Protein 6U7J (pdb70)

Secondary structure (DSSP, 8-state):
--PPP--SSS-EEEE--SEEEEEE-SSTTHHHHTTGGGS---S-EEEESSEESTTTSS-HHHHT--SEEEEEEEEEE-GGGTTSEEEEEES--BSEEEEEETTEEEEEEE-SSS-EEEE-TTTSPSEEEEEEEEEE----TTSSS--EEE--EEE---SB----EE-S-EEEEEE-SS-EEEEEEEEEEETTEEEEEEEEEES-TTS-EEEEEE-TT--EEEEE--SEEEEEETT----BTTB---EEEEEEETTEEEEEEE----EEE-SS-EEETTEE--EEEEE--S-BTTTBT---HHHHHHHHHHHHHTT--EEE-TTSPPPHHHHHHHHHHT-EEEEE-S-B------SSTTSS-HHHHHHHHHHHHHHHHHHTT-TTEEEEEEEES--TTSTHHHHHHHHHHHHHHHH-SSS-EEEEE-S-TTT--SGGG-SSEEEE--BTTTBSTT-GGGHHHHHHHHHHHHHHHH-S-EEEEE----B-TT---SS--TBSHHHHHHHHHHHHHHHHT-TTEEEEEES-SB-B-BS--TT-SSSB---SB-TTS-B-HHHHHHHHHHHH-/---PPP--SSS-EEEE--EEEEEEE-SSTTHHHHTTGGGS---S-EEEEESEESTTTSS-HHHHT--SEEEEEEEEEE-GGGTTSEEEEEES--BSEEEEEETTEEEEEEE-SSS-EEEE-TTTPPSEEEEEEEEEE----TTSSS--EEE--EEE---SB----EE-S-EEEEEE-SS-EEEEEEEEEEETTEEEEEEEEEESSTTS-EEEEEE-TT--EEEEE--SEEEEEETT----BTTB---EEEEEEETTEEEEEEE----EEE-SS-EEETTEE--EEEEE--S-BTTTBT---HHHHHHHHHHHHHHT--EEE-TTSPPPHHHHHHHHHHT-EEEEE-S-B------SSTTSS-HHHHHHHHHHHHHHHHHHTT-TTEEEEEEEES--TTSTHHHHHHHHHHHHHHHH-SSS-EEEEE-S-TTT--SGGG-SSEEEE--BTTTBSTT-HHHHHHHHHHHHHHHHHHH-S-EEEEE----B-TT---SS--TBSHHHHHHHHHHHHHHHHT-TTEEEEEEE-SB-B-B---TT-TTSB---SB-TTS-B-HHHHHHHHHHHH-/--PPP--SSS-EEEE--SEEEEEE-SSTTHHHHTTGGGS---S-EEEESSEESTTTSS-HHHHT--SEEEEEEEEEE-GGGTTSEEEEEES--BSEEEEEETTEEEEEEE-SSS-EEEE-TTTPPSEEEEEEEEEE----TTSSS--EEE--EEE--SSS----EE-S-EEEEEE-SS-EEEEEEEEEEETTEEEEEEEEEESSTTS-EEEEEE-TTS-EEEEES-SEEEEEETT----BTTB---EEEEEEETTEEEEEEE----EEE-SS-EEETTEE--EEEEE--S-BTTTBT---HHHHHHHHHHHHHHT--EEE-TTSPPPHHHHHHHHHHT-EEEEE-S-B------SSTTSS-HHHHHHHHHHHHHHHHHHTT-TTEEEEEEEES--TTSTHHHHHHHHHHHHHHHH-SSS-EEEEE-S-TTT--SGGG-SSEEEE--BTTTBSTT-GGGHHHHHHHHHHHHHHHH-S-EEEEE----B-TT---SS--TBSHHHHHHHHHHHHHHHHT-TTEEEEEES-SB-B--S--TT-TTSB---SB-TTS-B-THHHHHHHHHHT-/--PPP--SSS-EEEE--EEEEEEE-SSTTHHHHTTGGGS---S-EEEEESEESTTTSS-HHHHT--SEEEEEEEEEE-GGGTTSEEEEEES--BSEEEEEETTEEEEEEE-TTS-EEEE-TTTPPSEEEEEEEEEE----TTSSS--EEE--EEE---SS----EE-S-EEEEEE-SS-EEEEEEEEEEETTEEEEEEEEEES-TTS--EEEEE-TT--EEEEE--SEEEEEETT----BTTB---EEEEEEETTEEEEEEE----EEE-SS-EEETTEE--EEEEE--S-BTTTBT---HHHHHHHHHHHHHTT--EEE-TTS---HHHHHHHHHHT-EEEEE-S-B------SSTTSS-HHHHHHHHHHHHHHHHHHTT-TTEEEEEEEES--TTSTHHHHHHHHHHHHHHHH-SSS-EEEEE-S-TTT--SGGG-SSEEEE--BTTTBSTT-HHHHHHHHHHHHHHHHHHH-S-EEEEE----B-TT---SS--TBSHHHHHHHHHHHHHHHHT-SSEEEEEES-SB-B--S--TT-TTSB---SB-TTS-B-HHHHHHHHHHHH-

Foldseek 3Di:
DDDPADDDPFKDKDWDWAKWWKFADPDACNCVVVLCLQDPHPPTDIDGPPFFRQQQDPDNCSNQPAHKMKTKDKDADAPVLVQWWKKKKAQFFAAKKFKDKNSHTFDIDGGGHHMDMGTCNPPDDHTMIMIMMMGHQAADLQHFVHWHADPNDTGFPDWADSTGGRAEIIMMMTGHPKEWDAKFWDWDDDPQKIKIWMATDIPPQVFWKKKFKAWPVRDGQWIDRHNTDITMRGRDDAQAQQRATWIWTWMDTPSGTDIDIFGHWAWDFDQQAIDINHHGAFFFAAAEEQFFPNRGNHDDVVVLVLLVVLCVLLQGREYEPPQDAHRVSSLVVCNRRRHAYAYEHNHERQDVVRDDCNGNYVSSLVVLLVSLVSSCRHCVRRPNYQEYASHEAHPQLDPSVAVSQLVSLVSNCVSPVRHWYEYEHDDQLVRGRHGLSGQEYEYADEPCAPHPPFPLVVLQVVLLVSLVSNCVVRSHAYEHREYFAAADAPADDVVDHGNHLVSRLSNVVSNVNSVVVDSNYRYYHYPHQEFGATDDDPVADRGGRRHCAYSVSHGGPNSVVSSVVSVVD/DFDDDADDDPFKDKDWDWAKWWKFADPDACNCVVVLCLQDDHPPTDIDTPPFFRQQQDPDNCSNQPAHKMKIKDKDADAPVLVQWWKKKKAQFFAAKKFKAKNSHTFDIDGGGHHMDMGTCNPPDDHTMIMIMMMGHQAADLQHFVHWHADPNDIGFDDWAASTGGRAEIIMMMTGHPWEWGAKFWDWDDDPQKIKIWMATDIPDVPAWKKKFKAWPVRDTQDIDRDNTDIDMRGRDDAQAQQRGTWIWTWMDTPSGTDIHTFGHWAWDFDLFATAINHHGAFFEAAAEEQFFPNRGNHDDVVVLVLLVVLCVQLQGREYEPPQDAHRVVSLVVCNVRRHAYAYEHNHERQDVPQDDPRGNYVSSLVVLLVSLVSVCRNCVRRPSYAEYASHEAHPQLDPSVQVSVVSNLVSNCVSDVRHWYEYEHEDQLVRGRHRLSGQEYEYADEPCAPNVPFPLVVLLVVLLVRVVSNCVVRSHAYEDREYFAAADAPADDVVDHGNHLVSRLSNVVSNVNSVVVDSRHRYYHYYACEFGATDDDPVAPRGGRRHCAYSVGHGGPNSVVSSVVSVVD/DCDPADDDPFKDKDWDWAKWWKFADPDACVCVVVLCLQDPHPPTDIDGPPFFRQQQDPDNCSVQPAHKMKIKDKDADAPVLVQWWKKKKAQFFAAKKFKDKNSHTFDIDGGGHHMDMGTCNPPDDHTMIMIMMMGHQAADQQHFVHWHADPNDIGFDDWAASTGGRQEIIMMMTGHPKEWDAKFWDWDDDPQKIKIWMATDIDDQVFWKKKFKAWPVRHGQWIDGDNTDITMRGNDDAQAQQAGTWIWTWMDTPSYTDIDIFGHWAWDFDLFATAINHHGAFFFAAAEEQFFPNRGNHDDVVVLVLLVVLCVLLLGREYEPPADAHRVSSLVVCNRRRHAYAYHHSHERLDVVSDDPRGNYVSSLVVLLVSLVSSCRHCVRRPNYQEYASHEAHPQLDPSVAVSVVSNLVSNCVSPVGHWYEYEHDDQLVRGRHRLSGQEYEYADEVCAPNVPFPLVVLQVVLLVSLVSNCVVRSHAYEHREYFAAADAPADDVVDHGNHLVSRQSNVVSNVNSVVVPSRHRYYHYPHQEFGATDDDPVADRGGRRHCAYSVGHGGPNSVVSSVVSVVD/DDDPADDDPFKDKDWDWAKWWKDADPDACNCVVVLCLLDPHPPTDIDGPPFFRQQQDPDNCSNQDAHKMKIKDKDADAPVCLQWWKKKKAQFFAAKKWKDKNSHTFDIDGGGHHMDMGTCNPPDDHTMIMIMMMGHQAADLQHFVHWHADPNDTGFDDWAASTGGRQEIIIMMTGHPWEWDAKFWDWDDDPQKIKIWMATDIPPQVFWKKKFKAWPVRHGQWIDTHNTDITMRGRDDAQAQQRGTWIWTWMDTDSGTDIDIFGHWAWDFDLFFTDINHHGAFFEAAAAAQFFPNRGNHDDVVVLVLLVVLCVLLQGREYEPPADAHRVSSLVVCNVRRHAYAYHHSHERQDVVRDDDRGNYVSSLVVLLVSLVSVCRHCVRRPNYQEYA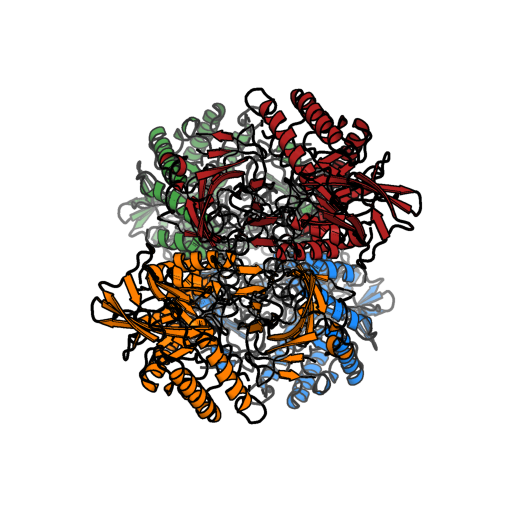SHEAHPQLDPNVQVSVLSVLVSNCVVPVGHWYAYEHDDQLVRGRHRLSGQEYEYADEPCAPHPPFPLVVLQVVLLVRVVSNCVVRSHAYEHREYFAAADAPADDVVDHGNHLVSRLSNVVSNVNSVVVDSRYRYYHYPHQEFGATDDDPVADRGGRRHCAYSVGHGGPNSVVSSVVSVVD

Nearest PDB structures (foldseek):
  6u7j-assembly1_B  TM=1.002E+00  e=0.000E+00  uncultured Clostridium sp.
  6xxw-assembly1_A  TM=9.562E-01  e=1.482E-83  Dictyoglomus thermophilum H-6-12
  3hn3-assembly1_B  TM=9.747E-01  e=2.186E-80  Homo sapiens
  3hn3-assembly1_E  TM=9.749E-01  e=1.413E-79  Homo sapiens
  6jz3-assembly1_B  TM=9.517E-01  e=4.110E-76  Mediterraneibacter gnavus

Radius of gyration: 40.65 Å; Cα contacts (8 Å, |Δi|>4): 5844; chains: 4; bounding box: 100×94×128 Å

B-factor: mean 37.5, std 9.17, range [19.67, 85.95]

Organism: NCBI:txid59620

Sequence (2277 aa):
DMLFPVDNEARQIKELNGIWKFKRDNYYKQGFEEKWFEKPLEDVIDMPVPSSYNDITTDQELRDHVGWVWYERKFAVPRLWKDQRLVLRFGSVTHHAVIYLNGKEITRHKGGFLPFEADVTEMANEGENRLTVAVGNILEWDCLPVGHIEYMEQKFDFDFFNYSGIHRPVRLYCTPKEYIEDISVRTTVDDKDGMVHYEIKTNAEEKFIKVYIRDEKNQVVAESNEMKDMVLVKDAQLWQPGSAYLYKLDIYFGQDHYTLPFGIRTIQLTEKQFLINGKPFYFKGFGKHEDSDIRGKGLDEALNVRDCELLKWIGANSFRTSHYPYAEEMMQMADQKGIVVIDEVPAVGMNFGIFTEDKVNEKTLAYHKQVLKELYQRDKNHPCVVMWSITNEPHSSEEASRNYFEEVTKYIRKLDSERPITGTMNVDVEEDKISQFFDVVCINRYFGWYVGAGKIERIYPSLKTDLIKWHEKYGKPVIVTEYGADTIAGLHKLPEVIFSEEYQKRCIEENNKAMDECDFVIGEHIWAFADFMTAFGLKRVDGNKKGIFTRERQPKTAAFAIRERWRKMFDMLFPVDNEARQIKELNGIWKFKRDNYYKQGFEEKWFEKPLEDVIDMPVPSSYNDITTDQELRDHVGWVWYERKFAVPRLWKDQRLVLRFGSVTHHAVIYLNGKEITRHKGGFLPFEADVTEMANEGENRLTVAVGNILEWDCLPVGHIEYMEQKFDFDFFNYSGIHRPVRLYCTPKEYIEDISVRTTVDDKDGMVHYEIKTNAEEKFIKVYIRDEKNQVVAESNEMKDMVLVKDAQLWQPGSAYLYKLDIYFGQDHYTLPFGIRTIQLTEKQFLINGKPFYFKGFGKHEDSDIRGKGLDEALNVRDCELLKWIGANSFRTSHYPYAEEMMQMADQKGIVVIDEVPAVGMNFGIFTEDKVNEKTLAYHKQVLKELYQRDKNHPCVVMWSITNEPHSSEEASRNYFEEVTKYIRKLDSERPITGTMNVDVEEDKISQFFDVVCINRYFGWYVGAGKIERIYPSLKTDLIKWHEKYGKPVIVTEYGADTIAGLHKLPEVIFSEEYQKRCIEENNKAMDECDFVIGEHIWAFADFMTAFGLKRVDGNKKGIFTRERQPKTAAFAIRERWRKMDMLFPVDNEARQIKELNGIWKFKRDNYYKQGFEEKWFEKPLEDVIDMPVPSSYNDITTDQELRDHVGWVWYERKFAVPRLWKDQRLVLRFGSVTHHAVIYLNGKEITRHKGGFLPFEADVTEMANEGENRLTVAVGNILEWDCLPVGHIEYMEQKFDFDFFNYSGIHRPVRLYCTPKEYIEDISVRTTVDDKDGMVHYEIKTNAEEKFIKVYIRDEKNQVVAESNEMKDMVLVKDAQLWQPGSAYLYKLDIYFGQDHYTLPFGIRTIQLTEKQFLINGKPFYFKGFGKHEDSDIRGKGLDEALNVRDCELLKWIGANSFRTSHYPYAEEMMQMADQKGIVVIDEVPAVGMNFGIFTEDKVNEKTLAYHKQVLKELYQRDKNHPCVVMWSITNEPHSSEEASRNYFEEVTKYIRKLDSERPITGTMNVDVEEDKISQFFDVVCINRYFGWYVGAGKIERIYPSLKTDLIKWHEKYGKPVIVTEYGADTIAGLHKLPEVIFSEEYQKRCIEENNKAMDECDFVIGEHIWAFADFMTAFGLKRVDGNKKGIFTRERQPKTAAFAIRERWRKMDMLFPVDNEARQIKELNGIWKFKRDNYYKQGFEEKWFEKPLEDVIDMPVPSSYNDITTDQELRDHVGWVWYERKFAVPRLWKDQRLVLRFGSVTHHAVIYLNGKEITRHKGGFLPFEADVTEMANEGENRLTVAVGNILEWDCLPVGHIEYMEQKFDFDFFNYSGIHRPVRLYCTPKEYIEDISVRTTVDDKDGMVHYEIKTNAEEKFIKVYIRDEKNQVVAESNEMKDMVLVKDAQLWQPGSAYLYKLDIYFGQDHYTLPFGIRTIQLTEKQFLINGKPFYFKGFGKHEDSDIRGKGLDEALNVRDCELLKWIGANSFRTSHYPYAEEMMQMADQKGIVVIDEVPAVGMNFGIFTEDKVNEKTLAYHKQVLKELYQRDKNHPCVVMWSITNEPHSSEEASRNYFEEVTKYIRKLDSERPITGTMNVDVEEDKISQFFDVVCINRYFGWYVGAGKIERIYPSLKTDLIKWHEKYGKPVIVTEYGADTIAGLHKLPEVIFSEEYQKRCIEENNKAMDECDFVIGEHIWAFADFMTAFGLKRVDGNKKGIFTRERQPKTAAFAIRERWRKM

InterPro domains:
  IPR006101 Glycoside hydrolase, family 2 [PR00132] (285-299)
  IPR006101 Glycoside hydrolase, family 2 [PR00132] (316-334)
  IPR006101 Glycoside hydrolase, family 2 [PR00132] (394-409)
  IPR006101 Glycoside hydrolase, family 2 [PR00132] (491-506)
  IPR006102 Glycoside hydrolase family 2, immunoglobulin-like beta-sandwich [PF00703] (188-274)
  IPR006103 Glycoside hydrolase family 2, catalytic domain [PF02836] (276-584)
  IPR006104 Glycosyl hydrolases family 2, sugar binding domain [PF02837] (12-185)
  IPR008979 Galactose-binding-like domain superfamily [SSF49785] (1-186)
  IPR013783 Immunoglobulin-like fold [G3DSA:2.60.40.10] (186-275)
  IPR017853 Glycoside hydrolase superfamily [SSF51445] (277-583)
  IPR023230 Glycoside hydrolase, family 2, conserved site [PS00719] (326-351)
  IPR023232 Glycoside hydrolase, family 2, active site [PS00608] (394-408)
  IPR036156 Beta-Galactosidase/glucuronidase domain superfamily [SSF49303] (188-275)

Structure (mmCIF, N/CA/C/O backbone):
data_6U7J
#
_entry.id   6U7J
#
_cell.length_a   74.941
_cell.length_b   105.655
_cell.length_c   189.566
_cell.angle_alpha   90.000
_cell.angle_beta   94.599
_cell.angle_gamma   90.000
#
_symmetry.space_group_name_H-M   'P 1 21 1'
#
loop_
_entity.id
_entity.type
_entity.pdbx_description
1 polymer Beta-glucuronidase
2 non-polymer 'CALCIUM ION'
3 water water
#
loop_
_atom_site.group_PDB
_atom_site.id
_atom_site.type_symbol
_atom_site.label_atom_id
_atom_site.label_alt_id
_atom_site.label_comp_id
_atom_site.label_asym_id
_atom_site.label_entity_id
_atom_site.label_seq_id
_atom_site.pdbx_PDB_ins_code
_atom_site.Cartn_x
_atom_site.Cartn_y
_atom_site.Cartn_z
_atom_site.occupancy
_atom_site.B_iso_or_equiv
_atom_site.auth_seq_id
_atom_site.auth_comp_id
_atom_site.auth_asym_id
_atom_site.auth_atom_id
_atom_site.pdbx_PDB_model_num
ATOM 1 N N . ASP A 1 9 ? 1.94274 23.82105 10.54034 1.000 45.86668 9 ASP A N 1
ATOM 2 C CA . ASP A 1 9 ? 2.05796 25.07821 9.79535 1.000 45.46330 9 ASP A CA 1
ATOM 3 C C . ASP A 1 9 ? 1.63768 26.27182 10.64291 1.000 44.34326 9 ASP A C 1
ATOM 4 O O . ASP A 1 9 ? 0.50726 26.33028 11.12909 1.000 46.01113 9 ASP A O 1
ATOM 9 N N . MET A 1 10 ? 2.53817 27.23927 10.80168 1.000 43.12102 10 MET A N 1
ATOM 10 C CA . MET A 1 10 ? 2.22288 28.39964 11.61928 1.000 41.05036 10 MET A CA 1
ATOM 11 C C . MET A 1 10 ? 3.06120 29.59994 11.21645 1.000 43.46959 10 MET A C 1
ATOM 12 O O . MET A 1 10 ? 3.81304 30.13843 12.03778 1.000 45.12430 10 MET A O 1
ATOM 17 N N . LEU A 1 11 ? 2.94523 30.03197 9.96387 1.000 39.42379 11 LEU A N 1
ATOM 18 C CA . LEU A 1 11 ? 3.60806 31.25972 9.55035 1.000 34.71737 11 LEU A CA 1
ATOM 19 C C . LEU A 1 11 ? 2.89069 32.45292 10.16530 1.000 35.87460 11 LEU A C 1
ATOM 20 O O . LEU A 1 11 ? 1.65564 32.50927 10.18747 1.000 35.64713 11 LEU A O 1
ATOM 25 N N . PHE A 1 12 ? 3.66307 33.40614 10.67646 1.000 34.94931 12 PHE A N 1
ATOM 26 C CA . PHE A 1 12 ? 3.05303 34.59071 11.26005 1.000 34.26352 12 PHE A CA 1
ATOM 27 C C . PHE A 1 12 ? 2.25492 35.32092 10.18479 1.000 33.30384 12 PHE A C 1
ATOM 28 O O . PHE A 1 12 ? 2.78306 35.55470 9.09484 1.000 32.41566 12 PHE A O 1
ATOM 36 N N . PRO A 1 13 ? 0.99753 35.69742 10.44884 1.000 32.06965 13 PRO A N 1
ATOM 37 C CA . PRO A 1 13 ? 0.19057 36.37391 9.41909 1.000 34.11337 13 PRO A CA 1
ATOM 38 C C . PRO A 1 13 ? 0.82581 37.68266 8.96654 1.000 34.42829 13 PRO A C 1
ATOM 39 O O . PRO A 1 13 ? 1.43271 38.40516 9.75729 1.000 33.11481 13 PRO A O 1
ATOM 43 N N . VAL A 1 14 ? 0.66416 37.99241 7.67724 1.000 31.60995 14 VAL A N 1
ATOM 44 C CA . VAL A 1 14 ? 1.22413 39.20001 7.08595 1.000 33.90058 14 VAL A CA 1
ATOM 45 C C . VAL A 1 14 ? 0.17110 39.91501 6.24571 1.000 37.17777 14 VAL A C 1
ATOM 46 O O . VAL A 1 14 ? -0.84778 39.34167 5.84825 1.000 33.43505 14 VAL A O 1
ATOM 50 N N . ASP A 1 15 ? 0.44046 41.19477 5.98476 1.000 35.12122 15 ASP A N 1
ATOM 51 C CA . ASP A 1 15 ? -0.33891 42.02528 5.07803 1.000 35.13925 15 ASP A CA 1
ATOM 52 C C . ASP A 1 15 ? 0.52501 42.37466 3.87461 1.000 38.78469 15 ASP A C 1
ATOM 53 O O . ASP A 1 15 ? 1.64305 42.87146 4.03868 1.000 34.72599 15 ASP A O 1
ATOM 58 N N . ASN A 1 16 ? 0.01197 42.12485 2.67520 1.000 34.50144 16 ASN A N 1
ATOM 59 C CA . ASN A 1 16 ? 0.67112 42.61666 1.47321 1.000 33.25763 16 ASN A CA 1
ATOM 60 C C . ASN A 1 16 ? -0.38877 42.72442 0.38165 1.000 34.55167 16 ASN A C 1
ATOM 61 O O . ASN A 1 16 ? -1.58515 42.80639 0.67736 1.000 34.42505 16 ASN A O 1
ATOM 66 N N . GLU A 1 17 ? 0.04430 42.73347 -0.87719 1.000 34.56686 17 GLU A N 1
ATOM 67 C CA . GLU A 1 17 ? -0.91085 42.85206 -1.97030 1.000 37.52721 17 GLU A CA 1
ATOM 68 C C . GLU A 1 17 ? -1.81946 41.63117 -2.08089 1.000 33.07375 17 GLU A C 1
ATOM 69 O O . GLU A 1 17 ? -2.92020 41.75174 -2.62143 1.000 34.05055 17 GLU A O 1
ATOM 75 N N . ALA A 1 18 ? -1.38939 40.47192 -1.57336 1.000 34.62701 18 ALA A N 1
ATOM 76 C CA . ALA A 1 18 ? -2.09988 39.20581 -1.72706 1.000 34.57614 18 ALA A CA 1
ATOM 77 C C . ALA A 1 18 ? -2.76543 38.70109 -0.46218 1.000 36.97877 18 ALA A C 1
ATOM 78 O O . ALA A 1 18 ? -3.75259 37.97438 -0.55411 1.000 41.46102 18 ALA A O 1
ATOM 80 N N . ARG A 1 19 ? -2.21909 39.01479 0.70898 1.000 37.62800 19 ARG A N 1
ATOM 81 C CA . ARG A 1 19 ? -2.73454 38.52004 1.97698 1.000 36.06431 19 ARG A CA 1
ATOM 82 C C . ARG A 1 19 ? -3.24725 39.68982 2.80503 1.000 35.14177 19 ARG A C 1
ATOM 83 O O . ARG A 1 19 ? -2.69382 40.78968 2.75022 1.000 33.64410 19 ARG A O 1
ATOM 91 N N . GLN A 1 20 ? -4.31008 39.46177 3.57154 1.000 32.05883 20 GLN A N 1
ATOM 92 C CA . GLN A 1 20 ? -4.87535 40.54788 4.36071 1.000 38.12110 20 GLN A CA 1
ATOM 93 C C . GLN A 1 20 ? -5.27489 40.04354 5.73791 1.000 37.41846 20 GLN A C 1
ATOM 94 O O . GLN A 1 20 ? -5.77346 38.92470 5.86969 1.000 35.98264 20 GLN A O 1
ATOM 100 N N . ILE A 1 21 ? -5.07501 40.88554 6.75198 1.000 35.69562 21 ILE A N 1
ATOM 101 C CA . ILE A 1 21 ? -5.37961 40.55868 8.14233 1.000 37.25670 21 ILE A CA 1
ATOM 102 C C . ILE A 1 21 ? -6.52572 41.43873 8.62983 1.000 34.46202 21 ILE A C 1
ATOM 103 O O . ILE A 1 21 ? -6.50707 42.65996 8.44246 1.000 33.41827 21 ILE A O 1
ATOM 108 N N . LYS A 1 22 ? -7.49805 40.82654 9.29193 1.000 32.17366 22 LYS A N 1
ATOM 109 C CA . LYS A 1 22 ? -8.54227 41.55057 10.00569 1.000 32.70500 22 LYS A CA 1
ATOM 110 C C . LYS A 1 22 ? -8.40717 41.25957 11.50178 1.000 34.86858 22 LYS A C 1
ATOM 111 O O . LYS A 1 22 ? -8.55234 40.10870 11.93230 1.000 33.05395 22 LYS A O 1
ATOM 117 N N . GLU A 1 23 ? -8.10773 42.29501 12.28582 1.000 33.59441 23 GLU A N 1
ATOM 118 C CA . GLU A 1 23 ? -7.97501 42.16079 13.73747 1.000 38.36656 23 GLU A CA 1
ATOM 119 C C . GLU A 1 23 ? -9.34627 42.03982 14.39097 1.000 32.47885 23 GLU A C 1
ATOM 120 O O . GLU A 1 23 ? -10.24612 42.83199 14.10230 1.000 34.66527 23 GLU A O 1
ATOM 126 N N . LEU A 1 24 ? -9.50266 41.05862 15.28160 1.000 33.51890 24 LEU A N 1
ATOM 127 C CA . LEU A 1 24 ? -10.76286 40.88046 16.00420 1.000 35.35241 24 LEU A CA 1
ATOM 128 C C . LEU A 1 24 ? -10.56742 41.09052 17.50763 1.000 36.44821 24 LEU A C 1
ATOM 129 O O . LEU A 1 24 ? -10.96231 40.24258 18.31187 1.000 36.87770 24 LEU A O 1
ATOM 134 N N . ASN A 1 25 ? -9.98069 42.21330 17.89339 1.000 32.42098 25 ASN A N 1
ATOM 135 C CA . ASN A 1 25 ? -9.63537 42.48178 19.28573 1.000 36.70041 25 ASN A CA 1
ATOM 136 C C . ASN A 1 25 ? -10.75115 43.30389 19.92079 1.000 36.24254 25 ASN A C 1
ATOM 137 O O . ASN A 1 25 ? -11.90050 42.86865 19.85890 1.000 39.35127 25 ASN A O 1
ATOM 142 N N . GLY A 1 26 ? -10.47016 44.43647 20.56599 1.000 38.42621 26 GLY A N 1
ATOM 143 C CA . GLY A 1 26 ? -11.52982 45.28618 21.09095 1.000 33.03553 26 GLY A CA 1
ATOM 144 C C . GLY A 1 26 ? -12.25809 44.68798 22.28357 1.000 34.11512 26 GLY A C 1
ATOM 145 O O . GLY A 1 26 ? -11.68989 43.97138 23.11838 1.000 34.18273 26 GLY A O 1
ATOM 146 N N . ILE A 1 27 ? -13.54525 44.99435 22.36255 1.000 29.24789 27 ILE A N 1
ATOM 147 C CA . ILE A 1 27 ? -14.37761 44.62923 23.50384 1.000 29.48291 27 ILE A CA 1
ATOM 148 C C . ILE A 1 27 ? -15.29242 43.48339 23.09115 1.000 33.82932 27 ILE A C 1
ATOM 149 O O . ILE A 1 27 ? -16.11210 43.63479 22.17543 1.000 30.61823 27 ILE A O 1
ATOM 154 N N . TRP A 1 28 ? -15.16496 42.34738 23.76765 1.000 30.83619 28 TRP A N 1
ATOM 155 C CA . TRP A 1 28 ? -16.08459 41.23205 23.58648 1.000 30.99636 28 TRP A CA 1
ATOM 156 C C . TRP A 1 28 ? -17.12921 41.21400 24.69665 1.000 34.05945 28 TRP A C 1
ATOM 157 O O . TRP A 1 28 ? -17.03083 41.92785 25.69776 1.000 33.78350 28 TRP A O 1
ATOM 168 N N . LYS A 1 29 ? -18.14458 40.38033 24.50061 1.000 34.31781 29 LYS A N 1
ATOM 169 C CA . LYS A 1 29 ? -19.11009 40.05534 25.53756 1.000 33.87237 29 LYS A CA 1
ATOM 170 C C . LYS A 1 29 ? -18.62647 38.81897 26.27901 1.000 34.44327 29 LYS A C 1
ATOM 171 O O . LYS A 1 29 ? -17.98649 37.94257 25.68970 1.000 34.46994 29 LYS A O 1
ATOM 177 N N . PHE A 1 30 ? -18.93327 38.74968 27.58153 1.000 33.75327 30 PHE A N 1
ATOM 178 C CA . PHE A 1 30 ? -18.25643 37.80828 28.46465 1.000 33.54460 30 PHE A CA 1
ATOM 179 C C . PHE A 1 30 ? -19.19375 37.25648 29.53333 1.000 33.88698 30 PHE A C 1
ATOM 180 O O . PHE A 1 30 ? -19.99361 37.99526 30.11583 1.000 32.23055 30 PHE A O 1
ATOM 188 N N . LYS A 1 31 ? -19.02414 35.97409 29.85351 1.000 31.22583 31 LYS A N 1
ATOM 189 C CA . LYS A 1 31 ? -19.78568 35.37180 30.94214 1.000 37.50981 31 LYS A CA 1
ATOM 190 C C . LYS A 1 31 ? -19.03527 34.16319 31.49786 1.000 31.40473 31 LYS A C 1
ATOM 191 O O . LYS A 1 31 ? -18.44886 33.38940 30.73656 1.000 35.82890 31 LYS A O 1
ATOM 197 N N . ARG A 1 32 ? -19.05174 33.99715 32.81675 1.000 33.35278 32 ARG A N 1
ATOM 198 C CA . ARG A 1 32 ? -18.42478 32.83288 33.43564 1.000 33.87070 32 ARG A CA 1
ATOM 199 C C . ARG A 1 32 ? -19.45601 31.76210 33.78558 1.000 31.42030 32 ARG A C 1
ATOM 200 O O . ARG A 1 32 ? -20.62847 32.05983 34.02545 1.000 34.34553 32 ARG A O 1
ATOM 208 N N . ASP A 1 33 ? -18.99942 30.50646 33.81070 1.000 36.65328 33 ASP A N 1
ATOM 209 C CA . ASP A 1 33 ? -19.81740 29.41160 34.32399 1.000 36.35471 33 ASP A CA 1
ATOM 210 C C . ASP A 1 33 ? -20.11106 29.63090 35.79816 1.000 40.59514 33 ASP A C 1
ATOM 211 O O . ASP A 1 33 ? -19.21667 29.98662 36.57583 1.000 38.57628 33 ASP A O 1
ATOM 216 N N . ASN A 1 34 ? -21.36444 29.37560 36.19537 1.000 42.05923 34 ASN A N 1
ATOM 217 C CA . ASN A 1 34 ? -21.72969 29.40898 37.60839 1.000 40.93949 34 ASN A CA 1
ATOM 218 C C . ASN A 1 34 ? -21.62489 28.05031 38.28489 1.000 42.58144 34 ASN A C 1
ATOM 219 O O . ASN A 1 34 ? -21.58561 27.98952 39.51566 1.000 42.81593 34 ASN A O 1
ATOM 224 N N . TYR A 1 35 ? -21.60150 26.96443 37.52097 1.000 42.09145 35 TYR A N 1
ATOM 225 C CA . TYR A 1 35 ? -21.15060 25.67446 38.02386 1.000 40.78963 35 TYR A CA 1
ATOM 226 C C . TYR A 1 35 ? -20.27326 25.06080 36.94832 1.000 39.64534 35 TYR A C 1
ATOM 227 O O . TYR A 1 35 ? -20.23900 25.53372 35.80672 1.000 39.92490 35 TYR A O 1
ATOM 236 N N . TYR A 1 36 ? -19.56292 24.00088 37.32826 1.000 37.05272 36 TYR A N 1
ATOM 237 C CA . TYR A 1 36 ? -18.59975 23.36162 36.44226 1.000 40.19354 36 TYR A CA 1
ATOM 238 C C . TYR A 1 36 ? -19.25462 22.96063 35.12046 1.000 41.51859 36 TYR A C 1
ATOM 239 O O . TYR A 1 36 ? -20.22339 22.19567 35.09699 1.000 44.33765 36 TYR A O 1
ATOM 248 N N . LYS A 1 37 ? -18.73998 23.52323 34.02821 1.000 38.09973 37 LYS A N 1
ATOM 249 C CA . LYS A 1 37 ? -19.14991 23.20504 32.66297 1.000 39.74607 37 LYS A CA 1
ATOM 250 C C . LYS A 1 37 ? -20.60206 23.58522 32.39376 1.000 41.61112 37 LYS A C 1
ATOM 251 O O . LYS A 1 37 ? -21.23473 23.04849 31.48121 1.000 44.85657 37 LYS A O 1
ATOM 257 N N . GLN A 1 38 ? -21.13582 24.53946 33.15644 1.000 37.57287 38 GLN A N 1
ATOM 258 C CA . GLN A 1 38 ? -22.50636 24.97663 32.91411 1.000 40.47887 38 GLN A CA 1
ATOM 259 C C . GLN A 1 38 ? -22.74335 25.31612 31.44497 1.000 43.88289 38 GLN A C 1
ATOM 260 O O . GLN A 1 38 ? -23.77406 24.93918 30.87460 1.000 41.49598 38 GLN A O 1
ATOM 266 N N . GLY A 1 39 ? -21.79213 26.00971 30.80785 1.000 41.52393 39 GLY A N 1
ATOM 267 C CA . GLY A 1 39 ? -22.01627 26.47584 29.44829 1.000 36.74038 39 GLY A CA 1
ATOM 268 C C . GLY A 1 39 ? -22.08547 25.35811 28.42724 1.000 40.83490 39 GLY A C 1
ATOM 269 O O . GLY A 1 39 ? -22.84809 25.44346 27.46458 1.000 41.09465 39 GLY A O 1
ATOM 270 N N . PHE A 1 40 ? -21.29219 24.30259 28.61391 1.000 40.65816 40 PHE A N 1
ATOM 271 C CA . PHE A 1 40 ? -21.38188 23.13649 27.74013 1.000 41.45706 40 PHE A CA 1
ATOM 272 C C . PHE A 1 40 ? -22.69865 22.38773 27.94396 1.000 46.07736 40 PHE A C 1
ATOM 273 O O . PHE A 1 40 ? -23.39293 22.05379 26.97282 1.000 48.01908 40 PHE A O 1
ATOM 281 N N . GLU A 1 41 ? -23.05581 22.10984 29.20379 1.000 44.16050 41 GLU A N 1
ATOM 282 C CA . GLU A 1 41 ? -24.27827 21.36042 29.47957 1.000 45.62623 41 GLU A CA 1
ATOM 283 C C . GLU A 1 41 ? -25.50345 22.09081 28.95535 1.000 43.89321 41 GLU A C 1
ATOM 284 O O . GLU A 1 41 ? -26.37490 21.47899 28.33243 1.000 43.56857 41 GLU A O 1
ATOM 290 N N . GLU A 1 42 ? -25.57950 23.40159 29.17926 1.000 41.56440 42 GLU A N 1
ATOM 291 C CA . GLU A 1 42 ? -26.70461 24.19277 28.70410 1.000 38.80299 42 GLU A CA 1
ATOM 292 C C . GLU A 1 42 ? -26.53542 24.66869 27.26288 1.000 42.02648 42 GLU A C 1
ATOM 293 O O . GLU A 1 42 ? -27.37283 25.44379 26.79196 1.000 43.17402 42 GLU A O 1
ATOM 299 N N . LYS A 1 43 ? -25.47297 24.24496 26.57252 1.000 36.92640 43 LYS A N 1
ATOM 300 C CA . LYS A 1 43 ? -25.22852 24.55910 25.16181 1.000 45.64492 43 LYS A CA 1
ATOM 301 C C . LYS A 1 43 ? -25.39587 26.05601 24.87847 1.000 43.39271 43 LYS A C 1
ATOM 302 O O . LYS A 1 43 ? -26.16910 26.48011 24.01426 1.000 41.17520 43 LYS A O 1
ATOM 308 N N . TRP A 1 44 ? -24.63894 26.85967 25.63257 1.000 43.22840 44 TRP A N 1
ATOM 309 C CA . TRP A 1 44 ? -24.72433 28.31197 25.49543 1.000 42.05377 44 TRP A CA 1
ATOM 310 C C . TRP A 1 44 ? -24.31553 28.77392 24.10198 1.000 38.94151 44 TRP A C 1
ATOM 311 O O . TRP A 1 44 ? -24.83022 29.78405 23.60901 1.000 41.82764 44 TRP A O 1
ATOM 322 N N . PHE A 1 45 ? -23.39721 28.04681 23.45721 1.000 38.90473 45 PHE A N 1
ATOM 323 C CA . PHE A 1 45 ? -22.90540 28.41008 22.13256 1.000 39.09492 45 PHE A CA 1
ATOM 324 C C . PHE A 1 45 ? -23.99452 28.38292 21.06211 1.000 44.31658 45 PHE A C 1
ATOM 325 O O . PHE A 1 45 ? -23.80586 28.97397 19.99292 1.000 40.98800 45 PHE A O 1
ATOM 333 N N . GLU A 1 46 ? -25.12520 27.71501 21.32053 1.000 42.94107 46 GLU A N 1
ATOM 334 C CA . GLU A 1 46 ? -26.15277 27.54656 20.29472 1.000 44.70693 46 GLU A CA 1
ATOM 335 C C . GLU A 1 46 ? -26.88594 28.84340 19.97780 1.000 44.52698 46 GLU A C 1
ATOM 336 O O . GLU A 1 46 ? -27.42821 28.97979 18.87811 1.000 51.00908 46 GLU A O 1
ATOM 342 N N . LYS A 1 47 ? -26.91202 29.79124 20.90120 1.000 43.51105 47 LYS A N 1
ATOM 343 C CA . LYS A 1 47 ? -27.56247 31.07811 20.72053 1.000 42.32851 47 LYS A CA 1
ATOM 344 C C . LYS A 1 47 ? -26.62497 32.14961 21.25060 1.000 44.64848 47 LYS A C 1
ATOM 345 O O . LYS A 1 47 ? -25.67857 31.84132 21.98208 1.000 42.61186 47 LYS A O 1
ATOM 351 N N . PRO A 1 48 ? -26.84560 33.41174 20.88416 1.000 41.62003 48 PRO A N 1
ATOM 352 C CA . PRO A 1 48 ? -26.03753 34.49356 21.45595 1.000 40.19529 48 PRO A CA 1
ATOM 353 C C . PRO A 1 48 ? -26.00674 34.42949 22.97921 1.000 45.75433 48 PRO A C 1
ATOM 354 O O . PRO A 1 48 ? -26.98277 34.02999 23.62225 1.000 42.58447 48 PRO A O 1
ATOM 358 N N . LEU A 1 49 ? -24.85393 34.78631 23.55877 1.000 41.14095 49 LEU A N 1
ATOM 359 C CA . LEU A 1 49 ? -24.72234 34.77288 25.01253 1.000 38.87269 49 LEU A CA 1
ATOM 360 C C . LEU A 1 49 ? -25.63094 35.82342 25.63721 1.000 39.22747 49 LEU A C 1
ATOM 361 O O . LEU A 1 49 ? -25.80086 36.92122 25.10509 1.000 41.94707 49 LEU A O 1
ATOM 366 N N . GLU A 1 50 ? -26.21871 35.48262 26.77569 1.000 38.78806 50 GLU A N 1
ATOM 367 C CA . GLU A 1 50 ? -27.10813 36.37950 27.49461 1.000 44.48182 50 GLU A CA 1
ATOM 368 C C . GLU A 1 50 ? -26.59806 36.56871 28.91968 1.000 41.58100 50 GLU A C 1
ATOM 369 O O . GLU A 1 50 ? -25.90701 35.71120 29.46649 1.000 44.51395 50 GLU A O 1
ATOM 375 N N . ASP A 1 51 ? -26.94258 37.71436 29.50188 1.000 43.32823 51 ASP A N 1
ATOM 376 C CA . ASP A 1 51 ? -26.43186 38.19862 30.79266 1.000 46.47357 51 ASP A CA 1
ATOM 377 C C . ASP A 1 51 ? -24.89971 38.18047 30.82714 1.000 43.07097 51 ASP A C 1
ATOM 378 O O . ASP A 1 51 ? -24.25699 37.36824 31.48218 1.000 37.72544 51 ASP A O 1
ATOM 383 N N . VAL A 1 52 ? -24.33988 39.14833 30.10294 1.000 40.16388 52 VAL A N 1
ATOM 384 C CA . VAL A 1 52 ? -22.91240 39.21287 29.84944 1.000 35.22992 52 VAL A CA 1
ATOM 385 C C . VAL A 1 52 ? -22.37920 40.52692 30.40472 1.000 36.75456 52 VAL A C 1
ATOM 386 O O . VAL A 1 52 ? -23.12735 41.46955 30.66977 1.000 36.82018 52 VAL A O 1
ATOM 390 N N . ILE A 1 53 ? -21.06263 40.59126 30.55414 1.000 35.72037 53 ILE A N 1
ATOM 391 C CA . ILE A 1 53 ? -20.36745 41.84582 30.78574 1.000 36.46889 53 ILE A CA 1
ATOM 392 C C . ILE A 1 53 ? -19.38540 42.06961 29.63071 1.000 35.83616 53 ILE A C 1
ATOM 393 O O . ILE A 1 53 ? -19.09363 41.16794 28.84541 1.000 33.75269 53 ILE A O 1
ATOM 398 N N . ASP A 1 54 ? -18.86114 43.28710 29.55412 1.000 32.83124 54 ASP A N 1
ATOM 399 C CA . ASP A 1 54 ? -17.78351 43.58648 28.62473 1.000 34.57237 54 ASP A CA 1
ATOM 400 C C . ASP A 1 54 ? -16.45191 43.06398 29.15417 1.000 35.84589 54 ASP A C 1
ATOM 401 O O . ASP A 1 54 ? -16.16806 43.14672 30.35302 1.000 33.34352 54 ASP A O 1
ATOM 406 N N . MET A 1 55 ? -15.63812 42.51185 28.25055 1.000 33.65915 55 MET A N 1
ATOM 407 C CA . MET A 1 55 ? -14.28753 42.05301 28.56527 1.000 32.06828 55 MET A CA 1
ATOM 408 C C . MET A 1 55 ? -13.37268 42.44304 27.40704 1.000 30.52872 55 MET A C 1
ATOM 409 O O . MET A 1 55 ? -13.70268 42.16409 26.23847 1.000 30.55197 55 MET A O 1
ATOM 414 N N . PRO A 1 56 ? -12.22925 43.06707 27.67729 1.000 31.72759 56 PRO A N 1
ATOM 415 C CA . PRO A 1 56 ? -11.30557 43.41576 26.59204 1.000 29.35723 56 PRO A CA 1
ATOM 416 C C . PRO A 1 56 ? -10.50295 42.21377 26.12263 1.000 32.99414 56 PRO A C 1
ATOM 417 O O . PRO A 1 56 ? -10.20651 41.28959 26.88732 1.000 31.27845 56 PRO A O 1
ATOM 421 N N . VAL A 1 57 ? -10.14235 42.25229 24.84247 1.000 29.16850 57 VAL A N 1
ATOM 422 C CA . VAL A 1 57 ? -9.31205 41.24209 24.19528 1.000 32.00845 57 VAL A CA 1
ATOM 423 C C . VAL A 1 57 ? -8.25921 41.96817 23.36536 1.000 33.61907 57 VAL A C 1
ATOM 424 O O . VAL A 1 57 ? -8.62732 42.77279 22.48989 1.000 33.88763 57 VAL A O 1
ATOM 428 N N . PRO A 1 58 ? -6.95184 41.70140 23.55821 1.000 27.87518 58 PRO A N 1
ATOM 429 C CA . PRO A 1 58 ? -6.32979 40.70814 24.45040 1.000 29.06061 58 PRO A CA 1
ATOM 430 C C . PRO A 1 58 ? -6.14079 41.19250 25.89884 1.000 33.85254 58 PRO A C 1
ATOM 431 O O . PRO A 1 58 ? -5.83985 42.37283 26.09173 1.000 31.53466 58 PRO A O 1
ATOM 435 N N . SER A 1 59 ? -6.30320 40.28926 26.87339 1.000 31.19963 59 SER A N 1
ATOM 436 C CA . SER A 1 59 ? -6.17865 40.60327 28.29979 1.000 30.39256 59 SER A CA 1
ATOM 437 C C . SER A 1 59 ? -6.55766 39.37365 29.12278 1.000 31.75875 59 SER A C 1
ATOM 438 O O . SER A 1 59 ? -7.32843 38.53064 28.65511 1.000 32.44265 59 SER A O 1
ATOM 441 N N . SER A 1 60 ? -6.00452 39.23233 30.32191 1.000 28.20284 60 SER A N 1
ATOM 442 C CA . SER A 1 60 ? -6.61660 38.31005 31.26663 1.000 30.35909 60 SER A CA 1
ATOM 443 C C . SER A 1 60 ? -7.94094 38.88971 31.74411 1.000 28.33037 60 SER A C 1
ATOM 444 O O . SER A 1 60 ? -8.16079 40.10517 31.71130 1.000 24.11676 60 SER A O 1
ATOM 447 N N . TYR A 1 61 ? -8.83065 38.01580 32.20515 1.000 29.99774 61 TYR A N 1
ATOM 448 C CA . TYR A 1 61 ? -10.07268 38.53720 32.76238 1.000 30.04566 61 TYR A CA 1
ATOM 449 C C . TYR A 1 61 ? -9.99800 38.75112 34.26808 1.000 27.71249 61 TYR A C 1
ATOM 450 O O . TYR A 1 61 ? -10.87622 39.41809 34.82130 1.000 29.61812 61 TYR A O 1
ATOM 459 N N . ASN A 1 62 ? -8.95038 38.25905 34.92604 1.000 26.90432 62 ASN A N 1
ATOM 460 C CA . ASN A 1 62 ? -8.98500 38.14275 36.38410 1.000 35.13681 62 ASN A CA 1
ATOM 461 C C . ASN A 1 62 ? -8.97193 39.50308 37.07530 1.000 33.00477 62 ASN A C 1
ATOM 462 O O . ASN A 1 62 ? -9.64356 39.67787 38.09579 1.000 33.18060 62 ASN A O 1
ATOM 467 N N . ASP A 1 63 ? -8.23574 40.47961 36.53753 1.000 29.11661 63 ASP A N 1
ATOM 468 C CA . ASP A 1 63 ? -8.00330 41.74492 37.22782 1.000 30.39518 63 ASP A CA 1
ATOM 469 C C . ASP A 1 63 ? -8.85738 42.88735 36.69157 1.000 28.58359 63 ASP A C 1
ATOM 470 O O . ASP A 1 63 ? -8.70720 44.02532 37.14133 1.000 28.88740 63 ASP A O 1
ATOM 475 N N . ILE A 1 64 ? -9.77302 42.60821 35.77035 1.000 29.49216 64 ILE A N 1
ATOM 476 C CA . ILE A 1 64 ? -10.57114 43.66831 35.16017 1.000 27.73449 64 ILE A CA 1
ATOM 477 C C . ILE A 1 64 ? -11.68505 44.13229 36.09856 1.000 31.31371 64 ILE A C 1
ATOM 478 O O . ILE A 1 64 ? -11.96195 45.33045 36.20212 1.000 32.60162 64 ILE A O 1
ATOM 483 N N . THR A 1 65 ? -12.37746 43.20938 36.76076 1.000 28.01011 65 THR A N 1
ATOM 484 C CA . THR A 1 65 ? -13.56588 43.57484 37.52082 1.000 30.22607 65 THR A CA 1
ATOM 485 C C . THR A 1 65 ? -13.25233 43.74875 39.00372 1.000 31.87235 65 THR A C 1
ATOM 486 O O . THR A 1 65 ? -12.14983 43.45988 39.47680 1.000 30.84715 65 THR A O 1
ATOM 490 N N . THR A 1 66 ? -14.27117 44.19725 39.74659 1.000 31.58574 66 THR A N 1
ATOM 491 C CA . THR A 1 66 ? -14.20253 44.35731 41.19214 1.000 34.07901 66 THR A CA 1
ATOM 492 C C . THR A 1 66 ? -14.72726 43.13518 41.93412 1.000 31.67699 66 THR A C 1
ATOM 493 O O . THR A 1 66 ? -14.94963 43.20232 43.14275 1.000 35.48677 66 THR A O 1
ATOM 497 N N . ASP A 1 67 ? -14.84886 42.01489 41.24560 1.000 32.76405 67 ASP A N 1
ATOM 498 C CA . ASP A 1 67 ? -15.57836 40.82996 41.68437 1.000 36.64050 67 ASP A CA 1
ATOM 499 C C . ASP A 1 67 ? -14.56848 39.74203 42.03499 1.000 33.19764 67 ASP A C 1
ATOM 500 O O . ASP A 1 67 ? -13.85982 39.24240 41.15860 1.000 35.06677 67 ASP A O 1
ATOM 505 N N . GLN A 1 68 ? -14.49381 39.36604 43.30945 1.000 37.24127 68 GLN A N 1
ATOM 506 C CA . GLN A 1 68 ? -13.50842 38.35547 43.68595 1.000 38.62501 68 GLN A CA 1
ATOM 507 C C . GLN A 1 68 ? -13.86076 36.97932 43.12133 1.000 35.30623 68 GLN A C 1
ATOM 508 O O . GLN A 1 68 ? -12.96789 36.16483 42.87306 1.000 33.35241 68 GLN A O 1
ATOM 514 N N . GLU A 1 69 ? -15.14141 36.70792 42.88536 1.000 35.64820 69 GLU A N 1
ATOM 515 C CA . GLU A 1 69 ? -15.52654 35.40280 42.35686 1.000 35.53863 69 GLU A CA 1
ATOM 516 C C . GLU A 1 69 ? -14.96363 35.17918 40.95933 1.000 39.35789 69 GLU A C 1
ATOM 517 O O . GLU A 1 69 ? -14.49318 34.07706 40.64189 1.000 36.50522 69 GLU A O 1
ATOM 523 N N . LEU A 1 70 ? -15.01053 36.21000 40.10606 1.000 33.87347 70 LEU A N 1
ATOM 524 C CA . LEU A 1 70 ? -14.39864 36.09871 38.78466 1.000 33.49995 70 LEU A CA 1
ATOM 525 C C . LEU A 1 70 ? -12.87681 36.00470 38.88771 1.000 33.04808 70 LEU A C 1
ATOM 526 O O . LEU A 1 70 ? -12.24690 35.23388 38.15714 1.000 34.26760 70 LEU A O 1
ATOM 531 N N . ARG A 1 71 ? -12.26613 36.78413 39.78230 1.000 31.46488 71 ARG A N 1
ATOM 532 C CA . ARG A 1 71 ? -10.81040 36.74334 39.91761 1.000 30.38750 71 ARG A CA 1
ATOM 533 C C . ARG A 1 71 ? -10.33092 35.33535 40.25940 1.000 32.52899 71 ARG A C 1
ATOM 534 O O . ARG A 1 71 ? -9.37098 34.83285 39.66214 1.000 32.15309 71 ARG A O 1
ATOM 542 N N . ASP A 1 72 ? -11.01730 34.66344 41.18029 1.000 32.97758 72 ASP A N 1
ATOM 543 C CA . ASP A 1 72 ? -10.60885 33.35137 41.65925 1.000 34.98977 72 ASP A CA 1
ATOM 544 C C . ASP A 1 72 ? -11.32465 32.20668 40.93526 1.000 32.86329 72 ASP A C 1
ATOM 545 O O . ASP A 1 72 ? -11.27826 31.06065 41.40045 1.000 31.21495 72 ASP A O 1
ATOM 550 N N . HIS A 1 73 ? -11.96911 32.49294 39.80561 1.000 34.96341 73 HIS A N 1
ATOM 551 C CA . HIS A 1 73 ? -12.76054 31.48763 39.10016 1.000 32.85949 73 HIS A CA 1
ATOM 552 C C . HIS A 1 73 ? -11.92271 30.26764 38.73639 1.000 36.06666 73 HIS A C 1
ATOM 553 O O . HIS A 1 73 ? -10.76229 30.38302 38.32501 1.000 33.76456 73 HIS A O 1
ATOM 560 N N . VAL A 1 74 ? -12.52218 29.08951 38.90757 1.000 34.80488 74 VAL A N 1
ATOM 561 C CA . VAL A 1 74 ? -11.94066 27.81486 38.50028 1.000 33.59980 74 VAL A CA 1
ATOM 562 C C . VAL A 1 74 ? -12.90017 27.18527 37.50302 1.000 34.17341 74 VAL A C 1
ATOM 563 O O . VAL A 1 74 ? -14.07796 26.99291 37.81833 1.000 38.01705 74 VAL A O 1
ATOM 567 N N . GLY A 1 75 ? -12.41889 26.89958 36.29152 1.000 35.75338 75 GLY A N 1
ATOM 568 C CA . GLY A 1 75 ? -13.23438 26.27747 35.26049 1.000 35.63774 75 GLY A CA 1
ATOM 569 C C . GLY A 1 75 ? -13.25321 27.07492 33.96030 1.000 35.75880 75 GLY A C 1
ATOM 570 O O . GLY A 1 75 ? -12.19184 27.51640 33.46431 1.000 34.16602 75 GLY A O 1
ATOM 571 N N . TRP A 1 76 ? -14.44184 27.23507 33.38443 1.000 35.90945 76 TRP A N 1
ATOM 572 C CA . TRP A 1 76 ? -14.63333 27.79761 32.05474 1.000 35.15435 76 TRP A CA 1
ATOM 573 C C . TRP A 1 76 ? -15.34291 29.14773 32.10797 1.000 33.60865 76 TRP A C 1
ATOM 574 O O . TRP A 1 76 ? -16.21042 29.38859 32.95606 1.000 33.84856 76 TRP A O 1
ATOM 585 N N . VAL A 1 77 ? -14.96016 30.02587 31.17612 1.000 33.67651 77 VAL A N 1
ATOM 586 C CA . VAL A 1 77 ? -15.65508 31.28099 30.90085 1.000 30.93925 77 VAL A CA 1
ATOM 587 C C . VAL A 1 77 ? -15.94724 31.31763 29.40804 1.000 30.57928 77 VAL A C 1
ATOM 588 O O . VAL A 1 77 ? -15.37890 30.54937 28.62807 1.000 32.39396 77 VAL A O 1
ATOM 592 N N . TRP A 1 78 ? -16.82546 32.24255 29.00707 1.000 31.91791 78 TRP A N 1
ATOM 593 C CA . TRP A 1 78 ? -17.34572 32.28195 27.63916 1.000 31.84081 78 TRP A CA 1
ATOM 594 C C . TRP A 1 78 ? -17.18237 33.67527 27.05437 1.000 31.04289 78 TRP A C 1
ATOM 595 O O . TRP A 1 78 ? -17.67940 34.65111 27.62280 1.000 29.04971 78 TRP A O 1
ATOM 606 N N . TYR A 1 79 ? -16.48853 33.76191 25.92416 1.000 28.04017 79 TYR A N 1
ATOM 607 C CA . TYR A 1 79 ? -16.33720 34.99524 25.16988 1.000 31.63426 79 TYR A CA 1
ATOM 608 C C . TYR A 1 79 ? -17.15272 34.91649 23.88437 1.000 33.11069 79 TYR A C 1
ATOM 609 O O . TYR A 1 79 ? -17.28459 33.84588 23.28439 1.000 32.76394 79 TYR A O 1
ATOM 618 N N . GLU A 1 80 ? -17.63700 36.06683 23.42149 1.000 31.86654 80 GLU A N 1
ATOM 619 C CA . GLU A 1 80 ? -18.34930 36.10746 22.15079 1.000 34.22483 80 GLU A CA 1
ATOM 620 C C . GLU A 1 80 ? -18.22389 37.48143 21.50880 1.000 33.98537 80 GLU A C 1
ATOM 621 O O . GLU A 1 80 ? -18.23463 38.50281 22.20397 1.000 36.18241 80 GLU A O 1
ATOM 627 N N . ARG A 1 81 ? -18.09969 37.49631 20.18364 1.000 29.85034 81 ARG A N 1
ATOM 628 C CA . ARG A 1 81 ? -18.27028 38.71978 19.41166 1.000 34.70662 81 ARG A CA 1
ATOM 629 C C . ARG A 1 81 ? -18.71274 38.36700 17.99763 1.000 33.36033 81 ARG A C 1
ATOM 630 O O . ARG A 1 81 ? -18.75974 37.19755 17.60941 1.000 31.99378 81 ARG A O 1
ATOM 638 N N . LYS A 1 82 ? -19.00596 39.40605 17.22443 1.000 35.59417 82 LYS A N 1
ATOM 639 C CA . LYS A 1 82 ? -19.37082 39.28775 15.82350 1.000 36.43678 82 LYS A CA 1
ATOM 640 C C . LYS A 1 82 ? -18.24637 39.81009 14.93635 1.000 36.20341 82 LYS A C 1
ATOM 641 O O . LYS A 1 82 ? -17.50757 40.72578 15.31284 1.000 39.58315 82 LYS A O 1
ATOM 647 N N . PHE A 1 83 ? -18.09171 39.18498 13.77159 1.000 34.00467 83 PHE A N 1
ATOM 648 C CA . PHE A 1 83 ? -17.17294 39.65995 12.75125 1.000 36.07933 83 PHE A CA 1
ATOM 649 C C . PHE A 1 83 ? -17.83356 39.53812 11.38239 1.000 38.57393 83 PHE A C 1
ATOM 650 O O . PHE A 1 83 ? -18.79651 38.78611 11.19557 1.000 32.64714 83 PHE A O 1
ATOM 658 N N . ALA A 1 84 ? -17.30143 40.29708 10.42080 1.000 42.03553 84 ALA A N 1
ATOM 659 C CA . ALA A 1 84 ? -17.84717 40.35746 9.06915 1.000 39.58463 84 ALA A CA 1
ATOM 660 C C . ALA A 1 84 ? -16.84327 39.79545 8.07231 1.000 38.01804 84 ALA A C 1
ATOM 661 O O . ALA A 1 84 ? -15.63857 40.01455 8.20751 1.000 39.31608 84 ALA A O 1
ATOM 663 N N . VAL A 1 85 ? -17.33484 39.05119 7.08803 1.000 41.68489 85 VAL A N 1
ATOM 664 C CA . VAL A 1 85 ? -16.55407 38.68217 5.91062 1.000 34.93578 85 VAL A CA 1
ATOM 665 C C . VAL A 1 85 ? -16.92918 39.65119 4.79329 1.000 40.12254 85 VAL A C 1
ATOM 666 O O . VAL A 1 85 ? -18.11143 39.72778 4.42972 1.000 40.35779 85 VAL A O 1
ATOM 670 N N . PRO A 1 86 ? -15.98612 40.40732 4.24564 1.000 37.88391 86 PRO A N 1
ATOM 671 C CA . PRO A 1 86 ? -16.31895 41.34764 3.16785 1.000 40.08451 86 PRO A CA 1
ATOM 672 C C . PRO A 1 86 ? -16.67181 40.63736 1.86682 1.000 39.11838 86 PRO A C 1
ATOM 673 O O . PRO A 1 86 ? -16.15659 39.56072 1.56617 1.000 39.97049 86 PRO A O 1
ATOM 677 N N . ARG A 1 87 ? -17.54747 41.27511 1.07819 1.000 40.53414 87 ARG A N 1
ATOM 678 C CA . ARG A 1 87 ? -17.78865 40.82868 -0.29700 1.000 43.79746 87 ARG A CA 1
ATOM 679 C C . ARG A 1 87 ? -16.48013 40.63020 -1.05356 1.000 43.71605 87 ARG A C 1
ATOM 680 O O . ARG A 1 87 ? -16.32329 39.65322 -1.79447 1.000 43.97589 87 ARG A O 1
ATOM 688 N N . LEU A 1 88 ? -15.52062 41.54201 -0.85485 1.000 43.62412 88 LEU A N 1
ATOM 689 C CA . LEU A 1 88 ? -14.25049 41.51944 -1.57780 1.000 44.85892 88 LEU A CA 1
ATOM 690 C C . LEU A 1 88 ? -13.40403 40.29395 -1.26602 1.000 44.04484 88 LEU A C 1
ATOM 691 O O . LEU A 1 88 ? -12.46592 40.00932 -2.01506 1.000 45.76344 88 LEU A O 1
ATOM 696 N N . TRP A 1 89 ? -13.70202 39.56608 -0.18733 1.000 41.25673 89 TRP A N 1
ATOM 697 C CA . TRP A 1 89 ? -12.97027 38.35615 0.16407 1.000 41.79218 89 TRP A CA 1
ATOM 698 C C . TRP A 1 89 ? -13.53619 37.10850 -0.51072 1.000 43.43561 89 TRP A C 1
ATOM 699 O O . TRP A 1 89 ? -13.21079 35.99199 -0.08558 1.000 40.72224 89 TRP A O 1
ATOM 710 N N . LYS A 1 90 ? -14.30161 37.28164 -1.59931 1.000 46.30262 90 LYS A N 1
ATOM 711 C CA . LYS A 1 90 ? -15.23307 36.25794 -2.08323 1.000 47.77773 90 LYS A CA 1
ATOM 712 C C . LYS A 1 90 ? -14.59251 34.88437 -2.24243 1.000 48.35211 90 LYS A C 1
ATOM 713 O O . LYS A 1 90 ? -15.11537 33.88100 -1.73875 1.000 55.39258 90 LYS A O 1
ATOM 719 N N . ASP A 1 91 ? -13.48706 34.79991 -2.96628 1.000 41.12826 91 ASP A N 1
ATOM 720 C CA . ASP A 1 91 ? -12.94662 33.49077 -3.31486 1.000 45.19843 91 ASP A CA 1
ATOM 721 C C . ASP A 1 91 ? -11.59785 33.23286 -2.66046 1.000 42.88004 91 ASP A C 1
ATOM 722 O O . ASP A 1 91 ? -10.76600 32.50894 -3.20741 1.000 43.69794 91 ASP A O 1
ATOM 727 N N . GLN A 1 92 ? -11.37023 33.81575 -1.49364 1.000 41.16041 92 GLN A N 1
ATOM 728 C CA . GLN A 1 92 ? -10.10256 33.66681 -0.79871 1.000 35.07837 92 GLN A CA 1
ATOM 729 C C . GLN A 1 92 ? -10.20097 32.55971 0.23467 1.000 36.86383 92 GLN A C 1
ATOM 730 O O . GLN A 1 92 ? -11.28319 32.20327 0.71186 1.000 37.93046 92 GLN A O 1
ATOM 736 N N . ARG A 1 93 ? -9.04584 32.00219 0.56243 1.000 37.28794 93 ARG A N 1
ATOM 737 C CA . ARG A 1 93 ? -8.94457 31.13097 1.71660 1.000 38.93728 93 ARG A CA 1
ATOM 738 C C . ARG A 1 93 ? -9.01447 31.98869 2.97854 1.000 40.16315 93 ARG A C 1
ATOM 739 O O . ARG A 1 93 ? -8.40586 33.05813 3.04311 1.000 40.11696 93 ARG A O 1
ATOM 747 N N . LEU A 1 94 ? -9.80192 31.54813 3.96311 1.000 37.52661 94 LEU A N 1
ATOM 748 C CA . LEU A 1 94 ? -10.04616 32.31024 5.18688 1.000 37.03335 94 LEU A CA 1
ATOM 749 C C . LEU A 1 94 ? -9.54800 31.52137 6.38693 1.000 35.72534 94 LEU A C 1
ATOM 750 O O . LEU A 1 94 ? -9.87070 30.33993 6.52725 1.000 37.56415 94 LEU A O 1
ATOM 755 N N . VAL A 1 95 ? -8.78446 32.16985 7.26468 1.000 36.07620 95 VAL A N 1
ATOM 756 C CA . VAL A 1 95 ? -8.21756 31.49558 8.43027 1.000 35.15038 95 VAL A CA 1
ATOM 757 C C . VAL A 1 95 ? -8.49631 32.31678 9.68241 1.000 33.02156 95 VAL A C 1
ATOM 758 O O . VAL A 1 95 ? -8.26427 33.52958 9.70530 1.000 34.81468 95 VAL A O 1
ATOM 762 N N . LEU A 1 96 ? -8.98094 31.65781 10.72347 1.000 33.21135 96 LEU A N 1
ATOM 763 C CA . LEU A 1 96 ? -9.17261 32.28887 12.01821 1.000 34.12139 96 LEU A CA 1
ATOM 764 C C . LEU A 1 96 ? -7.99381 31.90542 12.90501 1.000 34.95212 96 LEU A C 1
ATOM 765 O O . LEU A 1 96 ? -7.79026 30.71977 13.17584 1.000 37.94405 96 LEU A O 1
ATOM 770 N N . ARG A 1 97 ? -7.21130 32.88890 13.34356 1.000 36.45569 97 ARG A N 1
ATOM 771 C CA . ARG A 1 97 ? -6.01354 32.61718 14.13237 1.000 35.16508 97 ARG A CA 1
ATOM 772 C C . ARG A 1 97 ? -6.12960 33.15780 15.55410 1.000 32.88676 97 ARG A C 1
ATOM 773 O O . ARG A 1 97 ? -6.46158 34.32904 15.76074 1.000 32.46484 97 ARG A O 1
ATOM 781 N N . PHE A 1 98 ? -5.79897 32.31604 16.52771 1.000 36.15954 98 PHE A N 1
ATOM 782 C CA . PHE A 1 98 ? -5.68253 32.72610 17.92027 1.000 30.92739 98 PHE A CA 1
ATOM 783 C C . PHE A 1 98 ? -4.21308 32.69792 18.31494 1.000 33.42471 98 PHE A C 1
ATOM 784 O O . PHE A 1 98 ? -3.58064 31.63531 18.28670 1.000 32.83701 98 PHE A O 1
ATOM 792 N N . GLY A 1 99 ? -3.66346 33.86680 18.66218 1.000 29.88040 99 GLY A N 1
ATOM 793 C CA . GLY A 1 99 ? -2.29081 33.89724 19.14422 1.000 30.75525 99 GLY A CA 1
ATOM 794 C C . GLY A 1 99 ? -2.10058 33.03465 20.37862 1.000 30.83600 99 GLY A C 1
ATOM 795 O O . GLY A 1 99 ? -1.07585 32.36178 20.52411 1.000 27.66281 99 GLY A O 1
ATOM 796 N N . SER A 1 100 ? -3.07989 33.05208 21.28550 1.000 27.57351 100 SER A N 1
ATOM 797 C CA . SER A 1 100 ? -3.17330 32.08437 22.37791 1.000 31.36510 100 SER A CA 1
ATOM 798 C C . SER A 1 100 ? -4.53584 32.21824 23.04914 1.000 28.83271 100 SER A C 1
ATOM 799 O O . SER A 1 100 ? -5.22705 33.22931 22.90515 1.000 30.63614 100 SER A O 1
ATOM 802 N N . VAL A 1 101 ? -4.92104 31.16308 23.75861 1.000 29.09340 101 VAL A N 1
ATOM 803 C CA . VAL A 1 101 ? -6.05486 31.16534 24.67507 1.000 26.88687 101 VAL A CA 1
ATOM 804 C C . VAL A 1 101 ? -5.60414 30.34765 25.87191 1.000 29.24505 101 VAL A C 1
ATOM 805 O O . VAL A 1 101 ? -5.15405 29.21045 25.70272 1.000 32.77296 101 VAL A O 1
ATOM 809 N N . THR A 1 102 ? -5.66413 30.92724 27.06661 1.000 27.00773 102 THR A N 1
ATOM 810 C CA . THR A 1 102 ? -5.06196 30.32021 28.25647 1.000 29.22419 102 THR A CA 1
ATOM 811 C C . THR A 1 102 ? -6.17462 29.80707 29.16253 1.000 29.56069 102 THR A C 1
ATOM 812 O O . THR A 1 102 ? -6.99506 30.60588 29.63332 1.000 29.44661 102 THR A O 1
ATOM 816 N N . HIS A 1 103 ? -6.22249 28.49072 29.41228 1.000 29.14829 103 HIS A N 1
ATOM 817 C CA . HIS A 1 103 ? -5.28101 27.46446 28.95498 1.000 33.00668 103 HIS A CA 1
ATOM 818 C C . HIS A 1 103 ? -5.86852 26.56475 27.86663 1.000 35.47857 103 HIS A C 1
ATOM 819 O O . HIS A 1 103 ? -5.12582 25.96181 27.10408 1.000 36.70665 103 HIS A O 1
ATOM 826 N N . HIS A 1 104 ? -7.19864 26.44415 27.84148 1.000 32.30137 104 HIS A N 1
ATOM 827 C CA . HIS A 1 104 ? -7.90531 25.51114 26.97079 1.000 36.58774 104 HIS A CA 1
ATOM 828 C C . HIS A 1 104 ? -9.02050 26.24391 26.24282 1.000 32.59667 104 HIS A C 1
ATOM 829 O O . HIS A 1 104 ? -9.68621 27.11569 26.81352 1.000 30.59643 104 HIS A O 1
ATOM 836 N N . ALA A 1 105 ? -9.23088 25.87380 24.99217 1.000 31.58743 105 ALA A N 1
ATOM 837 C CA . ALA A 1 105 ? -10.15231 26.58379 24.12149 1.000 32.67879 105 ALA A CA 1
ATOM 838 C C . ALA A 1 105 ? -11.06596 25.61097 23.39223 1.000 35.91683 105 ALA A C 1
ATOM 839 O O . ALA A 1 105 ? -10.61868 24.56038 22.92976 1.000 37.11956 105 ALA A O 1
ATOM 841 N N . VAL A 1 106 ? -12.33858 25.98601 23.27464 1.000 36.12773 106 VAL A N 1
ATOM 842 C CA . VAL A 1 106 ? -13.27009 25.42284 22.30538 1.000 37.10706 106 VAL A CA 1
ATOM 843 C C . VAL A 1 106 ? -13.80983 26.58871 21.48796 1.000 35.71096 106 VAL A C 1
ATOM 844 O O . VAL A 1 106 ? -14.37950 27.53225 22.05170 1.000 34.90910 106 VAL A O 1
ATOM 848 N N . ILE A 1 107 ? -13.64200 26.52535 20.16914 1.000 34.84007 107 ILE A N 1
ATOM 849 C CA . ILE A 1 107 ? -14.01811 27.61125 19.26991 1.000 32.55984 107 ILE A CA 1
ATOM 850 C C . ILE A 1 107 ? -15.30193 27.23034 18.54341 1.000 38.23880 107 ILE A C 1
ATOM 851 O O . ILE A 1 107 ? -15.39694 26.13140 17.98483 1.000 33.67256 107 ILE A O 1
ATOM 856 N N . TYR A 1 108 ? -16.27870 28.14465 18.53507 1.000 36.89321 108 TYR A N 1
ATOM 857 C CA . TYR A 1 108 ? -17.52819 27.97618 17.80589 1.000 35.37968 108 TYR A CA 1
ATOM 858 C C . TYR A 1 108 ? -17.70033 29.08359 16.77723 1.000 36.58608 108 TYR A C 1
ATOM 859 O O . TYR A 1 108 ? -17.40687 30.24899 17.04636 1.000 37.50435 108 TYR A O 1
ATOM 868 N N . LEU A 1 109 ? -18.21266 28.71989 15.60797 1.000 34.53345 109 LEU A N 1
ATOM 869 C CA . LEU A 1 109 ? -18.55175 29.67412 14.55957 1.000 36.75490 109 LEU A CA 1
ATOM 870 C C . LEU A 1 109 ? -20.02411 29.49731 14.22013 1.000 37.12212 109 LEU A C 1
ATOM 871 O O . LEU A 1 109 ? -20.45090 28.39748 13.85945 1.000 37.86784 109 LEU A O 1
ATOM 876 N N . ASN A 1 110 ? -20.79432 30.57262 14.35800 1.000 37.43332 110 ASN A N 1
ATOM 877 C CA . ASN A 1 110 ? -22.24228 30.54615 14.16345 1.000 41.98195 110 ASN A CA 1
ATOM 878 C C . ASN A 1 110 ? -22.88349 29.34203 14.85611 1.000 42.60226 110 ASN A C 1
ATOM 879 O O . ASN A 1 110 ? -23.72845 28.65060 14.29303 1.000 41.89023 110 ASN A O 1
ATOM 884 N N . GLY A 1 111 ? -22.46861 29.08306 16.09598 1.000 41.56576 111 GLY A N 1
ATOM 885 C CA . GLY A 1 111 ? -23.09117 28.05791 16.91130 1.000 38.12038 111 GLY A CA 1
ATOM 886 C C . GLY A 1 111 ? -22.56442 26.65337 16.72630 1.000 41.81704 111 GLY A C 1
ATOM 887 O O . GLY A 1 111 ? -23.03632 25.74148 17.41410 1.000 46.99859 111 GLY A O 1
ATOM 888 N N . LYS A 1 112 ? -21.59976 26.44041 15.83937 1.000 41.81273 112 LYS A N 1
ATOM 889 C CA . LYS A 1 112 ? -21.07447 25.11541 15.55382 1.000 44.73877 112 LYS A CA 1
ATOM 890 C C . LYS A 1 112 ? -19.60467 25.05796 15.95655 1.000 43.48427 112 LYS A C 1
ATOM 891 O O . LYS A 1 112 ? -18.84994 25.99093 15.67662 1.000 44.32293 112 LYS A O 1
ATOM 897 N N . GLU A 1 113 ? -19.19414 23.98098 16.63387 1.000 46.70205 113 GLU A N 1
ATOM 898 C CA . GLU A 1 113 ? -17.79128 23.84074 17.01698 1.000 40.41760 113 GLU A CA 1
ATOM 899 C C . GLU A 1 113 ? -16.93772 23.64780 15.77781 1.000 42.97670 113 GLU A C 1
ATOM 900 O O . GLU A 1 113 ? -17.29713 22.88105 14.88110 1.000 46.07310 113 GLU A O 1
ATOM 906 N N . ILE A 1 114 ? -15.79685 24.33629 15.72652 1.000 35.87091 114 ILE A N 1
ATOM 907 C CA . ILE A 1 114 ? -14.89989 24.22537 14.58285 1.000 37.55545 114 ILE A CA 1
ATOM 908 C C . ILE A 1 114 ? -13.48197 23.81347 14.95817 1.000 39.96427 114 ILE A C 1
ATOM 909 O O . ILE A 1 114 ? -12.77619 23.26824 14.09693 1.000 39.61621 114 ILE A O 1
ATOM 914 N N . THR A 1 115 ? -13.02562 24.02593 16.19641 1.000 37.33032 115 THR A N 1
ATOM 915 C CA . THR A 1 115 ? -11.72146 23.51600 16.62195 1.000 37.99588 115 THR A CA 1
ATOM 916 C C . THR A 1 115 ? -11.62607 23.57930 18.14184 1.000 36.24802 115 THR A C 1
ATOM 917 O O . THR A 1 115 ? -12.49147 24.13822 18.81787 1.000 34.50739 115 THR A O 1
ATOM 921 N N . ARG A 1 116 ? -10.58018 22.93839 18.66548 1.000 41.54897 116 ARG A N 1
ATOM 922 C CA . ARG A 1 116 ? -10.22488 22.93666 20.08162 1.000 39.50058 116 ARG A CA 1
ATOM 923 C C . ARG A 1 116 ? -8.72181 23.10908 20.19978 1.000 39.85068 116 ARG A C 1
ATOM 924 O O . ARG A 1 116 ? -7.98027 22.86908 19.24573 1.000 37.97940 116 ARG A O 1
ATOM 932 N N . HIS A 1 117 ? -8.26773 23.51666 21.38374 1.000 33.54740 117 HIS A N 1
ATOM 933 C CA . HIS A 1 117 ? -6.83468 23.62190 21.59669 1.000 33.30925 117 HIS A CA 1
ATOM 934 C C . HIS A 1 117 ? -6.52103 23.44117 23.07419 1.000 36.12557 117 HIS A C 1
ATOM 935 O O . HIS A 1 117 ? -7.28862 23.86635 23.94148 1.000 35.47716 117 HIS A O 1
ATOM 942 N N . LYS A 1 118 ? -5.38955 22.80552 23.34428 1.000 32.48577 118 LYS A N 1
ATOM 943 C CA . LYS A 1 118 ? -4.92021 22.56320 24.69573 1.000 33.94909 118 LYS A CA 1
ATOM 944 C C . LYS A 1 118 ? -3.55380 23.22203 24.86160 1.000 40.72081 118 LYS A C 1
ATOM 945 O O . LYS A 1 118 ? -2.61271 22.89770 24.12625 1.000 35.97467 118 LYS A O 1
ATOM 951 N N . GLY A 1 119 ? -3.44386 24.13543 25.82541 1.000 35.31601 119 GLY A N 1
ATOM 952 C CA . GLY A 1 119 ? -2.15991 24.80731 26.10337 1.000 35.59883 119 GLY A CA 1
ATOM 953 C C . GLY A 1 119 ? -2.31538 26.29563 25.86283 1.000 35.97350 119 GLY A C 1
ATOM 954 O O . GLY A 1 119 ? -2.82429 26.73567 24.83132 1.000 35.24840 119 GLY A O 1
ATOM 955 N N . GLY A 1 120 ? -1.85783 27.08684 26.83349 1.000 34.75405 120 GLY A N 1
ATOM 956 C CA . GLY A 1 120 ? -2.21331 28.48876 26.90974 1.000 31.14067 120 GLY A CA 1
ATOM 957 C C . GLY A 1 120 ? -1.24391 29.49949 26.33904 1.000 30.12205 120 GLY A C 1
ATOM 958 O O . GLY A 1 120 ? -1.44768 30.70238 26.54302 1.000 29.03477 120 GLY A O 1
ATOM 959 N N . PHE A 1 121 ? -0.19759 29.07134 25.62575 1.000 33.12415 121 PHE A N 1
ATOM 960 C CA . PHE A 1 121 ? 0.85481 30.02042 25.28408 1.000 29.76881 121 PHE A CA 1
ATOM 961 C C . PHE A 1 121 ? 1.36395 29.85638 23.85919 1.000 34.29809 121 PHE A C 1
ATOM 962 O O . PHE A 1 121 ? 2.42105 30.40420 23.52752 1.000 30.28849 121 PHE A O 1
ATOM 970 N N . LEU A 1 122 ? 0.63192 29.14822 23.00547 1.000 30.26037 122 LEU A N 1
ATOM 971 C CA . LEU A 1 122 ? 1.04762 28.90236 21.63915 1.000 30.27156 122 LEU A CA 1
ATOM 972 C C . LEU A 1 122 ? -0.15350 29.08944 20.72746 1.000 30.82400 122 LEU A C 1
ATOM 973 O O . LEU A 1 122 ? -1.29116 28.82843 21.13220 1.000 33.65927 122 LEU A O 1
ATOM 978 N N . PRO A 1 123 ? 0.06120 29.57301 19.51567 1.000 30.12844 123 PRO A N 1
ATOM 979 C CA . PRO A 1 123 ? -1.06727 29.91096 18.64605 1.000 29.55685 123 PRO A CA 1
ATOM 980 C C . PRO A 1 123 ? -1.69117 28.68051 17.99856 1.000 31.79756 123 PRO A C 1
ATOM 981 O O . PRO A 1 123 ? -1.08876 27.61111 17.90934 1.000 32.77628 123 PRO A O 1
ATOM 985 N N . PHE A 1 124 ? -2.93190 28.85886 17.54510 1.000 32.52813 124 PHE A N 1
ATOM 986 C CA . PHE A 1 124 ? -3.64236 27.84075 16.78328 1.000 30.99402 124 PHE A CA 1
ATOM 987 C C . PHE A 1 124 ? -4.61964 28.53266 15.84047 1.000 35.03735 124 PHE A C 1
ATOM 988 O O . PHE A 1 124 ? -4.97225 29.70218 16.03155 1.000 34.28071 124 PHE A O 1
ATOM 996 N N . GLU A 1 125 ? -5.06013 27.80389 14.81280 1.000 31.28924 125 GLU A N 1
ATOM 997 C CA . GLU A 1 125 ? -5.91637 28.41130 13.80863 1.000 33.83106 125 GLU A CA 1
ATOM 998 C C . GLU A 1 125 ? -6.90047 27.38716 13.26321 1.000 37.08343 125 GLU A C 1
ATOM 999 O O . GLU A 1 125 ? -6.82665 26.19535 13.56139 1.000 35.74842 125 GLU A O 1
ATOM 1005 N N . ALA A 1 126 ? -7.84911 27.88185 12.47214 1.000 33.52761 126 ALA A N 1
ATOM 1006 C CA . ALA A 1 126 ? -8.87214 27.03911 11.87690 1.000 34.70410 126 ALA A CA 1
ATOM 1007 C C . ALA A 1 126 ? -9.21801 27.61486 10.51646 1.000 35.46591 126 ALA A C 1
ATOM 1008 O O . ALA A 1 126 ? -9.48524 28.81489 10.40422 1.000 38.11098 126 ALA A O 1
ATOM 1010 N N . ASP A 1 127 ? -9.20039 26.76596 9.49328 1.000 35.08853 127 ASP A N 1
ATOM 1011 C CA . ASP A 1 127 ? -9.65315 27.16716 8.16533 1.000 40.78990 127 ASP A CA 1
ATOM 1012 C C . ASP A 1 127 ? -11.18081 27.25733 8.15900 1.000 40.32556 127 ASP A C 1
ATOM 1013 O O . ASP A 1 127 ? -11.86780 26.25277 8.36683 1.000 41.30753 127 ASP A O 1
ATOM 1018 N N . VAL A 1 128 ? -11.71158 28.45960 7.95020 1.000 35.69212 128 VAL A N 1
ATOM 1019 C CA . VAL A 1 128 ? -13.15635 28.66850 7.92802 1.000 42.25610 128 VAL A CA 1
ATOM 1020 C C . VAL A 1 128 ? -13.64313 29.08527 6.53551 1.000 40.83813 128 VAL A C 1
ATOM 1021 O O . VAL A 1 128 ? -14.72037 29.66766 6.40925 1.000 37.59297 128 VAL A O 1
ATOM 1025 N N . THR A 1 129 ? -12.85378 28.79355 5.49161 1.000 38.89829 129 THR A N 1
ATOM 1026 C CA . THR A 1 129 ? -13.19022 29.19733 4.12662 1.000 39.44523 129 THR A CA 1
ATOM 1027 C C . THR A 1 129 ? -14.60521 28.78903 3.73156 1.000 44.23814 129 THR A C 1
ATOM 1028 O O . THR A 1 129 ? -15.32909 29.56608 3.10091 1.000 45.26504 129 THR A O 1
ATOM 1032 N N . GLU A 1 130 ? -15.01954 27.57677 4.09022 1.000 43.40749 130 GLU A N 1
ATOM 1033 C CA . GLU A 1 130 ? -16.31719 27.06724 3.67195 1.000 49.40445 130 GLU A CA 1
ATOM 1034 C C . GLU A 1 130 ? -17.38436 27.16673 4.75921 1.000 48.57909 130 GLU A C 1
ATOM 1035 O O . GLU A 1 130 ? -18.50013 26.68967 4.55040 1.000 50.98628 130 GLU A O 1
ATOM 1041 N N . MET A 1 131 ? -17.08609 27.79802 5.89487 1.000 42.41729 131 MET A N 1
ATOM 1042 C CA . MET A 1 131 ? -18.03339 27.88486 7.00125 1.000 45.11040 131 MET A CA 1
ATOM 1043 C C . MET A 1 131 ? -18.44561 29.30155 7.37390 1.000 45.04108 131 MET A C 1
ATOM 1044 O O . MET A 1 131 ? -19.54342 29.48373 7.89493 1.000 44.42343 131 MET A O 1
ATOM 1049 N N . ALA A 1 132 ? -17.60106 30.30351 7.14858 1.000 44.70239 132 ALA A N 1
ATOM 1050 C CA . ALA A 1 132 ? -18.00507 31.68259 7.38420 1.000 41.93569 132 ALA A CA 1
ATOM 1051 C C . ALA A 1 132 ? -18.90989 32.15690 6.25616 1.000 43.75448 132 ALA A C 1
ATOM 1052 O O . ALA A 1 132 ? -18.73836 31.76993 5.09651 1.000 46.64788 132 ALA A O 1
ATOM 1054 N N . ASN A 1 133 ? -19.88830 32.97803 6.60604 1.000 41.57431 133 ASN A N 1
ATOM 1055 C CA . ASN A 1 133 ? -20.78723 33.57113 5.63636 1.000 44.82021 133 ASN A CA 1
ATOM 1056 C C . ASN A 1 133 ? -20.28244 34.95129 5.27224 1.000 42.82273 133 ASN A C 1
ATOM 1057 O O . ASN A 1 133 ? -19.58103 35.60118 6.05325 1.000 38.16520 133 ASN A O 1
ATOM 1062 N N . GLU A 1 134 ? -20.63750 35.38443 4.06935 1.000 38.50330 134 GLU A N 1
ATOM 1063 C CA . GLU A 1 134 ? -20.51003 36.78832 3.73134 1.000 40.23940 134 GLU A CA 1
ATOM 1064 C C . GLU A 1 134 ? -21.32192 37.60860 4.72590 1.000 40.09303 134 GLU A C 1
ATOM 1065 O O . GLU A 1 134 ? -22.38540 37.18426 5.17825 1.000 40.96932 134 GLU A O 1
ATOM 1071 N N . GLY A 1 135 ? -20.80554 38.77747 5.09260 1.000 44.24488 135 GLY A N 1
ATOM 1072 C CA . GLY A 1 135 ? -21.44236 39.56018 6.13166 1.000 40.82887 135 GLY A CA 1
ATOM 1073 C C . GLY A 1 135 ? -21.16291 39.04586 7.53237 1.000 40.79669 135 GLY A C 1
ATOM 1074 O O . GLY A 1 135 ? -20.07182 38.54718 7.81271 1.000 37.03372 135 GLY A O 1
ATOM 1075 N N . GLU A 1 136 ? -22.17883 39.13439 8.39816 1.000 40.68429 136 GLU A N 1
ATOM 1076 C CA . GLU A 1 136 ? -22.02707 38.94222 9.83335 1.000 39.97258 136 GLU A CA 1
ATOM 1077 C C . GLU A 1 136 ? -21.90821 37.47312 10.21492 1.000 39.66108 136 GLU A C 1
ATOM 1078 O O . GLU A 1 136 ? -22.60620 36.61187 9.67497 1.000 36.69487 136 GLU A O 1
ATOM 1084 N N . ASN A 1 137 ? -21.01679 37.20203 11.16749 1.000 33.71563 137 ASN A N 1
ATOM 1085 C CA . ASN A 1 137 ? -20.83005 35.88620 11.75346 1.000 30.12942 137 ASN A CA 1
ATOM 1086 C C . ASN A 1 137 ? -20.73038 36.06645 13.26017 1.000 35.91866 137 ASN A C 1
ATOM 1087 O O . ASN A 1 137 ? -20.45368 37.16159 13.75290 1.000 36.48295 137 ASN A O 1
ATOM 1092 N N . ARG A 1 138 ? -20.94500 34.98222 13.99568 1.000 35.55008 138 ARG A N 1
ATOM 1093 C CA . ARG A 1 138 ? -20.85770 34.99978 15.45016 1.000 34.39552 138 ARG A CA 1
ATOM 1094 C C . ARG A 1 138 ? -19.72154 34.07978 15.87111 1.000 35.68272 138 ARG A C 1
ATOM 1095 O O . ARG A 1 138 ? -19.70697 32.90081 15.50774 1.000 35.27463 138 ARG A O 1
ATOM 1103 N N . LEU A 1 139 ? -18.76666 34.61986 16.61947 1.000 35.22980 139 LEU A N 1
ATOM 1104 C CA . LEU A 1 139 ? -17.60916 33.87211 17.08629 1.000 32.79520 139 LEU A CA 1
ATOM 1105 C C . LEU A 1 139 ? -17.71285 33.70579 18.59793 1.000 35.74474 139 LEU A C 1
ATOM 1106 O O . LEU A 1 139 ? -17.79396 34.70076 19.32763 1.000 32.08454 139 LEU A O 1
ATOM 1111 N N . THR A 1 140 ? -17.73886 32.45600 19.06101 1.000 36.59061 140 THR A N 1
ATOM 1112 C CA . THR A 1 140 ? -17.89170 32.13757 20.47478 1.000 32.57223 140 THR A CA 1
ATOM 1113 C C . THR A 1 140 ? -16.69975 31.29829 20.90133 1.000 37.96403 140 THR A C 1
ATOM 1114 O O . THR A 1 140 ? -16.30381 30.37129 20.18835 1.000 32.65805 140 THR A O 1
ATOM 1118 N N . VAL A 1 141 ? -16.12123 31.63152 22.05423 1.000 34.28955 141 VAL A N 1
ATOM 1119 C CA . VAL A 1 141 ? -14.89869 30.99781 22.52808 1.000 29.23499 141 VAL A CA 1
ATOM 1120 C C . VAL A 1 141 ? -15.09104 30.62305 23.98660 1.000 33.67786 141 VAL A C 1
ATOM 1121 O O . VAL A 1 141 ? -15.34484 31.49707 24.82236 1.000 32.51650 141 VAL A O 1
ATOM 1125 N N . ALA A 1 142 ? -14.94985 29.33733 24.29584 1.000 33.64069 142 ALA A N 1
ATOM 1126 C CA . ALA A 1 142 ? -14.93465 28.87868 25.67903 1.000 36.28148 142 ALA A CA 1
ATOM 1127 C C . ALA A 1 142 ? -13.49308 28.80843 26.16054 1.000 32.65948 142 ALA A C 1
ATOM 1128 O O . ALA A 1 142 ? -12.62697 28.28629 25.44852 1.000 31.53108 142 ALA A O 1
ATOM 1130 N N . VAL A 1 143 ? -13.23928 29.31738 27.37065 1.000 35.11806 143 VAL A N 1
ATOM 1131 C CA . VAL A 1 143 ? -11.88207 29.45014 27.90421 1.000 27.80074 143 VAL A CA 1
ATOM 1132 C C . VAL A 1 143 ? -11.80677 28.75701 29.26213 1.000 30.70277 143 VAL A C 1
ATOM 1133 O O . VAL A 1 143 ? -12.47404 29.16726 30.22361 1.000 30.95516 143 VAL A O 1
ATOM 1137 N N . GLY A 1 144 ? -10.97704 27.72919 29.34969 1.000 29.04002 144 GLY A N 1
ATOM 1138 C CA . GLY A 1 144 ? -10.84562 26.93254 30.55937 1.000 35.70604 144 GLY A CA 1
ATOM 1139 C C . GLY A 1 144 ? -9.47169 27.12869 31.17453 1.000 32.98985 144 GLY A C 1
ATOM 1140 O O . GLY A 1 144 ? -8.46894 27.20522 30.46076 1.000 31.32379 144 GLY A O 1
ATOM 1141 N N . ASN A 1 145 ? -9.42544 27.18523 32.50305 1.000 34.80197 145 ASN A N 1
ATOM 1142 C CA . ASN A 1 145 ? -8.17068 27.46376 33.18597 1.000 29.60841 145 ASN A CA 1
ATOM 1143 C C . ASN A 1 145 ? -7.65760 26.28697 34.00278 1.000 37.40903 145 ASN A C 1
ATOM 1144 O O . ASN A 1 145 ? -6.68493 26.44055 34.75685 1.000 34.72234 145 ASN A O 1
ATOM 1149 N N . ILE A 1 146 ? -8.26839 25.11420 33.86699 1.000 36.66855 146 ILE A N 1
ATOM 1150 C CA . ILE A 1 146 ? -7.93898 24.00017 34.74920 1.000 37.54824 146 ILE A CA 1
ATOM 1151 C C . ILE A 1 146 ? -6.67325 23.32673 34.24713 1.000 36.46523 146 ILE A C 1
ATOM 1152 O O . ILE A 1 146 ? -6.54570 23.01818 33.05557 1.000 36.19632 146 ILE A O 1
ATOM 1157 N N . LEU A 1 147 ? -5.72538 23.11847 35.15124 1.000 36.38528 147 LEU A N 1
ATOM 1158 C CA . LEU A 1 147 ? -4.47907 22.43649 34.84726 1.000 38.94002 147 LEU A CA 1
ATOM 1159 C C . LEU A 1 147 ? -4.46786 21.08823 35.55602 1.000 42.36300 147 LEU A C 1
ATOM 1160 O O . LEU A 1 147 ? -4.74418 21.00764 36.76333 1.000 37.14166 147 LEU A O 1
ATOM 1165 N N . GLU A 1 148 ? -4.16417 20.03632 34.80631 1.000 43.67894 148 GLU A N 1
ATOM 1166 C CA . GLU A 1 148 ? -4.03901 18.69527 35.35487 1.000 42.31391 148 GLU A CA 1
ATOM 1167 C C . GLU A 1 148 ? -2.60646 18.21127 35.15627 1.000 43.77666 148 GLU A C 1
ATOM 1168 O O . GLU A 1 148 ? -1.75506 18.92978 34.62483 1.000 42.48052 148 GLU A O 1
ATOM 1174 N N . TRP A 1 149 ? -2.34362 16.97658 35.59414 1.000 44.03624 149 TRP A N 1
ATOM 1175 C CA . TRP A 1 149 ? -0.98705 16.44558 35.58629 1.000 41.43488 149 TRP A CA 1
ATOM 1176 C C . TRP A 1 149 ? -0.45946 16.22223 34.18418 1.000 43.83562 149 TRP A C 1
ATOM 1177 O O . TRP A 1 149 ? 0.73507 15.96111 34.01922 1.000 42.54445 149 TRP A O 1
ATOM 1188 N N . ASP A 1 150 ? -1.31991 16.29850 33.17555 1.000 47.99456 150 ASP A N 1
ATOM 1189 C CA . ASP A 1 150 ? -0.90243 16.15100 31.79046 1.000 45.43979 150 ASP A CA 1
ATOM 1190 C C . ASP A 1 150 ? -0.91384 17.47963 31.04327 1.000 44.61750 150 ASP A C 1
ATOM 1191 O O . ASP A 1 150 ? -0.73826 17.49728 29.82371 1.000 45.09785 150 ASP A O 1
ATOM 1196 N N . CYS A 1 151 ? -1.12756 18.59333 31.74026 1.000 43.59194 151 CYS A N 1
ATOM 1197 C CA . CYS A 1 151 ? -0.97321 19.90954 31.13283 1.000 41.35994 151 CYS A CA 1
ATOM 1198 C C . CYS A 1 151 ? 0.39426 20.51128 31.44567 1.000 41.41229 151 CYS A C 1
ATOM 1199 O O . CYS A 1 151 ? 1.11500 20.07163 32.34793 1.000 40.48551 151 CYS A O 1
ATOM 1202 N N . LEU A 1 152 ? 0.74425 21.53301 30.66964 1.000 37.92964 152 LEU A N 1
ATOM 1203 C CA . LEU A 1 152 ? 1.94332 22.32831 30.90677 1.000 36.68712 152 LEU A CA 1
ATOM 1204 C C . LEU A 1 152 ? 1.50112 23.78375 30.92337 1.000 37.53458 152 LEU A C 1
ATOM 1205 O O . LEU A 1 152 ? 1.04671 24.29972 29.88428 1.000 37.12500 152 LEU A O 1
ATOM 1210 N N . PRO A 1 153 ? 1.60328 24.48915 32.06302 1.000 40.09059 153 PRO A N 1
ATOM 1211 C CA . PRO A 1 153 ? 2.14798 24.02968 33.34578 1.000 37.58454 153 PRO A CA 1
ATOM 1212 C C . PRO A 1 153 ? 1.34739 22.91228 34.00934 1.000 37.39188 153 PRO A C 1
ATOM 1213 O O . PRO A 1 153 ? 0.14816 22.76046 33.78210 1.000 36.71788 153 PRO A O 1
ATOM 1217 N N . VAL A 1 154 ? 2.04885 22.13803 34.83347 1.000 37.64584 154 VAL A N 1
ATOM 1218 C CA . VAL A 1 154 ? 1.43193 21.06405 35.59792 1.000 40.95967 154 VAL A CA 1
ATOM 1219 C C . VAL A 1 154 ? 0.61627 21.64233 36.75244 1.000 36.67739 154 VAL A C 1
ATOM 1220 O O . VAL A 1 154 ? 0.94042 22.69891 37.30337 1.000 40.57971 154 VAL A O 1
ATOM 1224 N N . GLY A 1 155 ? -0.47855 20.96814 37.08893 1.000 40.27328 155 GLY A N 1
ATOM 1225 C CA . GLY A 1 155 ? -1.25313 21.24027 38.28355 1.000 39.48979 155 GLY A CA 1
ATOM 1226 C C . GLY A 1 155 ? -2.15422 20.05625 38.58192 1.000 40.99388 155 GLY A C 1
ATOM 1227 O O . GLY A 1 155 ? -2.01176 18.98518 37.98621 1.000 40.59455 155 GLY A O 1
ATOM 1228 N N . HIS A 1 156 ? -3.09010 20.25087 39.51480 1.000 39.18421 156 HIS A N 1
ATOM 1229 C CA . HIS A 1 156 ? -4.12776 19.24205 39.72931 1.000 42.72437 156 HIS A CA 1
ATOM 1230 C C . HIS A 1 156 ? -5.27491 19.83514 40.53139 1.000 42.67495 156 HIS A C 1
ATOM 1231 O O . HIS A 1 156 ? -5.10851 20.80926 41.27013 1.000 43.57372 156 HIS A O 1
ATOM 1238 N N . ILE A 1 157 ? -6.44577 19.22370 40.38018 1.000 43.95460 157 ILE A N 1
ATOM 1239 C CA . ILE A 1 157 ? -7.65605 19.66340 41.06538 1.000 46.10928 157 ILE A CA 1
ATOM 1240 C C . ILE A 1 157 ? -7.85511 18.83679 42.32563 1.000 46.97533 157 ILE A C 1
ATOM 1241 O O . ILE A 1 157 ? -7.65314 17.61714 42.32087 1.000 45.73502 157 ILE A O 1
ATOM 1246 N N . GLU A 1 158 ? -8.23605 19.50534 43.41231 1.000 48.40399 158 GLU A N 1
ATOM 1247 C CA . GLU A 1 158 ? -8.69453 18.85239 44.62936 1.000 53.95011 158 GLU A CA 1
ATOM 1248 C C . GLU A 1 158 ? -10.10483 19.32813 44.95537 1.000 52.28413 158 GLU A C 1
ATOM 1249 O O . GLU A 1 158 ? -10.49919 20.44272 44.59995 1.000 51.52163 158 GLU A O 1
ATOM 1255 N N . TYR A 1 159 ? -10.87229 18.46120 45.60941 1.000 57.88221 159 TYR A N 1
ATOM 1256 C CA . TYR A 1 159 ? -12.22984 18.80286 46.03967 1.000 57.56219 159 TYR A CA 1
ATOM 1257 C C . TYR A 1 159 ? -12.31692 18.80749 47.56471 1.000 53.99642 159 TYR A C 1
ATOM 1258 O O . TYR A 1 159 ? -12.35830 19.86687 48.19423 1.000 59.08008 159 TYR A O 1
ATOM 1267 N N . MET A 1 170 ? -14.27393 22.50480 44.14373 1.000 45.10300 170 MET A N 1
ATOM 1268 C CA . MET A 1 170 ? -13.09869 22.47689 43.26607 1.000 54.34778 170 MET A CA 1
ATOM 1269 C C . MET A 1 170 ? -12.06068 23.53867 43.61413 1.000 52.04752 170 MET A C 1
ATOM 1270 O O . MET A 1 170 ? -12.35187 24.73008 43.60116 1.000 52.55516 170 MET A O 1
ATOM 1275 N N . GLU A 1 171 ? -10.84227 23.10538 43.91424 1.000 45.73143 171 GLU A N 1
ATOM 1276 C CA . GLU A 1 171 ? -9.74548 24.02469 44.17558 1.000 50.20675 171 GLU A CA 1
ATOM 1277 C C . GLU A 1 171 ? -8.58874 23.66710 43.26070 1.000 45.67029 171 GLU A C 1
ATOM 1278 O O . GLU A 1 171 ? -8.24432 22.48792 43.12433 1.000 44.68536 171 GLU A O 1
ATOM 1284 N N . GLN A 1 172 ? -8.00229 24.67881 42.62524 1.000 42.48154 172 GLN A N 1
ATOM 1285 C CA . GLN A 1 172 ? -6.87244 24.43904 41.74050 1.000 40.11135 172 GLN A CA 1
ATOM 1286 C C . GLN A 1 172 ? -5.58492 24.42393 42.55208 1.000 38.71862 172 GLN A C 1
ATOM 1287 O O . GLN A 1 172 ? -5.31321 25.34601 43.32525 1.000 38.49728 172 GLN A O 1
ATOM 1293 N N . LYS A 1 173 ? -4.79332 23.37795 42.37670 1.000 37.25863 173 LYS A N 1
ATOM 1294 C CA . LYS A 1 173 ? -3.49591 23.28582 43.01807 1.000 40.95944 173 LYS A CA 1
ATOM 1295 C C . LYS A 1 173 ? -2.40552 23.32652 41.95673 1.000 41.16152 173 LYS A C 1
ATOM 1296 O O . LYS A 1 173 ? -2.59195 22.85451 40.82629 1.000 37.19729 173 LYS A O 1
ATOM 1302 N N . PHE A 1 174 ? -1.27733 23.92612 42.32449 1.000 32.71977 174 PHE A N 1
ATOM 1303 C CA . PHE A 1 174 ? -0.09188 23.90974 41.47919 1.000 38.67922 174 PHE A CA 1
ATOM 1304 C C . PHE A 1 174 ? 1.07313 24.41734 42.30402 1.000 38.46865 174 PHE A C 1
ATOM 1305 O O . PHE A 1 174 ? 0.89044 25.04769 43.34818 1.000 41.05568 174 PHE A O 1
ATOM 1313 N N . ASP A 1 175 ? 2.27459 24.13083 41.82745 1.000 38.02760 175 ASP A N 1
ATOM 1314 C CA . ASP A 1 175 ? 3.47715 24.48662 42.56361 1.000 41.06712 175 ASP A CA 1
ATOM 1315 C C . ASP A 1 175 ? 4.39519 25.39851 41.76387 1.000 47.01606 175 ASP A C 1
ATOM 1316 O O . ASP A 1 175 ? 5.59292 25.45866 42.03889 1.000 52.74137 175 ASP A O 1
ATOM 1321 N N . PHE A 1 176 ? 3.86166 26.12278 40.79007 1.000 41.18129 176 PHE A N 1
ATOM 1322 C CA . PHE A 1 176 ? 4.60099 27.23905 40.23030 1.000 36.37582 176 PHE A CA 1
ATOM 1323 C C . PHE A 1 176 ? 4.17066 28.53172 40.91812 1.000 37.88761 176 PHE A C 1
ATOM 1324 O O . PHE A 1 176 ? 3.11725 28.62332 41.55691 1.000 36.27654 176 PHE A O 1
ATOM 1332 N N . ASP A 1 177 ? 5.02251 29.53538 40.77065 1.000 40.00639 177 ASP A N 1
ATOM 1333 C CA . ASP A 1 177 ? 4.86466 30.80693 41.46493 1.000 40.68390 177 ASP A CA 1
ATOM 1334 C C . ASP A 1 177 ? 3.67642 31.60619 40.92918 1.000 42.73001 177 ASP A C 1
ATOM 1335 O O . ASP A 1 177 ? 2.70260 31.88343 41.64888 1.000 41.92254 177 ASP A O 1
ATOM 1340 N N . PHE A 1 178 ? 3.73856 31.95874 39.65003 1.000 30.20802 178 PHE A N 1
ATOM 1341 C CA . PHE A 1 178 ? 2.96439 33.04512 39.08056 1.000 30.44459 178 PHE A CA 1
ATOM 1342 C C . PHE A 1 178 ? 1.46297 32.75639 39.10285 1.000 31.55358 178 PHE A C 1
ATOM 1343 O O . PHE A 1 178 ? 1.01094 31.60553 39.12807 1.000 31.73212 178 PHE A O 1
ATOM 1351 N N . PHE A 1 179 ? 0.69029 33.83672 39.09335 1.000 26.30088 179 PHE A N 1
ATOM 1352 C CA . PHE A 1 179 ? -0.76005 33.73655 39.17018 1.000 32.37155 179 PHE A CA 1
ATOM 1353 C C . PHE A 1 179 ? -1.29849 33.07261 37.90993 1.000 32.33192 179 PHE A C 1
ATOM 1354 O O . PHE A 1 179 ? -0.81926 33.33096 36.79976 1.000 28.89627 179 PHE A O 1
ATOM 1362 N N . ASN A 1 180 ? -2.28793 32.19552 38.08705 1.000 33.37481 180 ASN A N 1
ATOM 1363 C CA . ASN A 1 180 ? -2.83649 31.41295 36.97509 1.000 35.66919 180 ASN A CA 1
ATOM 1364 C C . ASN A 1 180 ? -3.90883 32.21388 36.22693 1.000 31.32569 180 ASN A C 1
ATOM 1365 O O . ASN A 1 180 ? -5.09028 31.86328 36.18733 1.000 30.70352 180 ASN A O 1
ATOM 1370 N N . TYR A 1 181 ? -3.45966 33.32468 35.64878 1.000 28.23183 181 TYR A N 1
ATOM 1371 C CA . TYR A 1 181 ? -4.30224 34.16405 34.81061 1.000 26.80177 181 TYR A CA 1
ATOM 1372 C C . TYR A 1 181 ? -4.86711 33.37868 33.63851 1.000 27.85099 181 TYR A C 1
ATOM 1373 O O . TYR A 1 181 ? -4.21178 32.50079 33.06332 1.000 26.95276 181 TYR A O 1
ATOM 1382 N N . SER A 1 182 ? -6.07506 33.74521 33.24243 1.000 29.94432 182 SER A N 1
ATOM 1383 C CA . SER A 1 182 ? -6.71153 33.07131 32.12671 1.000 30.36359 182 SER A CA 1
ATOM 1384 C C . SER A 1 182 ? -7.44283 34.12257 31.30530 1.000 29.40982 182 SER A C 1
ATOM 1385 O O . SER A 1 182 ? -7.77516 35.20039 31.81386 1.000 30.38137 182 SER A O 1
ATOM 1388 N N . GLY A 1 183 ? -7.66688 33.81276 30.03335 1.000 29.47939 183 GLY A N 1
ATOM 1389 C CA . GLY A 1 183 ? -8.33842 34.71813 29.12751 1.000 28.31435 183 GLY A CA 1
ATOM 1390 C C . GLY A 1 183 ? -7.80126 34.55461 27.71801 1.000 29.50909 183 GLY A C 1
ATOM 1391 O O . GLY A 1 183 ? -7.13614 33.57205 27.40432 1.000 30.39166 183 GLY A O 1
ATOM 1392 N N . ILE A 1 184 ? -8.10979 35.52656 26.86406 1.000 28.84670 184 ILE A N 1
ATOM 1393 C CA . ILE A 1 184 ? -7.56510 35.56369 25.51117 1.000 26.98895 184 ILE A CA 1
ATOM 1394 C C . ILE A 1 184 ? -6.44584 36.59540 25.53054 1.000 31.45868 184 ILE A C 1
ATOM 1395 O O . ILE A 1 184 ? -6.68703 37.80200 25.43512 1.000 33.71230 184 ILE A O 1
ATOM 1400 N N . HIS A 1 185 ? -5.21164 36.11790 25.65431 1.000 29.34591 185 HIS A N 1
ATOM 1401 C CA . HIS A 1 185 ? -4.09420 36.98422 25.98791 1.000 30.69375 185 HIS A CA 1
ATOM 1402 C C . HIS A 1 185 ? -3.38739 37.58223 24.78169 1.000 32.84590 185 HIS A C 1
ATOM 1403 O O . HIS A 1 185 ? -2.51751 38.43722 24.97363 1.000 32.28602 185 HIS A O 1
ATOM 1410 N N . ARG A 1 186 ? -3.69541 37.14701 23.56577 1.000 30.31120 186 ARG A N 1
ATOM 1411 C CA . ARG A 1 186 ? -2.97415 37.59367 22.38384 1.000 29.84625 186 ARG A CA 1
ATOM 1412 C C . ARG A 1 186 ? -3.97499 37.90458 21.28139 1.000 31.87825 186 ARG A C 1
ATOM 1413 O O . ARG A 1 186 ? -5.13625 37.49313 21.36147 1.000 31.30887 186 ARG A O 1
ATOM 1421 N N . PRO A 1 187 ? -3.57182 38.66986 20.26301 1.000 32.51675 187 PRO A N 1
ATOM 1422 C CA . PRO A 1 187 ? -4.55272 39.12960 19.26592 1.000 33.99574 187 PRO A CA 1
ATOM 1423 C C . PRO A 1 187 ? -5.28867 37.97148 18.60026 1.000 32.81483 187 PRO A C 1
ATOM 1424 O O . PRO A 1 187 ? -4.73081 36.89256 18.38969 1.000 30.44291 187 PRO A O 1
ATOM 1428 N N . VAL A 1 188 ? -6.57282 38.18977 18.32137 1.000 34.97209 188 VAL A N 1
ATOM 1429 C CA . VAL A 1 188 ? -7.35646 37.30175 17.47235 1.000 34.98879 188 VAL A CA 1
ATOM 1430 C C . VAL A 1 188 ? -7.41894 37.92848 16.09113 1.000 35.14280 188 VAL A C 1
ATOM 1431 O O . VAL A 1 188 ? -7.69551 39.12843 15.96121 1.000 32.94197 188 VAL A O 1
ATOM 1435 N N . ARG A 1 189 ? -7.16706 37.12588 15.06065 1.000 31.91172 189 ARG A N 1
ATOM 1436 C CA . ARG A 1 189 ? -7.04762 37.65437 13.70640 1.000 34.65595 189 ARG A CA 1
ATOM 1437 C C . ARG A 1 189 ? -7.77747 36.74670 12.72963 1.000 35.34034 189 ARG A C 1
ATOM 1438 O O . ARG A 1 189 ? -7.53990 35.53548 12.70922 1.000 37.79442 189 ARG A O 1
ATOM 1446 N N . LEU A 1 190 ? -8.65925 37.32861 11.92768 1.000 31.13067 190 LEU A N 1
ATOM 1447 C CA . LEU A 1 190 ? -9.16310 36.66499 10.74031 1.000 33.91318 190 LEU A CA 1
ATOM 1448 C C . LEU A 1 190 ? -8.31135 37.13056 9.56728 1.000 32.38284 190 LEU A C 1
ATOM 1449 O O . LEU A 1 190 ? -8.11733 38.33587 9.37883 1.000 32.67155 190 LEU A O 1
ATOM 1454 N N . TYR A 1 191 ? -7.76971 36.18967 8.80230 1.000 33.84446 191 TYR A N 1
ATOM 1455 C CA . TYR A 1 191 ? -6.94726 36.59423 7.67745 1.000 33.60116 191 TYR A CA 1
ATOM 1456 C C . TYR A 1 191 ? -7.25762 35.75796 6.44049 1.000 34.07280 191 TYR A C 1
ATOM 1457 O O . TYR A 1 191 ? -7.86794 34.68987 6.52085 1.000 32.36126 191 TYR A O 1
ATOM 1466 N N . CYS A 1 192 ? -6.81944 36.27264 5.28716 1.000 32.44116 192 CYS A N 1
ATOM 1467 C CA . CYS A 1 192 ? -7.11012 35.67793 4.00255 1.000 35.53771 192 CYS A CA 1
ATOM 1468 C C . CYS A 1 192 ? -5.83573 35.51945 3.18651 1.000 39.28300 192 CYS A C 1
ATOM 1469 O O . CYS A 1 192 ? -4.88908 36.30997 3.29389 1.000 39.82858 192 CYS A O 1
ATOM 1472 N N . THR A 1 193 ? -5.79594 34.43873 2.41911 1.000 34.35165 193 THR A N 1
ATOM 1473 C CA . THR A 1 193 ? -4.75556 34.15884 1.44424 1.000 31.42237 193 THR A CA 1
ATOM 1474 C C . THR A 1 193 ? -5.41647 33.60419 0.19171 1.000 36.06131 193 THR A C 1
ATOM 1475 O O . THR A 1 193 ? -6.57684 33.17401 0.22885 1.000 32.08859 193 THR A O 1
ATOM 1479 N N . PRO A 1 194 ? -4.69801 33.59007 -0.93094 1.000 36.42698 194 PRO A N 1
ATOM 1480 C CA . PRO A 1 194 ? -5.14913 32.81465 -2.09301 1.000 33.84418 194 PRO A CA 1
ATOM 1481 C C . PRO A 1 194 ? -5.27218 31.33295 -1.76037 1.000 39.59150 194 PRO A C 1
ATOM 1482 O O . PRO A 1 194 ? -4.68576 30.83219 -0.79091 1.000 33.85276 194 PRO A O 1
ATOM 1486 N N . LYS A 1 195 ? -6.03086 30.61766 -2.60506 1.000 36.61583 195 LYS A N 1
ATOM 1487 C CA . LYS A 1 195 ? -6.31788 29.20762 -2.33772 1.000 38.28746 195 LYS A CA 1
ATOM 1488 C C . LYS A 1 195 ? -5.11253 28.30396 -2.58881 1.000 35.79879 195 LYS A C 1
ATOM 1489 O O . LYS A 1 195 ? -5.03886 27.20898 -2.01767 1.000 41.09804 195 LYS A O 1
ATOM 1495 N N . GLU A 1 196 ? -4.16663 28.73115 -3.40914 1.000 35.97931 196 GLU A N 1
ATOM 1496 C CA . GLU A 1 196 ? -2.88427 28.05235 -3.54216 1.000 38.13856 196 GLU A CA 1
ATOM 1497 C C . GLU A 1 196 ? -1.84428 28.97544 -2.92935 1.000 33.58438 196 GLU A C 1
ATOM 1498 O O . GLU A 1 196 ? -1.74962 30.14684 -3.31710 1.000 35.00446 196 GLU A O 1
ATOM 1504 N N . TYR A 1 197 ? -1.08168 28.46931 -1.96405 1.000 30.78030 197 TYR A N 1
ATOM 1505 C CA . TYR A 1 197 ? -0.41591 29.39924 -1.06710 1.000 34.95511 197 TYR A CA 1
ATOM 1506 C C . TYR A 1 197 ? 0.77013 28.73135 -0.38403 1.000 32.73737 197 TYR A C 1
ATOM 1507 O O . TYR A 1 197 ? 0.90489 27.50637 -0.36625 1.000 34.68699 197 TYR A O 1
ATOM 1516 N N . ILE A 1 198 ? 1.61544 29.57334 0.20244 1.000 33.41409 198 ILE A N 1
ATOM 1517 C CA . ILE A 1 198 ? 2.79629 29.14845 0.95014 1.000 33.66657 198 ILE A CA 1
ATOM 1518 C C . ILE A 1 198 ? 2.37100 28.72488 2.35863 1.000 35.64841 198 ILE A C 1
ATOM 1519 O O . ILE A 1 198 ? 1.82542 29.53207 3.11822 1.000 34.61630 198 ILE A O 1
ATOM 1524 N N . GLU A 1 199 ? 2.62910 27.45683 2.71185 1.000 34.57094 199 GLU A N 1
ATOM 1525 C CA . GLU A 1 199 ? 2.19985 26.86304 3.97938 1.000 37.53857 199 GLU A CA 1
ATOM 1526 C C . GLU A 1 199 ? 3.23923 26.97925 5.10013 1.000 39.83840 199 GLU A C 1
ATOM 1527 O O . GLU A 1 199 ? 2.86649 27.14452 6.26741 1.000 35.84542 199 GLU A O 1
ATOM 1533 N N . ASP A 1 200 ? 4.52932 26.87036 4.77991 1.000 35.50346 200 ASP A N 1
ATOM 1534 C CA . ASP A 1 200 ? 5.56395 26.79102 5.80121 1.000 39.64736 200 ASP A CA 1
ATOM 1535 C C . ASP A 1 200 ? 6.89434 27.16025 5.16724 1.000 38.87510 200 ASP A C 1
ATOM 1536 O O . ASP A 1 200 ? 7.07483 27.03838 3.95528 1.000 38.94038 200 ASP A O 1
ATOM 1541 N N . ILE A 1 201 ? 7.81972 27.63847 6.00021 1.000 39.26582 201 ILE A N 1
ATOM 1542 C CA . ILE A 1 201 ? 9.16475 28.02333 5.57127 1.000 37.29318 201 ILE A CA 1
ATOM 1543 C C . ILE A 1 201 ? 10.12054 27.65161 6.69015 1.000 36.60342 201 ILE A C 1
ATOM 1544 O O . ILE A 1 201 ? 9.81916 27.88448 7.86399 1.000 34.00089 201 ILE A O 1
ATOM 1549 N N . SER A 1 202 ? 11.26517 27.05248 6.34129 1.000 34.11769 202 SER A N 1
ATOM 1550 C CA . SER A 1 202 ? 12.35448 26.83969 7.30041 1.000 36.40036 202 SER A CA 1
ATOM 1551 C C . SER A 1 202 ? 13.63533 27.39380 6.71196 1.000 38.58313 202 SER A C 1
ATOM 1552 O O . SER A 1 202 ? 13.94690 27.11613 5.54858 1.000 36.38877 202 SER A O 1
ATOM 1555 N N . VAL A 1 203 ? 14.36319 28.18851 7.49970 1.000 35.24249 203 VAL A N 1
ATOM 1556 C CA . VAL A 1 203 ? 15.61461 28.80791 7.06487 1.000 37.79508 203 VAL A CA 1
ATOM 1557 C C . VAL A 1 203 ? 16.71888 28.42296 8.03952 1.000 41.32754 203 VAL A C 1
ATOM 1558 O O . VAL A 1 203 ? 16.53108 28.53330 9.25534 1.000 35.21742 203 VAL A O 1
ATOM 1562 N N . ARG A 1 204 ? 17.86377 27.97308 7.50649 1.000 42.51584 204 ARG A N 1
ATOM 1563 C CA . ARG A 1 204 ? 19.06377 27.73630 8.29453 1.000 40.04529 204 ARG A CA 1
ATOM 1564 C C . ARG A 1 204 ? 20.24141 28.42039 7.61030 1.000 44.41657 204 ARG A C 1
ATOM 1565 O O . ARG A 1 204 ? 20.25555 28.57561 6.38637 1.000 40.12120 204 ARG A O 1
ATOM 1573 N N . THR A 1 205 ? 21.21914 28.86374 8.41206 1.000 37.66600 205 THR A N 1
ATOM 1574 C CA . THR A 1 205 ? 22.32147 29.66516 7.90369 1.000 43.15771 205 THR A CA 1
ATOM 1575 C C . THR A 1 205 ? 23.65627 29.10062 8.37074 1.000 44.92091 205 THR A C 1
ATOM 1576 O O . THR A 1 205 ? 23.77401 28.56183 9.47207 1.000 43.04116 205 THR A O 1
ATOM 1580 N N . THR A 1 206 ? 24.65887 29.21720 7.50318 1.000 46.89053 206 THR A N 1
ATOM 1581 C CA . THR A 1 206 ? 26.04685 28.92996 7.83700 1.000 49.01257 206 THR A CA 1
ATOM 1582 C C . THR A 1 206 ? 26.92343 30.02562 7.25551 1.000 47.81671 206 THR A C 1
ATOM 1583 O O . THR A 1 206 ? 26.51249 30.77255 6.36602 1.000 48.11281 206 THR A O 1
ATOM 1587 N N . VAL A 1 207 ? 28.14549 30.12697 7.77332 1.000 47.59012 207 VAL A N 1
ATOM 1588 C CA . VAL A 1 207 ? 29.06729 31.17910 7.35737 1.000 48.70407 207 VAL A CA 1
ATOM 1589 C C . VAL A 1 207 ? 30.42177 30.54926 7.04477 1.000 50.34378 207 VAL A C 1
ATOM 1590 O O . VAL A 1 207 ? 30.99344 29.84612 7.88743 1.000 47.55952 207 VAL A O 1
ATOM 1594 N N . ASP A 1 208 ? 30.92738 30.78971 5.83327 1.000 55.31156 208 ASP A N 1
ATOM 1595 C CA . ASP A 1 208 ? 32.28348 30.39354 5.45604 1.000 59.67859 208 ASP A CA 1
ATOM 1596 C C . ASP A 1 208 ? 33.11015 31.65889 5.27127 1.000 60.36897 208 ASP A C 1
ATOM 1597 O O . ASP A 1 208 ? 32.97582 32.35969 4.26381 1.000 58.78032 208 ASP A O 1
ATOM 1602 N N . ASP A 1 209 ? 33.96475 31.93317 6.26348 1.000 61.68134 209 ASP A N 1
ATOM 1603 C CA . ASP A 1 209 ? 34.74336 33.15409 6.37273 1.000 61.57232 209 ASP A CA 1
ATOM 1604 C C . ASP A 1 209 ? 33.85858 34.38511 6.28861 1.000 59.80255 209 ASP A C 1
ATOM 1605 O O . ASP A 1 209 ? 33.19188 34.75266 7.25166 1.000 62.27961 209 ASP A O 1
ATOM 1610 N N . LYS A 1 210 ? 33.84229 35.03591 5.11681 1.000 56.87400 210 LYS A N 1
ATOM 1611 C CA . LYS A 1 210 ? 33.13334 36.28640 4.92777 1.000 57.21876 210 LYS A CA 1
ATOM 1612 C C . LYS A 1 210 ? 31.79505 36.12551 4.20321 1.000 59.14745 210 LYS A C 1
ATOM 1613 O O . LYS A 1 210 ? 31.06662 37.11253 4.04656 1.000 55.99180 210 LYS A O 1
ATOM 1619 N N . ASP A 1 211 ? 31.44535 34.91569 3.77222 1.000 57.15189 211 ASP A N 1
ATOM 1620 C CA . ASP A 1 211 ? 30.22977 34.70010 3.00845 1.000 55.57221 211 ASP A CA 1
ATOM 1621 C C . ASP A 1 211 ? 29.25376 33.79521 3.75007 1.000 51.27134 211 ASP A C 1
ATOM 1622 O O . ASP A 1 211 ? 29.64759 32.85777 4.44101 1.000 46.52746 211 ASP A O 1
ATOM 1627 N N . GLY A 1 212 ? 27.96592 34.10022 3.60340 1.000 50.90558 212 GLY A N 1
ATOM 1628 C CA . GLY A 1 212 ? 26.91341 33.38029 4.27875 1.000 48.98609 212 GLY A CA 1
ATOM 1629 C C . GLY A 1 212 ? 26.13936 32.51392 3.30779 1.000 50.20441 212 GLY A C 1
ATOM 1630 O O . GLY A 1 212 ? 25.93588 32.87550 2.15461 1.000 49.66138 212 GLY A O 1
ATOM 1631 N N . MET A 1 213 ? 25.70837 31.35819 3.79407 1.000 51.40262 213 MET A N 1
ATOM 1632 C CA . MET A 1 213 ? 24.96421 30.38283 3.01029 1.000 48.72962 213 MET A CA 1
ATOM 1633 C C . MET A 1 213 ? 23.57517 30.21825 3.61524 1.000 46.40826 213 MET A C 1
ATOM 1634 O O . MET A 1 213 ? 23.44314 29.80528 4.77370 1.000 47.49233 213 MET A O 1
ATOM 1639 N N . VAL A 1 214 ? 22.54536 30.52727 2.83477 1.000 45.70237 214 VAL A N 1
ATOM 1640 C CA . VAL A 1 214 ? 21.15879 30.47546 3.29890 1.000 41.93838 214 VAL A CA 1
ATOM 1641 C C . VAL A 1 214 ? 20.51251 29.22542 2.71560 1.000 40.55631 214 VAL A C 1
ATOM 1642 O O . VAL A 1 214 ? 20.27481 29.14829 1.50469 1.000 41.99082 214 VAL A O 1
ATOM 1646 N N . HIS A 1 215 ? 20.26977 28.23854 3.57286 1.000 36.75261 215 HIS A N 1
ATOM 1647 C CA . HIS A 1 215 ? 19.51841 27.03461 3.22633 1.000 40.42988 215 HIS A CA 1
ATOM 1648 C C . HIS A 1 215 ? 18.05726 27.27705 3.57134 1.000 43.18177 215 HIS A C 1
ATOM 1649 O O . HIS A 1 215 ? 17.73474 27.57719 4.73169 1.000 39.92589 215 HIS A O 1
ATOM 1656 N N . TYR A 1 216 ? 17.17277 27.13500 2.58679 1.000 37.74924 216 TYR A N 1
ATOM 1657 C CA . TYR A 1 216 ? 15.75024 27.29343 2.84990 1.000 36.66597 216 TYR A CA 1
ATOM 1658 C C . TYR A 1 216 ? 14.96260 26.12613 2.27178 1.000 38.45869 216 TYR A C 1
ATOM 1659 O O . TYR A 1 216 ? 15.39251 25.47120 1.32061 1.000 39.02374 216 TYR A O 1
ATOM 1668 N N . GLU A 1 217 ? 13.80784 25.86716 2.87427 1.000 36.65877 217 GLU A N 1
ATOM 1669 C CA . GLU A 1 217 ? 12.81255 24.93940 2.35162 1.000 39.42587 217 GLU A CA 1
ATOM 1670 C C . GLU A 1 217 ? 11.45816 25.61256 2.44673 1.000 41.16490 217 GLU A C 1
ATOM 1671 O O . GLU A 1 217 ? 11.07532 26.05805 3.53233 1.000 32.52002 217 GLU A O 1
ATOM 1677 N N . ILE A 1 218 ? 10.71848 25.65103 1.33781 1.000 37.80841 218 ILE A N 1
ATOM 1678 C CA . ILE A 1 218 ? 9.38392 26.23939 1.30154 1.000 35.77126 218 ILE A CA 1
ATOM 1679 C C . ILE A 1 218 ? 8.37656 25.15176 0.97022 1.000 42.48531 218 ILE A C 1
ATOM 1680 O O . ILE A 1 218 ? 8.57598 24.38456 0.02081 1.000 43.77732 218 ILE A O 1
ATOM 1685 N N . LYS A 1 219 ? 7.28342 25.10190 1.72694 1.000 36.54546 219 LYS A N 1
ATOM 1686 C CA . LYS A 1 219 ? 6.18137 24.19789 1.42909 1.000 38.55341 219 LYS A CA 1
ATOM 1687 C C . LYS A 1 219 ? 4.96843 25.00109 0.97356 1.000 39.37653 219 LYS A C 1
ATOM 1688 O O . LYS A 1 219 ? 4.65570 26.05160 1.54610 1.000 37.61731 219 LYS A O 1
ATOM 1694 N N . THR A 1 220 ? 4.31691 24.52400 -0.08393 1.000 34.95398 220 THR A N 1
ATOM 1695 C CA . THR A 1 220 ? 3.09066 25.09711 -0.62131 1.000 31.89207 220 THR A CA 1
ATOM 1696 C C . THR A 1 220 ? 2.08566 23.96622 -0.79974 1.000 38.07966 220 THR A C 1
ATOM 1697 O O . THR A 1 220 ? 2.42069 22.79317 -0.63535 1.000 37.54325 220 THR A O 1
ATOM 1701 N N . ASN A 1 221 ? 0.84123 24.30576 -1.14275 1.000 37.08416 221 ASN A N 1
ATOM 1702 C CA . ASN A 1 221 ? -0.14758 23.28532 -1.47287 1.000 36.37789 221 ASN A CA 1
ATOM 1703 C C . ASN A 1 221 ? -0.26993 23.04603 -2.97884 1.000 35.71865 221 ASN A C 1
ATOM 1704 O O . ASN A 1 221 ? -1.29599 22.53181 -3.42720 1.000 42.11399 221 ASN A O 1
ATOM 1709 N N . ALA A 1 222 ? 0.76277 23.39763 -3.76923 1.000 37.53365 222 ALA A N 1
ATOM 1710 C CA . ALA A 1 222 ? 0.83160 23.02004 -5.19552 1.000 41.73901 222 ALA A CA 1
ATOM 1711 C C . ALA A 1 222 ? 2.30308 23.04598 -5.59668 1.000 38.68731 222 ALA A C 1
ATOM 1712 O O . ALA A 1 222 ? 2.77093 23.95699 -6.28744 1.000 38.59995 222 ALA A O 1
ATOM 1714 N N . GLU A 1 223 ? 3.02491 22.00280 -5.17960 1.000 38.12363 223 GLU A N 1
ATOM 1715 C CA . GLU A 1 223 ? 4.48036 21.96406 -5.28814 1.000 40.78810 223 GLU A CA 1
ATOM 1716 C C . GLU A 1 223 ? 4.98700 21.93874 -6.72335 1.000 39.64621 223 GLU A C 1
ATOM 1717 O O . GLU A 1 223 ? 6.18791 22.12784 -6.92976 1.000 42.02785 223 GLU A O 1
ATOM 1723 N N . GLU A 1 224 ? 4.12385 21.72172 -7.71543 1.000 41.48078 224 GLU A N 1
ATOM 1724 C CA . GLU A 1 224 ? 4.58146 21.68537 -9.09879 1.000 40.42590 224 GLU A CA 1
ATOM 1725 C C . GLU A 1 224 ? 4.60466 23.06073 -9.75234 1.000 42.55478 224 GLU A C 1
ATOM 1726 O O . GLU A 1 224 ? 5.24761 23.22156 -10.79702 1.000 39.44618 224 GLU A O 1
ATOM 1732 N N . LYS A 1 225 ? 3.93285 24.04906 -9.15955 1.000 39.38002 225 LYS A N 1
ATOM 1733 C CA . LYS A 1 225 ? 3.78688 25.36787 -9.75977 1.000 36.93203 225 LYS A CA 1
ATOM 1734 C C . LYS A 1 225 ? 5.05417 26.20116 -9.59642 1.000 38.48920 225 LYS A C 1
ATOM 1735 O O . LYS A 1 225 ? 5.88730 25.95921 -8.72118 1.000 36.58792 225 LYS A O 1
ATOM 1741 N N . PHE A 1 226 ? 5.18066 27.20087 -10.46727 1.000 37.13940 226 PHE A N 1
ATOM 1742 C CA . PHE A 1 226 ? 6.33793 28.08127 -10.48112 1.000 34.01697 226 PHE A CA 1
ATOM 1743 C C . PHE A 1 226 ? 6.43732 28.87548 -9.18158 1.000 37.23535 226 PHE A C 1
ATOM 1744 O O . PHE A 1 226 ? 5.43855 29.36143 -8.65140 1.000 33.16094 226 PHE A O 1
ATOM 1752 N N . ILE A 1 227 ? 7.65442 29.04395 -8.69118 1.000 35.97078 227 ILE A N 1
ATOM 1753 C CA . ILE A 1 227 ? 7.89829 29.89500 -7.53830 1.000 35.37698 227 ILE A CA 1
ATOM 1754 C C . ILE A 1 227 ? 9.10094 30.78634 -7.82640 1.000 36.27652 227 ILE A C 1
ATOM 1755 O O . ILE A 1 227 ? 9.98796 30.43553 -8.61071 1.000 37.19748 227 ILE A O 1
ATOM 1760 N N . LYS A 1 228 ? 9.10704 31.96915 -7.21183 1.000 37.46632 228 LYS A N 1
ATOM 1761 C CA . LYS A 1 228 ? 10.20794 32.92245 -7.32285 1.000 35.37910 228 LYS A CA 1
ATOM 1762 C C . LYS A 1 228 ? 10.62884 33.35145 -5.91905 1.000 37.28000 228 LYS A C 1
ATOM 1763 O O . LYS A 1 228 ? 9.80677 33.86888 -5.15767 1.000 34.18885 228 LYS A O 1
ATOM 1769 N N . VAL A 1 229 ? 11.89899 33.14507 -5.57934 1.000 32.98393 229 VAL A N 1
ATOM 1770 C CA . VAL A 1 229 ? 12.41143 33.39795 -4.23632 1.000 37.82874 229 VAL A CA 1
ATOM 1771 C C . VAL A 1 229 ? 13.55508 34.39897 -4.33035 1.000 39.83074 229 VAL A C 1
ATOM 1772 O O . VAL A 1 229 ? 14.57005 34.13182 -4.98945 1.000 36.98852 229 VAL A O 1
ATOM 1776 N N . TYR A 1 230 ? 13.37769 35.55294 -3.68935 1.000 35.38353 230 TYR A N 1
ATOM 1777 C CA . TYR A 1 230 ? 14.41991 36.54874 -3.50792 1.000 34.06953 230 TYR A CA 1
ATOM 1778 C C . TYR A 1 230 ? 14.95566 36.50178 -2.08304 1.000 39.78382 230 TYR A C 1
ATOM 1779 O O . TYR A 1 230 ? 14.22095 36.24429 -1.12206 1.000 36.58727 230 TYR A O 1
ATOM 1788 N N . ILE A 1 231 ? 16.24118 36.78651 -1.94882 1.000 40.10984 231 ILE A N 1
ATOM 1789 C CA . ILE A 1 231 ? 16.80762 37.21175 -0.68093 1.000 34.40090 231 ILE A CA 1
ATOM 1790 C C . ILE A 1 231 ? 17.11081 38.68991 -0.82394 1.000 36.26317 231 ILE A C 1
ATOM 1791 O O . ILE A 1 231 ? 17.86052 39.09025 -1.72198 1.000 39.84268 231 ILE A O 1
ATOM 1796 N N . ARG A 1 232 ? 16.48816 39.50467 0.01561 1.000 33.54833 232 ARG A N 1
ATOM 1797 C CA . ARG A 1 232 ? 16.70928 40.94075 0.01189 1.000 37.04489 232 ARG A CA 1
ATOM 1798 C C . ARG A 1 232 ? 17.46096 41.36823 1.26676 1.000 38.25996 232 ARG A C 1
ATOM 1799 O O . ARG A 1 232 ? 17.32286 40.75797 2.33179 1.000 37.16872 232 ARG A O 1
ATOM 1807 N N . ASP A 1 233 ? 18.28001 42.40998 1.12368 1.000 37.90894 233 ASP A N 1
ATOM 1808 C CA . ASP A 1 233 ? 19.00311 42.97298 2.25226 1.000 45.14937 233 ASP A CA 1
ATOM 1809 C C . ASP A 1 233 ? 18.11614 44.00621 2.94106 1.000 44.16219 233 ASP A C 1
ATOM 1810 O O . ASP A 1 233 ? 16.94587 44.18290 2.58806 1.000 41.09593 233 ASP A O 1
ATOM 1815 N N . GLU A 1 234 ? 18.67880 44.71906 3.92308 1.000 43.19067 234 GLU A N 1
ATOM 1816 C CA . GLU A 1 234 ? 17.86945 45.63061 4.72052 1.000 43.71978 234 GLU A CA 1
ATOM 1817 C C . GLU A 1 234 ? 17.44868 46.86297 3.94731 1.000 48.11116 234 GLU A C 1
ATOM 1818 O O . GLU A 1 234 ? 16.44951 47.48729 4.31258 1.000 51.96007 234 GLU A O 1
ATOM 1824 N N . LYS A 1 235 ? 18.16853 47.22751 2.88817 1.000 46.76550 235 LYS A N 1
ATOM 1825 C CA . LYS A 1 235 ? 17.69156 48.27249 1.99273 1.000 48.12932 235 LYS A CA 1
ATOM 1826 C C . LYS A 1 235 ? 16.78593 47.72177 0.89546 1.000 50.06368 235 LYS A C 1
ATOM 1827 O O . LYS A 1 235 ? 16.46042 48.44672 -0.04891 1.000 48.62007 235 LYS A O 1
ATOM 1833 N N . ASN A 1 236 ? 16.38715 46.45391 1.00731 1.000 48.48668 236 ASN A N 1
ATOM 1834 C CA . ASN A 1 236 ? 15.43428 45.78006 0.13029 1.000 49.39932 236 ASN A CA 1
ATOM 1835 C C . ASN A 1 236 ? 15.96049 45.55396 -1.27770 1.000 48.78685 236 ASN A C 1
ATOM 1836 O O . ASN A 1 236 ? 15.16973 45.40757 -2.21694 1.000 50.74476 236 ASN A O 1
ATOM 1841 N N . GLN A 1 237 ? 17.27265 45.49291 -1.45500 1.000 47.76250 237 GLN A N 1
ATOM 1842 C CA . GLN A 1 237 ? 17.84642 45.18597 -2.75611 1.000 47.83781 237 GLN A CA 1
ATOM 1843 C C . GLN A 1 237 ? 18.18111 43.69966 -2.82343 1.000 45.09982 237 GLN A C 1
ATOM 1844 O O . GLN A 1 237 ? 18.59897 43.10019 -1.82685 1.000 45.69322 237 GLN A O 1
ATOM 1850 N N . VAL A 1 238 ? 17.94825 43.10824 -3.99596 1.000 41.54650 238 VAL A N 1
ATOM 1851 C CA . VAL A 1 238 ? 18.11429 41.67176 -4.20834 1.000 40.96718 238 VAL A CA 1
ATOM 1852 C C . VAL A 1 238 ? 19.59209 41.30323 -4.13386 1.000 39.77623 238 VAL A C 1
ATOM 1853 O O . VAL A 1 238 ? 20.43365 41.90382 -4.81162 1.000 46.35038 238 VAL A O 1
ATOM 1857 N N . VAL A 1 239 ? 19.91842 40.30921 -3.31130 1.000 39.22700 239 VAL A N 1
ATOM 1858 C CA . VAL A 1 239 ? 21.27832 39.80314 -3.19434 1.000 38.54857 239 VAL A CA 1
ATOM 1859 C C . VAL A 1 239 ? 21.38429 38.34231 -3.58917 1.000 43.11065 239 VAL A C 1
ATOM 1860 O O . VAL A 1 239 ? 22.49589 37.80123 -3.62725 1.000 44.47760 239 VAL A O 1
ATOM 1864 N N . ALA A 1 240 ? 20.26339 37.68821 -3.88127 1.000 42.16594 240 ALA A N 1
ATOM 1865 C CA . ALA A 1 240 ? 20.20026 36.29088 -4.28698 1.000 38.56617 240 ALA A CA 1
ATOM 1866 C C . ALA A 1 240 ? 18.80057 36.01823 -4.81766 1.000 39.06610 240 ALA A C 1
ATOM 1867 O O . ALA A 1 240 ? 17.83266 36.65187 -4.38808 1.000 38.20541 240 ALA A O 1
ATOM 1869 N N . GLU A 1 241 ? 18.70723 35.05600 -5.73772 1.000 40.57698 241 GLU A N 1
ATOM 1870 C CA . GLU A 1 241 ? 17.50284 34.79762 -6.51733 1.000 40.34106 241 GLU A CA 1
ATOM 1871 C C . GLU A 1 241 ? 17.40824 33.30844 -6.83102 1.000 38.49319 241 GLU A C 1
ATOM 1872 O O . GLU A 1 241 ? 18.42429 32.67914 -7.13565 1.000 38.94794 241 GLU A O 1
ATOM 1878 N N . SER A 1 242 ? 16.19891 32.74260 -6.77135 1.000 37.30341 242 SER A N 1
ATOM 1879 C CA . SER A 1 242 ? 16.05213 31.32690 -7.11115 1.000 33.04363 242 SER A CA 1
ATOM 1880 C C . SER A 1 242 ? 14.59710 30.99427 -7.42984 1.000 39.08452 242 SER A C 1
ATOM 1881 O O . SER A 1 242 ? 13.67159 31.64085 -6.92923 1.000 38.08796 242 SER A O 1
ATOM 1884 N N . ASN A 1 243 ? 14.41138 29.96369 -8.26477 1.000 35.14222 243 ASN A N 1
ATOM 1885 C CA . ASN A 1 243 ? 13.09368 29.41482 -8.56906 1.000 36.38000 243 ASN A CA 1
ATOM 1886 C C . ASN A 1 243 ? 12.89423 28.02897 -7.96871 1.000 38.57011 243 ASN A C 1
ATOM 1887 O O . ASN A 1 243 ? 12.00388 27.29517 -8.40542 1.000 35.81203 243 ASN A O 1
ATOM 1892 N N . GLU A 1 244 ? 13.69440 27.66177 -6.96769 1.000 35.79131 244 GLU A N 1
ATOM 1893 C CA . GLU A 1 244 ? 13.55538 26.38118 -6.28701 1.000 37.75715 244 GLU A CA 1
ATOM 1894 C C . GLU A 1 244 ? 12.80970 26.52947 -4.96309 1.000 39.93369 244 GLU A C 1
ATOM 1895 O O . GLU A 1 244 ? 12.99541 27.50907 -4.23146 1.000 36.19286 244 GLU A O 1
ATOM 1901 N N . MET A 1 245 ? 11.97552 25.53161 -4.65749 1.000 38.43509 245 MET A N 1
ATOM 1902 C CA . MET A 1 245 ? 11.30471 25.47009 -3.36267 1.000 41.86666 245 MET A CA 1
ATOM 1903 C C . MET A 1 245 ? 12.27986 25.20755 -2.22694 1.000 37.65599 245 MET A C 1
ATOM 1904 O O . MET A 1 245 ? 12.04275 25.64338 -1.09798 1.000 38.13337 245 MET A O 1
ATOM 1909 N N . LYS A 1 246 ? 13.34006 24.45220 -2.48781 1.000 36.89961 246 LYS A N 1
ATOM 1910 C CA . LYS A 1 246 ? 14.38118 24.17280 -1.50905 1.000 37.11538 246 LYS A CA 1
ATOM 1911 C C . LYS A 1 246 ? 15.71768 24.50071 -2.15235 1.000 41.88494 246 LYS A C 1
ATOM 1912 O O . LYS A 1 246 ? 15.99357 24.04108 -3.26569 1.000 42.38032 246 LYS A O 1
ATOM 1918 N N . ASP A 1 247 ? 16.54910 25.29368 -1.48378 1.000 37.49784 247 ASP A N 1
ATOM 1919 C CA . ASP A 1 247 ? 17.80281 25.66251 -2.13210 1.000 40.75713 247 ASP A CA 1
ATOM 1920 C C . ASP A 1 247 ? 18.81783 26.11395 -1.08684 1.000 42.56273 247 ASP A C 1
ATOM 1921 O O . ASP A 1 247 ? 18.54499 26.16006 0.11759 1.000 43.72272 247 ASP A O 1
ATOM 1926 N N . MET A 1 248 ? 20.00024 26.45523 -1.58581 1.000 41.23504 248 MET A N 1
ATOM 1927 C CA . MET A 1 248 ? 21.15056 26.85053 -0.78338 1.000 42.63020 248 MET A CA 1
ATOM 1928 C C . MET A 1 248 ? 21.84951 27.94116 -1.59089 1.000 45.14848 248 MET A C 1
ATOM 1929 O O . MET A 1 248 ? 22.52698 27.64149 -2.57683 1.000 50.81443 248 MET A O 1
ATOM 1934 N N . VAL A 1 249 ? 21.64321 29.19779 -1.20716 1.000 42.91527 249 VAL A N 1
ATOM 1935 C CA . VAL A 1 249 ? 22.13097 30.33968 -1.96939 1.000 40.56241 249 VAL A CA 1
ATOM 1936 C C . VAL A 1 249 ? 23.19600 31.07068 -1.16341 1.000 49.89908 249 VAL A C 1
ATOM 1937 O O . VAL A 1 249 ? 23.09810 31.19012 0.06721 1.000 48.57250 249 VAL A O 1
ATOM 1941 N N . LEU A 1 250 ? 24.21498 31.55983 -1.86707 1.000 44.42644 250 LEU A N 1
ATOM 1942 C CA . LEU A 1 250 ? 25.31335 32.28106 -1.25421 1.000 49.99286 250 LEU A CA 1
ATOM 1943 C C . LEU A 1 250 ? 24.95207 33.75100 -1.11573 1.000 48.61042 250 LEU A C 1
ATOM 1944 O O . LEU A 1 250 ? 24.33428 34.33907 -2.00668 1.000 47.44323 250 LEU A O 1
ATOM 1949 N N . VAL A 1 251 ? 25.29684 34.32488 0.03255 1.000 47.00866 251 VAL A N 1
ATOM 1950 C CA . VAL A 1 251 ? 25.16457 35.75612 0.27887 1.000 47.76798 251 VAL A CA 1
ATOM 1951 C C . VAL A 1 251 ? 26.57332 36.25594 0.55469 1.000 51.02497 251 VAL A C 1
ATOM 1952 O O . VAL A 1 251 ? 27.07353 36.14215 1.68139 1.000 49.07645 251 VAL A O 1
ATOM 1956 N N . LYS A 1 252 ? 27.22295 36.79041 -0.47699 1.000 50.60028 252 LYS A N 1
ATOM 1957 C CA . LYS A 1 252 ? 28.61094 37.21743 -0.35056 1.000 58.33704 252 LYS A CA 1
ATOM 1958 C C . LYS A 1 252 ? 28.71968 38.42600 0.57412 1.000 54.41188 252 LYS A C 1
ATOM 1959 O O . LYS A 1 252 ? 27.87635 39.32806 0.54099 1.000 53.87166 252 LYS A O 1
ATOM 1965 N N . ASP A 1 253 ? 29.76386 38.43265 1.40895 1.000 56.22369 253 ASP A N 1
ATOM 1966 C CA . ASP A 1 253 ? 30.01687 39.53069 2.34947 1.000 51.16232 253 ASP A CA 1
ATOM 1967 C C . ASP A 1 253 ? 28.79599 39.76826 3.23731 1.000 46.86454 253 ASP A C 1
ATOM 1968 O O . ASP A 1 253 ? 28.27904 40.88149 3.34236 1.000 42.91044 253 ASP A O 1
ATOM 1973 N N . ALA A 1 254 ? 28.33849 38.69896 3.88031 1.000 46.33307 254 ALA A N 1
ATOM 1974 C CA . ALA A 1 254 ? 27.05202 38.72098 4.56446 1.000 42.37618 254 ALA A CA 1
ATOM 1975 C C . ALA A 1 254 ? 27.07036 39.64057 5.78680 1.000 40.01615 254 ALA A C 1
ATOM 1976 O O . ALA A 1 254 ? 27.97748 39.57998 6.62219 1.000 38.30069 254 ALA A O 1
ATOM 1978 N N . GLN A 1 255 ? 26.05578 40.48861 5.89490 1.000 39.68001 255 GLN A N 1
ATOM 1979 C CA . GLN A 1 255 ? 25.83931 41.25645 7.11509 1.000 39.89405 255 GLN A CA 1
ATOM 1980 C C . GLN A 1 255 ? 25.29559 40.32575 8.19288 1.000 39.00280 255 GLN A C 1
ATOM 1981 O O . GLN A 1 255 ? 24.13317 39.90696 8.13037 1.000 37.13877 255 GLN A O 1
ATOM 1987 N N . LEU A 1 256 ? 26.13241 39.98767 9.17292 1.000 33.45629 256 LEU A N 1
ATOM 1988 C CA . LEU A 1 256 ? 25.74285 39.03601 10.19940 1.000 36.06301 256 LEU A CA 1
ATOM 1989 C C . LEU A 1 256 ? 24.82251 39.69009 11.22085 1.000 37.07369 256 LEU A C 1
ATOM 1990 O O . LEU A 1 256 ? 24.91811 40.88508 11.50391 1.000 39.31874 256 LEU A O 1
ATOM 1995 N N . TRP A 1 257 ? 23.91405 38.89011 11.76391 1.000 34.03688 257 TRP A N 1
ATOM 1996 C CA . TRP A 1 257 ? 23.08590 39.31480 12.88715 1.000 37.92597 257 TRP A CA 1
ATOM 1997 C C . TRP A 1 257 ? 23.91596 39.19461 14.16691 1.000 34.73184 257 TRP A C 1
ATOM 1998 O O . TRP A 1 257 ? 24.38637 38.10117 14.49401 1.000 32.26146 257 TRP A O 1
ATOM 2009 N N . GLN A 1 258 ? 24.11012 40.31122 14.89051 1.000 35.44850 258 GLN A N 1
ATOM 2010 C CA . GLN A 1 258 ? 24.96142 40.28428 16.08850 1.000 35.80545 258 GLN A CA 1
ATOM 2011 C C . GLN A 1 258 ? 24.20978 40.74330 17.34222 1.000 34.83262 258 GLN A C 1
ATOM 2012 O O . GLN A 1 258 ? 23.34024 41.62194 17.27505 1.000 33.55602 258 GLN A O 1
ATOM 2018 N N . PRO A 1 259 ? 24.52741 40.17772 18.50114 1.000 35.33657 259 PRO A N 1
ATOM 2019 C CA . PRO A 1 259 ? 23.98897 40.72913 19.74887 1.000 36.61777 259 PRO A CA 1
ATOM 2020 C C . PRO A 1 259 ? 24.27522 42.22070 19.81356 1.000 34.92445 259 PRO A C 1
ATOM 2021 O O . PRO A 1 259 ? 25.40023 42.65727 19.56885 1.000 34.91839 259 PRO A O 1
ATOM 2025 N N . GLY A 1 260 ? 23.22993 43.01431 20.07030 1.000 28.91553 260 GLY A N 1
ATOM 2026 C CA . GLY A 1 260 ? 23.35643 44.45827 20.10872 1.000 30.90608 260 GLY A CA 1
ATOM 2027 C C . GLY A 1 260 ? 23.38317 45.16470 18.76253 1.000 39.62429 260 GLY A C 1
ATOM 2028 O O . GLY A 1 260 ? 23.20528 46.38887 18.72444 1.000 35.44141 260 GLY A O 1
ATOM 2029 N N . SER A 1 261 ? 23.60209 44.44367 17.64551 1.000 35.69013 261 SER A N 1
ATOM 2030 C CA . SER A 1 261 ? 23.51908 45.03466 16.29640 1.000 36.11558 261 SER A CA 1
ATOM 2031 C C . SER A 1 261 ? 22.86025 44.02199 15.36408 1.000 37.44865 261 SER A C 1
ATOM 2032 O O . SER A 1 261 ? 23.54014 43.24901 14.68490 1.000 35.91818 261 SER A O 1
ATOM 2035 N N . ALA A 1 262 ? 21.53610 44.04741 15.32868 1.000 33.50826 262 ALA A N 1
ATOM 2036 C CA . ALA A 1 262 ? 20.78551 43.14601 14.47226 1.000 37.70751 262 ALA A CA 1
ATOM 2037 C C . ALA A 1 262 ? 20.95502 43.50693 13.00125 1.000 36.87598 262 ALA A C 1
ATOM 2038 O O . ALA A 1 262 ? 21.00561 44.68103 12.63026 1.000 34.33725 262 ALA A O 1
ATOM 2040 N N . TYR A 1 263 ? 21.01383 42.48532 12.15341 1.000 36.58307 263 TYR A N 1
ATOM 2041 C CA . TYR A 1 263 ? 20.81220 42.67021 10.72293 1.000 34.67532 263 TYR A CA 1
ATOM 2042 C C . TYR A 1 263 ? 19.87184 41.57641 10.24419 1.000 32.17613 263 TYR A C 1
ATOM 2043 O O . TYR A 1 263 ? 20.09249 40.39581 10.52827 1.000 34.13623 263 TYR A O 1
ATOM 2052 N N . LEU A 1 264 ? 18.81944 41.96027 9.53281 1.000 32.66370 264 LEU A N 1
ATOM 2053 C CA . LEU A 1 264 ? 17.78841 41.01706 9.12727 1.000 30.92353 264 LEU A CA 1
ATOM 2054 C C . LEU A 1 264 ? 17.65280 41.05220 7.61259 1.000 36.82030 264 LEU A C 1
ATOM 2055 O O . LEU A 1 264 ? 17.33175 42.09860 7.03446 1.000 36.64937 264 LEU A O 1
ATOM 2060 N N . TYR A 1 265 ? 17.91788 39.91650 6.97370 1.000 35.03755 265 TYR A N 1
ATOM 2061 C CA . TYR A 1 265 ? 17.55279 39.75509 5.57654 1.000 39.01454 265 TYR A CA 1
ATOM 2062 C C . TYR A 1 265 ? 16.08795 39.34689 5.47189 1.000 34.27687 265 TYR A C 1
ATOM 2063 O O . TYR A 1 265 ? 15.41671 39.07218 6.47042 1.000 33.79262 265 TYR A O 1
ATOM 2072 N N . LYS A 1 266 ? 15.58793 39.31194 4.23778 1.000 37.79705 266 LYS A N 1
ATOM 2073 C CA . LYS A 1 266 ? 14.20804 38.92996 3.97298 1.000 33.83908 266 LYS A CA 1
ATOM 2074 C C . LYS A 1 266 ? 14.16075 37.87044 2.88395 1.000 36.91128 266 LYS A C 1
ATOM 2075 O O . LYS A 1 266 ? 14.75746 38.03678 1.81534 1.000 36.68106 266 LYS A O 1
ATOM 2081 N N . LEU A 1 267 ? 13.47526 36.77470 3.17265 1.000 36.45660 267 LEU A N 1
ATOM 2082 C CA . LEU A 1 267 ? 13.13911 35.77330 2.17077 1.000 34.46439 267 LEU A CA 1
ATOM 2083 C C . LEU A 1 267 ? 11.79651 36.19208 1.58469 1.000 33.12466 267 LEU A C 1
ATOM 2084 O O . LEU A 1 267 ? 10.75776 36.09707 2.24653 1.000 35.71940 267 LEU A O 1
ATOM 2089 N N . ASP A 1 268 ? 11.82900 36.70363 0.37003 1.000 34.39645 268 ASP A N 1
ATOM 2090 C CA . ASP A 1 268 ? 10.68145 37.33032 -0.27094 1.000 36.26703 268 ASP A CA 1
ATOM 2091 C C . ASP A 1 268 ? 10.21169 36.38699 -1.37776 1.000 37.83997 268 ASP A C 1
ATOM 2092 O O . ASP A 1 268 ? 10.91531 36.19767 -2.37902 1.000 37.84077 268 ASP A O 1
ATOM 2097 N N . ILE A 1 269 ? 9.03347 35.78464 -1.19007 1.000 33.13581 269 ILE A N 1
ATOM 2098 C CA . ILE A 1 269 ? 8.59143 34.62808 -1.96486 1.000 32.53130 269 ILE A CA 1
ATOM 2099 C C . ILE A 1 269 ? 7.31793 34.97477 -2.72122 1.000 36.31675 269 ILE A C 1
ATOM 2100 O O . ILE A 1 269 ? 6.33200 35.40777 -2.11597 1.000 35.37368 269 ILE A O 1
ATOM 2105 N N . TYR A 1 270 ? 7.32995 34.74646 -4.03603 1.000 31.32948 270 TYR A N 1
ATOM 2106 C CA . TYR A 1 270 ? 6.16351 34.94777 -4.89224 1.000 37.63333 270 TYR A CA 1
ATOM 2107 C C . TYR A 1 270 ? 5.73795 33.59236 -5.43913 1.000 35.14313 270 TYR A C 1
ATOM 2108 O O . TYR A 1 270 ? 6.53461 32.90887 -6.09114 1.000 32.90376 270 TYR A O 1
ATOM 2117 N N . PHE A 1 271 ? 4.50405 33.18572 -5.14220 1.000 28.86528 271 PHE A N 1
ATOM 2118 C CA . PHE A 1 271 ? 4.03309 31.85257 -5.52311 1.000 33.10619 271 PHE A CA 1
ATOM 2119 C C . PHE A 1 271 ? 2.61231 31.97468 -6.06927 1.000 36.25793 271 PHE A C 1
ATOM 2120 O O . PHE A 1 271 ? 1.65429 32.14689 -5.30516 1.000 32.77545 271 PHE A O 1
ATOM 2128 N N . GLY A 1 272 ? 2.48332 31.90687 -7.39138 1.000 36.69411 272 GLY A N 1
ATOM 2129 C CA . GLY A 1 272 ? 1.18353 32.09623 -8.02201 1.000 35.04712 272 GLY A CA 1
ATOM 2130 C C . GLY A 1 272 ? 0.64906 33.47928 -7.72402 1.000 35.89695 272 GLY A C 1
ATOM 2131 O O . GLY A 1 272 ? 1.27343 34.49592 -8.04148 1.000 38.46721 272 GLY A O 1
ATOM 2132 N N . GLN A 1 273 ? -0.51472 33.54087 -7.08913 1.000 39.97159 273 GLN A N 1
ATOM 2133 C CA . GLN A 1 273 ? -1.04141 34.80622 -6.59293 1.000 45.52571 273 GLN A CA 1
ATOM 2134 C C . GLN A 1 273 ? -0.58507 35.13727 -5.17059 1.000 40.45991 273 GLN A C 1
ATOM 2135 O O . GLN A 1 273 ? -0.90494 36.21975 -4.66866 1.000 36.38704 273 GLN A O 1
ATOM 2141 N N . ASP A 1 274 ? 0.14900 34.25117 -4.51944 1.000 35.57238 274 ASP A N 1
ATOM 2142 C CA . ASP A 1 274 ? 0.49194 34.42807 -3.11691 1.000 35.92282 274 ASP A CA 1
ATOM 2143 C C . ASP A 1 274 ? 1.79979 35.19780 -2.98126 1.000 36.17293 274 ASP A C 1
ATOM 2144 O O . ASP A 1 274 ? 2.60330 35.27675 -3.91052 1.000 35.51653 274 ASP A O 1
ATOM 2149 N N . HIS A 1 275 ? 2.00404 35.77071 -1.79586 1.000 38.63140 275 HIS A N 1
ATOM 2150 C CA . HIS A 1 275 ? 3.20764 36.53284 -1.48830 1.000 35.97767 275 HIS A CA 1
ATOM 2151 C C . HIS A 1 275 ? 3.45467 36.39900 0.00506 1.000 33.16954 275 HIS A C 1
ATOM 2152 O O . HIS A 1 275 ? 2.52282 36.54643 0.79926 1.000 32.28805 275 HIS A O 1
ATOM 2159 N N . TYR A 1 276 ? 4.67889 36.05918 0.38336 1.000 32.09725 276 TYR A N 1
ATOM 2160 C CA . TYR A 1 276 ? 5.04600 36.01642 1.79298 1.000 34.10411 276 TYR A CA 1
ATOM 2161 C C . TYR A 1 276 ? 6.47710 36.50411 1.93212 1.000 34.64043 276 TYR A C 1
ATOM 2162 O O . TYR A 1 276 ? 7.33864 36.15336 1.12168 1.000 35.46943 276 TYR A O 1
ATOM 2171 N N . THR A 1 277 ? 6.72604 37.32507 2.95039 1.000 31.26363 277 THR A N 1
ATOM 2172 C CA . THR A 1 277 ? 8.05602 37.86044 3.20544 1.000 33.62711 277 THR A CA 1
ATOM 2173 C C . THR A 1 277 ? 8.45417 37.49605 4.62853 1.000 33.67420 277 THR A C 1
ATOM 2174 O O . THR A 1 277 ? 7.73026 37.80565 5.57877 1.000 35.48199 277 THR A O 1
ATOM 2178 N N . LEU A 1 278 ? 9.58412 36.81817 4.76592 1.000 31.28143 278 LEU A N 1
ATOM 2179 C CA . LEU A 1 278 ? 10.02393 36.28742 6.05158 1.000 31.87134 278 LEU A CA 1
ATOM 2180 C C . LEU A 1 278 ? 11.36042 36.89763 6.44749 1.000 34.86270 278 LEU A C 1
ATOM 2181 O O . LEU A 1 278 ? 12.38714 36.59944 5.80538 1.000 32.60986 278 LEU A O 1
ATOM 2186 N N . PRO A 1 279 ? 11.41545 37.72655 7.48949 1.000 32.28196 279 PRO A N 1
ATOM 2187 C CA . PRO A 1 279 ? 12.71889 38.18057 7.99845 1.000 32.89551 279 PRO A CA 1
ATOM 2188 C C . PRO A 1 279 ? 13.49292 37.03417 8.62652 1.000 31.95414 279 PRO A C 1
ATOM 2189 O O . PRO A 1 279 ? 12.91831 36.10293 9.19145 1.000 34.62203 279 PRO A O 1
ATOM 2193 N N . PHE A 1 280 ? 14.81663 37.10663 8.52314 1.000 32.09466 280 PHE A N 1
ATOM 2194 C CA . PHE A 1 280 ? 15.68083 36.10050 9.12919 1.000 31.47796 280 PHE A CA 1
ATOM 2195 C C . PHE A 1 280 ? 17.06846 36.69955 9.29362 1.000 29.71624 280 PHE A C 1
ATOM 2196 O O . PHE A 1 280 ? 17.39285 37.73324 8.70739 1.000 32.84037 280 PHE A O 1
ATOM 2204 N N . GLY A 1 281 ? 17.88619 36.04441 10.10380 1.000 34.56422 281 GLY A N 1
ATOM 2205 C CA . GLY A 1 281 ? 19.22992 36.52045 10.36075 1.000 33.10253 281 GLY A CA 1
ATOM 2206 C C . GLY A 1 281 ? 20.26592 35.44917 10.10271 1.000 35.07000 281 GLY A C 1
ATOM 2207 O O . GLY A 1 281 ? 20.02325 34.25727 10.28576 1.000 37.61521 281 GLY A O 1
ATOM 2208 N N . ILE A 1 282 ? 21.43972 35.89970 9.68051 1.000 35.44114 282 ILE A N 1
ATOM 2209 C CA . ILE A 1 282 ? 22.58714 35.03477 9.45187 1.000 34.37016 282 ILE A CA 1
ATOM 2210 C C . ILE A 1 282 ? 23.47489 35.12435 10.68681 1.000 33.88337 282 ILE A C 1
ATOM 2211 O O . ILE A 1 282 ? 24.06914 36.17324 10.95780 1.000 35.17301 282 ILE A O 1
ATOM 2216 N N . ARG A 1 283 ? 23.56919 34.03853 11.45084 1.000 34.17261 283 ARG A N 1
ATOM 2217 C CA . ARG A 1 283 ? 24.42106 34.04510 12.63420 1.000 36.81557 283 ARG A CA 1
ATOM 2218 C C . ARG A 1 283 ? 24.67467 32.61194 13.06328 1.000 39.02323 283 ARG A C 1
ATOM 2219 O O . ARG A 1 283 ? 23.78462 31.76529 12.95466 1.000 41.03515 283 ARG A O 1
ATOM 2227 N N . THR A 1 284 ? 25.88737 32.34429 13.54462 1.000 40.18264 284 THR A N 1
ATOM 2228 C CA . THR A 1 284 ? 26.26068 31.00373 13.97295 1.000 37.68981 284 THR A CA 1
ATOM 2229 C C . THR A 1 284 ? 26.27932 30.91659 15.49186 1.000 39.84170 284 THR A C 1
ATOM 2230 O O . THR A 1 284 ? 26.50169 31.91255 16.18615 1.000 39.14648 284 THR A O 1
ATOM 2234 N N . ILE A 1 285 ? 26.04044 29.70295 15.99396 1.000 40.70993 285 ILE A N 1
ATOM 2235 C CA . ILE A 1 285 ? 26.13066 29.36171 17.41122 1.000 42.07529 285 ILE A CA 1
ATOM 2236 C C . ILE A 1 285 ? 27.06723 28.17287 17.54571 1.000 42.51061 285 ILE A C 1
ATOM 2237 O O . ILE A 1 285 ? 26.88674 27.15841 16.86399 1.000 43.21973 285 ILE A O 1
ATOM 2242 N N . GLN A 1 286 ? 28.03677 28.27681 18.44506 1.000 43.61063 286 GLN A N 1
ATOM 2243 C CA . GLN A 1 286 ? 28.91940 27.15729 18.73110 1.000 46.26681 286 GLN A CA 1
ATOM 2244 C C . GLN A 1 286 ? 29.25255 27.15769 20.20965 1.000 47.97826 286 GLN A C 1
ATOM 2245 O O . GLN A 1 286 ? 29.65113 28.18625 20.76225 1.000 45.64121 286 GLN A O 1
ATOM 2251 N N . LEU A 1 287 ? 29.07035 26.00897 20.84351 1.000 49.70307 287 LEU A N 1
ATOM 2252 C CA . LEU A 1 287 ? 29.43050 25.81532 22.23646 1.000 49.48500 287 LEU A CA 1
ATOM 2253 C C . LEU A 1 287 ? 30.81100 25.18032 22.29609 1.000 55.24406 287 LEU A C 1
ATOM 2254 O O . LEU A 1 287 ? 31.07148 24.18656 21.61011 1.000 53.34547 287 LEU A O 1
ATOM 2259 N N . THR A 1 288 ? 31.69856 25.76674 23.08254 1.000 50.72018 288 THR A N 1
ATOM 2260 C CA . THR A 1 288 ? 33.00380 25.17315 23.31948 1.000 54.28767 288 THR A CA 1
ATOM 2261 C C . THR A 1 288 ? 33.05216 24.65513 24.73790 1.000 55.64962 288 THR A C 1
ATOM 2262 O O . THR A 1 288 ? 32.09947 24.77945 25.51307 1.000 55.83488 288 THR A O 1
ATOM 2266 N N . GLU A 1 289 ? 34.17406 24.05238 25.07433 1.000 56.66745 289 GLU A N 1
ATOM 2267 C CA . GLU A 1 289 ? 34.48150 23.91534 26.48964 1.000 59.48269 289 GLU A CA 1
ATOM 2268 C C . GLU A 1 289 ? 34.62261 25.32276 27.03310 1.000 61.28222 289 GLU A C 1
ATOM 2269 O O . GLU A 1 289 ? 35.52114 26.06853 26.61822 1.000 66.53691 289 GLU A O 1
ATOM 2275 N N . LYS A 1 290 ? 33.70058 25.72768 27.90577 1.000 49.75313 290 LYS A N 1
ATOM 2276 C CA . LYS A 1 290 ? 33.74126 26.93918 28.73793 1.000 52.63036 290 LYS A CA 1
ATOM 2277 C C . LYS A 1 290 ? 33.12226 28.17089 28.08733 1.000 49.99409 290 LYS A C 1
ATOM 2278 O O . LYS A 1 290 ? 33.00526 29.19324 28.75536 1.000 48.76764 290 LYS A O 1
ATOM 2284 N N . GLN A 1 291 ? 32.74426 28.12796 26.80499 1.000 44.72555 291 GLN A N 1
ATOM 2285 C CA . GLN A 1 291 ? 32.25472 29.34842 26.17230 1.000 47.04642 291 GLN A CA 1
ATOM 2286 C C . GLN A 1 291 ? 31.04193 29.07486 25.28630 1.000 44.69642 291 GLN A C 1
ATOM 2287 O O . GLN A 1 291 ? 30.79823 27.95140 24.84451 1.000 46.27997 291 GLN A O 1
ATOM 2293 N N . PHE A 1 292 ? 30.28420 30.13947 25.04006 1.000 43.23856 292 PHE A N 1
ATOM 2294 C CA . PHE A 1 292 ? 29.10075 30.15783 24.18053 1.000 40.18488 292 PHE A CA 1
ATOM 2295 C C . PHE A 1 292 ? 29.43658 31.16313 23.08524 1.000 39.76047 292 PHE A C 1
ATOM 2296 O O . PHE A 1 292 ? 29.46075 32.37370 23.32991 1.000 41.79129 292 PHE A O 1
ATOM 2304 N N . LEU A 1 293 ? 29.74653 30.66708 21.89227 1.000 40.23953 293 LEU A N 1
ATOM 2305 C CA . LEU A 1 293 ? 30.20048 31.50801 20.79133 1.000 42.05580 293 LEU A CA 1
ATOM 2306 C C . LEU A 1 293 ? 29.02668 31.83942 19.88518 1.000 38.64722 293 LEU A C 1
ATOM 2307 O O . LEU A 1 293 ? 28.26700 30.94898 19.49251 1.000 37.50515 293 LEU A O 1
ATOM 2312 N N . ILE A 1 294 ? 28.88326 33.11528 19.55879 1.000 35.23602 294 ILE A N 1
ATOM 2313 C CA . ILE A 1 294 ? 27.91903 33.56691 18.56952 1.000 37.31428 294 ILE A CA 1
ATOM 2314 C C . ILE A 1 294 ? 28.71459 34.28249 17.49687 1.000 37.37513 294 ILE A C 1
ATOM 2315 O O . ILE A 1 294 ? 29.43491 35.24407 17.79138 1.000 38.68605 294 ILE A O 1
ATOM 2320 N N . ASN A 1 295 ? 28.61357 33.79145 16.26532 1.000 39.30054 295 ASN A N 1
ATOM 2321 C CA . ASN A 1 295 ? 29.46032 34.25619 15.17565 1.000 39.99106 295 ASN A CA 1
ATOM 2322 C C . ASN A 1 295 ? 30.93712 34.11186 15.54088 1.000 37.13671 295 ASN A C 1
ATOM 2323 O O . ASN A 1 295 ? 31.77622 34.93640 15.18430 1.000 40.31601 295 ASN A O 1
ATOM 2328 N N . GLY A 1 296 ? 31.26225 33.04472 16.26212 1.000 41.33253 296 GLY A N 1
ATOM 2329 C CA . GLY A 1 296 ? 32.65001 32.80793 16.61450 1.000 38.28969 296 GLY A CA 1
ATOM 2330 C C . GLY A 1 296 ? 33.19515 33.68286 17.72390 1.000 45.02779 296 GLY A C 1
ATOM 2331 O O . GLY A 1 296 ? 34.39599 33.62228 18.00828 1.000 46.98509 296 GLY A O 1
ATOM 2332 N N . LYS A 1 297 ? 32.35859 34.50634 18.35904 1.000 44.33824 297 LYS A N 1
ATOM 2333 C CA . LYS A 1 297 ? 32.86490 35.35322 19.42300 1.000 43.05746 297 LYS A CA 1
ATOM 2334 C C . LYS A 1 297 ? 32.16189 35.03028 20.73068 1.000 39.16651 297 LYS A C 1
ATOM 2335 O O . LYS A 1 297 ? 30.94287 34.83378 20.73732 1.000 38.68577 297 LYS A O 1
ATOM 2341 N N . PRO A 1 298 ? 32.89703 34.96948 21.84657 1.000 43.73896 298 PRO A N 1
ATOM 2342 C CA . PRO A 1 298 ? 32.28358 34.56903 23.12362 1.000 37.23430 298 PRO A CA 1
ATOM 2343 C C . PRO A 1 298 ? 31.17696 35.52925 23.52966 1.000 37.87797 298 PRO A C 1
ATOM 2344 O O . PRO A 1 298 ? 31.30954 36.74614 23.39325 1.000 35.88073 298 PRO A O 1
ATOM 2348 N N . PHE A 1 299 ? 30.06928 34.96363 24.01368 1.000 38.16339 299 PHE A N 1
ATOM 2349 C CA . PHE A 1 299 ? 28.91060 35.72483 24.45605 1.000 35.08860 299 PHE A CA 1
ATOM 2350 C C . PHE A 1 299 ? 28.65094 35.40997 25.92452 1.000 34.23423 299 PHE A C 1
ATOM 2351 O O . PHE A 1 299 ? 28.58984 34.23845 26.30716 1.000 33.88530 299 PHE A O 1
ATOM 2359 N N . TYR A 1 300 ? 28.49880 36.44772 26.74366 1.000 30.78175 300 TYR A N 1
ATOM 2360 C CA . TYR A 1 300 ? 28.19231 36.28923 28.16444 1.000 33.41767 300 TYR A CA 1
ATOM 2361 C C . TYR A 1 300 ? 26.79556 36.85884 28.40550 1.000 29.66760 300 TYR A C 1
ATOM 2362 O O . TYR A 1 300 ? 26.57294 38.05611 28.20815 1.000 29.79980 300 TYR A O 1
ATOM 2371 N N . PHE A 1 301 ? 25.84832 35.99248 28.78477 1.000 29.15611 301 PHE A N 1
ATOM 2372 C CA . PHE A 1 301 ? 24.46184 36.40788 29.01119 1.000 30.71001 301 PHE A CA 1
ATOM 2373 C C . PHE A 1 301 ? 24.37818 37.40541 30.17240 1.000 34.24065 301 PHE A C 1
ATOM 2374 O O . PHE A 1 301 ? 24.84396 37.11875 31.28076 1.000 33.69633 301 PHE A O 1
ATOM 2382 N N . LYS A 1 302 ? 23.80148 38.58395 29.91693 1.000 32.56390 302 LYS A N 1
ATOM 2383 C CA . LYS A 1 302 ? 23.50453 39.57567 30.95837 1.000 32.02709 302 LYS A CA 1
ATOM 2384 C C . LYS A 1 302 ? 22.03771 39.94859 30.82017 1.000 30.68870 302 LYS A C 1
ATOM 2385 O O . LYS A 1 302 ? 21.63632 40.56744 29.82232 1.000 31.51534 302 LYS A O 1
ATOM 2391 N N . GLY A 1 303 ? 21.22890 39.56065 31.79009 1.000 30.62063 303 GLY A N 1
ATOM 2392 C CA . GLY A 1 303 ? 19.81836 39.84084 31.62830 1.000 27.25356 303 GLY A CA 1
ATOM 2393 C C . GLY A 1 303 ? 18.93724 39.27314 32.71407 1.000 28.07362 303 GLY A C 1
ATOM 2394 O O . GLY A 1 303 ? 19.33625 39.17924 33.87995 1.000 28.12237 303 GLY A O 1
ATOM 2395 N N . PHE A 1 304 ? 17.72231 38.90535 32.32690 1.000 25.95433 304 PHE A N 1
ATOM 2396 C CA . PHE A 1 304 ? 16.66702 38.56438 33.26184 1.000 26.61864 304 PHE A CA 1
ATOM 2397 C C . PHE A 1 304 ? 15.83951 37.43118 32.69038 1.000 33.01312 304 PHE A C 1
ATOM 2398 O O . PHE A 1 304 ? 15.67981 37.31195 31.47375 1.000 29.50795 304 PHE A O 1
ATOM 2406 N N . GLY A 1 305 ? 15.26574 36.62845 33.57919 1.000 34.15224 305 GLY A N 1
ATOM 2407 C CA . GLY A 1 305 ? 14.04270 35.94332 33.22596 1.000 33.73488 305 GLY A CA 1
ATOM 2408 C C . GLY A 1 305 ? 12.88103 36.90252 33.43335 1.000 34.35534 305 GLY A C 1
ATOM 2409 O O . GLY A 1 305 ? 12.82358 37.62933 34.42477 1.000 34.19561 305 GLY A O 1
ATOM 2410 N N . LYS A 1 306 ? 11.96092 36.92288 32.46797 1.000 32.88770 306 LYS A N 1
ATOM 2411 C CA . LYS A 1 306 ? 10.84700 37.86140 32.49192 1.000 31.32692 306 LYS A CA 1
ATOM 2412 C C . LYS A 1 306 ? 9.53789 37.14015 32.82796 1.000 32.68716 306 LYS A C 1
ATOM 2413 O O . LYS A 1 306 ? 9.52457 36.00209 33.31692 1.000 32.48531 306 LYS A O 1
ATOM 2419 N N . HIS A 1 307 ? 8.42964 37.82791 32.58983 1.000 32.15503 307 HIS A N 1
ATOM 2420 C CA . HIS A 1 307 ? 7.08857 37.27112 32.69028 1.000 31.89738 307 HIS A CA 1
ATOM 2421 C C . HIS A 1 307 ? 6.20672 38.14271 31.82689 1.000 33.42210 307 HIS A C 1
ATOM 2422 O O . HIS A 1 307 ? 6.52566 39.31175 31.58624 1.000 36.77270 307 HIS A O 1
ATOM 2429 N N . GLU A 1 308 ? 5.11286 37.56816 31.34750 1.000 28.98720 308 GLU A N 1
ATOM 2430 C CA . GLU A 1 308 ? 4.09475 38.35991 30.67338 1.000 30.54639 308 GLU A CA 1
ATOM 2431 C C . GLU A 1 308 ? 3.11014 38.74402 31.75871 1.000 27.92761 308 GLU A C 1
ATOM 2432 O O . GLU A 1 308 ? 2.30062 37.92454 32.20233 1.000 29.61243 308 GLU A O 1
ATOM 2438 N N . ASP A 1 309 ? 3.22138 39.98379 32.22785 1.000 27.27752 309 ASP A N 1
ATOM 2439 C CA . ASP A 1 309 ? 2.48767 40.42432 33.40435 1.000 28.36372 309 ASP A CA 1
ATOM 2440 C C . ASP A 1 309 ? 2.57944 41.93780 33.52627 1.000 27.31816 309 ASP A C 1
ATOM 2441 O O . ASP A 1 309 ? 3.65942 42.51630 33.36909 1.000 25.97043 309 ASP A O 1
ATOM 2446 N N . SER A 1 310 ? 1.45495 42.58453 33.79785 1.000 27.74640 310 SER A N 1
ATOM 2447 C CA . SER A 1 310 ? 1.45016 44.00345 34.12453 1.000 27.59252 310 SER A CA 1
ATOM 2448 C C . SER A 1 310 ? 0.12780 44.29871 34.81472 1.000 27.91559 310 SER A C 1
ATOM 2449 O O . SER A 1 310 ? -0.71598 43.41726 34.97922 1.000 29.03435 310 SER A O 1
ATOM 2452 N N . ASP A 1 311 ? -0.04641 45.54668 35.22665 1.000 30.35920 311 ASP A N 1
ATOM 2453 C CA . ASP A 1 311 ? -1.24985 45.92545 35.94691 1.000 29.13808 311 ASP A CA 1
ATOM 2454 C C . ASP A 1 311 ? -2.47824 45.81824 35.04724 1.000 29.95303 311 ASP A C 1
ATOM 2455 O O . ASP A 1 311 ? -2.40749 46.03727 33.83440 1.000 28.06394 311 ASP A O 1
ATOM 2460 N N . ILE A 1 312 ? -3.60507 45.45126 35.66894 1.000 27.68351 312 ILE A N 1
ATOM 2461 C CA . ILE A 1 312 ? -4.94954 45.44385 35.09051 1.000 31.43621 312 ILE A CA 1
ATOM 2462 C C . ILE A 1 312 ? -5.17646 44.30745 34.09565 1.000 28.72008 312 ILE A C 1
ATOM 2463 O O . ILE A 1 312 ? -6.17155 43.58020 34.19994 1.000 30.61314 312 ILE A O 1
ATOM 2468 N N . ARG A 1 313 ? -4.28168 44.14479 33.12480 1.000 26.04216 313 ARG A N 1
ATOM 2469 C CA . ARG A 1 313 ? -4.50954 43.22325 32.02119 1.000 29.23870 313 ARG A CA 1
ATOM 2470 C C . ARG A 1 313 ? -3.90095 41.84616 32.23796 1.000 30.49457 313 ARG A C 1
ATOM 2471 O O . ARG A 1 313 ? -4.00013 41.00096 31.33402 1.000 27.97338 313 ARG A O 1
ATOM 2479 N N . GLY A 1 314 ? -3.24949 41.60093 33.37989 1.000 24.87343 314 GLY A N 1
ATOM 2480 C CA . GLY A 1 314 ? -2.69408 40.27761 33.60695 1.000 23.33091 314 GLY A CA 1
ATOM 2481 C C . GLY A 1 314 ? -1.60004 39.97064 32.58912 1.000 26.65468 314 GLY A C 1
ATOM 2482 O O . GLY A 1 314 ? -0.61629 40.70529 32.46887 1.000 27.06920 314 GLY A O 1
ATOM 2483 N N . LYS A 1 315 ? -1.76558 38.89806 31.81427 1.000 28.54888 315 LYS A N 1
ATOM 2484 C CA . LYS A 1 315 ? -0.76873 38.47578 30.83055 1.000 27.68313 315 LYS A CA 1
ATOM 2485 C C . LYS A 1 315 ? -1.07633 38.97692 29.42728 1.000 27.61932 315 LYS A C 1
ATOM 2486 O O . LYS A 1 315 ? -0.46502 38.50781 28.44932 1.000 30.15382 315 LYS A O 1
ATOM 2492 N N . GLY A 1 316 ? -1.99256 39.92925 29.30029 1.000 31.71763 316 GLY A N 1
ATOM 2493 C CA . GLY A 1 316 ? -2.35283 40.41349 27.97982 1.000 29.46630 316 GLY A CA 1
ATOM 2494 C C . GLY A 1 316 ? -1.17351 41.08170 27.29364 1.000 32.09698 316 GLY A C 1
ATOM 2495 O O . GLY A 1 316 ? -0.39425 41.81513 27.91470 1.000 30.33102 316 GLY A O 1
ATOM 2496 N N . LEU A 1 317 ? -1.02164 40.78512 26.00255 1.000 28.58368 317 LEU A N 1
ATOM 2497 C CA . LEU A 1 317 ? -0.05040 41.48854 25.17953 1.000 30.48663 317 LEU A CA 1
ATOM 2498 C C . LEU A 1 317 ? -0.26042 42.98980 25.28874 1.000 32.23312 317 LEU A C 1
ATOM 2499 O O . LEU A 1 317 ? -1.38593 43.47952 25.17406 1.000 27.65553 317 LEU A O 1
ATOM 2504 N N . ASP A 1 318 ? 0.82784 43.71803 25.52471 1.000 30.34421 318 ASP A N 1
ATOM 2505 C CA . ASP A 1 318 ? 0.79506 45.17752 25.55198 1.000 29.12805 318 ASP A CA 1
ATOM 2506 C C . ASP A 1 318 ? 2.07969 45.64972 24.87802 1.000 32.53845 318 ASP A C 1
ATOM 2507 O O . ASP A 1 318 ? 3.15939 45.59552 25.48088 1.000 30.41464 318 ASP A O 1
ATOM 2512 N N . GLU A 1 319 ? 1.96022 46.11916 23.62744 1.000 32.11631 319 GLU A N 1
ATOM 2513 C CA . GLU A 1 319 ? 3.16100 46.45325 22.86096 1.000 32.30668 319 GLU A CA 1
ATOM 2514 C C . GLU A 1 319 ? 3.84548 47.71434 23.39312 1.000 31.20263 319 GLU A C 1
ATOM 2515 O O . GLU A 1 319 ? 5.07688 47.83364 23.30602 1.000 28.71355 319 GLU A O 1
ATOM 2521 N N . ALA A 1 320 ? 3.08111 48.64422 23.97504 1.000 27.88315 320 ALA A N 1
ATOM 2522 C CA . ALA A 1 320 ? 3.69268 49.82042 24.58650 1.000 30.28906 320 ALA A CA 1
ATOM 2523 C C . ALA A 1 320 ? 4.57262 49.41486 25.76083 1.000 33.09886 320 ALA A C 1
ATOM 2524 O O . ALA A 1 320 ? 5.71167 49.88116 25.89450 1.000 30.90701 320 ALA A O 1
ATOM 2526 N N . LEU A 1 321 ? 4.05488 48.53379 26.62085 1.000 28.76043 321 LEU A N 1
ATOM 2527 C CA . LEU A 1 321 ? 4.86832 47.95276 27.68315 1.000 30.81610 321 LEU A CA 1
ATOM 2528 C C . LEU A 1 321 ? 6.06898 47.18923 27.13014 1.000 29.23310 321 LEU A C 1
ATOM 2529 O O . LEU A 1 321 ? 7.14654 47.19284 27.74243 1.000 26.56955 321 LEU A O 1
ATOM 2534 N N . ASN A 1 322 ? 5.90785 46.52557 25.97903 1.000 28.17647 322 ASN A N 1
ATOM 2535 C CA . ASN A 1 322 ? 7.02849 45.79513 25.40344 1.000 27.79012 322 ASN A CA 1
ATOM 2536 C C . ASN A 1 322 ? 8.14015 46.74445 24.97594 1.000 26.56629 322 ASN A C 1
ATOM 2537 O O . ASN A 1 322 ? 9.32197 46.43522 25.15249 1.000 27.46920 322 ASN A O 1
ATOM 2542 N N . VAL A 1 323 ? 7.79179 47.89963 24.39451 1.000 25.71265 323 VAL A N 1
ATOM 2543 C CA . VAL A 1 323 ? 8.83412 48.85656 24.02506 1.000 28.37834 323 VAL A CA 1
ATOM 2544 C C . VAL A 1 323 ? 9.51297 49.41448 25.27113 1.000 26.49602 323 VAL A C 1
ATOM 2545 O O . VAL A 1 323 ? 10.74253 49.54883 25.32222 1.000 25.85460 323 VAL A O 1
ATOM 2549 N N . ARG A 1 324 ? 8.72270 49.76685 26.28828 1.000 27.31426 324 ARG A N 1
ATOM 2550 C CA . ARG A 1 324 ? 9.30261 50.28356 27.52245 1.000 25.46823 324 ARG A CA 1
ATOM 2551 C C . ARG A 1 324 ? 10.26852 49.27666 28.13208 1.000 24.51099 324 ARG A C 1
ATOM 2552 O O . ARG A 1 324 ? 11.34344 49.65520 28.60732 1.000 26.36156 324 ARG A O 1
ATOM 2560 N N . ASP A 1 325 ? 9.92706 47.97889 28.08703 1.000 25.01406 325 ASP A N 1
ATOM 2561 C CA . ASP A 1 325 ? 10.81848 46.96345 28.66469 1.000 25.14740 325 ASP A CA 1
ATOM 2562 C C . ASP A 1 325 ? 12.12684 46.86953 27.87983 1.000 27.28489 325 ASP A C 1
ATOM 2563 O O . ASP A 1 325 ? 13.19784 46.70468 28.47373 1.000 25.62663 325 ASP A O 1
ATOM 2568 N N . CYS A 1 326 ? 12.06149 46.98080 26.54224 1.000 24.50961 326 CYS A N 1
ATOM 2569 C CA . CYS A 1 326 ? 13.28591 46.94708 25.74348 1.000 25.44170 326 CYS A CA 1
ATOM 2570 C C . CYS A 1 326 ? 14.14209 48.19234 25.96489 1.000 27.14554 326 CYS A C 1
ATOM 2571 O O . CYS A 1 326 ? 15.37902 48.11355 25.97080 1.000 30.57437 326 CYS A O 1
ATOM 2574 N N . GLU A 1 327 ? 13.51157 49.35333 26.13629 1.000 27.72074 327 GLU A N 1
ATOM 2575 C CA . GLU A 1 327 ? 14.26780 50.54044 26.54865 1.000 28.61533 327 GLU A CA 1
ATOM 2576 C C . GLU A 1 327 ? 14.93553 50.31309 27.89482 1.000 25.78783 327 GLU A C 1
ATOM 2577 O O . GLU A 1 327 ? 16.08748 50.70514 28.10025 1.000 26.69017 327 GLU A O 1
ATOM 2583 N N . LEU A 1 328 ? 14.22714 49.67299 28.82464 1.000 27.27115 328 LEU A N 1
ATOM 2584 C CA . LEU A 1 328 ? 14.80948 49.40054 30.13760 1.000 28.47210 328 LEU A CA 1
ATOM 2585 C C . LEU A 1 328 ? 15.96680 48.42491 30.02226 1.000 28.26062 328 LEU A C 1
ATOM 2586 O O . LEU A 1 328 ? 17.02078 48.61801 30.64682 1.000 24.43518 328 LEU A O 1
ATOM 2591 N N . LEU A 1 329 ? 15.77211 47.34988 29.24962 1.000 25.74352 329 LEU A N 1
ATOM 2592 C CA . LEU A 1 329 ? 16.84593 46.38537 29.03947 1.000 26.17144 329 LEU A CA 1
ATOM 2593 C C . LEU A 1 329 ? 18.05900 47.06275 28.43020 1.000 27.95238 329 LEU A C 1
ATOM 2594 O O . LEU A 1 329 ? 19.19935 46.78533 28.82119 1.000 29.61925 329 LEU A O 1
ATOM 2599 N N . LYS A 1 330 ? 17.83332 47.96158 27.46964 1.000 27.34007 330 LYS A N 1
ATOM 2600 C CA . LYS A 1 330 ? 18.95329 48.66185 26.85870 1.000 27.81852 330 LYS A CA 1
ATOM 2601 C C . LYS A 1 330 ? 19.62506 49.58263 27.86780 1.000 30.45417 330 LYS A C 1
ATOM 2602 O O . LYS A 1 330 ? 20.85525 49.58760 27.99149 1.000 27.49643 330 LYS A O 1
ATOM 2608 N N . TRP A 1 331 ? 18.82476 50.35491 28.61347 1.000 27.19605 331 TRP A N 1
ATOM 2609 C CA . TRP A 1 331 ? 19.37894 51.29195 29.58684 1.000 24.79225 331 TRP A CA 1
ATOM 2610 C C . TRP A 1 331 ? 20.23841 50.57142 30.61311 1.000 26.99531 331 TRP A C 1
ATOM 2611 O O . TRP A 1 331 ? 21.32567 51.03777 30.97178 1.000 26.29437 331 TRP A O 1
ATOM 2622 N N . ILE A 1 332 ? 19.77700 49.41541 31.09098 1.000 25.35678 332 ILE A N 1
ATOM 2623 C CA . ILE A 1 332 ? 20.49877 48.74204 32.16430 1.000 29.12935 332 ILE A CA 1
ATOM 2624 C C . ILE A 1 332 ? 21.68703 47.93268 31.66802 1.000 27.15148 332 ILE A C 1
ATOM 2625 O O . ILE A 1 332 ? 22.40625 47.35695 32.49185 1.000 26.53098 332 ILE A O 1
ATOM 2630 N N . GLY A 1 333 ? 21.91456 47.85759 30.35561 1.000 28.90861 333 GLY A N 1
ATOM 2631 C CA . GLY A 1 333 ? 23.02262 47.08051 29.83653 1.000 29.75530 333 GLY A CA 1
ATOM 2632 C C . GLY A 1 333 ? 22.76194 45.59975 29.63782 1.000 28.70543 333 GLY A C 1
ATOM 2633 O O . GLY A 1 333 ? 23.71472 44.84460 29.41580 1.000 28.16100 333 GLY A O 1
ATOM 2634 N N . ALA A 1 334 ? 21.51135 45.15416 29.70764 1.000 28.79006 334 ALA A N 1
ATOM 2635 C CA . ALA A 1 334 ? 21.20124 43.75116 29.45966 1.000 29.12787 334 ALA A CA 1
ATOM 2636 C C . ALA A 1 334 ? 21.37949 43.41913 27.98271 1.000 29.63953 334 ALA A C 1
ATOM 2637 O O . ALA A 1 334 ? 21.21072 44.27797 27.11072 1.000 29.58810 334 ALA A O 1
ATOM 2639 N N . ASN A 1 335 ? 21.67817 42.14551 27.69177 1.000 29.01817 335 ASN A N 1
ATOM 2640 C CA . ASN A 1 335 ? 21.76835 41.70233 26.29801 1.000 30.62200 335 ASN A CA 1
ATOM 2641 C C . ASN A 1 335 ? 20.90063 40.48823 25.98969 1.000 30.62856 335 ASN A C 1
ATOM 2642 O O . ASN A 1 335 ? 20.99319 39.94391 24.88450 1.000 27.52251 335 ASN A O 1
ATOM 2647 N N . SER A 1 336 ? 20.07204 40.04096 26.92626 1.000 29.17650 336 SER A N 1
ATOM 2648 C CA . SER A 1 336 ? 19.38417 38.77698 26.72470 1.000 27.69998 336 SER A CA 1
ATOM 2649 C C . SER A 1 336 ? 18.24460 38.66535 27.72312 1.000 30.90571 336 SER A C 1
ATOM 2650 O O . SER A 1 336 ? 18.22459 39.35939 28.74262 1.000 26.86848 336 SER A O 1
ATOM 2653 N N . PHE A 1 337 ? 17.30003 37.77500 27.42093 1.000 28.93917 337 PHE A N 1
ATOM 2654 C CA . PHE A 1 337 ? 16.36779 37.31727 28.44011 1.000 30.55012 337 PHE A CA 1
ATOM 2655 C C . PHE A 1 337 ? 15.93418 35.88968 28.13879 1.000 31.55419 337 PHE A C 1
ATOM 2656 O O . PHE A 1 337 ? 16.14072 35.36825 27.03633 1.000 31.32694 337 PHE A O 1
ATOM 2664 N N . ARG A 1 338 ? 15.35256 35.25643 29.15414 1.000 29.07970 338 ARG A N 1
ATOM 2665 C CA . ARG A 1 338 ? 14.70982 33.95534 29.03790 1.000 31.21909 338 ARG A CA 1
ATOM 2666 C C . ARG A 1 338 ? 13.19455 34.13348 29.11942 1.000 30.23355 338 ARG A C 1
ATOM 2667 O O . ARG A 1 338 ? 12.70345 34.87834 29.97238 1.000 30.53192 338 ARG A O 1
ATOM 2675 N N . THR A 1 339 ? 12.44161 33.44976 28.24531 1.000 30.07095 339 THR A N 1
ATOM 2676 C CA . THR A 1 339 ? 10.97331 33.56072 28.28245 1.000 33.08585 339 THR A CA 1
ATOM 2677 C C . THR A 1 339 ? 10.43722 32.70510 29.43123 1.000 35.42631 339 THR A C 1
ATOM 2678 O O . THR A 1 339 ? 9.76804 31.68542 29.24303 1.000 34.77365 339 THR A O 1
ATOM 2682 N N . SER A 1 340 ? 10.72395 33.16760 30.64678 1.000 36.60244 340 SER A N 1
ATOM 2683 C CA . SER A 1 340 ? 10.53362 32.35189 31.83856 1.000 35.22983 340 SER A CA 1
ATOM 2684 C C . SER A 1 340 ? 9.15003 31.74050 31.87071 1.000 41.44913 340 SER A C 1
ATOM 2685 O O . SER A 1 340 ? 8.13306 32.43370 31.97333 1.000 32.96772 340 SER A O 1
ATOM 2688 N N . HIS A 1 341 ? 9.17250 30.43045 31.68283 1.000 45.45027 341 HIS A N 1
ATOM 2689 C CA . HIS A 1 341 ? 8.24885 29.40644 32.07864 1.000 34.95557 341 HIS A CA 1
ATOM 2690 C C . HIS A 1 341 ? 7.16713 29.20658 31.03561 1.000 33.53547 341 HIS A C 1
ATOM 2691 O O . HIS A 1 341 ? 6.32582 28.37855 31.26135 1.000 31.64959 341 HIS A O 1
ATOM 2698 N N . TYR A 1 342 ? 7.21061 29.89620 29.89343 1.000 31.18121 342 TYR A N 1
ATOM 2699 C CA . TYR A 1 342 ? 6.26403 29.68830 28.79991 1.000 31.89667 342 TYR A CA 1
ATOM 2700 C C . TYR A 1 342 ? 6.70777 30.53687 27.60156 1.000 34.57749 342 TYR A C 1
ATOM 2701 O O . TYR A 1 342 ? 7.43285 31.52958 27.77396 1.000 33.01609 342 TYR A O 1
ATOM 2710 N N . PRO A 1 343 ? 6.30597 30.15996 26.38635 1.000 33.22598 343 PRO A N 1
ATOM 2711 C CA . PRO A 1 343 ? 6.56401 31.02705 25.22760 1.000 30.75631 343 PRO A CA 1
ATOM 2712 C C . PRO A 1 343 ? 5.84546 32.36215 25.35295 1.000 29.95360 343 PRO A C 1
ATOM 2713 O O . PRO A 1 343 ? 4.72251 32.43840 25.85662 1.000 31.16558 343 PRO A O 1
ATOM 2717 N N . TYR A 1 344 ? 6.49933 33.41629 24.86702 1.000 26.97136 344 TYR A N 1
ATOM 2718 C CA . TYR A 1 344 ? 5.91464 34.75021 24.84695 1.000 29.05782 344 TYR A CA 1
ATOM 2719 C C . TYR A 1 344 ? 5.23049 35.00238 23.50750 1.000 31.21801 344 TYR A C 1
ATOM 2720 O O . TYR A 1 344 ? 5.32624 34.21027 22.57277 1.000 33.74234 344 TYR A O 1
ATOM 2729 N N . ALA A 1 345 ? 4.55429 36.14148 23.42528 1.000 30.05077 345 ALA A N 1
ATOM 2730 C CA . ALA A 1 345 ? 3.97989 36.61943 22.17881 1.000 32.14470 345 ALA A CA 1
ATOM 2731 C C . ALA A 1 345 ? 5.05834 36.79132 21.11694 1.000 35.29606 345 ALA A C 1
ATOM 2732 O O . ALA A 1 345 ? 6.20478 37.14177 21.40990 1.000 33.83850 345 ALA A O 1
ATOM 2734 N N . GLU A 1 346 ? 4.66951 36.53951 19.86362 1.000 31.38359 346 GLU A N 1
ATOM 2735 C CA . GLU A 1 346 ? 5.60417 36.65299 18.75111 1.000 34.37728 346 GLU A CA 1
ATOM 2736 C C . GLU A 1 346 ? 6.07458 38.08168 18.55551 1.000 32.60549 346 GLU A C 1
ATOM 2737 O O . GLU A 1 346 ? 7.21881 38.30004 18.14650 1.000 32.43623 346 GLU A O 1
ATOM 2743 N N . GLU A 1 347 ? 5.21413 39.05827 18.84961 1.000 30.30507 347 GLU A N 1
ATOM 2744 C CA . GLU A 1 347 ? 5.61354 40.45702 18.75171 1.000 33.47281 347 GLU A CA 1
ATOM 2745 C C . GLU A 1 347 ? 6.86576 40.73087 19.57586 1.000 35.92616 347 GLU A C 1
ATOM 2746 O O . GLU A 1 347 ? 7.74168 41.49513 19.15192 1.000 35.29001 347 GLU A O 1
ATOM 2752 N N . MET A 1 348 ? 6.98726 40.08384 20.74204 1.000 30.83367 348 MET A N 1
ATOM 2753 C CA . MET A 1 348 ? 8.19721 40.25264 21.54106 1.000 35.45596 348 MET A CA 1
ATOM 2754 C C . MET A 1 348 ? 9.37292 39.51045 20.91662 1.000 33.18878 348 MET A C 1
ATOM 2755 O O . MET A 1 348 ? 10.49410 40.03145 20.88748 1.000 29.61025 348 MET A O 1
ATOM 2760 N N . MET A 1 349 ? 9.13857 38.29648 20.40326 1.000 30.24955 349 MET A N 1
ATOM 2761 C CA . MET A 1 349 ? 10.19664 37.59954 19.67539 1.000 31.94229 349 MET A CA 1
ATOM 2762 C C . MET A 1 349 ? 10.65188 38.40432 18.45858 1.000 33.91284 349 MET A C 1
ATOM 2763 O O . MET A 1 349 ? 11.85716 38.48890 18.18041 1.000 33.95937 349 MET A O 1
ATOM 2768 N N . GLN A 1 350 ? 9.70395 38.99701 17.71983 1.000 29.30730 350 GLN A N 1
ATOM 2769 C CA . GLN A 1 350 ? 10.06388 39.85610 16.58969 1.000 34.97294 350 GLN A CA 1
ATOM 2770 C C . GLN A 1 350 ? 10.87417 41.06286 17.04875 1.000 31.34920 350 GLN A C 1
ATOM 2771 O O . GLN A 1 350 ? 11.87214 41.43238 16.42220 1.000 33.08084 350 GLN A O 1
ATOM 2777 N N . MET A 1 351 ? 10.45716 41.68601 18.14746 1.000 34.91348 351 MET A N 1
ATOM 2778 C CA . MET A 1 351 ? 11.19530 42.81741 18.69488 1.000 36.07078 351 MET A CA 1
ATOM 2779 C C . MET A 1 351 ? 12.62344 42.42525 19.06972 1.000 29.73975 351 MET A C 1
ATOM 2780 O O . MET A 1 351 ? 13.56584 43.18531 18.82585 1.000 33.17649 351 MET A O 1
ATOM 2785 N N . ALA A 1 352 ? 12.81280 41.22492 19.62227 1.000 30.43484 352 ALA A N 1
ATOM 2786 C CA . ALA A 1 352 ? 14.16447 40.78869 19.96914 1.000 29.80653 352 ALA A CA 1
ATOM 2787 C C . ALA A 1 352 ? 15.01031 40.56848 18.71955 1.000 33.04356 352 ALA A C 1
ATOM 2788 O O . ALA A 1 352 ? 16.21557 40.85762 18.72139 1.000 30.96459 352 ALA A O 1
ATOM 2790 N N . ASP A 1 353 ? 14.39653 40.04796 17.64663 1.000 33.21105 353 ASP A N 1
ATOM 2791 C CA . ASP A 1 353 ? 15.09021 39.92600 16.36326 1.000 31.03511 353 ASP A CA 1
ATOM 2792 C C . ASP A 1 353 ? 15.58083 41.28273 15.87930 1.000 31.72348 353 ASP A C 1
ATOM 2793 O O . ASP A 1 353 ? 16.72594 41.42838 15.43929 1.000 32.72559 353 ASP A O 1
ATOM 2798 N N . GLN A 1 354 ? 14.70702 42.28413 15.92637 1.000 34.27343 354 GLN A N 1
ATOM 2799 C CA . GLN A 1 354 ? 15.03843 43.58374 15.35880 1.000 34.37723 354 GLN A CA 1
ATOM 2800 C C . GLN A 1 354 ? 16.02433 44.35448 16.22304 1.000 36.22843 354 GLN A C 1
ATOM 2801 O O . GLN A 1 354 ? 16.81543 45.13763 15.69190 1.000 33.58914 354 GLN A O 1
ATOM 2807 N N . LYS A 1 355 ? 15.98150 44.16996 17.54628 1.000 35.19969 355 LYS A N 1
ATOM 2808 C CA . LYS A 1 355 ? 16.84779 44.91357 18.44897 1.000 34.08405 355 LYS A CA 1
ATOM 2809 C C . LYS A 1 355 ? 18.14946 44.18000 18.76457 1.000 35.32721 355 LYS A C 1
ATOM 2810 O O . LYS A 1 355 ? 18.99806 44.72870 19.46705 1.000 37.17456 355 LYS A O 1
ATOM 2816 N N . GLY A 1 356 ? 18.33175 42.95648 18.27996 1.000 36.57564 356 GLY A N 1
ATOM 2817 C CA . GLY A 1 356 ? 19.56510 42.24901 18.57139 1.000 32.03224 356 GLY A CA 1
ATOM 2818 C C . GLY A 1 356 ? 19.64661 41.67250 19.96783 1.000 31.76671 356 GLY A C 1
ATOM 2819 O O . GLY A 1 356 ? 20.74673 41.57794 20.52709 1.000 31.16956 356 GLY A O 1
ATOM 2820 N N . ILE A 1 357 ? 18.51185 41.26925 20.54772 1.000 32.61317 357 ILE A N 1
ATOM 2821 C CA . ILE A 1 357 ? 18.45790 40.73555 21.90726 1.000 31.90449 357 ILE A CA 1
ATOM 2822 C C . ILE A 1 357 ? 18.46473 39.21752 21.83207 1.000 33.08377 357 ILE A C 1
ATOM 2823 O O . ILE A 1 357 ? 17.67370 38.61736 21.09241 1.000 34.55473 357 ILE A O 1
ATOM 2828 N N . VAL A 1 358 ? 19.33240 38.59907 22.60429 1.000 30.62257 358 VAL A N 1
ATOM 2829 C CA . VAL A 1 358 ? 19.52294 37.15550 22.56534 1.000 31.01696 358 VAL A CA 1
ATOM 2830 C C . VAL A 1 358 ? 18.50978 36.51053 23.50068 1.000 35.95054 358 VAL A C 1
ATOM 2831 O O . VAL A 1 358 ? 18.27872 37.00189 24.60716 1.000 30.37467 358 VAL A O 1
ATOM 2835 N N . VAL A 1 359 ? 17.87589 35.42244 23.05721 1.000 30.60369 359 VAL A N 1
ATOM 2836 C CA . VAL A 1 359 ? 16.74906 34.85701 23.78238 1.000 29.87175 359 VAL A CA 1
ATOM 2837 C C . VAL A 1 359 ? 16.97963 33.37825 24.04754 1.000 32.38417 359 VAL A C 1
ATOM 2838 O O . VAL A 1 359 ? 17.45678 32.64055 23.17336 1.000 31.51343 359 VAL A O 1
ATOM 2842 N N . ILE A 1 360 ? 16.63344 32.95824 25.26255 1.000 28.85336 360 ILE A N 1
ATOM 2843 C CA . ILE A 1 360 ? 16.44342 31.56116 25.61907 1.000 28.50325 360 ILE A CA 1
ATOM 2844 C C . ILE A 1 360 ? 14.94565 31.30730 25.64160 1.000 31.72968 360 ILE A C 1
ATOM 2845 O O . ILE A 1 360 ? 14.22103 31.92231 26.43502 1.000 31.86370 360 ILE A O 1
ATOM 2850 N N . ASP A 1 361 ? 14.49280 30.37983 24.80016 1.000 29.56678 361 ASP A N 1
ATOM 2851 C CA . ASP A 1 361 ? 13.07662 30.13583 24.52641 1.000 32.60901 361 ASP A CA 1
ATOM 2852 C C . ASP A 1 361 ? 12.65141 28.88198 25.27297 1.000 29.91398 361 ASP A C 1
ATOM 2853 O O . ASP A 1 361 ? 13.25357 27.81844 25.09464 1.000 34.57131 361 ASP A O 1
ATOM 2858 N N . GLU A 1 362 ? 11.61081 28.99421 26.08205 1.000 32.57309 362 GLU A N 1
ATOM 2859 C CA . GLU A 1 362 ? 11.28743 27.97352 27.06961 1.000 33.99797 362 GLU A CA 1
ATOM 2860 C C . GLU A 1 362 ? 9.83972 27.51879 26.90342 1.000 35.35304 362 GLU A C 1
ATOM 2861 O O . GLU A 1 362 ? 8.95141 28.34641 26.70030 1.000 35.06959 362 GLU A O 1
ATOM 2867 N N . VAL A 1 363 ? 9.60407 26.20723 26.99299 1.000 36.15220 363 VAL A N 1
ATOM 2868 C CA . VAL A 1 363 ? 8.24888 25.64341 27.01821 1.000 34.63803 363 VAL A CA 1
ATOM 2869 C C . VAL A 1 363 ? 7.71067 25.66181 28.45012 1.000 36.18968 363 VAL A C 1
ATOM 2870 O O . VAL A 1 363 ? 8.50237 25.76095 29.40202 1.000 35.23740 363 VAL A O 1
ATOM 2874 N N . PRO A 1 364 ? 6.37622 25.56033 28.66689 1.000 32.09468 364 PRO A N 1
ATOM 2875 C CA . PRO A 1 364 ? 5.84126 25.70667 30.03296 1.000 32.03631 364 PRO A CA 1
ATOM 2876 C C . PRO A 1 364 ? 5.92135 24.46877 30.91617 1.000 35.53899 364 PRO A C 1
ATOM 2877 O O . PRO A 1 364 ? 5.02581 24.25544 31.73886 1.000 37.03549 364 PRO A O 1
ATOM 2881 N N . ALA A 1 365 ? 6.98645 23.67425 30.80808 1.000 34.05231 365 ALA A N 1
ATOM 2882 C CA . ALA A 1 365 ? 7.17041 22.51739 31.68876 1.000 37.80637 365 ALA A CA 1
ATOM 2883 C C . ALA A 1 365 ? 7.66317 23.00022 33.05520 1.000 40.28554 365 ALA A C 1
ATOM 2884 O O . ALA A 1 365 ? 8.80062 22.76721 33.47599 1.000 37.91083 365 ALA A O 1
ATOM 2886 N N . VAL A 1 366 ? 6.76352 23.68054 33.75707 1.000 34.62697 366 VAL A N 1
ATOM 2887 C CA . VAL A 1 366 ? 7.04717 24.25445 35.06116 1.000 37.30178 366 VAL A CA 1
ATOM 2888 C C . VAL A 1 366 ? 6.03447 23.68935 36.05036 1.000 39.85510 366 VAL A C 1
ATOM 2889 O O . VAL A 1 366 ? 4.90080 23.36365 35.68760 1.000 38.62962 366 VAL A O 1
ATOM 2893 N N . GLY A 1 367 ? 6.45334 23.54263 37.30094 1.000 37.29943 367 GLY A N 1
ATOM 2894 C CA . GLY A 1 367 ? 5.57604 22.97246 38.29742 1.000 40.60609 367 GLY A CA 1
ATOM 2895 C C . GLY A 1 367 ? 5.71554 21.47931 38.51917 1.000 40.60896 367 GLY A C 1
ATOM 2896 O O . GLY A 1 367 ? 4.93425 20.91627 39.29458 1.000 41.91673 367 GLY A O 1
ATOM 2897 N N . MET A 1 368 ? 6.68877 20.82219 37.88079 1.000 37.68139 368 MET A N 1
ATOM 2898 C CA . MET A 1 368 ? 6.96370 19.40241 38.11841 1.000 39.85240 368 MET A CA 1
ATOM 2899 C C . MET A 1 368 ? 7.84029 19.23111 39.36597 1.000 42.40300 368 MET A C 1
ATOM 2900 O O . MET A 1 368 ? 8.93563 18.66985 39.32911 1.000 42.41076 368 MET A O 1
ATOM 2905 N N . ASN A 1 369 ? 7.32564 19.72755 40.48631 1.000 38.95559 369 ASN A N 1
ATOM 2906 C CA . ASN A 1 369 ? 8.06648 19.81366 41.73716 1.000 45.54863 369 ASN A CA 1
ATOM 2907 C C . ASN A 1 369 ? 7.05331 20.09760 42.83042 1.000 52.15573 369 ASN A C 1
ATOM 2908 O O . ASN A 1 369 ? 5.92880 20.52294 42.54990 1.000 56.09392 369 ASN A O 1
ATOM 2913 N N . PHE A 1 370 ? 7.44692 19.83646 44.07353 1.000 54.64640 370 PHE A N 1
ATOM 2914 C CA . PHE A 1 370 ? 6.51625 19.97151 45.19319 1.000 54.44474 370 PHE A CA 1
ATOM 2915 C C . PHE A 1 370 ? 7.06364 20.93105 46.24113 1.000 56.37634 370 PHE A C 1
ATOM 2916 O O . PHE A 1 370 ? 8.27745 21.08447 46.37419 1.000 58.35722 370 PHE A O 1
ATOM 2924 N N . GLY A 1 377 ? 6.46113 12.09167 45.42145 1.000 50.38188 377 GLY A N 1
ATOM 2925 C CA . GLY A 1 377 ? 6.92876 11.67975 44.10975 1.000 50.93639 377 GLY A CA 1
ATOM 2926 C C . GLY A 1 377 ? 6.13529 12.29097 42.96861 1.000 53.92345 377 GLY A C 1
ATOM 2927 O O . GLY A 1 377 ? 4.91655 12.13223 42.89630 1.000 54.93350 377 GLY A O 1
ATOM 2928 N N . ILE A 1 378 ? 6.83079 12.98511 42.07049 1.000 50.46376 378 ILE A N 1
ATOM 2929 C CA . ILE A 1 378 ? 6.18210 13.67659 40.95205 1.000 50.39090 378 ILE A CA 1
ATOM 2930 C C . ILE A 1 378 ? 6.14365 12.80743 39.69775 1.000 45.41507 378 ILE A C 1
ATOM 2931 O O . ILE A 1 378 ? 5.13735 12.77024 38.98838 1.000 48.31418 378 ILE A O 1
ATOM 2936 N N . PHE A 1 379 ? 7.22758 12.09997 39.38921 1.000 44.53755 379 PHE A N 1
ATOM 2937 C CA . PHE A 1 379 ? 7.29716 11.32053 38.15489 1.000 46.99065 379 PHE A CA 1
ATOM 2938 C C . PHE A 1 379 ? 6.81744 9.89201 38.42125 1.000 47.98824 379 PHE A C 1
ATOM 2939 O O . PHE A 1 379 ? 7.56973 8.92056 38.41651 1.000 50.27372 379 PHE A O 1
ATOM 2947 N N . THR A 1 380 ? 5.51817 9.79067 38.65274 1.000 47.67698 380 THR A N 1
ATOM 2948 C CA . THR A 1 380 ? 4.83690 8.53296 38.89349 1.000 53.81632 380 THR A CA 1
ATOM 2949 C C . THR A 1 380 ? 3.74228 8.35563 37.84970 1.000 57.97838 380 THR A C 1
ATOM 2950 O O . THR A 1 380 ? 3.36091 9.30238 37.15340 1.000 56.11257 380 THR A O 1
ATOM 2954 N N . GLU A 1 381 ? 3.23581 7.12704 37.74344 1.000 58.08597 381 GLU A N 1
ATOM 2955 C CA . GLU A 1 381 ? 2.25977 6.82866 36.70350 1.000 58.36405 381 GLU A CA 1
ATOM 2956 C C . GLU A 1 381 ? 0.93375 7.55154 36.91595 1.000 59.46666 381 GLU A C 1
ATOM 2957 O O . GLU A 1 381 ? 0.19113 7.74387 35.94793 1.000 58.48548 381 GLU A O 1
ATOM 2963 N N . ASP A 1 382 ? 0.62444 7.96657 38.14349 1.000 55.98613 382 ASP A N 1
ATOM 2964 C CA . ASP A 1 382 ? -0.61373 8.68319 38.42677 1.000 57.55794 382 ASP A CA 1
ATOM 2965 C C . ASP A 1 382 ? -0.46008 10.20218 38.36674 1.000 58.61487 382 ASP A C 1
ATOM 2966 O O . ASP A 1 382 ? -1.44376 10.91699 38.58349 1.000 54.77672 382 ASP A O 1
ATOM 2971 N N . LYS A 1 383 ? 0.74282 10.71353 38.09857 1.000 54.21701 383 LYS A N 1
ATOM 2972 C CA . LYS A 1 383 ? 0.94082 12.15291 37.96984 1.000 50.39178 383 LYS A CA 1
ATOM 2973 C C . LYS A 1 383 ? 1.65405 12.47141 36.65928 1.000 47.81833 383 LYS A C 1
ATOM 2974 O O . LYS A 1 383 ? 1.09033 12.27297 35.58091 1.000 50.46065 383 LYS A O 1
ATOM 2980 N N . VAL A 1 384 ? 2.89433 12.94677 36.72595 1.000 48.37988 384 VAL A N 1
ATOM 2981 C CA . VAL A 1 384 ? 3.63909 13.23074 35.50473 1.000 48.56868 384 VAL A CA 1
ATOM 2982 C C . VAL A 1 384 ? 4.06556 11.90108 34.89251 1.000 47.74080 384 VAL A C 1
ATOM 2983 O O . VAL A 1 384 ? 5.00998 11.25884 35.36739 1.000 52.48361 384 VAL A O 1
ATOM 2987 N N . ASN A 1 385 ? 3.37608 11.47998 33.83794 1.000 45.79401 385 ASN A N 1
ATOM 2988 C CA . ASN A 1 385 ? 3.55459 10.14186 33.28457 1.000 48.36912 385 ASN A CA 1
ATOM 2989 C C . ASN A 1 385 ? 3.79505 10.23449 31.77924 1.000 50.99487 385 ASN A C 1
ATOM 2990 O O . ASN A 1 385 ? 4.21188 11.26510 31.23303 1.000 45.91632 385 ASN A O 1
ATOM 2995 N N . GLU A 1 386 ? 3.52323 9.13596 31.07108 1.000 53.30341 386 GLU A N 1
ATOM 2996 C CA . GLU A 1 386 ? 3.77672 9.13325 29.63564 1.000 50.49345 386 GLU A CA 1
ATOM 2997 C C . GLU A 1 386 ? 2.78444 9.99837 28.88177 1.000 43.90453 386 GLU A C 1
ATOM 2998 O O . GLU A 1 386 ? 3.10474 10.46260 27.78495 1.000 47.00862 386 GLU A O 1
ATOM 3004 N N . LYS A 1 387 ? 1.59135 10.22000 29.43805 1.000 45.00875 387 LYS A N 1
ATOM 3005 C CA . LYS A 1 387 ? 0.65989 11.15295 28.80988 1.000 51.36512 387 LYS A CA 1
ATOM 3006 C C . LYS A 1 387 ? 1.19079 12.57928 28.87500 1.000 48.41610 387 LYS A C 1
ATOM 3007 O O . LYS A 1 387 ? 1.09174 13.32309 27.89228 1.000 48.61332 387 LYS A O 1
ATOM 3013 N N . THR A 1 388 ? 1.74664 12.97439 30.02888 1.000 43.78846 388 THR A N 1
ATOM 3014 C CA . THR A 1 388 ? 2.44186 14.25430 30.14442 1.000 45.18284 388 THR A CA 1
ATOM 3015 C C . THR A 1 388 ? 3.58451 14.33409 29.15037 1.000 44.91567 388 THR A C 1
ATOM 3016 O O . THR A 1 388 ? 3.75481 15.34517 28.45913 1.000 43.13825 388 THR A O 1
ATOM 3020 N N . LEU A 1 389 ? 4.37890 13.26334 29.07191 1.000 45.25658 389 LEU A N 1
ATOM 3021 C CA . LEU A 1 389 ? 5.55441 13.23549 28.20431 1.000 45.76106 389 LEU A CA 1
ATOM 3022 C C . LEU A 1 389 ? 5.18055 13.46705 26.74481 1.000 44.32725 389 LEU A C 1
ATOM 3023 O O . LEU A 1 389 ? 5.84169 14.23513 26.03386 1.000 44.14276 389 LEU A O 1
ATOM 3028 N N . ALA A 1 390 ? 4.13836 12.79059 26.26854 1.000 43.82215 390 ALA A N 1
ATOM 3029 C CA . ALA A 1 390 ? 3.77471 12.94147 24.86439 1.000 45.24761 390 ALA A CA 1
ATOM 3030 C C . ALA A 1 390 ? 3.27155 14.34976 24.57762 1.000 43.04904 390 ALA A C 1
ATOM 3031 O O . ALA A 1 390 ? 3.51712 14.89214 23.49267 1.000 43.79549 390 ALA A O 1
ATOM 3033 N N . TYR A 1 391 ? 2.55207 14.95231 25.52912 1.000 39.56410 391 TYR A N 1
ATOM 3034 C CA . TYR A 1 391 ? 2.11189 16.33172 25.34483 1.000 44.29661 391 TYR A CA 1
ATOM 3035 C C . TYR A 1 391 ? 3.29937 17.28742 25.36510 1.000 41.04107 391 TYR A C 1
ATOM 3036 O O . TYR A 1 391 ? 3.34958 18.25264 24.59345 1.000 39.70442 391 TYR A O 1
ATOM 3045 N N . HIS A 1 392 ? 4.26581 17.01918 26.23826 1.000 41.10032 392 HIS A N 1
ATOM 3046 C CA . HIS A 1 392 ? 5.48261 17.82018 26.30522 1.000 38.63828 392 HIS A CA 1
ATOM 3047 C C . HIS A 1 392 ? 6.20423 17.82919 24.95945 1.000 41.64971 392 HIS A C 1
ATOM 3048 O O . HIS A 1 392 ? 6.73122 18.86720 24.53019 1.000 39.50766 392 HIS A O 1
ATOM 3055 N N . LYS A 1 393 ? 6.22456 16.68419 24.26799 1.000 38.45167 393 LYS A N 1
ATOM 3056 C CA . LYS A 1 393 ? 6.84720 16.63959 22.94676 1.000 42.97169 393 LYS A CA 1
ATOM 3057 C C . LYS A 1 393 ? 6.05880 17.47047 21.94804 1.000 39.83605 393 LYS A C 1
ATOM 3058 O O . LYS A 1 393 ? 6.64242 18.15670 21.10464 1.000 39.80785 393 LYS A O 1
ATOM 3064 N N . GLN A 1 394 ? 4.72905 17.41639 22.03547 1.000 38.01026 394 GLN A N 1
ATOM 3065 C CA . GLN A 1 394 ? 3.88821 18.17957 21.12657 1.000 41.13643 394 GLN A CA 1
ATOM 3066 C C . GLN A 1 394 ? 4.09826 19.67528 21.31149 1.000 37.82146 394 GLN A C 1
ATOM 3067 O O . GLN A 1 394 ? 4.20608 20.42045 20.33215 1.000 38.72959 394 GLN A O 1
ATOM 3073 N N . VAL A 1 395 ? 4.15615 20.13264 22.56382 1.000 39.43091 395 VAL A N 1
ATOM 3074 C CA . VAL A 1 395 ? 4.39992 21.54809 22.83464 1.000 37.16784 395 VAL A CA 1
ATOM 3075 C C . VAL A 1 395 ? 5.74195 21.98079 22.24985 1.000 37.18992 395 VAL A C 1
ATOM 3076 O O . VAL A 1 395 ? 5.84632 23.03471 21.61009 1.000 38.85663 395 VAL A O 1
ATOM 3080 N N . LEU A 1 396 ? 6.78643 21.17093 22.44255 1.000 36.99103 396 LEU A N 1
ATOM 3081 C CA . LEU A 1 396 ? 8.07301 21.47756 21.82232 1.000 36.64189 396 LEU A CA 1
ATOM 3082 C C . LEU A 1 396 ? 7.95609 21.57215 20.30034 1.000 40.20020 396 LEU A C 1
ATOM 3083 O O . LEU A 1 396 ? 8.54875 22.46781 19.68238 1.000 34.10533 396 LEU A O 1
ATOM 3088 N N . LYS A 1 397 ? 7.19759 20.66391 19.67337 1.000 39.06643 397 LYS A N 1
ATOM 3089 C CA . LYS A 1 397 ? 7.04165 20.73773 18.22166 1.000 39.62447 397 LYS A CA 1
ATOM 3090 C C . LYS A 1 397 ? 6.35216 22.03318 17.82052 1.000 39.05131 397 LYS A C 1
ATOM 3091 O O . LYS A 1 397 ? 6.78057 22.71793 16.88204 1.000 37.90404 397 LYS A O 1
ATOM 3097 N N . GLU A 1 398 ? 5.27499 22.38327 18.52806 1.000 38.43801 398 GLU A N 1
ATOM 3098 C CA . GLU A 1 398 ? 4.57846 23.63620 18.25901 1.000 38.47305 398 GLU A CA 1
ATOM 3099 C C . GLU A 1 398 ? 5.48185 24.84477 18.50469 1.000 37.09030 398 GLU A C 1
ATOM 3100 O O . GLU A 1 398 ? 5.44224 25.82385 17.74693 1.000 31.41048 398 GLU A O 1
ATOM 3106 N N . LEU A 1 399 ? 6.30612 24.79716 19.55563 1.000 34.51132 399 LEU A N 1
ATOM 3107 C CA . LEU A 1 399 ? 7.21809 25.90680 19.81203 1.000 34.33141 399 LEU A CA 1
ATOM 3108 C C . LEU A 1 399 ? 8.25983 26.01575 18.70966 1.000 34.53649 399 LEU A C 1
ATOM 3109 O O . LEU A 1 399 ? 8.50492 27.10602 18.17313 1.000 35.00454 399 LEU A O 1
ATOM 3114 N N . TYR A 1 400 ? 8.87427 24.89024 18.34696 1.000 33.64017 400 TYR A N 1
ATOM 3115 C CA . TYR A 1 400 ? 9.86938 24.91341 17.28483 1.000 34.70079 400 TYR A CA 1
ATOM 3116 C C . TYR A 1 400 ? 9.27403 25.44870 15.98455 1.000 35.64267 400 TYR A C 1
ATOM 3117 O O . TYR A 1 400 ? 9.87995 26.28826 15.31077 1.000 35.53963 400 TYR A O 1
ATOM 3126 N N . GLN A 1 401 ? 8.07894 24.99106 15.62027 1.000 33.06085 401 GLN A N 1
ATOM 3127 C CA . GLN A 1 401 ? 7.50964 25.44451 14.35520 1.000 39.43144 401 GLN A CA 1
ATOM 3128 C C . GLN A 1 401 ? 7.24806 26.94330 14.37127 1.000 38.91941 401 GLN A C 1
ATOM 3129 O O . GLN A 1 401 ? 7.40839 27.61058 13.34109 1.000 37.01421 401 GLN A O 1
ATOM 3135 N N . ARG A 1 402 ? 6.85887 27.49212 15.52550 1.000 35.30764 402 ARG A N 1
ATOM 3136 C CA . ARG A 1 402 ? 6.61876 28.92903 15.60038 1.000 31.94396 402 ARG A CA 1
ATOM 3137 C C . ARG A 1 402 ? 7.91823 29.72580 15.52642 1.000 32.78156 402 ARG A C 1
ATOM 3138 O O . ARG A 1 402 ? 7.99013 30.72411 14.79938 1.000 33.48099 402 ARG A O 1
ATOM 3146 N N . ASP A 1 403 ? 8.96405 29.30066 16.25383 1.000 33.77917 403 ASP A N 1
ATOM 3147 C CA . ASP A 1 403 ? 10.12167 30.15928 16.52056 1.000 31.38396 403 ASP A CA 1
ATOM 3148 C C . ASP A 1 403 ? 11.41349 29.72707 15.82522 1.000 33.04449 403 ASP A C 1
ATOM 3149 O O . ASP A 1 403 ? 12.44989 30.38372 16.01847 1.000 32.14600 403 ASP A O 1
ATOM 3154 N N . LYS A 1 404 ? 11.37523 28.66993 14.99884 1.000 33.45108 404 LYS A N 1
ATOM 3155 C CA . LYS A 1 404 ? 12.58503 28.10846 14.38348 1.000 33.59690 404 LYS A CA 1
ATOM 3156 C C . LYS A 1 404 ? 13.37396 29.13508 13.57655 1.000 32.10467 404 LYS A C 1
ATOM 3157 O O . LYS A 1 404 ? 14.60098 29.02369 13.45660 1.000 36.07989 404 LYS A O 1
ATOM 3163 N N . ASN A 1 405 ? 12.69700 30.11047 12.98130 1.000 31.96267 405 ASN A N 1
ATOM 3164 C CA . ASN A 1 405 ? 13.36232 31.04707 12.08860 1.000 33.56673 405 ASN A CA 1
ATOM 3165 C C . ASN A 1 405 ? 13.84172 32.32446 12.77560 1.000 36.93999 405 ASN A C 1
ATOM 3166 O O . ASN A 1 405 ? 14.40820 33.18748 12.09812 1.000 37.93895 405 ASN A O 1
ATOM 3171 N N . HIS A 1 406 ? 13.65840 32.45611 14.09140 1.000 33.41636 406 HIS A N 1
ATOM 3172 C CA . HIS A 1 406 ? 14.07716 33.67074 14.79682 1.000 34.31348 406 HIS A CA 1
ATOM 3173 C C . HIS A 1 406 ? 15.57279 33.62100 15.09806 1.000 30.64029 406 HIS A C 1
ATOM 3174 O O . HIS A 1 406 ? 16.00936 32.74999 15.84943 1.000 33.35439 406 HIS A O 1
ATOM 3181 N N . PRO A 1 407 ? 16.38412 34.53094 14.55711 1.000 32.20161 407 PRO A N 1
ATOM 3182 C CA . PRO A 1 407 ? 17.78841 34.56213 14.96433 1.000 33.84075 407 PRO A CA 1
ATOM 3183 C C . PRO A 1 407 ? 17.96715 34.90098 16.43233 1.000 33.23690 407 PRO A C 1
ATOM 3184 O O . PRO A 1 407 ? 19.01560 34.55330 17.00530 1.000 30.31305 407 PRO A O 1
ATOM 3188 N N . CYS A 1 408 ? 16.99616 35.53315 17.08784 1.000 32.81591 408 CYS A N 1
ATOM 3189 C CA . CYS A 1 408 ? 17.20469 35.87102 18.49383 1.000 31.43160 408 CYS A CA 1
ATOM 3190 C C . CYS A 1 408 ? 17.24272 34.61127 19.37720 1.000 36.83580 408 CYS A C 1
ATOM 3191 O O . CYS A 1 408 ? 17.98129 34.59221 20.37819 1.000 30.62455 408 CYS A O 1
ATOM 3194 N N . VAL A 1 409 ? 16.52850 33.54935 18.99314 1.000 29.72650 409 VAL A N 1
ATOM 3195 C CA . VAL A 1 409 ? 16.52873 32.34435 19.81227 1.000 30.51698 409 VAL A CA 1
ATOM 3196 C C . VAL A 1 409 ? 17.85146 31.59679 19.61290 1.000 33.92686 409 VAL A C 1
ATOM 3197 O O . VAL A 1 409 ? 18.14073 31.11263 18.51504 1.000 34.70047 409 VAL A O 1
ATOM 3201 N N . VAL A 1 410 ? 18.66079 31.48340 20.67080 1.000 31.01547 410 VAL A N 1
ATOM 3202 C CA . VAL A 1 410 ? 19.94137 30.78879 20.57816 1.000 33.01786 410 VAL A CA 1
ATOM 3203 C C . VAL A 1 410 ? 19.96199 29.47772 21.34864 1.000 34.88389 410 VAL A C 1
ATOM 3204 O O . VAL A 1 410 ? 20.98223 28.77195 21.30225 1.000 37.97986 410 VAL A O 1
ATOM 3208 N N . MET A 1 411 ? 18.89095 29.12812 22.06281 1.000 33.27318 411 MET A N 1
ATOM 3209 C CA . MET A 1 411 ? 18.90842 27.97226 22.95086 1.000 33.14895 411 MET A CA 1
ATOM 3210 C C . MET A 1 411 ? 17.47733 27.64297 23.34892 1.000 34.79097 411 MET A C 1
ATOM 3211 O O . MET A 1 411 ? 16.67721 28.55090 23.55744 1.000 36.91391 411 MET A O 1
ATOM 3216 N N . TRP A 1 412 ? 17.15978 26.34998 23.44983 1.000 36.68304 412 TRP A N 1
ATOM 3217 C CA . TRP A 1 412 ? 15.86138 25.87934 23.93361 1.000 33.63379 412 TRP A CA 1
ATOM 3218 C C . TRP A 1 412 ? 15.97045 25.45081 25.39204 1.000 35.00408 412 TRP A C 1
ATOM 3219 O O . TRP A 1 412 ? 16.86219 24.67343 25.74962 1.000 37.65032 412 TRP A O 1
ATOM 3230 N N . SER A 1 413 ? 15.05828 25.93818 26.22611 1.000 33.15812 413 SER A N 1
ATOM 3231 C CA . SER A 1 413 ? 14.90410 25.45247 27.59597 1.000 35.15687 413 SER A CA 1
ATOM 3232 C C . SER A 1 413 ? 13.64831 24.60338 27.65605 1.000 35.24406 413 SER A C 1
ATOM 3233 O O . SER A 1 413 ? 12.55641 25.07841 27.31979 1.000 36.11494 413 SER A O 1
ATOM 3236 N N . ILE A 1 414 ? 13.79873 23.35037 28.08376 1.000 37.25307 414 ILE A N 1
ATOM 3237 C CA . ILE A 1 414 ? 12.69805 22.39129 28.01211 1.000 37.19494 414 ILE A CA 1
ATOM 3238 C C . ILE A 1 414 ? 11.98928 22.20975 29.33852 1.000 36.13215 414 ILE A C 1
ATOM 3239 O O . ILE A 1 414 ? 11.00251 21.47181 29.39361 1.000 37.54321 414 ILE A O 1
ATOM 3244 N N . THR A 1 415 ? 12.46754 22.84424 30.41208 1.000 36.26872 415 THR A N 1
ATOM 3245 C CA . THR A 1 415 ? 11.82048 22.69946 31.70848 1.000 36.49640 415 THR A CA 1
ATOM 3246 C C . THR A 1 415 ? 12.40056 23.71614 32.68670 1.000 37.48688 415 THR A C 1
ATOM 3247 O O . THR A 1 415 ? 13.55900 24.12967 32.56183 1.000 38.52726 415 THR A O 1
ATOM 3251 N N . ASN A 1 416 ? 11.58784 24.10866 33.66527 1.000 35.32851 416 ASN A N 1
ATOM 3252 C CA . ASN A 1 416 ? 12.04217 24.98394 34.73984 1.000 38.51523 416 ASN A CA 1
ATOM 3253 C C . ASN A 1 416 ? 11.84005 24.28320 36.07692 1.000 37.81532 416 ASN A C 1
ATOM 3254 O O . ASN A 1 416 ? 10.70210 24.01299 36.47714 1.000 35.26573 416 ASN A O 1
ATOM 3259 N N . GLU A 1 417 ? 12.94189 24.00268 36.76335 1.000 38.46879 417 GLU A N 1
ATOM 3260 C CA . GLU A 1 417 ? 12.92383 23.46617 38.12210 1.000 38.77883 417 GLU A CA 1
ATOM 3261 C C . GLU A 1 417 ? 12.08813 22.20369 38.28263 1.000 37.67024 417 GLU A C 1
ATOM 3262 O O . GLU A 1 417 ? 11.20415 22.14642 39.17030 1.000 41.03833 417 GLU A O 1
ATOM 3268 N N . PRO A 1 418 ? 12.30526 21.16658 37.48484 1.000 35.73412 418 PRO A N 1
ATOM 3269 C CA . PRO A 1 418 ? 11.65104 19.88858 37.76045 1.000 39.03778 418 PRO A CA 1
ATOM 3270 C C . PRO A 1 418 ? 12.26873 19.24565 38.98852 1.000 38.09562 418 PRO A C 1
ATOM 3271 O O . PRO A 1 418 ? 13.40429 19.53517 39.36532 1.000 35.55615 418 PRO A O 1
ATOM 3275 N N . HIS A 1 419 ? 11.50742 18.35347 39.61011 1.000 41.55783 419 HIS A N 1
ATOM 3276 C CA . HIS A 1 419 ? 12.07662 17.52621 40.66871 1.000 44.13722 419 HIS A CA 1
ATOM 3277 C C . HIS A 1 419 ? 12.98227 16.46463 40.05064 1.000 42.38162 419 HIS A C 1
ATOM 3278 O O . HIS A 1 419 ? 12.63163 15.28446 39.99868 1.000 40.57793 419 HIS A O 1
ATOM 3285 N N . SER A 1 420 ? 14.14554 16.88637 39.56580 1.000 37.48828 420 SER A N 1
ATOM 3286 C CA . SER A 1 420 ? 15.04755 16.01663 38.82653 1.000 41.91916 420 SER A CA 1
ATOM 3287 C C . SER A 1 420 ? 15.94271 15.16954 39.73254 1.000 46.85986 420 SER A C 1
ATOM 3288 O O . SER A 1 420 ? 16.93220 14.60863 39.25045 1.000 45.95567 420 SER A O 1
ATOM 3291 N N . SER A 1 421 ? 15.64580 15.10106 41.03087 1.000 46.51261 421 SER A N 1
ATOM 3292 C CA . SER A 1 421 ? 16.31202 14.14632 41.90303 1.000 49.80979 421 SER A CA 1
ATOM 3293 C C . SER A 1 421 ? 15.69022 12.76209 41.80751 1.000 48.58467 421 SER A C 1
ATOM 3294 O O . SER A 1 421 ? 16.32811 11.77766 42.19417 1.000 51.04033 421 SER A O 1
ATOM 3297 N N . GLU A 1 422 ? 14.46225 12.66950 41.30998 1.000 49.21978 422 GLU A N 1
ATOM 3298 C CA . GLU A 1 422 ? 13.79922 11.38131 41.19245 1.000 47.26723 422 GLU A CA 1
ATOM 3299 C C . GLU A 1 422 ? 14.44972 10.56168 40.08656 1.000 45.77847 422 GLU A C 1
ATOM 3300 O O . GLU A 1 422 ? 14.70103 11.06547 38.98748 1.000 48.57729 422 GLU A O 1
ATOM 3306 N N . GLU A 1 423 ? 14.73457 9.29384 40.38917 1.000 49.45658 423 GLU A N 1
ATOM 3307 C CA . GLU A 1 423 ? 15.25774 8.38342 39.37583 1.000 50.60152 423 GLU A CA 1
ATOM 3308 C C . GLU A 1 423 ? 14.36706 8.34642 38.13711 1.000 44.81657 423 GLU A C 1
ATOM 3309 O O . GLU A 1 423 ? 14.86360 8.32218 37.00583 1.000 51.41023 423 GLU A O 1
ATOM 3315 N N . ALA A 1 424 ? 13.04510 8.35526 38.32882 1.000 44.72264 424 ALA A N 1
ATOM 3316 C CA . ALA A 1 424 ? 12.13934 8.22823 37.19454 1.000 47.61566 424 ALA A CA 1
ATOM 3317 C C . ALA A 1 424 ? 12.23875 9.40727 36.23461 1.000 48.89427 424 ALA A C 1
ATOM 3318 O O . ALA A 1 424 ? 11.81341 9.28725 35.08014 1.000 51.02506 424 ALA A O 1
ATOM 3320 N N . SER A 1 425 ? 12.79474 10.54139 36.67368 1.000 46.67379 425 SER A N 1
ATOM 3321 C CA . SER A 1 425 ? 12.91211 11.69182 35.78450 1.000 41.96592 425 SER A CA 1
ATOM 3322 C C . SER A 1 425 ? 14.01203 11.51733 34.74715 1.000 47.14438 425 SER A C 1
ATOM 3323 O O . SER A 1 425 ? 14.03111 12.25372 33.75356 1.000 45.79907 425 SER A O 1
ATOM 3326 N N . ARG A 1 426 ? 14.91756 10.55795 34.94512 1.000 48.60420 426 ARG A N 1
ATOM 3327 C CA . ARG A 1 426 ? 16.01733 10.37540 34.00090 1.000 49.13273 426 ARG A CA 1
ATOM 3328 C C . ARG A 1 426 ? 15.49628 9.97032 32.62475 1.000 48.53644 426 ARG A C 1
ATOM 3329 O O . ARG A 1 426 ? 15.80166 10.61615 31.61309 1.000 48.30118 426 ARG A O 1
ATOM 3337 N N . ASN A 1 427 ? 14.69260 8.90849 32.56914 1.000 45.37497 427 ASN A N 1
ATOM 3338 C CA . ASN A 1 427 ? 14.16471 8.46958 31.28317 1.000 49.25456 427 ASN A CA 1
ATOM 3339 C C . ASN A 1 427 ? 13.20009 9.49219 30.69659 1.000 48.09690 427 ASN A C 1
ATOM 3340 O O . ASN A 1 427 ? 13.13290 9.64538 29.47258 1.000 45.76970 427 ASN A O 1
ATOM 3345 N N . TYR A 1 428 ? 12.46133 10.20732 31.54684 1.000 48.95592 428 TYR A N 1
ATOM 3346 C CA . TYR A 1 428 ? 11.56007 11.24389 31.04856 1.000 48.80697 428 TYR A CA 1
ATOM 3347 C C . TYR A 1 428 ? 12.32505 12.29642 30.25423 1.000 48.24091 428 TYR A C 1
ATOM 3348 O O . TYR A 1 428 ? 11.99628 12.57834 29.09628 1.000 48.64203 428 TYR A O 1
ATOM 3357 N N . PHE A 1 429 ? 13.37205 12.86988 30.84910 1.000 46.73356 429 PHE A N 1
ATOM 3358 C CA . PHE A 1 429 ? 14.04619 13.98666 30.20312 1.000 47.57543 429 PHE A CA 1
ATOM 3359 C C . PHE A 1 429 ? 15.04355 13.54959 29.14534 1.000 43.44622 429 PHE A C 1
ATOM 3360 O O . PHE A 1 429 ? 15.35544 14.34074 28.25023 1.000 44.39165 429 PHE A O 1
ATOM 3368 N N . GLU A 1 430 ? 15.54339 12.31471 29.20243 1.000 48.79117 430 GLU A N 1
ATOM 3369 C CA . GLU A 1 430 ? 16.31144 11.81393 28.06578 1.000 48.46660 430 GLU A CA 1
ATOM 3370 C C . GLU A 1 430 ? 15.44318 11.76844 26.81604 1.000 45.96858 430 GLU A C 1
ATOM 3371 O O . GLU A 1 430 ? 15.90286 12.08603 25.71167 1.000 48.42702 430 GLU A O 1
ATOM 3377 N N . GLU A 1 431 ? 14.17122 11.40107 26.98347 1.000 45.65091 431 GLU A N 1
ATOM 3378 C CA . GLU A 1 431 ? 13.24912 11.33065 25.85609 1.000 49.58275 431 GLU A CA 1
ATOM 3379 C C . GLU A 1 431 ? 12.90303 12.72509 25.33321 1.000 48.31434 431 GLU A C 1
ATOM 3380 O O . GLU A 1 431 ? 12.92243 12.96050 24.11971 1.000 48.97754 431 GLU A O 1
ATOM 3386 N N . VAL A 1 432 ? 12.61395 13.67183 26.23026 1.000 49.17982 432 VAL A N 1
ATOM 3387 C CA . VAL A 1 432 ? 12.29578 15.03274 25.79881 1.000 42.05138 432 VAL A CA 1
ATOM 3388 C C . VAL A 1 432 ? 13.48448 15.65465 25.06786 1.000 44.96308 432 VAL A C 1
ATOM 3389 O O . VAL A 1 432 ? 13.32979 16.26221 23.99984 1.000 41.00376 432 VAL A O 1
ATOM 3393 N N . THR A 1 433 ? 14.69253 15.51085 25.63186 1.000 41.78792 433 THR A N 1
ATOM 3394 C CA . THR A 1 433 ? 15.88026 16.12879 25.02904 1.000 43.95218 433 THR A CA 1
ATOM 3395 C C . THR A 1 433 ? 16.17933 15.54436 23.65384 1.000 46.94639 433 THR A C 1
ATOM 3396 O O . THR A 1 433 ? 16.63165 16.25727 22.74396 1.000 45.99271 433 THR A O 1
ATOM 3400 N N . LYS A 1 434 ? 15.96218 14.24006 23.48548 1.000 43.44130 434 LYS A N 1
ATOM 3401 C CA . LYS A 1 434 ? 16.28211 13.64201 22.20054 1.000 46.80665 434 LYS A CA 1
ATOM 3402 C C . LYS A 1 434 ? 15.27302 14.06217 21.14046 1.000 45.60016 434 LYS A C 1
ATOM 3403 O O . LYS A 1 434 ? 15.63395 14.26373 19.97789 1.000 44.83000 434 LYS A O 1
ATOM 3409 N N . TYR A 1 435 ? 14.00890 14.22298 21.53178 1.000 41.35227 435 TYR A N 1
ATOM 3410 C CA . TYR A 1 435 ? 13.00409 14.75081 20.61508 1.000 45.17589 435 TYR A CA 1
ATOM 3411 C C . TYR A 1 435 ? 13.36577 16.15602 20.12510 1.000 45.65498 435 TYR A C 1
ATOM 3412 O O . TYR A 1 435 ? 13.38068 16.40994 18.91456 1.000 43.43989 435 TYR A O 1
ATOM 3421 N N . ILE A 1 436 ? 13.66413 17.08727 21.04858 1.000 44.16579 436 ILE A N 1
ATOM 3422 C CA . ILE A 1 436 ? 13.98907 18.45677 20.63071 1.000 41.90060 436 ILE A CA 1
ATOM 3423 C C . ILE A 1 436 ? 15.25957 18.48202 19.78155 1.000 42.35120 436 ILE A C 1
ATOM 3424 O O . ILE A 1 436 ? 15.38315 19.30048 18.85914 1.000 40.48411 436 ILE A O 1
ATOM 3429 N N . ARG A 1 437 ? 16.21043 17.58174 20.05093 1.000 42.04953 437 ARG A N 1
ATOM 3430 C CA . ARG A 1 437 ? 17.41885 17.53989 19.22875 1.000 42.85291 437 ARG A CA 1
ATOM 3431 C C . ARG A 1 437 ? 17.11673 17.07211 17.80810 1.000 42.72466 437 ARG A C 1
ATOM 3432 O O . ARG A 1 437 ? 17.76216 17.52616 16.85972 1.000 43.10813 437 ARG A O 1
ATOM 3440 N N . LYS A 1 438 ? 16.14027 16.18412 17.63224 1.000 43.88647 438 LYS A N 1
ATOM 3441 C CA . LYS A 1 438 ? 15.78596 15.78224 16.27710 1.000 46.99031 438 LYS A CA 1
ATOM 3442 C C . LYS A 1 438 ? 15.13050 16.92781 15.51988 1.000 42.46733 438 LYS A C 1
ATOM 3443 O O . LYS A 1 438 ? 15.46101 17.17679 14.35849 1.000 44.65025 438 LYS A O 1
ATOM 3449 N N . LEU A 1 439 ? 14.22387 17.65903 16.17067 1.000 47.96832 439 LEU A N 1
ATOM 3450 C CA . LEU A 1 439 ? 13.58964 18.80214 15.51679 1.000 45.92582 439 LEU A CA 1
ATOM 3451 C C . LEU A 1 439 ? 14.60793 19.86761 15.12565 1.000 45.47242 439 LEU A C 1
ATOM 3452 O O . LEU A 1 439 ? 14.50954 20.45966 14.04554 1.000 41.97614 439 LEU A O 1
ATOM 3457 N N . ASP A 1 440 ? 15.59148 20.13330 15.98632 1.000 45.39666 440 ASP A N 1
ATOM 3458 C CA . ASP A 1 440 ? 16.53263 21.22472 15.74683 1.000 46.18527 440 ASP A CA 1
ATOM 3459 C C . ASP A 1 440 ? 17.92151 20.74885 16.12933 1.000 44.34333 440 ASP A C 1
ATOM 3460 O O . ASP A 1 440 ? 18.19646 20.51925 17.30813 1.000 48.34692 440 ASP A O 1
ATOM 3465 N N . SER A 1 441 ? 18.79689 20.62299 15.14348 1.000 49.84421 441 SER A N 1
ATOM 3466 C CA . SER A 1 441 ? 20.17093 20.21958 15.40004 1.000 51.72652 441 SER A CA 1
ATOM 3467 C C . SER A 1 441 ? 21.09825 21.39568 15.66368 1.000 50.42409 441 SER A C 1
ATOM 3468 O O . SER A 1 441 ? 22.21233 21.18382 16.14772 1.000 53.82343 441 SER A O 1
ATOM 3471 N N . GLU A 1 442 ? 20.67238 22.62305 15.36561 1.000 50.25805 442 GLU A N 1
ATOM 3472 C CA . GLU A 1 442 ? 21.57359 23.76634 15.44259 1.000 54.51423 442 GLU A CA 1
ATOM 3473 C C . GLU A 1 442 ? 21.60735 24.42718 16.81878 1.000 54.81655 442 GLU A C 1
ATOM 3474 O O . GLU A 1 442 ? 22.65395 24.96287 17.20727 1.000 56.68552 442 GLU A O 1
ATOM 3480 N N . ARG A 1 443 ? 20.51474 24.36735 17.59609 1.000 45.63295 443 ARG A N 1
ATOM 3481 C CA . ARG A 1 443 ? 20.53946 25.19048 18.80264 1.000 40.85925 443 ARG A CA 1
ATOM 3482 C C . ARG A 1 443 ? 20.80705 24.36516 20.06149 1.000 39.65494 443 ARG A C 1
ATOM 3483 O O . ARG A 1 443 ? 20.22772 23.28864 20.23480 1.000 41.30410 443 ARG A O 1
ATOM 3491 N N . PRO A 1 444 ? 21.64280 24.86238 20.97425 1.000 38.57115 444 PRO A N 1
ATOM 3492 C CA . PRO A 1 444 ? 21.85582 24.16062 22.24903 1.000 40.45063 444 PRO A CA 1
ATOM 3493 C C . PRO A 1 444 ? 20.56334 23.98986 23.03498 1.000 36.78013 444 PRO A C 1
ATOM 3494 O O . PRO A 1 444 ? 19.60772 24.74767 22.88277 1.000 38.54629 444 PRO A O 1
ATOM 3498 N N . ILE A 1 445 ? 20.55334 22.96839 23.88619 1.000 36.86395 445 ILE A N 1
ATOM 3499 C CA . ILE A 1 445 ? 19.40038 22.57958 24.69106 1.000 35.37673 445 ILE A CA 1
ATOM 3500 C C . ILE A 1 445 ? 19.75796 22.71239 26.16499 1.000 36.57705 445 ILE A C 1
ATOM 3501 O O . ILE A 1 445 ? 20.88037 22.39137 26.56745 1.000 39.37267 445 ILE A O 1
ATOM 3506 N N . THR A 1 446 ? 18.79680 23.14777 26.97580 1.000 38.05307 446 THR A N 1
ATOM 3507 C CA . THR A 1 446 ? 19.04064 23.33171 28.39741 1.000 37.31949 446 THR A CA 1
ATOM 3508 C C . THR A 1 446 ? 17.74602 23.11803 29.17945 1.000 37.91970 446 THR A C 1
ATOM 3509 O O . THR A 1 446 ? 16.69473 22.78621 28.61749 1.000 36.94511 446 THR A O 1
ATOM 3513 N N . GLY A 1 447 ? 17.85268 23.27568 30.50018 1.000 37.58777 447 GLY A N 1
ATOM 3514 C CA . GLY A 1 447 ? 16.73638 23.27186 31.44189 1.000 37.91598 447 GLY A CA 1
ATOM 3515 C C . GLY A 1 447 ? 17.27585 23.75621 32.77420 1.000 37.67667 447 GLY A C 1
ATOM 3516 O O . GLY A 1 447 ? 18.47134 23.57526 33.01759 1.000 35.70639 447 GLY A O 1
ATOM 3517 N N . THR A 1 448 ? 16.46681 24.37570 33.63746 1.000 35.63227 448 THR A N 1
ATOM 3518 C CA . THR A 1 448 ? 17.00497 25.02217 34.83777 1.000 39.69653 448 THR A CA 1
ATOM 3519 C C . THR A 1 448 ? 16.88252 24.12732 36.06914 1.000 39.76044 448 THR A C 1
ATOM 3520 O O . THR A 1 448 ? 15.87472 23.44221 36.26583 1.000 40.67778 448 THR A O 1
ATOM 3524 N N . MET A 1 449 ? 17.90078 24.17595 36.92062 1.000 38.78630 449 MET A N 1
ATOM 3525 C CA . MET A 1 449 ? 17.99172 23.32059 38.09647 1.000 35.44110 449 MET A CA 1
ATOM 3526 C C . MET A 1 449 ? 17.58617 24.05126 39.37024 1.000 40.60732 449 MET A C 1
ATOM 3527 O O . MET A 1 449 ? 17.98383 25.20094 39.59812 1.000 38.23292 449 MET A O 1
ATOM 3532 N N . ASN A 1 450 ? 16.82063 23.36416 40.22185 1.000 37.14638 450 ASN A N 1
ATOM 3533 C CA . ASN A 1 450 ? 16.74269 23.76041 41.61779 1.000 40.26572 450 ASN A CA 1
ATOM 3534 C C . ASN A 1 450 ? 17.17400 22.68133 42.60253 1.000 37.75295 450 ASN A C 1
ATOM 3535 O O . ASN A 1 450 ? 17.51448 23.03186 43.73526 1.000 42.06247 450 ASN A O 1
ATOM 3540 N N . VAL A 1 451 ? 17.18391 21.39578 42.22081 1.000 33.19479 451 VAL A N 1
ATOM 3541 C CA . VAL A 1 451 ? 17.62603 20.36928 43.17834 1.000 41.79756 451 VAL A CA 1
ATOM 3542 C C . VAL A 1 451 ? 19.12428 20.51556 43.43525 1.000 43.00218 451 VAL A C 1
ATOM 3543 O O . VAL A 1 451 ? 19.86374 21.13818 42.65839 1.000 39.59821 451 VAL A O 1
ATOM 3547 N N . ASP A 1 452 ? 19.57385 19.93119 44.55215 1.000 44.88756 452 ASP A N 1
ATOM 3548 C CA . ASP A 1 452 ? 20.99596 19.92328 44.88696 1.000 39.60581 452 ASP A CA 1
ATOM 3549 C C . ASP A 1 452 ? 21.80437 19.21037 43.80703 1.000 41.15352 452 ASP A C 1
ATOM 3550 O O . ASP A 1 452 ? 21.31191 18.30817 43.12173 1.000 42.94452 452 ASP A O 1
ATOM 3555 N N . VAL A 1 453 ? 23.05893 19.63848 43.64129 1.000 41.22915 453 VAL A N 1
ATOM 3556 C CA . VAL A 1 453 ? 23.87996 19.09832 42.55918 1.000 40.93429 453 VAL A CA 1
ATOM 3557 C C . VAL A 1 453 ? 24.12645 17.60104 42.74200 1.000 44.35149 453 VAL A C 1
ATOM 3558 O O . VAL A 1 453 ? 24.21827 16.85225 41.76125 1.000 47.59365 453 VAL A O 1
ATOM 3562 N N . GLU A 1 454 ? 24.23000 17.13678 43.98477 1.000 48.64479 454 GLU A N 1
ATOM 3563 C CA . GLU A 1 454 ? 24.52562 15.72756 44.21246 1.000 48.92496 454 GLU A CA 1
ATOM 3564 C C . GLU A 1 454 ? 23.38188 14.82962 43.75781 1.000 46.94493 454 GLU A C 1
ATOM 3565 O O . GLU A 1 454 ? 23.62454 13.70549 43.31007 1.000 49.65693 454 GLU A O 1
ATOM 3571 N N . GLU A 1 455 ? 22.14104 15.30804 43.83897 1.000 45.40198 455 GLU A N 1
ATOM 3572 C CA . GLU A 1 455 ? 20.97316 14.49247 43.53166 1.000 47.07337 455 GLU A CA 1
ATOM 3573 C C . GLU A 1 455 ? 20.45063 14.64951 42.10364 1.000 48.99544 455 GLU A C 1
ATOM 3574 O O . GLU A 1 455 ? 19.59039 13.86038 41.68926 1.000 44.64344 455 GLU A O 1
ATOM 3580 N N . ASP A 1 456 ? 20.90695 15.64893 41.35123 1.000 44.09495 456 ASP A N 1
ATOM 3581 C CA . ASP A 1 456 ? 20.33823 15.86116 40.02853 1.000 42.50142 456 ASP A CA 1
ATOM 3582 C C . ASP A 1 456 ? 20.64289 14.67145 39.12362 1.000 43.47061 456 ASP A C 1
ATOM 3583 O O . ASP A 1 456 ? 21.70733 14.05982 39.21308 1.000 45.24918 456 ASP A O 1
ATOM 3588 N N . LYS A 1 457 ? 19.69984 14.34456 38.23813 1.000 44.84067 457 LYS A N 1
ATOM 3589 C CA . LYS A 1 457 ? 19.85347 13.17122 37.39179 1.000 48.73299 457 LYS A CA 1
ATOM 3590 C C . LYS A 1 457 ? 19.66428 13.43046 35.89941 1.000 47.34128 457 LYS A C 1
ATOM 3591 O O . LYS A 1 457 ? 19.70047 12.47223 35.11859 1.000 49.73138 457 LYS A O 1
ATOM 3597 N N . ILE A 1 458 ? 19.48767 14.67754 35.46141 1.000 43.70696 458 ILE A N 1
ATOM 3598 C CA . ILE A 1 458 ? 19.18156 14.91537 34.05028 1.000 43.83967 458 ILE A CA 1
ATOM 3599 C C . ILE A 1 458 ? 20.13568 15.87586 33.35676 1.000 41.73918 458 ILE A C 1
ATOM 3600 O O . ILE A 1 458 ? 20.15490 15.91783 32.11380 1.000 46.41850 458 ILE A O 1
ATOM 3605 N N . SER A 1 459 ? 20.93123 16.67456 34.06632 1.000 42.10262 459 SER A N 1
ATOM 3606 C CA . SER A 1 459 ? 21.64383 17.75829 33.39676 1.000 39.90842 459 SER A CA 1
ATOM 3607 C C . SER A 1 459 ? 22.71935 17.26656 32.44017 1.000 38.23647 459 SER A C 1
ATOM 3608 O O . SER A 1 459 ? 23.20544 18.05794 31.62872 1.000 38.32757 459 SER A O 1
ATOM 3611 N N . GLN A 1 460 ? 23.09492 15.98706 32.50030 1.000 44.71588 460 GLN A N 1
ATOM 3612 C CA . GLN A 1 460 ? 24.05802 15.45218 31.53814 1.000 41.76501 460 GLN A CA 1
ATOM 3613 C C . GLN A 1 460 ? 23.49321 15.41766 30.12197 1.000 42.51188 460 GLN A C 1
ATOM 3614 O O . GLN A 1 460 ? 24.26268 15.33894 29.15726 1.000 47.46932 460 GLN A O 1
ATOM 3620 N N . PHE A 1 461 ? 22.17057 15.48088 29.97355 1.000 40.15316 461 PHE A N 1
ATOM 3621 C CA . PHE A 1 461 ? 21.55511 15.52906 28.65466 1.000 41.96688 461 PHE A CA 1
ATOM 3622 C C . PHE A 1 461 ? 21.61815 16.91408 28.02307 1.000 42.17689 461 PHE A C 1
ATOM 3623 O O . PHE A 1 461 ? 21.26947 17.05157 26.84414 1.000 40.14663 461 PHE A O 1
ATOM 3631 N N . PHE A 1 462 ? 22.05130 17.93332 28.76170 1.000 38.82274 462 PHE A N 1
ATOM 3632 C CA . PHE A 1 462 ? 22.01567 19.30988 28.28754 1.000 40.26608 462 PHE A CA 1
ATOM 3633 C C . PHE A 1 462 ? 23.36562 19.73044 27.72126 1.000 41.89434 462 PHE A C 1
ATOM 3634 O O . PHE A 1 462 ? 24.40461 19.13791 28.01054 1.000 42.18764 462 PHE A O 1
ATOM 3642 N N . ASP A 1 463 ? 23.33670 20.78453 26.91349 1.000 41.38399 463 ASP A N 1
ATOM 3643 C CA . ASP A 1 463 ? 24.56636 21.41985 26.46458 1.000 39.30068 463 ASP A CA 1
ATOM 3644 C C . ASP A 1 463 ? 25.05782 22.50712 27.41320 1.000 44.09014 463 ASP A C 1
ATOM 3645 O O . ASP A 1 463 ? 26.26166 22.79324 27.44548 1.000 43.65266 463 ASP A O 1
ATOM 3650 N N . VAL A 1 464 ? 24.15814 23.12085 28.17935 1.000 42.76443 464 VAL A N 1
ATOM 3651 C CA . VAL A 1 464 ? 24.49928 24.14122 29.16124 1.000 37.59889 464 VAL A CA 1
ATOM 3652 C C . VAL A 1 464 ? 23.76764 23.79887 30.44663 1.000 37.03716 464 VAL A C 1
ATOM 3653 O O . VAL A 1 464 ? 22.60446 23.38476 30.41525 1.000 38.50009 464 VAL A O 1
ATOM 3657 N N . VAL A 1 465 ? 24.44655 23.96429 31.57426 1.000 38.98435 465 VAL A N 1
ATOM 3658 C CA . VAL A 1 465 ? 23.84152 23.76436 32.88442 1.000 37.24074 465 VAL A CA 1
ATOM 3659 C C . VAL A 1 465 ? 23.34263 25.11455 33.39455 1.000 37.78785 465 VAL A C 1
ATOM 3660 O O . VAL A 1 465 ? 24.11182 26.07699 33.48734 1.000 38.23067 465 VAL A O 1
ATOM 3664 N N . CYS A 1 466 ? 22.04894 25.19239 33.70253 1.000 34.77312 466 CYS A N 1
ATOM 3665 C CA . CYS A 1 466 ? 21.41631 26.40503 34.21275 1.000 34.74493 466 CYS A CA 1
ATOM 3666 C C . CYS A 1 466 ? 20.91185 26.12812 35.61617 1.000 34.10631 466 CYS A C 1
ATOM 3667 O O . CYS A 1 466 ? 20.14873 25.17663 35.82035 1.000 36.24100 466 CYS A O 1
ATOM 3670 N N . ILE A 1 467 ? 21.30656 26.95713 36.57820 1.000 36.11455 467 ILE A N 1
ATOM 3671 C CA . ILE A 1 467 ? 20.91089 26.73882 37.96367 1.000 35.30259 467 ILE A CA 1
ATOM 3672 C C . ILE A 1 467 ? 20.18153 27.96325 38.50944 1.000 36.64246 467 ILE A C 1
ATOM 3673 O O . ILE A 1 467 ? 20.56970 29.10801 38.24811 1.000 32.42135 467 ILE A O 1
ATOM 3678 N N . ASN A 1 468 ? 19.12258 27.70922 39.26979 1.000 32.38422 468 ASN A N 1
ATOM 3679 C CA . ASN A 1 468 ? 18.42273 28.73429 40.02006 1.000 35.69853 468 ASN A CA 1
ATOM 3680 C C . ASN A 1 468 ? 18.90794 28.64544 41.46511 1.000 35.67694 468 ASN A C 1
ATOM 3681 O O . ASN A 1 468 ? 18.66084 27.65137 42.15334 1.000 37.19837 468 ASN A O 1
ATOM 3686 N N . ARG A 1 469 ? 19.61108 29.66851 41.92126 1.000 34.51867 469 ARG A N 1
ATOM 3687 C CA . ARG A 1 469 ? 20.16656 29.65719 43.26745 1.000 34.46032 469 ARG A CA 1
ATOM 3688 C C . ARG A 1 469 ? 19.81078 30.94898 43.98350 1.000 32.92813 469 ARG A C 1
ATOM 3689 O O . ARG A 1 469 ? 20.03196 32.04824 43.45457 1.000 33.67019 469 ARG A O 1
ATOM 3697 N N . TYR A 1 470 ? 19.27620 30.81379 45.18588 1.000 30.74982 470 TYR A N 1
ATOM 3698 C CA . TYR A 1 470 ? 18.88454 31.97557 45.96527 1.000 33.59456 470 TYR A CA 1
ATOM 3699 C C . TYR A 1 470 ? 19.62732 32.05823 47.28797 1.000 36.15021 470 TYR A C 1
ATOM 3700 O O . TYR A 1 470 ? 19.00511 32.22318 48.34710 1.000 31.66736 470 TYR A O 1
ATOM 3709 N N . PHE A 1 471 ? 20.95172 31.94284 47.22927 1.000 33.99624 471 PHE A N 1
ATOM 3710 C CA . PHE A 1 471 ? 21.76086 32.14924 48.41631 1.000 34.99727 471 PHE A CA 1
ATOM 3711 C C . PHE A 1 471 ? 21.60891 33.58618 48.89803 1.000 37.25353 471 PHE A C 1
ATOM 3712 O O . PHE A 1 471 ? 21.70068 34.53677 48.11056 1.000 35.73537 471 PHE A O 1
ATOM 3720 N N . GLY A 1 472 ? 21.35518 33.73420 50.19642 1.000 31.88154 472 GLY A N 1
ATOM 3721 C CA . GLY A 1 472 ? 20.99267 35.00978 50.76646 1.000 36.17207 472 GLY A CA 1
ATOM 3722 C C . GLY A 1 472 ? 19.50498 35.27400 50.81011 1.000 34.97325 472 GLY A C 1
ATOM 3723 O O . GLY A 1 472 ? 19.08735 36.29018 51.38350 1.000 34.93730 472 GLY A O 1
ATOM 3724 N N . TRP A 1 473 ? 18.69013 34.39674 50.22551 1.000 33.95526 473 TRP A N 1
ATOM 3725 C CA . TRP A 1 473 ? 17.24418 34.57794 50.29057 1.000 35.24312 473 TRP A CA 1
ATOM 3726 C C . TRP A 1 473 ? 16.57568 33.28591 50.75203 1.000 35.91346 473 TRP A C 1
ATOM 3727 O O . TRP A 1 473 ? 16.14539 33.18968 51.90459 1.000 35.73815 473 TRP A O 1
ATOM 3738 N N . TYR A 1 474 ? 16.49796 32.27515 49.88094 1.000 35.23923 474 TYR A N 1
ATOM 3739 C CA . TYR A 1 474 ? 15.91591 31.00348 50.30077 1.000 34.02880 474 TYR A CA 1
ATOM 3740 C C . TYR A 1 474 ? 16.88488 30.15687 51.11064 1.000 37.51807 474 TYR A C 1
ATOM 3741 O O . TYR A 1 474 ? 16.43355 29.29312 51.86936 1.000 40.56332 474 TYR A O 1
ATOM 3750 N N . VAL A 1 475 ? 18.19443 30.37799 50.96961 1.000 34.50454 475 VAL A N 1
ATOM 3751 C CA . VAL A 1 475 ? 19.20402 29.74979 51.81764 1.000 36.73080 475 VAL A CA 1
ATOM 3752 C C . VAL A 1 475 ? 19.96553 30.85261 52.54293 1.000 34.39621 475 VAL A C 1
ATOM 3753 O O . VAL A 1 475 ? 20.45255 31.79786 51.91036 1.000 34.43308 475 VAL A O 1
ATOM 3757 N N . GLY A 1 476 ? 20.07912 30.72544 53.85844 1.000 38.61918 476 GLY A N 1
ATOM 3758 C CA . GLY A 1 476 ? 20.78346 31.70553 54.66852 1.000 34.20078 476 GLY A CA 1
ATOM 3759 C C . GLY A 1 476 ? 20.24239 33.11209 54.53083 1.000 37.38582 476 GLY A C 1
ATOM 3760 O O . GLY A 1 476 ? 21.01664 34.05110 54.32058 1.000 38.77888 476 GLY A O 1
ATOM 3761 N N . ALA A 1 477 ? 18.92214 33.26539 54.62463 1.000 36.62148 477 ALA A N 1
ATOM 3762 C CA . ALA A 1 477 ? 18.27737 34.56261 54.45106 1.000 38.42065 477 ALA A CA 1
ATOM 3763 C C . ALA A 1 477 ? 18.87061 35.59009 55.40305 1.000 41.53301 477 ALA A C 1
ATOM 3764 O O . ALA A 1 477 ? 18.93595 35.37010 56.61423 1.000 34.74128 477 ALA A O 1
ATOM 3766 N N . GLY A 1 478 ? 19.29950 36.72100 54.85410 1.000 37.61588 478 GLY A N 1
ATOM 3767 C CA . GLY A 1 478 ? 19.86181 37.77045 55.66339 1.000 38.35673 478 GLY A CA 1
ATOM 3768 C C . GLY A 1 478 ? 21.34893 37.66394 55.93616 1.000 37.89720 478 GLY A C 1
ATOM 3769 O O . GLY A 1 478 ? 21.93186 38.63423 56.42613 1.000 46.18173 478 GLY A O 1
ATOM 3770 N N . LYS A 1 479 ? 21.98744 36.53143 55.63075 1.000 38.55815 479 LYS A N 1
ATOM 3771 C CA . LYS A 1 479 ? 23.39195 36.30811 55.99403 1.000 41.62166 479 LYS A CA 1
ATOM 3772 C C . LYS A 1 479 ? 24.26934 36.66503 54.79914 1.000 36.61881 479 LYS A C 1
ATOM 3773 O O . LYS A 1 479 ? 24.68689 35.81218 54.01256 1.000 31.56622 479 LYS A O 1
ATOM 3779 N N . ILE A 1 480 ? 24.56835 37.96018 54.68879 1.000 35.94217 480 ILE A N 1
ATOM 3780 C CA . ILE A 1 480 ? 25.20995 38.48271 53.48587 1.000 34.43263 480 ILE A CA 1
ATOM 3781 C C . ILE A 1 480 ? 26.58044 37.85050 53.28666 1.000 40.40147 480 ILE A C 1
ATOM 3782 O O . ILE A 1 480 ? 26.99256 37.55960 52.15091 1.000 35.36698 480 ILE A O 1
ATOM 3787 N N . GLU A 1 481 ? 27.29942 37.60643 54.38914 1.000 34.51796 481 GLU A N 1
ATOM 3788 C CA . GLU A 1 481 ? 28.66792 37.11594 54.30291 1.000 34.83092 481 GLU A CA 1
ATOM 3789 C C . GLU A 1 481 ? 28.73565 35.66237 53.84961 1.000 35.82273 481 GLU A C 1
ATOM 3790 O O . GLU A 1 481 ? 29.80521 35.20058 53.44234 1.000 38.47042 481 GLU A O 1
ATOM 3796 N N . ARG A 1 482 ? 27.62323 34.93836 53.88370 1.000 37.13154 482 ARG A N 1
ATOM 3797 C CA . ARG A 1 482 ? 27.60024 33.55577 53.42548 1.000 40.52703 482 ARG A CA 1
ATOM 3798 C C . ARG A 1 482 ? 27.26847 33.40994 51.94516 1.000 39.49779 482 ARG A C 1
ATOM 3799 O O . ARG A 1 482 ? 27.39785 32.30214 51.40786 1.000 37.40977 482 ARG A O 1
ATOM 3807 N N . ILE A 1 483 ? 26.86089 34.49082 51.27828 1.000 35.04370 483 ILE A N 1
ATOM 3808 C CA . ILE A 1 483 ? 26.40809 34.38101 49.89508 1.000 34.36107 483 ILE A CA 1
ATOM 3809 C C . ILE A 1 483 ? 27.56303 34.00763 48.97558 1.000 32.16304 483 ILE A C 1
ATOM 3810 O O . ILE A 1 483 ? 27.47949 33.04024 48.20647 1.000 34.70920 483 ILE A O 1
ATOM 3815 N N . TYR A 1 484 ? 28.65345 34.76562 49.02924 1.000 33.90943 484 TYR A N 1
ATOM 3816 C CA . TYR A 1 484 ? 29.75978 34.49849 48.11175 1.000 35.95916 484 TYR A CA 1
ATOM 3817 C C . TYR A 1 484 ? 30.33130 33.08971 48.26606 1.000 36.72151 484 TYR A C 1
ATOM 3818 O O . TYR A 1 484 ? 30.43221 32.37764 47.25077 1.000 33.52550 484 TYR A O 1
ATOM 3827 N N . PRO A 1 485 ? 30.68878 32.60825 49.46475 1.000 38.89071 485 PRO A N 1
ATOM 3828 C CA . PRO A 1 485 ? 31.26623 31.25055 49.53742 1.000 34.95551 485 PRO A CA 1
ATOM 3829 C C . PRO A 1 485 ? 30.29174 30.15793 49.13835 1.000 36.86437 485 PRO A C 1
ATOM 3830 O O . PRO A 1 485 ? 30.70046 29.17476 48.50882 1.000 37.49820 485 PRO A O 1
ATOM 3834 N N . SER A 1 486 ? 29.02004 30.28034 49.52689 1.000 36.27782 486 SER A N 1
ATOM 3835 C CA . SER A 1 486 ? 28.02815 29.27969 49.15011 1.000 37.09542 486 SER A CA 1
ATOM 3836 C C . SER A 1 486 ? 27.88045 29.17551 47.63494 1.000 36.38856 486 SER A C 1
ATOM 3837 O O . SER A 1 486 ? 27.86896 28.06969 47.08211 1.000 39.04098 486 SER A O 1
ATOM 3840 N N . LEU A 1 487 ? 27.73763 30.31388 46.94195 1.000 35.64538 487 LEU A N 1
ATOM 3841 C CA . LEU A 1 487 ? 27.52198 30.23661 45.49758 1.000 35.90794 487 LEU A CA 1
ATOM 3842 C C . LEU A 1 487 ? 28.76463 29.72218 44.78379 1.000 34.90478 487 LEU A C 1
ATOM 3843 O O . LEU A 1 487 ? 28.66063 28.89185 43.87600 1.000 36.79536 487 LEU A O 1
ATOM 3848 N N . LYS A 1 488 ? 29.94829 30.20249 45.17181 1.000 37.17747 488 LYS A N 1
ATOM 3849 C CA . LYS A 1 488 ? 31.16112 29.74246 44.50307 1.000 36.96326 488 LYS A CA 1
ATOM 3850 C C . LYS A 1 488 ? 31.33877 28.23866 44.66533 1.000 37.24872 488 LYS A C 1
ATOM 3851 O O . LYS A 1 488 ? 31.67514 27.54186 43.70278 1.000 39.48171 488 LYS A O 1
ATOM 3857 N N . THR A 1 489 ? 31.07192 27.71622 45.86561 1.000 37.25353 489 THR A N 1
ATOM 3858 C CA . THR A 1 489 ? 31.19184 26.27904 46.10235 1.000 38.69065 489 THR A CA 1
ATOM 3859 C C . THR A 1 489 ? 30.18777 25.48909 45.27321 1.000 40.29250 489 THR A C 1
ATOM 3860 O O . THR A 1 489 ? 30.53033 24.46016 44.67678 1.000 38.39574 489 THR A O 1
ATOM 3864 N N . ASP A 1 490 ? 28.94394 25.95852 45.21096 1.000 41.94569 490 ASP A N 1
ATOM 3865 C CA . ASP A 1 490 ? 27.95427 25.25605 44.40497 1.000 42.40438 490 ASP A CA 1
ATOM 3866 C C . ASP A 1 490 ? 28.30525 25.32176 42.92440 1.000 40.22632 490 ASP A C 1
ATOM 3867 O O . ASP A 1 490 ? 28.18349 24.31983 42.20588 1.000 42.42705 490 ASP A O 1
ATOM 3872 N N . LEU A 1 491 ? 28.75216 26.48911 42.45128 1.000 39.15165 491 LEU A N 1
ATOM 3873 C CA . LEU A 1 491 ? 29.10254 26.62957 41.04089 1.000 40.09703 491 LEU A CA 1
ATOM 3874 C C . LEU A 1 491 ? 30.16363 25.61635 40.63473 1.000 41.63966 491 LEU A C 1
ATOM 3875 O O . LEU A 1 491 ? 30.06466 24.98244 39.57126 1.000 37.21762 491 LEU A O 1
ATOM 3880 N N . ILE A 1 492 ? 31.19608 25.46526 41.46789 1.000 42.02341 492 ILE A N 1
ATOM 3881 C CA . ILE A 1 492 ? 32.29969 24.56139 41.15972 1.000 38.10472 492 ILE A CA 1
ATOM 3882 C C . ILE A 1 492 ? 31.81472 23.11893 41.11178 1.000 37.95952 492 ILE A C 1
ATOM 3883 O O . ILE A 1 492 ? 32.26338 22.33080 40.27212 1.000 41.11519 492 ILE A O 1
ATOM 3888 N N . LYS A 1 493 ? 30.87316 22.75875 41.98902 1.000 35.67909 493 LYS A N 1
ATOM 3889 C CA . LYS A 1 493 ? 30.35596 21.39397 42.00311 1.000 41.16160 493 LYS A CA 1
ATOM 3890 C C . LYS A 1 493 ? 29.61199 21.06937 40.71481 1.000 45.82204 493 LYS A C 1
ATOM 3891 O O . LYS A 1 493 ? 29.77259 19.97588 40.15747 1.000 45.51155 493 LYS A O 1
ATOM 3897 N N . TRP A 1 494 ? 28.78830 22.00984 40.23109 1.000 42.56277 494 TRP A N 1
ATOM 3898 C CA . TRP A 1 494 ? 28.06758 21.81016 38.97721 1.000 38.38834 494 TRP A CA 1
ATOM 3899 C C . TRP A 1 494 ? 29.02911 21.65966 37.80600 1.000 42.75237 494 TRP A C 1
ATOM 3900 O O . TRP A 1 494 ? 28.84419 20.78858 36.95081 1.000 45.09119 494 TRP A O 1
ATOM 3911 N N . HIS A 1 495 ? 30.06366 22.50210 37.75030 1.000 42.13572 495 HIS A N 1
ATOM 3912 C CA . HIS A 1 495 ? 31.06268 22.38263 36.69393 1.000 42.62181 495 HIS A CA 1
ATOM 3913 C C . HIS A 1 495 ? 31.79075 21.03997 36.76173 1.000 47.66532 495 HIS A C 1
ATOM 3914 O O . HIS A 1 495 ? 32.02985 20.39599 35.73044 1.000 47.89358 495 HIS A O 1
ATOM 3921 N N . GLU A 1 496 ? 32.13713 20.59414 37.96913 1.000 43.16845 496 GLU A N 1
ATOM 3922 C CA . GLU A 1 496 ? 32.91631 19.37078 38.11198 1.000 46.45915 496 GLU A CA 1
ATOM 3923 C C . GLU A 1 496 ? 32.08906 18.11969 37.85008 1.000 46.16756 496 GLU A C 1
ATOM 3924 O O . GLU A 1 496 ? 32.63281 17.11454 37.38163 1.000 45.52522 496 GLU A O 1
ATOM 3930 N N . LYS A 1 497 ? 30.78996 18.14775 38.15494 1.000 44.14788 497 LYS A N 1
ATOM 3931 C CA . LYS A 1 497 ? 29.95632 16.97405 37.92535 1.000 43.41130 497 LYS A CA 1
ATOM 3932 C C . LYS A 1 497 ? 29.61823 16.78342 36.44982 1.000 45.88516 497 LYS A C 1
ATOM 3933 O O . LYS A 1 497 ? 29.49376 15.64206 35.99175 1.000 44.01167 497 LYS A O 1
ATOM 3939 N N . TYR A 1 498 ? 29.47938 17.86937 35.68326 1.000 45.00323 498 TYR A N 1
ATOM 3940 C CA . TYR A 1 498 ? 29.02770 17.76752 34.30322 1.000 41.13693 498 TYR A CA 1
ATOM 3941 C C . TYR A 1 498 ? 29.99603 18.33207 33.27278 1.000 42.48304 498 TYR A C 1
ATOM 3942 O O . TYR A 1 498 ? 29.85652 18.00737 32.08951 1.000 43.36428 498 TYR A O 1
ATOM 3951 N N . GLY A 1 499 ? 30.94916 19.17002 33.67076 1.000 43.43801 499 GLY A N 1
ATOM 3952 C CA . GLY A 1 499 ? 31.94852 19.65266 32.73881 1.000 43.47769 499 GLY A CA 1
ATOM 3953 C C . GLY A 1 499 ? 31.44286 20.57181 31.65408 1.000 42.71757 499 GLY A C 1
ATOM 3954 O O . GLY A 1 499 ? 32.10547 20.70830 30.62278 1.000 45.03074 499 GLY A O 1
ATOM 3955 N N . LYS A 1 500 ? 30.29697 21.21153 31.84586 1.000 39.12889 500 LYS A N 1
ATOM 3956 C CA . LYS A 1 500 ? 29.72463 22.09906 30.83879 1.000 43.12951 500 LYS A CA 1
ATOM 3957 C C . LYS A 1 500 ? 29.70258 23.54108 31.33523 1.000 42.45008 500 LYS A C 1
ATOM 3958 O O . LYS A 1 500 ? 29.78213 23.79074 32.54326 1.000 43.43837 500 LYS A O 1
ATOM 3964 N N . PRO A 1 501 ? 29.59609 24.52074 30.43378 1.000 41.27788 501 PRO A N 1
ATOM 3965 C CA . PRO A 1 501 ? 29.46129 25.91105 30.88797 1.000 38.87986 501 PRO A CA 1
ATOM 3966 C C . PRO A 1 501 ? 28.15078 26.11592 31.63077 1.000 41.19931 501 PRO A C 1
ATOM 3967 O O . PRO A 1 501 ? 27.16937 25.39917 31.42428 1.000 41.00716 501 PRO A O 1
ATOM 3971 N N . VAL A 1 502 ? 28.14941 27.10837 32.51737 1.000 39.94572 502 VAL A N 1
ATOM 3972 C CA . VAL A 1 502 ? 27.08151 27.29351 33.49060 1.000 39.34739 502 VAL A CA 1
ATOM 3973 C C . VAL A 1 502 ? 26.50263 28.69295 33.34341 1.000 37.41711 502 VAL A C 1
ATOM 3974 O O . VAL A 1 502 ? 27.23923 29.66723 33.14751 1.000 36.25543 502 VAL A O 1
ATOM 3978 N N . ILE A 1 503 ? 25.17767 28.78581 33.42689 1.000 35.99337 503 ILE A N 1
ATOM 3979 C CA . ILE A 1 503 ? 24.48084 30.05522 33.58781 1.000 33.23551 503 ILE A CA 1
ATOM 3980 C C . ILE A 1 503 ? 23.74687 30.00215 34.91649 1.000 33.55315 503 ILE A C 1
ATOM 3981 O O . ILE A 1 503 ? 23.10957 28.99302 35.23631 1.000 34.85217 503 ILE A O 1
ATOM 3986 N N . VAL A 1 504 ? 23.85700 31.06646 35.70470 1.000 30.72084 504 VAL A N 1
ATOM 3987 C CA . VAL A 1 504 ? 22.94587 31.23351 36.83084 1.000 33.94852 504 VAL A CA 1
ATOM 3988 C C . VAL A 1 504 ? 21.70118 31.92035 36.28504 1.000 34.40713 504 VAL A C 1
ATOM 3989 O O . VAL A 1 504 ? 21.73458 33.10711 35.95078 1.000 32.88256 504 VAL A O 1
ATOM 3993 N N . THR A 1 505 ? 20.61278 31.15816 36.15372 1.000 33.01851 505 THR A N 1
ATOM 3994 C CA . THR A 1 505 ? 19.40658 31.62507 35.47683 1.000 33.71537 505 THR A CA 1
ATOM 3995 C C . THR A 1 505 ? 18.44931 32.36310 36.39923 1.000 33.44035 505 THR A C 1
ATOM 3996 O O . THR A 1 505 ? 17.53249 33.03332 35.90551 1.000 33.66091 505 THR A O 1
ATOM 4000 N N . GLU A 1 506 ? 18.62345 32.24542 37.71277 1.000 33.29759 506 GLU A N 1
ATOM 4001 C CA . GLU A 1 506 ? 17.83152 32.99995 38.67239 1.000 29.31456 506 GLU A CA 1
ATOM 4002 C C . GLU A 1 506 ? 18.65411 33.20047 39.93419 1.000 34.59625 506 GLU A C 1
ATOM 4003 O O . GLU A 1 506 ? 19.36985 32.29293 40.37510 1.000 32.26968 506 GLU A O 1
ATOM 4009 N N . TYR A 1 507 ? 18.53509 34.39893 40.50027 1.000 33.20042 507 TYR A N 1
ATOM 4010 C CA . TYR A 1 507 ? 19.02017 34.77111 41.81873 1.000 32.57892 507 TYR A CA 1
ATOM 4011 C C . TYR A 1 507 ? 18.49217 36.16557 42.11024 1.000 31.98529 507 TYR A C 1
ATOM 4012 O O . TYR A 1 507 ? 18.27432 36.95588 41.19044 1.000 31.77928 507 TYR A O 1
ATOM 4021 N N . GLY A 1 508 ? 18.26759 36.45378 43.38030 1.000 29.94426 508 GLY A N 1
ATOM 4022 C CA . GLY A 1 508 ? 17.79806 37.77537 43.74830 1.000 31.78079 508 GLY A CA 1
ATOM 4023 C C . GLY A 1 508 ? 17.08404 37.72064 45.08331 1.000 31.79698 508 GLY A C 1
ATOM 4024 O O . GLY A 1 508 ? 17.23547 36.75957 45.83782 1.000 33.42605 508 GLY A O 1
ATOM 4025 N N . ALA A 1 509 ? 16.28434 38.76034 45.33717 1.000 28.23725 509 ALA A N 1
ATOM 4026 C CA . ALA A 1 509 ? 15.71178 38.97974 46.66316 1.000 30.71107 509 ALA A CA 1
ATOM 4027 C C . ALA A 1 509 ? 14.48013 39.86787 46.56522 1.000 27.47652 509 ALA A C 1
ATOM 4028 O O . ALA A 1 509 ? 14.49412 40.87486 45.84781 1.000 28.08534 509 ALA A O 1
ATOM 4030 N N . ASP A 1 510 ? 13.43545 39.51455 47.31372 1.000 26.76698 510 ASP A N 1
ATOM 4031 C CA . ASP A 1 510 ? 12.24456 40.35714 47.36613 1.000 27.25926 510 ASP A CA 1
ATOM 4032 C C . ASP A 1 510 ? 12.58775 41.70183 47.98563 1.000 29.96502 510 ASP A C 1
ATOM 4033 O O . ASP A 1 510 ? 13.33771 41.77724 48.96164 1.000 29.01689 510 ASP A O 1
ATOM 4038 N N . THR A 1 511 ? 11.99809 42.76082 47.44178 1.000 28.13093 511 THR A N 1
ATOM 4039 C CA . THR A 1 511 ? 12.39098 44.12393 47.78350 1.000 27.29602 511 THR A CA 1
ATOM 4040 C C . THR A 1 511 ? 11.17180 45.02707 47.69299 1.000 30.03882 511 THR A C 1
ATOM 4041 O O . THR A 1 511 ? 10.55696 45.12691 46.62360 1.000 28.73253 511 THR A O 1
ATOM 4045 N N . ILE A 1 512 ? 10.81219 45.67536 48.79909 1.000 28.02794 512 ILE A N 1
ATOM 4046 C CA . ILE A 1 512 ? 9.69743 46.61392 48.79618 1.000 25.90287 512 ILE A CA 1
ATOM 4047 C C . ILE A 1 512 ? 10.26439 47.98845 48.46352 1.000 31.87050 512 ILE A C 1
ATOM 4048 O O . ILE A 1 512 ? 11.12803 48.50195 49.18580 1.000 27.25784 512 ILE A O 1
ATOM 4053 N N . ALA A 1 513 ? 9.80565 48.56908 47.34761 1.000 27.51581 513 ALA A N 1
ATOM 4054 C CA . ALA A 1 513 ? 10.21173 49.92390 46.98706 1.000 32.06668 513 ALA A CA 1
ATOM 4055 C C . ALA A 1 513 ? 9.92398 50.87396 48.14310 1.000 29.65708 513 ALA A C 1
ATOM 4056 O O . ALA A 1 513 ? 8.81931 50.88578 48.68824 1.000 30.73420 513 ALA A O 1
ATOM 4058 N N . GLY A 1 514 ? 10.92829 51.64955 48.54427 1.000 25.72003 514 GLY A N 1
ATOM 4059 C CA . GLY A 1 514 ? 10.74750 52.56879 49.64400 1.000 27.03152 514 GLY A CA 1
ATOM 4060 C C . GLY A 1 514 ? 11.11180 52.03483 51.00517 1.000 29.99056 514 GLY A C 1
ATOM 4061 O O . GLY A 1 514 ? 11.17002 52.81723 51.96294 1.000 28.21936 514 GLY A O 1
ATOM 4062 N N . LEU A 1 515 ? 11.33912 50.73174 51.12366 1.000 27.40104 515 LEU A N 1
ATOM 4063 C CA . LEU A 1 515 ? 11.80057 50.14513 52.36837 1.000 28.62549 515 LEU A CA 1
ATOM 4064 C C . LEU A 1 515 ? 13.32197 50.27090 52.40242 1.000 28.76193 515 LEU A C 1
ATOM 4065 O O . LEU A 1 515 ? 14.01655 49.56725 51.66546 1.000 27.00023 515 LEU A O 1
ATOM 4070 N N . HIS A 1 516 ? 13.83262 51.17699 53.24523 1.000 27.60463 516 HIS A N 1
ATOM 4071 C CA . HIS A 1 516 ? 15.26113 51.41662 53.42792 1.000 28.49777 516 HIS A CA 1
ATOM 4072 C C . HIS A 1 516 ? 15.64946 51.08332 54.86349 1.000 30.09945 516 HIS A C 1
ATOM 4073 O O . HIS A 1 516 ? 14.88388 51.34474 55.78997 1.000 25.84950 516 HIS A O 1
ATOM 4080 N N . LYS A 1 517 ? 16.85283 50.54564 55.06002 1.000 27.59408 517 LYS A N 1
ATOM 4081 C CA . LYS A 1 517 ? 17.31665 50.33701 56.42087 1.000 27.71008 517 LYS A CA 1
ATOM 4082 C C . LYS A 1 517 ? 18.83569 50.31173 56.47023 1.000 30.52256 517 LYS A C 1
ATOM 4083 O O . LYS A 1 517 ? 19.50464 49.81211 55.55492 1.000 25.00051 517 LYS A O 1
ATOM 4089 N N . LEU A 1 518 ? 19.36557 50.84831 57.56443 1.000 26.63440 518 LEU A N 1
ATOM 4090 C CA . LEU A 1 518 ? 20.80343 50.90086 57.79225 1.000 27.42979 518 LEU A CA 1
ATOM 4091 C C . LEU A 1 518 ? 21.07307 50.42249 59.21259 1.000 28.37629 518 LEU A C 1
ATOM 4092 O O . LEU A 1 518 ? 20.67718 51.10546 60.17869 1.000 26.62897 518 LEU A O 1
ATOM 4097 N N . PRO A 1 519 ? 21.69478 49.25057 59.40574 1.000 28.98891 519 PRO A N 1
ATOM 4098 C CA . PRO A 1 519 ? 22.15232 48.26572 58.41153 1.000 28.64736 519 PRO A CA 1
ATOM 4099 C C . PRO A 1 519 ? 21.01382 47.61839 57.62506 1.000 25.74491 519 PRO A C 1
ATOM 4100 O O . PRO A 1 519 ? 19.87742 47.57907 58.11202 1.000 27.34237 519 PRO A O 1
ATOM 4104 N N . GLU A 1 520 ? 21.31969 47.06364 56.45574 1.000 28.70841 520 GLU A N 1
ATOM 4105 C CA . GLU A 1 520 ? 20.26355 46.59543 55.55993 1.000 28.72258 520 GLU A CA 1
ATOM 4106 C C . GLU A 1 520 ? 19.58785 45.35672 56.12715 1.000 28.81748 520 GLU A C 1
ATOM 4107 O O . GLU A 1 520 ? 20.14002 44.65021 56.97070 1.000 23.56834 520 GLU A O 1
ATOM 4113 N N . VAL A 1 521 ? 18.36134 45.10324 55.65865 1.000 26.69784 521 VAL A N 1
ATOM 4114 C CA . VAL A 1 521 ? 17.60824 43.91909 56.04758 1.000 25.94739 521 VAL A CA 1
ATOM 4115 C C . VAL A 1 521 ? 16.88291 43.37618 54.82333 1.000 28.70487 521 VAL A C 1
ATOM 4116 O O . VAL A 1 521 ? 16.57180 44.10871 53.87434 1.000 26.59886 521 VAL A O 1
ATOM 4120 N N . ILE A 1 522 ? 16.59505 42.07156 54.85959 1.000 25.99983 522 ILE A N 1
ATOM 4121 C CA . ILE A 1 522 ? 15.82482 41.47938 53.77690 1.000 28.58851 522 ILE A CA 1
ATOM 4122 C C . ILE A 1 522 ? 14.54003 42.27634 53.60219 1.000 26.06226 522 ILE A C 1
ATOM 4123 O O . ILE A 1 522 ? 13.97837 42.79852 54.57082 1.000 25.08615 522 ILE A O 1
ATOM 4128 N N . PHE A 1 523 ? 14.12223 42.43050 52.33972 1.000 25.45351 523 PHE A N 1
ATOM 4129 C CA . PHE A 1 523 ? 13.03727 43.24996 51.81038 1.000 26.45413 523 PHE A CA 1
ATOM 4130 C C . PHE A 1 523 ? 13.44742 44.70176 51.58243 1.000 26.03154 523 PHE A C 1
ATOM 4131 O O . PHE A 1 523 ? 12.73159 45.41428 50.87738 1.000 26.59387 523 PHE A O 1
ATOM 4139 N N . SER A 1 524 ? 14.56338 45.16846 52.12010 1.000 23.09471 524 SER A N 1
ATOM 4140 C CA . SER A 1 524 ? 14.98967 46.53947 51.87378 1.000 24.20044 524 SER A CA 1
ATOM 4141 C C . SER A 1 524 ? 15.67213 46.66049 50.51817 1.000 26.39684 524 SER A C 1
ATOM 4142 O O . SER A 1 524 ? 16.18675 45.68133 49.96756 1.000 24.31806 524 SER A O 1
ATOM 4145 N N . GLU A 1 525 ? 15.67767 47.88996 49.98897 1.000 25.41451 525 GLU A N 1
ATOM 4146 C CA . GLU A 1 525 ? 16.32649 48.14972 48.71003 1.000 26.68295 525 GLU A CA 1
ATOM 4147 C C . GLU A 1 525 ? 17.82931 47.91665 48.79467 1.000 24.52146 525 GLU A C 1
ATOM 4148 O O . GLU A 1 525 ? 18.43350 47.36207 47.87057 1.000 24.69035 525 GLU A O 1
ATOM 4154 N N . GLU A 1 526 ? 18.44308 48.31873 49.90576 1.000 26.14621 526 GLU A N 1
ATOM 4155 C CA . GLU A 1 526 ? 19.87734 48.11037 50.10695 1.000 25.56237 526 GLU A CA 1
ATOM 4156 C C . GLU A 1 526 ? 20.24105 46.62513 50.10847 1.000 25.75129 526 GLU A C 1
ATOM 4157 O O . GLU A 1 526 ? 21.28538 46.23034 49.57364 1.000 25.11052 526 GLU A O 1
ATOM 4163 N N . TYR A 1 527 ? 19.40579 45.78302 50.73097 1.000 28.82002 527 TYR A N 1
ATOM 4164 C CA . TYR A 1 527 ? 19.72782 44.36002 50.79086 1.000 25.66587 527 TYR A CA 1
ATOM 4165 C C . TYR A 1 527 ? 19.71852 43.72381 49.40442 1.000 31.70049 527 TYR A C 1
ATOM 4166 O O . TYR A 1 527 ? 20.59472 42.90803 49.07901 1.000 28.76739 527 TYR A O 1
ATOM 4175 N N . GLN A 1 528 ? 18.72487 44.06040 48.57779 1.000 28.33204 528 GLN A N 1
ATOM 4176 C CA . GLN A 1 528 ? 18.69762 43.48467 47.23825 1.000 27.12894 528 GLN A CA 1
ATOM 4177 C C . GLN A 1 528 ? 19.99418 43.77634 46.50115 1.000 28.50656 528 GLN A C 1
ATOM 4178 O O . GLN A 1 528 ? 20.53905 42.90150 45.81179 1.000 27.33963 528 GLN A O 1
ATOM 4184 N N . LYS A 1 529 ? 20.50391 45.00302 46.63358 1.000 25.52760 529 LYS A N 1
ATOM 4185 C CA . LYS A 1 529 ? 21.74262 45.35211 45.94763 1.000 31.34019 529 LYS A CA 1
ATOM 4186 C C . LYS A 1 529 ? 22.91203 44.51296 46.45337 1.000 28.57510 529 LYS A C 1
ATOM 4187 O O . LYS A 1 529 ? 23.70959 44.00723 45.65612 1.000 29.88509 529 LYS A O 1
ATOM 4193 N N . ARG A 1 530 ? 23.02882 44.35225 47.77599 1.000 30.40230 530 ARG A N 1
ATOM 4194 C CA . ARG A 1 530 ? 24.16657 43.62251 48.34724 1.000 33.59714 530 ARG A CA 1
ATOM 4195 C C . ARG A 1 530 ? 24.07988 42.13762 48.02309 1.000 32.37979 530 ARG A C 1
ATOM 4196 O O . ARG A 1 530 ? 25.09774 41.50150 47.72687 1.000 32.34459 530 ARG A O 1
ATOM 4204 N N . CYS A 1 531 ? 22.86816 41.58026 48.07558 1.000 26.62289 531 CYS A N 1
ATOM 4205 C CA . CYS A 1 531 ? 22.68291 40.17114 47.78122 1.000 29.91872 531 CYS A CA 1
ATOM 4206 C C . CYS A 1 531 ? 23.17010 39.86456 46.37010 1.000 31.45320 531 CYS A C 1
ATOM 4207 O O . CYS A 1 531 ? 23.99598 38.96713 46.15457 1.000 30.92687 531 CYS A O 1
ATOM 4210 N N . ILE A 1 532 ? 22.72517 40.67218 45.40856 1.000 30.34978 532 ILE A N 1
ATOM 4211 C CA . ILE A 1 532 ? 23.12598 40.49269 44.02076 1.000 30.92729 532 ILE A CA 1
ATOM 4212 C C . ILE A 1 532 ? 24.62593 40.68819 43.87681 1.000 30.83937 532 ILE A C 1
ATOM 4213 O O . ILE A 1 532 ? 25.30271 39.91223 43.19239 1.000 28.33794 532 ILE A O 1
ATOM 4218 N N . GLU A 1 533 ? 25.16614 41.71879 44.53326 1.000 30.76050 533 GLU A N 1
ATOM 4219 C CA . GLU A 1 533 ? 26.60837 41.96728 44.52450 1.000 35.71092 533 GLU A CA 1
ATOM 4220 C C . GLU A 1 533 ? 27.40909 40.73722 44.94187 1.000 34.45597 533 GLU A C 1
ATOM 4221 O O . GLU A 1 533 ? 28.41099 40.38849 44.30807 1.000 33.53096 533 GLU A O 1
ATOM 4227 N N . GLU A 1 534 ? 27.01205 40.10065 46.04713 1.000 31.79688 534 GLU A N 1
ATOM 4228 C CA . GLU A 1 534 ? 27.80782 39.00454 46.59473 1.000 31.45390 534 GLU A CA 1
ATOM 4229 C C . GLU A 1 534 ? 27.71268 37.76033 45.71880 1.000 35.02243 534 GLU A C 1
ATOM 4230 O O . GLU A 1 534 ? 28.69937 37.02760 45.56728 1.000 34.34000 534 GLU A O 1
ATOM 4236 N N . ASN A 1 535 ? 26.54781 37.52468 45.11322 1.000 29.76224 535 ASN A N 1
ATOM 4237 C CA . ASN A 1 535 ? 26.43863 36.46072 44.12899 1.000 33.04335 535 ASN A CA 1
ATOM 4238 C C . ASN A 1 535 ? 27.31858 36.74914 42.92231 1.000 31.57390 535 ASN A C 1
ATOM 4239 O O . ASN A 1 535 ? 27.97832 35.84579 42.39907 1.000 30.78294 535 ASN A O 1
ATOM 4244 N N . ASN A 1 536 ? 27.36617 38.01140 42.48665 1.000 30.20974 536 ASN A N 1
ATOM 4245 C CA . ASN A 1 536 ? 28.17761 38.36305 41.32946 1.000 32.05096 536 ASN A CA 1
ATOM 4246 C C . ASN A 1 536 ? 29.65802 38.11121 41.59416 1.000 35.63748 536 ASN A C 1
ATOM 4247 O O . ASN A 1 536 ? 30.40224 37.71540 40.68577 1.000 35.20847 536 ASN A O 1
ATOM 4252 N N . LYS A 1 537 ? 30.10206 38.34411 42.83323 1.000 33.91335 537 LYS A N 1
ATOM 4253 C CA . LYS A 1 537 ? 31.50053 38.10520 43.18985 1.000 37.09929 537 LYS A CA 1
ATOM 4254 C C . LYS A 1 537 ? 31.87429 36.63272 43.02695 1.000 33.93148 537 LYS A C 1
ATOM 4255 O O . LYS A 1 537 ? 32.95975 36.31510 42.53253 1.000 33.68221 537 LYS A O 1
ATOM 4261 N N . ALA A 1 538 ? 30.98590 35.71885 43.43501 1.000 34.27876 538 ALA A N 1
ATOM 4262 C CA . ALA A 1 538 ? 31.22502 34.29165 43.21817 1.000 33.59393 538 ALA A CA 1
ATOM 4263 C C . ALA A 1 538 ? 31.34339 33.96443 41.73380 1.000 37.61438 538 ALA A C 1
ATOM 4264 O O . ALA A 1 538 ? 32.26717 33.25299 41.31284 1.000 35.94183 538 ALA A O 1
ATOM 4266 N N . MET A 1 539 ? 30.40870 34.46906 40.92022 1.000 35.47437 539 MET A N 1
ATOM 4267 C CA . MET A 1 539 ? 30.44696 34.16569 39.49315 1.000 34.58474 539 MET A CA 1
ATOM 4268 C C . MET A 1 539 ? 31.70084 34.72144 38.83041 1.000 38.67008 539 MET A C 1
ATOM 4269 O O . MET A 1 539 ? 32.25536 34.08887 37.92089 1.000 33.55763 539 MET A O 1
ATOM 4274 N N . ASP A 1 540 ? 32.17224 35.88809 39.27788 1.000 37.70873 540 ASP A N 1
ATOM 4275 C CA . ASP A 1 540 ? 33.33671 36.49859 38.64678 1.000 39.04536 540 ASP A CA 1
ATOM 4276 C C . ASP A 1 540 ? 34.61299 35.70806 38.90245 1.000 38.47354 540 ASP A C 1
ATOM 4277 O O . ASP A 1 540 ? 35.60615 35.91208 38.20060 1.000 42.20240 540 ASP A O 1
ATOM 4282 N N . GLU A 1 541 ? 34.61818 34.81725 39.88684 1.000 39.48126 541 GLU A N 1
ATOM 4283 C CA . GLU A 1 541 ? 35.80358 34.02094 40.15403 1.000 45.45062 541 GLU A CA 1
ATOM 4284 C C . GLU A 1 541 ? 35.77818 32.66811 39.44973 1.000 41.32856 541 GLU A C 1
ATOM 4285 O O . GLU A 1 541 ? 36.62442 31.82196 39.73873 1.000 41.21913 541 GLU A O 1
ATOM 4291 N N . CYS A 1 542 ? 34.84988 32.45315 38.51901 1.000 38.28280 542 CYS A N 1
ATOM 4292 C CA . CYS A 1 542 ? 34.65075 31.14613 37.89855 1.000 37.90061 542 CYS A CA 1
ATOM 4293 C C . CYS A 1 542 ? 34.74501 31.31905 36.39074 1.000 46.39649 542 CYS A C 1
ATOM 4294 O O . CYS A 1 542 ? 33.87386 31.95733 35.78696 1.000 50.94113 542 CYS A O 1
ATOM 4297 N N . ASP A 1 543 ? 35.77892 30.73369 35.77659 1.000 41.11079 543 ASP A N 1
ATOM 4298 C CA . ASP A 1 543 ? 35.99984 30.91043 34.34661 1.000 44.16783 543 ASP A CA 1
ATOM 4299 C C . ASP A 1 543 ? 35.03631 30.10271 33.48763 1.000 44.48281 543 ASP A C 1
ATOM 4300 O O . ASP A 1 543 ? 35.09130 30.21699 32.25932 1.000 45.34960 543 ASP A O 1
ATOM 4305 N N . PHE A 1 544 ? 34.15937 29.30003 34.08981 1.000 41.11575 544 PHE A N 1
ATOM 4306 C CA . PHE A 1 544 ? 33.22405 28.47688 33.33214 1.000 43.55275 544 PHE A CA 1
ATOM 4307 C C . PHE A 1 544 ? 31.80439 29.03089 33.31145 1.000 39.53428 544 PHE A C 1
ATOM 4308 O O . PHE A 1 544 ? 30.93088 28.40719 32.70073 1.000 38.88727 544 PHE A O 1
ATOM 4316 N N . VAL A 1 545 ? 31.54264 30.16451 33.97413 1.000 40.05775 545 VAL A N 1
ATOM 4317 C CA . VAL A 1 545 ? 30.20823 30.76877 33.99561 1.000 38.08435 545 VAL A CA 1
ATOM 4318 C C . VAL A 1 545 ? 30.04831 31.64458 32.76001 1.000 36.23794 545 VAL A C 1
ATOM 4319 O O . VAL A 1 545 ? 30.88594 32.51404 32.49706 1.000 38.24186 545 VAL A O 1
ATOM 4323 N N . ILE A 1 546 ? 28.98822 31.40344 31.98927 1.000 33.85487 546 ILE A N 1
ATOM 4324 C CA . ILE A 1 546 ? 28.75334 32.11998 30.74264 1.000 33.25859 546 ILE A CA 1
ATOM 4325 C C . ILE A 1 546 ? 27.51825 33.00493 30.81689 1.000 35.09597 546 ILE A C 1
ATOM 4326 O O . ILE A 1 546 ? 27.09478 33.55305 29.79448 1.000 36.64866 546 ILE A O 1
ATOM 4331 N N . GLY A 1 547 ? 26.91918 33.15889 31.99182 1.000 32.97592 547 GLY A N 1
ATOM 4332 C CA . GLY A 1 547 ? 25.78068 34.04559 32.07140 1.000 31.27574 547 GLY A CA 1
ATOM 4333 C C . GLY A 1 547 ? 25.27129 34.28870 33.46900 1.000 31.50982 547 GLY A C 1
ATOM 4334 O O . GLY A 1 547 ? 25.38710 33.43070 34.34745 1.000 32.74029 547 GLY A O 1
ATOM 4335 N N . GLU A 1 548 ? 24.70904 35.47144 33.68706 1.000 33.15056 548 GLU A N 1
ATOM 4336 C CA . GLU A 1 548 ? 23.98865 35.78542 34.90911 1.000 33.16145 548 GLU A CA 1
ATOM 4337 C C . GLU A 1 548 ? 22.64004 36.36361 34.52365 1.000 29.06367 548 GLU A C 1
ATOM 4338 O O . GLU A 1 548 ? 22.56521 37.33467 33.76432 1.000 30.85042 548 GLU A O 1
ATOM 4344 N N . HIS A 1 549 ? 21.58091 35.77930 35.04667 1.000 25.97613 549 HIS A N 1
ATOM 4345 C CA . HIS A 1 549 ? 20.23934 36.29433 34.81844 1.000 27.92188 549 HIS A CA 1
ATOM 4346 C C . HIS A 1 549 ? 19.61955 36.55273 36.17408 1.000 29.09489 549 HIS A C 1
ATOM 4347 O O . HIS A 1 549 ? 19.40168 35.61240 36.94403 1.000 27.98358 549 HIS A O 1
ATOM 4354 N N . ILE A 1 550 ? 19.35009 37.82183 36.46938 1.000 28.14544 550 ILE A N 1
ATOM 4355 C CA . ILE A 1 550 ? 18.72653 38.17716 37.73535 1.000 27.05812 550 ILE A CA 1
ATOM 4356 C C . ILE A 1 550 ? 17.25006 37.82359 37.67095 1.000 30.84408 550 ILE A C 1
ATOM 4357 O O . ILE A 1 550 ? 16.60178 37.98730 36.63301 1.000 28.83196 550 ILE A O 1
ATOM 4362 N N . TRP A 1 551 ? 16.72029 37.30797 38.77135 1.000 29.19325 551 TRP A N 1
ATOM 4363 C CA . TRP A 1 551 ? 15.28720 37.17586 38.96962 1.000 27.36562 551 TRP A CA 1
ATOM 4364 C C . TRP A 1 551 ? 14.89499 38.20396 40.02115 1.000 31.46956 551 TRP A C 1
ATOM 4365 O O . TRP A 1 551 ? 15.45785 38.19786 41.12586 1.000 28.55195 551 TRP A O 1
ATOM 4376 N N . ALA A 1 552 ? 13.96198 39.09981 39.68455 1.000 26.59169 552 ALA A N 1
ATOM 4377 C CA . ALA A 1 552 ? 13.23934 39.12992 38.40568 1.000 27.36253 552 ALA A CA 1
ATOM 4378 C C . ALA A 1 552 ? 13.38956 40.47020 37.67867 1.000 27.74540 552 ALA A C 1
ATOM 4379 O O . ALA A 1 552 ? 13.94845 41.43714 38.22852 1.000 24.87060 552 ALA A O 1
ATOM 4381 N N . PHE A 1 553 ? 12.85411 40.55302 36.45432 1.000 25.35985 553 PHE A N 1
ATOM 4382 C CA . PHE A 1 553 ? 12.87487 41.82671 35.73714 1.000 26.38046 553 PHE A CA 1
ATOM 4383 C C . PHE A 1 553 ? 11.97319 42.84184 36.43418 1.000 26.87887 553 PHE A C 1
ATOM 4384 O O . PHE A 1 553 ? 12.41593 43.93024 36.81741 1.000 25.89026 553 PHE A O 1
ATOM 4392 N N . ALA A 1 554 ? 10.70490 42.48929 36.62640 1.000 25.50168 554 ALA A N 1
ATOM 4393 C CA . ALA A 1 554 ? 9.73576 43.38736 37.22807 1.000 25.99650 554 ALA A CA 1
ATOM 4394 C C . ALA A 1 554 ? 8.88235 42.60824 38.21609 1.000 27.36946 554 ALA A C 1
ATOM 4395 O O . ALA A 1 554 ? 8.63771 41.41454 38.03315 1.000 27.86650 554 ALA A O 1
ATOM 4397 N N . ASP A 1 555 ? 8.45513 43.29066 39.27956 1.000 26.27033 555 ASP A N 1
ATOM 4398 C CA . ASP A 1 555 ? 7.43874 42.74489 40.16480 1.000 26.04255 555 ASP A CA 1
ATOM 4399 C C . ASP A 1 555 ? 6.26645 42.20352 39.34330 1.000 25.68468 555 ASP A C 1
ATOM 4400 O O . ASP A 1 555 ? 5.83218 42.82667 38.37129 1.000 27.00633 555 ASP A O 1
ATOM 4405 N N . PHE A 1 556 ? 5.78168 41.01712 39.70795 1.000 26.48021 556 PHE A N 1
ATOM 4406 C CA . PHE A 1 556 ? 4.67941 40.37716 38.99719 1.000 28.27452 556 PHE A CA 1
ATOM 4407 C C . PHE A 1 556 ? 3.77295 39.69015 40.01097 1.000 28.61985 556 PHE A C 1
ATOM 4408 O O . PHE A 1 556 ? 4.13690 39.50535 41.17946 1.000 26.76929 556 PHE A O 1
ATOM 4416 N N . MET A 1 557 ? 2.58087 39.30172 39.55524 1.000 28.34271 557 MET A N 1
ATOM 4417 C CA . MET A 1 557 ? 1.57090 38.74035 40.44892 1.000 28.61665 557 MET A CA 1
ATOM 4418 C C . MET A 1 557 ? 1.72598 37.23248 40.60260 1.000 27.06115 557 MET A C 1
ATOM 4419 O O . MET A 1 557 ? 2.10324 36.52603 39.66573 1.000 28.95724 557 MET A O 1
ATOM 4424 N N . THR A 1 558 ? 1.42162 36.74726 41.80245 1.000 28.07844 558 THR A N 1
ATOM 4425 C CA . THR A 1 558 ? 1.51006 35.33498 42.13968 1.000 27.29490 558 THR A CA 1
ATOM 4426 C C . THR A 1 558 ? 0.18743 34.88763 42.74666 1.000 33.12216 558 THR A C 1
ATOM 4427 O O . THR A 1 558 ? -0.60629 35.70642 43.22203 1.000 28.54259 558 THR A O 1
ATOM 4431 N N . ALA A 1 559 ? -0.04068 33.57323 42.74890 1.000 32.16496 559 ALA A N 1
ATOM 4432 C CA . ALA A 1 559 ? -1.05080 33.01298 43.64086 1.000 30.01310 559 ALA A CA 1
ATOM 4433 C C . ALA A 1 559 ? -0.79571 33.47911 45.07617 1.000 32.61137 559 ALA A C 1
ATOM 4434 O O . ALA A 1 559 ? 0.34605 33.71836 45.48362 1.000 31.79108 559 ALA A O 1
ATOM 4436 N N . PHE A 1 560 ? -1.87270 33.61853 45.84178 1.000 31.47336 560 PHE A N 1
ATOM 4437 C CA . PHE A 1 560 ? -1.79661 34.22958 47.16108 1.000 31.47293 560 PHE A CA 1
ATOM 4438 C C . PHE A 1 560 ? -0.99367 33.36095 48.12835 1.000 32.00649 560 PHE A C 1
ATOM 4439 O O . PHE A 1 560 ? -1.06523 32.13360 48.08973 1.000 33.20685 560 PHE A O 1
ATOM 4447 N N . GLY A 1 561 ? -0.23136 33.99894 49.00564 1.000 30.53937 561 GLY A N 1
ATOM 4448 C CA . GLY A 1 561 ? 0.59615 33.25010 49.94064 1.000 27.08391 561 GLY A CA 1
ATOM 4449 C C . GLY A 1 561 ? 1.33172 34.20081 50.85873 1.000 31.43156 561 GLY A C 1
ATOM 4450 O O . GLY A 1 561 ? 1.55295 35.37129 50.53159 1.000 29.01591 561 GLY A O 1
ATOM 4451 N N . LEU A 1 562 ? 1.70596 33.67027 52.02846 1.000 28.87536 562 LEU A N 1
ATOM 4452 C CA . LEU A 1 562 ? 2.21819 34.51595 53.09371 1.000 31.33643 562 LEU A CA 1
ATOM 4453 C C . LEU A 1 562 ? 3.62838 35.02379 52.82738 1.000 28.74250 562 LEU A C 1
ATOM 4454 O O . LEU A 1 562 ? 4.09927 35.88828 53.57319 1.000 30.08533 562 LEU A O 1
ATOM 4459 N N . LYS A 1 563 ? 4.30969 34.51241 51.80421 1.000 30.42309 563 LYS A N 1
ATOM 4460 C CA . LYS A 1 563 ? 5.63621 34.98608 51.43099 1.000 33.08474 563 LYS A CA 1
ATOM 4461 C C . LYS A 1 563 ? 5.59452 35.92409 50.23962 1.000 32.61076 563 LYS A C 1
ATOM 4462 O O . LYS A 1 563 ? 6.64976 36.32513 49.72859 1.000 28.68072 563 LYS A O 1
ATOM 4468 N N . ARG A 1 564 ? 4.39884 36.29232 49.79669 1.000 29.84032 564 ARG A N 1
ATOM 4469 C CA . ARG A 1 564 ? 4.22668 37.05999 48.56996 1.000 28.31012 564 ARG A CA 1
ATOM 4470 C C . ARG A 1 564 ? 3.42076 38.30254 48.90888 1.000 30.41642 564 ARG A C 1
ATOM 4471 O O . ARG A 1 564 ? 2.19520 38.23120 49.04844 1.000 29.45865 564 ARG A O 1
ATOM 4479 N N . VAL A 1 565 ? 4.11140 39.43260 49.03694 1.000 26.79868 565 VAL A N 1
ATOM 4480 C CA . VAL A 1 565 ? 3.47734 40.71907 49.30973 1.000 30.00074 565 VAL A CA 1
ATOM 4481 C C . VAL A 1 565 ? 2.85082 41.30535 48.04020 1.000 31.68945 565 VAL A C 1
ATOM 4482 O O . VAL A 1 565 ? 3.52412 42.01757 47.28710 1.000 29.59296 565 VAL A O 1
ATOM 4486 N N . ASP A 1 566 ? 1.55749 41.03843 47.80662 1.000 30.50007 566 ASP A N 1
ATOM 4487 C CA . ASP A 1 566 ? 0.87783 41.43116 46.55659 1.000 31.81569 566 ASP A CA 1
ATOM 4488 C C . ASP A 1 566 ? 1.72164 41.01905 45.34801 1.000 28.56308 566 ASP A C 1
ATOM 4489 O O . ASP A 1 566 ? 2.03248 41.81850 44.45805 1.000 27.37786 566 ASP A O 1
ATOM 4494 N N . GLY A 1 567 ? 2.12874 39.75940 45.35272 1.000 26.24805 567 GLY A N 1
ATOM 4495 C CA . GLY A 1 567 ? 2.89486 39.18157 44.27333 1.000 28.00071 567 GLY A CA 1
ATOM 4496 C C . GLY A 1 567 ? 4.35383 38.97081 44.64713 1.000 28.52103 567 GLY A C 1
ATOM 4497 O O . GLY A 1 567 ? 4.76544 39.08250 45.80515 1.000 30.14545 567 GLY A O 1
ATOM 4498 N N . ASN A 1 568 ? 5.13170 38.62274 43.63074 1.000 28.46723 568 ASN A N 1
ATOM 4499 C CA . ASN A 1 568 ? 6.56392 38.44294 43.77824 1.000 28.49587 568 ASN A CA 1
ATOM 4500 C C . ASN A 1 568 ? 7.21850 39.81577 43.64706 1.000 30.65997 568 ASN A C 1
ATOM 4501 O O . ASN A 1 568 ? 6.99021 40.52487 42.65836 1.000 32.54009 568 ASN A O 1
ATOM 4506 N N . LYS A 1 569 ? 7.99895 40.20941 44.65311 1.000 28.28724 569 LYS A N 1
ATOM 4507 C CA . LYS A 1 569 ? 8.63383 41.52398 44.68316 1.000 28.82088 569 LYS A CA 1
ATOM 4508 C C . LYS A 1 569 ? 10.13340 41.45384 44.40204 1.000 29.89034 569 LYS A C 1
ATOM 4509 O O . LYS A 1 569 ? 10.89207 42.34035 44.82009 1.000 28.21085 569 LYS A O 1
ATOM 4515 N N . LYS A 1 570 ? 10.58091 40.41974 43.68177 1.000 28.75849 570 LYS A N 1
ATOM 4516 C CA . LYS A 1 570 ? 11.99904 40.30955 43.36145 1.000 26.25821 570 LYS A CA 1
ATOM 4517 C C . LYS A 1 570 ? 12.39717 41.18448 42.17866 1.000 30.97746 570 LYS A C 1
ATOM 4518 O O . LYS A 1 570 ? 13.56192 41.13538 41.74411 1.000 27.79138 570 LYS A O 1
ATOM 4524 N N . GLY A 1 571 ? 11.46926 41.99173 41.66776 1.000 26.84683 571 GLY A N 1
ATOM 4525 C CA . GLY A 1 571 ? 11.77613 42.81152 40.50813 1.000 25.34946 571 GLY A CA 1
ATOM 4526 C C . GLY A 1 571 ? 12.90840 43.79292 40.77374 1.000 26.27710 571 GLY A C 1
ATOM 4527 O O . GLY A 1 571 ? 13.01467 44.38976 41.85237 1.000 28.18760 571 GLY A O 1
ATOM 4528 N N . ILE A 1 572 ? 13.78801 43.92796 39.77867 1.000 24.25034 572 ILE A N 1
ATOM 4529 C CA . ILE A 1 572 ? 14.71429 45.04864 39.74169 1.000 25.86285 572 ILE A CA 1
ATOM 4530 C C . ILE A 1 572 ? 13.95642 46.34160 39.42432 1.000 27.12937 572 ILE A C 1
ATOM 4531 O O . ILE A 1 572 ? 14.31649 47.42377 39.90628 1.000 24.89739 572 ILE A O 1
ATOM 4536 N N . PHE A 1 573 ? 12.89679 46.24667 38.62584 1.000 25.04597 573 PHE A N 1
ATOM 4537 C CA . PHE A 1 573 ? 11.94675 47.32113 38.36883 1.000 24.69066 573 PHE A CA 1
ATOM 4538 C C . PHE A 1 573 ? 10.62301 46.99026 39.04800 1.000 25.29248 573 PHE A C 1
ATOM 4539 O O . PHE A 1 573 ? 10.30540 45.81657 39.26896 1.000 24.34068 573 PHE A O 1
ATOM 4547 N N . THR A 1 574 ? 9.85779 48.02625 39.39838 1.000 22.58394 574 THR A N 1
ATOM 4548 C CA . THR A 1 574 ? 8.50855 47.78912 39.88721 1.000 23.78320 574 THR A CA 1
ATOM 4549 C C . THR A 1 574 ? 7.61606 47.27104 38.74509 1.000 27.27635 574 THR A C 1
ATOM 4550 O O . THR A 1 574 ? 8.00722 47.23330 37.57032 1.000 24.43731 574 THR A O 1
ATOM 4554 N N . ARG A 1 575 ? 6.39017 46.86626 39.09743 1.000 28.96006 575 ARG A N 1
ATOM 4555 C CA . ARG A 1 575 ? 5.46368 46.40767 38.06401 1.000 28.17625 575 ARG A CA 1
ATOM 4556 C C . ARG A 1 575 ? 5.11418 47.52762 37.08986 1.000 26.79925 575 ARG A C 1
ATOM 4557 O O . ARG A 1 575 ? 4.72717 47.25217 35.95278 1.000 25.25777 575 ARG A O 1
ATOM 4565 N N . GLU A 1 576 ? 5.24074 48.78366 37.51474 1.000 27.00777 576 GLU A N 1
ATOM 4566 C CA . GLU A 1 576 ? 5.05297 49.93818 36.64764 1.000 27.63828 576 GLU A CA 1
ATOM 4567 C C . GLU A 1 576 ? 6.35256 50.38774 35.98248 1.000 28.06431 576 GLU A C 1
ATOM 4568 O O . GLU A 1 576 ? 6.43315 51.52456 35.48822 1.000 27.05727 576 GLU A O 1
ATOM 4574 N N . ARG A 1 577 ? 7.36959 49.52437 35.97935 1.000 26.06993 577 ARG A N 1
ATOM 4575 C CA . ARG A 1 577 ? 8.55060 49.68657 35.12890 1.000 27.56227 577 ARG A CA 1
ATOM 4576 C C . ARG A 1 577 ? 9.39229 50.89597 35.53901 1.000 27.64879 577 ARG A C 1
ATOM 4577 O O . ARG A 1 577 ? 9.89024 51.63795 34.69121 1.000 29.65461 577 ARG A O 1
ATOM 4585 N N . GLN A 1 578 ? 9.55423 51.09202 36.84917 1.000 26.89765 578 GLN A N 1
ATOM 4586 C CA . GLN A 1 578 ? 10.46180 52.08518 37.39786 1.000 25.21781 578 GLN A CA 1
ATOM 4587 C C . GLN A 1 578 ? 11.51295 51.40000 38.27047 1.000 26.87736 578 GLN A C 1
ATOM 4588 O O . GLN A 1 578 ? 11.23954 50.36980 38.88792 1.000 25.32354 578 GLN A O 1
ATOM 4594 N N . PRO A 1 579 ? 12.73252 51.92656 38.30487 1.000 28.45249 579 PRO A N 1
ATOM 4595 C CA . PRO A 1 579 ? 13.83504 51.17829 38.90764 1.000 27.42947 579 PRO A CA 1
ATOM 4596 C C . PRO A 1 579 ? 13.86597 51.29739 40.41874 1.000 26.00203 579 PRO A C 1
ATOM 4597 O O . PRO A 1 579 ? 13.62489 52.36919 40.97986 1.000 27.56454 579 PRO A O 1
ATOM 4601 N N . LYS A 1 580 ? 14.20257 50.19130 41.07599 1.000 27.34742 580 LYS A N 1
ATOM 4602 C CA . LYS A 1 580 ? 14.62951 50.26611 42.46802 1.000 25.92757 580 LYS A CA 1
ATOM 4603 C C . LYS A 1 580 ? 16.12937 50.55522 42.50896 1.000 27.14210 580 LYS A C 1
ATOM 4604 O O . LYS A 1 580 ? 16.81361 50.52784 41.48016 1.000 26.38620 580 LYS A O 1
ATOM 4610 N N . THR A 1 581 ? 16.64181 50.79807 43.72297 1.000 30.11322 581 THR A N 1
ATOM 4611 C CA . THR A 1 581 ? 18.03809 51.20002 43.90341 1.000 30.22067 581 THR A CA 1
ATOM 4612 C C . THR A 1 581 ? 19.00562 50.26380 43.19404 1.000 25.77750 581 THR A C 1
ATOM 4613 O O . THR A 1 581 ? 19.95372 50.71531 42.54746 1.000 25.61615 581 THR A O 1
ATOM 4617 N N . ALA A 1 582 ? 18.81060 48.94700 43.34016 1.000 27.01661 582 ALA A N 1
ATOM 4618 C CA . ALA A 1 582 ? 19.78693 48.00380 42.79360 1.000 27.51270 582 ALA A CA 1
ATOM 4619 C C . ALA A 1 582 ? 19.93107 48.12522 41.27674 1.000 30.32397 582 ALA A C 1
ATOM 4620 O O . ALA A 1 582 ? 20.99820 47.80338 40.72567 1.000 30.93434 582 ALA A O 1
ATOM 4622 N N . ALA A 1 583 ? 18.88365 48.58845 40.58424 1.000 25.15962 583 ALA A N 1
ATOM 4623 C CA . ALA A 1 583 ? 18.95949 48.74252 39.13357 1.000 28.00587 583 ALA A CA 1
ATOM 4624 C C . ALA A 1 583 ? 20.17005 49.57358 38.71179 1.000 25.78653 583 ALA A C 1
ATOM 4625 O O . ALA A 1 583 ? 20.80161 49.29243 37.69203 1.000 25.28054 583 ALA A O 1
ATOM 4627 N N . PHE A 1 584 ? 20.51781 50.58228 39.50039 1.000 27.63405 584 PHE A N 1
ATOM 4628 C CA . PHE A 1 584 ? 21.60330 51.48413 39.15508 1.000 30.34735 584 PHE A CA 1
ATOM 4629 C C . PHE A 1 584 ? 22.96379 50.83273 39.36270 1.000 28.81084 584 PHE A C 1
ATOM 4630 O O . PHE A 1 584 ? 23.87611 51.03796 38.55413 1.000 30.48100 584 PHE A O 1
ATOM 4638 N N . ALA A 1 585 ? 23.10373 50.00097 40.39669 1.000 28.53412 585 ALA A N 1
ATOM 4639 C CA . ALA A 1 585 ? 24.34327 49.24361 40.57173 1.000 29.57631 585 ALA A CA 1
ATOM 4640 C C . ALA A 1 585 ? 24.50392 48.17517 39.49159 1.000 27.67680 585 ALA A C 1
ATOM 4641 O O . ALA A 1 585 ? 25.60716 47.96993 38.97307 1.000 31.97350 585 ALA A O 1
ATOM 4643 N N . ILE A 1 586 ? 23.42016 47.47995 39.13963 1.000 27.91069 586 ILE A N 1
ATOM 4644 C CA . ILE A 1 586 ? 23.48412 46.49775 38.05360 1.000 25.96977 586 ILE A CA 1
ATOM 4645 C C . ILE A 1 586 ? 23.90236 47.17294 36.75724 1.000 28.91426 586 ILE A C 1
ATOM 4646 O O . ILE A 1 586 ? 24.73179 46.65141 36.00128 1.000 26.87579 586 ILE A O 1
ATOM 4651 N N . ARG A 1 587 ? 23.34791 48.35673 36.49486 1.000 32.56419 587 ARG A N 1
ATOM 4652 C CA . ARG A 1 587 ? 23.67024 49.08215 35.27400 1.000 30.19999 587 ARG A CA 1
ATOM 4653 C C . ARG A 1 587 ? 25.15987 49.39667 35.19430 1.000 33.77831 587 ARG A C 1
ATOM 4654 O O . ARG A 1 587 ? 25.78563 49.24414 34.13575 1.000 32.58279 587 ARG A O 1
ATOM 4662 N N . GLU A 1 588 ? 25.74482 49.84728 36.30325 1.000 34.42188 588 GLU A N 1
ATOM 4663 C CA . GLU A 1 588 ? 27.16685 50.16679 36.29543 1.000 35.94068 588 GLU A CA 1
ATOM 4664 C C . GLU A 1 588 ? 27.99088 48.94390 35.92164 1.000 29.71399 588 GLU A C 1
ATOM 4665 O O . GLU A 1 588 ? 28.90534 49.03140 35.09790 1.000 35.20903 588 GLU A O 1
ATOM 4671 N N . ARG A 1 589 ? 27.65748 47.79073 36.50150 1.000 28.32907 589 ARG A N 1
ATOM 4672 C CA . ARG A 1 589 ? 28.36165 46.54703 36.20591 1.000 32.29582 589 ARG A CA 1
ATOM 4673 C C . ARG A 1 589 ? 28.14458 46.10307 34.76016 1.000 34.69942 589 ARG A C 1
ATOM 4674 O O . ARG A 1 589 ? 29.10704 45.88870 34.01437 1.000 29.23575 589 ARG A O 1
ATOM 4682 N N . TRP A 1 590 ? 26.88439 45.95034 34.33923 1.000 32.42448 590 TRP A N 1
ATOM 4683 C CA . TRP A 1 590 ? 26.64109 45.40147 33.00853 1.000 31.77290 590 TRP A CA 1
ATOM 4684 C C . TRP A 1 590 ? 27.17505 46.30675 31.90519 1.000 34.07832 590 TRP A C 1
ATOM 4685 O O . TRP A 1 590 ? 27.61019 45.81235 30.86322 1.000 31.30139 590 TRP A O 1
ATOM 4696 N N . ARG A 1 591 ? 27.16275 47.62081 32.10852 1.000 32.59435 591 ARG A N 1
ATOM 4697 C CA . ARG A 1 591 ? 27.59884 48.51186 31.04461 1.000 34.87341 591 ARG A CA 1
ATOM 4698 C C . ARG A 1 591 ? 29.11473 48.56723 30.90831 1.000 41.77555 591 ARG A C 1
ATOM 4699 O O . ARG A 1 591 ? 29.60935 48.90601 29.82977 1.000 46.53962 591 ARG A O 1
ATOM 4707 N N . LYS A 1 592 ? 29.86359 48.21973 31.94894 1.000 37.09644 592 LYS A N 1
ATOM 4708 C CA . LYS A 1 592 ? 31.31395 48.19125 31.81480 1.000 40.35016 592 LYS A CA 1
ATOM 4709 C C . LYS A 1 592 ? 31.83960 46.82863 31.39357 1.000 43.65454 592 LYS A C 1
ATOM 4710 O O . LYS A 1 592 ? 33.02244 46.71531 31.05692 1.000 46.92804 592 LYS A O 1
ATOM 4716 N N . MET A 1 593 ? 30.99878 45.79834 31.38714 1.000 43.74004 593 MET A N 1
ATOM 4717 C CA . MET A 1 593 ? 31.35455 44.54882 30.73739 1.000 45.99900 593 MET A CA 1
ATOM 4718 C C . MET A 1 593 ? 31.32441 44.71442 29.22401 1.000 47.87501 593 MET A C 1
ATOM 4719 O O . MET A 1 593 ? 32.28488 44.36730 28.54226 1.000 61.76149 593 MET A O 1
ATOM 4724 N N . PHE B 1 8 ? 11.21691 38.08402 96.83447 1.000 50.30632 8 PHE B N 1
ATOM 4725 C CA . PHE B 1 8 ? 11.61688 39.00783 97.89683 1.000 54.49731 8 PHE B CA 1
ATOM 4726 C C . PHE B 1 8 ? 11.17902 40.44733 97.57737 1.000 50.05362 8 PHE B C 1
ATOM 4727 O O . PHE B 1 8 ? 10.38856 40.67019 96.66066 1.000 46.64382 8 PHE B O 1
ATOM 4735 N N . ASP B 1 9 ? 11.69388 41.41076 98.34217 1.000 50.50600 9 ASP B N 1
ATOM 4736 C CA . ASP B 1 9 ? 11.10621 42.74647 98.40459 1.000 48.54542 9 ASP B CA 1
ATOM 4737 C C . ASP B 1 9 ? 11.36179 43.54831 97.13381 1.000 45.28145 9 ASP B C 1
ATOM 4738 O O . ASP B 1 9 ? 12.47916 43.57692 96.60919 1.000 46.55763 9 ASP B O 1
ATOM 4743 N N . MET B 1 10 ? 10.33011 44.24599 96.66690 1.000 42.06351 10 MET B N 1
ATOM 4744 C CA . MET B 1 10 ? 10.44125 45.01584 95.42954 1.000 42.77601 10 MET B CA 1
ATOM 4745 C C . MET B 1 10 ? 9.43779 46.16489 95.42092 1.000 38.80363 10 MET B C 1
ATOM 4746 O O . MET B 1 10 ? 8.69210 46.36098 94.46154 1.000 40.17220 10 MET B O 1
ATOM 4751 N N . LEU B 1 11 ? 9.40828 46.95624 96.48884 1.000 36.72467 11 LEU B N 1
ATOM 4752 C CA . LEU B 1 11 ? 8.61722 48.17831 96.45296 1.000 36.07280 11 LEU B CA 1
ATOM 4753 C C . LEU B 1 11 ? 9.19043 49.16121 95.43011 1.000 38.88148 11 LEU B C 1
ATOM 4754 O O . LEU B 1 11 ? 10.41061 49.29523 95.27899 1.000 33.17638 11 LEU B O 1
ATOM 4759 N N . PHE B 1 12 ? 8.30274 49.85160 94.72926 1.000 34.27256 12 PHE B N 1
ATOM 4760 C CA . PHE B 1 12 ? 8.74479 50.83397 93.74883 1.000 36.69794 12 PHE B CA 1
ATOM 4761 C C . PHE B 1 12 ? 9.41082 52.00202 94.46765 1.000 35.53146 12 PHE B C 1
ATOM 4762 O O . PHE B 1 12 ? 8.87356 52.49379 95.46254 1.000 35.82760 12 PHE B O 1
ATOM 4770 N N . PRO B 1 13 ? 10.56711 52.47217 94.00245 1.000 33.21257 13 PRO B N 1
ATOM 4771 C CA . PRO B 1 13 ? 11.25692 53.55879 94.71370 1.000 34.06120 13 PRO B CA 1
ATOM 4772 C C . PRO B 1 13 ? 10.45610 54.85245 94.68353 1.000 38.35309 13 PRO B C 1
ATOM 4773 O O . PRO B 1 13 ? 9.82427 55.19336 93.67884 1.000 35.12653 13 PRO B O 1
ATOM 4777 N N . VAL B 1 14 ? 10.49994 55.58951 95.79808 1.000 35.68347 14 VAL B N 1
ATOM 4778 C CA . VAL B 1 14 ? 9.76756 56.84207 95.92245 1.000 32.92668 14 VAL B CA 1
ATOM 4779 C C . VAL B 1 14 ? 10.68743 57.94768 96.42004 1.000 34.54649 14 VAL B C 1
ATOM 4780 O O . VAL B 1 14 ? 11.74279 57.69727 97.00782 1.000 37.34884 14 VAL B O 1
ATOM 4784 N N . ASP B 1 15 ? 10.26825 59.18886 96.17104 1.000 38.04501 15 ASP B N 1
ATOM 4785 C CA . ASP B 1 15 ? 10.87444 60.38027 96.76146 1.000 35.90138 15 ASP B CA 1
ATOM 4786 C C . ASP B 1 15 ? 9.91723 60.98590 97.77577 1.000 38.76467 15 ASP B C 1
ATOM 4787 O O . ASP B 1 15 ? 8.75127 61.23426 97.45258 1.000 37.88117 15 ASP B O 1
ATOM 4792 N N . ASN B 1 16 ? 10.41593 61.25679 98.98603 1.000 38.35947 16 ASN B N 1
ATOM 4793 C CA . ASN B 1 16 ? 9.64575 62.01927 99.96906 1.000 38.39936 16 ASN B CA 1
ATOM 4794 C C . ASN B 1 16 ? 10.60673 62.71910 100.93313 1.000 39.43296 16 ASN B C 1
ATOM 4795 O O . ASN B 1 16 ? 11.74706 63.00441 100.57005 1.000 36.05593 16 ASN B O 1
ATOM 4800 N N . GLU B 1 17 ? 10.16624 63.00469 102.16244 1.000 40.33895 17 GLU B N 1
ATOM 4801 C CA . GLU B 1 17 ? 11.06369 63.64561 103.12611 1.000 41.07884 17 GLU B CA 1
ATOM 4802 C C . GLU B 1 17 ? 12.14740 62.70016 103.63009 1.000 36.68475 17 GLU B C 1
ATOM 4803 O O . GLU B 1 17 ? 13.15331 63.16861 104.17883 1.000 42.42229 17 GLU B O 1
ATOM 4809 N N . ALA B 1 18 ? 11.96595 61.39031 103.44609 1.000 37.57347 18 ALA B N 1
ATOM 4810 C CA . ALA B 1 18 ? 12.80998 60.34741 104.02174 1.000 39.61196 18 ALA B CA 1
ATOM 4811 C C . ALA B 1 18 ? 13.63963 59.59016 103.00189 1.000 39.97483 18 ALA B C 1
ATOM 4812 O O . ALA B 1 18 ? 14.77120 59.21359 103.30298 1.000 44.60586 18 ALA B O 1
ATOM 4814 N N . ARG B 1 19 ? 13.09753 59.32639 101.81456 1.000 38.29677 19 ARG B N 1
ATOM 4815 C CA . ARG B 1 19 ? 13.77772 58.55151 100.78674 1.000 36.74917 19 ARG B CA 1
ATOM 4816 C C . ARG B 1 19 ? 14.02297 59.42691 99.56445 1.000 39.88735 19 ARG B C 1
ATOM 4817 O O . ARG B 1 19 ? 13.26435 60.36824 99.28975 1.000 38.62866 19 ARG B O 1
ATOM 4825 N N . GLN B 1 20 ? 15.09213 59.11648 98.83510 1.000 33.72143 20 GLN B N 1
ATOM 4826 C CA . GLN B 1 20 ? 15.40875 59.87855 97.63914 1.000 36.69663 20 GLN B CA 1
ATOM 4827 C C . GLN B 1 20 ? 15.93045 58.94491 96.54707 1.000 36.98767 20 GLN B C 1
ATOM 4828 O O . GLN B 1 20 ? 16.44843 57.86275 96.84195 1.000 35.14321 20 GLN B O 1
ATOM 4834 N N . ILE B 1 21 ? 15.76626 59.37868 95.29927 1.000 36.32721 21 ILE B N 1
ATOM 4835 C CA . ILE B 1 21 ? 16.10288 58.60642 94.12285 1.000 36.52942 21 ILE B CA 1
ATOM 4836 C C . ILE B 1 21 ? 17.10914 59.39751 93.29092 1.000 36.79870 21 ILE B C 1
ATOM 4837 O O . ILE B 1 21 ? 16.94782 60.60872 93.09573 1.000 36.81263 21 ILE B O 1
ATOM 4842 N N . LYS B 1 22 ? 18.12735 58.71107 92.77690 1.000 34.96127 22 LYS B N 1
ATOM 4843 C CA . LYS B 1 22 ? 19.03310 59.28888 91.81736 1.000 35.69086 22 LYS B CA 1
ATOM 4844 C C . LYS B 1 22 ? 19.02017 58.42533 90.55497 1.000 34.90154 22 LYS B C 1
ATOM 4845 O O . LYS B 1 22 ? 19.31512 57.22867 90.60571 1.000 33.76475 22 LYS B O 1
ATOM 4851 N N . GLU B 1 23 ? 18.67269 59.03627 89.42424 1.000 34.50491 23 GLU B N 1
ATOM 4852 C CA . GLU B 1 23 ? 18.61757 58.37108 88.14657 1.000 36.86633 23 GLU B CA 1
ATOM 4853 C C . GLU B 1 23 ? 20.00988 58.25938 87.53283 1.000 36.93584 23 GLU B C 1
ATOM 4854 O O . GLU B 1 23 ? 20.73325 59.24857 87.42942 1.000 38.11221 23 GLU B O 1
ATOM 4860 N N . LEU B 1 24 ? 20.36292 57.05679 87.07542 1.000 30.90874 24 LEU B N 1
ATOM 4861 C CA . LEU B 1 24 ? 21.62436 56.83752 86.40060 1.000 34.18382 24 LEU B CA 1
ATOM 4862 C C . LEU B 1 24 ? 21.42845 56.46053 84.93378 1.000 32.93455 24 LEU B C 1
ATOM 4863 O O . LEU B 1 24 ? 21.93532 55.42720 84.48782 1.000 32.80699 24 LEU B O 1
ATOM 4868 N N . ASN B 1 25 ? 20.71616 57.27415 84.16911 1.000 30.80672 25 ASN B N 1
ATOM 4869 C CA . ASN B 1 25 ? 20.41262 56.97011 82.77745 1.000 34.01118 25 ASN B CA 1
ATOM 4870 C C . ASN B 1 25 ? 21.38375 57.75628 81.88114 1.000 35.74167 25 ASN B C 1
ATOM 4871 O O . ASN B 1 25 ? 22.58926 57.67529 82.13178 1.000 38.93320 25 ASN B O 1
ATOM 4876 N N . GLY B 1 26 ? 20.93353 58.47139 80.85938 1.000 33.74785 26 GLY B N 1
ATOM 4877 C CA . GLY B 1 26 ? 21.87141 59.24297 80.07137 1.000 32.04655 26 GLY B CA 1
ATOM 4878 C C . GLY B 1 26 ? 22.68999 58.36899 79.13248 1.000 34.48720 26 GLY B C 1
ATOM 4879 O O . GLY B 1 26 ? 22.23527 57.33504 78.63700 1.000 31.60580 26 GLY B O 1
ATOM 4880 N N . ILE B 1 27 ? 23.92398 58.79135 78.88806 1.000 32.72421 27 ILE B N 1
ATOM 4881 C CA . ILE B 1 27 ? 24.80029 58.12398 77.93619 1.000 28.11911 27 ILE B CA 1
ATOM 4882 C C . ILE B 1 27 ? 25.85729 57.36177 78.72930 1.000 32.50365 27 ILE B C 1
ATOM 4883 O O . ILE B 1 27 ? 26.54261 57.94724 79.57439 1.000 28.69357 27 ILE B O 1
ATOM 4888 N N . TRP B 1 28 ? 25.96888 56.05733 78.48005 1.000 29.88810 28 TRP B N 1
ATOM 4889 C CA . TRP B 1 28 ? 26.99035 55.20633 79.07743 1.000 26.12070 28 TRP B CA 1
ATOM 4890 C C . TRP B 1 28 ? 28.05189 54.86376 78.04065 1.000 31.49750 28 TRP B C 1
ATOM 4891 O O . TRP B 1 28 ? 27.85604 55.04025 76.83418 1.000 31.65888 28 TRP B O 1
ATOM 4902 N N . LYS B 1 29 ? 29.16865 54.31747 78.51585 1.000 28.31113 29 LYS B N 1
ATOM 4903 C CA . LYS B 1 29 ? 30.16444 53.74309 77.62186 1.000 30.90434 29 LYS B CA 1
ATOM 4904 C C . LYS B 1 29 ? 29.84694 52.27116 77.40141 1.000 32.39867 29 LYS B C 1
ATOM 4905 O O . LYS B 1 29 ? 29.25664 51.61389 78.26162 1.000 30.53349 29 LYS B O 1
ATOM 4911 N N . PHE B 1 30 ? 30.26104 51.75236 76.24503 1.000 30.30276 30 PHE B N 1
ATOM 4912 C CA . PHE B 1 30 ? 29.75785 50.46913 75.78143 1.000 29.90271 30 PHE B CA 1
ATOM 4913 C C . PHE B 1 30 ? 30.77816 49.80329 74.87431 1.000 31.79179 30 PHE B C 1
ATOM 4914 O O . PHE B 1 30 ? 31.42521 50.46113 74.05712 1.000 31.81767 30 PHE B O 1
ATOM 4922 N N . LYS B 1 31 ? 30.86560 48.48426 74.99331 1.000 31.07815 31 LYS B N 1
ATOM 4923 C CA . LYS B 1 31 ? 31.71899 47.67166 74.15017 1.000 33.10519 31 LYS B CA 1
ATOM 4924 C C . LYS B 1 31 ? 31.12679 46.27311 74.10969 1.000 34.83704 31 LYS B C 1
ATOM 4925 O O . LYS B 1 31 ? 30.62234 45.78182 75.12357 1.000 33.28533 31 LYS B O 1
ATOM 4931 N N . ARG B 1 32 ? 31.19998 45.62696 72.95329 1.000 29.26430 32 ARG B N 1
ATOM 4932 C CA . ARG B 1 32 ? 30.77252 44.24159 72.85707 1.000 31.69723 32 ARG B CA 1
ATOM 4933 C C . ARG B 1 32 ? 31.96644 43.29973 72.92974 1.000 32.93534 32 ARG B C 1
ATOM 4934 O O . ARG B 1 32 ? 33.10378 43.67837 72.64990 1.000 32.28156 32 ARG B O 1
ATOM 4942 N N . ASP B 1 33 ? 31.69196 42.05784 73.32149 1.000 33.82942 33 ASP B N 1
ATOM 4943 C CA . ASP B 1 33 ? 32.68632 40.99416 73.20323 1.000 32.11727 33 ASP B CA 1
ATOM 4944 C C . ASP B 1 33 ? 33.02272 40.73304 71.73813 1.000 34.70520 33 ASP B C 1
ATOM 4945 O O . ASP B 1 33 ? 32.13060 40.67931 70.88260 1.000 33.28833 33 ASP B O 1
ATOM 4950 N N . ASN B 1 34 ? 34.31717 40.53576 71.44959 1.000 32.32967 34 ASN B N 1
ATOM 4951 C CA . ASN B 1 34 ? 34.74117 40.09451 70.12176 1.000 36.32954 34 ASN B CA 1
ATOM 4952 C C . ASN B 1 34 ? 34.82613 38.57764 70.00286 1.000 32.16451 34 ASN B C 1
ATOM 4953 O O . ASN B 1 34 ? 34.91534 38.06636 68.89106 1.000 34.84678 34 ASN B O 1
ATOM 4958 N N . TYR B 1 35 ? 34.80337 37.84587 71.10984 1.000 34.54313 35 TYR B N 1
ATOM 4959 C CA . TYR B 1 35 ? 34.59084 36.40580 71.06860 1.000 35.78669 35 TYR B CA 1
ATOM 4960 C C . TYR B 1 35 ? 33.80556 36.04892 72.31941 1.000 35.20093 35 TYR B C 1
ATOM 4961 O O . TYR B 1 35 ? 33.65740 36.86982 73.22677 1.000 36.17102 35 TYR B O 1
ATOM 4970 N N . TYR B 1 36 ? 33.29084 34.82200 72.36120 1.000 32.81180 36 TYR B N 1
ATOM 4971 C CA . TYR B 1 36 ? 32.41203 34.42729 73.45813 1.000 35.61456 36 TYR B CA 1
ATOM 4972 C C . TYR B 1 36 ? 33.10085 34.60870 74.80988 1.000 37.14320 36 TYR B C 1
ATOM 4973 O O . TYR B 1 36 ? 34.16596 34.03246 75.05842 1.000 37.33849 36 TYR B O 1
ATOM 4982 N N . LYS B 1 37 ? 32.49619 35.44323 75.66003 1.000 35.77590 37 LYS B N 1
ATOM 4983 C CA . LYS B 1 37 ? 32.91017 35.70418 77.03938 1.000 38.02685 37 LYS B CA 1
ATOM 4984 C C . LYS B 1 37 ? 34.26846 36.40897 77.14953 1.000 36.45114 37 LYS B C 1
ATOM 4985 O O . LYS B 1 37 ? 34.90648 36.34925 78.20429 1.000 37.81404 37 LYS B O 1
ATOM 4991 N N . GLN B 1 38 ? 34.70132 37.12504 76.10270 1.000 35.18506 38 GLN B N 1
ATOM 4992 C CA . GLN B 1 38 ? 35.98728 37.81812 76.14021 1.000 34.34409 38 GLN B CA 1
ATOM 4993 C C . GLN B 1 38 ? 36.11130 38.71995 77.36178 1.000 39.57494 38 GLN B C 1
ATOM 4994 O O . GLN B 1 38 ? 37.13906 38.71245 78.04706 1.000 39.84913 38 GLN B O 1
ATOM 5000 N N . GLY B 1 39 ? 35.06520 39.50100 77.65460 1.000 39.32857 39 GLY B N 1
ATOM 5001 C CA . GLY B 1 39 ? 35.12613 40.41186 78.79055 1.000 34.67862 39 GLY B CA 1
ATOM 5002 C C . GLY B 1 39 ? 35.39438 39.71014 80.11180 1.000 38.39107 39 GLY B C 1
ATOM 5003 O O . GLY B 1 39 ? 36.15034 40.21160 80.95013 1.000 34.32353 39 GLY B O 1
ATOM 5004 N N . PHE B 1 40 ? 34.75616 38.55755 80.33063 1.000 41.10459 40 PHE B N 1
ATOM 5005 C CA . PHE B 1 40 ? 34.99581 37.80957 81.56048 1.000 39.97928 40 PHE B CA 1
ATOM 5006 C C . PHE B 1 40 ? 36.39693 37.22008 81.56074 1.000 41.01434 40 PHE B C 1
ATOM 5007 O O . PHE B 1 40 ? 37.09163 37.24692 82.58424 1.000 44.09670 40 PHE B O 1
ATOM 5015 N N . GLU B 1 41 ? 36.82316 36.68217 80.42077 1.000 40.55464 41 GLU B N 1
ATOM 5016 C CA . GLU B 1 41 ? 38.11818 36.01829 80.35355 1.000 45.03021 41 GLU B CA 1
ATOM 5017 C C . GLU B 1 41 ? 39.25625 37.01427 80.51993 1.000 44.79196 41 GLU B C 1
ATOM 5018 O O . GLU B 1 41 ? 40.25522 36.71831 81.18562 1.000 46.29193 41 GLU B O 1
ATOM 5024 N N . GLU B 1 42 ? 39.11850 38.20167 79.94148 1.000 40.69588 42 GLU B N 1
ATOM 5025 C CA . GLU B 1 42 ? 40.13355 39.23398 80.05654 1.000 41.64002 42 GLU B CA 1
ATOM 5026 C C . GLU B 1 42 ? 39.89169 40.14947 81.24279 1.000 42.96448 42 GLU B C 1
ATOM 5027 O O . GLU B 1 42 ? 40.62583 41.13265 81.41449 1.000 44.02487 42 GLU B O 1
ATOM 5033 N N . LYS B 1 43 ? 38.87745 39.84025 82.05415 1.000 35.83965 43 LYS B N 1
ATOM 5034 C CA . LYS B 1 43 ? 38.56125 40.56318 83.27707 1.000 37.85849 43 LYS B CA 1
ATOM 5035 C C . LYS B 1 43 ? 38.48943 42.06177 83.02291 1.000 38.55550 43 LYS B C 1
ATOM 5036 O O . LYS B 1 43 ? 39.10027 42.87078 83.72751 1.000 39.85358 43 LYS B O 1
ATOM 5042 N N . TRP B 1 44 ? 37.69318 42.41989 82.00540 1.000 37.17154 44 TRP B N 1
ATOM 5043 C CA . TRP B 1 44 ? 37.52967 43.81072 81.60518 1.000 36.08735 44 TRP B CA 1
ATOM 5044 C C . TRP B 1 44 ? 37.01951 44.66550 82.74326 1.000 36.46587 44 TRP B C 1
ATOM 5045 O O . TRP B 1 44 ? 37.28659 45.87294 82.77669 1.000 36.85407 44 TRP B O 1
ATOM 5056 N N . PHE B 1 45 ? 36.27568 44.06212 83.67485 1.000 37.44191 45 PHE B N 1
ATOM 5057 C CA . PHE B 1 45 ? 35.69381 44.79667 84.79603 1.000 42.73559 45 PHE B CA 1
ATOM 5058 C C . PHE B 1 45 ? 36.72731 45.31208 85.80207 1.000 40.01311 45 PHE B C 1
ATOM 5059 O O . PHE B 1 45 ? 36.38800 46.15838 86.63591 1.000 36.74414 45 PHE B O 1
ATOM 5067 N N . GLU B 1 46 ? 37.96869 44.83038 85.76163 1.000 42.25880 46 GLU B N 1
ATOM 5068 C CA . GLU B 1 46 ? 38.94374 45.24544 86.77086 1.000 42.38333 46 GLU B CA 1
ATOM 5069 C C . GLU B 1 46 ? 39.47907 46.65297 86.55019 1.000 42.59775 46 GLU B C 1
ATOM 5070 O O . GLU B 1 46 ? 40.13670 47.18939 87.44270 1.000 46.37613 46 GLU B O 1
ATOM 5076 N N . LYS B 1 47 ? 39.21214 47.26031 85.40220 1.000 39.58011 47 LYS B N 1
ATOM 5077 C CA . LYS B 1 47 ? 39.69535 48.59747 85.09984 1.000 44.30940 47 LYS B CA 1
ATOM 5078 C C . LYS B 1 47 ? 38.69849 49.24804 84.15015 1.000 43.59672 47 LYS B C 1
ATOM 5079 O O . LYS B 1 47 ? 37.85856 48.55491 83.56492 1.000 41.21609 47 LYS B O 1
ATOM 5085 N N . PRO B 1 48 ? 38.72763 50.57609 84.01546 1.000 40.72612 48 PRO B N 1
ATOM 5086 C CA . PRO B 1 48 ? 37.77345 51.24735 83.12188 1.000 44.25858 48 PRO B CA 1
ATOM 5087 C C . PRO B 1 48 ? 37.78769 50.66450 81.71206 1.000 42.41776 48 PRO B C 1
ATOM 5088 O O . PRO B 1 48 ? 38.82924 50.25395 81.19664 1.000 41.42893 48 PRO B O 1
ATOM 5092 N N . LEU B 1 49 ? 36.60313 50.59989 81.10140 1.000 40.16820 49 LEU B N 1
ATOM 5093 C CA . LEU B 1 49 ? 36.48546 50.08497 79.74011 1.000 37.94918 49 LEU B CA 1
ATOM 5094 C C . LEU B 1 49 ? 37.27182 50.95076 78.76282 1.000 35.73924 49 LEU B C 1
ATOM 5095 O O . LEU B 1 49 ? 37.27769 52.17966 78.86697 1.000 36.28483 49 LEU B O 1
ATOM 5100 N N . GLU B 1 50 ? 37.93738 50.29287 77.81088 1.000 37.03631 50 GLU B N 1
ATOM 5101 C CA . GLU B 1 50 ? 38.71480 50.92809 76.75210 1.000 40.80955 50 GLU B CA 1
ATOM 5102 C C . GLU B 1 50 ? 38.12703 50.57603 75.39227 1.000 39.66024 50 GLU B C 1
ATOM 5103 O O . GLU B 1 50 ? 37.48825 49.53238 75.22674 1.000 38.36159 50 GLU B O 1
ATOM 5109 N N . ASP B 1 51 ? 38.38924 51.44132 74.40898 1.000 40.58913 51 ASP B N 1
ATOM 5110 C CA . ASP B 1 51 ? 37.86382 51.30643 73.04364 1.000 40.64554 51 ASP B CA 1
ATOM 5111 C C . ASP B 1 51 ? 36.34135 51.10872 73.06054 1.000 39.28367 51 ASP B C 1
ATOM 5112 O O . ASP B 1 51 ? 35.80730 50.05521 72.70916 1.000 35.07415 51 ASP B O 1
ATOM 5117 N N . VAL B 1 52 ? 35.65209 52.17305 73.46898 1.000 35.87918 52 VAL B N 1
ATOM 5118 C CA . VAL B 1 52 ? 34.21767 52.13406 73.71021 1.000 37.79574 52 VAL B CA 1
ATOM 5119 C C . VAL B 1 52 ? 33.50132 53.09148 72.75559 1.000 37.20057 52 VAL B C 1
ATOM 5120 O O . VAL B 1 52 ? 34.11175 53.95077 72.11993 1.000 33.50156 52 VAL B O 1
ATOM 5124 N N . ILE B 1 53 ? 32.18011 52.92997 72.68058 1.000 31.17005 53 ILE B N 1
ATOM 5125 C CA . ILE B 1 53 ? 31.29278 53.88838 72.03756 1.000 33.83953 53 ILE B CA 1
ATOM 5126 C C . ILE B 1 53 ? 30.26192 54.34478 73.06999 1.000 33.00414 53 ILE B C 1
ATOM 5127 O O . ILE B 1 53 ? 30.16548 53.78939 74.16338 1.000 31.78389 53 ILE B O 1
ATOM 5132 N N . ASP B 1 54 ? 29.49283 55.37348 72.70965 1.000 30.33440 54 ASP B N 1
ATOM 5133 C CA . ASP B 1 54 ? 28.37046 55.82862 73.52802 1.000 32.00053 54 ASP B CA 1
ATOM 5134 C C . ASP B 1 54 ? 27.13445 54.96950 73.30189 1.000 32.77499 54 ASP B C 1
ATOM 5135 O O . ASP B 1 54 ? 26.86432 54.51195 72.18537 1.000 29.03647 54 ASP B O 1
ATOM 5140 N N . MET B 1 55 ? 26.35404 54.78320 74.37082 1.000 29.49041 55 MET B N 1
ATOM 5141 C CA . MET B 1 55 ? 25.13481 54.01593 74.28019 1.000 26.80472 55 MET B CA 1
ATOM 5142 C C . MET B 1 55 ? 24.11998 54.59676 75.26035 1.000 28.56988 55 MET B C 1
ATOM 5143 O O . MET B 1 55 ? 24.45088 54.77929 76.44176 1.000 32.95621 55 MET B O 1
ATOM 5148 N N . PRO B 1 56 ? 22.91340 54.91411 74.80676 1.000 28.82303 56 PRO B N 1
ATOM 5149 C CA . PRO B 1 56 ? 21.90344 55.46761 75.71623 1.000 28.81991 56 PRO B CA 1
ATOM 5150 C C . PRO B 1 56 ? 21.32761 54.39995 76.62550 1.000 30.72679 56 PRO B C 1
ATOM 5151 O O . PRO B 1 56 ? 21.27650 53.21362 76.28235 1.000 27.60955 56 PRO B O 1
ATOM 5155 N N . VAL B 1 57 ? 20.88034 54.84605 77.79770 1.000 28.20642 57 VAL B N 1
ATOM 5156 C CA . VAL B 1 57 ? 20.18493 54.01187 78.77241 1.000 30.42412 57 VAL B CA 1
ATOM 5157 C C . VAL B 1 57 ? 19.00731 54.82786 79.29011 1.000 32.92231 57 VAL B C 1
ATOM 5158 O O . VAL B 1 57 ? 19.20380 55.97047 79.72514 1.000 31.22727 57 VAL B O 1
ATOM 5162 N N . PRO B 1 58 ? 17.76677 54.30469 79.25259 1.000 30.85354 58 PRO B N 1
ATOM 5163 C CA . PRO B 1 58 ? 17.40646 52.96724 78.78051 1.000 29.99649 58 PRO B CA 1
ATOM 5164 C C . PRO B 1 58 ? 17.19155 52.89656 77.25784 1.000 31.79949 58 PRO B C 1
ATOM 5165 O O . PRO B 1 58 ? 16.80038 53.89665 76.66149 1.000 29.37453 58 PRO B O 1
ATOM 5169 N N . SER B 1 59 ? 17.41402 51.71227 76.67550 1.000 28.42658 59 SER B N 1
ATOM 5170 C CA . SER B 1 59 ? 17.37368 51.47024 75.23011 1.000 29.65396 59 SER B CA 1
ATOM 5171 C C . SER B 1 59 ? 17.92884 50.07853 74.97037 1.000 27.63748 59 SER B C 1
ATOM 5172 O O . SER B 1 59 ? 18.73076 49.57600 75.76075 1.000 24.88374 59 SER B O 1
ATOM 5175 N N . SER B 1 60 ? 17.47734 49.43690 73.89940 1.000 23.80063 60 SER B N 1
ATOM 5176 C CA . SER B 1 60 ? 18.21847 48.32633 73.32909 1.000 26.08374 60 SER B CA 1
ATOM 5177 C C . SER B 1 60 ? 19.45039 48.88102 72.61021 1.000 28.81194 60 SER B C 1
ATOM 5178 O O . SER B 1 60 ? 19.44757 50.02303 72.14184 1.000 26.80691 60 SER B O 1
ATOM 5181 N N . TYR B 1 61 ? 20.51287 48.07847 72.51790 1.000 26.30418 61 TYR B N 1
ATOM 5182 C CA . TYR B 1 61 ? 21.65951 48.53277 71.73402 1.000 29.39418 61 TYR B CA 1
ATOM 5183 C C . TYR B 1 61 ? 21.57035 48.18633 70.25491 1.000 25.89053 61 TYR B C 1
ATOM 5184 O O . TYR B 1 61 ? 22.38165 48.69204 69.47168 1.000 26.74695 61 TYR B O 1
ATOM 5193 N N . ASN B 1 62 ? 20.60596 47.36239 69.85030 1.000 26.51537 62 ASN B N 1
ATOM 5194 C CA . ASN B 1 62 ? 20.69561 46.71673 68.54373 1.000 27.68850 62 ASN B CA 1
ATOM 5195 C C . ASN B 1 62 ? 20.42937 47.67042 67.37849 1.000 27.43054 62 ASN B C 1
ATOM 5196 O O . ASN B 1 62 ? 21.00159 47.48004 66.30831 1.000 28.03962 62 ASN B O 1
ATOM 5201 N N . ASP B 1 63 ? 19.58063 48.68605 67.53584 1.000 28.44919 63 ASP B N 1
ATOM 5202 C CA . ASP B 1 63 ? 19.24255 49.55791 66.40531 1.000 29.83253 63 ASP B CA 1
ATOM 5203 C C . ASP B 1 63 ? 19.87208 50.94993 66.50016 1.000 26.85786 63 ASP B C 1
ATOM 5204 O O . ASP B 1 63 ? 19.50592 51.84503 65.73227 1.000 28.59144 63 ASP B O 1
ATOM 5209 N N . ILE B 1 64 ? 20.82514 51.14909 67.40261 1.000 26.66927 64 ILE B N 1
ATOM 5210 C CA . ILE B 1 64 ? 21.44262 52.46182 67.56445 1.000 24.47195 64 ILE B CA 1
ATOM 5211 C C . ILE B 1 64 ? 22.52950 52.69947 66.51654 1.000 26.34291 64 ILE B C 1
ATOM 5212 O O . ILE B 1 64 ? 22.65180 53.80416 65.97146 1.000 27.45490 64 ILE B O 1
ATOM 5217 N N . THR B 1 65 ? 23.36734 51.69605 66.24050 1.000 25.56641 65 THR B N 1
ATOM 5218 C CA . THR B 1 65 ? 24.50682 51.92851 65.36841 1.000 28.79880 65 THR B CA 1
ATOM 5219 C C . THR B 1 65 ? 24.17024 51.50117 63.94298 1.000 32.24924 65 THR B C 1
ATOM 5220 O O . THR B 1 65 ? 23.08892 50.98276 63.64812 1.000 27.08220 65 THR B O 1
ATOM 5224 N N . THR B 1 66 ? 25.12292 51.73912 63.04880 1.000 28.02418 66 THR B N 1
ATOM 5225 C CA . THR B 1 66 ? 25.02224 51.35877 61.65475 1.000 31.21983 66 THR B CA 1
ATOM 5226 C C . THR B 1 66 ? 25.69100 50.01716 61.39465 1.000 31.19793 66 THR B C 1
ATOM 5227 O O . THR B 1 66 ? 25.81504 49.60127 60.24449 1.000 30.08129 66 THR B O 1
ATOM 5231 N N . ASP B 1 67 ? 26.04454 49.30491 62.44964 1.000 29.07228 67 ASP B N 1
ATOM 5232 C CA . ASP B 1 67 ? 26.89735 48.13053 62.36951 1.000 36.25910 67 ASP B CA 1
ATOM 5233 C C . ASP B 1 67 ? 26.06361 46.85680 62.46073 1.000 35.27785 67 ASP B C 1
ATOM 5234 O O . ASP B 1 67 ? 25.41957 46.60714 63.48329 1.000 30.43147 67 ASP B O 1
ATOM 5239 N N . GLN B 1 68 ? 26.09945 46.03931 61.40945 1.000 33.52963 68 GLN B N 1
ATOM 5240 C CA . GLN B 1 68 ? 25.33112 44.79713 61.42780 1.000 34.16938 68 GLN B CA 1
ATOM 5241 C C . GLN B 1 68 ? 25.83300 43.82419 62.50193 1.000 34.40935 68 GLN B C 1
ATOM 5242 O O . GLN B 1 68 ? 25.03138 43.10617 63.11657 1.000 29.21547 68 GLN B O 1
ATOM 5248 N N . GLU B 1 69 ? 27.14148 43.79213 62.75518 1.000 31.73504 69 GLU B N 1
ATOM 5249 C CA . GLU B 1 69 ? 27.67089 42.84434 63.73108 1.000 34.28001 69 GLU B CA 1
ATOM 5250 C C . GLU B 1 69 ? 27.15667 43.12605 65.13483 1.000 32.14859 69 GLU B C 1
ATOM 5251 O O . GLU B 1 69 ? 26.91874 42.19166 65.90905 1.000 33.29851 69 GLU B O 1
ATOM 5257 N N . LEU B 1 70 ? 26.97726 44.39524 65.48874 1.000 30.67591 70 LEU B N 1
ATOM 5258 C CA . LEU B 1 70 ? 26.39232 44.69239 66.78836 1.000 30.98139 70 LEU B CA 1
ATOM 5259 C C . LEU B 1 70 ? 24.89047 44.37456 66.80546 1.000 34.18762 70 LEU B C 1
ATOM 5260 O O . LEU B 1 70 ? 24.38488 43.79276 67.77360 1.000 29.05577 70 LEU B O 1
ATOM 5265 N N . ARG B 1 71 ? 24.16641 44.71192 65.73148 1.000 30.78931 71 ARG B N 1
ATOM 5266 C CA . ARG B 1 71 ? 22.74280 44.36945 65.66713 1.000 29.18181 71 ARG B CA 1
ATOM 5267 C C . ARG B 1 71 ? 22.51256 42.87319 65.87074 1.000 27.62132 71 ARG B C 1
ATOM 5268 O O . ARG B 1 71 ? 21.61921 42.47612 66.62824 1.000 29.89112 71 ARG B O 1
ATOM 5276 N N . ASP B 1 72 ? 23.33298 42.03019 65.24402 1.000 28.20309 72 ASP B N 1
ATOM 5277 C CA . ASP B 1 72 ? 23.15982 40.58267 65.25766 1.000 25.92965 72 ASP B CA 1
ATOM 5278 C C . ASP B 1 72 ? 24.01581 39.87708 66.31651 1.000 30.34864 72 ASP B C 1
ATOM 5279 O O . ASP B 1 72 ? 24.16648 38.65422 66.25752 1.000 31.15645 72 ASP B O 1
ATOM 5284 N N . HIS B 1 73 ? 24.57237 40.61574 67.27267 1.000 29.45238 73 HIS B N 1
ATOM 5285 C CA . HIS B 1 73 ? 25.51002 40.05972 68.25093 1.000 28.98888 73 HIS B CA 1
ATOM 5286 C C . HIS B 1 73 ? 24.89027 38.92279 69.07067 1.000 29.53033 73 HIS B C 1
ATOM 5287 O O . HIS B 1 73 ? 23.75446 39.01910 69.54750 1.000 28.58338 73 HIS B O 1
ATOM 5294 N N . VAL B 1 74 ? 25.63847 37.83255 69.22065 1.000 28.52527 74 VAL B N 1
ATOM 5295 C CA . VAL B 1 74 ? 25.27315 36.73675 70.10960 1.000 29.90543 74 VAL B CA 1
ATOM 5296 C C . VAL B 1 74 ? 26.28001 36.69390 71.25488 1.000 31.41283 74 VAL B C 1
ATOM 5297 O O . VAL B 1 74 ? 27.48627 36.54987 71.02547 1.000 35.39085 74 VAL B O 1
ATOM 5301 N N . GLY B 1 75 ? 25.79211 36.82158 72.48453 1.000 31.26903 75 GLY B N 1
ATOM 5302 C CA . GLY B 1 75 ? 26.67271 36.77954 73.64308 1.000 31.91314 75 GLY B CA 1
ATOM 5303 C C . GLY B 1 75 ? 26.55089 37.95937 74.59469 1.000 32.48335 75 GLY B C 1
ATOM 5304 O O . GLY B 1 75 ? 25.43664 38.39715 74.92261 1.000 32.04013 75 GLY B O 1
ATOM 5305 N N . TRP B 1 76 ? 27.69141 38.50948 75.01078 1.000 30.69406 76 TRP B N 1
ATOM 5306 C CA . TRP B 1 76 ? 27.74490 39.50413 76.07370 1.000 30.03865 76 TRP B CA 1
ATOM 5307 C C . TRP B 1 76 ? 28.25414 40.84160 75.55382 1.000 30.02888 76 TRP B C 1
ATOM 5308 O O . TRP B 1 76 ? 29.10215 40.90319 74.65875 1.000 28.82748 76 TRP B O 1
ATOM 5319 N N . VAL B 1 77 ? 27.75154 41.91358 76.16250 1.000 27.92355 77 VAL B N 1
ATOM 5320 C CA . VAL B 1 77 ? 28.25927 43.25971 75.95244 1.000 29.76874 77 VAL B CA 1
ATOM 5321 C C . VAL B 1 77 ? 28.50348 43.89054 77.31764 1.000 31.56244 77 VAL B C 1
ATOM 5322 O O . VAL B 1 77 ? 28.06723 43.37906 78.34960 1.000 29.80036 77 VAL B O 1
ATOM 5326 N N . TRP B 1 78 ? 29.18270 45.03824 77.30161 1.000 28.83503 78 TRP B N 1
ATOM 5327 C CA . TRP B 1 78 ? 29.67927 45.68117 78.50927 1.000 32.80086 78 TRP B CA 1
ATOM 5328 C C . TRP B 1 78 ? 29.27729 47.14718 78.50627 1.000 32.48708 78 TRP B C 1
ATOM 5329 O O . TRP B 1 78 ? 29.59233 47.88233 77.56202 1.000 31.77213 78 TRP B O 1
ATOM 5340 N N . TYR B 1 79 ? 28.57223 47.55945 79.54867 1.000 27.49215 79 TYR B N 1
ATOM 5341 C CA . TYR B 1 79 ? 28.22472 48.94927 79.78713 1.000 30.85995 79 TYR B CA 1
ATOM 5342 C C . TYR B 1 79 ? 29.01757 49.46631 80.97712 1.000 29.98010 79 TYR B C 1
ATOM 5343 O O . TYR B 1 79 ? 29.30607 48.71640 81.91829 1.000 32.89024 79 TYR B O 1
ATOM 5352 N N . GLU B 1 80 ? 29.29924 50.76631 80.97813 1.000 29.48903 80 GLU B N 1
ATOM 5353 C CA . GLU B 1 80 ? 29.97213 51.35692 82.12504 1.000 31.02911 80 GLU B CA 1
ATOM 5354 C C . GLU B 1 80 ? 29.60814 52.82327 82.25388 1.000 30.63425 80 GLU B C 1
ATOM 5355 O O . GLU B 1 80 ? 29.47985 53.52435 81.24489 1.000 28.77023 80 GLU B O 1
ATOM 5361 N N . ARG B 1 81 ? 29.44355 53.27922 83.49577 1.000 25.44408 81 ARG B N 1
ATOM 5362 C CA . ARG B 1 81 ? 29.36327 54.70527 83.77023 1.000 26.38993 81 ARG B CA 1
ATOM 5363 C C . ARG B 1 81 ? 29.83280 54.96437 85.19628 1.000 31.23147 81 ARG B C 1
ATOM 5364 O O . ARG B 1 81 ? 30.08071 54.04034 85.97463 1.000 32.47009 81 ARG B O 1
ATOM 5372 N N . LYS B 1 82 ? 29.96204 56.24227 85.52740 1.000 29.55514 82 LYS B N 1
ATOM 5373 C CA . LYS B 1 82 ? 30.31447 56.67546 86.86666 1.000 33.00762 82 LYS B CA 1
ATOM 5374 C C . LYS B 1 82 ? 29.11386 57.32567 87.55018 1.000 37.10451 82 LYS B C 1
ATOM 5375 O O . LYS B 1 82 ? 28.24570 57.90304 86.88943 1.000 39.40276 82 LYS B O 1
ATOM 5381 N N . PHE B 1 83 ? 29.04492 57.18728 88.87787 1.000 35.06235 83 PHE B N 1
ATOM 5382 C CA . PHE B 1 83 ? 28.00958 57.84306 89.66699 1.000 35.18566 83 PHE B CA 1
ATOM 5383 C C . PHE B 1 83 ? 28.59064 58.32912 90.98873 1.000 34.87905 83 PHE B C 1
ATOM 5384 O O . PHE B 1 83 ? 29.65579 57.89111 91.42789 1.000 37.88104 83 PHE B O 1
ATOM 5392 N N . ALA B 1 84 ? 27.87695 59.25490 91.61578 1.000 37.09626 84 ALA B N 1
ATOM 5393 C CA . ALA B 1 84 ? 28.33825 59.90677 92.83279 1.000 39.91745 84 ALA B CA 1
ATOM 5394 C C . ALA B 1 84 ? 27.39754 59.60431 93.98764 1.000 38.96182 84 ALA B C 1
ATOM 5395 O O . ALA B 1 84 ? 26.17215 59.60342 93.81569 1.000 39.13887 84 ALA B O 1
ATOM 5397 N N . VAL B 1 85 ? 27.96707 59.32590 95.15456 1.000 38.11284 85 VAL B N 1
ATOM 5398 C CA . VAL B 1 85 ? 27.21961 59.31304 96.40903 1.000 36.17782 85 VAL B CA 1
ATOM 5399 C C . VAL B 1 85 ? 27.45044 60.65371 97.09548 1.000 38.67465 85 VAL B C 1
ATOM 5400 O O . VAL B 1 85 ? 28.60994 60.98833 97.39644 1.000 40.00406 85 VAL B O 1
ATOM 5404 N N . PRO B 1 86 ? 26.40971 61.44202 97.34136 1.000 36.60283 86 PRO B N 1
ATOM 5405 C CA . PRO B 1 86 ? 26.60129 62.71619 98.03223 1.000 39.68547 86 PRO B CA 1
ATOM 5406 C C . PRO B 1 86 ? 27.03625 62.50360 99.48294 1.000 43.38267 86 PRO B C 1
ATOM 5407 O O . PRO B 1 86 ? 26.73834 61.47303 100.09535 1.000 37.14547 86 PRO B O 1
ATOM 5411 N N . ARG B 1 87 ? 27.77015 63.49369 100.01439 1.000 40.04677 87 ARG B N 1
ATOM 5412 C CA . ARG B 1 87 ? 28.02108 63.55541 101.44766 1.000 44.25314 87 ARG B CA 1
ATOM 5413 C C . ARG B 1 87 ? 26.72084 63.45846 102.23100 1.000 42.73300 87 ARG B C 1
ATOM 5414 O O . ARG B 1 87 ? 26.64080 62.74231 103.23401 1.000 44.07727 87 ARG B O 1
ATOM 5422 N N . LEU B 1 88 ? 25.67910 64.14617 101.76411 1.000 43.88588 88 LEU B N 1
ATOM 5423 C CA . LEU B 1 88 ? 24.41774 64.22188 102.49448 1.000 46.01887 88 LEU B CA 1
ATOM 5424 C C . LEU B 1 88 ? 23.68468 62.88655 102.60944 1.000 41.96297 88 LEU B C 1
ATOM 5425 O O . LEU B 1 88 ? 22.68919 62.81628 103.33199 1.000 47.92896 88 LEU B O 1
ATOM 5430 N N . TRP B 1 89 ? 24.14481 61.83274 101.94205 1.000 44.11320 89 TRP B N 1
ATOM 5431 C CA . TRP B 1 89 ? 23.59541 60.48869 102.10035 1.000 43.05504 89 TRP B CA 1
ATOM 5432 C C . TRP B 1 89 ? 24.41748 59.63920 103.05926 1.000 42.00871 89 TRP B C 1
ATOM 5433 O O . TRP B 1 89 ? 24.18108 58.43111 103.15821 1.000 39.71285 89 TRP B O 1
ATOM 5444 N N . LYS B 1 90 ? 25.37926 60.25337 103.75714 1.000 46.21368 90 LYS B N 1
ATOM 5445 C CA . LYS B 1 90 ? 26.37352 59.63125 104.62914 1.000 46.75411 90 LYS B CA 1
ATOM 5446 C C . LYS B 1 90 ? 25.91753 58.37317 105.36324 1.000 50.99507 90 LYS B C 1
ATOM 5447 O O . LYS B 1 90 ? 26.55056 57.31532 105.23767 1.000 54.35429 90 LYS B O 1
ATOM 5453 N N . ASP B 1 91 ? 24.83629 58.46632 106.13995 1.000 38.98090 91 ASP B N 1
ATOM 5454 C CA . ASP B 1 91 ? 24.40248 57.36885 106.99648 1.000 43.71454 91 ASP B CA 1
ATOM 5455 C C . ASP B 1 91 ? 23.13189 56.69036 106.49549 1.000 48.41351 91 ASP B C 1
ATOM 5456 O O . ASP B 1 91 ? 22.40586 56.08178 107.29032 1.000 44.71264 91 ASP B O 1
ATOM 5461 N N . GLN B 1 92 ? 22.84049 56.77469 105.19994 1.000 42.81803 92 GLN B N 1
ATOM 5462 C CA . GLN B 1 92 ? 21.61197 56.17480 104.70671 1.000 36.24517 92 GLN B CA 1
ATOM 5463 C C . GLN B 1 92 ? 21.87280 54.77290 104.15852 1.000 35.47625 92 GLN B C 1
ATOM 5464 O O . GLN B 1 92 ? 23.00394 54.39061 103.85513 1.000 38.26176 92 GLN B O 1
ATOM 5470 N N . ARG B 1 93 ? 20.80661 53.98878 104.07815 1.000 37.97424 93 ARG B N 1
ATOM 5471 C CA . ARG B 1 93 ? 20.84330 52.77141 103.28156 1.000 40.78356 93 ARG B CA 1
ATOM 5472 C C . ARG B 1 93 ? 20.91469 53.14888 101.80251 1.000 36.81198 93 ARG B C 1
ATOM 5473 O O . ARG B 1 93 ? 20.17613 54.02584 101.34557 1.000 38.50293 93 ARG B O 1
ATOM 5481 N N . LEU B 1 94 ? 21.83407 52.52362 101.06675 1.000 39.74680 94 LEU B N 1
ATOM 5482 C CA . LEU B 1 94 ? 22.05762 52.80758 99.65165 1.000 41.59744 94 LEU B CA 1
ATOM 5483 C C . LEU B 1 94 ? 21.72316 51.57001 98.83571 1.000 37.00030 94 LEU B C 1
ATOM 5484 O O . LEU B 1 94 ? 22.26586 50.49122 99.09851 1.000 37.89718 94 LEU B O 1
ATOM 5489 N N . VAL B 1 95 ? 20.84583 51.72851 97.84095 1.000 35.37638 95 VAL B N 1
ATOM 5490 C CA . VAL B 1 95 ? 20.34817 50.61425 97.03797 1.000 34.49820 95 VAL B CA 1
ATOM 5491 C C . VAL B 1 95 ? 20.48161 50.95187 95.55343 1.000 34.62188 95 VAL B C 1
ATOM 5492 O O . VAL B 1 95 ? 20.04811 52.02168 95.10723 1.000 32.45950 95 VAL B O 1
ATOM 5496 N N . LEU B 1 96 ? 21.05185 50.02420 94.78779 1.000 33.29642 96 LEU B N 1
ATOM 5497 C CA . LEU B 1 96 ? 21.17718 50.15158 93.33981 1.000 34.31820 96 LEU B CA 1
ATOM 5498 C C . LEU B 1 96 ? 20.08763 49.31915 92.67887 1.000 34.50043 96 LEU B C 1
ATOM 5499 O O . LEU B 1 96 ? 20.09250 48.08813 92.78533 1.000 32.54597 96 LEU B O 1
ATOM 5504 N N . ARG B 1 97 ? 19.16964 49.97470 91.97709 1.000 30.63203 97 ARG B N 1
ATOM 5505 C CA . ARG B 1 97 ? 18.06571 49.27512 91.33589 1.000 36.89974 97 ARG B CA 1
ATOM 5506 C C . ARG B 1 97 ? 18.19288 49.30555 89.81890 1.000 31.77294 97 ARG B C 1
ATOM 5507 O O . ARG B 1 97 ? 18.39251 50.37126 89.22695 1.000 35.63347 97 ARG B O 1
ATOM 5515 N N . PHE B 1 98 ? 18.03568 48.14136 89.19803 1.000 33.59641 98 PHE B N 1
ATOM 5516 C CA . PHE B 1 98 ? 17.84600 48.02461 87.75860 1.000 30.94685 98 PHE B CA 1
ATOM 5517 C C . PHE B 1 98 ? 16.39542 47.64867 87.49553 1.000 33.25088 98 PHE B C 1
ATOM 5518 O O . PHE B 1 98 ? 15.90048 46.65376 88.04447 1.000 30.04475 98 PHE B O 1
ATOM 5526 N N . GLY B 1 99 ? 15.71570 48.44729 86.66313 1.000 30.72873 99 GLY B N 1
ATOM 5527 C CA . GLY B 1 99 ? 14.35727 48.09629 86.27457 1.000 32.48687 99 GLY B CA 1
ATOM 5528 C C . GLY B 1 99 ? 14.31920 46.79449 85.50537 1.000 32.30257 99 GLY B C 1
ATOM 5529 O O . GLY B 1 99 ? 13.39231 45.98909 85.65959 1.000 30.26781 99 GLY B O 1
ATOM 5530 N N . SER B 1 100 ? 15.33988 46.56506 84.68114 1.000 28.44422 100 SER B N 1
ATOM 5531 C CA . SER B 1 100 ? 15.53712 45.30703 83.98317 1.000 29.66161 100 SER B CA 1
ATOM 5532 C C . SER B 1 100 ? 16.83696 45.38076 83.19059 1.000 31.11384 100 SER B C 1
ATOM 5533 O O . SER B 1 100 ? 17.27265 46.46468 82.79731 1.000 31.06046 100 SER B O 1
ATOM 5536 N N . VAL B 1 101 ? 17.46189 44.22792 82.98403 1.000 32.42878 101 VAL B N 1
ATOM 5537 C CA . VAL B 1 101 ? 18.61148 44.04916 82.10509 1.000 32.31068 101 VAL B CA 1
ATOM 5538 C C . VAL B 1 101 ? 18.32588 42.79228 81.30335 1.000 31.62797 101 VAL B C 1
ATOM 5539 O O . VAL B 1 101 ? 18.06444 41.73702 81.88596 1.000 29.26565 101 VAL B O 1
ATOM 5543 N N . THR B 1 102 ? 18.36260 42.89878 79.97881 1.000 31.06087 102 THR B N 1
ATOM 5544 C CA . THR B 1 102 ? 17.86884 41.85698 79.08432 1.000 28.58100 102 THR B CA 1
ATOM 5545 C C . THR B 1 102 ? 19.03633 41.20309 78.36001 1.000 31.54250 102 THR B C 1
ATOM 5546 O O . THR B 1 102 ? 19.68926 41.85082 77.53431 1.000 29.24037 102 THR B O 1
ATOM 5550 N N . HIS B 1 103 ? 19.28095 39.91384 78.61264 1.000 32.04871 103 HIS B N 1
ATOM 5551 C CA . HIS B 1 103 ? 18.48582 39.04208 79.47491 1.000 30.47434 103 HIS B CA 1
ATOM 5552 C C . HIS B 1 103 ? 19.15723 38.76761 80.81502 1.000 33.79315 103 HIS B C 1
ATOM 5553 O O . HIS B 1 103 ? 18.48336 38.56493 81.82646 1.000 34.33787 103 HIS B O 1
ATOM 5560 N N . HIS B 1 104 ? 20.48984 38.74842 80.80032 1.000 30.63273 104 HIS B N 1
ATOM 5561 C CA . HIS B 1 104 ? 21.31431 38.33025 81.92864 1.000 34.25125 104 HIS B CA 1
ATOM 5562 C C . HIS B 1 104 ? 22.26890 39.44660 82.32136 1.000 33.49641 104 HIS B C 1
ATOM 5563 O O . HIS B 1 104 ? 22.81969 40.13075 81.45442 1.000 29.77160 104 HIS B O 1
ATOM 5570 N N . ALA B 1 105 ? 22.48342 39.61871 83.62983 1.000 32.45468 105 ALA B N 1
ATOM 5571 C CA . ALA B 1 105 ? 23.30537 40.71396 84.12552 1.000 31.80416 105 ALA B CA 1
ATOM 5572 C C . ALA B 1 105 ? 24.35527 40.22120 85.11300 1.000 35.41627 105 ALA B C 1
ATOM 5573 O O . ALA B 1 105 ? 24.09275 39.34517 85.94373 1.000 40.41475 105 ALA B O 1
ATOM 5575 N N . VAL B 1 106 ? 25.54331 40.80108 85.02251 1.000 34.78931 106 VAL B N 1
ATOM 5576 C CA . VAL B 1 106 ? 26.54701 40.73631 86.08379 1.000 36.30617 106 VAL B CA 1
ATOM 5577 C C . VAL B 1 106 ? 26.92744 42.17601 86.39485 1.000 32.53710 106 VAL B C 1
ATOM 5578 O O . VAL B 1 106 ? 27.40452 42.89571 85.51040 1.000 33.11538 106 VAL B O 1
ATOM 5582 N N . ILE B 1 107 ? 26.68584 42.59947 87.63092 1.000 30.60112 107 ILE B N 1
ATOM 5583 C CA . ILE B 1 107 ? 26.87242 43.97986 88.06835 1.000 30.95549 107 ILE B CA 1
ATOM 5584 C C . ILE B 1 107 ? 28.17957 44.07123 88.84447 1.000 37.27134 107 ILE B C 1
ATOM 5585 O O . ILE B 1 107 ? 28.38225 43.32011 89.80901 1.000 35.87974 107 ILE B O 1
ATOM 5590 N N . TYR B 1 108 ? 29.05660 44.99621 88.44415 1.000 31.85885 108 TYR B N 1
ATOM 5591 C CA . TYR B 1 108 ? 30.31053 45.25166 89.13987 1.000 30.15993 108 TYR B CA 1
ATOM 5592 C C . TYR B 1 108 ? 30.30567 46.68007 89.65644 1.000 36.08089 108 TYR B C 1
ATOM 5593 O O . TYR B 1 108 ? 29.81401 47.58999 88.97790 1.000 31.43960 108 TYR B O 1
ATOM 5602 N N . LEU B 1 109 ? 30.83643 46.86675 90.86659 1.000 31.74949 109 LEU B N 1
ATOM 5603 C CA . LEU B 1 109 ? 30.96610 48.18109 91.48060 1.000 36.26621 109 LEU B CA 1
ATOM 5604 C C . LEU B 1 109 ? 32.42127 48.38286 91.86885 1.000 36.56363 109 LEU B C 1
ATOM 5605 O O . LEU B 1 109 ? 32.96079 47.61937 92.67764 1.000 36.76895 109 LEU B O 1
ATOM 5610 N N . ASN B 1 110 ? 33.04948 49.40689 91.29249 1.000 33.79854 110 ASN B N 1
ATOM 5611 C CA . ASN B 1 110 ? 34.46173 49.69126 91.52328 1.000 38.62140 110 ASN B CA 1
ATOM 5612 C C . ASN B 1 110 ? 35.32218 48.45510 91.26454 1.000 42.87170 110 ASN B C 1
ATOM 5613 O O . ASN B 1 110 ? 36.28153 48.17304 91.98138 1.000 38.31317 110 ASN B O 1
ATOM 5618 N N . GLY B 1 111 ? 34.96924 47.70578 90.21765 1.000 39.55395 111 GLY B N 1
ATOM 5619 C CA . GLY B 1 111 ? 35.72862 46.54203 89.82062 1.000 35.22634 111 GLY B CA 1
ATOM 5620 C C . GLY B 1 111 ? 35.36946 45.25443 90.52889 1.000 37.98221 111 GLY B C 1
ATOM 5621 O O . GLY B 1 111 ? 35.98138 44.22334 90.23159 1.000 38.91768 111 GLY B O 1
ATOM 5622 N N . LYS B 1 112 ? 34.38389 45.25900 91.42726 1.000 34.97012 112 LYS B N 1
ATOM 5623 C CA . LYS B 1 112 ? 34.02988 44.07011 92.19143 1.000 37.94896 112 LYS B CA 1
ATOM 5624 C C . LYS B 1 112 ? 32.60497 43.64666 91.87694 1.000 37.43653 112 LYS B C 1
ATOM 5625 O O . LYS B 1 112 ? 31.68142 44.45393 91.97794 1.000 36.11789 112 LYS B O 1
ATOM 5631 N N . GLU B 1 113 ? 32.43026 42.37023 91.54113 1.000 36.61105 113 GLU B N 1
ATOM 5632 C CA . GLU B 1 113 ? 31.10664 41.82460 91.26310 1.000 39.81519 113 GLU B CA 1
ATOM 5633 C C . GLU B 1 113 ? 30.21659 41.88506 92.49583 1.000 40.96029 113 GLU B C 1
ATOM 5634 O O . GLU B 1 113 ? 30.54503 41.29244 93.52481 1.000 46.38825 113 GLU B O 1
ATOM 5640 N N . ILE B 1 114 ? 29.08211 42.58445 92.40177 1.000 36.10596 114 ILE B N 1
ATOM 5641 C CA . ILE B 1 114 ? 28.19431 42.73840 93.55022 1.000 37.21010 114 ILE B CA 1
ATOM 5642 C C . ILE B 1 114 ? 26.86597 42.00593 93.39767 1.000 40.26071 114 ILE B C 1
ATOM 5643 O O . ILE B 1 114 ? 26.23469 41.70024 94.42149 1.000 41.52781 114 ILE B O 1
ATOM 5648 N N . THR B 1 115 ? 26.41139 41.71774 92.17989 1.000 40.24637 115 THR B N 1
ATOM 5649 C CA . THR B 1 115 ? 25.21070 40.90381 92.03684 1.000 36.99945 115 THR B CA 1
ATOM 5650 C C . THR B 1 115 ? 25.12813 40.34865 90.62023 1.000 40.59210 115 THR B C 1
ATOM 5651 O O . THR B 1 115 ? 25.88419 40.73311 89.72379 1.000 35.80120 115 THR B O 1
ATOM 5655 N N . ARG B 1 116 ? 24.20600 39.40321 90.45503 1.000 44.60027 116 ARG B N 1
ATOM 5656 C CA . ARG B 1 116 ? 23.90330 38.75510 89.19164 1.000 39.22644 116 ARG B CA 1
ATOM 5657 C C . ARG B 1 116 ? 22.39494 38.66925 89.05420 1.000 43.32649 116 ARG B C 1
ATOM 5658 O O . ARG B 1 116 ? 21.66477 38.64112 90.04736 1.000 42.43618 116 ARG B O 1
ATOM 5666 N N . HIS B 1 117 ? 21.92704 38.60381 87.81290 1.000 35.14449 117 HIS B N 1
ATOM 5667 C CA . HIS B 1 117 ? 20.50736 38.39316 87.60183 1.000 38.42042 117 HIS B CA 1
ATOM 5668 C C . HIS B 1 117 ? 20.29959 37.61718 86.30718 1.000 33.93613 117 HIS B C 1
ATOM 5669 O O . HIS B 1 117 ? 21.07202 37.74693 85.35404 1.000 35.49067 117 HIS B O 1
ATOM 5676 N N . LYS B 1 118 ? 19.25786 36.78782 86.30668 1.000 32.61817 118 LYS B N 1
ATOM 5677 C CA . LYS B 1 118 ? 18.81457 36.02659 85.14613 1.000 36.31554 118 LYS B CA 1
ATOM 5678 C C . LYS B 1 118 ? 17.36227 36.39603 84.87507 1.000 36.07248 118 LYS B C 1
ATOM 5679 O O . LYS B 1 118 ? 16.51743 36.32647 85.77663 1.000 36.91885 118 LYS B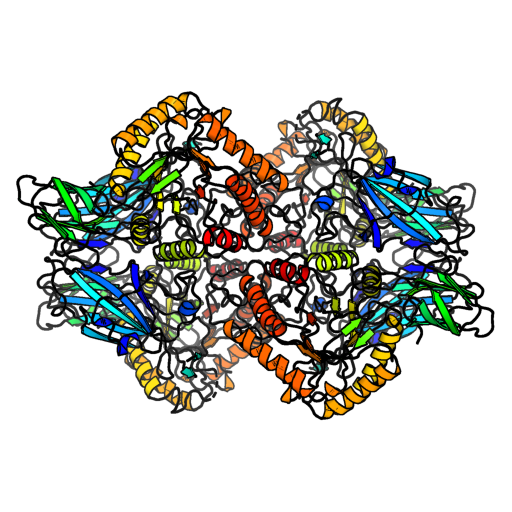 O 1
ATOM 5685 N N . GLY B 1 119 ? 17.07837 36.81668 83.64897 1.000 33.66642 119 GLY B N 1
ATOM 5686 C CA . GLY B 1 119 ? 15.70635 37.19971 83.36962 1.000 28.05209 119 GLY B CA 1
ATOM 5687 C C . GLY B 1 119 ? 15.68104 38.64412 82.91657 1.000 33.81451 119 GLY B C 1
ATOM 5688 O O . GLY B 1 119 ? 16.15770 39.54663 83.60841 1.000 27.63534 119 GLY B O 1
ATOM 5689 N N . GLY B 1 120 ? 15.09788 38.86407 81.72655 1.000 30.47070 120 GLY B N 1
ATOM 5690 C CA . GLY B 1 120 ? 15.21293 40.13896 81.05533 1.000 29.69097 120 GLY B CA 1
ATOM 5691 C C . GLY B 1 120 ? 14.12213 41.16380 81.28100 1.000 32.11025 120 GLY B C 1
ATOM 5692 O O . GLY B 1 120 ? 14.19464 42.25265 80.69887 1.000 31.53381 120 GLY B O 1
ATOM 5693 N N . PHE B 1 121 ? 13.10614 40.87753 82.10293 1.000 31.20457 121 PHE B N 1
ATOM 5694 C CA . PHE B 1 121 ? 11.95518 41.77519 82.12978 1.000 28.80008 121 PHE B CA 1
ATOM 5695 C C . PHE B 1 121 ? 11.42973 42.06878 83.53424 1.000 31.57786 121 PHE B C 1
ATOM 5696 O O . PHE B 1 121 ? 10.28197 42.51042 83.66707 1.000 28.68493 121 PHE B O 1
ATOM 5704 N N . LEU B 1 122 ? 12.23369 41.86734 84.57555 1.000 29.75221 122 LEU B N 1
ATOM 5705 C CA . LEU B 1 122 ? 11.80390 42.11104 85.95066 1.000 35.56638 122 LEU B CA 1
ATOM 5706 C C . LEU B 1 122 ? 12.95311 42.72356 86.73945 1.000 30.39426 122 LEU B C 1
ATOM 5707 O O . LEU B 1 122 ? 14.11608 42.38931 86.50095 1.000 30.82543 122 LEU B O 1
ATOM 5712 N N . PRO B 1 123 ? 12.65964 43.62671 87.66877 1.000 29.81853 123 PRO B N 1
ATOM 5713 C CA . PRO B 1 123 ? 13.72574 44.39692 88.31646 1.000 31.70201 123 PRO B CA 1
ATOM 5714 C C . PRO B 1 123 ? 14.54153 43.56998 89.29741 1.000 35.04335 123 PRO B C 1
ATOM 5715 O O . PRO B 1 123 ? 14.14916 42.48779 89.73605 1.000 37.13579 123 PRO B O 1
ATOM 5719 N N . PHE B 1 124 ? 15.70298 44.11577 89.64728 1.000 35.74885 124 PHE B N 1
ATOM 5720 C CA . PHE B 1 124 ? 16.52836 43.56757 90.71474 1.000 33.13903 124 PHE B CA 1
ATOM 5721 C C . PHE B 1 124 ? 17.31892 44.70910 91.33588 1.000 34.93886 124 PHE B C 1
ATOM 5722 O O . PHE B 1 124 ? 17.40551 45.80683 90.77527 1.000 31.70628 124 PHE B O 1
ATOM 5730 N N . GLU B 1 125 ? 17.87146 44.46060 92.52133 1.000 32.40985 125 GLU B N 1
ATOM 5731 C CA . GLU B 1 125 ? 18.59229 45.52594 93.19526 1.000 37.46459 125 GLU B CA 1
ATOM 5732 C C . GLU B 1 125 ? 19.70991 44.94341 94.05628 1.000 37.88015 125 GLU B C 1
ATOM 5733 O O . GLU B 1 125 ? 19.78197 43.73691 94.30211 1.000 37.40650 125 GLU B O 1
ATOM 5739 N N . ALA B 1 126 ? 20.60236 45.82636 94.48925 1.000 34.07149 126 ALA B N 1
ATOM 5740 C CA . ALA B 1 126 ? 21.73670 45.46487 95.32876 1.000 34.23409 126 ALA B CA 1
ATOM 5741 C C . ALA B 1 126 ? 21.89312 46.53227 96.39544 1.000 36.65631 126 ALA B C 1
ATOM 5742 O O . ALA B 1 126 ? 21.89777 47.72443 96.07446 1.000 36.57657 126 ALA B O 1
ATOM 5744 N N . ASP B 1 127 ? 21.99021 46.11025 97.65518 1.000 33.38241 127 ASP B N 1
ATOM 5745 C CA . ASP B 1 127 ? 22.30919 47.02374 98.74416 1.000 36.27042 127 ASP B CA 1
ATOM 5746 C C . ASP B 1 127 ? 23.79746 47.33173 98.66724 1.000 36.55093 127 ASP B C 1
ATOM 5747 O O . ASP B 1 127 ? 24.61933 46.42657 98.81446 1.000 41.35985 127 ASP B O 1
ATOM 5752 N N . VAL B 1 128 ? 24.15462 48.58354 98.40300 1.000 36.28579 128 VAL B N 1
ATOM 5753 C CA . VAL B 1 128 ? 25.55909 48.96676 98.30411 1.000 40.79593 128 VAL B CA 1
ATOM 5754 C C . VAL B 1 128 ? 25.98230 49.86490 99.46643 1.000 38.44484 128 VAL B C 1
ATOM 5755 O O . VAL B 1 128 ? 26.97773 50.58159 99.36003 1.000 36.88217 128 VAL B O 1
ATOM 5759 N N . THR B 1 129 ? 25.23050 49.84335 100.56847 1.000 36.73993 129 THR B N 1
ATOM 5760 C CA . THR B 1 129 ? 25.49790 50.74141 101.69220 1.000 40.73545 129 THR B CA 1
ATOM 5761 C C . THR B 1 129 ? 26.94352 50.66403 102.16416 1.000 40.95718 129 THR B C 1
ATOM 5762 O O . THR B 1 129 ? 27.57118 51.69180 102.43172 1.000 43.39198 129 THR B O 1
ATOM 5766 N N . GLU B 1 130 ? 27.49042 49.46043 102.27989 1.000 38.42885 130 GLU B N 1
ATOM 5767 C CA . GLU B 1 130 ? 28.83049 49.30596 102.82157 1.000 49.34085 130 GLU B CA 1
ATOM 5768 C C . GLU B 1 130 ? 29.90317 49.21743 101.74187 1.000 52.26635 130 GLU B C 1
ATOM 5769 O O . GLU B 1 130 ? 31.07764 49.02323 102.06754 1.000 53.84280 130 GLU B O 1
ATOM 5775 N N . MET B 1 131 ? 29.54541 49.37245 100.47159 1.000 44.81217 131 MET B N 1
ATOM 5776 C CA . MET B 1 131 ? 30.52339 49.17923 99.41357 1.000 45.24559 131 MET B CA 1
ATOM 5777 C C . MET B 1 131 ? 30.77751 50.40482 98.55607 1.000 47.14538 131 MET B C 1
ATOM 5778 O O . MET B 1 131 ? 31.85192 50.49899 97.94877 1.000 45.13880 131 MET B O 1
ATOM 5783 N N . ALA B 1 132 ? 29.82684 51.32672 98.45863 1.000 42.98018 132 ALA B N 1
ATOM 5784 C CA . ALA B 1 132 ? 30.02899 52.49650 97.62274 1.000 45.87809 132 ALA B CA 1
ATOM 5785 C C . ALA B 1 132 ? 30.80303 53.55336 98.39482 1.000 44.12413 132 ALA B C 1
ATOM 5786 O O . ALA B 1 132 ? 30.61031 53.72806 99.60095 1.000 53.00190 132 ALA B O 1
ATOM 5788 N N . ASN B 1 133 ? 31.69720 54.24297 97.70440 1.000 41.45996 133 ASN B N 1
ATOM 5789 C CA . ASN B 1 133 ? 32.42157 55.34685 98.31012 1.000 43.60931 133 ASN B CA 1
ATOM 5790 C C . ASN B 1 133 ? 31.60204 56.62205 98.21907 1.000 44.05698 133 ASN B C 1
ATOM 5791 O O . ASN B 1 133 ? 30.78445 56.80162 97.30921 1.000 40.53065 133 ASN B O 1
ATOM 5796 N N . GLU B 1 134 ? 31.85062 57.52254 99.16267 1.000 41.97662 134 GLU B N 1
ATOM 5797 C CA . GLU B 1 134 ? 31.42626 58.90261 98.99458 1.000 42.45167 134 GLU B CA 1
ATOM 5798 C C . GLU B 1 134 ? 32.09063 59.48915 97.75527 1.000 41.67293 134 GLU B C 1
ATOM 5799 O O . GLU B 1 134 ? 33.26205 59.22834 97.47270 1.000 42.01209 134 GLU B O 1
ATOM 5805 N N . GLY B 1 135 ? 31.33660 60.27278 97.00045 1.000 40.83500 135 GLY B N 1
ATOM 5806 C CA . GLY B 1 135 ? 31.86537 60.75530 95.74304 1.000 40.14051 135 GLY B CA 1
ATOM 5807 C C . GLY B 1 135 ? 31.80135 59.71176 94.64598 1.000 39.01054 135 GLY B C 1
ATOM 5808 O O . GLY B 1 135 ? 30.86621 58.90770 94.59356 1.000 36.39301 135 GLY B O 1
ATOM 5809 N N . GLU B 1 136 ? 32.82646 59.70137 93.79476 1.000 37.65768 136 GLU B N 1
ATOM 5810 C CA . GLU B 1 136 ? 32.79230 58.98978 92.52306 1.000 40.16679 136 GLU B CA 1
ATOM 5811 C C . GLU B 1 136 ? 32.89122 57.47571 92.69775 1.000 39.95280 136 GLU B C 1
ATOM 5812 O O . GLU B 1 136 ? 33.69599 56.97546 93.48718 1.000 35.23001 136 GLU B O 1
ATOM 5818 N N . ASN B 1 137 ? 32.04897 56.74844 91.95646 1.000 31.11288 137 ASN B N 1
ATOM 5819 C CA . ASN B 1 137 ? 32.08368 55.29283 91.85768 1.000 32.71060 137 ASN B CA 1
ATOM 5820 C C . ASN B 1 137 ? 32.02891 54.88819 90.38179 1.000 37.94289 137 ASN B C 1
ATOM 5821 O O . ASN B 1 137 ? 31.58511 55.65661 89.52366 1.000 33.11160 137 ASN B O 1
ATOM 5826 N N . ARG B 1 138 ? 32.47902 53.66995 90.08623 1.000 33.47040 138 ARG B N 1
ATOM 5827 C CA . ARG B 1 138 ? 32.43922 53.13191 88.73363 1.000 34.08154 138 ARG B CA 1
ATOM 5828 C C . ARG B 1 138 ? 31.47230 51.96383 88.70056 1.000 34.14191 138 ARG B C 1
ATOM 5829 O O . ARG B 1 138 ? 31.57187 51.04631 89.52350 1.000 34.71346 138 ARG B O 1
ATOM 5837 N N . LEU B 1 139 ? 30.54040 52.00227 87.75175 1.000 31.06493 139 LEU B N 1
ATOM 5838 C CA . LEU B 1 139 ? 29.50150 50.98975 87.61635 1.000 33.29287 139 LEU B CA 1
ATOM 5839 C C . LEU B 1 139 ? 29.67665 50.30941 86.26535 1.000 34.62392 139 LEU B C 1
ATOM 5840 O O . LEU B 1 139 ? 29.62837 50.97491 85.22201 1.000 29.39971 139 LEU B O 1
ATOM 5845 N N . THR B 1 140 ? 29.91374 48.99864 86.28994 1.000 30.42522 140 THR B N 1
ATOM 5846 C CA . THR B 1 140 ? 30.11975 48.20689 85.08972 1.000 29.04187 140 THR B CA 1
ATOM 5847 C C . THR B 1 140 ? 29.05858 47.12209 85.05690 1.000 33.14742 140 THR B C 1
ATOM 5848 O O . THR B 1 140 ? 28.86847 46.41582 86.05290 1.000 30.80978 140 THR B O 1
ATOM 5852 N N . VAL B 1 141 ? 28.36635 46.99674 83.92123 1.000 30.55660 141 VAL B N 1
ATOM 5853 C CA . VAL B 1 141 ? 27.25923 46.05418 83.77042 1.000 29.77610 141 VAL B CA 1
ATOM 5854 C C . VAL B 1 141 ? 27.51940 45.19097 82.54526 1.000 31.97603 141 VAL B C 1
ATOM 5855 O O . VAL B 1 141 ? 27.51753 45.69861 81.41770 1.000 30.38142 141 VAL B O 1
ATOM 5859 N N . ALA B 1 142 ? 27.72725 43.89397 82.75389 1.000 30.54041 142 ALA B N 1
ATOM 5860 C CA . ALA B 1 142 ? 27.77103 42.94229 81.65019 1.000 31.67578 142 ALA B CA 1
ATOM 5861 C C . ALA B 1 142 ? 26.34893 42.49429 81.33993 1.000 31.81287 142 ALA B C 1
ATOM 5862 O O . ALA B 1 142 ? 25.59504 42.14702 82.25480 1.000 30.66597 142 ALA B O 1
ATOM 5864 N N . VAL B 1 143 ? 25.99124 42.51484 80.05426 1.000 32.11152 143 VAL B N 1
ATOM 5865 C CA . VAL B 1 143 ? 24.63660 42.24085 79.57248 1.000 26.60603 143 VAL B CA 1
ATOM 5866 C C . VAL B 1 143 ? 24.73216 41.11054 78.55204 1.000 26.72581 143 VAL B C 1
ATOM 5867 O O . VAL B 1 143 ? 25.43140 41.24547 77.54051 1.000 27.48053 143 VAL B O 1
ATOM 5871 N N . GLY B 1 144 ? 24.04079 40.00631 78.81131 1.000 24.55011 144 GLY B N 1
ATOM 5872 C CA . GLY B 1 144 ? 24.09524 38.83237 77.94783 1.000 26.39445 144 GLY B CA 1
ATOM 5873 C C . GLY B 1 144 ? 22.72797 38.50875 77.37635 1.000 24.65149 144 GLY B C 1
ATOM 5874 O O . GLY B 1 144 ? 21.71658 38.61504 78.07702 1.000 28.19139 144 GLY B O 1
ATOM 5875 N N . ASN B 1 145 ? 22.70005 38.09122 76.10893 1.000 26.48776 145 ASN B N 1
ATOM 5876 C CA . ASN B 1 145 ? 21.42947 37.89868 75.40550 1.000 30.56071 145 ASN B CA 1
ATOM 5877 C C . ASN B 1 145 ? 21.13605 36.44898 75.02811 1.000 29.69843 145 ASN B C 1
ATOM 5878 O O . ASN B 1 145 ? 20.19500 36.19528 74.26192 1.000 32.93948 145 ASN B O 1
ATOM 5883 N N . ILE B 1 146 ? 21.90744 35.50336 75.52192 1.000 24.97818 146 ILE B N 1
ATOM 5884 C CA . ILE B 1 146 ? 21.74415 34.11093 75.12827 1.000 28.01257 146 ILE B CA 1
ATOM 5885 C C . ILE B 1 146 ? 20.55687 33.50096 75.86111 1.000 32.72780 146 ILE B C 1
ATOM 5886 O O . ILE B 1 146 ? 20.36597 33.71103 77.06523 1.000 34.20661 146 ILE B O 1
ATOM 5891 N N . LEU B 1 147 ? 19.73010 32.75828 75.13371 1.000 37.09207 147 LEU B N 1
ATOM 5892 C CA . LEU B 1 147 ? 18.58115 32.08859 75.72358 1.000 34.71247 147 LEU B CA 1
ATOM 5893 C C . LEU B 1 147 ? 18.76861 30.59005 75.58168 1.000 37.74287 147 LEU B C 1
ATOM 5894 O O . LEU B 1 147 ? 19.16262 30.10588 74.51452 1.000 33.16647 147 LEU B O 1
ATOM 5899 N N . GLU B 1 148 ? 18.51208 29.86864 76.66452 1.000 36.54951 148 GLU B N 1
ATOM 5900 C CA . GLU B 1 148 ? 18.61500 28.41738 76.70976 1.000 38.89506 148 GLU B CA 1
ATOM 5901 C C . GLU B 1 148 ? 17.26287 27.83270 77.10044 1.000 36.91933 148 GLU B C 1
ATOM 5902 O O . GLU B 1 148 ? 16.28932 28.55763 77.30908 1.000 36.33011 148 GLU B O 1
ATOM 5908 N N . TRP B 1 149 ? 17.22094 26.49935 77.20479 1.000 38.10195 149 TRP B N 1
ATOM 5909 C CA . TRP B 1 149 ? 15.97315 25.79343 77.47521 1.000 37.95209 149 TRP B CA 1
ATOM 5910 C C . TRP B 1 149 ? 15.41546 26.08194 78.85730 1.000 34.90067 149 TRP B C 1
ATOM 5911 O O . TRP B 1 149 ? 14.23553 25.80913 79.08894 1.000 35.76574 149 TRP B O 1
ATOM 5922 N N . ASP B 1 150 ? 16.22240 26.62540 79.77528 1.000 31.74371 150 ASP B N 1
ATOM 5923 C CA . ASP B 1 150 ? 15.74648 26.98559 81.10705 1.000 33.57433 150 ASP B CA 1
ATOM 5924 C C . ASP B 1 150 ? 15.72431 28.49121 81.32338 1.000 36.55638 150 ASP B C 1
ATOM 5925 O O . ASP B 1 150 ? 15.67794 28.95306 82.46805 1.000 37.32154 150 ASP B O 1
ATOM 5930 N N . CYS B 1 151 ? 15.75399 29.26405 80.24282 1.000 38.72648 151 CYS B N 1
ATOM 5931 C CA . CYS B 1 151 ? 15.48014 30.69022 80.28862 1.000 33.26468 151 CYS B CA 1
ATOM 5932 C C . CYS B 1 151 ? 14.02737 30.91793 79.90139 1.000 33.59791 151 CYS B C 1
ATOM 5933 O O . CYS B 1 151 ? 13.36538 30.03961 79.34784 1.000 32.89018 151 CYS B O 1
ATOM 5936 N N . LEU B 1 152 ? 13.55068 32.12556 80.17255 1.000 33.76132 152 LEU B N 1
ATOM 5937 C CA . LEU B 1 152 ? 12.23564 32.57849 79.73059 1.000 35.58380 152 LEU B CA 1
ATOM 5938 C C . LEU B 1 152 ? 12.40658 33.96631 79.12477 1.000 33.75126 152 LEU B C 1
ATOM 5939 O O . LEU B 1 152 ? 12.76236 34.91669 79.84928 1.000 30.19069 152 LEU B O 1
ATOM 5944 N N . PRO B 1 153 ? 12.16093 34.15371 77.82169 1.000 36.25945 153 PRO B N 1
ATOM 5945 C CA . PRO B 1 153 ? 11.71754 33.17611 76.82809 1.000 30.89128 153 PRO B CA 1
ATOM 5946 C C . PRO B 1 153 ? 12.70200 32.04088 76.59631 1.000 32.96198 153 PRO B C 1
ATOM 5947 O O . PRO B 1 153 ? 13.88237 32.14987 76.88772 1.000 33.04240 153 PRO B O 1
ATOM 5951 N N . VAL B 1 154 ? 12.19209 30.96229 76.04522 1.000 36.10183 154 VAL B N 1
ATOM 5952 C CA . VAL B 1 154 ? 12.97055 29.75507 75.81214 1.000 36.41916 154 VAL B CA 1
ATOM 5953 C C . VAL B 1 154 ? 13.74304 29.90384 74.50443 1.000 39.41305 154 VAL B C 1
ATOM 5954 O O . VAL B 1 154 ? 13.21954 30.43303 73.51509 1.000 37.63607 154 VAL B O 1
ATOM 5958 N N . GLY B 1 155 ? 14.99649 29.45020 74.48928 1.000 37.40417 155 GLY B N 1
ATOM 5959 C CA . GLY B 1 155 ? 15.75084 29.36410 73.24282 1.000 37.49665 155 GLY B CA 1
ATOM 5960 C C . GLY B 1 155 ? 16.81175 28.28262 73.30706 1.000 36.34846 155 GLY B C 1
ATOM 5961 O O . GLY B 1 155 ? 16.81664 27.49884 74.25448 1.000 35.01482 155 GLY B O 1
ATOM 5962 N N . HIS B 1 156 ? 17.69312 28.18845 72.31102 1.000 41.04575 156 HIS B N 1
ATOM 5963 C CA . HIS B 1 156 ? 18.87524 27.34427 72.45628 1.000 41.57813 156 HIS B CA 1
ATOM 5964 C C . HIS B 1 156 ? 19.92121 27.77008 71.43738 1.000 41.11282 156 HIS B C 1
ATOM 5965 O O . HIS B 1 156 ? 19.60873 28.42328 70.43818 1.000 35.35553 156 HIS B O 1
ATOM 5972 N N . ILE B 1 157 ? 21.17584 27.36985 71.70680 1.000 40.14830 157 ILE B N 1
ATOM 5973 C CA . ILE B 1 157 ? 22.33792 27.70114 70.88356 1.000 41.91654 157 ILE B CA 1
ATOM 5974 C C . ILE B 1 157 ? 22.69118 26.51944 69.98734 1.000 43.96300 157 ILE B C 1
ATOM 5975 O O . ILE B 1 157 ? 22.57851 25.35745 70.39968 1.000 41.58322 157 ILE B O 1
ATOM 5980 N N . GLU B 1 158 ? 23.13438 26.81957 68.75985 1.000 42.37443 158 GLU B N 1
ATOM 5981 C CA . GLU B 1 158 ? 23.63790 25.83306 67.80859 1.000 47.31445 158 GLU B CA 1
ATOM 5982 C C . GLU B 1 158 ? 24.94683 26.30674 67.18011 1.000 48.65097 158 GLU B C 1
ATOM 5983 O O . GLU B 1 158 ? 25.24594 27.50491 67.13290 1.000 49.37098 158 GLU B O 1
ATOM 5989 N N . TYR B 1 159 ? 25.72564 25.34411 66.68642 1.000 52.49045 159 TYR B N 1
ATOM 5990 C CA . TYR B 1 159 ? 26.99775 25.62936 66.01230 1.000 53.38446 159 TYR B CA 1
ATOM 5991 C C . TYR B 1 159 ? 27.00363 25.06230 64.59748 1.000 48.72603 159 TYR B C 1
ATOM 5992 O O . TYR B 1 159 ? 27.12797 25.81029 63.62880 1.000 54.76692 159 TYR B O 1
ATOM 6001 N N . MET B 1 170 ? 28.41024 30.22835 66.61172 1.000 47.71630 170 MET B N 1
ATOM 6002 C CA . MET B 1 170 ? 27.33373 30.32012 67.60376 1.000 49.94044 170 MET B CA 1
ATOM 6003 C C . MET B 1 170 ? 26.11105 31.00238 67.03289 1.000 49.56148 170 MET B C 1
ATOM 6004 O O . MET B 1 170 ? 26.16321 32.17834 66.67528 1.000 51.21310 170 MET B O 1
ATOM 6009 N N . GLU B 1 171 ? 25.00576 30.27320 66.95645 1.000 44.90628 171 GLU B N 1
ATOM 6010 C CA . GLU B 1 171 ? 23.76550 30.81023 66.42127 1.000 48.88933 171 GLU B CA 1
ATOM 6011 C C . GLU B 1 171 ? 22.65104 30.64881 67.44441 1.000 40.33762 171 GLU B C 1
ATOM 6012 O O . GLU B 1 171 ? 22.39256 29.53708 67.91672 1.000 40.30168 171 GLU B O 1
ATOM 6018 N N . GLN B 1 172 ? 21.97958 31.75275 67.75900 1.000 36.79479 172 GLN B N 1
ATOM 6019 C CA . GLN B 1 172 ? 20.84116 31.72995 68.66792 1.000 36.12456 172 GLN B CA 1
ATOM 6020 C C . GLN B 1 172 ? 19.61026 31.22507 67.92497 1.000 37.55302 172 GLN B C 1
ATOM 6021 O O . GLN B 1 172 ? 19.23798 31.78222 66.88571 1.000 37.51727 172 GLN B O 1
ATOM 6027 N N . LYS B 1 173 ? 18.97597 30.17998 68.45289 1.000 36.91152 173 LYS B N 1
ATOM 6028 C CA . LYS B 1 173 ? 17.70737 29.69220 67.93304 1.000 40.54116 173 LYS B CA 1
ATOM 6029 C C . LYS B 1 173 ? 16.59048 29.96711 68.93650 1.000 36.57990 173 LYS B C 1
ATOM 6030 O O . LYS B 1 173 ? 16.81226 29.94402 70.14761 1.000 33.78328 173 LYS B O 1
ATOM 6036 N N . PHE B 1 174 ? 15.39239 30.25484 68.42237 1.000 32.11887 174 PHE B N 1
ATOM 6037 C CA . PHE B 1 174 ? 14.19133 30.36597 69.24181 1.000 33.58611 174 PHE B CA 1
ATOM 6038 C C . PHE B 1 174 ? 12.98250 30.34185 68.31525 1.000 40.66279 174 PHE B C 1
ATOM 6039 O O . PHE B 1 174 ? 13.10495 30.51707 67.10082 1.000 37.89126 174 PHE B O 1
ATOM 6047 N N . ASP B 1 175 ? 11.80706 30.12034 68.91088 1.000 37.59808 175 ASP B N 1
ATOM 6048 C CA . ASP B 1 175 ? 10.55302 29.99453 68.17597 1.000 42.89799 175 ASP B CA 1
ATOM 6049 C C . ASP B 1 175 ? 9.51188 31.02095 68.60979 1.000 42.30867 175 ASP B C 1
ATOM 6050 O O . ASP B 1 175 ? 8.31228 30.78933 68.46874 1.000 52.44025 175 ASP B O 1
ATOM 6055 N N . PHE B 1 176 ? 9.93732 32.15219 69.14730 1.000 38.31752 176 PHE B N 1
ATOM 6056 C CA . PHE B 1 176 ? 9.02672 33.27187 69.30490 1.000 33.18408 176 PHE B CA 1
ATOM 6057 C C . PHE B 1 176 ? 9.26168 34.28800 68.18438 1.000 35.19805 176 PHE B C 1
ATOM 6058 O O . PHE B 1 176 ? 10.32307 34.33294 67.55569 1.000 33.72918 176 PHE B O 1
ATOM 6066 N N . ASP B 1 177 ? 8.22900 35.08813 67.93199 1.000 35.95930 177 ASP B N 1
ATOM 6067 C CA . ASP B 1 177 ? 8.24424 36.05759 66.84050 1.000 37.30468 177 ASP B CA 1
ATOM 6068 C C . ASP B 1 177 ? 9.32941 37.10923 67.04574 1.000 36.66118 177 ASP B C 1
ATOM 6069 O O . ASP B 1 177 ? 10.29191 37.21253 66.26530 1.000 36.42341 177 ASP B O 1
ATOM 6074 N N . PHE B 1 178 ? 9.21340 37.84923 68.14451 1.000 33.80888 178 PHE B N 1
ATOM 6075 C CA . PHE B 1 178 ? 9.75533 39.18838 68.26986 1.000 28.15902 178 PHE B CA 1
ATOM 6076 C C . PHE B 1 178 ? 11.27501 39.16832 68.33448 1.000 29.52675 178 PHE B C 1
ATOM 6077 O O . PHE B 1 178 ? 11.88662 38.18507 68.76160 1.000 29.87884 178 PHE B O 1
ATOM 6085 N N . PHE B 1 179 ? 11.87858 40.27421 67.88496 1.000 25.56551 179 PHE B N 1
ATOM 6086 C CA . PHE B 1 179 ? 13.33185 40.38203 67.81478 1.000 26.46366 179 PHE B CA 1
ATOM 6087 C C . PHE B 1 179 ? 13.95374 40.27896 69.21092 1.000 27.12599 179 PHE B C 1
ATOM 6088 O O . PHE B 1 179 ? 13.45396 40.86067 70.17691 1.000 24.80604 179 PHE B O 1
ATOM 6096 N N . ASN B 1 180 ? 15.05623 39.53221 69.32208 1.000 29.46398 180 ASN B N 1
ATOM 6097 C CA . ASN B 1 180 ? 15.69412 39.31861 70.62643 1.000 28.00394 180 ASN B CA 1
ATOM 6098 C C . ASN B 1 180 ? 16.57367 40.51459 71.00174 1.000 26.76858 180 ASN B C 1
ATOM 6099 O O . ASN B 1 180 ? 17.79491 40.41208 71.12348 1.000 29.84148 180 ASN B O 1
ATOM 6104 N N . TYR B 1 181 ? 15.91494 41.66934 71.17814 1.000 24.23484 181 TYR B N 1
ATOM 6105 C CA . TYR B 1 181 ? 16.59849 42.89438 71.58391 1.000 26.31127 181 TYR B CA 1
ATOM 6106 C C . TYR B 1 181 ? 17.27421 42.71088 72.93497 1.000 28.73731 181 TYR B C 1
ATOM 6107 O O . TYR B 1 181 ? 16.73489 42.05716 73.83294 1.000 27.67047 181 TYR B O 1
ATOM 6116 N N . SER B 1 182 ? 18.42485 43.35033 73.09796 1.000 25.24661 182 SER B N 1
ATOM 6117 C CA . SER B 1 182 ? 19.19752 43.24473 74.32037 1.000 28.63646 182 SER B CA 1
ATOM 6118 C C . SER B 1 182 ? 19.68355 44.62731 74.72119 1.000 30.26933 182 SER B C 1
ATOM 6119 O O . SER B 1 182 ? 19.82898 45.52163 73.88219 1.000 27.97083 182 SER B O 1
ATOM 6122 N N . GLY B 1 183 ? 19.92318 44.79643 76.01372 1.000 31.05387 183 GLY B N 1
ATOM 6123 C CA . GLY B 1 183 ? 20.46085 46.02906 76.55403 1.000 28.10188 183 GLY B CA 1
ATOM 6124 C C . GLY B 1 183 ? 19.86616 46.31115 77.92043 1.000 29.08452 183 GLY B C 1
ATOM 6125 O O . GLY B 1 183 ? 19.33588 45.42011 78.57096 1.000 30.14678 183 GLY B O 1
ATOM 6126 N N . ILE B 1 184 ? 19.96615 47.56640 78.34851 1.000 28.87718 184 ILE B N 1
ATOM 6127 C CA . ILE B 1 184 ? 19.39288 48.02916 79.60643 1.000 29.26656 184 ILE B CA 1
ATOM 6128 C C . ILE B 1 184 ? 18.13156 48.80760 79.24923 1.000 25.26359 184 ILE B C 1
ATOM 6129 O O . ILE B 1 184 ? 18.19134 49.99452 78.92178 1.000 29.19609 184 ILE B O 1
ATOM 6134 N N . HIS B 1 185 ? 16.97731 48.14954 79.35151 1.000 28.77254 185 HIS B N 1
ATOM 6135 C CA . HIS B 1 185 ? 15.72954 48.65362 78.78779 1.000 28.78514 185 HIS B CA 1
ATOM 6136 C C . HIS B 1 185 ? 14.94413 49.57248 79.70951 1.000 31.56905 185 HIS B C 1
ATOM 6137 O O . HIS B 1 185 ? 14.01511 50.24114 79.23009 1.000 31.42244 185 HIS B O 1
ATOM 6144 N N . ARG B 1 186 ? 15.26704 49.61708 80.99847 1.000 29.40766 186 ARG B N 1
ATOM 6145 C CA . ARG B 1 186 ? 14.49269 50.34579 81.99118 1.000 30.44839 186 ARG B CA 1
ATOM 6146 C C . ARG B 1 186 ? 15.41302 51.15656 82.88923 1.000 29.87952 186 ARG B C 1
ATOM 6147 O O . ARG B 1 186 ? 16.61680 50.89043 82.95507 1.000 32.25764 186 ARG B O 1
ATOM 6155 N N . PRO B 1 187 ? 14.88712 52.19758 83.54114 1.000 31.24177 187 PRO B N 1
ATOM 6156 C CA . PRO B 1 187 ? 15.74308 53.12232 84.29955 1.000 33.00031 187 PRO B CA 1
ATOM 6157 C C . PRO B 1 187 ? 16.62108 52.41519 85.32273 1.000 35.06342 187 PRO B C 1
ATOM 6158 O O . PRO B 1 187 ? 16.19194 51.46849 85.98578 1.000 32.03221 187 PRO B O 1
ATOM 6162 N N . VAL B 1 188 ? 17.86225 52.89444 85.43753 1.000 34.07377 188 VAL B N 1
ATOM 6163 C CA . VAL B 1 188 ? 18.77648 52.52476 86.51242 1.000 29.68781 188 VAL B CA 1
ATOM 6164 C C . VAL B 1 188 ? 18.69070 53.59891 87.58851 1.000 33.41906 188 VAL B C 1
ATOM 6165 O O . VAL B 1 188 ? 18.73437 54.79548 87.28583 1.000 35.46866 188 VAL B O 1
ATOM 6169 N N . ARG B 1 189 ? 18.56414 53.18161 88.84499 1.000 34.27205 189 ARG B N 1
ATOM 6170 C CA . ARG B 1 189 ? 18.33413 54.11063 89.93921 1.000 35.85446 189 ARG B CA 1
ATOM 6171 C C . ARG B 1 189 ? 19.23040 53.75103 91.11633 1.000 39.02069 189 ARG B C 1
ATOM 6172 O O . ARG B 1 189 ? 19.36067 52.57537 91.46844 1.000 37.99632 189 ARG B O 1
ATOM 6180 N N . LEU B 1 190 ? 19.86349 54.76555 91.70218 1.000 34.94284 190 LEU B N 1
ATOM 6181 C CA . LEU B 1 190 ? 20.45107 54.67317 93.03428 1.000 35.49593 190 LEU B CA 1
ATOM 6182 C C . LEU B 1 190 ? 19.53408 55.42937 93.98824 1.000 35.45720 190 LEU B C 1
ATOM 6183 O O . LEU B 1 190 ? 19.24233 56.60654 93.75990 1.000 37.24444 190 LEU B O 1
ATOM 6188 N N . TYR B 1 191 ? 19.07205 54.76347 95.04477 1.000 35.40443 191 TYR B N 1
ATOM 6189 C CA . TYR B 1 191 ? 18.13442 55.40072 95.95096 1.000 34.01011 191 TYR B CA 1
ATOM 6190 C C . TYR B 1 191 ? 18.52073 55.13898 97.40815 1.000 34.77498 191 TYR B C 1
ATOM 6191 O O . TYR B 1 191 ? 19.19466 54.15827 97.71879 1.000 33.21236 191 TYR B O 1
ATOM 6200 N N . CYS B 1 192 ? 18.08338 56.03074 98.30440 1.000 31.70207 192 CYS B N 1
ATOM 6201 C CA . CYS B 1 192 ? 18.41265 55.92301 99.71325 1.000 40.25496 192 CYS B CA 1
ATOM 6202 C C . CYS B 1 192 ? 17.15309 55.77679 100.56752 1.000 39.07702 192 CYS B C 1
ATOM 6203 O O . CYS B 1 192 ? 16.05036 56.17084 100.16440 1.000 40.61680 192 CYS B O 1
ATOM 6206 N N . THR B 1 193 ? 17.31075 55.11947 101.71702 1.000 38.95477 193 THR B N 1
ATOM 6207 C CA . THR B 1 193 ? 16.30705 55.00836 102.76957 1.000 40.30582 193 THR B CA 1
ATOM 6208 C C . THR B 1 193 ? 16.99845 55.08928 104.12506 1.000 40.96285 193 THR B C 1
ATOM 6209 O O . THR B 1 193 ? 18.22262 54.91922 104.22261 1.000 36.57034 193 THR B O 1
ATOM 6213 N N . PRO B 1 194 ? 16.23676 55.34273 105.19467 1.000 40.51097 194 PRO B N 1
ATOM 6214 C CA . PRO B 1 194 ? 16.76985 55.12246 106.54532 1.000 41.54942 194 PRO B CA 1
ATOM 6215 C C . PRO B 1 194 ? 17.15876 53.66229 106.73823 1.000 42.28601 194 PRO B C 1
ATOM 6216 O O . PRO B 1 194 ? 16.66613 52.76591 106.04452 1.000 35.95311 194 PRO B O 1
ATOM 6220 N N . LYS B 1 195 ? 18.06291 53.42357 107.70222 1.000 39.60589 195 LYS B N 1
ATOM 6221 C CA . LYS B 1 195 ? 18.53242 52.05994 107.93625 1.000 38.59724 195 LYS B CA 1
ATOM 6222 C C . LYS B 1 195 ? 17.46030 51.16890 108.55619 1.000 39.01579 195 LYS B C 1
ATOM 6223 O O . LYS B 1 195 ? 17.53255 49.94131 108.42141 1.000 39.38166 195 LYS B O 1
ATOM 6229 N N . GLU B 1 196 ? 16.46335 51.74359 109.21306 1.000 37.59104 196 GLU B N 1
ATOM 6230 C CA . GLU B 1 196 ? 15.29049 50.99034 109.64217 1.000 45.45919 196 GLU B CA 1
ATOM 6231 C C . GLU B 1 196 ? 14.13534 51.43921 108.76378 1.000 39.36268 196 GLU B C 1
ATOM 6232 O O . GLU B 1 196 ? 13.78086 52.62265 108.76918 1.000 38.94986 196 GLU B O 1
ATOM 6238 N N . TYR B 1 197 ? 13.54857 50.50305 108.01645 1.000 41.64591 197 TYR B N 1
ATOM 6239 C CA . TYR B 1 197 ? 12.77177 50.89929 106.85291 1.000 37.75844 197 TYR B CA 1
ATOM 6240 C C . TYR B 1 197 ? 11.72393 49.85629 106.48934 1.000 40.56497 197 TYR B C 1
ATOM 6241 O O . TYR B 1 197 ? 11.81729 48.67601 106.85373 1.000 41.31433 197 TYR B O 1
ATOM 6250 N N . ILE B 1 198 ? 10.75948 50.30821 105.69177 1.000 38.96877 198 ILE B N 1
ATOM 6251 C CA . ILE B 1 198 ? 9.68056 49.46032 105.20235 1.000 38.23728 198 ILE B CA 1
ATOM 6252 C C . ILE B 1 198 ? 10.18782 48.64862 104.01477 1.000 39.59824 198 ILE B C 1
ATOM 6253 O O . ILE B 1 198 ? 10.63499 49.21571 103.00851 1.000 43.14458 198 ILE B O 1
ATOM 6258 N N . GLU B 1 199 ? 10.11363 47.31688 104.12999 1.000 37.43175 199 GLU B N 1
ATOM 6259 C CA . GLU B 1 199 ? 10.59420 46.37871 103.11778 1.000 40.37783 199 GLU B CA 1
ATOM 6260 C C . GLU B 1 199 ? 9.51125 45.96639 102.11616 1.000 43.79836 199 GLU B C 1
ATOM 6261 O O . GLU B 1 199 ? 9.76323 45.94128 100.90757 1.000 42.19666 199 GLU B O 1
ATOM 6267 N N . ASP B 1 200 ? 8.31963 45.60830 102.59563 1.000 40.69220 200 ASP B N 1
ATOM 6268 C CA . ASP B 1 200 ? 7.29630 45.03317 101.73416 1.000 40.70940 200 ASP B CA 1
ATOM 6269 C C . ASP B 1 200 ? 5.90880 45.41468 102.23864 1.000 41.67165 200 ASP B C 1
ATOM 6270 O O . ASP B 1 200 ? 5.68156 45.52770 103.44539 1.000 42.08509 200 ASP B O 1
ATOM 6275 N N . ILE B 1 201 ? 4.98653 45.61058 101.29364 1.000 36.93918 201 ILE B N 1
ATOM 6276 C CA . ILE B 1 201 ? 3.59024 45.93581 101.55921 1.000 36.46484 201 ILE B CA 1
ATOM 6277 C C . ILE B 1 201 ? 2.72302 45.05995 100.66996 1.000 41.25675 201 ILE B C 1
ATOM 6278 O O . ILE B 1 201 ? 2.94646 44.99590 99.45568 1.000 39.54124 201 ILE B O 1
ATOM 6283 N N . SER B 1 202 ? 1.71449 44.41700 101.25771 1.000 40.85643 202 SER B N 1
ATOM 6284 C CA . SER B 1 202 ? 0.67472 43.72787 100.49910 1.000 42.29287 202 SER B CA 1
ATOM 6285 C C . SER B 1 202 ? -0.69777 44.23551 100.91578 1.000 44.84605 202 SER B C 1
ATOM 6286 O O . SER B 1 202 ? -0.99597 44.32140 102.11539 1.000 45.00174 202 SER B O 1
ATOM 6289 N N . VAL B 1 203 ? -1.52520 44.57004 99.92503 1.000 39.18082 203 VAL B N 1
ATOM 6290 C CA . VAL B 1 203 ? -2.89260 45.03742 100.13865 1.000 37.66017 203 VAL B CA 1
ATOM 6291 C C . VAL B 1 203 ? -3.84103 44.13710 99.36288 1.000 45.16532 203 VAL B C 1
ATOM 6292 O O . VAL B 1 203 ? -3.58007 43.80628 98.19854 1.000 41.00614 203 VAL B O 1
ATOM 6296 N N . ARG B 1 204 ? -4.91409 43.70966 100.02675 1.000 47.87235 204 ARG B N 1
ATOM 6297 C CA . ARG B 1 204 ? -6.03559 43.01804 99.40916 1.000 44.07401 204 ARG B CA 1
ATOM 6298 C C . ARG B 1 204 ? -7.31349 43.68053 99.89000 1.000 50.80069 204 ARG B C 1
ATOM 6299 O O . ARG B 1 204 ? -7.39045 44.14340 101.03295 1.000 51.00234 204 ARG B O 1
ATOM 6307 N N . THR B 1 205 ? -8.29687 43.76868 99.00589 1.000 48.25780 205 THR B N 1
ATOM 6308 C CA . THR B 1 205 ? -9.52989 44.46077 99.32425 1.000 51.07435 205 THR B CA 1
ATOM 6309 C C . THR B 1 205 ? -10.71641 43.53512 99.10544 1.000 53.96011 205 THR B C 1
ATOM 6310 O O . THR B 1 205 ? -10.68275 42.63911 98.25523 1.000 55.62765 205 THR B O 1
ATOM 6314 N N . THR B 1 206 ? -11.74701 43.74057 99.91700 1.000 52.07108 206 THR B N 1
ATOM 6315 C CA . THR B 1 206 ? -13.06411 43.16111 99.71369 1.000 54.01568 206 THR B CA 1
ATOM 6316 C C . THR B 1 206 ? -14.07856 44.29470 99.76733 1.000 54.53814 206 THR B C 1
ATOM 6317 O O . THR B 1 206 ? -13.76394 45.41631 100.17449 1.000 55.13767 206 THR B O 1
ATOM 6321 N N . VAL B 1 207 ? -15.30143 44.01417 99.33082 1.000 54.69946 207 VAL B N 1
ATOM 6322 C CA . VAL B 1 207 ? -16.36142 45.01182 99.32936 1.000 54.36249 207 VAL B CA 1
ATOM 6323 C C . VAL B 1 207 ? -17.61494 44.38494 99.91294 1.000 59.66081 207 VAL B C 1
ATOM 6324 O O . VAL B 1 207 ? -18.06373 43.33832 99.43658 1.000 57.47924 207 VAL B O 1
ATOM 6328 N N . ASP B 1 208 ? -18.17860 45.02095 100.93803 1.000 60.18154 208 ASP B N 1
ATOM 6329 C CA . ASP B 1 208 ? -19.47169 44.62434 101.49233 1.000 70.23467 208 ASP B CA 1
ATOM 6330 C C . ASP B 1 208 ? -20.48127 45.73042 101.17968 1.000 69.34527 208 ASP B C 1
ATOM 6331 O O . ASP B 1 208 ? -20.48180 46.78368 101.81729 1.000 68.53303 208 ASP B O 1
ATOM 6336 N N . ASP B 1 209 ? -21.35686 45.47009 100.20503 1.000 67.44289 209 ASP B N 1
ATOM 6337 C CA . ASP B 1 209 ? -22.16220 46.45316 99.50706 1.000 70.67032 209 ASP B CA 1
ATOM 6338 C C . ASP B 1 209 ? -21.42568 47.76569 99.33663 1.000 70.30211 209 ASP B C 1
ATOM 6339 O O . ASP B 1 209 ? -20.66853 47.93155 98.35531 1.000 76.40881 209 ASP B O 1
ATOM 6344 N N . LYS B 1 210 ? -21.61515 48.75184 100.22217 1.000 67.82748 210 LYS B N 1
ATOM 6345 C CA . LYS B 1 210 ? -21.05867 50.07810 100.00638 1.000 69.74298 210 LYS B CA 1
ATOM 6346 C C . LYS B 1 210 ? -19.76535 50.33415 100.77564 1.000 66.46654 210 LYS B C 1
ATOM 6347 O O . LYS B 1 210 ? -19.15439 51.40105 100.59318 1.000 65.19299 210 LYS B O 1
ATOM 6353 N N . ASP B 1 211 ? -19.30173 49.41002 101.59870 1.000 67.01865 211 ASP B N 1
ATOM 6354 C CA . ASP B 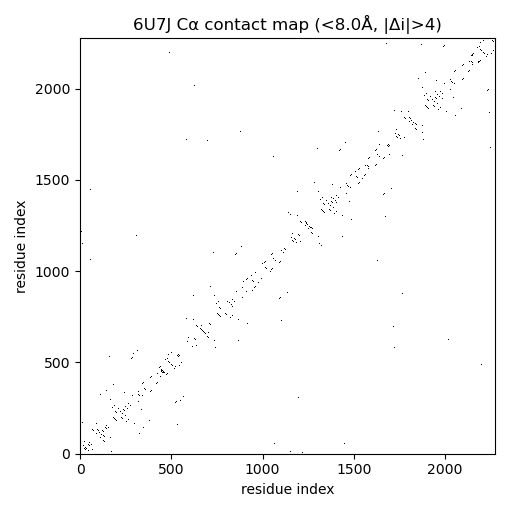1 211 ? -18.08482 49.63403 102.36146 1.000 63.42909 211 ASP B CA 1
ATOM 6355 C C . ASP B 1 211 ? -16.93757 48.78751 101.82788 1.000 59.49851 211 ASP B C 1
ATOM 6356 O O . ASP B 1 211 ? -17.13533 47.67432 101.33215 1.000 63.42822 211 ASP B O 1
ATOM 6361 N N . GLY B 1 212 ? -15.72963 49.32517 101.95212 1.000 56.39918 212 GLY B N 1
ATOM 6362 C CA . GLY B 1 212 ? -14.52113 48.60438 101.59407 1.000 54.14259 212 GLY B CA 1
ATOM 6363 C C . GLY B 1 212 ? -13.80280 48.08559 102.82727 1.000 54.07042 212 GLY B C 1
ATOM 6364 O O . GLY B 1 212 ? -13.76673 48.75194 103.86275 1.000 56.27140 212 GLY B O 1
ATOM 6365 N N . MET B 1 213 ? -13.24590 46.88311 102.70809 1.000 52.75832 213 MET B N 1
ATOM 6366 C CA . MET B 1 213 ? -12.40395 46.28561 103.74356 1.000 56.19736 213 MET B CA 1
ATOM 6367 C C . MET B 1 213 ? -10.97872 46.18973 103.19701 1.000 55.63452 213 MET B C 1
ATOM 6368 O O . MET B 1 213 ? -10.67422 45.30910 102.38628 1.000 55.25791 213 MET B O 1
ATOM 6373 N N . VAL B 1 214 ? -10.10299 47.08197 103.65290 1.000 55.42556 214 VAL B N 1
ATOM 6374 C CA . VAL B 1 214 ? -8.71005 47.08955 103.22072 1.000 49.01711 214 VAL B CA 1
ATOM 6375 C C . VAL B 1 214 ? -7.90333 46.22218 104.18041 1.000 50.29639 214 VAL B C 1
ATOM 6376 O O . VAL B 1 214 ? -7.69802 46.58993 105.34038 1.000 50.30772 214 VAL B O 1
ATOM 6380 N N . HIS B 1 215 ? -7.45841 45.06516 103.69786 1.000 45.06393 215 HIS B N 1
ATOM 6381 C CA . HIS B 1 215 ? -6.53053 44.20870 104.42438 1.000 48.98589 215 HIS B CA 1
ATOM 6382 C C . HIS B 1 215 ? -5.11679 44.56139 103.98305 1.000 49.13742 215 HIS B C 1
ATOM 6383 O O . HIS B 1 215 ? -4.80280 44.47328 102.79090 1.000 50.23788 215 HIS B O 1
ATOM 6390 N N . TYR B 1 216 ? -4.26252 44.94772 104.92614 1.000 47.80453 216 TYR B N 1
ATOM 6391 C CA . TYR B 1 216 ? -2.88303 45.27001 104.59376 1.000 45.71077 216 TYR B CA 1
ATOM 6392 C C . TYR B 1 216 ? -1.93138 44.52789 105.51561 1.000 49.58377 216 TYR B C 1
ATOM 6393 O O . TYR B 1 216 ? -2.28760 44.13693 106.62793 1.000 50.65379 216 TYR B O 1
ATOM 6402 N N . GLU B 1 217 ? -0.70105 44.36002 105.03465 1.000 48.02356 217 GLU B N 1
ATOM 6403 C CA . GLU B 1 217 ? 0.35904 43.68984 105.77870 1.000 44.41108 217 GLU B CA 1
ATOM 6404 C C . GLU B 1 217 ? 1.68563 44.32429 105.38797 1.000 47.35680 217 GLU B C 1
ATOM 6405 O O . GLU B 1 217 ? 2.03707 44.35986 104.20208 1.000 41.87099 217 GLU B O 1
ATOM 6411 N N . ILE B 1 218 ? 2.41162 44.82211 106.38595 1.000 43.11286 218 ILE B N 1
ATOM 6412 C CA . ILE B 1 218 ? 3.62092 45.60394 106.19477 1.000 41.30862 218 ILE B CA 1
ATOM 6413 C C . ILE B 1 218 ? 4.79196 44.84914 106.81643 1.000 49.32218 218 ILE B C 1
ATOM 6414 O O . ILE B 1 218 ? 4.64093 44.17721 107.84235 1.000 46.70769 218 ILE B O 1
ATOM 6419 N N . LYS B 1 219 ? 5.95114 44.93727 106.17302 1.000 45.45505 219 LYS B N 1
ATOM 6420 C CA . LYS B 1 219 ? 7.14569 44.22872 106.58794 1.000 44.40282 219 LYS B CA 1
ATOM 6421 C C . LYS B 1 219 ? 8.26402 45.24863 106.69988 1.000 45.26241 219 LYS B C 1
ATOM 6422 O O . LYS B 1 219 ? 8.49027 46.02551 105.77009 1.000 45.32706 219 LYS B O 1
ATOM 6428 N N . THR B 1 220 ? 8.91390 45.29023 107.85818 1.000 46.78076 220 THR B N 1
ATOM 6429 C CA . THR B 1 220 ? 10.08153 46.12151 108.09826 1.000 44.71250 220 THR B CA 1
ATOM 6430 C C . THR B 1 220 ? 11.24104 45.24576 108.55522 1.000 47.89151 220 THR B C 1
ATOM 6431 O O . THR B 1 220 ? 11.07934 44.05589 108.84009 1.000 50.97319 220 THR B O 1
ATOM 6435 N N . ASN B 1 221 ? 12.42672 45.85268 108.62633 1.000 44.52081 221 ASN B N 1
ATOM 6436 C CA . ASN B 1 221 ? 13.59391 45.19106 109.18645 1.000 49.35082 221 ASN B CA 1
ATOM 6437 C C . ASN B 1 221 ? 13.75485 45.45958 110.68555 1.000 48.88668 221 ASN B C 1
ATOM 6438 O O . ASN B 1 221 ? 14.85677 45.29625 111.21025 1.000 49.72524 221 ASN B O 1
ATOM 6443 N N . ALA B 1 222 ? 12.67464 45.86867 111.38065 1.000 52.29452 222 ALA B N 1
ATOM 6444 C CA . ALA B 1 222 ? 12.63796 46.04992 112.84323 1.000 56.88191 222 ALA B CA 1
ATOM 6445 C C . ALA B 1 222 ? 11.17766 45.90403 113.29696 1.000 60.59707 222 ALA B C 1
ATOM 6446 O O . ALA B 1 222 ? 10.47808 46.87683 113.60734 1.000 62.70127 222 ALA B O 1
ATOM 6448 N N . GLU B 1 223 ? 10.71118 44.64960 113.35353 1.000 63.10377 223 GLU B N 1
ATOM 6449 C CA . GLU B 1 223 ? 9.29685 44.31190 113.54660 1.000 66.41292 223 GLU B CA 1
ATOM 6450 C C . GLU B 1 223 ? 8.74803 44.60826 114.94283 1.000 73.64362 223 GLU B C 1
ATOM 6451 O O . GLU B 1 223 ? 7.89060 43.86282 115.43650 1.000 77.60067 223 GLU B O 1
ATOM 6457 N N . GLU B 1 224 ? 9.22218 45.66114 115.60174 1.000 67.98258 224 GLU B N 1
ATOM 6458 C CA . GLU B 1 224 ? 8.81047 45.94881 116.97396 1.000 70.35097 224 GLU B CA 1
ATOM 6459 C C . GLU B 1 224 ? 8.71482 47.42872 117.28620 1.000 70.94648 224 GLU B C 1
ATOM 6460 O O . GLU B 1 224 ? 8.01784 47.78983 118.24235 1.000 69.99227 224 GLU B O 1
ATOM 6466 N N . LYS B 1 225 ? 9.38965 48.29783 116.54546 1.000 66.54707 225 LYS B N 1
ATOM 6467 C CA . LYS B 1 225 ? 9.13462 49.71445 116.70422 1.000 64.33201 225 LYS B CA 1
ATOM 6468 C C . LYS B 1 225 ? 7.71892 50.03193 116.23401 1.000 61.13565 225 LYS B C 1
ATOM 6469 O O . LYS B 1 225 ? 7.05866 49.23071 115.56381 1.000 63.34400 225 LYS B O 1
ATOM 6475 N N . PHE B 1 226 ? 7.24757 51.21002 116.61592 1.000 57.23963 226 PHE B N 1
ATOM 6476 C CA . PHE B 1 226 ? 5.85501 51.57113 116.41398 1.000 59.30678 226 PHE B CA 1
ATOM 6477 C C . PHE B 1 226 ? 5.64854 52.05803 114.98618 1.000 58.29959 226 PHE B C 1
ATOM 6478 O O . PHE B 1 226 ? 6.53805 52.67677 114.39485 1.000 56.26563 226 PHE B O 1
ATOM 6486 N N . ILE B 1 227 ? 4.47605 51.75535 114.42806 1.000 51.83116 227 ILE B N 1
ATOM 6487 C CA . ILE B 1 227 ? 4.13099 52.12598 113.06188 1.000 51.86279 227 ILE B CA 1
ATOM 6488 C C . ILE B 1 227 ? 2.79130 52.85221 113.06288 1.000 51.69919 227 ILE B C 1
ATOM 6489 O O . ILE B 1 227 ? 1.90334 52.55309 113.86796 1.000 54.47222 227 ILE B O 1
ATOM 6494 N N . LYS B 1 228 ? 2.66237 53.83015 112.16354 1.000 46.13935 228 LYS B N 1
ATOM 6495 C CA . LYS B 1 228 ? 1.42342 54.55993 111.92716 1.000 46.66059 228 LYS B CA 1
ATOM 6496 C C . LYS B 1 228 ? 1.01478 54.35938 110.47116 1.000 51.56547 228 LYS B C 1
ATOM 6497 O O . LYS B 1 228 ? 1.84624 54.49364 109.56119 1.000 47.99238 228 LYS B O 1
ATOM 6503 N N . VAL B 1 229 ? -0.25552 54.02472 110.25567 1.000 43.38560 229 VAL B N 1
ATOM 6504 C CA . VAL B 1 229 ? -0.77113 53.67097 108.93960 1.000 47.38140 229 VAL B CA 1
ATOM 6505 C C . VAL B 1 229 ? -2.04203 54.46788 108.69466 1.000 48.20046 229 VAL B C 1
ATOM 6506 O O . VAL B 1 229 ? -3.02462 54.30987 109.42769 1.000 49.20470 229 VAL B O 1
ATOM 6510 N N . TYR B 1 230 ? -2.02827 55.31331 107.66954 1.000 42.37916 230 TYR B N 1
ATOM 6511 C CA . TYR B 1 230 ? -3.20762 56.04678 107.24742 1.000 41.82514 230 TYR B CA 1
ATOM 6512 C C . TYR B 1 230 ? -3.67712 55.52834 105.89530 1.000 48.04970 230 TYR B C 1
ATOM 6513 O O . TYR B 1 230 ? -2.87609 55.11719 105.04673 1.000 46.69977 230 TYR B O 1
ATOM 6522 N N . ILE B 1 231 ? -4.98067 55.56984 105.68919 1.000 43.43428 231 ILE B N 1
ATOM 6523 C CA . ILE B 1 231 ? -5.55689 55.35902 104.37413 1.000 45.77446 231 ILE B CA 1
ATOM 6524 C C . ILE B 1 231 ? -6.15053 56.69185 103.95745 1.000 49.31379 231 ILE B C 1
ATOM 6525 O O . ILE B 1 231 ? -7.08289 57.19414 104.60042 1.000 50.34471 231 ILE B O 1
ATOM 6530 N N . ARG B 1 232 ? -5.57693 57.28693 102.91363 1.000 42.10980 232 ARG B N 1
ATOM 6531 C CA . ARG B 1 232 ? -6.00271 58.58231 102.41606 1.000 48.20211 232 ARG B CA 1
ATOM 6532 C C . ARG B 1 232 ? -6.76217 58.42107 101.10570 1.000 49.72952 232 ARG B C 1
ATOM 6533 O O . ARG B 1 232 ? -6.49519 57.50884 100.31542 1.000 48.04684 232 ARG B O 1
ATOM 6541 N N . ASP B 1 233 ? -7.72272 59.31284 100.89239 1.000 49.31038 233 ASP B N 1
ATOM 6542 C CA . ASP B 1 233 ? -8.47619 59.34108 99.65180 1.000 51.89301 233 ASP B CA 1
ATOM 6543 C C . ASP B 1 233 ? -7.69545 60.18080 98.63908 1.000 52.63683 233 ASP B C 1
ATOM 6544 O O . ASP B 1 233 ? -6.54663 60.56394 98.87935 1.000 51.56849 233 ASP B O 1
ATOM 6549 N N . GLU B 1 234 ? -8.30811 60.48652 97.49430 1.000 52.58055 234 GLU B N 1
ATOM 6550 C CA . GLU B 1 234 ? -7.59515 61.23306 96.46521 1.000 53.60084 234 GLU B CA 1
ATOM 6551 C C . GLU B 1 234 ? -7.43424 62.70221 96.81561 1.000 55.30650 234 GLU B C 1
ATOM 6552 O O . GLU B 1 234 ? -6.52018 63.34960 96.29521 1.000 58.33631 234 GLU B O 1
ATOM 6558 N N . LYS B 1 235 ? -8.28681 63.23904 97.68758 1.000 56.76317 235 LYS B N 1
ATOM 6559 C CA . LYS B 1 235 ? -8.07745 64.56018 98.26768 1.000 56.31301 235 LYS B CA 1
ATOM 6560 C C . LYS B 1 235 ? -7.08474 64.53760 99.43192 1.000 60.47875 235 LYS B C 1
ATOM 6561 O O . LYS B 1 235 ? -6.93520 65.55328 100.12479 1.000 62.44288 235 LYS B O 1
ATOM 6567 N N . ASN B 1 236 ? -6.41811 63.40301 99.65712 1.000 57.90100 236 ASN B N 1
ATOM 6568 C CA . ASN B 1 236 ? -5.43281 63.18270 100.71411 1.000 57.71470 236 ASN B CA 1
ATOM 6569 C C . ASN B 1 236 ? -6.02973 63.22795 102.11399 1.000 57.60372 236 ASN B C 1
ATOM 6570 O O . ASN B 1 236 ? -5.28174 63.19385 103.10013 1.000 56.34830 236 ASN B O 1
ATOM 6575 N N . GLN B 1 237 ? -7.34861 63.29439 102.24532 1.000 54.80528 237 GLN B N 1
ATOM 6576 C CA . GLN B 1 237 ? -7.94070 63.24371 103.57462 1.000 55.28672 237 GLN B CA 1
ATOM 6577 C C . GLN B 1 237 ? -7.85167 61.83157 104.14294 1.000 54.52933 237 GLN B C 1
ATOM 6578 O O . GLN B 1 237 ? -8.04038 60.83975 103.42988 1.000 51.09687 237 GLN B O 1
ATOM 6584 N N . VAL B 1 238 ? -7.54745 61.73558 105.43793 1.000 52.14799 238 VAL B N 1
ATOM 6585 C CA . VAL B 1 238 ? -7.43154 60.42252 106.06391 1.000 50.58539 238 VAL B CA 1
ATOM 6586 C C . VAL B 1 238 ? -8.81814 59.82596 106.24657 1.000 51.00711 238 VAL B C 1
ATOM 6587 O O . VAL B 1 238 ? -9.79241 60.53485 106.53693 1.000 54.28492 238 VAL B O 1
ATOM 6591 N N . VAL B 1 239 ? -8.90700 58.51418 106.07971 1.000 49.57589 239 VAL B N 1
ATOM 6592 C CA . VAL B 1 239 ? -10.17391 57.82816 105.85526 1.000 50.48614 239 VAL B CA 1
ATOM 6593 C C . VAL B 1 239 ? -10.17210 56.57617 106.72663 1.000 50.31120 239 VAL B C 1
ATOM 6594 O O . VAL B 1 239 ? -11.22149 55.98196 106.99139 1.000 53.35633 239 VAL B O 1
ATOM 6598 N N . ALA B 1 240 ? -8.98365 56.20041 107.20563 1.000 47.99117 240 ALA B N 1
ATOM 6599 C CA . ALA B 1 240 ? -8.78970 55.15081 108.19854 1.000 44.06608 240 ALA B CA 1
ATOM 6600 C C . ALA B 1 240 ? -7.43035 55.37910 108.84918 1.000 50.59340 240 ALA B C 1
ATOM 6601 O O . ALA B 1 240 ? -6.58455 56.10264 108.31143 1.000 50.45727 240 ALA B O 1
ATOM 6603 N N . GLU B 1 241 ? -7.23630 54.76450 110.02153 1.000 49.30038 241 GLU B N 1
ATOM 6604 C CA . GLU B 1 241 ? -6.00402 54.89034 110.79977 1.000 50.49505 241 GLU B CA 1
ATOM 6605 C C . GLU B 1 241 ? -5.72152 53.58690 111.52161 1.000 47.22831 241 GLU B C 1
ATOM 6606 O O . GLU B 1 241 ? -6.64151 52.88578 111.94616 1.000 48.42633 241 GLU B O 1
ATOM 6612 N N . SER B 1 242 ? -4.44120 53.28688 111.69879 1.000 46.66312 242 SER B N 1
ATOM 6613 C CA . SER B 1 242 ? -4.09358 52.12921 112.50167 1.000 46.51902 242 SER B CA 1
ATOM 6614 C C . SER B 1 242 ? -2.63655 52.22405 112.91350 1.000 53.10683 242 SER B C 1
ATOM 6615 O O . SER B 1 242 ? -1.81501 52.84418 112.22405 1.000 48.13061 242 SER B O 1
ATOM 6618 N N . ASN B 1 243 ? -2.34258 51.62001 114.06614 1.000 50.23316 243 ASN B N 1
ATOM 6619 C CA . ASN B 1 243 ? -0.98323 51.42298 114.55045 1.000 52.23267 243 ASN B CA 1
ATOM 6620 C C . ASN B 1 243 ? -0.53636 49.98297 114.37372 1.000 52.12641 243 ASN B C 1
ATOM 6621 O O . ASN B 1 243 ? 0.50016 49.58975 114.91701 1.000 52.15381 243 ASN B O 1
ATOM 6626 N N . GLU B 1 244 ? -1.30501 49.19032 113.63430 1.000 46.25459 244 GLU B N 1
ATOM 6627 C CA . GLU B 1 244 ? -0.99598 47.79027 113.41701 1.000 47.77867 244 GLU B CA 1
ATOM 6628 C C . GLU B 1 244 ? -0.18738 47.61551 112.13827 1.000 51.52075 244 GLU B C 1
ATOM 6629 O O . GLU B 1 244 ? -0.44921 48.27360 111.12588 1.000 46.32200 244 GLU B O 1
ATOM 6635 N N . MET B 1 245 ? 0.80086 46.72231 112.19295 1.000 49.76944 245 MET B N 1
ATOM 6636 C CA . MET B 1 245 ? 1.57664 46.38358 111.00795 1.000 49.75079 245 MET B CA 1
ATOM 6637 C C . MET B 1 245 ? 0.83171 45.44782 110.06968 1.000 52.30444 245 MET B C 1
ATOM 6638 O O . MET B 1 245 ? 1.12649 45.41982 108.86857 1.000 47.79967 245 MET B O 1
ATOM 6643 N N . LYS B 1 246 ? -0.11374 44.68069 110.59754 1.000 46.76109 246 LYS B N 1
ATOM 6644 C CA . LYS B 1 246 ? -0.98527 43.81729 109.81931 1.000 46.71740 246 LYS B CA 1
ATOM 6645 C C . LYS B 1 246 ? -2.38601 44.04942 110.35752 1.000 50.81699 246 LYS B C 1
ATOM 6646 O O . LYS B 1 246 ? -2.62614 43.86748 111.55696 1.000 54.63681 246 LYS B O 1
ATOM 6652 N N . ASP B 1 247 ? -3.29301 44.49837 109.49618 1.000 48.14212 247 ASP B N 1
ATOM 6653 C CA . ASP B 1 247 ? -4.58039 44.97817 109.97331 1.000 46.62597 247 ASP B CA 1
ATOM 6654 C C . ASP B 1 247 ? -5.61266 44.91964 108.85695 1.000 52.52119 247 ASP B C 1
ATOM 6655 O O . ASP B 1 247 ? -5.29598 44.71791 107.67991 1.000 51.12860 247 ASP B O 1
ATOM 6660 N N . MET B 1 248 ? -6.86125 45.13337 109.26186 1.000 52.26540 248 MET B N 1
ATOM 6661 C CA . MET B 1 248 ? -8.03902 45.00991 108.41425 1.000 53.14909 248 MET B CA 1
ATOM 6662 C C . MET B 1 248 ? -8.93813 46.18091 108.80168 1.000 55.95913 248 MET B C 1
ATOM 6663 O O . MET B 1 248 ? -9.55880 46.15263 109.86606 1.000 59.79231 248 MET B O 1
ATOM 6668 N N . VAL B 1 249 ? -8.97657 47.22798 107.97444 1.000 51.71179 249 VAL B N 1
ATOM 6669 C CA . VAL B 1 249 ? -9.68287 48.44865 108.34584 1.000 53.02142 249 VAL B CA 1
ATOM 6670 C C . VAL B 1 249 ? -10.73816 48.79124 107.30254 1.000 57.42357 249 VAL B C 1
ATOM 6671 O O . VAL B 1 249 ? -10.68295 48.36585 106.14278 1.000 58.67777 249 VAL B O 1
ATOM 6675 N N . LEU B 1 250 ? -11.69310 49.60855 107.73820 1.000 60.39284 250 LEU B N 1
ATOM 6676 C CA . LEU B 1 250 ? -12.92940 49.89395 107.02584 1.000 54.31644 250 LEU B CA 1
ATOM 6677 C C . LEU B 1 250 ? -12.81612 51.19047 106.23323 1.000 57.65259 250 LEU B C 1
ATOM 6678 O O . LEU B 1 250 ? -12.25590 52.18117 106.71219 1.000 55.15471 250 LEU B O 1
ATOM 6683 N N . VAL B 1 251 ? -13.35945 51.17877 105.01899 1.000 53.89929 251 VAL B N 1
ATOM 6684 C CA . VAL B 1 251 ? -13.46598 52.36438 104.18056 1.000 54.07444 251 VAL B CA 1
ATOM 6685 C C . VAL B 1 251 ? -14.93600 52.46963 103.80101 1.000 58.40651 251 VAL B C 1
ATOM 6686 O O . VAL B 1 251 ? -15.39274 51.80778 102.86068 1.000 56.83400 251 VAL B O 1
ATOM 6690 N N . LYS B 1 252 ? -15.68938 53.27172 104.54465 1.000 60.88494 252 LYS B N 1
ATOM 6691 C CA . LYS B 1 252 ? -17.12209 53.35199 104.31140 1.000 61.74481 252 LYS B CA 1
ATOM 6692 C C . LYS B 1 252 ? -17.39699 54.22632 103.09572 1.000 57.29677 252 LYS B C 1
ATOM 6693 O O . LYS B 1 252 ? -16.68962 55.20397 102.83457 1.000 59.82444 252 LYS B O 1
ATOM 6699 N N . ASP B 1 253 ? -18.42887 53.85654 102.34213 1.000 60.91081 253 ASP B N 1
ATOM 6700 C CA . ASP B 1 253 ? -18.77816 54.55426 101.10448 1.000 62.15030 253 ASP B CA 1
ATOM 6701 C C . ASP B 1 253 ? -17.56671 54.63778 100.17195 1.000 57.43999 253 ASP B C 1
ATOM 6702 O O . ASP B 1 253 ? -17.24861 55.68925 99.61133 1.000 55.98672 253 ASP B O 1
ATOM 6707 N N . ALA B 1 254 ? -16.89045 53.49652 100.01362 1.000 57.72169 254 ALA B N 1
ATOM 6708 C CA . ALA B 1 254 ? -15.62868 53.43108 99.27915 1.000 57.13539 254 ALA B CA 1
ATOM 6709 C C . ALA B 1 254 ? -15.82842 53.72374 97.79544 1.000 50.93495 254 ALA B C 1
ATOM 6710 O O . ALA B 1 254 ? -16.66503 53.09952 97.13730 1.000 53.58503 254 ALA B O 1
ATOM 6712 N N . GLN B 1 255 ? -15.05487 54.67349 97.27243 1.000 50.37035 255 GLN B N 1
ATOM 6713 C CA . GLN B 1 255 ? -15.02429 54.92905 95.83775 1.000 47.24301 255 GLN B CA 1
ATOM 6714 C C . GLN B 1 255 ? -14.28842 53.78962 95.14592 1.000 47.10143 255 GLN B C 1
ATOM 6715 O O . GLN B 1 255 ? -13.09179 53.58628 95.37091 1.000 46.32265 255 GLN B O 1
ATOM 6721 N N . LEU B 1 256 ? -15.00063 53.04650 94.30976 1.000 44.61631 256 LEU B N 1
ATOM 6722 C CA . LEU B 1 256 ? -14.44933 51.83557 93.73179 1.000 44.79331 256 LEU B CA 1
ATOM 6723 C C . LEU B 1 256 ? -13.52864 52.16321 92.56434 1.000 45.41141 256 LEU B C 1
ATOM 6724 O O . LEU B 1 256 ? -13.66217 53.19634 91.90041 1.000 42.00812 256 LEU B O 1
ATOM 6729 N N . TRP B 1 257 ? -12.56421 51.28113 92.33849 1.000 42.42162 257 TRP B N 1
ATOM 6730 C CA . TRP B 1 257 ? -11.72425 51.38042 91.15669 1.000 39.52149 257 TRP B CA 1
ATOM 6731 C C . TRP B 1 257 ? -12.49012 50.73862 90.00466 1.000 40.44908 257 TRP B C 1
ATOM 6732 O O . TRP B 1 257 ? -12.77241 49.53248 90.02651 1.000 38.99100 257 TRP B O 1
ATOM 6743 N N . GLN B 1 258 ? -12.85384 51.54739 89.00898 1.000 36.49746 258 GLN B N 1
ATOM 6744 C CA . GLN B 1 258 ? -13.67044 51.01748 87.93164 1.000 41.24332 258 GLN B CA 1
ATOM 6745 C C . GLN B 1 258 ? -12.91371 51.06167 86.61189 1.000 43.57171 258 GLN B C 1
ATOM 6746 O O . GLN B 1 258 ? -12.14813 52.00591 86.37088 1.000 40.95715 258 GLN B O 1
ATOM 6752 N N . PRO B 1 259 ? -13.09587 50.05801 85.75107 1.000 42.36071 259 PRO B N 1
ATOM 6753 C CA . PRO B 1 259 ? -12.59100 50.15776 84.37523 1.000 43.52588 259 PRO B CA 1
ATOM 6754 C C . PRO B 1 259 ? -13.05560 51.46024 83.74461 1.000 42.09512 259 PRO B C 1
ATOM 6755 O O . PRO B 1 259 ? -14.23001 51.81273 83.81454 1.000 41.69533 259 PRO B O 1
ATOM 6759 N N . GLY B 1 260 ? -12.11551 52.20425 83.16685 1.000 37.56012 260 GLY B N 1
ATOM 6760 C CA . GLY B 1 260 ? -12.43411 53.48578 82.57372 1.000 37.68284 260 GLY B CA 1
ATOM 6761 C C . GLY B 1 260 ? -12.62430 54.62261 83.55465 1.000 43.11572 260 GLY B C 1
ATOM 6762 O O . GLY B 1 260 ? -12.72939 55.78002 83.12110 1.000 39.30117 260 GLY B O 1
ATOM 6763 N N . SER B 1 261 ? -12.65860 54.34516 84.87011 1.000 41.83893 261 SER B N 1
ATOM 6764 C CA . SER B 1 261 ? -12.88312 55.41032 85.85896 1.000 42.54251 261 SER B CA 1
ATOM 6765 C C . SER B 1 261 ? -12.15030 55.03979 87.15613 1.000 41.49758 261 SER B C 1
ATOM 6766 O O . SER B 1 261 ? -12.74369 54.60698 88.14873 1.000 42.82147 261 SER B O 1
ATOM 6769 N N . ALA B 1 262 ? -10.84119 55.25829 87.15671 1.000 38.79096 262 ALA B N 1
ATOM 6770 C CA . ALA B 1 262 ? -10.00654 54.81722 88.26200 1.000 39.71878 262 ALA B CA 1
ATOM 6771 C C . ALA B 1 262 ? -10.22891 55.66709 89.51466 1.000 39.06707 262 ALA B C 1
ATOM 6772 O O . ALA B 1 262 ? -10.45244 56.87534 89.43572 1.000 42.02672 262 ALA B O 1
ATOM 6774 N N . TYR B 1 263 ? -10.15603 55.02663 90.67612 1.000 39.35437 263 TYR B N 1
ATOM 6775 C CA . TYR B 1 263 ? -9.98319 55.72594 91.94556 1.000 42.43421 263 TYR B CA 1
ATOM 6776 C C . TYR B 1 263 ? -8.86652 55.03334 92.71666 1.000 38.08176 263 TYR B C 1
ATOM 6777 O O . TYR B 1 263 ? -8.83442 53.80082 92.79469 1.000 38.33722 263 TYR B O 1
ATOM 6786 N N . LEU B 1 264 ? -7.94686 55.80841 93.28102 1.000 36.76031 264 LEU B N 1
ATOM 6787 C CA . LEU B 1 264 ? -6.81958 55.22417 94.00146 1.000 40.18734 264 LEU B CA 1
ATOM 6788 C C . LEU B 1 264 ? -6.72399 55.82694 95.39056 1.000 40.68963 264 LEU B C 1
ATOM 6789 O O . LEU B 1 264 ? -6.51825 57.03586 95.52879 1.000 42.77699 264 LEU B O 1
ATOM 6794 N N . TYR B 1 265 ? -6.86999 54.98650 96.41182 1.000 38.91091 265 TYR B N 1
ATOM 6795 C CA . TYR B 1 265 ? -6.49896 55.37815 97.76241 1.000 44.27987 265 TYR B CA 1
ATOM 6796 C C . TYR B 1 265 ? -4.98627 55.26676 97.92285 1.000 43.60978 265 TYR B C 1
ATOM 6797 O O . TYR B 1 265 ? -4.28865 54.71069 97.07546 1.000 43.21132 265 TYR B O 1
ATOM 6806 N N . LYS B 1 266 ? -4.46794 55.80646 99.02085 1.000 46.39046 266 LYS B N 1
ATOM 6807 C CA . LYS B 1 266 ? -3.04806 55.69147 99.32314 1.000 44.09544 266 LYS B CA 1
ATOM 6808 C C . LYS B 1 266 ? -2.88017 55.08419 100.70498 1.000 43.11235 266 LYS B C 1
ATOM 6809 O O . LYS B 1 266 ? -3.47466 55.56895 101.67313 1.000 45.49880 266 LYS B O 1
ATOM 6815 N N . LEU B 1 267 ? -2.10123 54.00344 100.78111 1.000 42.89298 267 LEU B N 1
ATOM 6816 C CA . LEU B 1 267 ? -1.60937 53.46929 102.05067 1.000 42.53157 267 LEU B CA 1
ATOM 6817 C C . LEU B 1 267 ? -0.38613 54.29082 102.44241 1.000 41.37499 267 LEU B C 1
ATOM 6818 O O . LEU B 1 267 ? 0.68834 54.13851 101.86124 1.000 40.87182 267 LEU B O 1
ATOM 6823 N N . ASP B 1 268 ? -0.55558 55.18087 103.42176 1.000 41.42080 268 ASP B N 1
ATOM 6824 C CA . ASP B 1 268 ? 0.45232 56.15807 103.81653 1.000 39.57112 268 ASP B CA 1
ATOM 6825 C C . ASP B 1 268 ? 1.03448 55.73036 105.15785 1.000 47.01847 268 ASP B C 1
ATOM 6826 O O . ASP B 1 268 ? 0.32284 55.72173 106.17268 1.000 42.81836 268 ASP B O 1
ATOM 6831 N N . ILE B 1 269 ? 2.32278 55.38610 105.16053 1.000 37.23055 269 ILE B N 1
ATOM 6832 C CA . ILE B 1 269 ? 2.95034 54.64404 106.24602 1.000 38.91055 269 ILE B CA 1
ATOM 6833 C C . ILE B 1 269 ? 4.12291 55.44222 106.80005 1.000 45.59749 269 ILE B C 1
ATOM 6834 O O . ILE B 1 269 ? 4.98885 55.89765 106.03959 1.000 42.98482 269 ILE B O 1
ATOM 6839 N N . TYR B 1 270 ? 4.16785 55.57682 108.12694 1.000 43.50250 270 TYR B N 1
ATOM 6840 C CA . TYR B 1 270 ? 5.28095 56.19915 108.83169 1.000 41.48905 270 TYR B CA 1
ATOM 6841 C C . TYR B 1 270 ? 5.88636 55.19386 109.80496 1.000 42.09850 270 TYR B C 1
ATOM 6842 O O . TYR B 1 270 ? 5.17668 54.61880 110.63623 1.000 44.24683 270 TYR B O 1
ATOM 6851 N N . PHE B 1 271 ? 7.19666 54.98852 109.70245 1.000 42.71889 271 PHE B N 1
ATOM 6852 C CA . PHE B 1 271 ? 7.89495 53.96908 110.48514 1.000 45.45622 271 PHE B CA 1
ATOM 6853 C C . PHE B 1 271 ? 9.24462 54.55857 110.88500 1.000 45.60136 271 PHE B C 1
ATOM 6854 O O . PHE B 1 271 ? 10.17889 54.59536 110.07673 1.000 43.81825 271 PHE B O 1
ATOM 6862 N N . GLY B 1 272 ? 9.33111 55.03494 112.12291 1.000 39.34323 272 GLY B N 1
ATOM 6863 C CA . GLY B 1 272 ? 10.56412 55.62549 112.61257 1.000 40.24848 272 GLY B CA 1
ATOM 6864 C C . GLY B 1 272 ? 10.92054 56.88446 111.84711 1.000 43.56767 272 GLY B C 1
ATOM 6865 O O . GLY B 1 272 ? 10.18523 57.87373 111.84881 1.000 46.60657 272 GLY B O 1
ATOM 6866 N N . GLN B 1 273 ? 12.06897 56.86368 111.18877 1.000 47.83221 273 GLN B N 1
ATOM 6867 C CA . GLN B 1 273 ? 12.42216 57.93053 110.26612 1.000 46.15684 273 GLN B CA 1
ATOM 6868 C C . GLN B 1 273 ? 11.89620 57.68282 108.85542 1.000 44.67879 273 GLN B C 1
ATOM 6869 O O . GLN B 1 273 ? 11.90048 58.61172 108.04378 1.000 47.78445 273 GLN B O 1
ATOM 6875 N N . ASP B 1 274 ? 11.42872 56.46996 108.55430 1.000 41.36946 274 ASP B N 1
ATOM 6876 C CA . ASP B 1 274 ? 11.01333 56.09065 107.21029 1.000 40.52757 274 ASP B CA 1
ATOM 6877 C C . ASP B 1 274 ? 9.59465 56.56830 106.89461 1.000 39.79975 274 ASP B C 1
ATOM 6878 O O . ASP B 1 274 ? 8.80453 56.90406 107.77871 1.000 42.10101 274 ASP B O 1
ATOM 6883 N N . HIS B 1 275 ? 9.27390 56.56632 105.60331 1.000 38.85517 275 HIS B N 1
ATOM 6884 C CA . HIS B 1 275 ? 7.95922 56.95289 105.10604 1.000 40.27537 275 HIS B CA 1
ATOM 6885 C C . HIS B 1 275 ? 7.76553 56.29378 103.74099 1.000 40.52845 275 HIS B C 1
ATOM 6886 O O . HIS B 1 275 ? 8.70064 56.25380 102.93178 1.000 41.39547 275 HIS B O 1
ATOM 6893 N N . TYR B 1 276 ? 6.57342 55.74389 103.50731 1.000 37.48560 276 TYR B N 1
ATOM 6894 C CA . TYR B 1 276 ? 6.24001 55.14268 102.21923 1.000 41.77586 276 TYR B CA 1
ATOM 6895 C C . TYR B 1 276 ? 4.75044 55.29771 101.95881 1.000 42.08418 276 TYR B C 1
ATOM 6896 O O . TYR B 1 276 ? 3.93854 55.04218 102.85043 1.000 41.50942 276 TYR B O 1
ATOM 6905 N N . THR B 1 277 ? 4.40261 55.67788 100.72597 1.000 40.63163 277 THR B N 1
ATOM 6906 C CA . THR B 1 277 ? 3.02123 55.91221 100.30348 1.000 40.09282 277 THR B CA 1
ATOM 6907 C C . THR B 1 277 ? 2.70580 55.06521 99.07199 1.000 41.72403 277 THR B C 1
ATOM 6908 O O . THR B 1 277 ? 3.21047 55.33614 97.97429 1.000 40.50851 277 THR B O 1
ATOM 6912 N N . LEU B 1 278 ? 1.85175 54.05780 99.25068 1.000 41.06191 278 LEU B N 1
ATOM 6913 C CA . LEU B 1 278 ? 1.49361 53.11744 98.19553 1.000 39.23771 278 LEU B CA 1
ATOM 6914 C C . LEU B 1 278 ? 0.09650 53.41533 97.67110 1.000 40.43902 278 LEU B C 1
ATOM 6915 O O . LEU B 1 278 ? -0.87185 53.32195 98.44269 1.000 37.74739 278 LEU B O 1
ATOM 6920 N N . PRO B 1 279 ? -0.06830 53.77484 96.39364 1.000 40.52026 279 PRO B N 1
ATOM 6921 C CA . PRO B 1 279 ? -1.41945 53.83510 95.82018 1.000 37.80727 279 PRO B CA 1
ATOM 6922 C C . PRO B 1 279 ? -2.00323 52.43896 95.70086 1.000 36.92946 279 PRO B C 1
ATOM 6923 O O . PRO B 1 279 ? -1.28000 51.45628 95.53997 1.000 35.43302 279 PRO B O 1
ATOM 6927 N N . PHE B 1 280 ? -3.32605 52.34912 95.80823 1.000 37.65298 280 PHE B N 1
ATOM 6928 C CA . PHE B 1 280 ? -4.00016 51.07499 95.58259 1.000 37.15840 280 PHE B CA 1
ATOM 6929 C C . PHE B 1 280 ? -5.45527 51.35115 95.23462 1.000 38.56859 280 PHE B C 1
ATOM 6930 O O . PHE B 1 280 ? -5.95060 52.47384 95.38362 1.000 42.74538 280 PHE B O 1
ATOM 6938 N N . GLY B 1 281 ? -6.12850 50.31922 94.73953 1.000 37.08612 281 GLY B N 1
ATOM 6939 C CA . GLY B 1 281 ? -7.50537 50.45181 94.30932 1.000 36.46338 281 GLY B CA 1
ATOM 6940 C C . GLY B 1 281 ? -8.38421 49.38954 94.92995 1.000 38.68540 281 GLY B C 1
ATOM 6941 O O . GLY B 1 281 ? -7.97206 48.24673 95.12392 1.000 39.74552 281 GLY B O 1
ATOM 6942 N N . ILE B 1 282 ? -9.61778 49.77896 95.23124 1.000 38.76832 282 ILE B N 1
ATOM 6943 C CA . ILE B 1 282 ? -10.60488 48.84945 95.76906 1.000 41.22790 282 ILE B CA 1
ATOM 6944 C C . ILE B 1 282 ? -11.50111 48.39615 94.63026 1.000 39.15894 282 ILE B C 1
ATOM 6945 O O . ILE B 1 282 ? -12.21077 49.21199 94.02321 1.000 41.30212 282 ILE B O 1
ATOM 6950 N N . ARG B 1 283 ? -11.47975 47.09559 94.35279 1.000 36.76495 283 ARG B N 1
ATOM 6951 C CA . ARG B 1 283 ? -12.30263 46.52491 93.29791 1.000 37.28190 283 ARG B CA 1
ATOM 6952 C C . ARG B 1 283 ? -12.29081 45.01684 93.44037 1.000 37.95630 283 ARG B C 1
ATOM 6953 O O . ARG B 1 283 ? -11.28158 44.43041 93.83955 1.000 40.45227 283 ARG B O 1
ATOM 6961 N N . THR B 1 284 ? -13.40831 44.39493 93.08414 1.000 41.45182 284 THR B N 1
ATOM 6962 C CA . THR B 1 284 ? -13.56360 42.95455 93.20592 1.000 40.68013 284 THR B CA 1
ATOM 6963 C C . THR B 1 284 ? -13.58254 42.29454 91.83789 1.000 39.04003 284 THR B C 1
ATOM 6964 O O . THR B 1 284 ? -14.01235 42.88964 90.84400 1.000 40.40030 284 THR B O 1
ATOM 6968 N N . ILE B 1 285 ? -13.15553 41.03446 91.81980 1.000 41.59030 285 ILE B N 1
ATOM 6969 C CA . ILE B 1 285 ? -13.14197 40.20113 90.63115 1.000 41.08784 285 ILE B CA 1
ATOM 6970 C C . ILE B 1 285 ? -13.85878 38.90760 90.94708 1.000 41.60623 285 ILE B C 1
ATOM 6971 O O . ILE B 1 285 ? -13.52436 38.24542 91.93244 1.000 38.24582 285 ILE B O 1
ATOM 6976 N N . GLN B 1 286 ? -14.78080 38.51030 90.06934 1.000 42.93483 286 GLN B N 1
ATOM 6977 C CA . GLN B 1 286 ? -15.47104 37.23605 90.18748 1.000 44.90382 286 GLN B CA 1
ATOM 6978 C C . GLN B 1 286 ? -15.78019 36.69050 88.79977 1.000 43.15670 286 GLN B C 1
ATOM 6979 O O . GLN B 1 286 ? -16.12343 37.44763 87.88837 1.000 42.34253 286 GLN B O 1
ATOM 6985 N N . LEU B 1 287 ? -15.67575 35.37473 88.65506 1.000 42.10924 287 LEU B N 1
ATOM 6986 C CA . LEU B 1 287 ? -15.96128 34.69710 87.40373 1.000 43.67647 287 LEU B CA 1
ATOM 6987 C C . LEU B 1 287 ? -17.21311 33.83902 87.52251 1.000 51.49794 287 LEU B C 1
ATOM 6988 O O . LEU B 1 287 ? -17.46296 33.22036 88.56198 1.000 54.37922 287 LEU B O 1
ATOM 6993 N N . THR B 1 288 ? -17.99724 33.81387 86.45235 1.000 50.13336 288 THR B N 1
ATOM 6994 C CA . THR B 1 288 ? -19.10757 32.88948 86.29195 1.000 53.34833 288 THR B CA 1
ATOM 6995 C C . THR B 1 288 ? -18.78612 31.94798 85.13802 1.000 58.71426 288 THR B C 1
ATOM 6996 O O . THR B 1 288 ? -17.69320 31.97998 84.55534 1.000 56.77149 288 THR B O 1
ATOM 7000 N N . GLU B 1 289 ? -19.76033 31.10678 84.79658 1.000 56.43087 289 GLU B N 1
ATOM 7001 C CA . GLU B 1 289 ? -19.56938 30.20265 83.67137 1.000 53.47596 289 GLU B CA 1
ATOM 7002 C C . GLU B 1 289 ? -19.40258 30.97084 82.37004 1.000 53.07976 289 GLU B C 1
ATOM 7003 O O . GLU B 1 289 ? -18.74127 30.48850 81.44245 1.000 53.99396 289 GLU B O 1
ATOM 7009 N N . LYS B 1 290 ? -19.97158 32.17642 82.28558 1.000 51.29181 290 LYS B N 1
ATOM 7010 C CA . LYS B 1 290 ? -19.95781 32.91324 81.02860 1.000 49.26023 290 LYS B CA 1
ATOM 7011 C C . LYS B 1 290 ? -19.61143 34.38836 81.18567 1.000 48.01663 290 LYS B C 1
ATOM 7012 O O . LYS B 1 290 ? -19.73557 35.13769 80.20911 1.000 49.28732 290 LYS B O 1
ATOM 7018 N N . GLN B 1 291 ? -19.20224 34.84710 82.36574 1.000 49.59880 291 GLN B N 1
ATOM 7019 C CA . GLN B 1 291 ? -18.93579 36.26627 82.53129 1.000 46.67283 291 GLN B CA 1
ATOM 7020 C C . GLN B 1 291 ? -17.68559 36.48228 83.37014 1.000 45.38505 291 GLN B C 1
ATOM 7021 O O . GLN B 1 291 ? -17.22742 35.60217 84.10042 1.000 44.45708 291 GLN B O 1
ATOM 7027 N N . PHE B 1 292 ? -17.12036 37.67140 83.21006 1.000 45.22490 292 PHE B N 1
ATOM 7028 C CA . PHE B 1 292 ? -15.95450 38.13509 83.94898 1.000 41.23932 292 PHE B CA 1
ATOM 7029 C C . PHE B 1 292 ? -16.44501 39.38580 84.65838 1.000 41.84399 292 PHE B C 1
ATOM 7030 O O . PHE B 1 292 ? -16.66887 40.41500 84.01556 1.000 43.32658 292 PHE B O 1
ATOM 7038 N N . LEU B 1 293 ? -16.66719 39.29240 85.96673 1.000 40.58395 293 LEU B N 1
ATOM 7039 C CA . LEU B 1 293 ? -17.32648 40.35690 86.70518 1.000 42.21747 293 LEU B CA 1
ATOM 7040 C C . LEU B 1 293 ? -16.29724 41.16844 87.47256 1.000 37.37052 293 LEU B C 1
ATOM 7041 O O . LEU B 1 293 ? -15.46770 40.60726 88.18653 1.000 45.52404 293 LEU B O 1
ATOM 7046 N N . ILE B 1 294 ? -16.35756 42.48306 87.32072 1.000 38.45423 294 ILE B N 1
ATOM 7047 C CA . ILE B 1 294 ? -15.50863 43.41833 88.04500 1.000 44.25131 294 ILE B CA 1
ATOM 7048 C C . ILE B 1 294 ? -16.43928 44.36100 88.78834 1.000 43.56098 294 ILE B C 1
ATOM 7049 O O . ILE B 1 294 ? -17.28108 45.02680 88.16727 1.000 40.30069 294 ILE B O 1
ATOM 7054 N N . ASN B 1 295 ? -16.30111 44.40472 90.11390 1.000 42.66070 295 ASN B N 1
ATOM 7055 C CA . ASN B 1 295 ? -17.24126 45.13975 90.95020 1.000 40.88342 295 ASN B CA 1
ATOM 7056 C C . ASN B 1 295 ? -18.67418 44.71441 90.63814 1.000 45.46245 295 ASN B C 1
ATOM 7057 O O . ASN B 1 295 ? -19.57582 45.54312 90.48738 1.000 45.60664 295 ASN B O 1
ATOM 7062 N N . GLY B 1 296 ? -18.86518 43.40285 90.48276 1.000 42.50251 296 GLY B N 1
ATOM 7063 C CA . GLY B 1 296 ? -20.17261 42.81852 90.28158 1.000 39.75988 296 GLY B CA 1
ATOM 7064 C C . GLY B 1 296 ? -20.78902 43.01116 88.91485 1.000 45.36370 296 GLY B C 1
ATOM 7065 O O . GLY B 1 296 ? -21.91743 42.55681 88.70492 1.000 50.70382 296 GLY B O 1
ATOM 7066 N N . LYS B 1 297 ? -20.10220 43.66286 87.97497 1.000 44.71679 297 LYS B N 1
ATOM 7067 C CA . LYS B 1 297 ? -20.72483 43.91192 86.68272 1.000 43.33959 297 LYS B CA 1
ATOM 7068 C C . LYS B 1 297 ? -19.91229 43.28465 85.55384 1.000 45.38501 297 LYS B C 1
ATOM 7069 O O . LYS B 1 297 ? -18.67713 43.24249 85.61993 1.000 41.27170 297 LYS B O 1
ATOM 7075 N N . PRO B 1 298 ? -20.57670 42.77093 84.51913 1.000 42.62153 298 PRO B N 1
ATOM 7076 C CA . PRO B 1 298 ? -19.85347 42.05545 83.46381 1.000 46.09063 298 PRO B CA 1
ATOM 7077 C C . PRO B 1 298 ? -18.89048 42.97234 82.73293 1.000 41.29270 298 PRO B C 1
ATOM 7078 O O . PRO B 1 298 ? -19.17525 44.14823 82.48950 1.000 41.33456 298 PRO B O 1
ATOM 7082 N N . PHE B 1 299 ? -17.74185 42.40956 82.38201 1.000 42.54551 299 PHE B N 1
ATOM 7083 C CA . PHE B 1 299 ? -16.68352 43.12197 81.68919 1.000 38.03495 299 PHE B CA 1
ATOM 7084 C C . PHE B 1 299 ? -16.34856 42.33684 80.43638 1.000 38.47961 299 PHE B C 1
ATOM 7085 O O . PHE B 1 299 ? -16.15745 41.11642 80.49260 1.000 38.59352 299 PHE B O 1
ATOM 7093 N N . TYR B 1 300 ? -16.33077 43.02481 79.30367 1.000 41.31533 300 TYR B N 1
ATOM 7094 C CA . TYR B 1 300 ? -15.96038 42.43408 78.02518 1.000 35.98807 300 TYR B CA 1
ATOM 7095 C C . TYR B 1 300 ? -14.63682 43.06751 77.60623 1.000 32.52912 300 TYR B C 1
ATOM 7096 O O . TYR B 1 300 ? -14.53891 44.29401 77.50555 1.000 33.29415 300 TYR B O 1
ATOM 7105 N N . PHE B 1 301 ? -13.60327 42.24641 77.44606 1.000 36.29215 301 PHE B N 1
ATOM 7106 C CA . PHE B 1 301 ? -12.28054 42.75272 77.07303 1.000 33.92719 301 PHE B CA 1
ATOM 7107 C C . PHE B 1 301 ? -12.29020 43.23338 75.61781 1.000 35.28667 301 PHE B C 1
ATOM 7108 O O . PHE B 1 301 ? -12.62193 42.46850 74.70276 1.000 32.87971 301 PHE B O 1
ATOM 7116 N N . LYS B 1 302 ? -11.92412 44.50010 75.41096 1.000 35.34587 302 LYS B N 1
ATOM 7117 C CA . LYS B 1 302 ? -11.70192 45.07096 74.08647 1.000 35.40777 302 LYS B CA 1
ATOM 7118 C C . LYS B 1 302 ? -10.32003 45.71338 74.06628 1.000 31.52397 302 LYS B C 1
ATOM 7119 O O . LYS B 1 302 ? -10.07864 46.69154 74.78656 1.000 28.58488 302 LYS B O 1
ATOM 7125 N N . GLY B 1 303 ? -9.43039 45.19928 73.22011 1.000 29.60066 303 GLY B N 1
ATOM 7126 C CA . GLY B 1 303 ? -8.08621 45.74276 73.17345 1.000 29.28957 303 GLY B CA 1
ATOM 7127 C C . GLY B 1 303 ? -7.11265 44.90787 72.37265 1.000 29.46366 303 GLY B C 1
ATOM 7128 O O . GLY B 1 303 ? -7.47849 44.34119 71.33641 1.000 28.74961 303 GLY B O 1
ATOM 7129 N N . PHE B 1 304 ? -5.87497 44.81022 72.86368 1.000 27.13445 304 PHE B N 1
ATOM 7130 C CA . PHE B 1 304 ? -4.75907 44.24349 72.11941 1.000 29.60238 304 PHE B CA 1
ATOM 7131 C C . PHE B 1 304 ? -3.76949 43.60654 73.07171 1.000 35.11288 304 PHE B C 1
ATOM 7132 O O . PHE B 1 304 ? -3.56912 44.08109 74.19249 1.000 31.32148 304 PHE B O 1
ATOM 7140 N N . GLY B 1 305 ? -3.07352 42.58752 72.58734 1.000 35.93273 305 GLY B N 1
ATOM 7141 C CA . GLY B 1 305 ? -1.74161 42.33948 73.11624 1.000 36.01958 305 GLY B CA 1
ATOM 7142 C C . GLY B 1 305 ? -0.79541 43.36903 72.51046 1.000 35.82204 305 GLY B C 1
ATOM 7143 O O . GLY B 1 305 ? -0.94162 43.76610 71.35408 1.000 34.55741 305 GLY B O 1
ATOM 7144 N N . LYS B 1 306 ? 0.15450 43.84447 73.31877 1.000 36.10089 306 LYS B N 1
ATOM 7145 C CA . LYS B 1 306 ? 1.08168 44.85407 72.82301 1.000 34.27992 306 LYS B CA 1
ATOM 7146 C C . LYS B 1 306 ? 2.50108 44.27465 72.71608 1.000 31.89612 306 LYS B C 1
ATOM 7147 O O . LYS B 1 306 ? 2.69255 43.05536 72.61384 1.000 30.53166 306 LYS B O 1
ATOM 7153 N N . HIS B 1 307 ? 3.48803 45.15346 72.70596 1.000 33.03416 307 HIS B N 1
ATOM 7154 C CA . HIS B 1 307 ? 4.89087 44.78337 72.82521 1.000 28.92683 307 HIS B CA 1
ATOM 7155 C C . HIS B 1 307 ? 5.59446 46.02269 73.32782 1.000 30.60573 307 HIS B C 1
ATOM 7156 O O . HIS B 1 307 ? 5.08911 47.13746 73.17611 1.000 35.76470 307 HIS B O 1
ATOM 7163 N N . GLU B 1 308 ? 6.75279 45.82808 73.94531 1.000 32.27371 308 GLU B N 1
ATOM 7164 C CA . GLU B 1 308 ? 7.62893 46.95433 74.23089 1.000 28.00115 308 GLU B CA 1
ATOM 7165 C C . GLU B 1 308 ? 8.58290 47.03657 73.04660 1.000 30.06275 308 GLU B C 1
ATOM 7166 O O . GLU B 1 308 ? 9.51930 46.23723 72.91458 1.000 29.66751 308 GLU B O 1
ATOM 7172 N N . ASP B 1 309 ? 8.30770 47.98912 72.15969 1.000 27.82567 309 ASP B N 1
ATOM 7173 C CA . ASP B 1 309 ? 8.94735 48.07711 70.85212 1.000 28.82070 309 ASP B CA 1
ATOM 7174 C C . ASP B 1 309 ? 8.64265 49.43582 70.24253 1.000 27.77189 309 ASP B C 1
ATOM 7175 O O . ASP B 1 309 ? 7.47924 49.85917 70.24377 1.000 25.59287 309 ASP B O 1
ATOM 7180 N N . SER B 1 310 ? 9.66482 50.12066 69.72950 1.000 23.89315 310 SER B N 1
ATOM 7181 C CA . SER B 1 310 ? 9.47320 51.32515 68.92731 1.000 24.64855 310 SER B CA 1
ATOM 7182 C C . SER B 1 310 ? 10.74384 51.55755 68.12917 1.000 27.55926 310 SER B C 1
ATOM 7183 O O . SER B 1 310 ? 11.75264 50.87769 68.32890 1.000 28.76822 310 SER B O 1
ATOM 7186 N N . ASP B 1 311 ? 10.68262 52.52626 67.21231 1.000 29.35236 311 ASP B N 1
ATOM 7187 C CA . ASP B 1 311 ? 11.83199 52.80213 66.36258 1.000 27.42518 311 ASP B CA 1
ATOM 7188 C C . ASP B 1 311 ? 13.04554 53.19368 67.19924 1.000 26.75555 311 ASP B C 1
ATOM 7189 O O . ASP B 1 311 ? 12.92498 53.79164 68.27034 1.000 25.00008 311 ASP B O 1
ATOM 7194 N N . ILE B 1 312 ? 14.22185 52.80750 66.70156 1.000 27.31954 312 ILE B N 1
ATOM 7195 C CA . ILE B 1 312 ? 15.52969 53.24197 67.18725 1.000 29.13243 312 ILE B CA 1
ATOM 7196 C C . ILE B 1 312 ? 15.92329 52.61655 68.52165 1.000 27.69528 312 ILE B C 1
ATOM 7197 O O . ILE B 1 312 ? 16.99578 52.00965 68.61753 1.000 28.97451 312 ILE B O 1
ATOM 7202 N N . ARG B 1 313 ? 15.08039 52.75563 69.55614 1.000 27.56425 313 ARG B N 1
ATOM 7203 C CA . ARG B 1 313 ? 15.42452 52.34147 70.91638 1.000 27.16518 313 ARG B CA 1
ATOM 7204 C C . ARG B 1 313 ? 15.05168 50.89890 71.24766 1.000 28.45835 313 ARG B C 1
ATOM 7205 O O . ARG B 1 313 ? 15.23327 50.48185 72.40093 1.000 25.94809 313 ARG B O 1
ATOM 7213 N N . GLY B 1 314 ? 14.49473 50.14774 70.30276 1.000 23.85426 314 GLY B N 1
ATOM 7214 C CA . GLY B 1 314 ? 14.12011 48.76102 70.56861 1.000 22.94173 314 GLY B CA 1
ATOM 7215 C C . GLY B 1 314 ? 13.02297 48.63326 71.61966 1.000 28.03648 314 GLY B C 1
ATOM 7216 O O . GLY B 1 314 ? 11.93937 49.22134 71.50095 1.000 22.97360 314 GLY B O 1
ATOM 7217 N N . LYS B 1 315 ? 13.30139 47.84472 72.65810 1.000 25.33434 315 LYS B N 1
ATOM 7218 C CA . LYS B 1 315 ? 12.40132 47.64424 73.78782 1.000 28.92252 315 LYS B CA 1
ATOM 7219 C C . LYS B 1 315 ? 12.62011 48.65022 74.90971 1.000 29.89371 315 LYS B C 1
ATOM 7220 O O . LYS B 1 315 ? 12.14124 48.42302 76.02877 1.000 29.53240 315 LYS B O 1
ATOM 7226 N N . GLY B 1 316 ? 13.33866 49.73845 74.65222 1.000 28.51985 316 GLY B N 1
ATOM 7227 C CA . GLY B 1 316 ? 13.63511 50.68560 75.71951 1.000 27.90323 316 GLY B CA 1
ATOM 7228 C C . GLY B 1 316 ? 12.40312 51.48492 76.11735 1.000 34.96273 316 GLY B C 1
ATOM 7229 O O . GLY B 1 316 ? 11.55363 51.81760 75.28412 1.000 31.92136 316 GLY B O 1
ATOM 7230 N N . LEU B 1 317 ? 12.31093 51.79129 77.41670 1.000 31.60683 317 LEU B N 1
ATOM 7231 C CA . LEU B 1 317 ? 11.17366 52.53428 77.94488 1.000 30.04881 317 LEU B CA 1
ATOM 7232 C C . LEU B 1 317 ? 11.10967 53.93292 77.35006 1.000 30.93283 317 LEU B C 1
ATOM 7233 O O . LEU B 1 317 ? 12.12016 54.62757 77.22411 1.000 28.73056 317 LEU B O 1
ATOM 7238 N N . ASP B 1 318 ? 9.89901 54.34575 76.99963 1.000 30.76717 318 ASP B N 1
ATOM 7239 C CA . ASP B 1 318 ? 9.66265 55.62599 76.34145 1.000 31.67777 318 ASP B CA 1
ATOM 7240 C C . ASP B 1 318 ? 8.30677 56.10861 76.84167 1.000 31.01623 318 ASP B C 1
ATOM 7241 O O . ASP B 1 318 ? 7.26885 55.65039 76.36026 1.000 30.88565 318 ASP B O 1
ATOM 7246 N N . GLU B 1 319 ? 8.31877 57.03710 77.78617 1.000 30.50966 319 GLU B N 1
ATOM 7247 C CA . GLU B 1 319 ? 7.05949 57.40158 78.41543 1.000 34.92658 319 GLU B CA 1
ATOM 7248 C C . GLU B 1 319 ? 6.21786 58.29210 77.52411 1.000 32.51450 319 GLU B C 1
ATOM 7249 O O . GLU B 1 319 ? 4.98311 58.27195 77.62147 1.000 31.60921 319 GLU B O 1
ATOM 7255 N N . ALA B 1 320 ? 6.85685 59.05767 76.63929 1.000 29.45468 320 ALA B N 1
ATOM 7256 C CA . ALA B 1 320 ? 6.08328 59.80481 75.66181 1.000 31.59894 320 ALA B CA 1
ATOM 7257 C C . ALA B 1 320 ? 5.34112 58.84543 74.75137 1.000 31.35497 320 ALA B C 1
ATOM 7258 O O . ALA B 1 320 ? 4.15960 59.04946 74.44924 1.000 32.14940 320 ALA B O 1
ATOM 7260 N N . LEU B 1 321 ? 6.00543 57.75669 74.35746 1.000 32.45404 321 LEU B N 1
ATOM 7261 C CA . LEU B 1 321 ? 5.35099 56.71476 73.57306 1.000 30.39207 321 LEU B CA 1
ATOM 7262 C C . LEU B 1 321 ? 4.19800 56.07734 74.34027 1.000 32.67924 321 LEU B C 1
ATOM 7263 O O . LEU B 1 321 ? 3.13026 55.81961 73.76827 1.000 30.10060 321 LEU B O 1
ATOM 7268 N N . ASN B 1 322 ? 4.39728 55.79826 75.63319 1.000 29.32845 322 ASN B N 1
ATOM 7269 C CA . ASN B 1 322 ? 3.33425 55.18806 76.42690 1.000 30.93606 322 ASN B CA 1
ATOM 7270 C C . ASN B 1 322 ? 2.10468 56.08394 76.49261 1.000 29.37818 322 ASN B C 1
ATOM 7271 O O . ASN B 1 322 ? 0.97066 55.59793 76.42554 1.000 31.70804 322 ASN B O 1
ATOM 7276 N N . VAL B 1 323 ? 2.30300 57.38967 76.66298 1.000 28.61223 323 VAL B N 1
ATOM 7277 C CA . VAL B 1 323 ? 1.14923 58.27512 76.76233 1.000 31.05491 323 VAL B CA 1
ATOM 7278 C C . VAL B 1 323 ? 0.41410 58.31300 75.43555 1.000 28.80453 323 VAL B C 1
ATOM 7279 O O . VAL B 1 323 ? -0.81772 58.24745 75.38786 1.000 29.70216 323 VAL B O 1
ATOM 7283 N N . ARG B 1 324 ? 1.15869 58.38601 74.33473 1.000 29.69507 324 ARG B N 1
ATOM 7284 C CA . ARG B 1 324 ? 0.53400 58.33668 73.01703 1.000 26.41724 324 ARG B CA 1
ATOM 7285 C C . ARG B 1 324 ? -0.23480 57.03845 72.83538 1.000 28.90078 324 ARG B C 1
ATOM 7286 O O . ARG B 1 324 ? -1.34988 57.04327 72.30009 1.000 28.86638 324 ARG B O 1
ATOM 7294 N N . ASP B 1 325 ? 0.32341 55.91554 73.31334 1.000 27.28538 325 ASP B N 1
ATOM 7295 C CA . ASP B 1 325 ? -0.37401 54.63049 73.19157 1.000 24.62149 325 ASP B CA 1
ATOM 7296 C C . ASP B 1 325 ? -1.67939 54.62493 73.99299 1.000 30.86336 325 ASP B C 1
ATOM 7297 O O . ASP B 1 325 ? -2.70912 54.13267 73.51278 1.000 30.99239 325 ASP B O 1
ATOM 7302 N N . CYS B 1 326 ? -1.66774 55.18502 75.21051 1.000 28.00757 326 CYS B N 1
ATOM 7303 C CA . CYS B 1 326 ? -2.90179 55.22614 75.99275 1.000 31.01161 326 CYS B CA 1
ATOM 7304 C C . CYS B 1 326 ? -3.92203 56.16457 75.36076 1.000 31.19044 326 CYS B C 1
ATOM 7305 O O . CYS B 1 326 ? -5.13525 55.91264 75.43610 1.000 33.43794 326 CYS B O 1
ATOM 7308 N N . GLU B 1 327 ? -3.45548 57.24849 74.73070 1.000 30.30314 327 GLU B N 1
ATOM 7309 C CA . GLU B 1 327 ? -4.35329 58.11277 73.96297 1.000 29.29111 327 GLU B CA 1
ATOM 7310 C C . GLU B 1 327 ? -4.99888 57.34748 72.81530 1.000 28.11617 327 GLU B C 1
ATOM 7311 O O . GLU B 1 327 ? -6.17457 57.56273 72.49229 1.000 28.98896 327 GLU B O 1
ATOM 7317 N N . LEU B 1 328 ? -4.24428 56.45474 72.17794 1.000 29.05734 328 LEU B N 1
ATOM 7318 C CA . LEU B 1 328 ? -4.79417 55.71528 71.04685 1.000 28.43276 328 LEU B CA 1
ATOM 7319 C C . LEU B 1 328 ? -5.75232 54.63397 71.52429 1.000 30.87707 328 LEU B C 1
ATOM 7320 O O . LEU B 1 328 ? -6.79850 54.40022 70.90126 1.000 27.13754 328 LEU B O 1
ATOM 7325 N N . LEU B 1 329 ? -5.40278 53.95955 72.62400 1.000 27.50116 329 LEU B N 1
ATOM 7326 C CA . LEU B 1 329 ? -6.31412 53.00261 73.24242 1.000 31.31489 329 LEU B CA 1
ATOM 7327 C C . LEU B 1 329 ? -7.64713 53.65914 73.56501 1.000 29.47330 329 LEU B C 1
ATOM 7328 O O . LEU B 1 329 ? -8.71380 53.10165 73.28909 1.000 30.88662 329 LEU B O 1
ATOM 7333 N N . LYS B 1 330 ? -7.60106 54.85045 74.15525 1.000 30.62303 330 LYS B N 1
ATOM 7334 C CA . LYS B 1 330 ? -8.83102 55.55471 74.48112 1.000 30.98030 330 LYS B CA 1
ATOM 7335 C C . LYS B 1 330 ? -9.58245 55.96244 73.21811 1.000 33.44387 330 LYS B C 1
ATOM 7336 O O . LYS B 1 330 ? -10.81269 55.87509 73.16401 1.000 33.17366 330 LYS B O 1
ATOM 7342 N N . TRP B 1 331 ? -8.85687 56.40682 72.19135 1.000 32.54042 331 TRP B N 1
ATOM 7343 C CA . TRP B 1 331 ? -9.50752 56.85701 70.96381 1.000 31.59752 331 TRP B CA 1
ATOM 7344 C C . TRP B 1 331 ? -10.21177 55.70115 70.27037 1.000 29.89805 331 TRP B C 1
ATOM 7345 O O . TRP B 1 331 ? -11.36409 55.82893 69.84982 1.000 31.16388 331 TRP B O 1
ATOM 7356 N N . ILE B 1 332 ? -9.55187 54.54575 70.18580 1.000 30.76843 332 ILE B N 1
ATOM 7357 C CA . ILE B 1 332 ? -10.13663 53.40953 69.48347 1.000 30.18509 332 ILE B CA 1
ATOM 7358 C C . ILE B 1 332 ? -11.22113 52.71609 70.28895 1.000 30.45174 332 ILE B C 1
ATOM 7359 O O . ILE B 1 332 ? -11.89936 51.83808 69.74797 1.000 30.56017 332 ILE B O 1
ATOM 7364 N N . GLY B 1 333 ? -11.42184 53.09334 71.55476 1.000 29.83284 333 GLY B N 1
ATOM 7365 C CA . GLY B 1 333 ? -12.42100 52.44583 72.38948 1.000 32.75398 333 GLY B CA 1
ATOM 7366 C C . GLY B 1 333 ? -11.94342 51.20380 73.11410 1.000 33.13029 333 GLY B C 1
ATOM 7367 O O . GLY B 1 333 ? -12.77202 50.44896 73.64033 1.000 27.70296 333 GLY B O 1
ATOM 7368 N N . ALA B 1 334 ? -10.64004 50.94875 73.13718 1.000 29.19155 334 ALA B N 1
ATOM 7369 C CA . ALA B 1 334 ? -10.13803 49.80692 73.87880 1.000 28.67493 334 ALA B CA 1
ATOM 7370 C C . ALA B 1 334 ? -10.29862 50.04918 75.38002 1.000 30.22199 334 ALA B C 1
ATOM 7371 O O . ALA B 1 334 ? -10.36786 51.19060 75.84580 1.000 28.76631 334 ALA B O 1
ATOM 7373 N N . ASN B 1 335 ? -10.39096 48.95961 76.13755 1.000 27.17672 335 ASN B N 1
ATOM 7374 C CA . ASN B 1 335 ? -10.45389 49.05896 77.58868 1.000 35.15205 335 ASN B CA 1
ATOM 7375 C C . ASN B 1 335 ? -9.40760 48.20839 78.29737 1.000 32.59190 335 ASN B C 1
ATOM 7376 O O . ASN B 1 335 ? -9.39212 48.18235 79.53571 1.000 32.43856 335 ASN B O 1
ATOM 7381 N N . SER B 1 336 ? -8.54266 47.51379 77.55820 1.000 33.10850 336 SER B N 1
ATOM 7382 C CA . SER B 1 336 ? -7.65378 46.52630 78.15555 1.000 32.82977 336 SER B CA 1
ATOM 7383 C C . SER B 1 336 ? -6.48023 46.25118 77.21549 1.000 30.96360 336 SER B C 1
ATOM 7384 O O . SER B 1 336 ? -6.55823 46.49443 76.01093 1.000 31.83611 336 SER B O 1
ATOM 7387 N N . PHE B 1 337 ? -5.39080 45.73323 77.78184 1.000 28.76224 337 PHE B N 1
ATOM 7388 C CA . PHE B 1 337 ? -4.34643 45.10065 76.98721 1.000 33.33144 337 PHE B CA 1
ATOM 7389 C C . PHE B 1 337 ? -3.76109 43.93390 77.76717 1.000 34.34278 337 PHE B C 1
ATOM 7390 O O . PHE B 1 337 ? -3.96959 43.79324 78.98145 1.000 33.52867 337 PHE B O 1
ATOM 7398 N N . ARG B 1 338 ? -3.03294 43.08816 77.04012 1.000 32.77045 338 ARG B N 1
ATOM 7399 C CA . ARG B 1 338 ? -2.25137 41.99478 77.61626 1.000 36.53194 338 ARG B CA 1
ATOM 7400 C C . ARG B 1 338 ? -0.76597 42.31030 77.44025 1.000 35.62070 338 ARG B C 1
ATOM 7401 O O . ARG B 1 338 ? -0.34950 42.75088 76.36191 1.000 33.31417 338 ARG B O 1
ATOM 7409 N N . THR B 1 339 ? 0.02909 42.11692 78.49828 1.000 32.26320 339 THR B N 1
ATOM 7410 C CA . THR B 1 339 ? 1.45756 42.41932 78.42223 1.000 33.92432 339 THR B CA 1
ATOM 7411 C C . THR B 1 339 ? 2.16402 41.28633 77.65995 1.000 33.57336 339 THR B C 1
ATOM 7412 O O . THR B 1 339 ? 2.98020 40.54133 78.19782 1.000 31.13434 339 THR B O 1
ATOM 7416 N N . SER B 1 340 ? 1.84943 41.18348 76.34993 1.000 31.80721 340 SER B N 1
ATOM 7417 C CA . SER B 1 340 ? 2.17585 40.03765 75.54200 1.000 33.91427 340 SER B CA 1
ATOM 7418 C C . SER B 1 340 ? 3.66451 39.72931 75.58535 1.000 40.60298 340 SER B C 1
ATOM 7419 O O . SER B 1 340 ? 4.50682 40.49911 75.11985 1.000 32.99391 340 SER B O 1
ATOM 7422 N N . HIS B 1 341 ? 3.93701 38.63791 76.29267 1.000 47.49779 341 HIS B N 1
ATOM 7423 C CA . HIS B 1 341 ? 5.03636 37.69751 76.28878 1.000 34.20381 341 HIS B CA 1
ATOM 7424 C C . HIS B 1 341 ? 6.12030 38.08640 77.26120 1.000 33.82906 341 HIS B C 1
ATOM 7425 O O . HIS B 1 341 ? 7.14546 37.44796 77.29250 1.000 35.18461 341 HIS B O 1
ATOM 7432 N N . TYR B 1 342 ? 5.88152 39.08175 78.11797 1.000 35.91142 342 TYR B N 1
ATOM 7433 C CA . TYR B 1 342 ? 6.78647 39.45876 79.20593 1.000 34.11331 342 TYR B CA 1
ATOM 7434 C C . TYR B 1 342 ? 6.17294 40.60581 79.99808 1.000 32.05141 342 TYR B C 1
ATOM 7435 O O . TYR B 1 342 ? 5.32788 41.34220 79.47772 1.000 34.62729 342 TYR B O 1
ATOM 7444 N N . PRO B 1 343 ? 6.59127 40.77562 81.24509 1.000 33.01492 343 PRO B N 1
ATOM 7445 C CA . PRO B 1 343 ? 6.14814 41.95036 82.01048 1.000 29.36236 343 PRO B CA 1
ATOM 7446 C C . PRO B 1 343 ? 6.64944 43.25288 81.39264 1.000 33.01945 343 PRO B C 1
ATOM 7447 O O . PRO B 1 343 ? 7.75635 43.31940 80.85741 1.000 35.65796 343 PRO B O 1
ATOM 7451 N N . TYR B 1 344 ? 5.82997 44.29013 81.48237 1.000 31.39326 344 TYR B N 1
ATOM 7452 C CA . TYR B 1 344 ? 6.20108 45.60383 80.99808 1.000 29.60955 344 TYR B CA 1
ATOM 7453 C C . TYR B 1 344 ? 6.80512 46.42267 82.14081 1.000 34.50765 344 TYR B C 1
ATOM 7454 O O . TYR B 1 344 ? 6.80256 46.00936 83.30447 1.000 29.13684 344 TYR B O 1
ATOM 7463 N N . ALA B 1 345 ? 7.34314 47.59143 81.78543 1.000 29.30225 345 ALA B N 1
ATOM 7464 C CA . ALA B 1 345 ? 7.86770 48.51362 82.77297 1.000 32.28672 345 ALA B CA 1
ATOM 7465 C C . ALA B 1 345 ? 6.77535 48.88444 83.77176 1.000 33.77265 345 ALA B C 1
ATOM 7466 O O . ALA B 1 345 ? 5.59447 48.95102 83.43655 1.000 31.24406 345 ALA B O 1
ATOM 7468 N N . GLU B 1 346 ? 7.18085 49.11425 85.01912 1.000 32.10077 346 GLU B N 1
ATOM 7469 C CA . GLU B 1 346 ? 6.21142 49.48348 86.04408 1.000 32.47235 346 GLU B CA 1
ATOM 7470 C C . GLU B 1 346 ? 5.51977 50.79334 85.72018 1.000 32.90625 346 GLU B C 1
ATOM 7471 O O . GLU B 1 346 ? 4.36126 50.98654 86.10598 1.000 36.96121 346 GLU B O 1
ATOM 7477 N N . GLU B 1 347 ? 6.20888 51.70548 85.03007 1.000 33.43176 347 GLU B N 1
ATOM 7478 C CA . GLU B 1 347 ? 5.57991 52.95728 84.60897 1.000 35.30155 347 GLU B CA 1
ATOM 7479 C C . GLU B 1 347 ? 4.29384 52.69996 83.82202 1.000 35.56596 347 GLU B C 1
ATOM 7480 O O . GLU B 1 347 ? 3.28644 53.38249 84.03033 1.000 35.32881 347 GLU B O 1
ATOM 7486 N N . MET B 1 348 ? 4.30583 51.70565 82.92494 1.000 34.49456 348 MET B N 1
ATOM 7487 C CA . MET B 1 348 ? 3.10097 51.36864 82.16224 1.000 37.86965 348 MET B CA 1
ATOM 7488 C C . MET B 1 348 ? 2.00673 50.81813 83.07984 1.000 37.13143 348 MET B C 1
ATOM 7489 O O . MET B 1 348 ? 0.82438 51.15477 82.92546 1.000 35.48509 348 MET B O 1
ATOM 7494 N N . MET B 1 349 ? 2.38623 49.99397 84.06074 1.000 34.48354 349 MET B N 1
ATOM 7495 C CA . MET B 1 349 ? 1.40476 49.46048 85.00671 1.000 37.01573 349 MET B CA 1
ATOM 7496 C C . MET B 1 349 ? 0.79944 50.56493 85.86861 1.000 35.17660 349 MET B C 1
ATOM 7497 O O . MET B 1 349 ? -0.41493 50.56994 86.13072 1.000 33.58971 349 MET B O 1
ATOM 7502 N N . GLN B 1 350 ? 1.62380 51.51315 86.32040 1.000 35.85344 350 GLN B N 1
ATOM 7503 C CA . GLN B 1 350 ? 1.07677 52.65488 87.05058 1.000 38.93949 350 GLN B CA 1
ATOM 7504 C C . GLN B 1 350 ? 0.13985 53.47462 86.16808 1.000 36.77015 350 GLN B C 1
ATOM 7505 O O . GLN B 1 350 ? -0.92575 53.91292 86.61662 1.000 32.12206 350 GLN B O 1
ATOM 7511 N N . MET B 1 351 ? 0.51892 53.69315 84.90943 1.000 33.51205 351 MET B N 1
ATOM 7512 C CA . MET B 1 351 ? -0.35712 54.43029 84.00252 1.000 39.26987 351 MET B CA 1
ATOM 7513 C C . MET B 1 351 ? -1.72255 53.75129 83.88166 1.000 35.05420 351 MET B C 1
ATOM 7514 O O . MET B 1 351 ? -2.76609 54.40856 83.95838 1.000 31.55344 351 MET B O 1
ATOM 7519 N N . ALA B 1 352 ? -1.72976 52.42748 83.69921 1.000 33.84080 352 ALA B N 1
ATOM 7520 C CA . ALA B 1 352 ? -2.98736 51.69190 83.60983 1.000 31.63955 352 ALA B CA 1
ATOM 7521 C C . ALA B 1 352 ? -3.79002 51.80670 84.90246 1.000 36.39647 352 ALA B C 1
ATOM 7522 O O . ALA B 1 352 ? -5.02608 51.85448 84.87150 1.000 35.80517 352 ALA B O 1
ATOM 7524 N N . ASP B 1 353 ? -3.10542 51.83649 86.05524 1.000 35.71368 353 ASP B N 1
ATOM 7525 C CA . ASP B 1 353 ? -3.80799 52.08453 87.31288 1.000 34.61740 353 ASP B CA 1
ATOM 7526 C C . ASP B 1 353 ? -4.50025 53.43621 87.28650 1.000 37.25378 353 ASP B C 1
ATOM 7527 O O . ASP B 1 353 ? -5.65613 53.55805 87.70362 1.000 38.52371 353 ASP B O 1
ATOM 7532 N N . GLN B 1 354 ? -3.79886 54.47246 86.82269 1.000 33.90891 354 GLN B N 1
ATOM 7533 C CA . GLN B 1 354 ? -4.37273 55.80665 86.87626 1.000 35.72790 354 GLN B CA 1
ATOM 7534 C C . GLN B 1 354 ? -5.45686 56.01482 85.82991 1.000 36.27642 354 GLN B C 1
ATOM 7535 O O . GLN B 1 354 ? -6.42182 56.73432 86.09253 1.000 37.61751 354 GLN B O 1
ATOM 7541 N N . LYS B 1 355 ? -5.33396 55.40272 84.65609 1.000 36.53551 355 LYS B N 1
ATOM 7542 C CA . LYS B 1 355 ? -6.32638 55.60947 83.61116 1.000 40.55698 355 LYS B CA 1
ATOM 7543 C C . LYS B 1 355 ? -7.45319 54.58949 83.64906 1.000 39.16443 355 LYS B C 1
ATOM 7544 O O . LYS B 1 355 ? -8.36369 54.66953 82.82427 1.000 42.56500 355 LYS B O 1
ATOM 7550 N N . GLY B 1 356 ? -7.42336 53.64122 84.57952 1.000 38.82489 356 GLY B N 1
ATOM 7551 C CA . GLY B 1 356 ? -8.50053 52.67360 84.66080 1.000 38.74564 356 GLY B CA 1
ATOM 7552 C C . GLY B 1 356 ? -8.49724 51.62650 83.57000 1.000 39.80097 356 GLY B C 1
ATOM 7553 O O . GLY B 1 356 ? -9.57082 51.15350 83.17711 1.000 42.51703 356 GLY B O 1
ATOM 7554 N N . ILE B 1 357 ? -7.31881 51.23301 83.07563 1.000 34.95400 357 ILE B N 1
ATOM 7555 C CA . ILE B 1 357 ? -7.21578 50.23379 82.01562 1.000 35.59278 357 ILE B CA 1
ATOM 7556 C C . ILE B 1 357 ? -7.01527 48.86026 82.64521 1.000 33.68987 357 ILE B C 1
ATOM 7557 O O . ILE B 1 357 ? -6.23865 48.69769 83.58976 1.000 35.13475 357 ILE B O 1
ATOM 7562 N N . VAL B 1 358 ? -7.70659 47.86972 82.12631 1.000 33.86769 358 VAL B N 1
ATOM 7563 C CA . VAL B 1 358 ? -7.64763 46.51717 82.66755 1.000 34.62900 358 VAL B CA 1
ATOM 7564 C C . VAL B 1 358 ? -6.53996 45.75183 81.95408 1.000 36.65853 358 VAL B C 1
ATOM 7565 O O . VAL B 1 358 ? -6.39276 45.85201 80.73512 1.000 35.20949 358 VAL B O 1
ATOM 7569 N N . VAL B 1 359 ? -5.74047 44.99373 82.70458 1.000 32.93943 359 VAL B N 1
ATOM 7570 C CA . VAL B 1 359 ? -4.51467 44.41631 82.16859 1.000 32.51740 359 VAL B CA 1
ATOM 7571 C C . VAL B 1 359 ? -4.48007 42.92674 82.48517 1.000 31.49534 359 VAL B C 1
ATOM 7572 O O . VAL B 1 359 ? -4.83780 42.50428 83.58949 1.000 33.14532 359 VAL B O 1
ATOM 7576 N N . ILE B 1 360 ? -4.09810 42.12779 81.49505 1.000 30.32024 360 ILE B N 1
ATOM 7577 C CA . ILE B 1 360 ? -3.69916 40.74316 81.70196 1.000 26.97287 360 ILE B CA 1
ATOM 7578 C C . ILE B 1 360 ? -2.17602 40.74361 81.74940 1.000 29.31238 360 ILE B C 1
ATOM 7579 O O . ILE B 1 360 ? -1.52044 41.09667 80.76447 1.000 31.27486 360 ILE B O 1
ATOM 7584 N N . ASP B 1 361 ? -1.61694 40.36878 82.89494 1.000 30.23662 361 ASP B N 1
ATOM 7585 C CA . ASP B 1 361 ? -0.18136 40.41568 83.16962 1.000 29.22343 361 ASP B CA 1
ATOM 7586 C C . ASP B 1 361 ? 0.46129 39.05310 82.90356 1.000 33.02925 361 ASP B C 1
ATOM 7587 O O . ASP B 1 361 ? 0.04332 38.04087 83.48446 1.000 33.60359 361 ASP B O 1
ATOM 7592 N N . GLU B 1 362 ? 1.50038 39.02709 82.05731 1.000 29.73006 362 GLU B N 1
ATOM 7593 C CA . GLU B 1 362 ? 2.00852 37.77723 81.49531 1.000 31.14383 362 GLU B CA 1
ATOM 7594 C C . GLU B 1 362 ? 3.51049 37.60935 81.73088 1.000 33.96932 362 GLU B C 1
ATOM 7595 O O . GLU B 1 362 ? 4.27491 38.57068 81.59572 1.000 33.88663 362 GLU B O 1
ATOM 7601 N N . VAL B 1 363 ? 3.93399 36.38310 82.05706 1.000 31.35765 363 VAL B N 1
ATOM 7602 C CA . VAL B 1 363 ? 5.35882 36.06744 82.23337 1.000 33.28891 363 VAL B CA 1
ATOM 7603 C C . VAL B 1 363 ? 5.96435 35.60737 80.90740 1.000 31.52465 363 VAL B C 1
ATOM 7604 O O . VAL B 1 363 ? 5.23569 35.13581 80.02671 1.000 35.24765 363 VAL B O 1
ATOM 7608 N N . PRO B 1 364 ? 7.28599 35.69337 80.71959 1.000 31.44695 364 PRO B N 1
ATOM 7609 C CA . PRO B 1 364 ? 7.85057 35.37892 79.39956 1.000 34.43162 364 PRO B CA 1
ATOM 7610 C C . PRO B 1 364 ? 8.02289 33.89015 79.13240 1.000 34.21772 364 PRO B C 1
ATOM 7611 O O . PRO B 1 364 ? 9.03812 33.46917 78.56714 1.000 38.71827 364 PRO B O 1
ATOM 7615 N N . ALA B 1 365 ? 7.03322 33.08846 79.51451 1.000 32.53866 365 ALA B N 1
ATOM 7616 C CA . ALA B 1 365 ? 7.00485 31.66231 79.18651 1.000 33.20732 365 ALA B CA 1
ATOM 7617 C C . ALA B 1 365 ? 6.46919 31.46059 77.76362 1.000 36.08974 365 ALA B C 1
ATOM 7618 O O . ALA B 1 365 ? 5.40439 30.88970 77.52285 1.000 34.94794 365 ALA B O 1
ATOM 7620 N N . VAL B 1 366 ? 7.24170 31.97010 76.81485 1.000 36.62532 366 VAL B N 1
ATOM 7621 C CA . VAL B 1 366 ? 6.89453 31.98586 75.40215 1.000 36.15636 366 VAL B CA 1
ATOM 7622 C C . VAL B 1 366 ? 8.01138 31.28007 74.65617 1.000 38.35245 366 VAL B C 1
ATOM 7623 O O . VAL B 1 366 ? 9.17944 31.33523 75.05910 1.000 33.44674 366 VAL B O 1
ATOM 7627 N N . GLY B 1 367 ? 7.65136 30.59159 73.57546 1.000 36.52346 367 GLY B N 1
ATOM 7628 C CA . GLY B 1 367 ? 8.64384 29.85873 72.82243 1.000 33.73343 367 GLY B CA 1
ATOM 7629 C C . GLY B 1 367 ? 8.77604 28.39425 73.16661 1.000 36.34667 367 GLY B C 1
ATOM 7630 O O . GLY B 1 367 ? 9.68374 27.73756 72.64441 1.000 35.55165 367 GLY B O 1
ATOM 7631 N N . MET B 1 368 ? 7.89671 27.85080 74.01433 1.000 37.27686 368 MET B N 1
ATOM 7632 C CA . MET B 1 368 ? 7.91339 26.42380 74.33875 1.000 37.15818 368 MET B CA 1
ATOM 7633 C C . MET B 1 368 ? 7.14782 25.63866 73.26859 1.000 39.12203 368 MET B C 1
ATOM 7634 O O . MET B 1 368 ? 6.17786 24.92679 73.52988 1.000 37.80594 368 MET B O 1
ATOM 7639 N N . ASN B 1 369 ? 7.59931 25.80220 72.03096 1.000 43.17016 369 ASN B N 1
ATOM 7640 C CA . ASN B 1 369 ? 6.91477 25.24837 70.87147 1.000 39.63679 369 ASN B CA 1
ATOM 7641 C C . ASN B 1 369 ? 7.94129 25.12912 69.74806 1.000 47.66249 369 ASN B C 1
ATOM 7642 O O . ASN B 1 369 ? 9.11829 25.45727 69.92338 1.000 51.64793 369 ASN B O 1
ATOM 7647 N N . PHE B 1 370 ? 7.49189 24.64417 68.59369 1.000 47.08697 370 PHE B N 1
ATOM 7648 C CA . PHE B 1 370 ? 8.38171 24.39227 67.46142 1.000 52.86159 370 PHE B CA 1
ATOM 7649 C C . PHE B 1 370 ? 7.71559 24.85277 66.17737 1.000 50.24145 370 PHE B C 1
ATOM 7650 O O . PHE B 1 370 ? 6.49105 24.84225 66.09440 1.000 50.00189 370 PHE B O 1
ATOM 7658 N N . GLY B 1 377 ? 9.57871 16.90525 70.47892 1.000 49.67298 377 GLY B N 1
ATOM 7659 C CA . GLY B 1 377 ? 9.05295 17.15075 71.81448 1.000 49.83509 377 GLY B CA 1
ATOM 7660 C C . GLY B 1 377 ? 9.76336 18.26615 72.57313 1.000 49.51281 377 GLY B C 1
ATOM 7661 O O . GLY B 1 377 ? 10.99111 18.27354 72.68147 1.000 50.66289 377 GLY B O 1
ATOM 7662 N N . ILE B 1 378 ? 8.98561 19.20817 73.10461 1.000 44.88250 378 ILE B N 1
ATOM 7663 C CA . ILE B 1 378 ? 9.54340 20.33381 73.85056 1.000 45.56178 378 ILE B CA 1
ATOM 7664 C C . ILE B 1 378 ? 9.69977 19.99889 75.33260 1.000 44.93400 378 ILE B C 1
ATOM 7665 O O . ILE B 1 378 ? 10.65746 20.43465 75.98049 1.000 42.90726 378 ILE B O 1
ATOM 7670 N N . PHE B 1 379 ? 8.77315 19.21735 75.88771 1.000 38.71354 379 PHE B N 1
ATOM 7671 C CA . PHE B 1 379 ? 8.76361 18.90080 77.31610 1.000 40.66517 379 PHE B CA 1
ATOM 7672 C C . PHE B 1 379 ? 9.45235 17.55279 77.51885 1.000 45.23248 379 PHE B C 1
ATOM 7673 O O . PHE B 1 379 ? 8.81522 16.50800 77.64911 1.000 47.31853 379 PHE B O 1
ATOM 7681 N N . THR B 1 380 ? 10.79086 17.59209 77.51824 1.000 42.94801 380 THR B N 1
ATOM 7682 C CA . THR B 1 380 ? 11.64319 16.41342 77.63777 1.000 46.21381 380 THR B CA 1
ATOM 7683 C C . THR B 1 380 ? 12.82620 16.72395 78.55178 1.000 46.45270 380 THR B C 1
ATOM 7684 O O . THR B 1 380 ? 13.11881 17.88116 78.85627 1.000 45.47732 380 THR B O 1
ATOM 7688 N N . GLU B 1 381 ? 13.52870 15.66697 78.96877 1.000 49.94574 381 GLU B N 1
ATOM 7689 C CA . GLU B 1 381 ? 14.56880 15.81258 79.98943 1.000 54.32524 381 GLU B CA 1
ATOM 7690 C C . GLU B 1 381 ? 15.67063 16.78779 79.56894 1.000 49.18168 381 GLU B C 1
ATOM 7691 O O . GLU B 1 381 ? 16.23285 17.49045 80.41439 1.000 46.05109 381 GLU B O 1
ATOM 7697 N N . ASP B 1 382 ? 15.98560 16.86732 78.28216 1.000 48.00581 382 ASP B N 1
ATOM 7698 C CA . ASP B 1 382 ? 17.06837 17.72872 77.83220 1.000 50.58039 382 ASP B CA 1
ATOM 7699 C C . ASP B 1 382 ? 16.58910 19.08204 77.30072 1.000 49.90334 382 ASP B C 1
ATOM 7700 O O . ASP B 1 382 ? 17.39466 19.82038 76.72636 1.000 49.05979 382 ASP B O 1
ATOM 7705 N N . LYS B 1 383 ? 15.31008 19.43456 77.48448 1.000 43.84480 383 LYS B N 1
ATOM 7706 C CA . LYS B 1 383 ? 14.81291 20.71772 76.99436 1.000 41.40805 383 LYS B CA 1
ATOM 7707 C C . LYS B 1 383 ? 14.01478 21.45402 78.06619 1.000 36.76481 383 LYS B C 1
ATOM 7708 O O . LYS B 1 383 ? 14.58469 21.86598 79.07621 1.000 41.25831 383 LYS B O 1
ATOM 7714 N N . VAL B 1 384 ? 12.71235 21.64726 77.87038 1.000 37.28148 384 VAL B N 1
ATOM 7715 C CA . VAL B 1 384 ? 11.88575 22.25508 78.91169 1.000 40.92615 384 VAL B CA 1
ATOM 7716 C C . VAL B 1 384 ? 11.63897 21.18206 79.96862 1.000 41.15318 384 VAL B C 1
ATOM 7717 O O . VAL B 1 384 ? 10.88152 20.23665 79.73276 1.000 41.12094 384 VAL B O 1
ATOM 7721 N N . ASN B 1 385 ? 12.27922 21.32638 81.12781 1.000 38.57392 385 ASN B N 1
ATOM 7722 C CA . ASN B 1 385 ? 12.35027 20.25647 82.12935 1.000 42.45642 385 ASN B CA 1
ATOM 7723 C C . ASN B 1 385 ? 12.15122 20.85258 83.52778 1.000 39.48591 385 ASN B C 1
ATOM 7724 O O . ASN B 1 385 ? 11.65770 21.97597 83.68484 1.000 40.02383 385 ASN B O 1
ATOM 7729 N N . GLU B 1 386 ? 12.53874 20.08673 84.56696 1.000 38.31249 386 GLU B N 1
ATOM 7730 C CA . GLU B 1 386 ? 12.29630 20.45582 85.96803 1.000 38.74704 386 GLU B CA 1
ATOM 7731 C C . GLU B 1 386 ? 12.90492 21.81918 86.29127 1.000 40.52285 386 GLU B C 1
ATOM 7732 O O . GLU B 1 386 ? 12.49271 22.48671 87.24860 1.000 40.70605 386 GLU B O 1
ATOM 7738 N N . LYS B 1 387 ? 13.87827 22.22314 85.47950 1.000 46.49992 387 LYS B N 1
ATOM 7739 C CA . LYS B 1 387 ? 14.63372 23.45178 85.58205 1.000 44.16943 387 LYS B CA 1
ATOM 7740 C C . LYS B 1 387 ? 13.89307 24.66369 85.15484 1.000 42.94964 387 LYS B C 1
ATOM 7741 O O . LYS B 1 387 ? 13.84676 25.67350 85.87424 1.000 39.95335 387 LYS B O 1
ATOM 7747 N N . THR B 1 388 ? 13.58181 24.60630 83.87864 1.000 34.88632 388 THR B N 1
ATOM 7748 C CA . THR B 1 388 ? 12.62206 25.50173 83.31666 1.000 37.53364 388 THR B CA 1
ATOM 7749 C C . THR B 1 388 ? 11.49411 25.67587 84.30527 1.000 34.03180 388 THR B C 1
ATOM 7750 O O . THR B 1 388 ? 11.10681 26.79874 84.62048 1.000 32.93348 388 THR B O 1
ATOM 7754 N N . LEU B 1 389 ? 10.97552 24.55824 84.82306 1.000 35.00847 389 LEU B N 1
ATOM 7755 C CA . LEU B 1 389 ? 9.82200 24.60994 85.71421 1.000 34.77373 389 LEU B CA 1
ATOM 7756 C C . LEU B 1 389 ? 10.13114 25.40482 86.98066 1.000 35.14643 389 LEU B C 1
ATOM 7757 O O . LEU B 1 389 ? 9.34016 26.26217 87.39837 1.000 35.77984 389 LEU B O 1
ATOM 7762 N N . ALA B 1 390 ? 11.27473 25.12909 87.61662 1.000 36.03295 390 ALA B N 1
ATOM 7763 C CA . ALA B 1 390 ? 11.61706 25.85602 88.83658 1.000 35.36950 390 ALA B CA 1
ATOM 7764 C C . ALA B 1 390 ? 11.86375 27.32843 88.53415 1.000 38.35613 390 ALA B C 1
ATOM 7765 O O . ALA B 1 390 ? 11.42980 28.20606 89.29290 1.000 35.06437 390 ALA B O 1
ATOM 7767 N N . TYR B 1 391 ? 12.51644 27.62018 87.39985 1.000 37.97468 391 TYR B N 1
ATOM 7768 C CA . TYR B 1 391 ? 12.74844 29.01235 87.03709 1.000 37.01988 391 TYR B CA 1
ATOM 7769 C C . TYR B 1 391 ? 11.43014 29.70560 86.68523 1.000 34.97749 391 TYR B C 1
ATOM 7770 O O . TYR B 1 391 ? 11.21086 30.86789 87.04858 1.000 37.34635 391 TYR B O 1
ATOM 7779 N N . HIS B 1 392 ? 10.52197 28.98044 86.03317 1.000 34.06664 392 HIS B N 1
ATOM 7780 C CA . HIS B 1 392 ? 9.20207 29.51081 85.69238 1.000 33.84061 392 HIS B CA 1
ATOM 7781 C C . HIS B 1 392 ? 8.42486 29.91287 86.94928 1.000 37.25708 392 HIS B C 1
ATOM 7782 O O . HIS B 1 392 ? 7.82239 30.99383 87.00759 1.000 35.11608 392 HIS B O 1
ATOM 7789 N N . LYS B 1 393 ? 8.43268 29.05378 87.97657 1.000 36.88650 393 LYS B N 1
ATOM 7790 C CA . LYS B 1 393 ? 7.82376 29.42273 89.25559 1.000 36.13170 393 LYS B CA 1
ATOM 7791 C C . LYS B 1 393 ? 8.49858 30.65036 89.86016 1.000 37.16362 393 LYS B C 1
ATOM 7792 O O . LYS B 1 393 ? 7.82666 31.54569 90.38925 1.000 35.60849 393 LYS B O 1
ATOM 7798 N N . GLN B 1 394 ? 9.83044 30.71188 89.79962 1.000 35.03715 394 GLN B N 1
ATOM 7799 C CA . GLN B 1 394 ? 10.52041 31.85752 90.38093 1.000 35.70145 394 GLN B CA 1
ATOM 7800 C C . GLN B 1 394 ? 10.16516 33.15702 89.65994 1.000 36.08248 394 GLN B C 1
ATOM 7801 O O . GLN B 1 394 ? 10.06813 34.21317 90.29683 1.000 31.73540 394 GLN B O 1
ATOM 7807 N N . VAL B 1 395 ? 9.97821 33.11561 88.33416 1.000 33.82918 395 VAL B N 1
ATOM 7808 C CA . VAL B 1 395 ? 9.62449 34.35626 87.64141 1.000 33.15083 395 VAL B CA 1
ATOM 7809 C C . VAL B 1 395 ? 8.20053 34.77259 87.99704 1.000 30.11449 395 VAL B C 1
ATOM 7810 O O . VAL B 1 395 ? 7.90379 35.96798 88.12834 1.000 28.68632 395 VAL B O 1
ATOM 7814 N N . LEU B 1 396 ? 7.31161 33.80151 88.20984 1.000 34.52010 396 LEU B N 1
ATOM 7815 C CA . LEU B 1 396 ? 5.96879 34.11119 88.70068 1.000 31.87018 396 LEU B CA 1
ATOM 7816 C C . LEU B 1 396 ? 6.00681 34.73287 90.09050 1.000 37.04617 396 LEU B C 1
ATOM 7817 O O . LEU B 1 396 ? 5.25102 35.67090 90.38604 1.000 35.82944 396 LEU B O 1
ATOM 7822 N N . LYS B 1 397 ? 6.85836 34.19659 90.96922 1.000 36.24308 397 LYS B N 1
ATOM 7823 C CA . LYS B 1 397 ? 7.05558 34.78287 92.29181 1.000 32.13829 397 LYS B CA 1
ATOM 7824 C C . LYS B 1 397 ? 7.47268 36.24641 92.18187 1.000 34.00340 397 LYS B C 1
ATOM 7825 O O . LYS B 1 397 ? 6.91420 37.12001 92.86144 1.000 33.49472 397 LYS B O 1
ATOM 7831 N N . GLU B 1 398 ? 8.46111 36.52935 91.31971 1.000 32.27707 398 GLU B N 1
ATOM 7832 C CA . GLU B 1 398 ? 8.94352 37.89581 91.12350 1.000 33.05889 398 GLU B CA 1
ATOM 7833 C C . GLU B 1 398 ? 7.85722 38.79229 90.52795 1.000 33.53510 398 GLU B C 1
ATOM 7834 O O . GLU B 1 398 ? 7.64443 39.92024 90.99235 1.000 34.06922 398 GLU B O 1
ATOM 7840 N N . LEU B 1 399 ? 7.16696 38.31724 89.48455 1.000 29.32900 399 LEU B N 1
ATOM 7841 C CA . LEU B 1 399 ? 6.09858 39.12682 88.89291 1.000 33.69351 399 LEU B CA 1
ATOM 7842 C C . LEU B 1 399 ? 5.02406 39.45324 89.92216 1.000 29.99168 399 LEU B C 1
ATOM 7843 O O . LEU B 1 399 ? 4.59343 40.60874 90.02950 1.000 30.53494 399 LEU B O 1
ATOM 7848 N N . TYR B 1 400 ? 4.59886 38.45369 90.71008 1.000 34.93935 400 TYR B N 1
ATOM 7849 C CA . TYR B 1 400 ? 3.60014 38.70487 91.74988 1.000 29.85462 400 TYR B CA 1
ATOM 7850 C C . TYR B 1 400 ? 4.09594 39.74492 92.74676 1.000 30.98497 400 TYR B C 1
ATOM 7851 O O . TYR B 1 400 ? 3.37339 40.68609 93.09073 1.000 33.94054 400 TYR B O 1
ATOM 7860 N N . GLN B 1 401 ? 5.34047 39.61600 93.20400 1.000 32.06620 401 GLN B N 1
ATOM 7861 C CA . GLN B 1 401 ? 5.83135 40.57227 94.19178 1.000 31.57886 401 GLN B CA 1
ATOM 7862 C C . GLN B 1 401 ? 5.82473 41.98897 93.63416 1.000 36.56894 401 GLN B C 1
ATOM 7863 O O . GLN B 1 401 ? 5.52285 42.94833 94.35555 1.000 32.50281 401 GLN B O 1
ATOM 7869 N N . ARG B 1 402 ? 6.16041 42.14530 92.35016 1.000 32.01104 402 ARG B N 1
ATOM 7870 C CA . ARG B 1 402 ? 6.19486 43.48609 91.77463 1.000 30.51230 402 ARG B CA 1
ATOM 7871 C C . ARG B 1 402 ? 4.79335 44.05671 91.56367 1.000 28.86016 402 ARG B C 1
ATOM 7872 O O . ARG B 1 402 ? 4.55311 45.23733 91.84127 1.000 29.35785 402 ARG B O 1
ATOM 7880 N N . ASP B 1 403 ? 3.84897 43.25224 91.06626 1.000 33.02316 403 ASP B N 1
ATOM 7881 C CA . ASP B 1 403 ? 2.58300 43.80441 90.58403 1.000 30.94808 403 ASP B CA 1
ATOM 7882 C C . ASP B 1 403 ? 1.36182 43.46696 91.44945 1.000 33.02173 403 ASP B C 1
ATOM 7883 O O . ASP B 1 403 ? 0.23874 43.85573 91.08714 1.000 31.18778 403 ASP B O 1
ATOM 7888 N N . LYS B 1 404 ? 1.54436 42.79768 92.59578 1.000 33.74075 404 LYS B N 1
ATOM 7889 C CA . LYS B 1 404 ? 0.40398 42.29126 93.36893 1.000 33.33155 404 LYS B CA 1
ATOM 7890 C C . LYS B 1 404 ? -0.54931 43.40028 93.78357 1.000 31.10724 404 LYS B C 1
ATOM 7891 O O . LYS B 1 404 ? -1.75685 43.17069 93.89669 1.000 35.89877 404 LYS B O 1
ATOM 7897 N N . ASN B 1 405 ? -0.03727 44.60011 94.02075 1.000 33.09287 405 ASN B N 1
ATOM 7898 C CA . ASN B 1 405 ? -0.85421 45.69398 94.52375 1.000 33.72987 405 ASN B CA 1
ATOM 7899 C C . ASN B 1 405 ? -1.47336 46.54032 93.42102 1.000 34.02508 405 ASN B C 1
ATOM 7900 O O . ASN B 1 405 ? -2.15365 47.52699 93.72116 1.000 33.47797 405 ASN B O 1
ATOM 7905 N N . HIS B 1 406 ? -1.26226 46.17990 92.16089 1.000 34.59081 406 HIS B N 1
ATOM 7906 C CA . HIS B 1 406 ? -1.85805 46.91382 91.05188 1.000 33.16779 406 HIS B CA 1
ATOM 7907 C C . HIS B 1 406 ? -3.32201 46.50476 90.84600 1.000 32.39492 406 HIS B C 1
ATOM 7908 O O . HIS B 1 406 ? -3.60328 45.37061 90.44485 1.000 33.42298 406 HIS B O 1
ATOM 7915 N N . PRO B 1 407 ? -4.28132 47.39597 91.09907 1.000 30.32197 407 PRO B N 1
ATOM 7916 C CA . PRO B 1 407 ? -5.65892 47.09355 90.71970 1.000 33.80173 407 PRO B CA 1
ATOM 7917 C C . PRO B 1 407 ? -5.84115 46.90963 89.22228 1.000 37.05824 407 PRO B C 1
ATOM 7918 O O . PRO B 1 407 ? -6.79694 46.22100 88.80648 1.000 36.16160 407 PRO B O 1
ATOM 7922 N N . CYS B 1 408 ? -4.98240 47.45990 88.36921 1.000 32.92732 408 CYS B N 1
ATOM 7923 C CA . CYS B 1 408 ? -5.23319 47.25900 86.94331 1.000 32.12138 408 CYS B CA 1
ATOM 7924 C C . CYS B 1 408 ? -5.06278 45.77702 86.55447 1.000 33.30427 408 CYS B C 1
ATOM 7925 O O . CYS B 1 408 ? -5.74634 45.31436 85.63418 1.000 29.74112 408 CYS B O 1
ATOM 7928 N N . VAL B 1 409 ? -4.25226 45.01119 87.29158 1.000 32.85386 409 VAL B N 1
ATOM 7929 C CA . VAL B 1 409 ? -4.04203 43.61017 86.94984 1.000 31.15215 409 VAL B CA 1
ATOM 7930 C C . VAL B 1 409 ? -5.23040 42.77230 87.41273 1.000 36.30776 409 VAL B C 1
ATOM 7931 O O . VAL B 1 409 ? -5.46180 42.62904 88.61353 1.000 33.06009 409 VAL B O 1
ATOM 7935 N N . VAL B 1 410 ? -5.99023 42.19896 86.46961 1.000 33.36212 410 VAL B N 1
ATOM 7936 C CA . VAL B 1 410 ? -7.12298 41.36772 86.85528 1.000 34.33287 410 VAL B CA 1
ATOM 7937 C C . VAL B 1 410 ? -6.90154 39.90158 86.55218 1.000 35.01970 410 VAL B C 1
ATOM 7938 O O . VAL B 1 410 ? -7.76163 39.07315 86.90401 1.000 36.63722 410 VAL B O 1
ATOM 7942 N N . MET B 1 411 ? -5.77071 39.53581 85.95718 1.000 29.90152 411 MET B N 1
ATOM 7943 C CA . MET B 1 411 ? -5.56660 38.14185 85.60220 1.000 32.47851 411 MET B CA 1
ATOM 7944 C C . MET B 1 411 ? -4.09242 37.92076 85.29182 1.000 35.46105 411 MET B C 1
ATOM 7945 O O . MET B 1 411 ? -3.41834 38.82603 84.79535 1.000 31.05364 411 MET B O 1
ATOM 7950 N N . TRP B 1 412 ? -3.59501 36.72000 85.61677 1.000 33.35278 412 TRP B N 1
ATOM 7951 C CA . TRP B 1 412 ? -2.22894 36.32136 85.29806 1.000 33.96269 412 TRP B CA 1
ATOM 7952 C C . TRP B 1 412 ? -2.27321 35.37194 84.11624 1.000 34.73991 412 TRP B C 1
ATOM 7953 O O . TRP B 1 412 ? -3.02843 34.39764 84.13644 1.000 34.87224 412 TRP B O 1
ATOM 7964 N N . SER B 1 413 ? -1.45816 35.63774 83.10234 1.000 31.52892 413 SER B N 1
ATOM 7965 C CA . SER B 1 413 ? -1.23351 34.67102 82.04394 1.000 34.05644 413 SER B CA 1
ATOM 7966 C C . SER B 1 413 ? 0.13872 34.05993 82.26250 1.000 32.45862 413 SER B C 1
ATOM 7967 O O . SER B 1 413 ? 1.12951 34.78629 82.36365 1.000 37.32361 413 SER B O 1
ATOM 7970 N N . ILE B 1 414 ? 0.19724 32.73013 82.32708 1.000 31.07224 414 ILE B N 1
ATOM 7971 C CA . ILE B 1 414 ? 1.40857 32.04474 82.75888 1.000 31.53098 414 ILE B CA 1
ATOM 7972 C C . ILE B 1 414 ? 2.23275 31.52805 81.59978 1.000 36.50186 414 ILE B C 1
ATOM 7973 O O . ILE B 1 414 ? 3.35079 31.03063 81.82943 1.000 32.42776 414 ILE B O 1
ATOM 7978 N N . THR B 1 415 ? 1.71919 31.61289 80.36941 1.000 32.78209 415 THR B N 1
ATOM 7979 C CA . THR B 1 415 ? 2.39113 31.08649 79.19456 1.000 32.00335 415 THR B CA 1
ATOM 7980 C C . THR B 1 415 ? 1.66461 31.56894 77.94326 1.000 32.47535 415 THR B C 1
ATOM 7981 O O . THR B 1 415 ? 0.45035 31.81007 77.95423 1.000 31.95415 415 THR B O 1
ATOM 7985 N N . ASN B 1 416 ? 2.42428 31.71853 76.86796 1.000 31.92790 416 ASN B N 1
ATOM 7986 C CA . ASN B 1 416 ? 1.86060 32.05091 75.56898 1.000 34.47979 416 ASN B CA 1
ATOM 7987 C C . ASN B 1 416 ? 2.22032 30.94375 74.59370 1.000 31.54405 416 ASN B C 1
ATOM 7988 O O . ASN B 1 416 ? 3.40584 30.70675 74.32910 1.000 34.60545 416 ASN B O 1
ATOM 7993 N N . GLU B 1 417 ? 1.19969 30.23642 74.10929 1.000 31.56622 417 GLU B N 1
ATOM 7994 C CA . GLU B 1 417 ? 1.33182 29.26595 73.03284 1.000 36.08058 417 GLU B CA 1
ATOM 7995 C C . GLU B 1 417 ? 2.37905 28.15302 73.29667 1.000 37.69251 417 GLU B C 1
ATOM 7996 O O . GLU B 1 417 ? 3.23896 27.91086 72.50579 1.000 38.53740 417 GLU B O 1
ATOM 8002 N N . PRO B 1 418 ? 2.25496 27.46444 74.44273 1.000 38.35397 418 PRO B N 1
ATOM 8003 C CA . PRO B 1 418 ? 3.10969 26.29146 74.64921 1.000 37.95691 418 PRO B CA 1
ATOM 8004 C C . PRO B 1 418 ? 2.60028 25.13596 73.80714 1.000 36.92272 418 PRO B C 1
ATOM 8005 O O . PRO B 1 418 ? 1.43803 25.08838 73.40945 1.000 37.10430 418 PRO B O 1
ATOM 8009 N N . HIS B 1 419 ? 3.49353 24.18433 73.53663 1.000 35.38452 419 HIS B N 1
ATOM 8010 C CA . HIS B 1 419 ? 3.10338 22.99306 72.78376 1.000 38.64253 419 HIS B CA 1
ATOM 8011 C C . HIS B 1 419 ? 2.37849 22.04424 73.73837 1.000 41.92156 419 HIS B C 1
ATOM 8012 O O . HIS B 1 419 ? 2.88698 20.99839 74.15117 1.000 39.14908 419 HIS B O 1
ATOM 8019 N N . SER B 1 420 ? 1.16540 22.44948 74.10849 1.000 37.93687 420 SER B N 1
ATOM 8020 C CA . SER B 1 420 ? 0.42389 21.81667 75.19107 1.000 41.53373 420 SER B CA 1
ATOM 8021 C C . SER B 1 420 ? -0.33928 20.57124 74.74135 1.000 42.97164 420 SER B C 1
ATOM 8022 O O . SER B 1 420 ? -1.14028 20.03663 75.51502 1.000 38.31778 420 SER B O 1
ATOM 8025 N N . SER B 1 421 ? -0.11437 20.11565 73.51003 1.000 40.54354 421 SER B N 1
ATOM 8026 C CA . SER B 1 421 ? -0.61640 18.82513 73.05784 1.000 42.78565 421 SER B CA 1
ATOM 8027 C C . SER B 1 421 ? 0.19933 17.65770 73.59816 1.000 45.26327 421 SER B C 1
ATOM 8028 O O . SER B 1 421 ? -0.27742 16.52090 73.54915 1.000 43.83900 421 SER B O 1
ATOM 8031 N N . GLU B 1 422 ? 1.41647 17.91272 74.08819 1.000 40.74038 422 GLU B N 1
ATOM 8032 C CA . GLU B 1 422 ? 2.27247 16.86551 74.63131 1.000 43.83334 422 GLU B CA 1
ATOM 8033 C C . GLU B 1 422 ? 1.80467 16.45765 76.02339 1.000 43.34460 422 GLU B C 1
ATOM 8034 O O . GLU B 1 422 ? 1.49521 17.31044 76.86003 1.000 43.60207 422 GLU B O 1
ATOM 8040 N N . GLU B 1 423 ? 1.76973 15.14399 76.27498 1.000 43.20067 423 GLU B N 1
ATOM 8041 C CA . GLU B 1 423 ? 1.31162 14.65678 77.57572 1.000 44.27315 423 GLU B CA 1
ATOM 8042 C C . GLU B 1 423 ? 2.20732 15.15575 78.70201 1.000 44.66993 423 GLU B C 1
ATOM 8043 O O . GLU B 1 423 ? 1.71738 15.51837 79.78222 1.000 43.45953 423 GLU B O 1
ATOM 8049 N N . ALA B 1 424 ? 3.52054 15.21227 78.46089 1.000 39.82973 424 ALA B N 1
ATOM 8050 C CA . ALA B 1 424 ? 4.43470 15.69950 79.48253 1.000 42.76817 424 ALA B CA 1
ATOM 8051 C C . ALA B 1 424 ? 4.16675 17.14758 79.86128 1.000 45.69280 424 ALA B C 1
ATOM 8052 O O . ALA B 1 424 ? 4.67434 17.60303 80.89167 1.000 45.32978 424 ALA B O 1
ATOM 8054 N N . SER B 1 425 ? 3.37819 17.88102 79.07155 1.000 44.01830 425 SER B N 1
ATOM 8055 C CA . SER B 1 425 ? 3.07834 19.26353 79.42168 1.000 40.74433 425 SER B CA 1
ATOM 8056 C C . SER B 1 425 ? 2.00505 19.38127 80.50080 1.000 39.31600 425 SER B C 1
ATOM 8057 O O . SER B 1 425 ? 1.91547 20.42933 81.15423 1.000 41.22638 425 SER B O 1
ATOM 8060 N N . ARG B 1 426 ? 1.20253 18.33618 80.71846 1.000 38.81546 426 ARG B N 1
ATOM 8061 C CA . ARG B 1 426 ? 0.14940 18.42166 81.72649 1.000 39.39979 426 ARG B CA 1
ATOM 8062 C C . ARG B 1 426 ? 0.72744 18.58566 83.13255 1.000 42.72706 426 ARG B C 1
ATOM 8063 O O . ARG B 1 426 ? 0.30259 19.47218 83.88713 1.000 40.73449 426 ARG B O 1
ATOM 8071 N N . ASN B 1 427 ? 1.69582 17.74032 83.50773 1.000 41.70573 427 ASN B N 1
ATOM 8072 C CA . ASN B 1 427 ? 2.31938 17.87161 84.82770 1.000 43.82883 427 ASN B CA 1
ATOM 8073 C C . ASN B 1 427 ? 3.01165 19.22269 84.98946 1.000 42.42927 427 ASN B C 1
ATOM 8074 O O . ASN B 1 427 ? 2.95976 19.83042 86.06682 1.000 41.96987 427 ASN B O 1
ATOM 8079 N N . TYR B 1 428 ? 3.69478 19.68953 83.93781 1.000 40.40703 428 TYR B N 1
ATOM 8080 C CA . TYR B 1 428 ? 4.41159 20.96058 84.00422 1.000 37.66350 428 TYR B CA 1
ATOM 8081 C C . TYR B 1 428 ? 3.46582 22.08410 84.38747 1.000 36.11900 428 TYR B C 1
ATOM 8082 O O . TYR B 1 428 ? 3.68256 22.79604 85.37301 1.000 36.75247 428 TYR B O 1
ATOM 8091 N N . PHE B 1 429 ? 2.38949 22.24134 83.63174 1.000 37.14851 429 PHE B N 1
ATOM 8092 C CA . PHE B 1 429 ? 1.52523 23.38384 83.86034 1.000 38.05178 429 PHE B CA 1
ATOM 8093 C C . PHE B 1 429 ? 0.62352 23.20177 85.06562 1.000 37.69388 429 PHE B C 1
ATOM 8094 O O . PHE B 1 429 ? 0.19479 24.20036 85.65040 1.000 38.79997 429 PHE B O 1
ATOM 8102 N N . GLU B 1 430 ? 0.34592 21.96182 85.47222 1.000 41.19338 430 GLU B N 1
ATOM 8103 C CA . GLU B 1 430 ? -0.35345 21.76849 86.73876 1.000 42.74761 430 GLU B CA 1
ATOM 8104 C C . GLU B 1 430 ? 0.48598 22.27473 87.89564 1.000 44.82574 430 GLU B C 1
ATOM 8105 O O . GLU B 1 430 ? -0.02716 22.95328 88.79751 1.000 46.89249 430 GLU B O 1
ATOM 8111 N N . GLU B 1 431 ? 1.78354 21.95352 87.88405 1.000 41.73688 431 GLU B N 1
ATOM 8112 C CA . GLU B 1 431 ? 2.69226 22.51195 88.87569 1.000 39.28983 431 GLU B CA 1
ATOM 8113 C C . GLU B 1 431 ? 2.69113 24.03504 88.81798 1.000 41.32694 431 GLU B C 1
ATOM 8114 O O . GLU B 1 431 ? 2.54107 24.70576 89.84691 1.000 40.19055 431 GLU B O 1
ATOM 8120 N N . VAL B 1 432 ? 2.83881 24.60344 87.61474 1.000 40.78279 432 VAL B N 1
ATOM 8121 C CA . VAL B 1 432 ? 2.91936 26.05818 87.50059 1.000 39.33670 432 VAL B CA 1
ATOM 8122 C C . VAL B 1 432 ? 1.63434 26.69705 88.00142 1.000 35.26426 432 VAL B C 1
ATOM 8123 O O . VAL B 1 432 ? 1.66162 27.66166 88.77293 1.000 34.69368 432 VAL B O 1
ATOM 8127 N N . THR B 1 433 ? 0.48503 26.16294 87.57679 1.000 37.72106 433 THR B N 1
ATOM 8128 C CA . THR B 1 433 ? -0.78525 26.78466 87.95073 1.000 40.36912 433 THR B CA 1
ATOM 8129 C C . THR B 1 433 ? -1.02082 26.69556 89.45554 1.000 39.06384 433 THR B C 1
ATOM 8130 O O . THR B 1 433 ? -1.43601 27.67544 90.08583 1.000 40.39093 433 THR B O 1
ATOM 8134 N N . LYS B 1 434 ? -0.74065 25.53630 90.05215 1.000 40.30572 434 LYS B N 1
ATOM 8135 C CA . LYS B 1 434 ? -0.88127 25.40953 91.49927 1.000 42.45256 434 LYS B CA 1
ATOM 8136 C C . LYS B 1 434 ? 0.00956 26.40076 92.23381 1.000 38.50821 434 LYS B C 1
ATOM 8137 O O . LYS B 1 434 ? -0.39976 26.97732 93.24719 1.000 38.38300 434 LYS B O 1
ATOM 8143 N N . TYR B 1 435 ? 1.21510 26.65225 91.71328 1.000 36.60639 435 TYR B N 1
ATOM 8144 C CA . TYR B 1 435 ? 2.12255 27.56631 92.40496 1.000 35.58716 435 TYR B CA 1
ATOM 8145 C C . TYR B 1 435 ? 1.60988 29.00578 92.37997 1.000 39.47611 435 TYR B C 1
ATOM 8146 O O . TYR B 1 435 ? 1.70776 29.71529 93.38703 1.000 37.79099 435 TYR B O 1
ATOM 8155 N N . ILE B 1 436 ? 1.07248 29.46623 91.24117 1.000 37.58795 436 ILE B N 1
ATOM 8156 C CA . ILE B 1 436 ? 0.62730 30.85841 91.17601 1.000 35.24819 436 ILE B CA 1
ATOM 8157 C C . ILE B 1 436 ? -0.65679 31.02877 91.97041 1.000 35.06578 436 ILE B C 1
ATOM 8158 O O . ILE B 1 436 ? -0.90508 32.09539 92.54723 1.000 36.10348 436 ILE B O 1
ATOM 8163 N N . ARG B 1 437 ? -1.47853 29.98049 92.04177 1.000 40.25589 437 ARG B N 1
ATOM 8164 C CA . ARG B 1 437 ? -2.67694 30.04687 92.87811 1.000 42.00779 437 ARG B CA 1
ATOM 8165 C C . ARG B 1 437 ? -2.32724 30.16647 94.35497 1.000 41.07720 437 ARG B C 1
ATOM 8166 O O . ARG B 1 437 ? -3.05354 30.83143 95.10277 1.000 41.28335 437 ARG B O 1
ATOM 8174 N N . LYS B 1 438 ? -1.20578 29.56708 94.79237 1.000 40.67650 438 LYS B N 1
ATOM 8175 C CA . LYS B 1 438 ? -0.83769 29.70384 96.20094 1.000 44.92774 438 LYS B CA 1
ATOM 8176 C C . LYS B 1 438 ? -0.30263 31.10037 96.50425 1.000 42.97272 438 LYS B C 1
ATOM 8177 O O . LYS B 1 438 ? -0.46646 31.59409 97.62366 1.000 50.11360 438 LYS B O 1
ATOM 8183 N N . LEU B 1 439 ? 0.31418 31.76288 95.52394 1.000 39.43370 439 LEU B N 1
ATOM 8184 C CA . LEU B 1 439 ? 0.79254 33.12742 95.73052 1.000 34.52587 439 LEU B CA 1
ATOM 8185 C C . LEU B 1 439 ? -0.35504 34.12345 95.77249 1.000 38.89333 439 LEU B C 1
ATOM 8186 O O . LEU B 1 439 ? -0.30805 35.10676 96.52239 1.000 40.11302 439 LEU B O 1
ATOM 8191 N N . ASP B 1 440 ? -1.36877 33.92245 94.93527 1.000 37.75092 440 ASP B N 1
ATOM 8192 C CA . ASP B 1 440 ? -2.42069 34.91543 94.74836 1.000 42.27316 440 ASP B CA 1
ATOM 8193 C C . ASP B 1 440 ? -3.74595 34.17881 94.63969 1.000 42.75260 440 ASP B C 1
ATOM 8194 O O . ASP B 1 440 ? -4.01266 33.52629 93.62962 1.000 46.32615 440 ASP B O 1
ATOM 8199 N N . SER B 1 441 ? -4.56544 34.27391 95.67593 1.000 46.81825 441 SER B N 1
ATOM 8200 C CA . SER B 1 441 ? -5.90692 33.71480 95.66298 1.000 49.13210 441 SER B CA 1
ATOM 8201 C C . SER B 1 441 ? -6.92878 34.67462 95.07260 1.000 47.46026 441 SER B C 1
ATOM 8202 O O . SER B 1 441 ? -8.09991 34.31374 94.95462 1.000 54.92240 441 SER B O 1
ATOM 8205 N N . GLU B 1 442 ? -6.50799 35.87410 94.68616 1.000 49.63612 442 GLU B N 1
ATOM 8206 C CA . GLU B 1 442 ? -7.41018 36.96324 94.34950 1.000 50.44016 442 GLU B CA 1
ATOM 8207 C C . GLU B 1 442 ? -7.55024 37.20394 92.85941 1.000 45.81115 442 GLU B C 1
ATOM 8208 O O . GLU B 1 442 ? -8.20268 38.17866 92.47335 1.000 51.36596 442 GLU B O 1
ATOM 8214 N N . ARG B 1 443 ? -6.93518 36.38443 92.00949 1.000 43.62010 443 ARG B N 1
ATOM 8215 C CA . ARG B 1 443 ? -6.96818 36.69900 90.58389 1.000 44.60145 443 ARG B CA 1
ATOM 8216 C C . ARG B 1 443 ? -7.06159 35.43654 89.73698 1.000 40.60055 443 ARG B C 1
ATOM 8217 O O . ARG B 1 443 ? -6.38257 34.44237 90.01943 1.000 37.46911 443 ARG B O 1
ATOM 8225 N N . PRO B 1 444 ? -7.90138 35.45541 88.70910 1.000 37.49182 444 PRO B N 1
ATOM 8226 C CA . PRO B 1 444 ? -7.95347 34.34840 87.74615 1.000 39.21183 444 PRO B CA 1
ATOM 8227 C C . PRO B 1 444 ? -6.61229 34.11501 87.05868 1.000 37.71577 444 PRO B C 1
ATOM 8228 O O . PRO B 1 444 ? -5.77755 35.01174 86.94085 1.000 36.16133 444 PRO B O 1
ATOM 8232 N N . ILE B 1 445 ? -6.44656 32.88852 86.56647 1.000 34.10476 445 ILE B N 1
ATOM 8233 C CA . ILE B 1 445 ? -5.22927 32.38257 85.94781 1.000 36.60804 445 ILE B CA 1
ATOM 8234 C C . ILE B 1 445 ? -5.57703 31.94455 84.53013 1.000 37.53333 445 ILE B C 1
ATOM 8235 O O . ILE B 1 445 ? -6.64551 31.36189 84.31230 1.000 38.25257 445 ILE B O 1
ATOM 8240 N N . THR B 1 446 ? -4.68035 32.20377 83.56966 1.000 37.43551 446 THR B N 1
ATOM 8241 C CA . THR B 1 446 ? -4.87795 31.71965 82.20242 1.000 35.33384 446 THR B CA 1
ATOM 8242 C C . THR B 1 446 ? -3.53371 31.51111 81.50906 1.000 35.78157 446 THR B C 1
ATOM 8243 O O . THR B 1 446 ? -2.46126 31.71549 82.08644 1.000 30.30495 446 THR B O 1
ATOM 8247 N N . GLY B 1 447 ? -3.62363 31.05346 80.26398 1.000 36.06065 447 GLY B N 1
ATOM 8248 C CA . GLY B 1 447 ? -2.51428 30.93773 79.33306 1.000 36.03771 447 GLY B CA 1
ATOM 8249 C C . GLY B 1 447 ? -3.13593 30.78779 77.96150 1.000 38.33683 447 GLY B C 1
ATOM 8250 O O . GLY B 1 447 ? -4.27332 30.32458 77.83915 1.000 38.31475 447 GLY B O 1
ATOM 8251 N N . THR B 1 448 ? -2.41229 31.20835 76.92762 1.000 36.48743 448 THR B N 1
ATOM 8252 C CA . THR B 1 448 ? -3.00934 31.24867 75.60300 1.000 33.28381 448 THR B CA 1
ATOM 8253 C C . THR B 1 448 ? -2.65995 29.99976 74.80787 1.000 35.46326 448 THR B C 1
ATOM 8254 O O . THR B 1 448 ? -1.55650 29.45863 74.90066 1.000 32.08249 448 THR B O 1
ATOM 8258 N N . MET B 1 449 ? -3.61717 29.57658 73.98779 1.000 35.02236 449 MET B N 1
ATOM 8259 C CA . MET B 1 449 ? -3.54814 28.34138 73.22680 1.000 34.22654 449 MET B CA 1
ATOM 8260 C C . MET B 1 449 ? -3.25766 28.61999 71.76583 1.000 38.37318 449 MET B C 1
ATOM 8261 O O . MET B 1 449 ? -3.81202 29.55354 71.17581 1.000 35.65036 449 MET B O 1
ATOM 8266 N N . ASN B 1 450 ? -2.44273 27.76041 71.16554 1.000 39.06512 450 ASN B N 1
ATOM 8267 C CA . ASN B 1 450 ? -2.41763 27.65795 69.71533 1.000 41.87178 450 ASN B CA 1
ATOM 8268 C C . ASN B 1 450 ? -2.65205 26.24754 69.18458 1.000 37.69853 450 ASN B C 1
ATOM 8269 O O . ASN B 1 450 ? -3.08587 26.12668 68.03798 1.000 38.54787 450 ASN B O 1
ATOM 8274 N N . VAL B 1 451 ? -2.40729 25.18481 69.96838 1.000 38.06473 451 VAL B N 1
ATOM 8275 C CA . VAL B 1 451 ? -2.61821 23.80751 69.50614 1.000 37.01307 451 VAL B CA 1
ATOM 8276 C C . VAL B 1 451 ? -4.11006 23.56277 69.31262 1.000 37.50806 451 VAL B C 1
ATOM 8277 O O . VAL B 1 451 ? -4.94062 24.33135 69.80663 1.000 36.04665 451 VAL B O 1
ATOM 8281 N N . ASP B 1 452 ? -4.45783 22.47571 68.62040 1.000 39.82146 452 ASP B N 1
ATOM 8282 C CA . ASP B 1 452 ? -5.85775 22.15989 68.35868 1.000 44.89792 452 ASP B CA 1
ATOM 8283 C C . ASP B 1 452 ? -6.58912 21.82926 69.65928 1.000 44.15186 452 ASP B C 1
ATOM 8284 O O . ASP B 1 452 ? -6.01636 21.23744 70.58259 1.000 41.52732 452 ASP B O 1
ATOM 8289 N N . VAL B 1 453 ? -7.86454 22.22286 69.73312 1.000 39.28640 453 VAL B N 1
ATOM 8290 C CA . VAL B 1 453 ? -8.62674 22.03415 70.96523 1.000 43.62904 453 VAL B CA 1
ATOM 8291 C C . VAL B 1 453 ? -8.71911 20.55744 71.33865 1.000 45.38581 453 VAL B C 1
ATOM 8292 O O . VAL B 1 453 ? -8.70157 20.20737 72.52558 1.000 44.27744 453 VAL B O 1
ATOM 8296 N N . GLU B 1 454 ? -8.79707 19.67120 70.34296 1.000 44.58421 454 GLU B N 1
ATOM 8297 C CA . GLU B 1 454 ? -8.81980 18.23895 70.62400 1.000 46.73127 454 GLU B CA 1
ATOM 8298 C C . GLU B 1 454 ? -7.54176 17.77521 71.31278 1.000 46.59460 454 GLU B C 1
ATOM 8299 O O . GLU B 1 454 ? -7.57884 16.84469 72.12385 1.000 47.85409 454 GLU B O 1
ATOM 8305 N N . GLU B 1 455 ? -6.40922 18.41544 71.02341 1.000 45.60680 455 GLU B N 1
ATOM 8306 C CA . GLU B 1 455 ? -5.13065 17.94917 71.53150 1.000 43.02143 455 GLU B CA 1
ATOM 8307 C C . GLU B 1 455 ? -4.66437 18.66167 72.79321 1.000 41.06006 455 GLU B C 1
ATOM 8308 O O . GLU B 1 455 ? -3.75967 18.15174 73.46437 1.000 43.57617 455 GLU B O 1
ATOM 8314 N N . ASP B 1 456 ? -5.25393 19.80294 73.14167 1.000 37.32048 456 ASP B N 1
ATOM 8315 C CA . ASP B 1 456 ? -4.80229 20.53092 74.31801 1.000 41.77525 456 ASP B CA 1
ATOM 8316 C C . ASP B 1 456 ? -4.95564 19.66669 75.56059 1.000 45.34800 456 ASP B C 1
ATOM 8317 O O . ASP B 1 456 ? -5.90282 18.88543 75.68664 1.000 44.17758 456 ASP B O 1
ATOM 8322 N N . LYS B 1 457 ? -4.02253 19.83110 76.49660 1.000 39.63862 457 LYS B N 1
ATOM 8323 C CA . LYS B 1 457 ? -4.04665 19.03894 77.71270 1.000 39.71716 457 LYS B CA 1
ATOM 8324 C C . LYS B 1 457 ? -3.87218 19.86099 78.98327 1.000 43.05015 457 LYS B C 1
ATOM 8325 O O . LYS B 1 457 ? -3.69362 19.26945 80.05159 1.000 47.70710 457 LYS B O 1
ATOM 8331 N N . ILE B 1 458 ? -3.95157 21.19710 78.92083 1.000 40.49560 458 ILE B N 1
ATOM 8332 C CA . ILE B 1 458 ? -3.65021 21.99811 80.10435 1.000 42.19539 458 ILE B CA 1
ATOM 8333 C C . ILE B 1 458 ? -4.71851 23.03575 80.44360 1.000 40.45792 458 ILE B C 1
ATOM 8334 O O . ILE B 1 458 ? -4.73623 23.56098 81.56305 1.000 39.79314 458 ILE B O 1
ATOM 8339 N N . SER B 1 459 ? -5.62214 23.34685 79.51450 1.000 37.66955 459 SER B N 1
ATOM 8340 C CA . SER B 1 459 ? -6.52673 24.46576 79.77371 1.000 38.75562 459 SER B CA 1
ATOM 8341 C C . SER B 1 459 ? -7.51334 24.17580 80.89645 1.000 39.54370 459 SER B C 1
ATOM 8342 O O . SER B 1 459 ? -8.09200 25.12349 81.44708 1.000 35.47946 459 SER B O 1
ATOM 8345 N N . GLN B 1 460 ? -7.71175 22.90350 81.26345 1.000 40.35927 460 GLN B N 1
ATOM 8346 C CA . GLN B 1 460 ? -8.55958 22.60102 82.41488 1.000 40.99010 460 GLN B CA 1
ATOM 8347 C C . GLN B 1 460 ? -8.05584 23.26397 83.69758 1.000 41.76653 460 GLN B C 1
ATOM 8348 O O . GLN B 1 460 ? -8.84726 23.46570 84.62376 1.000 37.59574 460 GLN B O 1
ATOM 8354 N N . PHE B 1 461 ? -6.76967 23.62568 83.76826 1.000 38.98942 461 PHE B N 1
ATOM 8355 C CA . PHE B 1 461 ? -6.22480 24.25250 84.96619 1.000 35.52235 461 PHE B CA 1
ATOM 8356 C C . PHE B 1 461 ? -6.51595 25.74428 85.05049 1.000 40.24605 461 PHE B C 1
ATOM 8357 O O . PHE B 1 461 ? -6.25109 26.34500 86.09700 1.000 40.53552 461 PHE B O 1
ATOM 8365 N N . PHE B 1 462 ? -7.05033 26.35812 83.99592 1.000 35.78306 462 PHE B N 1
ATOM 8366 C CA . PHE B 1 462 ? -7.21080 27.80499 83.94172 1.000 37.78819 462 PHE B CA 1
ATOM 8367 C C . PHE B 1 462 ? -8.62181 28.20150 84.34736 1.000 38.23881 462 PHE B C 1
ATOM 8368 O O . PHE B 1 462 ? -9.55186 27.39813 84.31276 1.000 38.47839 462 PHE B O 1
ATOM 8376 N N . ASP B 1 463 ? -8.76948 29.46904 84.72250 1.000 39.28032 463 ASP B N 1
ATOM 8377 C CA . ASP B 1 463 ? -10.07662 30.04526 84.99591 1.000 35.45479 463 ASP B CA 1
ATOM 8378 C C . ASP B 1 463 ? -10.71552 30.64947 83.75151 1.000 43.41889 463 ASP B C 1
ATOM 8379 O O . ASP B 1 463 ? -11.95003 30.71859 83.66109 1.000 41.83890 463 ASP B O 1
ATOM 8384 N N . VAL B 1 464 ? -9.90463 31.08414 82.78800 1.000 40.09030 464 VAL B N 1
ATOM 8385 C CA . VAL B 1 464 ? -10.38219 31.56703 81.49776 1.000 37.82088 464 VAL B CA 1
ATOM 8386 C C . VAL B 1 464 ? -9.60005 30.84292 80.42055 1.000 37.21386 464 VAL B C 1
ATOM 8387 O O . VAL B 1 464 ? -8.39872 30.59437 80.57947 1.000 38.75995 464 VAL B O 1
ATOM 8391 N N . VAL B 1 465 ? -10.27880 30.47099 79.33795 1.000 37.92329 465 VAL B N 1
ATOM 8392 C CA . VAL B 1 465 ? -9.60974 29.87245 78.18152 1.000 38.98407 465 VAL B CA 1
ATOM 8393 C C . VAL B 1 465 ? -9.30493 30.97225 77.17342 1.000 39.56628 465 VAL B C 1
ATOM 8394 O O . VAL B 1 465 ? -10.19634 31.75136 76.79307 1.000 35.74355 465 VAL B O 1
ATOM 8398 N N . CYS B 1 466 ? -8.05045 31.02995 76.73768 1.000 37.91045 466 CYS B N 1
ATOM 8399 C CA . CYS B 1 466 ? -7.54683 32.07687 75.84931 1.000 37.19146 466 CYS B CA 1
ATOM 8400 C C . CYS B 1 466 ? -6.98001 31.39596 74.60943 1.000 37.79930 466 CYS B C 1
ATOM 8401 O O . CYS B 1 466 ? -6.09838 30.53643 74.73030 1.000 39.33399 466 CYS B O 1
ATOM 8404 N N . ILE B 1 467 ? -7.47881 31.75510 73.42942 1.000 34.32394 467 ILE B N 1
ATOM 8405 C CA . ILE B 1 467 ? -7.03775 31.11167 72.19751 1.000 35.27348 467 ILE B CA 1
ATOM 8406 C C . ILE B 1 467 ? -6.51182 32.15438 71.21755 1.000 36.76217 467 ILE B C 1
ATOM 8407 O O . ILE B 1 467 ? -7.07274 33.25106 71.08252 1.000 34.72521 467 ILE B O 1
ATOM 8412 N N . ASN B 1 468 ? -5.41062 31.80366 70.55456 1.000 33.31432 468 ASN B N 1
ATOM 8413 C CA . ASN B 1 468 ? -4.81430 32.59367 69.48766 1.000 32.87612 468 ASN B CA 1
ATOM 8414 C C . ASN B 1 468 ? -5.20862 31.95022 68.16234 1.000 33.40977 468 ASN B C 1
ATOM 8415 O O . ASN B 1 468 ? -4.81852 30.81214 67.88075 1.000 32.17753 468 ASN B O 1
ATOM 8420 N N . ARG B 1 469 ? -5.97864 32.66808 67.35310 1.000 30.47711 469 ARG B N 1
ATOM 8421 C CA . ARG B 1 469 ? -6.60739 32.05857 66.19112 1.000 31.65032 469 ARG B CA 1
ATOM 8422 C C . ARG B 1 469 ? -6.51190 33.01289 65.01985 1.000 33.02618 469 ARG B C 1
ATOM 8423 O O . ARG B 1 469 ? -6.90580 34.17613 65.13574 1.000 34.40030 469 ARG B O 1
ATOM 8431 N N . TYR B 1 470 ? -6.00959 32.51535 63.89493 1.000 33.37718 470 TYR B N 1
ATOM 8432 C CA . TYR B 1 470 ? -5.72783 33.33091 62.72624 1.000 32.26770 470 TYR B CA 1
ATOM 8433 C C . TYR B 1 470 ? -6.39499 32.73630 61.49686 1.000 36.08282 470 TYR B C 1
ATOM 8434 O O . TYR B 1 470 ? -5.77317 32.50957 60.45078 1.000 34.91779 470 TYR B O 1
ATOM 8443 N N . PHE B 1 471 ? -7.68613 32.45409 61.62482 1.000 34.28645 471 PHE B N 1
ATOM 8444 C CA . PHE B 1 471 ? -8.46308 32.08699 60.45700 1.000 35.13894 471 PHE B CA 1
ATOM 8445 C C . PHE B 1 471 ? -8.47507 33.24672 59.47094 1.000 32.54425 471 PHE B C 1
ATOM 8446 O O . PHE B 1 471 ? -8.62796 34.40825 59.85379 1.000 32.96872 471 PHE B O 1
ATOM 8454 N N . GLY B 1 472 ? -8.28951 32.92684 58.19613 1.000 31.44794 472 GLY B N 1
ATOM 8455 C CA . GLY B 1 472 ? -8.09007 33.93712 57.17558 1.000 36.48801 472 GLY B CA 1
ATOM 8456 C C . GLY B 1 472 ? -6.65131 34.38779 57.00588 1.000 37.87263 472 GLY B C 1
ATOM 8457 O O . GLY B 1 472 ? -6.37971 35.21749 56.12532 1.000 31.27898 472 GLY B O 1
ATOM 8458 N N . TRP B 1 473 ? -5.72649 33.89838 57.84608 1.000 32.40057 473 TRP B N 1
ATOM 8459 C CA . TRP B 1 473 ? -4.31890 34.23546 57.69211 1.000 33.53921 473 TRP B CA 1
ATOM 8460 C C . TRP B 1 473 ? -3.44861 32.98288 57.71231 1.000 34.52820 473 TRP B C 1
ATOM 8461 O O . TRP B 1 473 ? -2.99218 32.54200 56.65800 1.000 35.56073 473 TRP B O 1
ATOM 8472 N N . TYR B 1 474 ? -3.19472 32.40468 58.89491 1.000 33.60695 474 TYR B N 1
ATOM 8473 C CA . TYR B 1 474 ? -2.41165 31.16934 58.95340 1.000 33.29680 474 TYR B CA 1
ATOM 8474 C C . TYR B 1 474 ? -3.22682 29.95485 58.52291 1.000 35.18604 474 TYR B C 1
ATOM 8475 O O . TYR B 1 474 ? -2.64900 28.96455 58.05796 1.000 36.66796 474 TYR B O 1
ATOM 8484 N N . VAL B 1 475 ? -4.55314 30.01334 58.65846 1.000 37.67836 475 VAL B N 1
ATOM 8485 C CA . VAL B 1 475 ? -5.45714 28.96745 58.18441 1.000 36.20785 475 VAL B CA 1
ATOM 8486 C C . VAL B 1 475 ? -6.39124 29.57777 57.14612 1.000 34.28847 475 VAL B C 1
ATOM 8487 O O . VAL B 1 475 ? -7.10256 30.54971 57.43773 1.000 37.35876 475 VAL B O 1
ATOM 8491 N N . GLY B 1 476 ? -6.41985 28.98904 55.95310 1.000 34.48525 476 GLY B N 1
ATOM 8492 C CA . GLY B 1 476 ? -7.24400 29.51685 54.88677 1.000 36.89182 476 GLY B CA 1
ATOM 8493 C C . GLY B 1 476 ? -6.88203 30.94020 54.49569 1.000 39.73781 476 GLY B C 1
ATOM 8494 O O . GLY B 1 476 ? -7.76204 31.80299 54.43278 1.000 35.73488 476 GLY B O 1
ATOM 8495 N N . ALA B 1 477 ? -5.59492 31.20237 54.24566 1.000 34.60770 477 ALA B N 1
ATOM 8496 C CA . ALA B 1 477 ? -5.17160 32.54989 53.88388 1.000 36.89438 477 ALA B CA 1
ATOM 8497 C C . ALA B 1 477 ? -5.93372 33.02675 52.65840 1.000 37.60691 477 ALA B C 1
ATOM 8498 O O . ALA B 1 477 ? -5.95034 32.35479 51.62600 1.000 38.97829 477 ALA B O 1
ATOM 8500 N N . GLY B 1 478 ? -6.57187 34.18760 52.77582 1.000 39.07090 478 GLY B N 1
ATOM 8501 C CA . GLY B 1 478 ? -7.25002 34.79632 51.66038 1.000 37.75218 478 GLY B CA 1
ATOM 8502 C C . GLY B 1 478 ? -8.70969 34.42016 51.49788 1.000 38.44813 478 GLY B C 1
ATOM 8503 O O . GLY B 1 478 ? -9.43014 35.13072 50.79495 1.000 36.41385 478 GLY B O 1
ATOM 8504 N N . LYS B 1 479 ? -9.17030 33.33277 52.13203 1.000 41.72344 479 LYS B N 1
ATOM 8505 C CA . LYS B 1 479 ? -10.54007 32.82741 51.93732 1.000 43.51626 479 LYS B CA 1
ATOM 8506 C C . LYS B 1 479 ? -11.46751 33.47507 52.96572 1.000 41.54244 479 LYS B C 1
ATOM 8507 O O . LYS B 1 479 ? -11.79693 32.90677 54.01295 1.000 41.65347 479 LYS B O 1
ATOM 8513 N N . ILE B 1 480 ? -11.92731 34.67809 52.62340 1.000 35.41465 480 ILE B N 1
ATOM 8514 C CA . ILE B 1 480 ? -12.70063 35.49699 53.55084 1.000 38.08501 480 ILE B CA 1
ATOM 8515 C C . ILE B 1 480 ? -13.95237 34.76382 54.01663 1.000 39.81110 480 ILE B C 1
ATOM 8516 O O . ILE B 1 480 ? -14.33189 34.83721 55.19370 1.000 37.19288 480 ILE B O 1
ATOM 8521 N N . GLU B 1 481 ? -14.58283 34.00755 53.11245 1.000 40.00758 481 GLU B N 1
ATOM 8522 C CA . GLU B 1 481 ? -15.87313 33.37238 53.37359 1.000 42.78929 481 GLU B CA 1
ATOM 8523 C C . GLU B 1 481 ? -15.77688 32.22198 54.37525 1.000 44.24502 481 GLU B C 1
ATOM 8524 O O . GLU B 1 481 ? -16.79897 31.84649 54.96357 1.000 40.97613 481 GLU B O 1
ATOM 8530 N N . ARG B 1 482 ? -14.57799 31.66827 54.59045 1.000 40.04138 482 ARG B N 1
ATOM 8531 C CA . ARG B 1 482 ? -14.36936 30.58036 55.53947 1.000 43.26855 482 ARG B CA 1
ATOM 8532 C C . ARG B 1 482 ? -14.03899 31.05431 56.95342 1.000 40.56576 482 ARG B C 1
ATOM 8533 O O . ARG B 1 482 ? -14.02005 30.22716 57.87385 1.000 39.02792 482 ARG B O 1
ATOM 8541 N N . ILE B 1 483 ? -13.79279 32.35263 57.15310 1.000 37.24983 483 ILE B N 1
ATOM 8542 C CA . ILE B 1 483 ? -13.35565 32.84583 58.46132 1.000 39.29889 483 ILE B CA 1
ATOM 8543 C C . ILE B 1 483 ? -14.45584 32.66274 59.49983 1.000 39.11407 483 ILE B C 1
ATOM 8544 O O . ILE B 1 483 ? -14.26044 32.00447 60.52680 1.000 37.46312 483 ILE B O 1
ATOM 8549 N N . TYR B 1 484 ? -15.60996 33.28198 59.26415 1.000 33.45120 484 TYR B N 1
ATOM 8550 C CA . TYR B 1 484 ? -16.70048 33.21675 60.23269 1.000 39.61108 484 TYR B CA 1
ATOM 8551 C C . TYR B 1 484 ? -17.08618 31.78575 60.59369 1.000 38.49756 484 TYR B C 1
ATOM 8552 O O . TYR B 1 484 ? -17.17047 31.48247 61.79601 1.000 38.76741 484 TYR B O 1
ATOM 8561 N N . PRO B 1 485 ? -17.32417 30.86917 59.64586 1.000 41.28455 485 PRO B N 1
ATOM 8562 C CA . PRO B 1 485 ? -17.62477 29.48505 60.05125 1.000 38.47923 485 PRO B CA 1
ATOM 8563 C C . PRO B 1 485 ? -16.51266 28.83641 60.85062 1.000 37.51039 485 PRO B C 1
ATOM 8564 O O . PRO B 1 485 ? -16.79057 28.16169 61.85190 1.000 37.54014 485 PRO B O 1
ATOM 8568 N N . SER B 1 486 ? -15.25421 29.00861 60.42669 1.000 37.98926 486 SER B N 1
ATOM 8569 C CA . SER B 1 486 ? -14.16034 28.32800 61.10623 1.000 35.51307 486 SER B CA 1
ATOM 8570 C C . SER B 1 486 ? -14.03240 28.78100 62.55294 1.000 36.21206 486 SER B C 1
ATOM 8571 O O . SER B 1 486 ? -13.79352 27.96156 63.44585 1.000 37.41625 486 SER B O 1
ATOM 8574 N N . LEU B 1 487 ? -14.16827 30.08123 62.80526 1.000 34.92743 487 LEU B N 1
ATOM 8575 C CA . LEU B 1 487 ? -13.96494 30.56291 64.16485 1.000 37.07659 487 LEU B CA 1
ATOM 8576 C C . LEU B 1 487 ? -15.14672 30.20110 65.05482 1.000 41.05220 487 LEU B C 1
ATOM 8577 O O . LEU B 1 487 ? -14.95025 29.78486 66.20264 1.000 40.74071 487 LEU B O 1
ATOM 8582 N N . LYS B 1 488 ? -16.37987 30.34634 64.54612 1.000 37.61148 488 LYS B N 1
ATOM 8583 C CA . LYS B 1 488 ? -17.54877 29.95634 65.33087 1.000 36.70452 488 LYS B CA 1
ATOM 8584 C C . LYS B 1 488 ? -17.46030 28.49503 65.74361 1.000 37.30843 488 LYS B C 1
ATOM 8585 O O . LYS B 1 488 ? -17.67168 28.15524 66.91372 1.000 39.49272 488 LYS B O 1
ATOM 8591 N N . THR B 1 489 ? -17.11309 27.62169 64.79973 1.000 35.50404 489 THR B N 1
ATOM 8592 C CA . THR B 1 489 ? -16.99176 26.20132 65.10820 1.000 36.21740 489 THR B CA 1
ATOM 8593 C C . THR B 1 489 ? -15.91009 25.96225 66.15251 1.000 43.39072 489 THR B C 1
ATOM 8594 O O . THR B 1 489 ? -16.11048 25.21167 67.11533 1.000 41.52726 489 THR B O 1
ATOM 8598 N N . ASP B 1 490 ? -14.75053 26.59887 65.98182 1.000 39.47204 490 ASP B N 1
ATOM 8599 C CA . ASP B 1 490 ? -13.67225 26.38626 66.93736 1.000 42.54264 490 ASP B CA 1
ATOM 8600 C C . ASP B 1 490 ? -14.04750 26.93416 68.30884 1.000 40.59601 490 ASP B C 1
ATOM 8601 O O . ASP B 1 490 ? -13.82845 26.27204 69.32660 1.000 42.53606 490 ASP B O 1
ATOM 8606 N N . LEU B 1 491 ? -14.63260 28.13263 68.34961 1.000 42.01375 491 LEU B N 1
ATOM 8607 C CA . LEU B 1 491 ? -15.05845 28.71598 69.61535 1.000 40.98923 491 LEU B CA 1
ATOM 8608 C C . LEU B 1 491 ? -15.96289 27.76400 70.38341 1.000 45.12697 491 LEU B C 1
ATOM 8609 O O . LEU B 1 491 ? -15.81384 27.59355 71.60197 1.000 41.34334 491 LEU B O 1
ATOM 8614 N N . ILE B 1 492 ? -16.90955 27.13304 69.68366 1.000 40.65939 492 ILE B N 1
ATOM 8615 C CA . ILE B 1 492 ? -17.88769 26.29871 70.36793 1.000 44.98739 492 ILE B CA 1
ATOM 8616 C C . ILE B 1 492 ? -17.22855 25.02587 70.89135 1.000 44.46251 492 ILE B C 1
ATOM 8617 O O . ILE B 1 492 ? -17.55569 24.55226 71.98782 1.000 44.27518 492 ILE B O 1
ATOM 8622 N N . LYS B 1 493 ? -16.26617 24.47392 70.13976 1.000 39.53137 493 LYS B N 1
ATOM 8623 C CA . LYS B 1 493 ? -15.52672 23.30694 70.62336 1.000 44.09280 493 LYS B CA 1
ATOM 8624 C C . LYS B 1 493 ? -14.73078 23.62452 71.89428 1.000 45.18213 493 LYS B C 1
ATOM 8625 O O . LYS B 1 493 ? -14.68183 22.80549 72.82109 1.000 46.29182 493 LYS B O 1
ATOM 8631 N N . TRP B 1 494 ? -14.11387 24.81016 71.96869 1.000 42.18016 494 TRP B N 1
ATOM 8632 C CA . TRP B 1 494 ? -13.36186 25.17534 73.17306 1.000 43.78082 494 TRP B CA 1
ATOM 8633 C C . TRP B 1 494 ? -14.29099 25.32312 74.37863 1.000 45.59385 494 TRP B C 1
ATOM 8634 O O . TRP B 1 494 ? -13.93408 24.94984 75.50419 1.000 44.24651 494 TRP B O 1
ATOM 8645 N N . HIS B 1 495 ? -15.48289 25.87545 74.16787 1.000 42.89400 495 HIS B N 1
ATOM 8646 C CA . HIS B 1 495 ? -16.40848 26.03565 75.28304 1.000 48.05898 495 HIS B CA 1
ATOM 8647 C C . HIS B 1 495 ? -16.96075 24.69328 75.73667 1.000 46.50564 495 HIS B C 1
ATOM 8648 O O . HIS B 1 495 ? -17.07368 24.43285 76.94219 1.000 43.87094 495 HIS B O 1
ATOM 8655 N N . GLU B 1 496 ? -17.30681 23.82826 74.78553 1.000 45.34650 496 GLU B N 1
ATOM 8656 C CA . GLU B 1 496 ? -17.85539 22.53086 75.15555 1.000 47.41674 496 GLU B CA 1
ATOM 8657 C C . GLU B 1 496 ? -16.82312 21.68923 75.89947 1.000 46.26921 496 GLU B C 1
ATOM 8658 O O . GLU B 1 496 ? -17.16915 20.97993 76.85054 1.000 48.29930 496 GLU B O 1
ATOM 8664 N N . LYS B 1 497 ? -15.54401 21.79286 75.51559 1.000 44.60695 497 LYS B N 1
ATOM 8665 C CA . LYS B 1 497 ? -14.52759 20.91426 76.08997 1.000 41.47992 497 LYS B CA 1
ATOM 8666 C C . LYS B 1 497 ? -14.18809 21.29472 77.52759 1.000 45.33857 497 LYS B C 1
ATOM 8667 O O . LYS B 1 497 ? -13.91004 20.41480 78.35163 1.000 44.74187 497 LYS B O 1
ATOM 8673 N N . TYR B 1 498 ? -14.20283 22.59381 77.85521 1.000 43.66589 498 TYR B N 1
ATOM 8674 C CA . TYR B 1 498 ? -13.73072 23.05728 79.15689 1.000 42.76220 498 TYR B CA 1
ATOM 8675 C C . TYR B 1 498 ? -14.76457 23.80973 79.97686 1.000 43.35197 498 TYR B C 1
ATOM 8676 O O . TYR B 1 498 ? -14.55670 23.96964 81.18524 1.000 43.81508 498 TYR B O 1
ATOM 8685 N N . GLY B 1 499 ? -15.83904 24.30580 79.36827 1.000 41.02226 499 GLY B N 1
ATOM 8686 C CA . GLY B 1 499 ? -16.90119 24.89290 80.15753 1.000 37.99231 499 GLY B CA 1
ATOM 8687 C C . GLY B 1 499 ? -16.58038 26.23112 80.77630 1.000 45.54203 499 GLY B C 1
ATOM 8688 O O . GLY B 1 499 ? -17.23462 26.62457 81.74221 1.000 45.83033 499 GLY B O 1
ATOM 8689 N N . LYS B 1 500 ? -15.61050 26.95499 80.23563 1.000 42.41185 500 LYS B N 1
ATOM 8690 C CA . LYS B 1 500 ? -15.16171 28.22693 80.77321 1.000 43.69586 500 LYS B CA 1
ATOM 8691 C C . LYS B 1 500 ? -15.41395 29.35794 79.77941 1.000 39.99528 500 LYS B C 1
ATOM 8692 O O . LYS B 1 500 ? -15.58843 29.11327 78.57847 1.000 42.08652 500 LYS B O 1
ATOM 8698 N N . PRO B 1 501 ? -15.44605 30.60923 80.24509 1.000 41.49059 501 PRO B N 1
ATOM 8699 C CA . PRO B 1 501 ? -15.47152 31.73799 79.30762 1.000 39.79741 501 PRO B CA 1
ATOM 8700 C C . PRO B 1 501 ? -14.21341 31.75864 78.44963 1.000 42.18848 501 PRO B C 1
ATOM 8701 O O . PRO B 1 501 ? -13.14711 31.27958 78.85811 1.000 38.68615 501 PRO B O 1
ATOM 8705 N N . VAL B 1 502 ? -14.35588 32.31942 77.24640 1.000 35.83783 502 VAL B N 1
ATOM 8706 C CA . VAL B 1 502 ? -13.31150 32.32481 76.22579 1.000 37.52731 502 VAL B CA 1
ATOM 8707 C C . VAL B 1 502 ? -12.98183 33.76357 75.83969 1.000 36.48966 502 VAL B C 1
ATOM 8708 O O . VAL B 1 502 ? -13.88392 34.58821 75.63251 1.000 36.92927 502 VAL B O 1
ATOM 8712 N N . ILE B 1 503 ? -11.68680 34.05851 75.76147 1.000 35.81310 503 ILE B N 1
ATOM 8713 C CA . ILE B 1 503 ? -11.16185 35.26710 75.14211 1.000 32.38198 503 ILE B CA 1
ATOM 8714 C C . ILE B 1 503 ? -10.39047 34.84427 73.89914 1.000 32.66678 503 ILE B C 1
ATOM 8715 O O . ILE B 1 503 ? -9.60864 33.88430 73.94370 1.000 33.08993 503 ILE B O 1
ATOM 8720 N N . VAL B 1 504 ? -10.62381 35.53415 72.78647 1.000 33.12760 504 VAL B N 1
ATOM 8721 C CA . VAL B 1 504 ? -9.77047 35.38720 71.60936 1.000 34.80898 504 VAL B CA 1
ATOM 8722 C C . VAL B 1 504 ? -8.63159 36.38002 71.81235 1.000 34.94538 504 VAL B C 1
ATOM 8723 O O . VAL B 1 504 ? -8.79140 37.58864 71.60896 1.000 33.33005 504 VAL B O 1
ATOM 8727 N N . THR B 1 505 ? -7.49560 35.87574 72.28249 1.000 34.68668 505 THR B N 1
ATOM 8728 C CA . THR B 1 505 ? -6.41785 36.76044 72.70684 1.000 32.91311 505 THR B CA 1
ATOM 8729 C C . THR B 1 505 ? -5.58408 37.27574 71.53870 1.000 33.29581 505 THR B C 1
ATOM 8730 O O . THR B 1 505 ? -4.81661 38.22872 71.72676 1.000 35.32851 505 THR B O 1
ATOM 8734 N N . GLU B 1 506 ? -5.73383 36.69389 70.34835 1.000 29.37370 506 GLU B N 1
ATOM 8735 C CA . GLU B 1 506 ? -4.99505 37.10785 69.15969 1.000 32.43798 506 GLU B CA 1
ATOM 8736 C C . GLU B 1 506 ? -5.79891 36.72026 67.92496 1.000 31.87214 506 GLU B C 1
ATOM 8737 O O . GLU B 1 506 ? -6.32474 35.60391 67.84731 1.000 29.82645 506 GLU B O 1
ATOM 8743 N N . TYR B 1 507 ? -5.87156 37.64097 66.96362 1.000 31.81628 507 TYR B N 1
ATOM 8744 C CA . TYR B 1 507 ? -6.35895 37.38861 65.60993 1.000 30.51145 507 TYR B CA 1
ATOM 8745 C C . TYR B 1 507 ? -6.06418 38.62245 64.76102 1.000 31.29572 507 TYR B C 1
ATOM 8746 O O . TYR B 1 507 ? -6.02034 39.73758 65.28338 1.000 31.07952 507 TYR B O 1
ATOM 8755 N N . GLY B 1 508 ? -5.85479 38.42786 63.46336 1.000 31.76299 508 GLY B N 1
ATOM 8756 C CA . GLY B 1 508 ? -5.52281 39.57153 62.62231 1.000 33.40458 508 GLY B CA 1
ATOM 8757 C C . GLY B 1 508 ? -4.77264 39.14788 61.36524 1.000 34.31867 508 GLY B C 1
ATOM 8758 O O . GLY B 1 508 ? -4.78319 37.97899 60.98263 1.000 35.18166 508 GLY B O 1
ATOM 8759 N N . ALA B 1 509 ? -4.12377 40.13087 60.73761 1.000 33.55688 509 ALA B N 1
ATOM 8760 C CA . ALA B 1 509 ? -3.55241 39.93292 59.40909 1.000 32.62764 509 ALA B CA 1
ATOM 8761 C C . ALA B 1 509 ? -2.46374 40.97023 59.16396 1.000 33.27543 509 ALA B C 1
ATOM 8762 O O . ALA B 1 509 ? -2.63787 42.13863 59.51571 1.000 30.50041 509 ALA B O 1
ATOM 8764 N N . ASP B 1 510 ? -1.34843 40.54193 58.56386 1.000 30.82382 510 ASP B N 1
ATOM 8765 C CA . ASP B 1 510 ? -0.29402 41.48807 58.21855 1.000 31.69447 510 ASP B CA 1
ATOM 8766 C C . ASP B 1 510 ? -0.81307 42.46189 57.16939 1.000 33.51741 510 ASP B C 1
ATOM 8767 O O . ASP B 1 510 ? -1.49365 42.06840 56.20673 1.000 29.26810 510 ASP B O 1
ATOM 8772 N N . THR B 1 511 ? -0.49332 43.73940 57.36114 1.000 29.01011 511 THR B N 1
ATOM 8773 C CA . THR B 1 511 ? -1.02640 44.79852 56.51331 1.000 33.78192 511 THR B CA 1
ATOM 8774 C C . THR B 1 511 ? 0.06112 45.81916 56.22387 1.000 32.72162 511 THR B C 1
ATOM 8775 O O . THR B 1 511 ? 0.62952 46.40165 57.15551 1.000 30.04888 511 THR B O 1
ATOM 8779 N N . ILE B 1 512 ? 0.36898 46.01760 54.94262 1.000 29.11585 512 ILE B N 1
ATOM 8780 C CA . ILE B 1 512 ? 1.33193 47.03848 54.54519 1.000 31.20749 512 ILE B CA 1
ATOM 8781 C C . ILE B 1 512 ? 0.57881 48.34240 54.35955 1.000 29.57921 512 ILE B C 1
ATOM 8782 O O . ILE B 1 512 ? -0.28709 48.44713 53.48409 1.000 28.93965 512 ILE B O 1
ATOM 8787 N N . ALA B 1 513 ? 0.90522 49.33907 55.17588 1.000 27.03929 513 ALA B N 1
ATOM 8788 C CA . ALA B 1 513 ? 0.28220 50.64012 55.01248 1.000 28.92588 513 ALA B CA 1
ATOM 8789 C C . ALA B 1 513 ? 0.43865 51.10530 53.57276 1.000 30.63016 513 ALA B C 1
ATOM 8790 O O . ALA B 1 513 ? 1.53662 51.06951 52.99975 1.000 29.59136 513 ALA B O 1
ATOM 8792 N N . GLY B 1 514 ? -0.67774 51.48832 52.97185 1.000 31.63765 514 GLY B N 1
ATOM 8793 C CA . GLY B 1 514 ? -0.67593 51.98770 51.62295 1.000 28.71998 514 GLY B CA 1
ATOM 8794 C C . GLY B 1 514 ? -0.90134 50.94705 50.55945 1.000 30.71336 514 GLY B C 1
ATOM 8795 O O . GLY B 1 514 ? -1.05489 51.31273 49.38909 1.000 34.27032 514 GLY B O 1
ATOM 8796 N N . LEU B 1 515 ? -0.90875 49.66721 50.92018 1.000 26.85175 515 LEU B N 1
ATOM 8797 C CA . LEU B 1 515 ? -1.26815 48.60769 49.98873 1.000 29.42194 515 LEU B CA 1
ATOM 8798 C C . LEU B 1 515 ? -2.78960 48.51568 49.92757 1.000 30.75282 515 LEU B C 1
ATOM 8799 O O . LEU B 1 515 ? -3.42400 48.10274 50.90356 1.000 31.43688 515 LEU B O 1
ATOM 8804 N N . HIS B 1 516 ? -3.36702 48.87709 48.77852 1.000 30.60656 516 HIS B N 1
ATOM 8805 C CA . HIS B 1 516 ? -4.80782 48.85606 48.54216 1.000 31.44289 516 HIS B CA 1
ATOM 8806 C C . HIS B 1 516 ? -5.13308 47.95542 47.36045 1.000 27.72165 516 HIS B C 1
ATOM 8807 O O . HIS B 1 516 ? -4.37866 47.91216 46.38880 1.000 28.90997 516 HIS B O 1
ATOM 8814 N N . LYS B 1 517 ? -6.26531 47.25508 47.42099 1.000 25.82309 517 LYS B N 1
ATOM 8815 C CA . LYS B 1 517 ? -6.64372 46.46246 46.26204 1.000 24.93298 517 LYS B CA 1
ATOM 8816 C C . LYS B 1 517 ? -8.13025 46.16011 46.26791 1.000 27.75618 517 LYS B C 1
ATOM 8817 O O . LYS B 1 517 ? -8.71276 45.88002 47.31526 1.000 25.42951 517 LYS B O 1
ATOM 8823 N N . LEU B 1 518 ? -8.71593 46.21111 45.07451 1.000 26.35634 518 LEU B N 1
ATOM 8824 C CA . LEU B 1 518 ? -10.13444 45.95463 44.84181 1.000 25.86837 518 LEU B CA 1
ATOM 8825 C C . LEU B 1 518 ? -10.27301 44.96178 43.68940 1.000 28.72862 518 LEU B C 1
ATOM 8826 O O . LEU B 1 518 ? -9.96668 45.31868 42.53151 1.000 26.33649 518 LEU B O 1
ATOM 8831 N N . PRO B 1 519 ? -10.67857 43.70423 43.94564 1.000 28.36101 519 PRO B N 1
ATOM 8832 C CA . PRO B 1 519 ? -10.99637 43.15443 45.27436 1.000 31.25205 519 PRO B CA 1
ATOM 8833 C C . PRO B 1 519 ? -9.76811 42.99270 46.17797 1.000 29.42716 519 PRO B C 1
ATOM 8834 O O . PRO B 1 519 ? -8.65282 42.89066 45.68588 1.000 29.36263 519 PRO B O 1
ATOM 8838 N N . GLU B 1 520 ? -9.99124 42.95631 47.48492 1.000 33.02608 520 GLU B N 1
ATOM 8839 C CA . GLU B 1 520 ? -8.90264 42.95579 48.45611 1.000 31.11153 520 GLU B CA 1
ATOM 8840 C C . GLU B 1 520 ? -8.08961 41.67006 48.37992 1.000 31.85695 520 GLU B C 1
ATOM 8841 O O . GLU B 1 520 ? -8.57738 40.62324 47.94593 1.000 28.85551 520 GLU B O 1
ATOM 8847 N N . VAL B 1 521 ? -6.82287 41.77100 48.80237 1.000 29.25521 521 VAL B N 1
ATOM 8848 C CA . VAL B 1 521 ? -5.88431 40.65661 48.86321 1.000 29.34972 521 VAL B CA 1
ATOM 8849 C C . VAL B 1 521 ? -5.16459 40.72513 50.20103 1.000 28.72644 521 VAL B C 1
ATOM 8850 O O . VAL B 1 521 ? -5.04261 41.79181 50.80592 1.000 28.26240 521 VAL B O 1
ATOM 8854 N N . ILE B 1 522 ? -4.67073 39.57076 50.66055 1.000 29.50151 522 ILE B N 1
ATOM 8855 C CA . ILE B 1 522 ? -3.86215 39.56246 51.87723 1.000 31.31365 522 ILE B CA 1
ATOM 8856 C C . ILE B 1 522 ? -2.72776 40.57788 51.73258 1.000 32.02550 522 ILE B C 1
ATOM 8857 O O . ILE B 1 522 ? -2.17191 40.75619 50.63897 1.000 29.96787 522 ILE B O 1
ATOM 8862 N N . PHE B 1 523 ? -2.42495 41.27324 52.84224 1.000 28.02212 523 PHE B N 1
ATOM 8863 C CA . PHE B 1 523 ? -1.45216 42.36990 52.98445 1.000 27.53278 523 PHE B CA 1
ATOM 8864 C C . PHE B 1 523 ? -2.05735 43.73360 52.68086 1.000 27.41207 523 PHE B C 1
ATOM 8865 O O . PHE B 1 523 ? -1.48400 44.75787 53.04592 1.000 28.85437 523 PHE B O 1
ATOM 8873 N N . SER B 1 524 ? -3.20693 43.77482 52.02484 1.000 28.13345 524 SER B N 1
ATOM 8874 C CA . SER B 1 524 ? -3.84409 45.05295 51.74979 1.000 30.10972 524 SER B CA 1
ATOM 8875 C C . SER B 1 524 ? -4.60503 45.53128 52.98063 1.000 28.77430 524 SER B C 1
ATOM 8876 O O . SER B 1 524 ? -5.01211 44.73387 53.82456 1.000 30.27363 524 SER B O 1
ATOM 8879 N N . GLU B 1 525 ? -4.79141 46.85172 53.07639 1.000 28.39328 525 GLU B N 1
ATOM 8880 C CA . GLU B 1 525 ? -5.48462 47.42016 54.22595 1.000 29.47346 525 GLU B CA 1
ATOM 8881 C C . GLU B 1 525 ? -6.94654 47.00466 54.25902 1.000 32.26652 525 GLU B C 1
ATOM 8882 O O . GLU B 1 525 ? -7.52973 46.88717 55.34053 1.000 30.24898 525 GLU B O 1
ATOM 8888 N N . GLU B 1 526 ? -7.56153 46.80703 53.08988 1.000 28.06096 526 GLU B N 1
ATOM 8889 C CA . GLU B 1 526 ? -8.95697 46.38528 53.06584 1.000 30.41799 526 GLU B CA 1
ATOM 8890 C C . GLU B 1 526 ? -9.10054 44.96242 53.59628 1.000 28.81721 526 GLU B C 1
ATOM 8891 O O . GLU B 1 526 ? -10.06489 44.65143 54.30051 1.000 25.79687 526 GLU B O 1
ATOM 8897 N N . TYR B 1 527 ? -8.13029 44.09522 53.29910 1.000 28.53525 527 TYR B N 1
ATOM 8898 C CA . TYR B 1 527 ? -8.21580 42.71796 53.76162 1.000 30.11913 527 TYR B CA 1
ATOM 8899 C C . TYR B 1 527 ? -8.13803 42.64620 55.28485 1.000 32.48832 527 TYR B C 1
ATOM 8900 O O . TYR B 1 527 ? -8.87519 41.87204 55.91510 1.000 31.97364 527 TYR B O 1
ATOM 8909 N N . GLN B 1 528 ? -7.25390 43.43940 55.89416 1.000 30.83362 528 GLN B N 1
ATOM 8910 C CA . GLN B 1 528 ? -7.18367 43.45606 57.35304 1.000 30.34908 528 GLN B CA 1
ATOM 8911 C C . GLN B 1 528 ? -8.54087 43.79814 57.95236 1.000 32.32577 528 GLN B C 1
ATOM 8912 O O . GLN B 1 528 ? -8.96914 43.17990 58.93546 1.000 28.72356 528 GLN B O 1
ATOM 8918 N N . LYS B 1 529 ? -9.24114 44.76862 57.36069 1.000 29.89387 529 LYS B N 1
ATOM 8919 C CA . LYS B 1 529 ? -10.52759 45.15949 57.90713 1.000 31.17982 529 LYS B CA 1
ATOM 8920 C C . LYS B 1 529 ? -11.54602 44.02768 57.78792 1.000 33.08012 529 LYS B C 1
ATOM 8921 O O . LYS B 1 529 ? -12.27814 43.73829 58.74701 1.000 32.83465 529 LYS B O 1
ATOM 8927 N N . ARG B 1 530 ? -11.59451 43.36417 56.62427 1.000 30.54585 530 ARG B N 1
ATOM 8928 C CA . ARG B 1 530 ? -12.56169 42.28576 56.39838 1.000 31.60843 530 ARG B CA 1
ATOM 8929 C C . ARG B 1 530 ? -12.22380 41.05160 57.24126 1.000 32.48576 530 ARG B C 1
ATOM 8930 O O . ARG B 1 530 ? -13.12104 40.39673 57.78774 1.000 29.54757 530 ARG B O 1
ATOM 8938 N N . CYS B 1 531 ? -10.93872 40.70409 57.33073 1.000 29.61114 531 CYS B N 1
ATOM 8939 C CA . CYS B 1 531 ? -10.53847 39.56175 58.13738 1.000 30.32542 531 CYS B CA 1
ATOM 8940 C C . CYS B 1 531 ? -11.00949 39.72184 59.58445 1.000 31.92054 531 CYS B C 1
ATOM 8941 O O . CYS B 1 531 ? -11.54001 38.77924 60.18635 1.000 32.70551 531 CYS B O 1
ATOM 8944 N N . ILE B 1 532 ? -10.87001 40.93012 60.13828 1.000 31.47647 532 ILE B N 1
ATOM 8945 C CA . ILE B 1 532 ? -11.27214 41.18520 61.51850 1.000 32.04417 532 ILE B CA 1
ATOM 8946 C C . ILE B 1 532 ? -12.79858 41.20905 61.64655 1.000 34.26662 532 ILE B C 1
ATOM 8947 O O . ILE B 1 532 ? -13.35940 40.67940 62.61154 1.000 32.37972 532 ILE B O 1
ATOM 8952 N N . GLU B 1 533 ? -13.49348 41.82189 60.68649 1.000 33.87094 533 GLU B N 1
ATOM 8953 C CA . GLU B 1 533 ? -14.95880 41.79862 60.69101 1.000 38.19711 533 GLU B CA 1
ATOM 8954 C C . GLU B 1 533 ? -15.52097 40.38096 60.77707 1.000 35.61359 533 GLU B C 1
ATOM 8955 O O . GLU B 1 533 ? -16.45643 40.11118 61.53948 1.000 35.29694 533 GLU B O 1
ATOM 8961 N N . GLU B 1 534 ? -15.01221 39.48447 59.93176 1.000 33.02983 534 GLU B N 1
ATOM 8962 C CA . GLU B 1 534 ? -15.55631 38.13687 59.86120 1.000 32.28386 534 GLU B CA 1
ATOM 8963 C C . GLU B 1 534 ? -15.28345 37.37496 61.14946 1.000 38.20064 534 GLU B C 1
ATOM 8964 O O . GLU B 1 534 ? -16.15825 36.65213 61.64512 1.000 36.82181 534 GLU B O 1
ATOM 8970 N N . ASN B 1 535 ? -14.07819 37.52515 61.71252 1.000 31.53994 535 ASN B N 1
ATOM 8971 C CA . ASN B 1 535 ? -13.82041 36.92111 63.01063 1.000 33.86333 535 ASN B CA 1
ATOM 8972 C C . ASN B 1 535 ? -14.76946 37.48669 64.05819 1.000 30.47823 535 ASN B C 1
ATOM 8973 O O . ASN B 1 535 ? -15.35265 36.73536 64.84598 1.000 30.80569 535 ASN B O 1
ATOM 8978 N N . ASN B 1 536 ? -14.97406 38.80462 64.04551 1.000 30.30468 536 ASN B N 1
ATOM 8979 C CA . ASN B 1 536 ? -15.85105 39.42885 65.02782 1.000 31.16158 536 ASN B CA 1
ATOM 8980 C C . ASN B 1 536 ? -17.27471 38.89998 64.90874 1.000 38.15606 536 ASN B C 1
ATOM 8981 O O . ASN B 1 536 ? -17.97662 38.74565 65.91923 1.000 35.21599 536 ASN B O 1
ATOM 8986 N N . LYS B 1 537 ? -17.71454 38.61822 63.67632 1.000 36.01837 537 LYS B N 1
ATOM 8987 C CA . LYS B 1 537 ? -19.03743 38.04399 63.46636 1.000 35.09213 537 LYS B CA 1
ATOM 8988 C C . LYS B 1 537 ? -19.17858 36.72216 64.20517 1.000 38.91954 537 LYS B C 1
ATOM 8989 O O . LYS B 1 537 ? -20.21725 36.45381 64.81670 1.000 37.21612 537 LYS B O 1
ATOM 8995 N N . ALA B 1 538 ? -18.13374 35.88883 64.16459 1.000 37.64927 538 ALA B N 1
ATOM 8996 C CA . ALA B 1 538 ? -18.17145 34.60354 64.85159 1.000 39.39826 538 ALA B CA 1
ATOM 8997 C C . ALA B 1 538 ? -18.36406 34.78961 66.35321 1.000 41.06410 538 ALA B C 1
ATOM 8998 O O . ALA B 1 538 ? -19.23501 34.16238 66.96487 1.000 40.65856 538 ALA B O 1
ATOM 9000 N N . MET B 1 539 ? -17.55402 35.65153 66.96418 1.000 38.51927 539 MET B N 1
ATOM 9001 C CA . MET B 1 539 ? -17.62900 35.84169 68.40726 1.000 40.06254 539 MET B CA 1
ATOM 9002 C C . MET B 1 539 ? -18.96093 36.44840 68.82329 1.000 42.26053 539 MET B C 1
ATOM 9003 O O . MET B 1 539 ? -19.46788 36.15096 69.91234 1.000 40.66340 539 MET B O 1
ATOM 9008 N N . ASP B 1 540 ? -19.53586 37.30339 67.97940 1.000 36.66178 540 ASP B N 1
ATOM 9009 C CA . ASP B 1 540 ? -20.81140 37.91486 68.31708 1.000 38.67167 540 ASP B CA 1
ATOM 9010 C C . ASP B 1 540 ? -21.93880 36.89239 68.40636 1.000 42.99043 540 ASP B C 1
ATOM 9011 O O . ASP B 1 540 ? -22.96163 37.17273 69.03872 1.000 39.48752 540 ASP B O 1
ATOM 9016 N N . GLU B 1 541 ? -21.77105 35.71102 67.81747 1.000 42.43572 541 GLU B N 1
ATOM 9017 C CA . GLU B 1 541 ? -22.77987 34.65972 67.90150 1.000 46.41770 541 GLU B CA 1
ATOM 9018 C C . GLU B 1 541 ? -22.52992 33.66665 69.03719 1.000 46.62514 541 GLU B C 1
ATOM 9019 O O . GLU B 1 541 ? -23.24672 32.66913 69.13421 1.000 49.06949 541 GLU B O 1
ATOM 9025 N N . CYS B 1 542 ? -21.54434 33.91969 69.89603 1.000 45.10086 542 CYS B N 1
ATOM 9026 C CA . CYS B 1 542 ? -21.19425 33.03359 71.00152 1.000 44.39081 542 CYS B CA 1
ATOM 9027 C C . CYS B 1 542 ? -21.35523 33.78683 72.31263 1.000 45.51394 542 CYS B C 1
ATOM 9028 O O . CYS B 1 542 ? -20.63007 34.75710 72.56297 1.000 49.95048 542 CYS B O 1
ATOM 9031 N N . ASP B 1 543 ? -22.27152 33.32228 73.16413 1.000 43.30679 543 ASP B N 1
ATOM 9032 C CA . ASP B 1 543 ? -22.55974 34.02726 74.41361 1.000 45.68405 543 ASP B CA 1
ATOM 9033 C C . ASP B 1 543 ? -21.51738 33.78956 75.50038 1.000 43.21488 543 ASP B C 1
ATOM 9034 O O . ASP B 1 543 ? -21.58436 34.43356 76.55055 1.000 44.86030 543 ASP B O 1
ATOM 9039 N N . PHE B 1 544 ? -20.55980 32.90027 75.27628 1.000 43.11123 544 PHE B N 1
ATOM 9040 C CA . PHE B 1 544 ? -19.54042 32.58163 76.26711 1.000 43.45703 544 PHE B CA 1
ATOM 9041 C C . PHE B 1 544 ? -18.22647 33.31972 76.02585 1.000 43.94753 544 PHE B C 1
ATOM 9042 O O . PHE B 1 544 ? -17.25186 33.09507 76.75640 1.000 39.04126 544 PHE B O 1
ATOM 9050 N N . VAL B 1 545 ? -18.16782 34.19165 75.02697 1.000 41.46301 545 VAL B N 1
ATOM 9051 C CA . VAL B 1 545 ? -16.94236 34.90830 74.70388 1.000 37.07668 545 VAL B CA 1
ATOM 9052 C C . VAL B 1 545 ? -16.90381 36.18981 75.53085 1.000 36.58587 545 VAL B C 1
ATOM 9053 O O . VAL B 1 545 ? -17.82325 37.00576 75.46327 1.000 36.68162 545 VAL B O 1
ATOM 9057 N N . ILE B 1 546 ? -15.85711 36.36868 76.33607 1.000 34.87195 546 ILE B N 1
ATOM 9058 C CA . ILE B 1 546 ? -15.80911 37.52275 77.23057 1.000 37.95921 546 ILE B CA 1
ATOM 9059 C C . ILE B 1 546 ? -14.76572 38.54897 76.79765 1.000 34.68546 546 ILE B C 1
ATOM 9060 O O . ILE B 1 546 ? -14.51754 39.51773 77.52464 1.000 37.74134 546 ILE B O 1
ATOM 9065 N N . GLY B 1 547 ? -14.15358 38.38084 75.63830 1.000 33.21706 547 GLY B N 1
ATOM 9066 C CA . GLY B 1 547 ? -13.24460 39.40940 75.17450 1.000 34.11556 547 GLY B CA 1
ATOM 9067 C C . GLY B 1 547 ? -12.65954 39.09596 73.81785 1.000 32.05036 547 GLY B C 1
ATOM 9068 O O . GLY B 1 547 ? -12.65112 37.94396 73.35933 1.000 29.81427 547 GLY B O 1
ATOM 9069 N N . GLU B 1 548 ? -12.14734 40.15545 73.18702 1.000 34.89131 548 GLU B N 1
ATOM 9070 C CA . GLU B 1 548 ? -11.47589 40.05781 71.89965 1.000 33.65527 548 GLU B CA 1
ATOM 9071 C C . GLU B 1 548 ? -10.24561 40.95119 71.93273 1.000 31.86415 548 GLU B C 1
ATOM 9072 O O . GLU B 1 548 ? -10.33940 42.14896 72.22664 1.000 29.96900 548 GLU B O 1
ATOM 9078 N N . HIS B 1 549 ? -9.09086 40.37240 71.64283 1.000 29.95221 549 HIS B N 1
ATOM 9079 C CA . HIS B 1 549 ? -7.85239 41.13760 71.58794 1.000 30.63800 549 HIS B CA 1
ATOM 9080 C C . HIS B 1 549 ? -7.28270 40.93852 70.19796 1.000 29.08906 549 HIS B C 1
ATOM 9081 O O . HIS B 1 549 ? -6.90487 39.81913 69.83139 1.000 29.17479 549 HIS B O 1
ATOM 9088 N N . ILE B 1 550 ? -7.28982 42.01271 69.40785 1.000 31.01417 550 ILE B N 1
ATOM 9089 C CA . ILE B 1 550 ? -6.69489 41.98047 68.07919 1.000 28.13230 550 ILE B CA 1
ATOM 9090 C C . ILE B 1 550 ? -5.18620 41.88117 68.24069 1.000 30.94958 550 ILE B C 1
ATOM 9091 O O . ILE B 1 550 ? -4.61281 42.46939 69.16511 1.000 29.00963 550 ILE B O 1
ATOM 9096 N N . TRP B 1 551 ? -4.52887 41.10599 67.38722 1.000 29.42485 551 TRP B N 1
ATOM 9097 C CA . TRP B 1 551 ? -3.09250 40.98206 67.54117 1.000 28.20013 551 TRP B CA 1
ATOM 9098 C C . TRP B 1 551 ? -2.36736 42.06119 66.76399 1.000 40.39874 551 TRP B C 1
ATOM 9099 O O . TRP B 1 551 ? -2.61608 42.27915 65.56938 1.000 34.14427 551 TRP B O 1
ATOM 9110 N N . ALA B 1 552 ? -1.42729 42.67373 67.47770 1.000 45.75617 552 ALA B N 1
ATOM 9111 C CA . ALA B 1 552 ? -0.58514 43.78652 67.11907 1.000 33.52176 552 ALA B CA 1
ATOM 9112 C C . ALA B 1 552 ? -1.42070 45.04748 67.22568 1.000 33.23639 552 ALA B C 1
ATOM 9113 O O . ALA B 1 552 ? -2.23364 45.37993 66.35000 1.000 31.47438 552 ALA B O 1
ATOM 9115 N N . PHE B 1 553 ? -1.28358 45.67155 68.39317 1.000 26.47860 553 PHE B N 1
ATOM 9116 C CA . PHE B 1 553 ? -1.53903 47.09466 68.54094 1.000 29.94995 553 PHE B CA 1
ATOM 9117 C C . PHE B 1 553 ? -0.79243 47.88099 67.46915 1.000 30.99537 553 PHE B C 1
ATOM 9118 O O . PHE B 1 553 ? -1.38517 48.69627 66.75439 1.000 27.73150 553 PHE B O 1
ATOM 9126 N N . ALA B 1 554 ? 0.51292 47.62499 67.33148 1.000 25.47541 554 ALA B N 1
ATOM 9127 C CA . ALA B 1 554 ? 1.38182 48.35862 66.42091 1.000 29.07058 554 ALA B CA 1
ATOM 9128 C C . ALA B 1 554 ? 2.37339 47.40674 65.76006 1.000 28.84794 554 ALA B C 1
ATOM 9129 O O . ALA B 1 554 ? 2.81341 46.42388 66.36698 1.000 29.53584 554 ALA B O 1
ATOM 9131 N N . ASP B 1 555 ? 2.70695 47.70359 64.50119 1.000 29.82428 555 ASP B N 1
ATOM 9132 C CA . ASP B 1 555 ? 3.79709 47.01723 63.82119 1.000 31.23383 555 ASP B CA 1
ATOM 9133 C C . ASP B 1 555 ? 5.02133 47.00105 64.73629 1.000 23.26185 555 ASP B C 1
ATOM 9134 O O . ASP B 1 555 ? 5.31907 47.99689 65.39412 1.000 27.88892 555 ASP B O 1
ATOM 9139 N N . PHE B 1 556 ? 5.70641 45.85698 64.81663 1.000 26.43343 556 PHE B N 1
ATOM 9140 C CA . PHE B 1 556 ? 6.86030 45.70319 65.70904 1.000 27.26061 556 PHE B CA 1
ATOM 9141 C C . PHE B 1 556 ? 7.91504 44.83128 65.04460 1.000 27.67369 556 PHE B C 1
ATOM 9142 O O . PHE B 1 556 ? 7.64619 44.12635 64.06923 1.000 26.86946 556 PHE B O 1
ATOM 9150 N N . MET B 1 557 ? 9.12605 44.85785 65.59569 1.000 28.10413 557 MET B N 1
ATOM 9151 C CA . MET B 1 557 ? 10.24404 44.18135 64.95051 1.000 27.66678 557 MET B CA 1
ATOM 9152 C C . MET B 1 557 ? 10.27365 42.71233 65.32725 1.000 26.47648 557 MET B C 1
ATOM 9153 O O . MET B 1 557 ? 9.89479 42.33208 66.43778 1.000 30.09508 557 MET B O 1
ATOM 9158 N N . THR B 1 558 ? 10.73943 41.88936 64.39113 1.000 26.80992 558 THR B N 1
ATOM 9159 C CA . THR B 1 558 ? 10.88306 40.45193 64.58049 1.000 26.34375 558 THR B CA 1
ATOM 9160 C C . THR B 1 558 ? 12.26438 40.01401 64.11233 1.000 27.67752 558 THR B C 1
ATOM 9161 O O . THR B 1 558 ? 12.94331 40.71852 63.35746 1.000 29.80599 558 THR B O 1
ATOM 9165 N N . ALA B 1 559 ? 12.66806 38.82461 64.54656 1.000 28.94331 559 ALA B N 1
ATOM 9166 C CA . ALA B 1 559 ? 13.79336 38.16600 63.90550 1.000 33.12973 559 ALA B CA 1
ATOM 9167 C C . ALA B 1 559 ? 13.52953 38.05649 62.40344 1.000 30.56784 559 ALA B C 1
ATOM 9168 O O . ALA B 1 559 ? 12.37790 37.99008 61.95804 1.000 29.24782 559 ALA B O 1
ATOM 9170 N N . PHE B 1 560 ? 14.60238 38.08908 61.61231 1.000 30.92106 560 PHE B N 1
ATOM 9171 C CA . PHE B 1 560 ? 14.44859 38.10297 60.16045 1.000 30.84288 560 PHE B CA 1
ATOM 9172 C C . PHE B 1 560 ? 13.86794 36.78884 59.66058 1.000 30.76418 560 PHE B C 1
ATOM 9173 O O . PHE B 1 560 ? 14.24138 35.71457 60.13651 1.000 33.62718 560 PHE B O 1
ATOM 9181 N N . GLY B 1 561 ? 12.96624 36.88509 58.67687 1.000 31.29270 561 GLY B N 1
ATOM 9182 C CA . GLY B 1 561 ? 12.35631 35.71847 58.05338 1.000 28.11697 561 GLY B CA 1
ATOM 9183 C C . GLY B 1 561 ? 11.49548 36.12989 56.87608 1.000 28.26720 561 GLY B C 1
ATOM 9184 O O . GLY B 1 561 ? 11.01888 37.26704 56.79472 1.000 28.28980 561 GLY B O 1
ATOM 9185 N N . LEU B 1 562 ? 11.27725 35.17512 55.96911 1.000 24.61545 562 LEU B N 1
ATOM 9186 C CA . LEU B 1 562 ? 10.66387 35.49370 54.67809 1.000 29.20812 562 LEU B CA 1
ATOM 9187 C C . LEU B 1 562 ? 9.17839 35.84800 54.76998 1.000 32.58069 562 LEU B C 1
ATOM 9188 O O . LEU B 1 562 ? 8.58166 36.24376 53.75449 1.000 32.58344 562 LEU B O 1
ATOM 9193 N N . LYS B 1 563 ? 8.55917 35.69404 55.93552 1.000 29.18509 563 LYS B N 1
ATOM 9194 C CA . LYS B 1 563 ? 7.17551 36.09329 56.12625 1.000 29.09289 563 LYS B CA 1
ATOM 9195 C C . LYS B 1 563 ? 7.04728 37.40273 56.88045 1.000 29.08193 563 LYS B C 1
ATOM 9196 O O . LYS B 1 563 ? 5.92312 37.81978 57.17967 1.000 25.35683 563 LYS B O 1
ATOM 9202 N N . ARG B 1 564 ? 8.16619 38.06497 57.17422 1.000 26.20438 564 ARG B N 1
ATOM 9203 C CA . ARG B 1 564 ? 8.21196 39.22258 58.06931 1.000 28.04067 564 ARG B CA 1
ATOM 9204 C C . ARG B 1 564 ? 8.79061 40.41304 57.29939 1.000 30.86375 564 ARG B C 1
ATOM 9205 O O . ARG B 1 564 ? 10.01444 40.55313 57.20041 1.000 31.93498 564 ARG B O 1
ATOM 9213 N N . VAL B 1 565 ? 7.92473 41.25949 56.73471 1.000 27.97100 565 VAL B N 1
ATOM 9214 C CA . VAL B 1 565 ? 8.35382 42.40384 55.91626 1.000 29.72957 565 VAL B CA 1
ATOM 9215 C C . VAL B 1 565 ? 8.86163 43.49628 56.85729 1.000 27.15007 565 VAL B C 1
ATOM 9216 O O . VAL B 1 565 ? 8.08338 44.29871 57.36473 1.000 28.81778 565 VAL B O 1
ATOM 9220 N N . ASP B 1 566 ? 10.17316 43.55022 57.08014 1.000 28.38718 566 ASP B N 1
ATOM 9221 C CA . ASP B 1 566 ? 10.74997 44.42462 58.11126 1.000 28.19751 566 ASP B CA 1
ATOM 9222 C C . ASP B 1 566 ? 9.96723 44.31389 59.42755 1.000 29.78210 566 ASP B C 1
ATOM 9223 O O . ASP B 1 566 ? 9.63648 45.31198 60.07648 1.000 27.87473 566 ASP B O 1
ATOM 9228 N N . GLY B 1 567 ? 9.66892 43.07794 59.81877 1.000 27.06447 567 GLY B N 1
ATOM 9229 C CA . GLY B 1 567 ? 9.02320 42.79991 61.08244 1.000 28.84936 567 GLY B CA 1
ATOM 9230 C C . GLY B 1 567 ? 7.58897 42.32830 60.91837 1.000 30.13189 567 GLY B C 1
ATOM 9231 O O . GLY B 1 567 ? 7.15710 41.88019 59.85164 1.000 29.41122 567 GLY B O 1
ATOM 9232 N N . ASN B 1 568 ? 6.83788 42.43517 62.00843 1.000 28.84709 568 ASN B N 1
ATOM 9233 C CA . ASN B 1 568 ? 5.44701 42.00421 62.02161 1.000 29.63915 568 ASN B CA 1
ATOM 9234 C C . ASN B 1 568 ? 4.56442 43.18839 61.65676 1.000 29.76319 568 ASN B C 1
ATOM 9235 O O . ASN B 1 568 ? 4.63113 44.24412 62.30659 1.000 33.51241 568 ASN B O 1
ATOM 9240 N N . LYS B 1 569 ? 3.74591 43.01396 60.61968 1.000 26.42168 569 LYS B N 1
ATOM 9241 C CA . LYS B 1 569 ? 2.90992 44.08080 60.08617 1.000 28.08910 569 LYS B CA 1
ATOM 9242 C C . LYS B 1 569 ? 1.43452 43.89937 60.43960 1.000 31.01885 569 LYS B C 1
ATOM 9243 O O . LYS B 1 569 ? 0.56902 44.52856 59.81324 1.000 25.67621 569 LYS B O 1
ATOM 9249 N N . LYS B 1 570 ? 1.12374 43.05844 61.43684 1.000 30.84883 570 LYS B N 1
ATOM 9250 C CA . LYS B 1 570 ? -0.26685 42.89377 61.86829 1.000 32.20843 570 LYS B CA 1
ATOM 9251 C C . LYS B 1 570 ? -0.76530 44.05181 62.71938 1.000 30.20785 570 LYS B C 1
ATOM 9252 O O . LYS B 1 570 ? -1.92361 44.02150 63.15483 1.000 33.48891 570 LYS B O 1
ATOM 9258 N N . GLY B 1 571 ? 0.06765 45.05593 62.98104 1.000 24.40951 571 GLY B N 1
ATOM 9259 C CA . GLY B 1 571 ? -0.37539 46.23293 63.70801 1.000 29.61995 571 GLY B CA 1
ATOM 9260 C C . GLY B 1 571 ? -1.63848 46.86805 63.14137 1.000 30.51133 571 GLY B C 1
ATOM 9261 O O . GLY B 1 571 ? -1.81344 46.95616 61.91620 1.000 29.69070 571 GLY B O 1
ATOM 9262 N N . ILE B 1 572 ? -2.54676 47.26486 64.03609 1.000 29.64430 572 ILE B N 1
ATOM 9263 C CA . ILE B 1 572 ? -3.65680 48.13549 63.67045 1.000 29.02805 572 ILE B CA 1
ATOM 9264 C C . ILE B 1 572 ? -3.13488 49.55191 63.48241 1.000 32.29325 572 ILE B C 1
ATOM 9265 O O . ILE B 1 572 ? -3.67539 50.32593 62.68281 1.000 24.19558 572 ILE B O 1
ATOM 9270 N N . PHE B 1 573 ? -2.06814 49.90292 64.19830 1.000 27.42309 573 PHE B N 1
ATOM 9271 C CA . PHE B 1 573 ? -1.33350 51.14205 64.01269 1.000 26.98820 573 PHE B CA 1
ATOM 9272 C C . PHE B 1 573 ? 0.05943 50.84668 63.44760 1.000 30.58534 573 PHE B C 1
ATOM 9273 O O . PHE B 1 573 ? 0.59291 49.73704 63.57806 1.000 27.02238 573 PHE B O 1
ATOM 9281 N N . THR B 1 574 ? 0.65232 51.84475 62.79938 1.000 27.01509 574 THR B N 1
ATOM 9282 C CA . THR B 1 574 ? 2.02579 51.66194 62.33713 1.000 26.87360 574 THR B CA 1
ATOM 9283 C C . THR B 1 574 ? 2.97384 51.67903 63.53297 1.000 28.12241 574 THR B C 1
ATOM 9284 O O . THR B 1 574 ? 2.57375 51.97254 64.67181 1.000 24.56390 574 THR B O 1
ATOM 9288 N N . ARG B 1 575 ? 4.25273 51.36927 63.27242 1.000 26.78933 575 ARG B N 1
ATOM 9289 C CA . ARG B 1 575 ? 5.23416 51.43717 64.35196 1.000 25.29744 575 ARG B CA 1
ATOM 9290 C C . ARG B 1 575 ? 5.32731 52.85395 64.88769 1.000 28.14803 575 ARG B C 1
ATOM 9291 O O . ARG B 1 575 ? 5.64945 53.05992 66.06423 1.000 27.57916 575 ARG B O 1
ATOM 9299 N N . GLU B 1 576 ? 5.00450 53.83702 64.05063 1.000 25.91521 576 GLU B N 1
ATOM 9300 C CA . GLU B 1 576 ? 5.04058 55.23742 64.43517 1.000 29.30307 576 GLU B CA 1
ATOM 9301 C C . GLU B 1 576 ? 3.68786 55.73752 64.94839 1.000 27.01238 576 GLU B C 1
ATOM 9302 O O . GLU B 1 576 ? 3.46843 56.95060 65.02654 1.000 27.96396 576 GLU B O 1
ATOM 9308 N N . ARG B 1 577 ? 2.78516 54.82262 65.29326 1.000 26.51671 577 ARG B N 1
ATOM 9309 C CA . ARG B 1 577 ? 1.55343 55.13507 66.03420 1.000 30.39916 577 ARG B CA 1
ATOM 9310 C C . ARG B 1 577 ? 0.57066 55.95218 65.18950 1.000 28.61311 577 ARG B C 1
ATOM 9311 O O . ARG B 1 577 ? -0.04815 56.89891 65.67866 1.000 30.84756 577 ARG B O 1
ATOM 9319 N N . GLN B 1 578 ? 0.41750 55.57610 63.91872 1.000 26.79428 578 GLN B N 1
ATOM 9320 C CA . GLN B 1 578 ? -0.63565 56.13362 63.09192 1.000 26.81191 578 GLN B CA 1
ATOM 9321 C C . GLN B 1 578 ? -1.53166 55.00782 62.57977 1.000 27.43579 578 GLN B C 1
ATOM 9322 O O . GLN B 1 578 ? -1.03548 53.92324 62.25283 1.000 29.35682 578 GLN B O 1
ATOM 9328 N N . PRO B 1 579 ? -2.84362 55.23752 62.48614 1.000 28.55760 579 PRO B N 1
ATOM 9329 C CA . PRO B 1 579 ? -3.78085 54.15231 62.15319 1.000 29.35132 579 PRO B CA 1
ATOM 9330 C C . PRO B 1 579 ? -3.79188 53.77455 60.67648 1.000 28.97079 579 PRO B C 1
ATOM 9331 O O . PRO B 1 579 ? -3.70844 54.63036 59.79844 1.000 29.16751 579 PRO B O 1
ATOM 9335 N N . LYS B 1 580 ? -3.94594 52.47391 60.40390 1.000 27.08781 580 LYS B N 1
ATOM 9336 C CA . LYS B 1 580 ? -4.36020 52.00156 59.09046 1.000 25.72249 580 LYS B CA 1
ATOM 9337 C C . LYS B 1 580 ? -5.89157 52.03764 59.02242 1.000 32.74845 580 LYS B C 1
ATOM 9338 O O . LYS B 1 580 ? -6.55860 52.33668 60.01772 1.000 31.56609 580 LYS B O 1
ATOM 9344 N N . THR B 1 581 ? -6.47055 51.69337 57.85918 1.000 31.91782 581 THR B N 1
ATOM 9345 C CA . THR B 1 581 ? -7.91983 51.86783 57.67717 1.000 33.92177 581 THR B CA 1
ATOM 9346 C C . THR B 1 581 ? -8.73284 51.07740 58.70072 1.000 31.48561 581 THR B C 1
ATOM 9347 O O . THR B 1 581 ? -9.72523 51.58370 59.22930 1.000 33.39480 581 THR B O 1
ATOM 9351 N N . ALA B 1 582 ? -8.34042 49.83432 58.98719 1.000 28.54086 582 ALA B N 1
ATOM 9352 C CA . ALA B 1 582 ? -9.13768 49.01001 59.88620 1.000 31.36836 582 ALA B CA 1
ATOM 9353 C C . ALA B 1 582 ? -9.31516 49.65519 61.26196 1.000 34.59067 582 ALA B C 1
ATOM 9354 O O . ALA B 1 582 ? -10.33654 49.42650 61.92279 1.000 34.07272 582 ALA B O 1
ATOM 9356 N N . ALA B 1 583 ? -8.35951 50.48081 61.69903 1.000 30.46105 583 ALA B N 1
ATOM 9357 C CA . ALA B 1 583 ? -8.49089 51.12199 63.00425 1.000 33.17941 583 ALA B CA 1
ATOM 9358 C C . ALA B 1 583 ? -9.81189 51.86724 63.12572 1.000 32.29137 583 ALA B C 1
ATOM 9359 O O . ALA B 1 583 ? -10.43425 51.87419 64.19490 1.000 34.27807 583 ALA B O 1
ATOM 9361 N N . PHE B 1 584 ? -10.25491 52.49875 62.03830 1.000 30.76341 584 PHE B N 1
ATOM 9362 C CA . PHE B 1 584 ? -11.44820 53.33054 62.09575 1.000 33.31045 584 PHE B CA 1
ATOM 9363 C C . PHE B 1 584 ? -12.70399 52.47746 62.19737 1.000 33.53957 584 PHE B C 1
ATOM 9364 O O . PHE B 1 584 ? -13.65504 52.84681 62.89593 1.000 34.81033 584 PHE B O 1
ATOM 9372 N N . ALA B 1 585 ? -12.71391 51.32532 61.52779 1.000 31.87024 585 ALA B N 1
ATOM 9373 C CA . ALA B 1 585 ? -13.84004 50.40916 61.66354 1.000 35.88216 585 ALA B CA 1
ATOM 9374 C C . ALA B 1 585 ? -13.86500 49.78470 63.04884 1.000 35.87854 585 ALA B C 1
ATOM 9375 O O . ALA B 1 585 ? -14.93173 49.67715 63.66251 1.000 36.54981 585 ALA B O 1
ATOM 9377 N N . ILE B 1 586 ? -12.69932 49.37257 63.56005 1.000 29.39018 586 ILE B N 1
ATOM 9378 C CA . ILE B 1 586 ? -12.63422 48.81896 64.91435 1.000 31.49253 586 ILE B CA 1
ATOM 9379 C C . ILE B 1 586 ? -13.16963 49.82511 65.91750 1.000 30.05785 586 ILE B C 1
ATOM 9380 O O . ILE B 1 586 ? -13.95553 49.47336 66.80400 1.000 30.62418 586 ILE B O 1
ATOM 9385 N N . ARG B 1 587 ? -12.77429 51.09773 65.77694 1.000 30.23713 587 ARG B N 1
ATOM 9386 C CA . ARG B 1 587 ? -13.24814 52.13966 66.68620 1.000 30.03595 587 ARG B CA 1
ATOM 9387 C C . ARG B 1 587 ? -14.77714 52.20355 66.70672 1.000 36.95418 587 ARG B C 1
ATOM 9388 O O . ARG B 1 587 ? -15.39274 52.26624 67.78147 1.000 31.30209 587 ARG B O 1
ATOM 9396 N N . GLU B 1 588 ? -15.41050 52.19262 65.52604 1.000 32.43462 588 GLU B N 1
ATOM 9397 C CA . GLU B 1 588 ? -16.86912 52.28965 65.48148 1.000 37.03252 588 GLU B CA 1
ATOM 9398 C C . GLU B 1 588 ? -17.52528 51.12063 66.20582 1.000 33.15827 588 GLU B C 1
ATOM 9399 O O . GLU B 1 588 ? -18.52908 51.29924 66.89776 1.000 35.88520 588 GLU B O 1
ATOM 9405 N N . ARG B 1 589 ? -16.97570 49.91921 66.07400 1.000 31.87450 589 ARG B N 1
ATOM 9406 C CA . ARG B 1 589 ? -17.50758 48.79876 66.84131 1.000 32.06994 589 ARG B CA 1
ATOM 9407 C C . ARG B 1 589 ? -17.28264 48.98864 68.34800 1.000 38.48990 589 ARG B C 1
ATOM 9408 O O . ARG B 1 589 ? -18.23515 48.98467 69.13716 1.000 38.39250 589 ARG B O 1
ATOM 9416 N N . TRP B 1 590 ? -16.02841 49.17323 68.77413 1.000 34.58376 590 TRP B N 1
ATOM 9417 C CA . TRP B 1 590 ? -15.75775 49.17301 70.21458 1.000 36.33256 590 TRP B CA 1
ATOM 9418 C C . TRP B 1 590 ? -16.39575 50.36230 70.92300 1.000 35.31247 590 TRP B C 1
ATOM 9419 O O . TRP B 1 590 ? -16.81118 50.23743 72.07724 1.000 36.03145 590 TRP B O 1
ATOM 9430 N N . ARG B 1 591 ? -16.49585 51.51429 70.26300 1.000 33.83181 591 ARG B N 1
ATOM 9431 C CA . ARG B 1 591 ? -17.12292 52.65167 70.92575 1.000 38.65251 591 ARG B CA 1
ATOM 9432 C C . ARG B 1 591 ? -18.62792 52.47340 71.09018 1.000 43.95376 591 ARG B C 1
ATOM 9433 O O . ARG B 1 591 ? -19.21997 53.14526 71.93357 1.000 43.96932 591 ARG B O 1
ATOM 9441 N N . LYS B 1 592 ? -19.25803 51.58665 70.31649 1.000 39.67675 592 LYS B N 1
ATOM 9442 C CA . LYS B 1 592 ? -20.67940 51.33279 70.51154 1.000 45.68646 592 LYS B CA 1
ATOM 9443 C C . LYS B 1 592 ? -20.94781 50.17565 71.46299 1.000 51.16417 592 LYS B C 1
ATOM 9444 O O . LYS B 1 592 ? -22.10333 49.97569 71.85106 1.000 49.62594 592 LYS B O 1
ATOM 9450 N N . MET B 1 593 ? -19.91914 49.41910 71.85669 1.000 47.32116 593 MET B N 1
ATOM 9451 C CA . MET B 1 593 ? -20.04852 48.42017 72.91060 1.000 47.28170 593 MET B CA 1
ATOM 9452 C C . MET B 1 593 ? -19.78656 49.06927 74.26182 1.000 49.52952 593 MET B C 1
ATOM 9453 O O . MET B 1 593 ? -20.56926 49.89759 74.71220 1.000 57.08756 593 MET B O 1
ATOM 9458 N N . ASP C 1 9 ? -17.92806 65.34121 7.51621 1.000 38.00266 9 ASP C N 1
ATOM 9459 C CA . ASP C 1 9 ? -18.25726 63.91496 7.60139 1.000 41.25280 9 ASP C CA 1
ATOM 9460 C C . ASP C 1 9 ? -17.28145 63.17361 8.50420 1.000 37.08710 9 ASP C C 1
ATOM 9461 O O . ASP C 1 9 ? -16.08284 63.12831 8.24163 1.000 37.43748 9 ASP C O 1
ATOM 9466 N N . MET C 1 10 ? -17.78598 62.57161 9.56642 1.000 40.51868 10 MET C N 1
ATOM 9467 C CA . MET C 1 10 ? -16.90325 61.87171 10.49168 1.000 39.81325 10 MET C CA 1
ATOM 9468 C C . MET C 1 10 ? -17.65228 60.70230 11.10706 1.000 38.91727 10 MET C C 1
ATOM 9469 O O . MET C 1 10 ? -17.68083 60.52323 12.32620 1.000 39.75714 10 MET C O 1
ATOM 9474 N N . LEU C 1 11 ? -18.30007 59.90836 10.26504 1.000 35.50153 11 LEU C N 1
ATOM 9475 C CA . LEU C 1 11 ? -18.92264 58.69653 10.76815 1.000 36.38210 11 LEU C CA 1
ATOM 9476 C C . LEU C 1 11 ? -17.84190 57.72935 11.24233 1.000 34.20448 11 LEU C C 1
ATOM 9477 O O . LEU C 1 11 ? -16.76652 57.62486 10.64466 1.000 30.32134 11 LEU C O 1
ATOM 9482 N N . PHE C 1 12 ? -18.11338 57.04872 12.33489 1.000 32.93059 12 PHE C N 1
ATOM 9483 C CA . PHE C 1 12 ? -17.14239 56.10389 12.85380 1.000 34.14788 12 PHE C CA 1
ATOM 9484 C C . PHE C 1 12 ? -17.00326 54.93986 11.87867 1.000 35.06180 12 PHE C C 1
ATOM 9485 O O . PHE C 1 12 ? -18.01410 54.39021 11.43694 1.000 38.35131 12 PHE C O 1
ATOM 9493 N N . PRO C 1 13 ? -15.78577 54.53550 11.52549 1.000 32.23140 13 PRO C N 1
ATOM 9494 C CA . PRO C 1 13 ? -15.62193 53.45414 10.54803 1.000 32.24726 13 PRO C CA 1
ATOM 9495 C C . PRO C 1 13 ? -16.19773 52.14092 11.05737 1.000 35.25981 13 PRO C C 1
ATOM 9496 O O . PRO C 1 13 ? -16.17413 51.85078 12.25678 1.000 31.77984 13 PRO C O 1
ATOM 9500 N N . VAL C 1 14 ? -16.72115 51.33844 10.11990 1.000 31.93054 14 VAL C N 1
ATOM 9501 C CA . VAL C 1 14 ? -17.40093 50.08758 10.43768 1.000 35.20019 14 VAL C CA 1
ATOM 9502 C C . VAL C 1 14 ? -16.92779 48.98746 9.49462 1.000 34.88752 14 VAL C C 1
ATOM 9503 O O . VAL C 1 14 ? -16.47999 49.24316 8.37511 1.000 35.64618 14 VAL C O 1
ATOM 9507 N N . ASP C 1 15 ? -17.03655 47.74690 9.97146 1.000 36.16828 15 ASP C N 1
ATOM 9508 C CA . ASP C 1 15 ? -16.80979 46.54544 9.17269 1.000 36.14916 15 ASP C CA 1
ATOM 9509 C C . ASP C 1 15 ? -18.15728 45.90845 8.86938 1.000 35.20073 15 ASP C C 1
ATOM 9510 O O . ASP C 1 15 ? -18.95843 45.69385 9.78441 1.000 39.53855 15 ASP C O 1
ATOM 9515 N N . ASN C 1 16 ? -18.40576 45.59921 7.60150 1.000 36.99341 16 ASN C N 1
ATOM 9516 C CA . ASN C 1 16 ? -19.58460 44.81379 7.25150 1.000 39.43279 16 ASN C CA 1
ATOM 9517 C C . ASN C 1 16 ? -19.30422 44.14345 5.91191 1.000 38.15024 16 ASN C C 1
ATOM 9518 O O . ASN C 1 16 ? -18.14005 43.95015 5.54419 1.000 37.23181 16 ASN C O 1
ATOM 9523 N N . GLU C 1 17 ? -20.36396 43.77059 5.18970 1.000 37.29732 17 GLU C N 1
ATOM 9524 C CA . GLU C 1 17 ? -20.15677 43.11009 3.90411 1.000 41.43804 17 GLU C CA 1
ATOM 9525 C C . GLU C 1 17 ? -19.59353 44.05518 2.85331 1.000 33.10245 17 GLU C C 1
ATOM 9526 O O . GLU C 1 17 ? -18.97760 43.58148 1.89176 1.000 38.40578 17 GLU C O 1
ATOM 9532 N N . ALA C 1 18 ? -19.75981 45.37239 3.03847 1.000 34.77846 18 ALA C N 1
ATOM 9533 C CA . ALA C 1 18 ? -19.41082 46.39057 2.05341 1.000 34.04401 18 ALA C CA 1
ATOM 9534 C C . ALA C 1 18 ? -18.23460 47.27629 2.43963 1.000 40.28943 18 ALA C C 1
ATOM 9535 O O . ALA C 1 18 ? -17.64372 47.90294 1.55426 1.000 38.99607 18 ALA C O 1
ATOM 9537 N N . ARG C 1 19 ? -17.92858 47.40352 3.72644 1.000 34.54780 19 ARG C N 1
ATOM 9538 C CA . ARG C 1 19 ? -16.87132 48.28274 4.20864 1.000 35.01097 19 ARG C CA 1
ATOM 9539 C C . ARG C 1 19 ? -15.90366 47.47337 5.05952 1.000 38.37726 19 ARG C C 1
ATOM 9540 O O . ARG C 1 19 ? -16.30013 46.53544 5.75588 1.000 35.49488 19 ARG C O 1
ATOM 9548 N N . GLN C 1 20 ? -14.63061 47.84011 5.00425 1.000 36.19541 20 GLN C N 1
ATOM 9549 C CA . GLN C 1 20 ? -13.62424 47.08331 5.72068 1.000 39.71027 20 GLN C CA 1
ATOM 9550 C C . GLN C 1 20 ? -12.60693 48.04073 6.32174 1.000 38.52636 20 GLN C C 1
ATOM 9551 O O . GLN C 1 20 ? -12.30345 49.08818 5.74437 1.000 34.55928 20 GLN C O 1
ATOM 9557 N N . ILE C 1 21 ? -12.09194 47.66397 7.49128 1.000 36.52075 21 ILE C N 1
ATOM 9558 C CA . ILE C 1 21 ? -11.13024 48.45498 8.24733 1.000 34.98101 21 ILE C CA 1
ATOM 9559 C C . ILE C 1 21 ? -9.81354 47.69048 8.30747 1.000 32.78649 21 ILE C C 1
ATOM 9560 O O . ILE C 1 21 ? -9.79567 46.48692 8.59112 1.000 34.57786 21 ILE C O 1
ATOM 9565 N N . LYS C 1 22 ? -8.71823 48.39125 8.05914 1.000 33.61312 22 LYS C N 1
ATOM 9566 C CA . LYS C 1 22 ? -7.37609 47.87759 8.29891 1.000 32.00452 22 LYS C CA 1
ATOM 9567 C C . LYS C 1 22 ? -6.72674 48.74113 9.37535 1.000 35.40501 22 LYS C C 1
ATOM 9568 O O . LYS C 1 22 ? -6.51082 49.94231 9.16399 1.000 34.83405 22 LYS C O 1
ATOM 9574 N N . GLU C 1 23 ? -6.41570 48.13864 10.52308 1.000 30.47924 23 GLU C N 1
ATOM 9575 C CA . GLU C 1 23 ? -5.72629 48.86180 11.58889 1.000 32.72125 23 GLU C CA 1
ATOM 9576 C C . GLU C 1 23 ? -4.24514 48.99592 11.26532 1.000 31.47621 23 GLU C C 1
ATOM 9577 O O . GLU C 1 23 ? -3.60736 48.04442 10.81175 1.000 35.24716 23 GLU C O 1
ATOM 9583 N N . LEU C 1 24 ? -3.70299 50.19064 11.48956 1.000 32.45505 24 LEU C N 1
ATOM 9584 C CA . LEU C 1 24 ? -2.29624 50.49289 11.25493 1.000 31.28089 24 LEU C CA 1
ATOM 9585 C C . LEU C 1 24 ? -1.57308 50.81870 12.56220 1.000 31.74353 24 LEU C C 1
ATOM 9586 O O . LEU C 1 24 ? -0.78545 51.75636 12.63733 1.000 28.74072 24 LEU C O 1
ATOM 9591 N N . ASN C 1 25 ? -1.84117 50.06708 13.62126 1.000 33.19593 25 ASN C N 1
ATOM 9592 C CA . ASN C 1 25 ? -1.24846 50.42784 14.90241 1.000 29.30533 25 ASN C CA 1
ATOM 9593 C C . ASN C 1 25 ? 0.12068 49.75303 15.05080 1.000 30.25277 25 ASN C C 1
ATOM 9594 O O . ASN C 1 25 ? 1.00685 49.97829 14.21621 1.000 34.82957 25 ASN C O 1
ATOM 9599 N N . GLY C 1 26 ? 0.32267 48.95473 16.09603 1.000 30.15650 26 GLY C N 1
ATOM 9600 C CA . GLY C 1 26 ? 1.58236 48.23660 16.26494 1.000 30.76847 26 GLY C CA 1
ATOM 9601 C C . GLY C 1 26 ? 2.75797 49.15036 16.59471 1.000 35.68657 26 GLY C C 1
ATOM 9602 O O . GLY C 1 26 ? 2.63932 50.13543 17.33654 1.000 34.43012 26 GLY C O 1
ATOM 9603 N N . ILE C 1 27 ? 3.91003 48.82786 16.01594 1.000 31.31712 27 ILE C N 1
ATOM 9604 C CA . ILE C 1 27 ? 5.18175 49.47043 16.34308 1.000 36.07652 27 ILE C CA 1
ATOM 9605 C C . ILE C 1 27 ? 5.65198 50.22792 15.11340 1.000 29.96827 27 ILE C C 1
ATOM 9606 O O . ILE C 1 27 ? 5.90904 49.61497 14.07925 1.000 28.77904 27 ILE C O 1
ATOM 9611 N N . TRP C 1 28 ? 5.77822 51.54455 15.23097 1.000 28.49512 28 TRP C N 1
ATOM 9612 C CA . TRP C 1 28 ? 6.28495 52.39698 14.17181 1.000 25.76921 28 TRP C CA 1
ATOM 9613 C C . TRP C 1 28 ? 7.75193 52.73068 14.41571 1.000 28.34664 28 TRP C C 1
ATOM 9614 O O . TRP C 1 28 ? 8.30306 52.50031 15.49216 1.000 30.11748 28 TRP C O 1
ATOM 9625 N N . LYS C 1 29 ? 8.37333 53.31919 13.40755 1.000 28.41509 29 LYS C N 1
ATOM 9626 C CA . LYS C 1 29 ? 9.67831 53.94006 13.57912 1.000 31.89297 29 LYS C CA 1
ATOM 9627 C C . LYS C 1 29 ? 9.48959 55.40902 13.94781 1.000 30.49644 29 LYS C C 1
ATOM 9628 O O . LYS C 1 29 ? 8.47808 56.02840 13.60739 1.000 27.26342 29 LYS C O 1
ATOM 9634 N N . PHE C 1 30 ? 10.48531 55.97055 14.62541 1.000 27.81109 30 PHE C N 1
ATOM 9635 C CA . PHE C 1 30 ? 10.29254 57.22678 15.33266 1.000 30.42313 30 PHE C CA 1
ATOM 9636 C C . PHE C 1 30 ? 11.61635 57.94815 15.47594 1.000 30.71576 30 PHE C C 1
ATOM 9637 O O . PHE C 1 30 ? 12.64260 57.33670 15.77801 1.000 31.01628 30 PHE C O 1
ATOM 9645 N N . LYS C 1 31 ? 11.56583 59.26264 15.33924 1.000 29.61093 31 LYS C N 1
ATOM 9646 C CA . LYS C 1 31 ? 12.75229 60.05073 15.59281 1.000 29.47941 31 LYS C CA 1
ATOM 9647 C C . LYS C 1 31 ? 12.31636 61.48627 15.84646 1.000 32.30863 31 LYS C C 1
ATOM 9648 O O . LYS C 1 31 ? 11.35775 61.96572 15.23084 1.000 28.85673 31 LYS C O 1
ATOM 9654 N N . ARG C 1 32 ? 13.00434 62.15512 16.76029 1.000 24.22528 32 ARG C N 1
ATOM 9655 C CA . ARG C 1 32 ? 12.69801 63.54036 17.06591 1.000 30.44469 32 ARG C CA 1
ATOM 9656 C C . ARG C 1 32 ? 13.62396 64.48884 16.31453 1.000 31.71060 32 ARG C C 1
ATOM 9657 O O . ARG C 1 32 ? 14.70992 64.11949 15.86241 1.000 29.82150 32 ARG C O 1
ATOM 9665 N N . ASP C 1 33 ? 13.15110 65.72181 16.16315 1.000 30.99589 33 ASP C N 1
ATOM 9666 C CA . ASP C 1 33 ? 14.00211 66.82479 15.74154 1.000 31.27786 33 ASP C CA 1
ATOM 9667 C C . ASP C 1 33 ? 15.08435 67.11613 16.77517 1.000 33.89962 33 ASP C C 1
ATOM 9668 O O . ASP C 1 33 ? 14.82874 67.11869 17.98314 1.000 31.70194 33 ASP C O 1
ATOM 9673 N N . ASN C 1 34 ? 16.29215 67.41257 16.28904 1.000 33.25234 34 ASN C N 1
ATOM 9674 C CA . ASN C 1 34 ? 17.37397 67.88028 17.14768 1.000 35.74723 34 ASN C CA 1
ATOM 9675 C C . ASN C 1 34 ? 17.45955 69.39878 17.20728 1.000 33.80257 34 ASN C C 1
ATOM 9676 O O . ASN C 1 34 ? 18.11631 69.93723 18.09642 1.000 35.95226 34 ASN C O 1
ATOM 9681 N N . TYR C 1 35 ? 16.81525 70.09866 16.28459 1.000 32.81285 35 TYR C N 1
ATOM 9682 C CA . TYR C 1 35 ? 16.61323 71.53166 16.40335 1.000 32.74791 35 TYR C CA 1
ATOM 9683 C C . TYR C 1 35 ? 15.24773 71.81860 15.79694 1.000 31.32986 35 TYR C C 1
ATOM 9684 O O . TYR C 1 35 ? 14.66790 70.97481 15.10693 1.000 33.81096 35 TYR C O 1
ATOM 9693 N N . TYR C 1 36 ? 14.74584 73.02441 16.03687 1.000 34.24839 36 TYR C N 1
ATOM 9694 C CA . TYR C 1 36 ? 13.37253 73.35771 15.67175 1.000 33.43088 36 TYR C CA 1
ATOM 9695 C C . TYR C 1 36 ? 13.13274 73.14991 14.18308 1.000 34.10309 36 TYR C C 1
ATOM 9696 O O . TYR C 1 36 ? 13.84939 73.70980 13.35323 1.000 34.41554 36 TYR C O 1
ATOM 9705 N N . LYS C 1 37 ? 12.12806 72.32976 13.85984 1.000 32.48050 37 LYS C N 1
ATOM 9706 C CA . LYS C 1 37 ? 11.66661 72.07403 12.48854 1.000 32.97306 37 LYS C CA 1
ATOM 9707 C C . LYS C 1 37 ? 12.73764 71.41315 11.61358 1.000 37.07917 37 LYS C C 1
ATOM 9708 O O . LYS C 1 37 ? 12.70234 71.53380 10.38802 1.000 37.71372 37 LYS C O 1
ATOM 9714 N N . GLN C 1 38 ? 13.67595 70.68179 12.22860 1.000 31.94299 38 GLN C N 1
ATOM 9715 C CA . GLN C 1 38 ? 14.77281 70.07815 11.47635 1.000 36.31975 38 GLN C CA 1
ATOM 9716 C C . GLN C 1 38 ? 14.26592 69.15812 10.36638 1.000 35.41586 38 GLN C C 1
ATOM 9717 O O . GLN C 1 38 ? 14.76011 69.20070 9.23637 1.000 36.61202 38 GLN C O 1
ATOM 9723 N N . GLY C 1 39 ? 13.30606 68.28743 10.67672 1.000 35.44568 39 GLY C N 1
ATOM 9724 C CA . GLY C 1 39 ? 12.82436 67.35843 9.66782 1.000 30.53759 39 GLY C CA 1
ATOM 9725 C C . GLY C 1 39 ? 12.17387 68.05159 8.48551 1.000 38.13412 39 GLY C C 1
ATOM 9726 O O . GLY C 1 39 ? 12.29238 67.59670 7.34197 1.000 35.55813 39 GLY C O 1
ATOM 9727 N N . PHE C 1 40 ? 11.45804 69.14956 8.74189 1.000 36.70821 40 PHE C N 1
ATOM 9728 C CA . PHE C 1 40 ? 10.88718 69.92323 7.63946 1.000 37.12511 40 PHE C CA 1
ATOM 9729 C C . PHE C 1 40 ? 11.98385 70.53744 6.78419 1.000 40.88645 40 PHE C C 1
ATOM 9730 O O . PHE C 1 40 ? 11.92608 70.48033 5.55426 1.000 37.03271 40 PHE C O 1
ATOM 9738 N N . GLU C 1 41 ? 13.00167 71.12534 7.41869 1.000 38.86902 41 GLU C N 1
ATOM 9739 C CA . GLU C 1 41 ? 13.99918 71.84518 6.63422 1.000 41.73247 41 GLU C CA 1
ATOM 9740 C C . GLU C 1 41 ? 14.99527 70.90758 5.96629 1.000 36.79038 41 GLU C C 1
ATOM 9741 O O . GLU C 1 41 ? 15.48583 71.21637 4.87648 1.000 41.95807 41 GLU C O 1
ATOM 9747 N N . GLU C 1 42 ? 15.27271 69.74447 6.55264 1.000 35.25515 42 GLU C N 1
ATOM 9748 C CA . GLU C 1 42 ? 16.06140 68.72416 5.87523 1.000 36.81540 42 GLU C CA 1
ATOM 9749 C C . GLU C 1 42 ? 15.22358 67.78494 5.01197 1.000 35.22437 42 GLU C C 1
ATOM 9750 O O . GLU C 1 42 ? 15.78280 66.86689 4.40056 1.000 38.86678 42 GLU C O 1
ATOM 9756 N N . LYS C 1 43 ? 13.90809 67.98586 4.95637 1.000 33.63979 43 LYS C N 1
ATOM 9757 C CA . LYS C 1 43 ? 12.98151 67.20430 4.13491 1.000 35.07458 43 LYS C CA 1
ATOM 9758 C C . LYS C 1 43 ? 13.12216 65.70000 4.37189 1.000 37.00657 43 LYS C C 1
ATOM 9759 O O . LYS C 1 43 ? 13.30624 64.90662 3.44591 1.000 38.67606 43 LYS C O 1
ATOM 9765 N N . TRP C 1 44 ? 12.96380 65.31569 5.64485 1.000 33.81119 44 TRP C N 1
ATOM 9766 C CA . TRP C 1 44 ? 13.09193 63.91616 6.04114 1.000 33.16750 44 TRP C CA 1
ATOM 9767 C C . TRP C 1 44 ? 12.01725 63.03959 5.41272 1.000 36.61993 44 TRP C C 1
ATOM 9768 O O . TRP C 1 44 ? 12.24522 61.84260 5.19512 1.000 38.28479 44 TRP C O 1
ATOM 9779 N N . PHE C 1 45 ? 10.83970 63.60148 5.13616 1.000 30.06587 45 PHE C N 1
ATOM 9780 C CA . PHE C 1 45 ? 9.75456 62.80646 4.57163 1.000 35.23679 45 PHE C CA 1
ATOM 9781 C C . PHE C 1 45 ? 10.07480 62.26476 3.17731 1.000 36.53039 45 PHE C C 1
ATOM 9782 O O . PHE C 1 45 ? 9.43059 61.30693 2.73889 1.000 35.95435 45 PHE C O 1
ATOM 9790 N N . GLU C 1 46 ? 11.06968 62.82788 2.48141 1.000 36.89219 46 GLU C N 1
ATOM 9791 C CA . GLU C 1 46 ? 11.30264 62.43775 1.08946 1.000 41.72601 46 GLU C CA 1
ATOM 9792 C C . GLU C 1 46 ? 11.89613 61.04568 0.95241 1.000 40.41972 46 GLU C C 1
ATOM 9793 O O . GLU C 1 46 ? 11.79396 60.45032 -0.11940 1.000 37.21283 46 GLU C O 1
ATOM 9799 N N . LYS C 1 47 ? 12.51822 60.52239 1.99660 1.000 38.66816 47 LYS C N 1
ATOM 9800 C CA . LYS C 1 47 ? 13.07829 59.18269 2.00593 1.000 37.00540 47 LYS C CA 1
ATOM 9801 C C . LYS C 1 47 ? 12.74476 58.56082 3.34986 1.000 36.77609 47 LYS C C 1
ATOM 9802 O O . LYS C 1 47 ? 12.44212 59.27877 4.30785 1.000 39.50846 47 LYS C O 1
ATOM 9808 N N . PRO C 1 48 ? 12.80481 57.23330 3.45979 1.000 36.66085 48 PRO C N 1
ATOM 9809 C CA . PRO C 1 48 ? 12.52006 56.59789 4.75090 1.000 38.16460 48 PRO C CA 1
ATOM 9810 C C . PRO C 1 48 ? 13.36047 57.21892 5.86027 1.000 36.98411 48 PRO C C 1
ATOM 9811 O O . PRO C 1 48 ? 14.47496 57.69702 5.62891 1.000 34.84358 48 PRO C O 1
ATOM 9815 N N . LEU C 1 49 ? 12.79814 57.23428 7.06216 1.000 34.00573 49 LEU C N 1
ATOM 9816 C CA . LEU C 1 49 ? 13.48791 57.81238 8.21414 1.000 34.24437 49 LEU C CA 1
ATOM 9817 C C . LEU C 1 49 ? 14.76573 57.03782 8.52192 1.000 33.95337 49 LEU C C 1
ATOM 9818 O O . LEU C 1 49 ? 14.79538 55.80840 8.43541 1.000 36.53411 49 LEU C O 1
ATOM 9823 N N . GLU C 1 50 ? 15.81845 57.76006 8.90084 1.000 37.59568 50 GLU C N 1
ATOM 9824 C CA . GLU C 1 50 ? 17.07758 57.15457 9.28765 1.000 40.03200 50 GLU C CA 1
ATOM 9825 C C . GLU C 1 50 ? 17.38958 57.49417 10.74371 1.000 39.47706 50 GLU C C 1
ATOM 9826 O O . GLU C 1 50 ? 16.97385 58.52647 11.26917 1.000 38.31912 50 GLU C O 1
ATOM 9832 N N . ASP C 1 51 ? 18.14202 56.59742 11.38185 1.000 36.23983 51 ASP C N 1
ATOM 9833 C CA . ASP C 1 51 ? 18.49936 56.67413 12.78747 1.000 42.35163 51 ASP C CA 1
ATOM 9834 C C . ASP C 1 51 ? 17.25253 56.84313 13.67123 1.000 37.09867 51 ASP C C 1
ATOM 9835 O O . ASP C 1 51 ? 16.94476 57.92714 14.15192 1.000 38.97225 51 ASP C O 1
ATOM 9840 N N . VAL C 1 52 ? 16.56787 55.72208 13.88591 1.000 33.74626 52 VAL C N 1
ATOM 9841 C CA . VAL C 1 52 ? 15.23768 55.70523 14.43244 1.000 32.37141 52 VAL C CA 1
ATOM 9842 C C . VAL C 1 52 ? 15.21549 54.76510 15.65392 1.000 35.59174 52 VAL C C 1
ATOM 9843 O O . VAL C 1 52 ? 16.12560 53.97490 15.89082 1.000 35.08809 52 VAL C O 1
ATOM 9847 N N . ILE C 1 53 ? 14.15650 54.88874 16.45623 1.000 32.59782 53 ILE C N 1
ATOM 9848 C CA . ILE C 1 53 ? 13.86455 53.96086 17.53277 1.000 28.60371 53 ILE C CA 1
ATOM 9849 C C . ILE C 1 53 ? 12.45326 53.42485 17.29239 1.000 30.90535 53 ILE C C 1
ATOM 9850 O O . ILE C 1 53 ? 11.75166 53.86198 16.38428 1.000 31.46664 53 ILE C O 1
ATOM 9855 N N . ASP C 1 54 ? 12.03759 52.45220 18.10325 1.000 30.92178 54 ASP C N 1
ATOM 9856 C CA . ASP C 1 54 ? 10.66746 51.94505 18.01378 1.000 28.58594 54 ASP C CA 1
ATOM 9857 C C . ASP C 1 54 ? 9.75083 52.76075 18.90552 1.000 32.77952 54 ASP C C 1
ATOM 9858 O O . ASP C 1 54 ? 10.14658 53.19785 19.98961 1.000 31.18615 54 ASP C O 1
ATOM 9863 N N . MET C 1 55 ? 8.52129 52.97978 18.43849 1.000 31.02706 55 MET C N 1
ATOM 9864 C CA . MET C 1 55 ? 7.54542 53.69895 19.23102 1.000 26.77754 55 MET C CA 1
ATOM 9865 C C . MET C 1 55 ? 6.18926 53.03762 19.01227 1.000 27.01568 55 MET C C 1
ATOM 9866 O O . MET C 1 55 ? 5.76782 52.86174 17.85538 1.000 29.60919 55 MET C O 1
ATOM 9871 N N . PRO C 1 56 ? 5.50341 52.63027 20.07747 1.000 30.41018 56 PRO C N 1
ATOM 9872 C CA . PRO C 1 56 ? 4.17344 52.03282 19.91061 1.000 28.22682 56 PRO C CA 1
ATOM 9873 C C . PRO C 1 56 ? 3.15263 53.07520 19.49570 1.000 29.06264 56 PRO C C 1
ATOM 9874 O O . PRO C 1 56 ? 3.26386 54.26062 19.82529 1.000 27.55116 56 PRO C O 1
ATOM 9878 N N . VAL C 1 57 ? 2.15792 52.61671 18.74252 1.000 29.19110 57 VAL C N 1
ATOM 9879 C CA . VAL C 1 57 ? 0.99374 53.41673 18.36798 1.000 30.28961 57 VAL C CA 1
ATOM 9880 C C . VAL C 1 57 ? -0.24044 52.55460 18.61006 1.000 32.00512 57 VAL C C 1
ATOM 9881 O O . VAL C 1 57 ? -0.29761 51.42048 18.10997 1.000 32.72596 57 VAL C O 1
ATOM 9885 N N . PRO C 1 58 ? -1.25862 53.03970 19.34193 1.000 29.84811 58 PRO C N 1
ATOM 9886 C CA . PRO C 1 58 ? -1.37436 54.36565 19.95964 1.000 30.70020 58 PRO C CA 1
ATOM 9887 C C . PRO C 1 58 ? -0.67435 54.46970 21.32947 1.000 30.89777 58 PRO C C 1
ATOM 9888 O O . PRO C 1 58 ? -0.68200 53.48595 22.07521 1.000 32.37074 58 PRO C O 1
ATOM 9892 N N . SER C 1 59 ? -0.10270 55.63611 21.64715 1.000 28.55773 59 SER C N 1
ATOM 9893 C CA . SER C 1 59 ? 0.60449 55.90075 22.90227 1.000 25.10684 59 SER C CA 1
ATOM 9894 C C . SER C 1 59 ? 1.16191 57.31789 22.81797 1.000 26.56857 59 SER C C 1
ATOM 9895 O O . SER C 1 59 ? 1.38250 57.84719 21.72346 1.000 27.78495 59 SER C O 1
ATOM 9898 N N . SER C 1 60 ? 1.38105 57.93586 23.97232 1.000 26.75580 60 SER C N 1
ATOM 9899 C CA . SER C 1 60 ? 2.27884 59.08130 23.95235 1.000 24.40251 60 SER C CA 1
ATOM 9900 C C . SER C 1 60 ? 3.70058 58.57148 23.80742 1.000 24.94553 60 SER C C 1
ATOM 9901 O O . SER C 1 60 ? 3.99173 57.42498 24.13382 1.000 25.35320 60 SER C O 1
ATOM 9904 N N . TYR C 1 61 ? 4.59176 59.42101 23.28665 1.000 23.38223 61 TYR C N 1
ATOM 9905 C CA . TYR C 1 61 ? 5.99874 59.03751 23.25172 1.000 26.57114 61 TYR C CA 1
ATOM 9906 C C . TYR C 1 61 ? 6.78813 59.41916 24.50799 1.000 25.73434 61 TYR C C 1
ATOM 9907 O O . TYR C 1 61 ? 7.92263 58.95105 24.65427 1.000 27.12484 61 TYR C O 1
ATOM 9916 N N . ASN C 1 62 ? 6.22401 60.21856 25.42539 1.000 23.31088 62 ASN C N 1
ATOM 9917 C CA . ASN C 1 62 ? 7.04997 60.88697 26.44265 1.000 27.67778 62 ASN C CA 1
ATOM 9918 C C . ASN C 1 62 ? 7.53772 59.94377 27.54621 1.000 28.00386 62 ASN C C 1
ATOM 9919 O O . ASN C 1 62 ? 8.63099 60.14592 28.07985 1.000 24.56198 62 ASN C O 1
ATOM 9924 N N . ASP C 1 63 ? 6.75292 58.94171 27.93128 1.000 27.32289 63 ASP C N 1
ATOM 9925 C CA . ASP C 1 63 ? 7.12512 58.08543 29.04906 1.000 27.85381 63 ASP C CA 1
ATOM 9926 C C . ASP C 1 63 ? 7.62712 56.71861 28.60296 1.000 28.27670 63 ASP C C 1
ATOM 9927 O O . ASP C 1 63 ? 7.77177 55.82001 29.43646 1.000 25.38346 63 ASP C O 1
ATOM 9932 N N . ILE C 1 64 ? 7.88904 56.54175 27.31093 1.000 28.18217 64 ILE C N 1
ATOM 9933 C CA . ILE C 1 64 ? 8.31137 55.24352 26.79895 1.000 27.39257 64 ILE C CA 1
ATOM 9934 C C . ILE C 1 64 ? 9.81337 55.03831 27.00951 1.000 29.12167 64 ILE C C 1
ATOM 9935 O O . ILE C 1 64 ? 10.25159 53.93612 27.36471 1.000 25.53294 64 ILE C O 1
ATOM 9940 N N . THR C 1 65 ? 10.63129 56.07126 26.75930 1.000 26.36047 65 THR C N 1
ATOM 9941 C CA . THR C 1 65 ? 12.07647 55.88847 26.79143 1.000 28.56745 65 THR C CA 1
ATOM 9942 C C . THR C 1 65 ? 12.65763 56.27649 28.15186 1.000 28.09128 65 THR C C 1
ATOM 9943 O O . THR C 1 65 ? 11.96213 56.76108 29.04977 1.000 28.39379 65 THR C O 1
ATOM 9947 N N . THR C 1 66 ? 13.95787 56.03263 28.30046 1.000 28.70867 66 THR C N 1
ATOM 9948 C CA . THR C 1 66 ? 14.70370 56.40629 29.49495 1.000 29.70937 66 THR C CA 1
ATOM 9949 C C . THR C 1 66 ? 15.34217 57.77424 29.35553 1.000 30.70288 66 THR C C 1
ATOM 9950 O O . THR C 1 66 ? 16.06782 58.20691 30.25143 1.000 30.43298 66 THR C O 1
ATOM 9954 N N . ASP C 1 67 ? 15.01515 58.48010 28.28675 1.000 29.31192 67 ASP C N 1
ATOM 9955 C CA . ASP C 1 67 ? 15.71448 59.67410 27.83630 1.000 33.25153 67 ASP C CA 1
ATOM 9956 C C . ASP C 1 67 ? 14.93036 60.91760 28.25888 1.000 30.88831 67 ASP C C 1
ATOM 9957 O O . ASP C 1 67 ? 13.80884 61.13750 27.78647 1.000 29.93626 67 ASP C O 1
ATOM 9962 N N . GLN C 1 68 ? 15.52435 61.74229 29.13024 1.000 30.70044 68 GLN C N 1
ATOM 9963 C CA . GLN C 1 68 ? 14.85747 62.97329 29.55299 1.000 30.96409 68 GLN C CA 1
ATOM 9964 C C . GLN C 1 68 ? 14.64924 63.95636 28.39743 1.000 36.55029 68 GLN C C 1
ATOM 9965 O O . GLN C 1 68 ? 13.64502 64.68447 28.37141 1.000 25.44638 68 GLN C O 1
ATOM 9971 N N . GLU C 1 69 ? 15.59131 64.02097 27.45375 1.000 29.82946 69 GLU C N 1
ATOM 9972 C CA . GLU C 1 69 ? 15.45915 64.99423 26.37648 1.000 37.10480 69 GLU C CA 1
ATOM 9973 C C . GLU C 1 69 ? 14.20752 64.73216 25.53488 1.000 32.49750 69 GLU C C 1
ATOM 9974 O O . GLU C 1 69 ? 13.56243 65.67766 25.06397 1.000 31.14477 69 GLU C O 1
ATOM 9980 N N . LEU C 1 70 ? 13.82627 63.46491 25.36929 1.000 30.06353 70 LEU C N 1
ATOM 9981 C CA . LEU C 1 70 ? 12.61682 63.16014 24.62107 1.000 25.87216 70 LEU C CA 1
ATOM 9982 C C . LEU C 1 70 ? 11.36324 63.43753 25.44919 1.000 25.77522 70 LEU C C 1
ATOM 9983 O O . LEU C 1 70 ? 10.39796 64.00652 24.93293 1.000 25.73833 70 LEU C O 1
ATOM 9988 N N . ARG C 1 71 ? 11.35855 63.03624 26.72171 1.000 21.79846 71 ARG C N 1
ATOM 9989 C CA . ARG C 1 71 ? 10.21997 63.31038 27.59703 1.000 25.99883 71 ARG C CA 1
ATOM 9990 C C . ARG C 1 71 ? 9.83430 64.78409 27.56035 1.000 27.39235 71 ARG C C 1
ATOM 9991 O O . ARG C 1 71 ? 8.65018 65.12360 27.42687 1.000 24.88070 71 ARG C O 1
ATOM 9999 N N . ASP C 1 72 ? 10.82662 65.66988 27.63754 1.000 25.29295 72 ASP C N 1
ATOM 10000 C CA . ASP C 1 72 ? 10.63212 67.11168 27.71326 1.000 25.11350 72 ASP C CA 1
ATOM 10001 C C . ASP C 1 72 ? 10.74215 67.80434 26.34666 1.000 27.96030 72 ASP C C 1
ATOM 10002 O O . ASP C 1 72 ? 10.87314 69.03013 26.29112 1.000 28.58421 72 ASP C O 1
ATOM 10007 N N . HIS C 1 73 ? 10.69919 67.04948 25.25406 1.000 28.89902 73 HIS C N 1
ATOM 10008 C CA . HIS C 1 73 ? 10.86417 67.61255 23.91602 1.000 26.17704 73 HIS C CA 1
ATOM 10009 C C . HIS C 1 73 ? 9.86383 68.72779 23.63527 1.000 29.16770 73 HIS C C 1
ATOM 10010 O O . HIS C 1 73 ? 8.67302 68.63454 23.97473 1.000 26.96630 73 HIS C O 1
ATOM 10017 N N . VAL C 1 74 ? 10.35891 69.78707 23.00309 1.000 24.80236 74 VAL C N 1
ATOM 10018 C CA . VAL C 1 74 ? 9.52664 70.88321 22.51312 1.000 28.06539 74 VAL C CA 1
ATOM 10019 C C . VAL C 1 74 ? 9.67842 70.94534 21.00094 1.000 28.17827 74 VAL C C 1
ATOM 10020 O O . VAL C 1 74 ? 10.79493 71.09362 20.49519 1.000 25.17384 74 VAL C O 1
ATOM 10024 N N . GLY C 1 75 ? 8.56196 70.84227 20.28024 1.000 27.42226 75 GLY C N 1
ATOM 10025 C CA . GLY C 1 75 ? 8.61125 70.91149 18.82461 1.000 27.30934 75 GLY C CA 1
ATOM 10026 C C . GLY C 1 75 ? 8.03254 69.68546 18.13611 1.000 27.86159 75 GLY C C 1
ATOM 10027 O O . GLY C 1 75 ? 6.96641 69.19982 18.52585 1.000 28.52160 75 GLY C O 1
ATOM 10028 N N . TRP C 1 76 ? 8.72641 69.15615 17.13039 1.000 25.53057 76 TRP C N 1
ATOM 10029 C CA . TRP C 1 76 ? 8.17854 68.12382 16.26004 1.000 22.37893 76 TRP C CA 1
ATOM 10030 C C . TRP C 1 76 ? 8.95077 66.82090 16.40512 1.000 25.34755 76 TRP C C 1
ATOM 10031 O O . TRP C 1 76 ? 10.16100 66.82498 16.65222 1.000 27.19288 76 TRP C O 1
ATOM 10042 N N . VAL C 1 77 ? 8.24618 65.70417 16.20817 1.000 26.04533 77 VAL C N 1
ATOM 10043 C CA . VAL C 1 77 ? 8.85492 64.38404 16.08094 1.000 24.08023 77 VAL C CA 1
ATOM 10044 C C . VAL C 1 77 ? 8.26020 63.72196 14.84421 1.000 28.39153 77 VAL C C 1
ATOM 10045 O O . VAL C 1 77 ? 7.26224 64.18419 14.28855 1.000 28.95253 77 VAL C O 1
ATOM 10049 N N . TRP C 1 78 ? 8.88584 62.62161 14.41837 1.000 26.33676 78 TRP C N 1
ATOM 10050 C CA . TRP C 1 78 ? 8.58159 61.98428 13.14567 1.000 28.76513 78 TRP C CA 1
ATOM 10051 C C . TRP C 1 78 ? 8.29606 60.50653 13.35357 1.000 28.80429 78 TRP C C 1
ATOM 10052 O O . TRP C 1 78 ? 9.10041 59.79802 13.96402 1.000 26.99067 78 TRP C O 1
ATOM 10063 N N . TYR C 1 79 ? 7.15604 60.05293 12.83230 1.000 26.23683 79 TYR C N 1
ATOM 10064 C CA . TYR C 1 79 ? 6.71476 58.66467 12.87536 1.000 27.35847 79 TYR C CA 1
ATOM 10065 C C . TYR C 1 79 ? 6.66714 58.10175 11.46496 1.000 27.15541 79 TYR C C 1
ATOM 10066 O O . TYR C 1 79 ? 6.28332 58.80370 10.52428 1.000 27.57221 79 TYR C O 1
ATOM 10075 N N . GLU C 1 80 ? 6.96350 56.81386 11.32514 1.000 25.82610 80 GLU C N 1
ATOM 10076 C CA . GLU C 1 80 ? 6.86841 56.20117 10.00406 1.000 31.34243 80 GLU C CA 1
ATOM 10077 C C . GLU C 1 80 ? 6.58429 54.71108 10.10842 1.000 30.17089 80 GLU C C 1
ATOM 10078 O O . GLU C 1 80 ? 7.16917 54.02347 10.94903 1.000 28.10683 80 GLU C O 1
ATOM 10084 N N . ARG C 1 81 ? 5.70648 54.22025 9.22922 1.000 27.73406 81 ARG C N 1
ATOM 10085 C CA . ARG C 1 81 ? 5.55248 52.78950 8.99306 1.000 27.39647 81 ARG C CA 1
ATOM 10086 C C . ARG C 1 81 ? 5.16840 52.56651 7.53620 1.000 31.40577 81 ARG C C 1
ATOM 10087 O O . ARG C 1 81 ? 4.89109 53.50715 6.78769 1.000 30.01752 81 ARG C O 1
ATOM 10095 N N . LYS C 1 82 ? 5.14464 51.29698 7.15028 1.000 33.78451 82 LYS C N 1
ATOM 10096 C CA . LYS C 1 82 ? 4.65162 50.85690 5.85764 1.000 35.85128 82 LYS C CA 1
ATOM 10097 C C . LYS C 1 82 ? 3.24340 50.27849 6.00111 1.000 34.16114 82 LYS C C 1
ATOM 10098 O O . LYS C 1 82 ? 2.86830 49.76506 7.05782 1.000 32.46098 82 LYS C O 1
ATOM 10104 N N . PHE C 1 83 ? 2.45164 50.37476 4.93376 1.000 31.37162 83 PHE C N 1
ATOM 10105 C CA . PHE C 1 83 ? 1.18299 49.66832 4.90435 1.000 32.70539 83 PHE C CA 1
ATOM 10106 C C . PHE C 1 83 ? 0.90653 49.16928 3.48965 1.000 37.68655 83 PHE C C 1
ATOM 10107 O O . PHE C 1 83 ? 1.43114 49.69619 2.50472 1.000 37.20089 83 PHE C O 1
ATOM 10115 N N . ALA C 1 84 ? 0.05136 48.15112 3.40123 1.000 33.94781 84 ALA C N 1
ATOM 10116 C CA . ALA C 1 84 ? -0.28303 47.51115 2.13940 1.000 34.71196 84 ALA C CA 1
ATOM 10117 C C . ALA C 1 84 ? -1.72631 47.79449 1.74685 1.000 35.54733 84 ALA C C 1
ATOM 10118 O O . ALA C 1 84 ? -2.61941 47.85170 2.60478 1.000 35.50111 84 ALA C O 1
ATOM 10120 N N . VAL C 1 85 ? -1.95086 47.96980 0.45223 1.000 33.06123 85 VAL C N 1
ATOM 10121 C CA . VAL C 1 85 ? -3.29145 47.95139 -0.13129 1.000 34.35441 85 VAL C CA 1
ATOM 10122 C C . VAL C 1 85 ? -3.44544 46.61942 -0.85430 1.000 35.07610 85 VAL C C 1
ATOM 10123 O O . VAL C 1 85 ? -2.66346 46.32757 -1.76848 1.000 34.47598 85 VAL C O 1
ATOM 10127 N N . PRO C 1 86 ? -4.40015 45.78048 -0.47709 1.000 35.79079 86 PRO C N 1
ATOM 10128 C CA . PRO C 1 86 ? -4.53444 44.48664 -1.15010 1.000 37.70759 86 PRO C CA 1
ATOM 10129 C C . PRO C 1 86 ? -5.11184 44.64957 -2.55194 1.000 41.56004 86 PRO C C 1
ATOM 10130 O O . PRO C 1 86 ? -5.80047 45.62844 -2.85081 1.000 39.60155 86 PRO C O 1
ATOM 10134 N N . ARG C 1 87 ? -4.77261 43.68876 -3.42325 1.000 38.82907 87 ARG C N 1
ATOM 10135 C CA . ARG C 1 87 ? -5.36820 43.61248 -4.75528 1.000 44.16765 87 ARG C CA 1
ATOM 10136 C C . ARG C 1 87 ? -6.88619 43.67184 -4.68749 1.000 39.07922 87 ARG C C 1
ATOM 10137 O O . ARG C 1 87 ? -7.53231 44.31483 -5.51765 1.000 46.56954 87 ARG C O 1
ATOM 10145 N N . LEU C 1 88 ? -7.46718 43.02381 -3.68441 1.000 41.89734 88 LEU C N 1
ATOM 10146 C CA . LEU C 1 88 ? -8.90994 42.94208 -3.52554 1.000 44.88709 88 LEU C CA 1
ATOM 10147 C C . LEU C 1 88 ? -9.58566 44.28297 -3.23940 1.000 45.72049 88 LEU C C 1
ATOM 10148 O O . LEU C 1 88 ? -10.81699 44.34757 -3.29464 1.000 44.25320 88 LEU C O 1
ATOM 10153 N N . TRP C 1 89 ? -8.84064 45.34448 -2.92484 1.000 43.06124 89 TRP C N 1
ATOM 10154 C CA . TRP C 1 89 ? -9.44173 46.65851 -2.71918 1.000 42.15212 89 TRP C CA 1
ATOM 10155 C C . TRP C 1 89 ? -9.43184 47.50608 -3.98936 1.000 40.91586 89 TRP C C 1
ATOM 10156 O O . TRP C 1 89 ? -9.79718 48.68573 -3.93375 1.000 39.34651 89 TRP C O 1
ATOM 10167 N N . LYS C 1 90 ? -9.08716 46.89388 -5.13240 1.000 48.43192 90 LYS C N 1
ATOM 10168 C CA . LYS C 1 90 ? -8.82127 47.55366 -6.41466 1.000 51.66651 90 LYS C CA 1
ATOM 10169 C C . LYS C 1 90 ? -9.74484 48.71470 -6.77917 1.000 52.30014 90 LYS C C 1
ATOM 10170 O O . LYS C 1 90 ? -9.28433 49.74908 -7.27957 1.000 58.63019 90 LYS C O 1
ATOM 10176 N N . ASP C 1 91 ? -11.05070 48.55823 -6.60489 1.000 43.66447 91 ASP C N 1
ATOM 10177 C CA . ASP C 1 91 ? -11.96019 49.59377 -7.08172 1.000 46.46651 91 ASP C CA 1
ATOM 10178 C C . ASP C 1 91 ? -12.72246 50.28769 -5.95354 1.000 46.04395 91 ASP C C 1
ATOM 10179 O O . ASP C 1 91 ? -13.78658 50.86620 -6.20360 1.000 41.44664 91 ASP C O 1
ATOM 10184 N N . GLN C 1 92 ? -12.20496 50.27065 -4.72719 1.000 37.31698 92 GLN C N 1
ATOM 10185 C CA . GLN C 1 92 ? -12.90617 50.89702 -3.61296 1.000 37.57333 92 GLN C CA 1
ATOM 10186 C C . GLN C 1 92 ? -12.40720 52.32033 -3.37050 1.000 33.71609 92 GLN C C 1
ATOM 10187 O O . GLN C 1 92 ? -11.33750 52.72265 -3.82925 1.000 35.79505 92 GLN C O 1
ATOM 10193 N N . ARG C 1 93 ? -13.20350 53.08832 -2.63860 1.000 36.19888 93 ARG C N 1
ATOM 10194 C CA . ARG C 1 93 ? -12.72335 54.34943 -2.08690 1.000 34.25540 93 ARG C CA 1
ATOM 10195 C C . ARG C 1 93 ? -11.87045 54.03047 -0.86638 1.000 35.97069 93 ARG C C 1
ATOM 10196 O O . ARG C 1 93 ? -12.26887 53.20709 -0.03626 1.000 34.55851 93 ARG C O 1
ATOM 10204 N N . LEU C 1 94 ? -10.67704 54.62881 -0.79016 1.000 34.35584 94 LEU C N 1
ATOM 10205 C CA . LEU C 1 94 ? -9.70763 54.35858 0.27104 1.000 36.03008 94 LEU C CA 1
ATOM 10206 C C . LEU C 1 94 ? -9.52739 55.60023 1.13056 1.000 35.46493 94 LEU C C 1
ATOM 10207 O O . LEU C 1 94 ? -9.24289 56.68094 0.60293 1.000 36.13450 94 LEU C O 1
ATOM 10212 N N . VAL C 1 95 ? -9.67535 55.44136 2.44845 1.000 33.51631 95 VAL C N 1
ATOM 10213 C CA . VAL C 1 95 ? -9.62129 56.55124 3.39977 1.000 30.65912 95 VAL C CA 1
ATOM 10214 C C . VAL C 1 95 ? -8.62626 56.21143 4.50498 1.000 33.35938 95 VAL C C 1
ATOM 10215 O O . VAL C 1 95 ? -8.67009 55.11734 5.07658 1.000 31.71247 95 VAL C O 1
ATOM 10219 N N . LEU C 1 96 ? -7.71793 57.13709 4.78085 1.000 33.46393 96 LEU C N 1
ATOM 10220 C CA . LEU C 1 96 ? -6.80889 57.06074 5.91620 1.000 35.29060 96 LEU C CA 1
ATOM 10221 C C . LEU C 1 96 ? -7.37479 57.92243 7.03681 1.000 34.39927 96 LEU C C 1
ATOM 10222 O O . LEU C 1 96 ? -7.57041 59.13113 6.84856 1.000 32.29024 96 LEU C O 1
ATOM 10227 N N . ARG C 1 97 ? -7.67082 57.30389 8.17774 1.000 30.41964 97 ARG C N 1
ATOM 10228 C CA . ARG C 1 97 ? -8.23643 58.00406 9.32354 1.000 32.22977 97 ARG C CA 1
ATOM 10229 C C . ARG C 1 97 ? -7.28598 57.98832 10.51360 1.000 29.37594 97 ARG C C 1
ATOM 10230 O O . ARG C 1 97 ? -6.76826 56.93031 10.88031 1.000 31.04772 97 ARG C O 1
ATOM 10238 N N . PHE C 1 98 ? -7.09432 59.15063 11.14074 1.000 29.49564 98 PHE C N 1
ATOM 10239 C CA . PHE C 1 98 ? -6.38430 59.24920 12.41272 1.000 29.22424 98 PHE C CA 1
ATOM 10240 C C . PHE C 1 98 ? -7.40796 59.57174 13.49447 1.000 31.25060 98 PHE C C 1
ATOM 10241 O O . PHE C 1 98 ? -8.14724 60.55176 13.37364 1.000 30.19255 98 PHE C O 1
ATOM 10249 N N . GLY C 1 99 ? -7.48608 58.72692 14.52259 1.000 28.36610 99 GLY C N 1
ATOM 10250 C CA . GLY C 1 99 ? -8.38136 59.02838 15.62710 1.000 25.47243 99 GLY C CA 1
ATOM 10251 C C . GLY C 1 99 ? -8.00994 60.33211 16.30648 1.000 29.82330 99 GLY C C 1
ATOM 10252 O O . GLY C 1 99 ? -8.88097 61.10028 16.71149 1.000 26.17187 99 GLY C O 1
ATOM 10253 N N . SER C 1 100 ? -6.71034 60.60020 16.42570 1.000 26.15501 100 SER C N 1
ATOM 10254 C CA . SER C 1 100 ? -6.17567 61.88412 16.86520 1.000 28.12715 100 SER C CA 1
ATOM 10255 C C . SER C 1 100 ? -4.65682 61.86923 16.70089 1.000 29.93794 100 SER C C 1
ATOM 10256 O O . SER C 1 100 ? -4.02216 60.81179 16.65406 1.000 28.64387 100 SER C O 1
ATOM 10259 N N . VAL C 1 101 ? -4.08854 63.06424 16.60903 1.000 27.62506 101 VAL C N 1
ATOM 10260 C CA . VAL C 1 101 ? -2.64861 63.28698 16.63349 1.000 26.89966 101 VAL C CA 1
ATOM 10261 C C . VAL C 1 101 ? -2.43805 64.52602 17.48619 1.000 27.82599 101 VAL C C 1
ATOM 10262 O O . VAL C 1 101 ? -3.02353 65.57565 17.20588 1.000 25.48055 101 VAL C O 1
ATOM 10266 N N . THR C 1 102 ? -1.64825 64.40596 18.54708 1.000 27.47609 102 THR C N 1
ATOM 10267 C CA . THR C 1 102 ? -1.55739 65.44816 19.56610 1.000 26.75538 102 THR C CA 1
ATOM 10268 C C . THR C 1 102 ? -0.19008 66.12198 19.48888 1.000 27.01310 102 THR C C 1
ATOM 10269 O O . THR C 1 102 ? 0.82823 65.47600 19.74617 1.000 27.10501 102 THR C O 1
ATOM 10273 N N . HIS C 1 103 ? -0.14857 67.41234 19.14333 1.000 26.57174 103 HIS C N 1
ATOM 10274 C CA . HIS C 1 103 ? -1.28207 68.29225 18.87721 1.000 26.18684 103 HIS C CA 1
ATOM 10275 C C . HIS C 1 103 ? -1.50384 68.60006 17.39702 1.000 31.39874 103 HIS C C 1
ATOM 10276 O O . HIS C 1 103 ? -2.63269 68.85456 16.97471 1.000 29.15057 103 HIS C O 1
ATOM 10283 N N . HIS C 1 104 ? -0.41235 68.62579 16.63122 1.000 26.16963 104 HIS C N 1
ATOM 10284 C CA . HIS C 1 104 ? -0.42653 69.06617 15.24316 1.000 30.79804 104 HIS C CA 1
ATOM 10285 C C . HIS C 1 104 ? 0.17450 67.97781 14.37175 1.000 30.66627 104 HIS C C 1
ATOM 10286 O O . HIS C 1 104 ? 1.11868 67.29237 14.78257 1.000 25.53129 104 HIS C O 1
ATOM 10293 N N . ALA C 1 105 ? -0.37258 67.82469 13.16699 1.000 27.72600 105 ALA C N 1
ATOM 10294 C CA . ALA C 1 105 ? 0.01229 66.73639 12.28251 1.000 29.40008 105 ALA C CA 1
ATOM 10295 C C . ALA C 1 105 ? 0.27974 67.25640 10.87571 1.000 32.31120 105 ALA C C 1
ATOM 10296 O O . ALA C 1 105 ? -0.35935 68.20660 10.41980 1.000 33.27821 105 ALA C O 1
ATOM 10298 N N . VAL C 1 106 ? 1.25091 66.64068 10.20926 1.000 30.93408 106 VAL C N 1
ATOM 10299 C CA . VAL C 1 106 ? 1.42017 66.72471 8.76163 1.000 31.80197 106 VAL C CA 1
ATOM 10300 C C . VAL C 1 106 ? 1.59816 65.29509 8.27736 1.000 29.32283 106 VAL C C 1
ATOM 10301 O O . VAL C 1 106 ? 2.48078 64.57927 8.76464 1.000 28.67864 106 VAL C O 1
ATOM 10305 N N . ILE C 1 107 ? 0.75037 64.86513 7.35483 1.000 28.61436 107 ILE C N 1
ATOM 10306 C CA . ILE C 1 107 ? 0.71632 63.47572 6.90221 1.000 29.42472 107 ILE C CA 1
ATOM 10307 C C . ILE C 1 107 ? 1.34040 63.39695 5.51613 1.000 33.20643 107 ILE C C 1
ATOM 10308 O O . ILE C 1 107 ? 0.96631 64.16569 4.61785 1.000 31.05642 107 ILE C O 1
ATOM 10313 N N . TYR C 1 108 ? 2.26656 62.45418 5.33705 1.000 29.43858 108 TYR C N 1
ATOM 10314 C CA . TYR C 1 108 ? 2.92768 62.22638 4.06255 1.000 29.75255 108 TYR C CA 1
ATOM 10315 C C . TYR C 1 108 ? 2.67232 60.79908 3.60694 1.000 33.14732 108 TYR C C 1
ATOM 10316 O O . TYR C 1 108 ? 2.77170 59.85706 4.40004 1.000 31.16469 108 TYR C O 1
ATOM 10325 N N . LEU C 1 109 ? 2.34989 60.64688 2.32314 1.000 30.51330 109 LEU C N 1
ATOM 10326 C CA . LEU C 1 109 ? 2.14318 59.34727 1.70122 1.000 32.30551 109 LEU C CA 1
ATOM 10327 C C . LEU C 1 109 ? 3.16891 59.18764 0.59020 1.000 34.14560 109 LEU C C 1
ATOM 10328 O O . LEU C 1 109 ? 3.19859 59.98747 -0.35137 1.000 34.91741 109 LEU C O 1
ATOM 10333 N N . ASN C 1 110 ? 4.02035 58.17643 0.71546 1.000 33.53886 110 ASN C N 1
ATOM 10334 C CA . ASN C 1 110 ? 5.08844 57.93259 -0.25335 1.000 39.59254 110 ASN C CA 1
ATOM 10335 C C . ASN C 1 110 ? 5.87775 59.20886 -0.54169 1.000 37.94472 110 ASN C C 1
ATOM 10336 O O . ASN C 1 110 ? 6.24285 59.49709 -1.68269 1.000 36.68278 110 ASN C O 1
ATOM 10341 N N . GLY C 1 111 ? 6.11098 59.99625 0.50701 1.000 35.59079 111 GLY C N 1
ATOM 10342 C CA . GLY C 1 111 ? 6.95780 61.16154 0.42437 1.000 32.25078 111 GLY C CA 1
ATOM 10343 C C . GLY C 1 111 ? 6.28614 62.43003 -0.04270 1.000 35.16379 111 GLY C C 1
ATOM 10344 O O . GLY C 1 111 ? 6.97754 63.43463 -0.23664 1.000 42.44044 111 GLY C O 1
ATOM 10345 N N . LYS C 1 112 ? 4.96908 62.43302 -0.21570 1.000 34.25040 112 LYS C N 1
ATOM 10346 C CA . LYS C 1 112 ? 4.23313 63.62446 -0.61154 1.000 32.10400 112 LYS C CA 1
ATOM 10347 C C . LYS C 1 112 ? 3.20493 63.97340 0.45526 1.000 35.71867 112 LYS C C 1
ATOM 10348 O O . LYS C 1 112 ? 2.50633 63.09480 0.97011 1.000 32.80252 112 LYS C O 1
ATOM 10354 N N . GLU C 1 113 ? 3.12040 65.26040 0.77755 1.000 30.14384 113 GLU C N 1
ATOM 10355 C CA . GLU C 1 113 ? 2.20300 65.72371 1.80054 1.000 34.87691 113 GLU C CA 1
ATOM 10356 C C . GLU C 1 113 ? 0.77023 65.57541 1.31578 1.000 36.51481 113 GLU C C 1
ATOM 10357 O O . GLU C 1 113 ? 0.43615 66.02257 0.21595 1.000 35.68054 113 GLU C O 1
ATOM 10363 N N . ILE C 1 114 ? -0.08191 64.94655 2.12654 1.000 36.39480 114 ILE C N 1
ATOM 10364 C CA . ILE C 1 114 ? -1.47166 64.74862 1.73881 1.000 31.73123 114 ILE C CA 1
ATOM 10365 C C . ILE C 1 114 ? -2.46335 65.43542 2.66381 1.000 35.20977 114 ILE C C 1
ATOM 10366 O O . ILE C 1 114 ? -3.59198 65.71082 2.23021 1.000 33.18792 114 ILE C O 1
ATOM 10371 N N . THR C 1 115 ? -2.12264 65.73024 3.91507 1.000 35.97583 115 THR C N 1
ATOM 10372 C CA . THR C 1 115 ? -3.02139 66.54397 4.72549 1.000 35.96476 115 THR C CA 1
ATOM 10373 C C . THR C 1 115 ? -2.27104 67.08589 5.93387 1.000 40.15885 115 THR C C 1
ATOM 10374 O O . THR C 1 115 ? -1.12907 66.70914 6.21351 1.000 37.48199 115 THR C O 1
ATOM 10378 N N . ARG C 1 116 ? -2.91880 68.03462 6.60677 1.000 40.76948 116 ARG C N 1
ATOM 10379 C CA . ARG C 1 116 ? -2.44186 68.59541 7.85581 1.000 40.06089 116 ARG C CA 1
ATOM 10380 C C . ARG C 1 116 ? -3.61295 68.67503 8.81178 1.000 44.66593 116 ARG C C 1
ATOM 10381 O O . ARG C 1 116 ? -4.77918 68.54622 8.42066 1.000 42.44869 116 ARG C O 1
ATOM 10389 N N . HIS C 1 117 ? -3.29341 68.91854 10.07529 1.000 36.07414 117 HIS C N 1
ATOM 10390 C CA . HIS C 1 117 ? -4.34855 69.01300 11.05889 1.000 32.85821 117 HIS C CA 1
ATOM 10391 C C . HIS C 1 117 ? -3.83614 69.75281 12.28017 1.000 32.65553 117 HIS C C 1
ATOM 10392 O O . HIS C 1 117 ? -2.68586 69.57485 12.69929 1.000 32.01225 117 HIS C O 1
ATOM 10399 N N . LYS C 1 118 ? -4.70678 70.59026 12.82782 1.000 31.70128 118 LYS C N 1
ATOM 10400 C CA . LYS C 1 118 ? -4.46920 71.33768 14.05004 1.000 34.41334 118 LYS C CA 1
ATOM 10401 C C . LYS C 1 118 ? -5.50272 70.86729 15.06971 1.000 37.57021 118 LYS C C 1
ATOM 10402 O O . LYS C 1 118 ? -6.70223 70.86866 14.78416 1.000 34.78616 118 LYS C O 1
ATOM 10408 N N . GLY C 1 119 ? -5.03815 70.42288 16.23382 1.000 32.01146 119 GLY C N 1
ATOM 10409 C CA . GLY C 1 119 ? -5.93916 69.97568 17.27911 1.000 29.66274 119 GLY C CA 1
ATOM 10410 C C . GLY C 1 119 ? -5.64923 68.55906 17.72839 1.000 32.36626 119 GLY C C 1
ATOM 10411 O O . GLY C 1 119 ? -5.69288 67.63358 16.91200 1.000 28.34200 119 GLY C O 1
ATOM 10412 N N . GLY C 1 120 ? -5.37445 68.35348 19.01686 1.000 28.12607 120 GLY C N 1
ATOM 10413 C CA . GLY C 1 120 ? -4.88809 67.03731 19.38647 1.000 28.22162 120 GLY C CA 1
ATOM 10414 C C . GLY C 1 120 ? -5.89008 66.01788 19.89401 1.000 29.18085 120 GLY C C 1
ATOM 10415 O O . GLY C 1 120 ? -5.45894 64.97928 20.41022 1.000 31.61473 120 GLY C O 1
ATOM 10416 N N . PHE C 1 121 ? -7.20864 66.24855 19.76617 1.000 29.02628 121 PHE C N 1
ATOM 10417 C CA . PHE C 1 121 ? -8.15998 65.37314 20.45444 1.000 27.27899 121 PHE C CA 1
ATOM 10418 C C . PHE C 1 121 ? -9.39296 65.03612 19.62520 1.000 28.35538 121 PHE C C 1
ATOM 10419 O O . PHE C 1 121 ? -10.38498 64.54676 20.18354 1.000 28.77229 121 PHE C O 1
ATOM 10427 N N . LEU C 1 122 ? -9.34304 65.25522 18.31624 1.000 26.45841 122 LEU C N 1
ATOM 10428 C CA . LEU C 1 122 ? -10.45668 65.02050 17.41451 1.000 29.85840 122 LEU C CA 1
ATOM 10429 C C . LEU C 1 122 ? -9.92826 64.39079 16.13254 1.000 30.24455 122 LEU C C 1
ATOM 10430 O O . LEU C 1 122 ? -8.79130 64.65758 15.72763 1.000 27.53781 122 LEU C O 1
ATOM 10435 N N . PRO C 1 123 ? -10.71964 63.53867 15.49186 1.000 26.91671 123 PRO C N 1
ATOM 10436 C CA . PRO C 1 123 ? -10.21681 62.76369 14.36173 1.000 27.85132 123 PRO C CA 1
ATOM 10437 C C . PRO C 1 123 ? -10.14214 63.58647 13.08717 1.000 30.98911 123 PRO C C 1
ATOM 10438 O O . PRO C 1 123 ? -10.74251 64.65448 12.95676 1.000 30.41523 123 PRO C O 1
ATOM 10442 N N . PHE C 1 124 ? -9.38372 63.05307 12.13488 1.000 29.51781 124 PHE C N 1
ATOM 10443 C CA . PHE C 1 124 ? -9.33995 63.61734 10.79276 1.000 31.43376 124 PHE C CA 1
ATOM 10444 C C . PHE C 1 124 ? -8.98644 62.50801 9.81174 1.000 34.11558 124 PHE C C 1
ATOM 10445 O O . PHE C 1 124 ? -8.46376 61.45428 10.19522 1.000 30.67036 124 PHE C O 1
ATOM 10453 N N . GLU C 1 125 ? -9.29235 62.74029 8.53469 1.000 31.42449 125 GLU C N 1
ATOM 10454 C CA . GLU C 1 125 ? -9.06959 61.70368 7.54295 1.000 37.41613 125 GLU C CA 1
ATOM 10455 C C . GLU C 1 125 ? -8.65480 62.31848 6.20596 1.000 39.02803 125 GLU C C 1
ATOM 10456 O O . GLU C 1 125 ? -8.72592 63.53316 5.99156 1.000 34.16689 125 GLU C O 1
ATOM 10462 N N . ALA C 1 126 ? -8.16749 61.45531 5.31969 1.000 35.99688 126 ALA C N 1
ATOM 10463 C CA . ALA C 1 126 ? -7.68375 61.85528 4.00277 1.000 34.57878 126 ALA C CA 1
ATOM 10464 C C . ALA C 1 126 ? -8.11559 60.79315 3.01064 1.000 35.33505 126 ALA C C 1
ATOM 10465 O O . ALA C 1 126 ? -7.84288 59.60998 3.22775 1.000 34.87583 126 ALA C O 1
ATOM 10467 N N . ASP C 1 127 ? -8.79819 61.20194 1.94169 1.000 33.34864 127 ASP C N 1
ATOM 10468 C CA . ASP C 1 127 ? -9.13425 60.26711 0.87258 1.000 33.85739 127 ASP C CA 1
ATOM 10469 C C . ASP C 1 127 ? -7.86571 59.97572 0.07868 1.000 36.78335 127 ASP C C 1
ATOM 10470 O O . ASP C 1 127 ? -7.26803 60.89280 -0.49834 1.000 37.40733 127 ASP C O 1
ATOM 10475 N N . VAL C 1 128 ? -7.42020 58.72027 0.08147 1.000 34.79174 128 VAL C N 1
ATOM 10476 C CA . VAL C 1 128 ? -6.18846 58.35572 -0.61723 1.000 35.53773 128 VAL C CA 1
ATOM 10477 C C . VAL C 1 128 ? -6.46564 57.43999 -1.81508 1.000 34.21468 128 VAL C C 1
ATOM 10478 O O . VAL C 1 128 ? -5.55489 56.77818 -2.31163 1.000 34.66189 128 VAL C O 1
ATOM 10482 N N . THR C 1 129 ? -7.71058 57.41396 -2.29912 1.000 31.87064 129 THR C N 1
ATOM 10483 C CA . THR C 1 129 ? -8.08576 56.53064 -3.40408 1.000 34.52403 129 THR C CA 1
ATOM 10484 C C . THR C 1 129 ? -7.16520 56.68686 -4.60588 1.000 36.05298 129 THR C C 1
ATOM 10485 O O . THR C 1 129 ? -6.76820 55.69344 -5.22173 1.000 41.42160 129 THR C O 1
ATOM 10489 N N . GLU C 1 130 ? -6.81425 57.92324 -4.95381 1.000 33.81227 130 GLU C N 1
ATOM 10490 C CA . GLU C 1 130 ? -6.05094 58.17069 -6.16636 1.000 47.35479 130 GLU C CA 1
ATOM 10491 C C . GLU C 1 130 ? -4.53988 58.12114 -5.97478 1.000 44.90779 130 GLU C C 1
ATOM 10492 O O . GLU C 1 130 ? -3.81683 58.08573 -6.97266 1.000 52.02501 130 GLU C O 1
ATOM 10498 N N . MET C 1 131 ? -4.04085 58.09311 -4.74111 1.000 40.43954 131 MET C N 1
ATOM 10499 C CA . MET C 1 131 ? -2.61189 58.23607 -4.48621 1.000 40.28628 131 MET C CA 1
ATOM 10500 C C . MET C 1 131 ? -1.94506 56.98010 -3.95143 1.000 39.89945 131 MET C C 1
ATOM 10501 O O . MET C 1 131 ? -0.74438 56.79905 -4.15990 1.000 42.15632 131 MET C O 1
ATOM 10506 N N . ALA C 1 132 ? -2.67883 56.11420 -3.26620 1.000 39.86400 132 ALA C N 1
ATOM 10507 C CA . ALA C 1 132 ? -2.08439 54.91427 -2.69769 1.000 42.15517 132 ALA C CA 1
ATOM 10508 C C . ALA C 1 132 ? -1.83041 53.88340 -3.78639 1.000 43.35231 132 ALA C C 1
ATOM 10509 O O . ALA C 1 132 ? -2.65740 53.69182 -4.68451 1.000 44.99902 132 ALA C O 1
ATOM 10511 N N . ASN C 1 133 ? -0.68261 53.21430 -3.70585 1.000 39.88918 133 ASN C N 1
ATOM 10512 C CA . ASN C 1 133 ? -0.38309 52.12008 -4.62165 1.000 41.59238 133 ASN C CA 1
ATOM 10513 C C . ASN C 1 133 ? -0.91180 50.80859 -4.07327 1.000 41.16527 133 ASN C C 1
ATOM 10514 O O . ASN C 1 133 ? -0.99783 50.60632 -2.85737 1.000 34.98909 133 ASN C O 1
ATOM 10519 N N . GLU C 1 134 ? -1.25946 49.90991 -4.98484 1.000 39.03908 134 GLU C N 1
ATOM 10520 C CA . GLU C 1 134 ? -1.40688 48.51804 -4.60126 1.000 41.00843 134 GLU C CA 1
ATOM 10521 C C . GLU C 1 134 ? -0.10823 48.03527 -3.97110 1.000 37.26122 134 GLU C C 1
ATOM 10522 O O . GLU C 1 134 ? 0.98270 48.46617 -4.34232 1.000 42.08234 134 GLU C O 1
ATOM 10528 N N . GLY C 1 135 ? -0.22263 47.15260 -2.99188 1.000 37.09972 135 GLY C N 1
ATOM 10529 C CA . GLY C 1 135 ? 0.96858 46.71853 -2.29351 1.000 32.46818 135 GLY C CA 1
ATOM 10530 C C . GLY C 1 135 ? 1.46951 47.76031 -1.31127 1.000 34.56376 135 GLY C C 1
ATOM 10531 O O . GLY C 1 135 ? 0.67409 48.45077 -0.67045 1.000 34.72769 135 GLY C O 1
ATOM 10532 N N . GLU C 1 136 ? 2.79087 47.91213 -1.23372 1.000 32.52839 136 GLU C N 1
ATOM 10533 C CA . GLU C 1 136 ? 3.44319 48.63768 -0.15106 1.000 38.06372 136 GLU C CA 1
ATOM 10534 C C . GLU C 1 136 ? 3.36250 50.15158 -0.33067 1.000 39.12076 136 GLU C C 1
ATOM 10535 O O . GLU C 1 136 ? 3.54286 50.67509 -1.43422 1.000 36.68356 136 GLU C O 1
ATOM 10541 N N . ASN C 1 137 ? 3.08586 50.85307 0.77059 1.000 29.83325 137 ASN C N 1
ATOM 10542 C CA . ASN C 1 137 ? 3.07213 52.31137 0.81769 1.000 31.76923 137 ASN C CA 1
ATOM 10543 C C . ASN C 1 137 ? 3.82746 52.76411 2.06227 1.000 34.15171 137 ASN C C 1
ATOM 10544 O O . ASN C 1 137 ? 3.93722 52.02477 3.03581 1.000 34.03074 137 ASN C O 1
ATOM 10549 N N . ARG C 1 138 ? 4.33474 53.99206 2.03763 1.000 30.02494 138 ARG C N 1
ATOM 10550 C CA . ARG C 1 138 ? 5.11402 54.53191 3.14590 1.000 32.89641 138 ARG C CA 1
ATOM 10551 C C . ARG C 1 138 ? 4.33011 55.69289 3.74514 1.000 33.58774 138 ARG C C 1
ATOM 10552 O O . ARG C 1 138 ? 4.00770 56.65365 3.03306 1.000 33.99487 138 ARG C O 1
ATOM 10560 N N . LEU C 1 139 ? 3.99836 55.58517 5.03868 1.000 30.08964 139 LEU C N 1
ATOM 10561 C CA . LEU C 1 139 ? 3.22931 56.59047 5.77049 1.000 29.81109 139 LEU C CA 1
ATOM 10562 C C . LEU C 1 139 ? 4.15583 57.30974 6.74271 1.000 31.27365 139 LEU C C 1
ATOM 10563 O O . LEU C 1 139 ? 4.80368 56.66681 7.57383 1.000 30.87438 139 LEU C O 1
ATOM 10568 N N . THR C 1 140 ? 4.22767 58.63557 6.63454 1.000 31.50963 140 THR C N 1
ATOM 10569 C CA . THR C 1 140 ? 5.09928 59.43550 7.48098 1.000 28.24765 140 THR C CA 1
ATOM 10570 C C . THR C 1 140 ? 4.27038 60.53471 8.11575 1.000 32.71311 140 THR C C 1
ATOM 10571 O O . THR C 1 140 ? 3.52413 61.23529 7.41663 1.000 30.19886 140 THR C O 1
ATOM 10575 N N . VAL C 1 141 ? 4.40020 60.68377 9.43123 1.000 25.67519 141 VAL C N 1
ATOM 10576 C CA . VAL C 1 141 ? 3.57697 61.61047 10.19494 1.000 27.89628 141 VAL C CA 1
ATOM 10577 C C . VAL C 1 141 ? 4.48564 62.45825 11.06936 1.000 30.98154 141 VAL C C 1
ATOM 10578 O O . VAL C 1 141 ? 5.14254 61.93382 11.97781 1.000 24.84482 141 VAL C O 1
ATOM 10582 N N . ALA C 1 142 ? 4.50078 63.76593 10.81481 1.000 32.05674 142 ALA C N 1
ATOM 10583 C CA . ALA C 1 142 ? 5.14993 64.71782 11.69825 1.000 28.66342 142 ALA C CA 1
ATOM 10584 C C . ALA C 1 142 ? 4.16047 65.11163 12.78494 1.000 29.30566 142 ALA C C 1
ATOM 10585 O O . ALA C 1 142 ? 3.00056 65.42534 12.48533 1.000 27.83304 142 ALA C O 1
ATOM 10587 N N . VAL C 1 143 ? 4.61425 65.08361 14.04062 1.000 26.29412 143 VAL C N 1
ATOM 10588 C CA . VAL C 1 143 ? 3.76092 65.32082 15.20786 1.000 25.21915 143 VAL C CA 1
ATOM 10589 C C . VAL C 1 143 ? 4.36404 66.46564 16.01064 1.000 24.57577 143 VAL C C 1
ATOM 10590 O O . VAL C 1 143 ? 5.48190 66.34505 16.53289 1.000 22.28280 143 VAL C O 1
ATOM 10594 N N . GLY C 1 144 ? 3.61958 67.55975 16.13130 1.000 23.89137 144 GLY C N 1
ATOM 10595 C CA . GLY C 1 144 ? 4.08325 68.75498 16.81914 1.000 25.91511 144 GLY C CA 1
ATOM 10596 C C . GLY C 1 144 ? 3.28873 68.98995 18.09272 1.000 28.74319 144 GLY C C 1
ATOM 10597 O O . GLY C 1 144 ? 2.06819 68.78556 18.11777 1.000 27.40702 144 GLY C O 1
ATOM 10598 N N . ASN C 1 145 ? 3.97966 69.46094 19.13824 1.000 26.64004 145 ASN C N 1
ATOM 10599 C CA . ASN C 1 145 ? 3.35904 69.62688 20.45443 1.000 27.41046 145 ASN C CA 1
ATOM 10600 C C . ASN C 1 145 ? 3.32940 71.07142 20.93571 1.000 24.77878 145 ASN C C 1
ATOM 10601 O O . ASN C 1 145 ? 2.98090 71.31600 22.09486 1.000 27.69022 145 ASN C O 1
ATOM 10606 N N . ILE C 1 146 ? 3.67160 72.03199 20.08795 1.000 26.80323 146 ILE C N 1
ATOM 10607 C CA . ILE C 1 146 ? 3.69740 73.43103 20.50346 1.000 30.39475 146 ILE C CA 1
ATOM 10608 C C . ILE C 1 146 ? 2.27556 73.97969 20.57338 1.000 29.30503 146 ILE C C 1
ATOM 10609 O O . ILE C 1 146 ? 1.48556 73.83541 19.62794 1.000 30.19640 146 ILE C O 1
ATOM 10614 N N . LEU C 1 147 ? 1.94324 74.61515 21.69316 1.000 28.10084 147 LEU C N 1
ATOM 10615 C CA . LEU C 1 147 ? 0.65784 75.28538 21.85940 1.000 28.35044 147 LEU C CA 1
ATOM 10616 C C . LEU C 1 147 ? 0.86430 76.78910 21.88193 1.000 28.04161 147 LEU C C 1
ATOM 10617 O O . LEU C 1 147 ? 1.74709 77.29129 22.58593 1.000 30.19019 147 LEU C O 1
ATOM 10622 N N . GLU C 1 148 ? 0.05744 77.49516 21.11062 1.000 26.87660 148 GLU C N 1
ATOM 10623 C CA . GLU C 1 148 ? 0.07817 78.94579 21.06426 1.000 28.67823 148 GLU C CA 1
ATOM 10624 C C . GLU C 1 148 ? -1.28070 79.49832 21.49490 1.000 31.72308 148 GLU C C 1
ATOM 10625 O O . GLU C 1 148 ? -2.19100 78.75571 21.87020 1.000 29.69642 148 GLU C O 1
ATOM 10631 N N . TRP C 1 149 ? -1.39854 80.82733 21.44067 1.000 31.61122 149 TRP C N 1
ATOM 10632 C CA . TRP C 1 149 ? -2.55106 81.52589 21.98141 1.000 30.62502 149 TRP C CA 1
ATOM 10633 C C . TRP C 1 149 ? -3.82644 81.23500 21.20910 1.000 34.88163 149 TRP C C 1
ATOM 10634 O O . TRP C 1 149 ? -4.91366 81.51025 21.71860 1.000 33.87408 149 TRP C O 1
ATOM 10645 N N . ASP C 1 150 ? -3.71626 80.70791 19.99031 1.000 30.22880 150 ASP C N 1
ATOM 10646 C CA . ASP C 1 150 ? -4.87619 80.33866 19.19702 1.000 32.70506 150 ASP C CA 1
ATOM 10647 C C . ASP C 1 150 ? -4.96242 78.82668 19.01102 1.000 31.84772 150 ASP C C 1
ATOM 10648 O O . ASP C 1 150 ? -5.53597 78.33708 18.03240 1.000 35.73385 150 ASP C O 1
ATOM 10653 N N . CYS C 1 151 ? -4.40615 78.08211 19.95278 1.000 31.85954 151 CYS C N 1
ATOM 10654 C CA . CYS C 1 151 ? -4.56320 76.64624 20.03580 1.000 28.48155 151 CYS C CA 1
ATOM 10655 C C . CYS C 1 151 ? -5.50006 76.32382 21.19267 1.000 32.45743 151 CYS C C 1
ATOM 10656 O O . CYS C 1 151 ? -5.76531 77.16505 22.06369 1.000 31.09686 151 CYS C O 1
ATOM 10659 N N . LEU C 1 152 ? -6.00989 75.09237 21.19836 1.000 30.17425 152 LEU C N 1
ATOM 10660 C CA . LEU C 1 152 ? -6.81880 74.59598 22.31269 1.000 28.15150 152 LEU C CA 1
ATOM 10661 C C . LEU C 1 152 ? -6.30972 73.20399 22.65362 1.000 29.09672 152 LEU C C 1
ATOM 10662 O O . LEU C 1 152 ? -6.40402 72.28612 21.80876 1.000 29.97568 152 LEU C O 1
ATOM 10667 N N . PRO C 1 153 ? -5.74252 72.99040 23.84636 1.000 28.22206 153 PRO C N 1
ATOM 10668 C CA . PRO C 1 153 ? -5.52331 73.95726 24.92897 1.000 26.65791 153 PRO C CA 1
ATOM 10669 C C . PRO C 1 153 ? -4.64769 75.14531 24.53809 1.000 31.37962 153 PRO C C 1
ATOM 10670 O O . PRO C 1 153 ? -3.88832 75.09391 23.56449 1.000 22.62287 153 PRO C O 1
ATOM 10674 N N . VAL C 1 154 ? -4.76547 76.20665 25.31486 1.000 31.66455 154 VAL C N 1
ATOM 10675 C CA . VAL C 1 154 ? -4.00798 77.42958 25.09458 1.000 30.64578 154 VAL C CA 1
ATOM 10676 C C . VAL C 1 154 ? -2.61759 77.29566 25.71881 1.000 31.06584 154 VAL C C 1
ATOM 10677 O O . VAL C 1 154 ? -2.46746 76.76535 26.82190 1.000 29.29903 154 VAL C O 1
ATOM 10681 N N . GLY C 1 155 ? -1.59014 77.77782 25.02054 1.000 27.68992 155 GLY C N 1
ATOM 10682 C CA . GLY C 1 155 ? -0.27900 77.95186 25.62368 1.000 26.64559 155 GLY C CA 1
ATOM 10683 C C . GLY C 1 155 ? 0.51302 79.02158 24.88782 1.000 31.85170 155 GLY C C 1
ATOM 10684 O O . GLY C 1 155 ? -0.04913 79.74050 24.06200 1.000 31.14224 155 GLY C O 1
ATOM 10685 N N . HIS C 1 156 ? 1.81267 79.14783 25.17331 1.000 32.36282 156 HIS C N 1
ATOM 10686 C CA . HIS C 1 156 ? 2.65213 80.03799 24.37420 1.000 32.79359 156 HIS C CA 1
ATOM 10687 C C . HIS C 1 156 ? 4.11866 79.70524 24.61779 1.000 35.64055 156 HIS C C 1
ATOM 10688 O O . HIS C 1 156 ? 4.48002 79.08360 25.62581 1.000 32.17591 156 HIS C O 1
ATOM 10695 N N . ILE C 1 157 ? 4.95843 80.13745 23.67249 1.000 37.72305 157 ILE C N 1
ATOM 10696 C CA . ILE C 1 157 ? 6.39356 79.87014 23.67781 1.000 38.36092 157 ILE C CA 1
ATOM 10697 C C . ILE C 1 157 ? 7.14314 81.08641 24.21004 1.000 41.37698 157 ILE C C 1
ATOM 10698 O O . ILE C 1 157 ? 6.82185 82.23046 23.86216 1.000 41.68523 157 ILE C O 1
ATOM 10703 N N . GLU C 1 158 ? 8.13683 80.83898 25.06681 1.000 42.18658 158 GLU C N 1
ATOM 10704 C CA . GLU C 1 158 ? 9.07380 81.85656 25.53265 1.000 48.09083 158 GLU C CA 1
ATOM 10705 C C . GLU C 1 158 ? 10.50628 81.39706 25.27527 1.000 47.92748 158 GLU C C 1
ATOM 10706 O O . GLU C 1 158 ? 10.77760 80.20180 25.12510 1.000 44.76213 158 GLU C O 1
ATOM 10712 N N . TYR C 1 159 ? 11.42695 82.36518 25.23465 1.000 53.50027 159 TYR C N 1
ATOM 10713 C CA . TYR C 1 159 ? 12.85817 82.08560 25.03250 1.000 51.56888 159 TYR C CA 1
ATOM 10714 C C . TYR C 1 159 ? 13.71165 82.50815 26.23088 1.000 47.06498 159 TYR C C 1
ATOM 10715 O O . TYR C 1 159 ? 14.65824 81.80684 26.60428 1.000 56.47010 159 TYR C O 1
ATOM 10724 N N . MET C 1 170 ? 13.93196 77.76964 23.60076 1.000 37.56711 170 MET C N 1
ATOM 10725 C CA . MET C 1 170 ? 12.49052 77.56794 23.37800 1.000 45.08560 170 MET C CA 1
ATOM 10726 C C . MET C 1 170 ? 11.81240 76.78101 24.51550 1.000 42.14564 170 MET C C 1
ATOM 10727 O O . MET C 1 170 ? 12.06478 75.59280 24.69671 1.000 40.12729 170 MET C O 1
ATOM 10732 N N . GLU C 1 171 ? 10.94481 77.44544 25.27596 1.000 40.08545 171 GLU C N 1
ATOM 10733 C CA . GLU C 1 171 ? 10.24813 76.82755 26.39778 1.000 43.51380 171 GLU C CA 1
ATOM 10734 C C . GLU C 1 171 ? 8.73972 76.92911 26.21129 1.000 39.72892 171 GLU C C 1
ATOM 10735 O O . GLU C 1 171 ? 8.22135 77.99926 25.87186 1.000 39.36702 171 GLU C O 1
ATOM 10741 N N . GLN C 1 172 ? 8.03458 75.82166 26.45405 1.000 35.05717 172 GLN C N 1
ATOM 10742 C CA . GLN C 1 172 ? 6.57701 75.83312 26.39725 1.000 32.77179 172 GLN C CA 1
ATOM 10743 C C . GLN C 1 172 ? 5.98378 76.28794 27.72835 1.000 34.51257 172 GLN C C 1
ATOM 10744 O O . GLN C 1 172 ? 6.28274 75.72014 28.78479 1.000 34.70554 172 GLN C O 1
ATOM 10750 N N . LYS C 1 173 ? 5.14471 77.31737 27.67052 1.000 34.09443 173 LYS C N 1
ATOM 10751 C CA . LYS C 1 173 ? 4.39882 77.81171 28.81511 1.000 31.75779 173 LYS C CA 1
ATOM 10752 C C . LYS C 1 173 ? 2.92409 77.49745 28.60923 1.000 31.32601 173 LYS C C 1
ATOM 10753 O O . LYS C 1 173 ? 2.44130 77.48668 27.47342 1.000 29.84960 173 LYS C O 1
ATOM 10759 N N . PHE C 1 174 ? 2.22378 77.20985 29.71134 1.000 29.88257 174 PHE C N 1
ATOM 10760 C CA . PHE C 1 174 ? 0.77026 77.04716 29.72169 1.000 31.03326 174 PHE C CA 1
ATOM 10761 C C . PHE C 1 174 ? 0.31498 77.03729 31.16971 1.000 36.39428 174 PHE C C 1
ATOM 10762 O O . PHE C 1 174 ? 1.12354 76.89095 32.09085 1.000 32.35934 174 PHE C O 1
ATOM 10770 N N . ASP C 1 175 ? -0.99777 77.17941 31.36485 1.000 32.78562 175 ASP C N 1
ATOM 10771 C CA . ASP C 1 175 ? -1.53650 77.27453 32.71545 1.000 36.80170 175 ASP C CA 1
ATOM 10772 C C . ASP C 1 175 ? -2.45160 76.13156 33.12113 1.000 36.70507 175 ASP C C 1
ATOM 10773 O O . ASP C 1 175 ? -2.84380 76.07589 34.28848 1.000 43.49023 175 ASP C O 1
ATOM 10778 N N . PHE C 1 176 ? -2.76637 75.20297 32.22769 1.000 32.10579 176 PHE C N 1
ATOM 10779 C CA . PHE C 1 176 ? -3.52838 74.03795 32.64161 1.000 31.68901 176 PHE C CA 1
ATOM 10780 C C . PHE C 1 176 ? -2.66423 73.06608 33.44757 1.000 35.44542 176 PHE C C 1
ATOM 10781 O O . PHE C 1 176 ? -1.43090 73.07836 33.39880 1.000 31.53497 176 PHE C O 1
ATOM 10789 N N . ASP C 1 177 ? -3.35165 72.18914 34.16572 1.000 38.42450 177 ASP C N 1
ATOM 10790 C CA . ASP C 1 177 ? -2.75416 71.28236 35.13354 1.000 40.43174 177 ASP C CA 1
ATOM 10791 C C . ASP C 1 177 ? -2.91619 69.84516 34.65647 1.000 45.76358 177 ASP C C 1
ATOM 10792 O O . ASP C 1 177 ? -3.69137 69.06365 35.24230 1.000 41.35993 177 ASP C O 1
ATOM 10797 N N . PHE C 1 178 ? -2.22307 69.52099 33.56147 1.000 30.17222 178 PHE C N 1
ATOM 10798 C CA . PHE C 1 178 ? -1.98552 68.14932 33.12922 1.000 28.43957 178 PHE C CA 1
ATOM 10799 C C . PHE C 1 178 ? -0.80344 68.15745 32.16255 1.000 25.49640 178 PHE C C 1
ATOM 10800 O O . PHE C 1 178 ? -0.57757 69.14737 31.45972 1.000 24.18484 178 PHE C O 1
ATOM 10808 N N . PHE C 1 179 ? -0.02456 67.06843 32.18095 1.000 25.07062 179 PHE C N 1
ATOM 10809 C CA . PHE C 1 179 ? 1.19730 66.97559 31.37847 1.000 24.70262 179 PHE C CA 1
ATOM 10810 C C . PHE C 1 179 ? 0.89303 67.07690 29.88060 1.000 25.45149 179 PHE C C 1
ATOM 10811 O O . PHE C 1 179 ? -0.06631 66.48475 29.37629 1.000 25.14836 179 PHE C O 1
ATOM 10819 N N . ASN C 1 180 ? 1.72547 67.82826 29.15289 1.000 28.76535 180 ASN C N 1
ATOM 10820 C CA . ASN C 1 180 ? 1.48346 68.06069 27.72367 1.000 26.08408 180 ASN C CA 1
ATOM 10821 C C . ASN C 1 180 ? 2.03342 66.89900 26.89053 1.000 26.79365 180 ASN C C 1
ATOM 10822 O O . ASN C 1 180 ? 2.97933 67.03960 26.10479 1.000 25.93746 180 ASN C O 1
ATOM 10827 N N . TYR C 1 181 ? 1.42766 65.72924 27.10735 1.000 22.53771 181 TYR C N 1
ATOM 10828 C CA . TYR C 1 181 ? 1.79266 64.53170 26.36384 1.000 23.94001 181 TYR C CA 1
ATOM 10829 C C . TYR C 1 181 ? 1.57921 64.76776 24.87906 1.000 24.90015 181 TYR C C 1
ATOM 10830 O O . TYR C 1 181 ? 0.67645 65.49693 24.47266 1.000 22.49784 181 TYR C O 1
ATOM 10839 N N . SER C 1 182 ? 2.41868 64.13816 24.06731 1.000 25.28951 182 SER C N 1
ATOM 10840 C CA . SER C 1 182 ? 2.31686 64.26436 22.62286 1.000 25.64129 182 SER C CA 1
ATOM 10841 C C . SER C 1 182 ? 2.50327 62.88593 22.01192 1.000 28.84447 182 SER C C 1
ATOM 10842 O O . SER C 1 182 ? 3.11545 61.99978 22.61977 1.000 27.03088 182 SER C O 1
ATOM 10845 N N . GLY C 1 183 ? 1.96047 62.70607 20.81216 1.000 26.49840 183 GLY C N 1
ATOM 10846 C CA . GLY C 1 183 ? 2.12002 61.45569 20.09200 1.000 26.05127 183 GLY C CA 1
ATOM 10847 C C . GLY C 1 183 ? 0.86920 61.12511 19.30431 1.000 27.25517 183 GLY C C 1
ATOM 10848 O O . GLY C 1 183 ? 0.06036 61.99537 19.00136 1.000 27.33440 183 GLY C O 1
ATOM 10849 N N . ILE C 1 184 ? 0.74107 59.85198 18.94348 1.000 29.36007 184 ILE C N 1
ATOM 10850 C CA . ILE C 1 184 ? -0.42692 59.35586 18.21397 1.000 27.91277 184 ILE C CA 1
ATOM 10851 C C . ILE C 1 184 ? -1.20954 58.51033 19.20349 1.000 26.62012 184 ILE C C 1
ATOM 10852 O O . ILE C 1 184 ? -0.92844 57.32083 19.37720 1.000 28.50010 184 ILE C O 1
ATOM 10857 N N . HIS C 1 185 ? -2.19020 59.13106 19.84922 1.000 25.78878 185 HIS C N 1
ATOM 10858 C CA . HIS C 1 185 ? -2.85589 58.57273 21.01640 1.000 29.80010 185 HIS C CA 1
ATOM 10859 C C . HIS C 1 185 ? -4.00137 57.63848 20.67587 1.000 28.98359 185 HIS C C 1
ATOM 10860 O O . HIS C 1 185 ? -4.48538 56.93370 21.56833 1.000 24.82578 185 HIS C O 1
ATOM 10867 N N . ARG C 1 186 ? -4.47492 57.63511 19.43809 1.000 27.65500 186 ARG C N 1
ATOM 10868 C CA . ARG C 1 186 ? -5.65596 56.86976 19.08218 1.000 25.38327 186 ARG C CA 1
ATOM 10869 C C . ARG C 1 186 ? -5.41597 56.09741 17.79695 1.000 28.94399 186 ARG C C 1
ATOM 10870 O O . ARG C 1 186 ? -4.49678 56.40959 17.03268 1.000 27.48625 186 ARG C O 1
ATOM 10878 N N . PRO C 1 187 ? -6.19864 55.05052 17.55592 1.000 30.53191 187 PRO C N 1
ATOM 10879 C CA . PRO C 1 187 ? -5.91846 54.16267 16.42352 1.000 31.04239 187 PRO C CA 1
ATOM 10880 C C . PRO C 1 187 ? -5.82780 54.89353 15.08538 1.000 28.02984 187 PRO C C 1
ATOM 10881 O O . PRO C 1 187 ? -6.54890 55.85608 14.81517 1.000 29.05672 187 PRO C O 1
ATOM 10885 N N . VAL C 1 188 ? -4.89240 54.43212 14.26416 1.000 30.29611 188 VAL C N 1
ATOM 10886 C CA . VAL C 1 188 ? -4.77987 54.82389 12.87213 1.000 30.33211 188 VAL C CA 1
ATOM 10887 C C . VAL C 1 188 ? -5.43261 53.72165 12.05189 1.000 32.04000 188 VAL C C 1
ATOM 10888 O O . VAL C 1 188 ? -5.15955 52.53855 12.27316 1.000 33.45622 188 VAL C O 1
ATOM 10892 N N . ARG C 1 189 ? -6.32481 54.09611 11.13562 1.000 30.53669 189 ARG C N 1
ATOM 10893 C CA . ARG C 1 189 ? -7.10076 53.12351 10.37198 1.000 31.23226 189 ARG C CA 1
ATOM 10894 C C . ARG C 1 189 ? -7.06997 53.48840 8.89616 1.000 32.60807 189 ARG C C 1
ATOM 10895 O O . ARG C 1 189 ? -7.33131 54.63954 8.53985 1.000 36.38400 189 ARG C O 1
ATOM 10903 N N . LEU C 1 190 ? -6.73182 52.51953 8.04624 1.000 28.52802 190 LEU C N 1
ATOM 10904 C CA . LEU C 1 190 ? -7.01997 52.59282 6.61705 1.000 32.76266 190 LEU C CA 1
ATOM 10905 C C . LEU C 1 190 ? -8.31779 51.82827 6.35821 1.000 28.72655 190 LEU C C 1
ATOM 10906 O O . LEU C 1 190 ? -8.41473 50.64323 6.68747 1.000 31.81440 190 LEU C O 1
ATOM 10911 N N . TYR C 1 191 ? -9.31103 52.48452 5.76946 1.000 30.85562 191 TYR C N 1
ATOM 10912 C CA . TYR C 1 191 ? -10.55402 51.78451 5.50748 1.000 33.37155 191 TYR C CA 1
ATOM 10913 C C . TYR C 1 191 ? -11.06888 52.01895 4.08443 1.000 32.77551 191 TYR C C 1
ATOM 10914 O O . TYR C 1 191 ? -10.73562 53.00730 3.43549 1.000 33.16940 191 TYR C O 1
ATOM 10923 N N . CYS C 1 192 ? -11.89523 51.08350 3.60790 1.000 33.34465 192 CYS C N 1
ATOM 10924 C CA . CYS C 1 192 ? -12.48092 51.16153 2.28555 1.000 36.60870 192 CYS C CA 1
ATOM 10925 C C . CYS C 1 192 ? -14.00331 51.20111 2.36595 1.000 37.32245 192 CYS C C 1
ATOM 10926 O O . CYS C 1 192 ? -14.61821 50.65345 3.30537 1.000 34.14570 192 CYS C O 1
ATOM 10929 N N . THR C 1 193 ? -14.60647 51.94833 1.41639 1.000 34.33358 193 THR C N 1
ATOM 10930 C CA . THR C 1 193 ? -16.03822 51.98181 1.15287 1.000 34.74817 193 THR C CA 1
ATOM 10931 C C . THR C 1 193 ? -16.27558 51.91394 -0.35202 1.000 38.53542 193 THR C C 1
ATOM 10932 O O . THR C 1 193 ? -15.34035 52.10389 -1.14158 1.000 35.04766 193 THR C O 1
ATOM 10936 N N . PRO C 1 194 ? -17.50639 51.65188 -0.79009 1.000 37.67344 194 PRO C N 1
ATOM 10937 C CA . PRO C 1 194 ? -17.83199 51.84765 -2.20468 1.000 36.01424 194 PRO C CA 1
ATOM 10938 C C . PRO C 1 194 ? -17.63948 53.30087 -2.61564 1.000 39.59299 194 PRO C C 1
ATOM 10939 O O . PRO C 1 194 ? -17.59721 54.21036 -1.78316 1.000 33.33652 194 PRO C O 1
ATOM 10943 N N . LYS C 1 195 ? -17.53059 53.51925 -3.93480 1.000 36.27932 195 LYS C N 1
ATOM 10944 C CA . LYS C 1 195 ? -17.32419 54.87827 -4.43076 1.000 39.89910 195 LYS C CA 1
ATOM 10945 C C . LYS C 1 195 ? -18.57345 55.74400 -4.30945 1.000 35.78869 195 LYS C C 1
ATOM 10946 O O . LYS C 1 195 ? -18.45977 56.97447 -4.25256 1.000 35.27209 195 LYS C O 1
ATOM 10952 N N . GLU C 1 196 ? -19.75391 55.14536 -4.25824 1.000 35.38161 196 GLU C N 1
ATOM 10953 C CA . GLU C 1 196 ? -20.97187 55.86772 -3.90159 1.000 42.45814 196 GLU C CA 1
ATOM 10954 C C . GLU C 1 196 ? -21.38689 55.37939 -2.52413 1.000 34.36981 196 GLU C C 1
ATOM 10955 O O . GLU C 1 196 ? -21.58705 54.17628 -2.33305 1.000 35.32615 196 GLU C O 1
ATOM 10961 N N . TYR C 1 197 ? -21.48756 56.29872 -1.56063 1.000 38.97637 197 TYR C N 1
ATOM 10962 C CA . TYR C 1 197 ? -21.42804 55.87221 -0.16948 1.000 38.25179 197 TYR C CA 1
ATOM 10963 C C . TYR C 1 197 ? -22.15061 56.84754 0.75350 1.000 36.15070 197 TYR C C 1
ATOM 10964 O O . TYR C 1 197 ? -22.40740 58.00483 0.40694 1.000 36.69766 197 TYR C O 1
ATOM 10973 N N . ILE C 1 198 ? -22.45005 56.35860 1.95289 1.000 29.55161 198 ILE C N 1
ATOM 10974 C CA . ILE C 1 198 ? -23.10924 57.15867 2.98138 1.000 34.64962 198 ILE C CA 1
ATOM 10975 C C . ILE C 1 198 ? -22.06234 58.02143 3.68023 1.000 35.13250 198 ILE C C 1
ATOM 10976 O O . ILE C 1 198 ? -21.07799 57.50180 4.22521 1.000 31.23764 198 ILE C O 1
ATOM 10981 N N . GLU C 1 199 ? -22.29159 59.33857 3.68348 1.000 36.21694 199 GLU C N 1
ATOM 10982 C CA . GLU C 1 199 ? -21.35378 60.35436 4.14825 1.000 35.19268 199 GLU C CA 1
ATOM 10983 C C . GLU C 1 199 ? -21.62245 60.81019 5.57875 1.000 35.37764 199 GLU C C 1
ATOM 10984 O O . GLU C 1 199 ? -20.68957 60.90880 6.37636 1.000 36.60339 199 GLU C O 1
ATOM 10990 N N . ASP C 1 200 ? -22.87151 61.13560 5.91260 1.000 35.42303 200 ASP C N 1
ATOM 10991 C CA . ASP C 1 200 ? -23.19515 61.66285 7.23312 1.000 34.74952 200 ASP C CA 1
ATOM 10992 C C . ASP C 1 200 ? -24.59083 61.20092 7.62010 1.000 39.31034 200 ASP C C 1
ATOM 10993 O O . ASP C 1 200 ? -25.43037 60.91798 6.76024 1.000 39.61177 200 ASP C O 1
ATOM 10998 N N . ILE C 1 201 ? -24.81819 61.09461 8.92382 1.000 33.41620 201 ILE C N 1
ATOM 10999 C CA . ILE C 1 201 ? -26.10423 60.70230 9.48526 1.000 33.52283 201 ILE C CA 1
ATOM 11000 C C . ILE C 1 201 ? -26.34420 61.53681 10.73567 1.000 35.54487 201 ILE C C 1
ATOM 11001 O O . ILE C 1 201 ? -25.44520 61.68406 11.57317 1.000 37.85549 201 ILE C O 1
ATOM 11006 N N . SER C 1 202 ? -27.55759 62.06282 10.87640 1.000 33.50152 202 SER C N 1
ATOM 11007 C CA . SER C 1 202 ? -27.98944 62.74939 12.09113 1.000 34.22749 202 SER C CA 1
ATOM 11008 C C . SER C 1 202 ? -29.30839 62.15289 12.55302 1.000 37.94450 202 SER C C 1
ATOM 11009 O O . SER C 1 202 ? -30.19368 61.88554 11.73338 1.000 36.87088 202 SER C O 1
ATOM 11012 N N . VAL C 1 203 ? -29.42369 61.93298 13.86146 1.000 36.34254 203 VAL C N 1
ATOM 11013 C CA . VAL C 1 203 ? -30.60928 61.35478 14.48750 1.000 36.25999 203 VAL C CA 1
ATOM 11014 C C . VAL C 1 203 ? -31.00059 62.21980 15.67930 1.000 40.42752 203 VAL C C 1
ATOM 11015 O O . VAL C 1 203 ? -30.15486 62.54676 16.52090 1.000 38.50155 203 VAL C O 1
ATOM 11019 N N . ARG C 1 204 ? -32.26737 62.61022 15.73417 1.000 40.64262 204 ARG C N 1
ATOM 11020 C CA . ARG C 1 204 ? -32.85968 63.25974 16.89295 1.000 43.10341 204 ARG C CA 1
ATOM 11021 C C . ARG C 1 204 ? -34.10019 62.46266 17.26251 1.000 42.85380 204 ARG C C 1
ATOM 11022 O O . ARG C 1 204 ? -34.71500 61.82853 16.40435 1.000 44.79438 204 ARG C O 1
ATOM 11030 N N . THR C 1 205 ? -34.43430 62.44276 18.55140 1.000 45.37309 205 THR C N 1
ATOM 11031 C CA . THR C 1 205 ? -35.56403 61.65813 19.02495 1.000 45.76264 205 THR C CA 1
ATOM 11032 C C . THR C 1 205 ? -36.46829 62.50607 19.90803 1.000 49.31631 205 THR C C 1
ATOM 11033 O O . THR C 1 205 ? -36.00889 63.39626 20.62762 1.000 50.69633 205 THR C O 1
ATOM 11037 N N . THR C 1 206 ? -37.76492 62.22135 19.83069 1.000 50.27124 206 THR C N 1
ATOM 11038 C CA . THR C 1 206 ? -38.76982 62.71929 20.75748 1.000 48.04051 206 THR C CA 1
ATOM 11039 C C . THR C 1 206 ? -39.52821 61.52569 21.33365 1.000 49.68160 206 THR C C 1
ATOM 11040 O O . THR C 1 206 ? -39.46707 60.41227 20.80127 1.000 46.34841 206 THR C O 1
ATOM 11044 N N . VAL C 1 207 ? -40.24023 61.74817 22.43765 1.000 46.99931 207 VAL C N 1
ATOM 11045 C CA . VAL C 1 207 ? -41.01527 60.68732 23.07113 1.000 49.07306 207 VAL C CA 1
ATOM 11046 C C . VAL C 1 207 ? -42.43177 61.18348 23.31795 1.000 56.62174 207 VAL C C 1
ATOM 11047 O O . VAL C 1 207 ? -42.64015 62.33600 23.71711 1.000 54.01018 207 VAL C O 1
ATOM 11051 N N . ASP C 1 208 ? -43.40503 60.30790 23.06677 1.000 56.33828 208 ASP C N 1
ATOM 11052 C CA . ASP C 1 208 ? -44.82123 60.60292 23.27675 1.000 61.64045 208 ASP C CA 1
ATOM 11053 C C . ASP C 1 208 ? -45.43687 59.43747 24.04931 1.000 61.71123 208 ASP C C 1
ATOM 11054 O O . ASP C 1 208 ? -45.77774 58.40297 23.46281 1.000 59.95259 208 ASP C O 1
ATOM 11059 N N . ASP C 1 209 ? -45.57391 59.61162 25.36509 1.000 59.14449 209 ASP C N 1
ATOM 11060 C CA . ASP C 1 209 ? -46.00092 58.53644 26.25055 1.000 59.15246 209 ASP C CA 1
ATOM 11061 C C . ASP C 1 209 ? -45.04218 57.36416 26.08939 1.000 57.29505 209 ASP C C 1
ATOM 11062 O O . ASP C 1 209 ? -43.88572 57.44555 26.51322 1.000 63.37171 209 ASP C O 1
ATOM 11067 N N . LYS C 1 210 ? -45.49798 56.28462 25.45944 1.000 56.27100 210 LYS C N 1
ATOM 11068 C CA . LYS C 1 210 ? -44.69360 55.08954 25.26652 1.000 57.30884 210 LYS C CA 1
ATOM 11069 C C . LYS C 1 210 ? -44.07559 55.00648 23.87566 1.000 55.51164 210 LYS C C 1
ATOM 11070 O O . LYS C 1 210 ? -43.49907 53.97058 23.52789 1.000 57.01233 210 LYS C O 1
ATOM 11076 N N . ASP C 1 211 ? -44.16806 56.06627 23.07625 1.000 54.60601 211 ASP C N 1
ATOM 11077 C CA . ASP C 1 211 ? -43.84634 55.99796 21.65498 1.000 55.54434 211 ASP C CA 1
ATOM 11078 C C . ASP C 1 211 ? -42.70218 56.93523 21.30580 1.000 50.48181 211 ASP C C 1
ATOM 11079 O O . ASP C 1 211 ? -42.74561 58.12987 21.62484 1.000 52.34861 211 ASP C O 1
ATOM 11084 N N . GLY C 1 212 ? -41.69245 56.39357 20.63075 1.000 50.80818 212 GLY C N 1
ATOM 11085 C CA . GLY C 1 212 ? -40.59439 57.19936 20.13980 1.000 49.31133 212 GLY C CA 1
ATOM 11086 C C . GLY C 1 212 ? -40.84569 57.62005 18.70367 1.000 48.69605 212 GLY C C 1
ATOM 11087 O O . GLY C 1 212 ? -41.41851 56.87205 17.91035 1.000 52.45308 212 GLY C O 1
ATOM 11088 N N . MET C 1 213 ? -40.44461 58.84641 18.39631 1.000 46.11831 213 MET C N 1
ATOM 11089 C CA . MET C 1 213 ? -40.33533 59.32545 17.02507 1.000 47.11969 213 MET C CA 1
ATOM 11090 C C . MET C 1 213 ? -38.86252 59.55331 16.72339 1.000 49.72055 213 MET C C 1
ATOM 11091 O O . MET C 1 213 ? -38.20110 60.33574 17.41879 1.000 48.27094 213 MET C O 1
ATOM 11096 N N . VAL C 1 214 ? -38.35751 58.88278 15.69455 1.000 45.43523 214 VAL C N 1
ATOM 11097 C CA . VAL C 1 214 ? -36.96330 59.00163 15.28308 1.000 42.36700 214 VAL C CA 1
ATOM 11098 C C . VAL C 1 214 ? -36.89539 59.92330 14.06877 1.000 43.20993 214 VAL C C 1
ATOM 11099 O O . VAL C 1 214 ? -37.35443 59.56282 12.98057 1.000 41.72712 214 VAL C O 1
ATOM 11103 N N . HIS C 1 215 ? -36.34407 61.12194 14.25866 1.000 43.36074 215 HIS C N 1
ATOM 11104 C CA . HIS C 1 215 ? -36.03768 62.03160 13.16041 1.000 43.15970 215 HIS C CA 1
ATOM 11105 C C . HIS C 1 215 ? -34.63211 61.72623 12.65777 1.000 45.09484 215 HIS C C 1
ATOM 11106 O O . HIS C 1 215 ? -33.67392 61.76454 13.44043 1.000 43.53311 215 HIS C O 1
ATOM 11113 N N . TYR C 1 216 ? -34.49521 61.43326 11.36507 1.000 40.77140 216 TYR C N 1
ATOM 11114 C CA . TYR C 1 216 ? -33.17535 61.19165 10.80316 1.000 41.01216 216 TYR C CA 1
ATOM 11115 C C . TYR C 1 216 ? -32.99424 61.92498 9.48234 1.000 43.99097 216 TYR C C 1
ATOM 11116 O O . TYR C 1 216 ? -33.94949 62.35284 8.83069 1.000 46.13414 216 TYR C O 1
ATOM 11125 N N . GLU C 1 217 ? -31.72991 62.03710 9.09783 1.000 41.17383 217 GLU C N 1
ATOM 11126 C CA . GLU C 1 217 ? -31.31615 62.77914 7.91747 1.000 44.03490 217 GLU C CA 1
ATOM 11127 C C . GLU C 1 217 ? -30.01950 62.13352 7.44656 1.000 42.97914 217 GLU C C 1
ATOM 11128 O O . GLU C 1 217 ? -29.00961 62.21786 8.14707 1.000 40.02514 217 GLU C O 1
ATOM 11134 N N . ILE C 1 218 ? -30.05783 61.44697 6.30068 1.000 42.54659 218 ILE C N 1
ATOM 11135 C CA . ILE C 1 218 ? -28.90411 60.74602 5.74178 1.000 41.64043 218 ILE C CA 1
ATOM 11136 C C . ILE C 1 218 ? -28.41651 61.51340 4.52940 1.000 45.57663 218 ILE C C 1
ATOM 11137 O O . ILE C 1 218 ? -29.21617 61.90581 3.67231 1.000 48.43520 218 ILE C O 1
ATOM 11142 N N . LYS C 1 219 ? -27.10772 61.71598 4.44722 1.000 44.82475 219 LYS C N 1
ATOM 11143 C CA . LYS C 1 219 ? -26.49206 62.39511 3.31773 1.000 42.81024 219 LYS C CA 1
ATOM 11144 C C . LYS C 1 219 ? -25.53455 61.43330 2.62859 1.000 47.80851 219 LYS C C 1
ATOM 11145 O O . LYS C 1 219 ? -24.78659 60.70348 3.29108 1.000 40.21527 219 LYS C O 1
ATOM 11151 N N . THR C 1 220 ? -25.59110 61.40299 1.29777 1.000 44.33019 220 THR C N 1
ATOM 11152 C CA . THR C 1 220 ? -24.77147 60.49196 0.51861 1.000 43.96929 220 THR C CA 1
ATOM 11153 C C . THR C 1 220 ? -24.02249 61.24472 -0.57008 1.000 47.93135 220 THR C C 1
ATOM 11154 O O . THR C 1 220 ? -24.13800 62.46358 -0.73065 1.000 43.97222 220 THR C O 1
ATOM 11158 N N . ASN C 1 221 ? -23.28569 60.44383 -1.33526 1.000 45.81559 221 ASN C N 1
ATOM 11159 C CA . ASN C 1 221 ? -22.39976 60.80178 -2.42723 1.000 46.39025 221 ASN C CA 1
ATOM 11160 C C . ASN C 1 221 ? -23.12469 60.99418 -3.75904 1.000 50.13879 221 ASN C C 1
ATOM 11161 O O . ASN C 1 221 ? -22.52786 61.52055 -4.70010 1.000 50.12158 221 ASN C O 1
ATOM 11166 N N . ALA C 1 222 ? -24.37800 60.55535 -3.85644 1.000 47.97115 222 ALA C N 1
ATOM 11167 C CA . ALA C 1 222 ? -25.15436 60.55496 -5.08985 1.000 50.91614 222 ALA C CA 1
ATOM 11168 C C . ALA C 1 222 ? -26.63693 60.52220 -4.71954 1.000 55.04918 222 ALA C C 1
ATOM 11169 O O . ALA C 1 222 ? -27.24236 59.44896 -4.65439 1.000 58.09809 222 ALA C O 1
ATOM 11171 N N . GLU C 1 223 ? -27.22354 61.69214 -4.46982 1.000 57.04242 223 GLU C N 1
ATOM 11172 C CA . GLU C 1 223 ? -28.46179 61.76451 -3.69529 1.000 63.05159 223 GLU C CA 1
ATOM 11173 C C . GLU C 1 223 ? -29.71782 61.33859 -4.45886 1.000 67.78223 223 GLU C C 1
ATOM 11174 O O . GLU C 1 223 ? -30.74960 61.08533 -3.82479 1.000 67.15233 223 GLU C O 1
ATOM 11180 N N . GLU C 1 224 ? -29.66796 61.24533 -5.78802 1.000 64.54304 224 GLU C N 1
ATOM 11181 C CA . GLU C 1 224 ? -30.86722 60.85659 -6.52268 1.000 68.21396 224 GLU C CA 1
ATOM 11182 C C . GLU C 1 224 ? -31.10589 59.34965 -6.52470 1.000 67.03210 224 GLU C C 1
ATOM 11183 O O . GLU C 1 224 ? -32.17842 58.91203 -6.95321 1.000 65.15570 224 GLU C O 1
ATOM 11189 N N . LYS C 1 225 ? -30.15156 58.54906 -6.05352 1.000 67.40702 225 LYS C N 1
ATOM 11190 C CA . LYS C 1 225 ? -30.32616 57.10538 -6.04985 1.000 63.10056 225 LYS C CA 1
ATOM 11191 C C . LYS C 1 225 ? -31.18316 56.67103 -4.85417 1.000 61.84037 225 LYS C C 1
ATOM 11192 O O . LYS C 1 225 ? -31.47843 57.45330 -3.94095 1.000 57.97544 225 LYS C O 1
ATOM 11198 N N . PHE C 1 226 ? -31.58468 55.39926 -4.87216 1.000 55.87686 226 PHE C N 1
ATOM 11199 C CA . PHE C 1 226 ? -32.56731 54.87184 -3.93383 1.000 60.09800 226 PHE C CA 1
ATOM 11200 C C . PHE C 1 226 ? -31.89654 54.37552 -2.65640 1.000 55.14491 226 PHE C C 1
ATOM 11201 O O . PHE C 1 226 ? -30.76677 53.87992 -2.67326 1.000 49.48581 226 PHE C O 1
ATOM 11209 N N . ILE C 1 227 ? -32.62142 54.48313 -1.54512 1.000 48.44909 227 ILE C N 1
ATOM 11210 C CA . ILE C 1 227 ? -32.08666 54.10723 -0.24691 1.000 42.98560 227 ILE C CA 1
ATOM 11211 C C . ILE C 1 227 ? -33.12751 53.29692 0.51757 1.000 49.19990 227 ILE C C 1
ATOM 11212 O O . ILE C 1 227 ? -34.33644 53.42583 0.29418 1.000 52.89200 227 ILE C O 1
ATOM 11217 N N . LYS C 1 228 ? -32.64084 52.43095 1.40734 1.000 43.22664 228 LYS C N 1
ATOM 11218 C CA . LYS C 1 228 ? -33.47174 51.62615 2.29450 1.000 43.84596 228 LYS C CA 1
ATOM 11219 C C . LYS C 1 228 ? -32.98141 51.81365 3.72742 1.000 44.26045 228 LYS C C 1
ATOM 11220 O O . LYS C 1 228 ? -31.80701 51.56485 4.02068 1.000 43.54533 228 LYS C O 1
ATOM 11226 N N . VAL C 1 229 ? -33.87544 52.24755 4.61307 1.000 43.30283 229 VAL C N 1
ATOM 11227 C CA . VAL C 1 229 ? -33.55522 52.52953 6.00973 1.000 40.93843 229 VAL C CA 1
ATOM 11228 C C . VAL C 1 229 ? -34.39876 51.62907 6.90572 1.000 45.56958 229 VAL C C 1
ATOM 11229 O O . VAL C 1 229 ? -35.63604 51.68229 6.86523 1.000 45.60312 229 VAL C O 1
ATOM 11233 N N . TYR C 1 230 ? -33.73672 50.81885 7.72283 1.000 42.18261 230 TYR C N 1
ATOM 11234 C CA . TYR C 1 230 ? -34.39877 50.05836 8.76865 1.000 40.16662 230 TYR C CA 1
ATOM 11235 C C . TYR C 1 230 ? -34.02325 50.61890 10.13122 1.000 44.44451 230 TYR C C 1
ATOM 11236 O O . TYR C 1 230 ? -32.91162 51.11279 10.34035 1.000 42.85298 230 TYR C O 1
ATOM 11245 N N . ILE C 1 231 ? -34.95376 50.52867 11.06613 1.000 42.03445 231 ILE C N 1
ATOM 11246 C CA . ILE C 1 231 ? -34.64296 50.66374 12.47714 1.000 41.50006 231 ILE C CA 1
ATOM 11247 C C . ILE C 1 231 ? -34.79492 49.28558 13.09390 1.000 46.65517 231 ILE C C 1
ATOM 11248 O O . ILE C 1 231 ? -35.82047 48.62096 12.89702 1.000 48.24505 231 ILE C O 1
ATOM 11253 N N . ARG C 1 232 ? -33.75983 48.83807 13.79537 1.000 43.16406 232 ARG C N 1
ATOM 11254 C CA . ARG C 1 232 ? -33.71719 47.50962 14.38040 1.000 42.00319 232 ARG C CA 1
ATOM 11255 C C . ARG C 1 232 ? -33.58591 47.64007 15.88663 1.000 45.54517 232 ARG C C 1
ATOM 11256 O O . ARG C 1 232 ? -32.91162 48.55124 16.37932 1.000 45.88797 232 ARG C O 1
ATOM 11264 N N . ASP C 1 233 ? -34.23555 46.73323 16.61318 1.000 46.28086 233 ASP C N 1
ATOM 11265 C CA . ASP C 1 233 ? -34.10488 46.68759 18.06270 1.000 49.77125 233 ASP C CA 1
ATOM 11266 C C . ASP C 1 233 ? -32.83841 45.90768 18.39340 1.000 49.63567 233 ASP C C 1
ATOM 11267 O O . ASP C 1 233 ? -32.06483 45.54760 17.50303 1.000 51.66978 233 ASP C O 1
ATOM 11272 N N . GLU C 1 234 ? -32.62196 45.61656 19.67860 1.000 47.40413 234 GLU C N 1
ATOM 11273 C CA . GLU C 1 234 ? -31.37632 44.98887 20.09582 1.000 48.88034 234 GLU C CA 1
ATOM 11274 C C . GLU C 1 234 ? -31.30839 43.51272 19.74057 1.000 54.76025 234 GLU C C 1
ATOM 11275 O O . GLU C 1 234 ? -30.20973 42.94458 19.72080 1.000 55.99085 234 GLU C O 1
ATOM 11281 N N . LYS C 1 235 ? -32.44552 42.88320 19.45771 1.000 52.88521 235 LYS C N 1
ATOM 11282 C CA . LYS C 1 235 ? -32.47297 41.52687 18.93352 1.000 54.96992 235 LYS C CA 1
ATOM 11283 C C . LYS C 1 235 ? -32.38659 41.49919 17.41353 1.000 55.24006 235 LYS C C 1
ATOM 11284 O O . LYS C 1 235 ? -32.58437 40.43552 16.81556 1.000 54.96288 235 LYS C O 1
ATOM 11290 N N . ASN C 1 236 ? -32.12426 42.65409 16.78844 1.000 53.00719 236 ASN C N 1
ATOM 11291 C CA . ASN C 1 236 ? -31.87389 42.82598 15.35756 1.000 53.46004 236 ASN C CA 1
ATOM 11292 C C . ASN C 1 236 ? -33.15395 42.85617 14.53479 1.000 53.16911 236 ASN C C 1
ATOM 11293 O O . ASN C 1 236 ? -33.09514 42.73561 13.30510 1.000 56.39744 236 ASN C O 1
ATOM 11298 N N . GLN C 1 237 ? -34.31060 43.04336 15.16833 1.000 51.67211 237 GLN C N 1
ATOM 11299 C CA . GLN C 1 237 ? -35.59722 42.96033 14.48446 1.000 53.40162 237 GLN C CA 1
ATOM 11300 C C . GLN C 1 237 ? -36.05239 44.33066 13.99759 1.000 51.36421 237 GLN C C 1
ATOM 11301 O O . GLN C 1 237 ? -36.00494 45.31072 14.74741 1.000 50.58879 237 GLN C O 1
ATOM 11307 N N . VAL C 1 238 ? -36.52168 44.39105 12.74991 1.000 47.74682 238 VAL C N 1
ATOM 11308 C CA . VAL C 1 238 ? -36.96980 45.66086 12.18757 1.000 45.91341 238 VAL C CA 1
ATOM 11309 C C . VAL C 1 238 ? -38.20397 46.13421 12.93409 1.000 44.60860 238 VAL C C 1
ATOM 11310 O O . VAL C 1 238 ? -39.14920 45.36738 13.14378 1.000 49.17906 238 VAL C O 1
ATOM 11314 N N . VAL C 1 239 ? -38.19582 47.39948 13.35025 1.000 48.74559 239 VAL C N 1
ATOM 11315 C CA . VAL C 1 239 ? -39.32130 48.01091 14.04627 1.000 48.68873 239 VAL C CA 1
ATOM 11316 C C . VAL C 1 239 ? -39.82464 49.25377 13.34149 1.000 46.09249 239 VAL C C 1
ATOM 11317 O O . VAL C 1 239 ? -40.78137 49.87422 13.81167 1.000 46.30376 239 VAL C O 1
ATOM 11321 N N . ALA C 1 240 ? -39.19310 49.64866 12.24399 1.000 46.17280 240 ALA C N 1
ATOM 11322 C CA . ALA C 1 240 ? -39.63185 50.76417 11.42098 1.000 44.76348 240 ALA C CA 1
ATOM 11323 C C . ALA C 1 240 ? -38.78753 50.73160 10.16042 1.000 48.04646 240 ALA C C 1
ATOM 11324 O O . ALA C 1 240 ? -37.71254 50.12192 10.13297 1.000 46.23950 240 ALA C O 1
ATOM 11326 N N . GLU C 1 241 ? -39.28703 51.38258 9.11590 1.000 43.28559 241 GLU C N 1
ATOM 11327 C CA . GLU C 1 241 ? -38.70288 51.19732 7.79610 1.000 48.30233 241 GLU C CA 1
ATOM 11328 C C . GLU C 1 241 ? -39.09735 52.36768 6.91818 1.000 44.13295 241 GLU C C 1
ATOM 11329 O O . GLU C 1 241 ? -40.14932 52.97681 7.11907 1.000 49.75451 241 GLU C O 1
ATOM 11335 N N . SER C 1 242 ? -38.23912 52.68554 5.95524 1.000 43.08612 242 SER C N 1
ATOM 11336 C CA . SER C 1 242 ? -38.48952 53.83461 5.09673 1.000 43.54210 242 SER C CA 1
ATOM 11337 C C . SER C 1 242 ? -37.52583 53.80384 3.91974 1.000 48.07856 242 SER C C 1
ATOM 11338 O O . SER C 1 242 ? -36.45981 53.17991 3.97951 1.000 41.69602 242 SER C O 1
ATOM 11341 N N . ASN C 1 243 ? -37.93439 54.47276 2.83864 1.000 46.47862 243 ASN C N 1
ATOM 11342 C CA . ASN C 1 243 ? -37.10391 54.67596 1.65785 1.000 47.52358 243 ASN C CA 1
ATOM 11343 C C . ASN C 1 243 ? -36.69045 56.12971 1.50066 1.000 47.77907 243 ASN C C 1
ATOM 11344 O O . ASN C 1 243 ? -36.22554 56.51825 0.42487 1.000 48.85478 243 ASN C O 1
ATOM 11349 N N . GLU C 1 244 ? -36.86428 56.94567 2.53797 1.000 43.33538 244 GLU C N 1
ATOM 11350 C CA . GLU C 1 244 ? -36.50371 58.35245 2.46431 1.000 46.01708 244 GLU C CA 1
ATOM 11351 C C . GLU C 1 244 ? -35.09063 58.58733 2.99393 1.000 49.25773 244 GLU C C 1
ATOM 11352 O O . GLU C 1 244 ? -34.61056 57.86905 3.87362 1.000 42.38287 244 GLU C O 1
ATOM 11358 N N . MET C 1 245 ? -34.42360 59.60443 2.43315 1.000 49.87967 245 MET C N 1
ATOM 11359 C CA . MET C 1 245 ? -33.15802 60.07265 2.99735 1.000 51.85937 245 MET C CA 1
ATOM 11360 C C . MET C 1 245 ? -33.38144 60.83298 4.29544 1.000 50.83493 245 MET C C 1
ATOM 11361 O O . MET C 1 245 ? -32.49842 60.86521 5.16184 1.000 48.17123 245 MET C O 1
ATOM 11366 N N . LYS C 1 246 ? -34.54895 61.45220 4.43226 1.000 45.41300 246 LYS C N 1
ATOM 11367 C CA . LYS C 1 246 ? -34.92620 62.27049 5.57282 1.000 42.50654 246 LYS C CA 1
ATOM 11368 C C . LYS C 1 246 ? -36.35346 61.89221 5.93909 1.000 46.38713 246 LYS C C 1
ATOM 11369 O O . LYS C 1 246 ? -37.23389 61.91497 5.07457 1.000 48.36800 246 LYS C O 1
ATOM 11375 N N . ASP C 1 247 ? -36.58176 61.52554 7.19975 1.000 47.97337 247 ASP C N 1
ATOM 11376 C CA . ASP C 1 247 ? -37.86400 60.95194 7.59449 1.000 42.02208 247 ASP C CA 1
ATOM 11377 C C . ASP C 1 247 ? -38.00734 60.99536 9.11040 1.000 47.47372 247 ASP C C 1
ATOM 11378 O O . ASP C 1 247 ? -37.02724 61.15676 9.84674 1.000 48.20317 247 ASP C O 1
ATOM 11383 N N . MET C 1 248 ? -39.25070 60.86279 9.56546 1.000 47.91140 248 MET C N 1
ATOM 11384 C CA . MET C 1 248 ? -39.56333 60.49294 10.94168 1.000 49.32754 248 MET C CA 1
ATOM 11385 C C . MET C 1 248 ? -40.32460 59.18246 10.91896 1.000 50.55046 248 MET C C 1
ATOM 11386 O O . MET C 1 248 ? -41.33205 59.06132 10.21531 1.000 53.14412 248 MET C O 1
ATOM 11391 N N . VAL C 1 249 ? -39.85997 58.21711 11.69443 1.000 47.00304 249 VAL C N 1
ATOM 11392 C CA . VAL C 1 249 ? -40.51111 56.92471 11.79382 1.000 47.43249 249 VAL C CA 1
ATOM 11393 C C . VAL C 1 249 ? -40.79111 56.66347 13.26072 1.000 51.54334 249 VAL C C 1
ATOM 11394 O O . VAL C 1 249 ? -40.01014 57.05773 14.13655 1.000 48.21831 249 VAL C O 1
ATOM 11398 N N . LEU C 1 250 ? -41.94275 56.05890 13.52095 1.000 48.14059 250 LEU C N 1
ATOM 11399 C CA . LEU C 1 250 ? -42.41839 55.82178 14.86879 1.000 47.33611 250 LEU C CA 1
ATOM 11400 C C . LEU C 1 250 ? -41.88005 54.50021 15.38961 1.000 50.79530 250 LEU C C 1
ATOM 11401 O O . LEU C 1 250 ? -41.74742 53.52573 14.64037 1.000 50.85230 250 LEU C O 1
ATOM 11406 N N . VAL C 1 251 ? -41.54597 54.48400 16.67462 1.000 50.08834 251 VAL C N 1
ATOM 11407 C CA . VAL C 1 251 ? -41.13850 53.27742 17.38228 1.000 48.74290 251 VAL C CA 1
ATOM 11408 C C . VAL C 1 251 ? -42.10435 53.12121 18.54912 1.000 53.52537 251 VAL C C 1
ATOM 11409 O O . VAL C 1 251 ? -41.94162 53.77111 19.58940 1.000 52.60900 251 VAL C O 1
ATOM 11413 N N . LYS C 1 252 ? -43.12656 52.28412 18.38041 1.000 54.53397 252 LYS C N 1
ATOM 11414 C CA . LYS C 1 252 ? -44.09055 52.08156 19.45734 1.000 56.06691 252 LYS C CA 1
ATOM 11415 C C . LYS C 1 252 ? -43.50535 51.14306 20.50349 1.000 51.70404 252 LYS C C 1
ATOM 11416 O O . LYS C 1 252 ? -42.67352 50.28229 20.19840 1.000 51.61421 252 LYS C O 1
ATOM 11422 N N . ASP C 1 253 ? -43.93825 51.33028 21.74729 1.000 47.70375 253 ASP C N 1
ATOM 11423 C CA . ASP C 1 253 ? -43.34518 50.66058 22.91192 1.000 55.34975 253 ASP C CA 1
ATOM 11424 C C . ASP C 1 253 ? -41.81720 50.69958 22.82887 1.000 48.58792 253 ASP C C 1
ATOM 11425 O O . ASP C 1 253 ? -41.13650 49.67664 22.84366 1.000 49.80022 253 ASP C O 1
ATOM 11430 N N . ALA C 1 254 ? -41.28997 51.91555 22.70158 1.000 46.75010 254 ALA C N 1
ATOM 11431 C CA . ALA C 1 254 ? -39.85997 52.09811 22.49298 1.000 47.31058 254 ALA C CA 1
ATOM 11432 C C . ALA C 1 254 ? -39.10416 51.87863 23.79806 1.000 46.65663 254 ALA C C 1
ATOM 11433 O O . ALA C 1 254 ? -39.46065 52.44912 24.83064 1.000 46.91855 254 ALA C O 1
ATOM 11435 N N . GLN C 1 255 ? -38.06716 51.04876 23.75015 1.000 47.61397 255 GLN C N 1
ATOM 11436 C CA . GLN C 1 255 ? -37.18978 50.86005 24.89512 1.000 47.65068 255 GLN C CA 1
ATOM 11437 C C . GLN C 1 255 ? -36.28733 52.08311 25.04225 1.000 47.76653 255 GLN C C 1
ATOM 11438 O O . GLN C 1 255 ? -35.40570 52.31823 24.20596 1.000 49.77163 255 GLN C O 1
ATOM 11444 N N . LEU C 1 256 ? -36.51542 52.87525 26.08447 1.000 37.79910 256 LEU C N 1
ATOM 11445 C CA . LEU C 1 256 ? -35.78316 54.12672 26.24914 1.000 42.45303 256 LEU C CA 1
ATOM 11446 C C . LEU C 1 256 ? -34.34168 53.87724 26.68279 1.000 40.31194 256 LEU C C 1
ATOM 11447 O O . LEU C 1 256 ? -34.04050 52.91482 27.39449 1.000 39.33331 256 LEU C O 1
ATOM 11452 N N . TRP C 1 257 ? -33.44189 54.74826 26.22746 1.000 40.64678 257 TRP C N 1
ATOM 11453 C CA . TRP C 1 257 ? -32.09199 54.78105 26.77382 1.000 38.54805 257 TRP C CA 1
ATOM 11454 C C . TRP C 1 257 ? -32.15883 55.45256 28.14553 1.000 36.54840 257 TRP C C 1
ATOM 11455 O O . TRP C 1 257 ? -32.54588 56.62079 28.24704 1.000 36.26593 257 TRP C O 1
ATOM 11466 N N . GLN C 1 258 ? -31.82992 54.70536 29.20384 1.000 35.02754 258 GLN C N 1
ATOM 11467 C CA . GLN C 1 258 ? -31.93478 55.19514 30.57097 1.000 40.60874 258 GLN C CA 1
ATOM 11468 C C . GLN C 1 258 ? -30.57252 55.18234 31.25625 1.000 36.88190 258 GLN C C 1
ATOM 11469 O O . GLN C 1 258 ? -29.78434 54.24971 31.04900 1.000 33.01171 258 GLN C O 1
ATOM 11475 N N . PRO C 1 259 ? -30.28243 56.17537 32.09656 1.000 33.86830 259 PRO C N 1
ATOM 11476 C CA . PRO C 1 259 ? -29.03020 56.14262 32.86554 1.000 37.74123 259 PRO C CA 1
ATOM 11477 C C . PRO C 1 259 ? -28.95113 54.86638 33.69525 1.000 35.90305 259 PRO C C 1
ATOM 11478 O O . PRO C 1 259 ? -29.86466 54.54215 34.45282 1.000 40.41817 259 PRO C O 1
ATOM 11482 N N . GLY C 1 260 ? -27.86894 54.11620 33.50763 1.000 32.17592 260 GLY C N 1
ATOM 11483 C CA . GLY C 1 260 ? -27.69684 52.84615 34.17228 1.000 34.29277 260 GLY C CA 1
ATOM 11484 C C . GLY C 1 260 ? -28.44234 51.68351 33.55038 1.000 39.42405 260 GLY C C 1
ATOM 11485 O O . GLY C 1 260 ? -28.27140 50.54579 34.00063 1.000 36.44177 260 GLY C O 1
ATOM 11486 N N . SER C 1 261 ? -29.26734 51.91795 32.53628 1.000 37.67184 261 SER C N 1
ATOM 11487 C CA . SER C 1 261 ? -29.90393 50.78714 31.85299 1.000 41.22756 261 SER C CA 1
ATOM 11488 C C . SER C 1 261 ? -30.06318 51.19461 30.38115 1.000 41.75724 261 SER C C 1
ATOM 11489 O O . SER C 1 261 ? -31.09459 51.70246 29.93733 1.000 42.67719 261 SER C O 1
ATOM 11492 N N . ALA C 1 262 ? -29.00271 50.98473 29.61350 1.000 37.37476 262 ALA C N 1
ATOM 11493 C CA . ALA C 1 262 ? -28.97496 51.47527 28.24640 1.000 39.23018 262 ALA C CA 1
ATOM 11494 C C . ALA C 1 262 ? -29.80193 50.58533 27.31677 1.000 35.17705 262 ALA C C 1
ATOM 11495 O O . ALA C 1 262 ? -29.89327 49.36795 27.49482 1.000 35.90406 262 ALA C O 1
ATOM 11497 N N . TYR C 1 263 ? -30.40511 51.20973 26.31435 1.000 35.77297 263 TYR C N 1
ATOM 11498 C CA . TYR C 1 263 ? -30.95562 50.47134 25.18521 1.000 38.19961 263 TYR C CA 1
ATOM 11499 C C . TYR C 1 263 ? -30.58104 51.20232 23.90426 1.000 34.60028 263 TYR C C 1
ATOM 11500 O O . TYR C 1 263 ? -30.74021 52.42116 23.81672 1.000 34.30844 263 TYR C O 1
ATOM 11509 N N . LEU C 1 264 ? -30.05103 50.48111 22.92450 1.000 35.78831 264 LEU C N 1
ATOM 11510 C CA . LEU C 1 264 ? -29.59714 51.11150 21.68864 1.000 38.08376 264 LEU C CA 1
ATOM 11511 C C . LEU C 1 264 ? -30.30105 50.47198 20.50064 1.000 36.89360 264 LEU C C 1
ATOM 11512 O O . LEU C 1 264 ? -30.16244 49.27000 20.26038 1.000 36.20697 264 LEU C O 1
ATOM 11517 N N . TYR C 1 265 ? -31.06659 51.27487 19.77264 1.000 39.61653 265 TYR C N 1
ATOM 11518 C CA . TYR C 1 265 ? -31.52065 50.85918 18.46138 1.000 39.27014 265 TYR C CA 1
ATOM 11519 C C . TYR C 1 265 ? -30.40302 51.04474 17.43856 1.000 40.25838 265 TYR C C 1
ATOM 11520 O O . TYR C 1 265 ? -29.33760 51.59304 17.73509 1.000 38.89895 265 TYR C O 1
ATOM 11529 N N . LYS C 1 266 ? -30.65041 50.56238 16.22098 1.000 39.16733 266 LYS C N 1
ATOM 11530 C CA . LYS C 1 266 ? -29.69491 50.65965 15.12395 1.000 38.28299 266 LYS C CA 1
ATOM 11531 C C . LYS C 1 266 ? -30.41060 51.21521 13.90338 1.000 41.94238 266 LYS C C 1
ATOM 11532 O O . LYS C 1 266 ? -31.41301 50.64330 13.46123 1.000 37.45245 266 LYS C O 1
ATOM 11538 N N . LEU C 1 267 ? -29.90729 52.33494 13.37590 1.000 40.51149 267 LEU C N 1
ATOM 11539 C CA . LEU C 1 267 ? -30.29058 52.81437 12.05422 1.000 35.87790 267 LEU C CA 1
ATOM 11540 C C . LEU C 1 267 ? -29.45273 52.05371 11.03369 1.000 39.53736 267 LEU C C 1
ATOM 11541 O O . LEU C 1 267 ? -28.24372 52.28485 10.91273 1.000 40.00609 267 LEU C O 1
ATOM 11546 N N . ASP C 1 268 ? -30.09182 51.11708 10.33529 1.000 33.18733 268 ASP C N 1
ATOM 11547 C CA . ASP C 1 268 ? -29.44348 50.19581 9.40282 1.000 38.26140 268 ASP C CA 1
ATOM 11548 C C . ASP C 1 268 ? -29.75208 50.66449 7.98217 1.000 39.74968 268 ASP C C 1
ATOM 11549 O O . ASP C 1 268 ? -30.90632 50.60455 7.54094 1.000 38.86698 268 ASP C O 1
ATOM 11554 N N . ILE C 1 269 ? -28.72937 51.13836 7.27063 1.000 36.46641 269 ILE C N 1
ATOM 11555 C CA . ILE C 1 269 ? -28.90034 51.85336 6.00847 1.000 36.18675 269 ILE C CA 1
ATOM 11556 C C . ILE C 1 269 ? -28.21034 51.08801 4.88962 1.000 40.77371 269 ILE C C 1
ATOM 11557 O O . ILE C 1 269 ? -27.02066 50.75875 4.99167 1.000 37.12453 269 ILE C O 1
ATOM 11562 N N . TYR C 1 270 ? -28.95920 50.82288 3.81876 1.000 38.37215 270 TYR C N 1
ATOM 11563 C CA . TYR C 1 270 ? -28.43595 50.24539 2.58980 1.000 38.47392 270 TYR C CA 1
ATOM 11564 C C . TYR C 1 270 ? -28.55010 51.26987 1.46674 1.000 41.07974 270 TYR C C 1
ATOM 11565 O O . TYR C 1 270 ? -29.60183 51.89465 1.29652 1.000 42.75384 270 TYR C O 1
ATOM 11574 N N . PHE C 1 271 ? -27.46467 51.45409 0.71340 1.000 40.99302 271 PHE C N 1
ATOM 11575 C CA . PHE C 1 271 ? -27.42485 52.48841 -0.31992 1.000 41.60929 271 PHE C CA 1
ATOM 11576 C C . PHE C 1 271 ? -26.51629 51.99649 -1.44557 1.000 45.78220 271 PHE C C 1
ATOM 11577 O O . PHE C 1 271 ? -25.28443 52.06193 -1.33870 1.000 39.66175 271 PHE C O 1
ATOM 11585 N N . GLY C 1 272 ? -27.13223 51.51501 -2.52087 1.000 42.54935 272 GLY C N 1
ATOM 11586 C CA . GLY C 1 272 ? -26.39043 50.93616 -3.62180 1.000 37.36019 272 GLY C CA 1
ATOM 11587 C C . GLY C 1 272 ? -25.59331 49.72721 -3.19091 1.000 42.15612 272 GLY C C 1
ATOM 11588 O O . GLY C 1 272 ? -26.16147 48.71628 -2.76962 1.000 40.77551 272 GLY C O 1
ATOM 11589 N N . GLN C 1 273 ? -24.27103 49.80771 -3.29377 1.000 41.46918 273 GLN C N 1
ATOM 11590 C CA . GLN C 1 273 ? -23.42204 48.76952 -2.73216 1.000 43.54173 273 GLN C CA 1
ATOM 11591 C C . GLN C 1 273 ? -23.04599 49.03154 -1.27302 1.000 39.03377 273 GLN C C 1
ATOM 11592 O O . GLN C 1 273 ? -22.49315 48.13554 -0.62513 1.000 40.65739 273 GLN C O 1
ATOM 11598 N N . ASP C 1 274 ? -23.34802 50.21778 -0.74333 1.000 38.88756 274 ASP C N 1
ATOM 11599 C CA . ASP C 1 274 ? -22.90667 50.63350 0.58239 1.000 36.56524 274 ASP C CA 1
ATOM 11600 C C . ASP C 1 274 ? -23.85680 50.13712 1.67254 1.000 38.40406 274 ASP C C 1
ATOM 11601 O O . ASP C 1 274 ? -25.02230 49.80955 1.42722 1.000 39.25807 274 ASP C O 1
ATOM 11606 N N . HIS C 1 275 ? -23.33492 50.10382 2.89919 1.000 37.85152 275 HIS C N 1
ATOM 11607 C CA . HIS C 1 275 ? -24.08014 49.67408 4.07607 1.000 34.00119 275 HIS C CA 1
ATOM 11608 C C . HIS C 1 275 ? -23.43540 50.32787 5.28712 1.000 36.94491 275 HIS C C 1
ATOM 11609 O O . HIS C 1 275 ? -22.20559 50.32340 5.40810 1.000 32.85175 275 HIS C O 1
ATOM 11616 N N . TYR C 1 276 ? -24.25893 50.92439 6.14808 1.000 36.76794 276 TYR C N 1
ATOM 11617 C CA . TYR C 1 276 ? -23.79592 51.53115 7.39124 1.000 34.39297 276 TYR C CA 1
ATOM 11618 C C . TYR C 1 276 ? -24.85089 51.30574 8.45871 1.000 38.05913 276 TYR C C 1
ATOM 11619 O O . TYR C 1 276 ? -26.04188 51.50586 8.20396 1.000 34.10607 276 TYR C O 1
ATOM 11628 N N . THR C 1 277 ? -24.41613 50.89760 9.64498 1.000 36.28950 277 THR C N 1
ATOM 11629 C CA . THR C 1 277 ? -25.30572 50.71171 10.78268 1.000 32.45961 277 THR C CA 1
ATOM 11630 C C . THR C 1 277 ? -24.86709 51.65809 11.89600 1.000 34.73027 277 THR C C 1
ATOM 11631 O O . THR C 1 277 ? -23.70486 51.63792 12.32341 1.000 35.76030 277 THR C O 1
ATOM 11635 N N . LEU C 1 278 ? -25.78721 52.50887 12.33518 1.000 36.95594 278 LEU C N 1
ATOM 11636 C CA . LEU C 1 278 ? -25.51573 53.51320 13.35032 1.000 33.15363 278 LEU C CA 1
ATOM 11637 C C . LEU C 1 278 ? -26.28729 53.20211 14.62503 1.000 37.95156 278 LEU C C 1
ATOM 11638 O O . LEU C 1 278 ? -27.52593 53.31858 14.63398 1.000 37.48051 278 LEU C O 1
ATOM 11643 N N . PRO C 1 279 ? -25.62463 52.82848 15.72109 1.000 38.73470 279 PRO C N 1
ATOM 11644 C CA . PRO C 1 279 ? -26.34326 52.70723 16.99810 1.000 34.92318 279 PRO C CA 1
ATOM 11645 C C . PRO C 1 279 ? -26.82127 54.06660 17.48946 1.000 36.86820 279 PRO C C 1
ATOM 11646 O O . PRO C 1 279 ? -26.19464 55.09783 17.24011 1.000 38.19872 279 PRO C O 1
ATOM 11650 N N . PHE C 1 280 ? -27.94688 54.06639 18.20225 1.000 36.66802 280 PHE C N 1
ATOM 11651 C CA . PHE C 1 280 ? -28.46623 55.30874 18.76234 1.000 32.99646 280 PHE C CA 1
ATOM 11652 C C . PHE C 1 280 ? -29.45977 54.98911 19.87633 1.000 34.65818 280 PHE C C 1
ATOM 11653 O O . PHE C 1 280 ? -29.90962 53.84988 20.04313 1.000 32.50238 280 PHE C O 1
ATOM 11661 N N . GLY C 1 281 ? -29.80000 56.01913 20.63622 1.000 30.71653 281 GLY C N 1
ATOM 11662 C CA . GLY C 1 281 ? -30.64698 55.85331 21.79804 1.000 35.93147 281 GLY C CA 1
ATOM 11663 C C . GLY C 1 281 ? -31.77663 56.85856 21.78230 1.000 37.20767 281 GLY C C 1
ATOM 11664 O O . GLY C 1 281 ? -31.62944 57.98316 21.30856 1.000 34.05465 281 GLY C O 1
ATOM 11665 N N . ILE C 1 282 ? -32.91843 56.43079 22.30721 1.000 39.21535 282 ILE C N 1
ATOM 11666 C CA . ILE C 1 282 ? -34.09875 57.27799 22.41243 1.000 39.56370 282 ILE C CA 1
ATOM 11667 C C . ILE C 1 282 ? -34.19620 57.74825 23.85717 1.000 35.14031 282 ILE C C 1
ATOM 11668 O O . ILE C 1 282 ? -34.42317 56.94594 24.76976 1.000 36.10811 282 ILE C O 1
ATOM 11673 N N . ARG C 1 283 ? -34.01734 59.04595 24.06868 1.000 32.58597 283 ARG C N 1
ATOM 11674 C CA . ARG C 1 283 ? -34.07070 59.61087 25.40950 1.000 32.62680 283 ARG C CA 1
ATOM 11675 C C . ARG C 1 283 ? -34.21355 61.11123 25.26394 1.000 31.31308 283 ARG C C 1
ATOM 11676 O O . ARG C 1 283 ? -33.79279 61.68288 24.25947 1.000 34.97784 283 ARG C O 1
ATOM 11684 N N . THR C 1 284 ? -34.83328 61.73656 26.25408 1.000 31.70819 284 THR C N 1
ATOM 11685 C CA . THR C 1 284 ? -35.09697 63.16670 26.22694 1.000 32.17650 284 THR C CA 1
ATOM 11686 C C . THR C 1 284 ? -34.37519 63.84732 27.37555 1.000 33.58524 284 THR C C 1
ATOM 11687 O O . THR C 1 284 ? -34.08817 63.22957 28.40575 1.000 32.12261 284 THR C O 1
ATOM 11691 N N . ILE C 1 285 ? -34.11757 65.14219 27.19421 1.000 36.16016 285 ILE C N 1
ATOM 11692 C CA . ILE C 1 285 ? -33.45031 65.97592 28.18758 1.000 42.20553 285 ILE C CA 1
ATOM 11693 C C . ILE C 1 285 ? -34.27839 67.22708 28.38429 1.000 35.40543 285 ILE C C 1
ATOM 11694 O O . ILE C 1 285 ? -34.72043 67.83734 27.40926 1.000 38.07868 285 ILE C O 1
ATOM 11699 N N . GLN C 1 286 ? -34.44189 67.64232 29.63422 1.000 36.47432 286 GLN C N 1
ATOM 11700 C CA . GLN C 1 286 ? -35.15399 68.87503 29.92228 1.000 37.52992 286 GLN C CA 1
ATOM 11701 C C . GLN C 1 286 ? -34.63471 69.45732 31.22438 1.000 38.64107 286 GLN C C 1
ATOM 11702 O O . GLN C 1 286 ? -34.33280 68.71755 32.16385 1.000 41.81034 286 GLN C O 1
ATOM 11708 N N . LEU C 1 287 ? -34.56404 70.78004 31.28829 1.000 39.59707 287 LEU C N 1
ATOM 11709 C CA . LEU C 1 287 ? -34.03908 71.47515 32.45156 1.000 41.98537 287 LEU C CA 1
ATOM 11710 C C . LEU C 1 287 ? -35.13516 72.30943 33.08332 1.000 44.13445 287 LEU C C 1
ATOM 11711 O O . LEU C 1 287 ? -35.81167 73.06846 32.39029 1.000 41.38326 287 LEU C O 1
ATOM 11716 N N . THR C 1 288 ? -35.30405 72.16849 34.39154 1.000 42.38001 288 THR C N 1
ATOM 11717 C CA . THR C 1 288 ? -36.08318 73.10114 35.19309 1.000 47.80647 288 THR C CA 1
ATOM 11718 C C . THR C 1 288 ? -35.11726 73.88026 36.07095 1.000 49.69707 288 THR C C 1
ATOM 11719 O O . THR C 1 288 ? -33.90614 73.62993 36.06873 1.000 48.38433 288 THR C O 1
ATOM 11723 N N . GLU C 1 289 ? -35.64249 74.84564 36.81768 1.000 49.45784 289 GLU C N 1
ATOM 11724 C CA . GLU C 1 289 ? -34.70186 75.69842 37.53449 1.000 45.22701 289 GLU C CA 1
ATOM 11725 C C . GLU C 1 289 ? -34.04742 74.99588 38.70422 1.000 44.30894 289 GLU C C 1
ATOM 11726 O O . GLU C 1 289 ? -33.16002 75.58298 39.32517 1.000 50.43835 289 GLU C O 1
ATOM 11732 N N . LYS C 1 290 ? -34.42648 73.76551 39.01464 1.000 42.32112 290 LYS C N 1
ATOM 11733 C CA . LYS C 1 290 ? -33.76454 73.03951 40.08473 1.000 38.49065 290 LYS C CA 1
ATOM 11734 C C . LYS C 1 290 ? -33.45562 71.59554 39.72289 1.000 41.39634 290 LYS C C 1
ATOM 11735 O O . LYS C 1 290 ? -32.89237 70.87753 40.55605 1.000 46.35419 290 LYS C O 1
ATOM 11741 N N . GLN C 1 291 ? -33.78692 71.14511 38.51530 1.000 44.00814 291 GLN C N 1
ATOM 11742 C CA . GLN C 1 291 ? -33.63718 69.74001 38.18820 1.000 45.16173 291 GLN C CA 1
ATOM 11743 C C . GLN C 1 291 ? -33.11010 69.56337 36.77474 1.000 38.53348 291 GLN C C 1
ATOM 11744 O O . GLN C 1 291 ? -33.28591 70.41688 35.90325 1.000 37.47906 291 GLN C O 1
ATOM 11750 N N . PHE C 1 292 ? -32.45734 68.42665 36.56717 1.000 38.81464 292 PHE C N 1
ATOM 11751 C CA . PHE C 1 292 ? -32.00216 67.98420 35.25433 1.000 37.28352 292 PHE C CA 1
ATOM 11752 C C . PHE C 1 292 ? -32.78802 66.72213 34.92541 1.000 34.38063 292 PHE C C 1
ATOM 11753 O O . PHE C 1 292 ? -32.59334 65.68157 35.56175 1.000 37.80147 292 PHE C O 1
ATOM 11761 N N . LEU C 1 293 ? -33.67540 66.80807 33.94200 1.000 40.62595 293 LEU C N 1
ATOM 11762 C CA . LEU C 1 293 ? -34.62673 65.73974 33.66561 1.000 37.87816 293 LEU C CA 1
ATOM 11763 C C . LEU C 1 293 ? -34.16151 64.90850 32.47615 1.000 36.84556 293 LEU C C 1
ATOM 11764 O O . LEU C 1 293 ? -33.90279 65.44785 31.39842 1.000 36.51995 293 LEU C O 1
ATOM 11769 N N . ILE C 1 294 ? -34.05938 63.59889 32.67617 1.000 35.43824 294 ILE C N 1
ATOM 11770 C CA . ILE C 1 294 ? -33.75253 62.65425 31.61086 1.000 39.01221 294 ILE C CA 1
ATOM 11771 C C . ILE C 1 294 ? -34.91200 61.67376 31.52409 1.000 37.81633 294 ILE C C 1
ATOM 11772 O O . ILE C 1 294 ? -35.20651 60.96908 32.50085 1.000 38.73609 294 ILE C O 1
ATOM 11777 N N . ASN C 1 295 ? -35.57157 61.63883 30.35822 1.000 41.91737 295 ASN C N 1
ATOM 11778 C CA . ASN C 1 295 ? -36.80635 60.87804 30.16955 1.000 34.97868 295 ASN C CA 1
ATOM 11779 C C . ASN C 1 295 ? -37.81385 61.22026 31.25579 1.000 35.20973 295 ASN C C 1
ATOM 11780 O O . ASN C 1 295 ? -38.43779 60.34285 31.85749 1.000 39.55210 295 ASN C O 1
ATOM 11785 N N . GLY C 1 296 ? -37.92975 62.51834 31.54126 1.000 35.56563 296 GLY C N 1
ATOM 11786 C CA . GLY C 1 296 ? -38.85705 63.02294 32.52663 1.000 39.41082 296 GLY C CA 1
ATOM 11787 C C . GLY C 1 296 ? -38.46294 62.84578 33.98392 1.000 44.72834 296 GLY C C 1
ATOM 11788 O O . GLY C 1 296 ? -39.07241 63.48972 34.84584 1.000 46.58018 296 GLY C O 1
ATOM 11789 N N . LYS C 1 297 ? -37.44976 61.97574 34.30783 1.000 44.85661 297 LYS C N 1
ATOM 11790 C CA . LYS C 1 297 ? -37.07365 61.70121 35.70311 1.000 42.60939 297 LYS C CA 1
ATOM 11791 C C . LYS C 1 297 ? -35.87231 62.54929 36.11665 1.000 41.91684 297 LYS C C 1
ATOM 11792 O O . LYS C 1 297 ? -34.91249 62.67126 35.34129 1.000 39.55338 297 LYS C O 1
ATOM 11798 N N . PRO C 1 298 ? -35.88506 63.14903 37.30821 1.000 41.37292 298 PRO C N 1
ATOM 11799 C CA . PRO C 1 298 ? -34.71180 63.90538 37.76843 1.000 40.41464 298 PRO C CA 1
ATOM 11800 C C . PRO C 1 298 ? -33.44760 63.05161 37.78535 1.000 39.59667 298 PRO C C 1
ATOM 11801 O O . PRO C 1 298 ? -33.46001 61.87958 38.16971 1.000 36.05188 298 PRO C O 1
ATOM 11805 N N . PHE C 1 299 ? -32.35025 63.65192 37.34019 1.000 38.09956 299 PHE C N 1
ATOM 11806 C CA . PHE C 1 299 ? -31.03869 63.01786 37.35587 1.000 37.00017 299 PHE C CA 1
ATOM 11807 C C . PHE C 1 299 ? -30.11392 63.87476 38.20636 1.000 31.48085 299 PHE C C 1
ATOM 11808 O O . PHE C 1 299 ? -30.05445 65.09431 38.02700 1.000 33.81435 299 PHE C O 1
ATOM 11816 N N . TYR C 1 300 ? -29.43509 63.24966 39.15708 1.000 29.92198 300 TYR C N 1
ATOM 11817 C CA . TYR C 1 300 ? -28.43163 63.91946 39.97702 1.000 33.03598 300 TYR C CA 1
ATOM 11818 C C . TYR C 1 300 ? -27.07832 63.34513 39.57651 1.000 28.66463 300 TYR C C 1
ATOM 11819 O O . TYR C 1 300 ? -26.86640 62.13178 39.67573 1.000 28.91523 300 TYR C O 1
ATOM 11828 N N . PHE C 1 301 ? -26.19408 64.20146 39.06497 1.000 30.40556 301 PHE C N 1
ATOM 11829 C CA . PHE C 1 301 ? -24.87628 63.75999 38.60701 1.000 29.64545 301 PHE C CA 1
ATOM 11830 C C . PHE C 1 301 ? -24.04364 63.26443 39.79200 1.000 29.10755 301 PHE C C 1
ATOM 11831 O O . PHE C 1 301 ? -23.83323 63.99869 40.76134 1.000 29.99825 301 PHE C O 1
ATOM 11839 N N . LYS C 1 302 ? -23.56491 62.02206 39.71407 1.000 30.87461 302 LYS C N 1
ATOM 11840 C CA . LYS C 1 302 ? -22.63444 61.46291 40.69656 1.000 30.36607 302 LYS C CA 1
ATOM 11841 C C . LYS C 1 302 ? -21.44663 60.91426 39.92094 1.000 30.09988 302 LYS C C 1
ATOM 11842 O O . LYS C 1 302 ? -21.59925 59.96645 39.14333 1.000 29.94612 302 LYS C O 1
ATOM 11848 N N . GLY C 1 303 ? -20.26610 61.50396 40.11128 1.000 29.09275 303 GLY C N 1
ATOM 11849 C CA . GLY C 1 303 ? -19.11816 60.97970 39.39248 1.000 28.49389 303 GLY C CA 1
ATOM 11850 C C . GLY C 1 303 ? -17.89117 61.86162 39.45323 1.000 27.36129 303 GLY C C 1
ATOM 11851 O O . GLY C 1 303 ? -17.59691 62.45094 40.49657 1.000 29.06544 303 GLY C O 1
ATOM 11852 N N . PHE C 1 304 ? -17.18739 61.98033 38.33026 1.000 26.96696 304 PHE C N 1
ATOM 11853 C CA . PHE C 1 304 ? -15.83860 62.53197 38.31593 1.000 28.54537 304 PHE C CA 1
ATOM 11854 C C . PHE C 1 304 ? -15.59299 63.23945 36.99960 1.000 31.59463 304 PHE C C 1
ATOM 11855 O O . PHE C 1 304 ? -16.10046 62.82461 35.95591 1.000 31.19218 304 PHE C O 1
ATOM 11863 N N . GLY C 1 305 ? -14.75196 64.26643 37.03748 1.000 32.32151 305 GLY C N 1
ATOM 11864 C CA . GLY C 1 305 ? -13.97273 64.59403 35.85131 1.000 32.92918 305 GLY C CA 1
ATOM 11865 C C . GLY C 1 305 ? -12.82284 63.60291 35.74069 1.000 32.59836 305 GLY C C 1
ATOM 11866 O O . GLY C 1 305 ? -12.20627 63.23009 36.73566 1.000 34.61011 305 GLY C O 1
ATOM 11867 N N . LYS C 1 306 ? -12.55798 63.14401 34.52321 1.000 28.71685 306 LYS C N 1
ATOM 11868 C CA . LYS C 1 306 ? -11.51763 62.14879 34.31074 1.000 30.82160 306 LYS C CA 1
ATOM 11869 C C . LYS C 1 306 ? -10.32536 62.75826 33.55442 1.000 29.89440 306 LYS C C 1
ATOM 11870 O O . LYS C 1 306 ? -10.20095 63.97926 33.40221 1.000 30.47842 306 LYS C O 1
ATOM 11876 N N . HIS C 1 307 ? -9.44222 61.89025 33.07662 1.000 31.48565 307 HIS C N 1
ATOM 11877 C CA . HIS C 1 307 ? -8.39964 62.25876 32.13242 1.000 31.67017 307 HIS C CA 1
ATOM 11878 C C . HIS C 1 307 ? -8.10798 61.04526 31.27093 1.000 31.31000 307 HIS C C 1
ATOM 11879 O O . HIS C 1 307 ? -8.43355 59.91372 31.63814 1.000 33.78633 307 HIS C O 1
ATOM 11886 N N . GLU C 1 308 ? -7.49500 61.28298 30.11137 1.000 27.59434 308 GLU C N 1
ATOM 11887 C CA . GLU C 1 308 ? -6.88735 60.18807 29.36349 1.000 27.58894 308 GLU C CA 1
ATOM 11888 C C . GLU C 1 308 ? -5.42983 60.14290 29.80173 1.000 26.70876 308 GLU C C 1
ATOM 11889 O O . GLU C 1 308 ? -4.60009 60.93546 29.34451 1.000 27.07851 308 GLU C O 1
ATOM 11895 N N . ASP C 1 309 ? -5.13563 59.23559 30.73119 1.000 25.10435 309 ASP C N 1
ATOM 11896 C CA . ASP C 1 309 ? -3.84361 59.17320 31.40020 1.000 26.19489 309 ASP C CA 1
ATOM 11897 C C . ASP C 1 309 ? -3.69735 57.79053 32.02011 1.000 29.83209 309 ASP C C 1
ATOM 11898 O O . ASP C 1 309 ? -4.64937 57.27123 32.62117 1.000 26.48575 309 ASP C O 1
ATOM 11903 N N . SER C 1 310 ? -2.51729 57.19631 31.85196 1.000 22.95491 310 SER C N 1
ATOM 11904 C CA . SER C 1 310 ? -2.14959 55.97639 32.56585 1.000 26.35743 310 SER C CA 1
ATOM 11905 C C . SER C 1 310 ? -0.63185 55.81984 32.50697 1.000 27.11923 310 SER C C 1
ATOM 11906 O O . SER C 1 310 ? 0.05840 56.54692 31.78423 1.000 22.96180 310 SER C O 1
ATOM 11909 N N . ASP C 1 311 ? -0.11334 54.87902 33.30190 1.000 25.00913 311 ASP C N 1
ATOM 11910 C CA . ASP C 1 311 ? 1.32443 54.61674 33.27924 1.000 24.94699 311 ASP C CA 1
ATOM 11911 C C . ASP C 1 311 ? 1.80004 54.19616 31.88591 1.000 23.69902 311 ASP C C 1
ATOM 11912 O O . ASP C 1 311 ? 1.04513 53.63189 31.08737 1.000 24.26707 311 ASP C O 1
ATOM 11917 N N . ILE C 1 312 ? 3.07781 54.49346 31.61253 1.000 26.56904 312 ILE C N 1
ATOM 11918 C CA . ILE C 1 312 ? 3.84558 54.11283 30.42219 1.000 25.55631 312 ILE C CA 1
ATOM 11919 C C . ILE C 1 312 ? 3.36632 54.82359 29.16255 1.000 26.07143 312 ILE C C 1
ATOM 11920 O O . ILE C 1 312 ? 4.17448 55.44663 28.46757 1.000 28.56395 312 ILE C O 1
ATOM 11925 N N . ARG C 1 313 ? 2.06957 54.74452 28.84953 1.000 26.73357 313 ARG C N 1
ATOM 11926 C CA . ARG C 1 313 ? 1.57022 55.11808 27.53194 1.000 27.27149 313 ARG C CA 1
ATOM 11927 C C . ARG C 1 313 ? 0.97828 56.51626 27.48332 1.000 25.95545 313 ARG C C 1
ATOM 11928 O O . ARG C 1 313 ? 0.39039 56.89248 26.45895 1.000 27.97143 313 ARG C O 1
ATOM 11936 N N . GLY C 1 314 ? 1.08979 57.27226 28.56165 1.000 22.64699 314 GLY C N 1
ATOM 11937 C CA . GLY C 1 314 ? 0.57499 58.63016 28.58641 1.000 24.97518 314 GLY C CA 1
ATOM 11938 C C . GLY C 1 314 ? -0.92066 58.65859 28.30955 1.000 26.16574 314 GLY C C 1
ATOM 11939 O O . GLY C 1 314 ? -1.71417 58.03774 29.01895 1.000 25.47819 314 GLY C O 1
ATOM 11940 N N . LYS C 1 315 ? -1.32175 59.38148 27.26452 1.000 21.85636 315 LYS C N 1
ATOM 11941 C CA . LYS C 1 315 ? -2.72989 59.51222 26.89708 1.000 28.25707 315 LYS C CA 1
ATOM 11942 C C . LYS C 1 315 ? -3.16523 58.50123 25.83343 1.000 27.04458 315 LYS C C 1
ATOM 11943 O O . LYS C 1 315 ? -4.22905 58.66665 25.22159 1.000 28.52684 315 LYS C O 1
ATOM 11949 N N . GLY C 1 316 ? -2.37582 57.45852 25.60408 1.000 28.72666 316 GLY C N 1
ATOM 11950 C CA . GLY C 1 316 ? -2.75459 56.46430 24.61538 1.000 27.86117 316 GLY C CA 1
ATOM 11951 C C . GLY C 1 316 ? -4.02380 55.72462 25.01297 1.000 31.73397 316 GLY C C 1
ATOM 11952 O O . GLY C 1 316 ? -4.27052 55.43758 26.18947 1.000 24.94393 316 GLY C O 1
ATOM 11953 N N . LEU C 1 317 ? -4.84060 55.42816 24.00222 1.000 28.60760 317 LEU C N 1
ATOM 11954 C CA . LEU C 1 317 ? -6.04438 54.64028 24.19604 1.000 27.17295 317 LEU C CA 1
ATOM 11955 C C . LEU C 1 317 ? -5.68791 53.26894 24.75619 1.000 28.90862 317 LEU C C 1
ATOM 11956 O O . LEU C 1 317 ? -4.78031 52.60170 24.26384 1.000 28.69411 317 LEU C O 1
ATOM 11961 N N . ASP C 1 318 ? -6.39440 52.85241 25.79946 1.000 29.14914 318 ASP C N 1
ATOM 11962 C CA . ASP C 1 318 ? -6.18401 51.52963 26.39919 1.000 29.56480 318 ASP C CA 1
ATOM 11963 C C . ASP C 1 318 ? -7.56555 51.01517 26.79442 1.000 29.78179 318 ASP C C 1
ATOM 11964 O O . ASP C 1 318 ? -8.12812 51.42601 27.81484 1.000 29.33484 318 ASP C O 1
ATOM 11969 N N . GLU C 1 319 ? -8.09791 50.11160 25.97590 1.000 30.51713 319 GLU C N 1
ATOM 11970 C CA . GLU C 1 319 ? -9.46398 49.65188 26.16556 1.000 34.55065 319 GLU C CA 1
ATOM 11971 C C . GLU C 1 319 ? -9.59312 48.77419 27.39621 1.000 32.27752 319 GLU C C 1
ATOM 11972 O O . GLU C 1 319 ? -10.63030 48.81326 28.06111 1.000 31.96928 319 GLU C O 1
ATOM 11978 N N . ALA C 1 320 ? -8.55212 48.00621 27.74057 1.000 28.76442 320 ALA C N 1
ATOM 11979 C CA . ALA C 1 320 ? -8.60758 47.25494 28.99139 1.000 31.33507 320 ALA C CA 1
ATOM 11980 C C . ALA C 1 320 ? -8.71530 48.20794 30.17154 1.000 31.71629 320 ALA C C 1
ATOM 11981 O O . ALA C 1 320 ? -9.52851 47.99666 31.07986 1.000 28.43152 320 ALA C O 1
ATOM 11983 N N . LEU C 1 321 ? -7.94915 49.30112 30.13799 1.000 32.23870 321 LEU C N 1
ATOM 11984 C CA . LEU C 1 321 ? -8.06872 50.32547 31.17300 1.000 30.97651 321 LEU C CA 1
ATOM 11985 C C . LEU C 1 321 ? -9.46254 50.94524 31.19979 1.000 31.13472 321 LEU C C 1
ATOM 11986 O O . LEU C 1 321 ? -9.98187 51.27578 32.27306 1.000 29.43722 321 LEU C O 1
ATOM 11991 N N . ASN C 1 322 ? -10.07501 51.14308 30.02511 1.000 31.49073 322 ASN C N 1
ATOM 11992 C CA . ASN C 1 322 ? -11.42136 51.71698 29.98482 1.000 30.58550 322 ASN C CA 1
ATOM 11993 C C . ASN C 1 322 ? -12.44738 50.79689 30.64076 1.000 28.57854 322 ASN C C 1
ATOM 11994 O O . ASN C 1 322 ? -13.32507 51.26407 31.37434 1.000 31.82513 322 ASN C O 1
ATOM 11999 N N . VAL C 1 323 ? -12.37513 49.49076 30.37653 1.000 30.93349 323 VAL C N 1
ATOM 12000 C CA . VAL C 1 323 ? -13.31190 48.57513 31.02228 1.000 30.04175 323 VAL C CA 1
ATOM 12001 C C . VAL C 1 323 ? -13.11814 48.60526 32.53198 1.000 27.65502 323 VAL C C 1
ATOM 12002 O O . VAL C 1 323 ? -14.08945 48.68766 33.29391 1.000 26.57567 323 VAL C O 1
ATOM 12006 N N . ARG C 1 324 ? -11.85635 48.56104 32.98871 1.000 25.79602 324 ARG C N 1
ATOM 12007 C CA . ARG C 1 324 ? -11.60296 48.62332 34.42781 1.000 24.40967 324 ARG C CA 1
ATOM 12008 C C . ARG C 1 324 ? -12.16048 49.90920 35.01838 1.000 25.82330 324 ARG C C 1
ATOM 12009 O O . ARG C 1 324 ? -12.76996 49.88858 36.09172 1.000 24.82176 324 ARG C O 1
ATOM 12017 N N . ASP C 1 325 ? -12.00238 51.03771 34.31217 1.000 23.21669 325 ASP C N 1
ATOM 12018 C CA . ASP C 1 325 ? -12.53299 52.29129 34.83839 1.000 24.78205 325 ASP C CA 1
ATOM 12019 C C . ASP C 1 325 ? -14.05407 52.22124 34.96975 1.000 29.47376 325 ASP C C 1
ATOM 12020 O O . ASP C 1 325 ? -14.61925 52.62067 35.99471 1.000 28.43643 325 ASP C O 1
ATOM 12025 N N . CYS C 1 326 ? -14.73200 51.68367 33.94532 1.000 23.68983 326 CYS C N 1
ATOM 12026 C CA . CYS C 1 326 ? -16.19103 51.59167 33.98564 1.000 30.51844 326 CYS C CA 1
ATOM 12027 C C . CYS C 1 326 ? -16.65592 50.62796 35.08811 1.000 25.45716 326 CYS C C 1
ATOM 12028 O O . CYS C 1 326 ? -17.64195 50.89711 35.78553 1.000 29.23040 326 CYS C O 1
ATOM 12031 N N . GLU C 1 327 ? -15.93822 49.51821 35.28243 1.000 26.46744 327 GLU C N 1
ATOM 12032 C CA . GLU C 1 327 ? -16.19622 48.65144 36.43281 1.000 27.97474 327 GLU C CA 1
ATOM 12033 C C . GLU C 1 327 ? -16.06259 49.40807 37.75059 1.000 29.40551 327 GLU C C 1
ATOM 12034 O O . GLU C 1 327 ? -16.83946 49.17722 38.68685 1.000 30.28779 327 GLU C O 1
ATOM 12040 N N . LEU C 1 328 ? -15.08419 50.31561 37.84900 1.000 27.89904 328 LEU C N 1
ATOM 12041 C CA . LEU C 1 328 ? -14.89410 51.05018 39.10021 1.000 29.87455 328 LEU C CA 1
ATOM 12042 C C . LEU C 1 328 ? -15.95769 52.12379 39.27623 1.000 29.04747 328 LEU C C 1
ATOM 12043 O O . LEU C 1 328 ? -16.38548 52.39135 40.40500 1.000 27.64105 328 LEU C O 1
ATOM 12048 N N . LEU C 1 329 ? -16.37925 52.75095 38.17554 1.000 25.50231 329 LEU C N 1
ATOM 12049 C CA . LEU C 1 329 ? -17.48184 53.70621 38.23203 1.000 30.32309 329 LEU C CA 1
ATOM 12050 C C . LEU C 1 329 ? -18.76565 53.03407 38.70333 1.000 29.66917 329 LEU C C 1
ATOM 12051 O O . LEU C 1 329 ? -19.52489 53.60819 39.48991 1.000 33.50072 329 LEU C O 1
ATOM 12056 N N . LYS C 1 330 ? -19.01482 51.81382 38.22910 1.000 29.57311 330 LYS C N 1
ATOM 12057 C CA . LYS C 1 330 ? -20.16313 51.03347 38.67096 1.000 32.13098 330 LYS C CA 1
ATOM 12058 C C . LYS C 1 330 ? -20.02758 50.64729 40.13985 1.000 35.53303 330 LYS C C 1
ATOM 12059 O O . LYS C 1 330 ? -20.97053 50.80494 40.92951 1.000 30.54773 330 LYS C O 1
ATOM 12065 N N . TRP C 1 331 ? -18.85282 50.14046 40.52273 1.000 28.08921 331 TRP C N 1
ATOM 12066 C CA . TRP C 1 331 ? -18.63927 49.74371 41.90272 1.000 26.55504 331 TRP C CA 1
ATOM 12067 C C . TRP C 1 331 ? -18.89188 50.90205 42.85429 1.000 29.95097 331 TRP C C 1
ATOM 12068 O O . TRP C 1 331 ? -19.49165 50.72281 43.91875 1.000 30.08576 331 TRP C O 1
ATOM 12079 N N . ILE C 1 332 ? -18.44370 52.10757 42.49555 1.000 30.36926 332 ILE C N 1
ATOM 12080 C CA . ILE C 1 332 ? -18.54089 53.21795 43.43994 1.000 30.38506 332 ILE C CA 1
ATOM 12081 C C . ILE C 1 332 ? -19.91223 53.87494 43.42313 1.000 29.88190 332 ILE C C 1
ATOM 12082 O O . ILE C 1 332 ? -20.17618 54.75625 44.25452 1.000 27.58375 332 ILE C O 1
ATOM 12087 N N . GLY C 1 333 ? -20.81112 53.44276 42.53725 1.000 29.98160 333 GLY C N 1
ATOM 12088 C CA . GLY C 1 333 ? -22.11484 54.06937 42.42099 1.000 28.67411 333 GLY C CA 1
ATOM 12089 C C . GLY C 1 333 ? -22.11292 55.36116 41.63835 1.000 29.38868 333 GLY C C 1
ATOM 12090 O O . GLY C 1 333 ? -23.04864 56.15774 41.76481 1.000 30.14914 333 GLY C O 1
ATOM 12091 N N . ALA C 1 334 ? -21.07445 55.61537 40.85161 1.000 28.93016 334 ALA C N 1
ATOM 12092 C CA . ALA C 1 334 ? -21.08420 56.79141 40.00016 1.000 28.61831 334 ALA C CA 1
ATOM 12093 C C . ALA C 1 334 ? -22.02498 56.54737 38.82562 1.000 28.26803 334 ALA C C 1
ATOM 12094 O O . ALA C 1 334 ? -22.20767 55.41414 38.38276 1.000 32.50764 334 ALA C O 1
ATOM 12096 N N . ASN C 1 335 ? -22.63546 57.61238 38.32388 1.000 25.74668 335 ASN C N 1
ATOM 12097 C CA . ASN C 1 335 ? -23.49061 57.49063 37.14888 1.000 30.59565 335 ASN C CA 1
ATOM 12098 C C . ASN C 1 335 ? -23.03459 58.34192 35.96655 1.000 30.75767 335 ASN C C 1
ATOM 12099 O O . ASN C 1 335 ? -23.71553 58.33895 34.93288 1.000 30.41854 335 ASN C O 1
ATOM 12104 N N . SER C 1 336 ? -21.91000 59.05992 36.07329 1.000 27.95808 336 SER C N 1
ATOM 12105 C CA . SER C 1 336 ? -21.57238 60.06541 35.06747 1.000 29.52056 336 SER C CA 1
ATOM 12106 C C . SER C 1 336 ? -20.08467 60.41167 35.13008 1.000 29.21146 336 SER C C 1
ATOM 12107 O O . SER C 1 336 ? -19.40768 60.14398 36.12613 1.000 27.89418 336 SER C O 1
ATOM 12110 N N . PHE C 1 337 ? -19.58452 61.01307 34.04735 1.000 29.22437 337 PHE C N 1
ATOM 12111 C CA . PHE C 1 337 ? -18.28667 61.68455 34.07923 1.000 31.19719 337 PHE C CA 1
ATOM 12112 C C . PHE C 1 337 ? -18.28549 62.83244 33.08126 1.000 30.42350 337 PHE C C 1
ATOM 12113 O O . PHE C 1 337 ? -19.15077 62.92466 32.20228 1.000 29.74043 337 PHE C O 1
ATOM 12121 N N . ARG C 1 338 ? -17.32173 63.73481 33.26240 1.000 30.84191 338 ARG C N 1
ATOM 12122 C CA . ARG C 1 338 ? -17.05270 64.82381 32.32917 1.000 31.27963 338 ARG C CA 1
ATOM 12123 C C . ARG C 1 338 ? -15.73715 64.53494 31.61611 1.000 27.91215 338 ARG C C 1
ATOM 12124 O O . ARG C 1 338 ? -14.80460 64.01159 32.23214 1.000 26.08292 338 ARG C O 1
ATOM 12132 N N . THR C 1 339 ? -15.64879 64.86534 30.32076 1.000 27.22762 339 THR C N 1
ATOM 12133 C CA . THR C 1 339 ? -14.41061 64.61896 29.57599 1.000 24.47386 339 THR C CA 1
ATOM 12134 C C . THR C 1 339 ? -13.42285 65.78064 29.76378 1.000 27.54705 339 THR C C 1
ATOM 12135 O O . THR C 1 339 ? -13.05305 66.51018 28.84404 1.000 28.17932 339 THR C O 1
ATOM 12139 N N . SER C 1 340 ? -12.98501 65.94681 31.00338 1.000 31.37631 340 SER C N 1
ATOM 12140 C CA . SER C 1 340 ? -11.96721 66.94228 31.29655 1.000 28.81653 340 SER C CA 1
ATOM 12141 C C . SER C 1 340 ? -10.64968 66.52086 30.65723 1.000 27.96669 340 SER C C 1
ATOM 12142 O O . SER C 1 340 ? -10.22083 65.37792 30.82206 1.000 31.86183 340 SER C O 1
ATOM 12145 N N . HIS C 1 341 ? -10.02607 67.40343 29.87032 1.000 29.02848 341 HIS C N 1
ATOM 12146 C CA . HIS C 1 341 ? -10.53064 68.71011 29.45981 1.000 28.15406 341 HIS C CA 1
ATOM 12147 C C . HIS C 1 341 ? -10.41193 68.77690 27.95231 1.000 30.30532 341 HIS C C 1
ATOM 12148 O O . HIS C 1 341 ? -9.72703 69.65008 27.41189 1.000 31.38974 341 HIS C O 1
ATOM 12155 N N . TYR C 1 342 ? -11.03279 67.81444 27.28056 1.000 27.93859 342 TYR C N 1
ATOM 12156 C CA . TYR C 1 342 ? -10.82342 67.58770 25.85661 1.000 30.97490 342 TYR C CA 1
ATOM 12157 C C . TYR C 1 342 ? -11.65971 66.37148 25.51083 1.000 28.96855 342 TYR C C 1
ATOM 12158 O O . TYR C 1 342 ? -11.92773 65.54656 26.39684 1.000 28.19730 342 TYR C O 1
ATOM 12167 N N . PRO C 1 343 ? -12.08671 66.22697 24.25407 1.000 26.09049 343 PRO C N 1
ATOM 12168 C CA . PRO C 1 343 ? -12.84426 65.03238 23.86611 1.000 26.06803 343 PRO C CA 1
ATOM 12169 C C . PRO C 1 343 ? -12.01467 63.77777 24.06272 1.000 31.10592 343 PRO C C 1
ATOM 12170 O O . PRO C 1 343 ? -10.79828 63.77567 23.85184 1.000 30.08666 343 PRO C O 1
ATOM 12174 N N . TYR C 1 344 ? -12.68263 62.70922 24.48661 1.000 29.40531 344 TYR C N 1
ATOM 12175 C CA . TYR C 1 344 ? -12.02965 61.42497 24.68918 1.000 32.89183 344 TYR C CA 1
ATOM 12176 C C . TYR C 1 344 ? -12.13764 60.58476 23.42346 1.000 30.77423 344 TYR C C 1
ATOM 12177 O O . TYR C 1 344 ? -12.82351 60.94821 22.46733 1.000 31.24487 344 TYR C O 1
ATOM 12186 N N . ALA C 1 345 ? -11.45424 59.44003 23.42202 1.000 28.61430 345 ALA C N 1
ATOM 12187 C CA . ALA C 1 345 ? -11.58683 58.51972 22.29928 1.000 30.41146 345 ALA C CA 1
ATOM 12188 C C . ALA C 1 345 ? -13.04561 58.10486 22.11567 1.000 32.64504 345 ALA C C 1
ATOM 12189 O O . ALA C 1 345 ? -13.80364 57.96132 23.08072 1.000 28.92897 345 ALA C O 1
ATOM 12191 N N . GLU C 1 346 ? -13.43283 57.90284 20.85389 1.000 31.68354 346 GLU C N 1
ATOM 12192 C CA . GLU C 1 346 ? -14.80105 57.49473 20.54943 1.000 31.20630 346 GLU C CA 1
ATOM 12193 C C . GLU C 1 346 ? -15.13524 56.15540 21.18588 1.000 32.88083 346 GLU C C 1
ATOM 12194 O O . GLU C 1 346 ? -16.28062 55.94022 21.59428 1.000 31.38482 346 GLU C O 1
ATOM 12200 N N . GLU C 1 347 ? -14.14329 55.26135 21.30059 1.000 34.02747 347 GLU C N 1
ATOM 12201 C CA . GLU C 1 347 ? -14.32458 53.98942 22.00279 1.000 32.89069 347 GLU C CA 1
ATOM 12202 C C . GLU C 1 347 ? -14.91402 54.19716 23.39307 1.000 33.02711 347 GLU C C 1
ATOM 12203 O O . GLU C 1 347 ? -15.81949 53.46048 23.81041 1.000 31.60917 347 GLU C O 1
ATOM 12209 N N . MET C 1 348 ? -14.41312 55.19865 24.12768 1.000 33.87031 348 MET C N 1
ATOM 12210 C CA . MET C 1 348 ? -14.96328 55.49582 25.45199 1.000 33.36390 348 MET C CA 1
ATOM 12211 C C . MET C 1 348 ? -16.37965 56.05212 25.36521 1.000 34.20042 348 MET C C 1
ATOM 12212 O O . MET C 1 348 ? -17.19417 55.81715 26.26857 1.000 30.25711 348 MET C O 1
ATOM 12217 N N . MET C 1 349 ? -16.68826 56.80907 24.30916 1.000 30.51494 349 MET C N 1
ATOM 12218 C CA . MET C 1 349 ? -18.05217 57.31509 24.15199 1.000 32.76127 349 MET C CA 1
ATOM 12219 C C . MET C 1 349 ? -19.02435 56.18865 23.80308 1.000 30.97606 349 MET C C 1
ATOM 12220 O O . MET C 1 349 ? -20.16063 56.16867 24.29871 1.000 33.23865 349 MET C O 1
ATOM 12225 N N . GLN C 1 350 ? -18.60005 55.25024 22.94576 1.000 29.22516 350 GLN C N 1
ATOM 12226 C CA . GLN C 1 350 ? -19.41514 54.06856 22.65596 1.000 34.20735 350 GLN C CA 1
ATOM 12227 C C . GLN C 1 350 ? -19.65335 53.23786 23.91349 1.000 35.51225 350 GLN C C 1
ATOM 12228 O O . GLN C 1 350 ? -20.78710 52.81721 24.18843 1.000 31.22986 350 GLN C O 1
ATOM 12234 N N . MET C 1 351 ? -18.59766 53.01558 24.70351 1.000 33.80758 351 MET C N 1
ATOM 12235 C CA . MET C 1 351 ? -18.74127 52.28450 25.96136 1.000 34.83528 351 MET C CA 1
ATOM 12236 C C . MET C 1 351 ? -19.74181 52.96311 26.89457 1.000 32.09629 351 MET C C 1
ATOM 12237 O O . MET C 1 351 ? -20.57930 52.29281 27.51094 1.000 33.30535 351 MET C O 1
ATOM 12242 N N . ALA C 1 352 ? -19.68654 54.29210 26.99811 1.000 29.61110 352 ALA C N 1
ATOM 12243 C CA . ALA C 1 352 ? -20.67705 55.00131 27.80349 1.000 32.00863 352 ALA C CA 1
ATOM 12244 C C . ALA C 1 352 ? -22.08006 54.80611 27.24308 1.000 33.42246 352 ALA C C 1
ATOM 12245 O O . ALA C 1 352 ? -23.04515 54.68902 28.00379 1.000 29.91550 352 ALA C O 1
ATOM 12247 N N . ASP C 1 353 ? -22.20949 54.79480 25.91000 1.000 32.43922 353 ASP C N 1
ATOM 12248 C CA . ASP C 1 353 ? -23.50585 54.52773 25.28354 1.000 35.98115 353 ASP C CA 1
ATOM 12249 C C . ASP C 1 353 ? -24.02980 53.15427 25.69312 1.000 33.70130 353 ASP C C 1
ATOM 12250 O O . ASP C 1 353 ? -25.20644 53.00282 26.03543 1.000 34.33792 353 ASP C O 1
ATOM 12255 N N . GLN C 1 354 ? -23.16113 52.14199 25.66971 1.000 32.79506 354 GLN C N 1
ATOM 12256 C CA . GLN C 1 354 ? -23.58246 50.77966 25.96949 1.000 32.42053 354 GLN C CA 1
ATOM 12257 C C . GLN C 1 354 ? -23.79451 50.53533 27.45731 1.000 36.37378 354 GLN C C 1
ATOM 12258 O O . GLN C 1 354 ? -24.62663 49.70122 27.82307 1.000 36.41977 354 GLN C O 1
ATOM 12264 N N . LYS C 1 355 ? -23.07270 51.23762 28.32706 1.000 35.54693 355 LYS C N 1
ATOM 12265 C CA . LYS C 1 355 ? -23.17259 50.97388 29.75562 1.000 36.20162 355 LYS C CA 1
ATOM 12266 C C . LYS C 1 355 ? -24.17822 51.87409 30.45634 1.000 37.68039 355 LYS C C 1
ATOM 12267 O O . LYS C 1 355 ? -24.40319 51.70677 31.65749 1.000 37.73842 355 LYS C O 1
ATOM 12273 N N . GLY C 1 356 ? -24.78320 52.81992 29.74363 1.000 36.73385 356 GLY C N 1
ATOM 12274 C CA . GLY C 1 356 ? -25.72497 53.72626 30.37237 1.000 35.23555 356 GLY C CA 1
ATOM 12275 C C . GLY C 1 356 ? -25.10173 54.81717 31.21130 1.000 33.45751 356 GLY C C 1
ATOM 12276 O O . GLY C 1 356 ? -25.73599 55.29322 32.16207 1.000 34.61058 356 GLY C O 1
ATOM 12277 N N . ILE C 1 357 ? -23.87929 55.23698 30.88294 1.000 31.74955 357 ILE C N 1
ATOM 12278 C CA . ILE C 1 357 ? -23.17630 56.29064 31.61430 1.000 30.40989 357 ILE C CA 1
ATOM 12279 C C . ILE C 1 357 ? -23.43748 57.63858 30.94056 1.000 32.57578 357 ILE C C 1
ATOM 12280 O O . ILE C 1 357 ? -23.26795 57.79086 29.72165 1.000 33.41681 357 ILE C O 1
ATOM 12285 N N . VAL C 1 358 ? -23.84446 58.61226 31.74113 1.000 27.19877 358 VAL C N 1
ATOM 12286 C CA . VAL C 1 358 ? -24.15251 59.96747 31.29460 1.000 27.58084 358 VAL C CA 1
ATOM 12287 C C . VAL C 1 358 ? -22.86419 60.78516 31.21108 1.000 32.68275 358 VAL C C 1
ATOM 12288 O O . VAL C 1 358 ? -22.00271 60.70930 32.09671 1.000 28.42588 358 VAL C O 1
ATOM 12292 N N . VAL C 1 359 ? -22.70610 61.56762 30.14318 1.000 31.78078 359 VAL C N 1
ATOM 12293 C CA . VAL C 1 359 ? -21.44204 62.24476 29.87721 1.000 27.65853 359 VAL C CA 1
ATOM 12294 C C . VAL C 1 359 ? -21.67957 63.73371 29.64963 1.000 31.28376 359 VAL C C 1
ATOM 12295 O O . VAL C 1 359 ? -22.60418 64.12891 28.93005 1.000 29.82724 359 VAL C O 1
ATOM 12299 N N . ILE C 1 360 ? -20.83779 64.55703 30.27402 1.000 27.38514 360 ILE C N 1
ATOM 12300 C CA . ILE C 1 360 ? -20.63966 65.95737 29.90759 1.000 25.67825 360 ILE C CA 1
ATOM 12301 C C . ILE C 1 360 ? -19.43514 66.03225 28.96861 1.000 26.48662 360 ILE C C 1
ATOM 12302 O O . ILE C 1 360 ? -18.30242 65.73691 29.37112 1.000 25.95287 360 ILE C O 1
ATOM 12307 N N . ASP C 1 361 ? -19.66958 66.45404 27.72669 1.000 27.89463 361 ASP C N 1
ATOM 12308 C CA . ASP C 1 361 ? -18.68569 66.39958 26.64608 1.000 27.82809 361 ASP C CA 1
ATOM 12309 C C . ASP C 1 361 ? -18.03449 67.77227 26.48027 1.000 30.89712 361 ASP C C 1
ATOM 12310 O O . ASP C 1 361 ? -18.71761 68.76175 26.18020 1.000 30.27576 361 ASP C O 1
ATOM 12315 N N . GLU C 1 362 ? -16.71524 67.82605 26.63827 1.000 26.90090 362 GLU C N 1
ATOM 12316 C CA . GLU C 1 362 ? -16.00301 69.08277 26.81666 1.000 28.93866 362 GLU C CA 1
ATOM 12317 C C . GLU C 1 362 ? -14.94918 69.28378 25.73320 1.000 31.01637 362 GLU C C 1
ATOM 12318 O O . GLU C 1 362 ? -14.24123 68.34955 25.34117 1.000 31.27483 362 GLU C O 1
ATOM 12324 N N . VAL C 1 363 ? -14.84324 70.52800 25.29203 1.000 31.03024 363 VAL C N 1
ATOM 12325 C CA . VAL C 1 363 ? -13.93569 71.00478 24.25506 1.000 33.80439 363 VAL C CA 1
ATOM 12326 C C . VAL C 1 363 ? -12.65626 71.47483 24.94938 1.000 34.87629 363 VAL C C 1
ATOM 12327 O O . VAL C 1 363 ? -12.72970 71.91631 26.10486 1.000 28.98324 363 VAL C O 1
ATOM 12331 N N . PRO C 1 364 ? -11.45127 71.37359 24.32002 1.000 31.96972 364 PRO C N 1
ATOM 12332 C CA . PRO C 1 364 ? -10.20593 71.65933 25.05869 1.000 29.62756 364 PRO C CA 1
ATOM 12333 C C . PRO C 1 364 ? -9.91111 73.13785 25.28429 1.000 33.72113 364 PRO C C 1
ATOM 12334 O O . PRO C 1 364 ? -8.74191 73.54836 25.24817 1.000 30.66697 364 PRO C O 1
ATOM 12338 N N . ALA C 1 365 ? -10.94465 73.94828 25.51449 1.000 31.54817 365 ALA C N 1
ATOM 12339 C CA . ALA C 1 365 ? -10.76528 75.37512 25.78153 1.000 29.59908 365 ALA C CA 1
ATOM 12340 C C . ALA C 1 365 ? -10.38616 75.60506 27.25005 1.000 33.78246 365 ALA C C 1
ATOM 12341 O O . ALA C 1 365 ? -11.12177 76.20607 28.04006 1.000 33.87862 365 ALA C O 1
ATOM 12343 N N . VAL C 1 366 ? -9.19584 75.10999 27.60078 1.000 28.66435 366 VAL C N 1
ATOM 12344 C CA . VAL C 1 366 ? -8.66167 75.15092 28.95592 1.000 32.33243 366 VAL C CA 1
ATOM 12345 C C . VAL C 1 366 ? -7.35151 75.92577 28.91278 1.000 33.81184 366 VAL C C 1
ATOM 12346 O O . VAL C 1 366 ? -6.65919 75.93990 27.89165 1.000 29.82261 366 VAL C O 1
ATOM 12350 N N . GLY C 1 367 ? -7.02074 76.59272 30.00998 1.000 30.53513 367 GLY C N 1
ATOM 12351 C CA . GLY C 1 367 ? -5.78571 77.33783 30.08259 1.000 31.59827 367 GLY C CA 1
ATOM 12352 C C . GLY C 1 367 ? -5.89783 78.80487 29.73078 1.000 37.42771 367 GLY C C 1
ATOM 12353 O O . GLY C 1 367 ? -4.86553 79.48499 29.64271 1.000 37.16719 367 GLY C O 1
ATOM 12354 N N . MET C 1 368 ? -7.11234 79.31398 29.52380 1.000 34.85938 368 MET C N 1
ATOM 12355 C CA . MET C 1 368 ? -7.33921 80.73857 29.27244 1.000 35.58603 368 MET C CA 1
ATOM 12356 C C . MET C 1 368 ? -7.34138 81.51375 30.59442 1.000 37.00213 368 MET C C 1
ATOM 12357 O O . MET C 1 368 ? -8.28467 82.22467 30.94630 1.000 35.30487 368 MET C O 1
ATOM 12362 N N . ASN C 1 369 ? -6.24459 81.35368 31.33252 1.000 38.51649 369 ASN C N 1
ATOM 12363 C CA . ASN C 1 369 ? -6.14039 81.84253 32.69989 1.000 38.10019 369 ASN C CA 1
ATOM 12364 C C . ASN C 1 369 ? -4.66614 81.98597 33.03412 1.000 46.27849 369 ASN C C 1
ATOM 12365 O O . ASN C 1 369 ? -3.79865 81.54770 32.27800 1.000 49.69389 369 ASN C O 1
ATOM 12370 N N . PHE C 1 370 ? -4.38767 82.62109 34.16951 1.000 48.28367 370 PHE C N 1
ATOM 12371 C CA . PHE C 1 370 ? -3.00137 82.85292 34.58080 1.000 51.61364 370 PHE C CA 1
ATOM 12372 C C . PHE C 1 370 ? -2.80990 82.42705 36.03702 1.000 51.18121 370 PHE C C 1
ATOM 12373 O O . PHE C 1 370 ? -3.78677 82.23202 36.76444 1.000 49.69745 370 PHE C O 1
ATOM 12381 N N . GLY C 1 377 ? -3.90632 90.32194 31.59482 1.000 41.40423 377 GLY C N 1
ATOM 12382 C CA . GLY C 1 377 ? -5.07972 90.21759 30.73787 1.000 39.62119 377 GLY C CA 1
ATOM 12383 C C . GLY C 1 377 ? -4.98273 89.07736 29.73453 1.000 40.50539 377 GLY C C 1
ATOM 12384 O O . GLY C 1 377 ? -4.00835 88.97875 28.99576 1.000 42.62684 377 GLY C O 1
ATOM 12385 N N . ILE C 1 378 ? -5.98007 88.19843 29.70845 1.000 36.21541 378 ILE C N 1
ATOM 12386 C CA . ILE C 1 378 ? -5.93474 87.05461 28.80087 1.000 38.26970 378 ILE C CA 1
ATOM 12387 C C . ILE C 1 378 ? -6.65834 87.35622 27.49260 1.000 36.04316 378 ILE C C 1
ATOM 12388 O O . ILE C 1 378 ? -6.20053 86.97173 26.41516 1.000 34.12731 378 ILE C O 1
ATOM 12393 N N . PHE C 1 379 ? -7.79570 88.04164 27.56494 1.000 33.87761 379 PHE C N 1
ATOM 12394 C CA . PHE C 1 379 ? -8.61735 88.29909 26.38315 1.000 39.13230 379 PHE C CA 1
ATOM 12395 C C . PHE C 1 379 ? -8.19896 89.65635 25.82820 1.000 40.80505 379 PHE C C 1
ATOM 12396 O O . PHE C 1 379 ? -8.77738 90.70404 26.12644 1.000 44.06708 379 PHE C O 1
ATOM 12404 N N . THR C 1 380 ? -7.11881 89.62468 25.04995 1.000 34.72176 380 THR C N 1
ATOM 12405 C CA . THR C 1 380 ? -6.50383 90.81281 24.48365 1.000 39.10858 380 THR C CA 1
ATOM 12406 C C . THR C 1 380 ? -6.11634 90.49252 23.05135 1.000 37.52547 380 THR C C 1
ATOM 12407 O O . THR C 1 380 ? -6.06282 89.32658 22.65321 1.000 40.28649 380 THR C O 1
ATOM 12411 N N . GLU C 1 381 ? -5.83319 91.54307 22.27581 1.000 43.48958 381 GLU C N 1
ATOM 12412 C CA . GLU C 1 381 ? -5.51802 91.36731 20.85934 1.000 44.78790 381 GLU C CA 1
ATOM 12413 C C . GLU C 1 381 ? -4.31129 90.46503 20.65693 1.000 45.17885 381 GLU C C 1
ATOM 12414 O O . GLU C 1 381 ? -4.19968 89.79864 19.62082 1.000 45.09585 381 GLU C O 1
ATOM 12420 N N . ASP C 1 382 ? -3.40246 90.42940 21.62968 1.000 43.38821 382 ASP C N 1
ATOM 12421 C CA . ASP C 1 382 ? -2.15772 89.68498 21.51802 1.000 45.11635 382 ASP C CA 1
ATOM 12422 C C . ASP C 1 382 ? -2.23776 88.27796 22.09159 1.000 45.65518 382 ASP C C 1
ATOM 12423 O O . ASP C 1 382 ? -1.26887 87.52468 21.96837 1.000 43.15709 382 ASP C O 1
ATOM 12428 N N . LYS C 1 383 ? -3.34241 87.90718 22.73442 1.000 39.05481 383 LYS C N 1
ATOM 12429 C CA . LYS C 1 383 ? -3.41611 86.58117 23.33318 1.000 38.84262 383 LYS C CA 1
ATOM 12430 C C . LYS C 1 383 ? -4.67194 85.86965 22.84791 1.000 36.51735 383 LYS C C 1
ATOM 12431 O O . LYS C 1 383 ? -4.77834 85.54422 21.66121 1.000 35.30246 383 LYS C O 1
ATOM 12437 N N . VAL C 1 384 ? -5.62748 85.62470 23.74152 1.000 34.88702 384 VAL C N 1
ATOM 12438 C CA . VAL C 1 384 ? -6.87657 84.99844 23.31892 1.000 34.79822 384 VAL C CA 1
ATOM 12439 C C . VAL C 1 384 ? -7.68703 86.04733 22.55874 1.000 36.13492 384 VAL C C 1
ATOM 12440 O O . VAL C 1 384 ? -8.22442 86.98106 23.15934 1.000 36.20132 384 VAL C O 1
ATOM 12444 N N . ASN C 1 385 ? -7.78788 85.89317 21.24206 1.000 37.61509 385 ASN C N 1
ATOM 12445 C CA . ASN C 1 385 ? -8.34648 86.93707 20.38516 1.000 35.62041 385 ASN C CA 1
ATOM 12446 C C . ASN C 1 385 ? -9.29448 86.30178 19.36921 1.000 34.13613 385 ASN C C 1
ATOM 12447 O O . ASN C 1 385 ? -9.79822 85.19065 19.56329 1.000 32.79513 385 ASN C O 1
ATOM 12452 N N . GLU C 1 386 ? -9.52068 87.00367 18.24562 1.000 33.75077 386 GLU C N 1
ATOM 12453 C CA . GLU C 1 386 ? -10.49220 86.55652 17.24992 1.000 32.71622 386 GLU C CA 1
ATOM 12454 C C . GLU C 1 386 ? -10.05232 85.27198 16.56177 1.000 35.92048 386 GLU C C 1
ATOM 12455 O O . GLU C 1 386 ? -10.89693 84.50930 16.08102 1.000 37.05646 386 GLU C O 1
ATOM 12461 N N . LYS C 1 387 ? -8.74319 85.02980 16.47563 1.000 33.29301 387 LYS C N 1
ATOM 12462 C CA . LYS C 1 387 ? -8.25562 83.76814 15.92671 1.000 34.06968 387 LYS C CA 1
ATOM 12463 C C . LYS C 1 387 ? -8.60362 82.60682 16.85256 1.000 35.23522 387 LYS C C 1
ATOM 12464 O O . LYS C 1 387 ? -9.08937 81.56165 16.40259 1.000 32.50025 387 LYS C O 1
ATOM 12470 N N . THR C 1 388 ? -8.34532 82.77380 18.15571 1.000 34.10911 388 THR C N 1
ATOM 12471 C CA . THR C 1 388 ? -8.75576 81.77277 19.13997 1.000 33.48862 388 THR C CA 1
ATOM 12472 C C . THR C 1 388 ? -10.26036 81.53080 19.07900 1.000 30.53932 388 THR C C 1
ATOM 12473 O O . THR C 1 388 ? -10.71832 80.37941 19.10661 1.000 31.28059 388 THR C O 1
ATOM 12477 N N . LEU C 1 389 ? -11.04124 82.60661 18.96847 1.000 30.40622 389 LEU C N 1
ATOM 12478 C CA . LEU C 1 389 ? -12.49372 82.47451 18.87055 1.000 33.95955 389 LEU C CA 1
ATOM 12479 C C . LEU C 1 389 ? -12.89773 81.62747 17.66805 1.000 32.72646 389 LEU C C 1
ATOM 12480 O O . LEU C 1 389 ? -13.68591 80.68332 17.79525 1.000 31.10443 389 LEU C O 1
ATOM 12485 N N . ALA C 1 390 ? -12.37435 81.95974 16.48487 1.000 33.91419 390 ALA C N 1
ATOM 12486 C CA . ALA C 1 390 ? -12.77583 81.24362 15.27984 1.000 34.72943 390 ALA C CA 1
ATOM 12487 C C . ALA C 1 390 ? -12.36965 79.78465 15.36680 1.000 33.53743 390 ALA C C 1
ATOM 12488 O O . ALA C 1 390 ? -13.11451 78.89573 14.93497 1.000 34.84881 390 ALA C O 1
ATOM 12490 N N . TYR C 1 391 ? -11.19363 79.52081 15.94243 1.000 31.86899 391 TYR C N 1
ATOM 12491 C CA . TYR C 1 391 ? -10.76137 78.14351 16.13715 1.000 34.08246 391 TYR C CA 1
ATOM 12492 C C . TYR C 1 391 ? -11.62974 77.44446 17.17816 1.000 27.91187 391 TYR C C 1
ATOM 12493 O O . TYR C 1 391 ? -11.95540 76.26104 17.03128 1.000 31.37162 391 TYR C O 1
ATOM 12502 N N . HIS C 1 392 ? -12.03767 78.16778 18.21950 1.000 30.56252 392 HIS C N 1
ATOM 12503 C CA . HIS C 1 392 ? -12.91997 77.59208 19.23418 1.000 28.92089 392 HIS C CA 1
ATOM 12504 C C . HIS C 1 392 ? -14.24641 77.12804 18.62020 1.000 33.79609 392 HIS C C 1
ATOM 12505 O O . HIS C 1 392 ? -14.72967 76.02319 18.91342 1.000 30.39713 392 HIS C O 1
ATOM 12512 N N . LYS C 1 393 ? -14.84243 77.94943 17.74606 1.000 32.13341 393 LYS C N 1
ATOM 12513 C CA . LYS C 1 393 ? -16.06866 77.52322 17.07127 1.000 29.98362 393 LYS C CA 1
ATOM 12514 C C . LYS C 1 393 ? -15.81237 76.31314 16.19113 1.000 34.42736 393 LYS C C 1
ATOM 12515 O O . LYS C 1 393 ? -16.63129 75.38477 16.14560 1.000 30.59077 393 LYS C O 1
ATOM 12521 N N . GLN C 1 394 ? -14.66684 76.30203 15.49183 1.000 31.98785 394 GLN C N 1
ATOM 12522 C CA . GLN C 1 394 ? -14.33703 75.18291 14.61632 1.000 28.11561 394 GLN C CA 1
ATOM 12523 C C . GLN C 1 394 ? -14.23333 73.87680 15.40050 1.000 31.40286 394 GLN C C 1
ATOM 12524 O O . GLN C 1 394 ? -14.74054 72.83578 14.96081 1.000 31.81087 394 GLN C O 1
ATOM 12530 N N . VAL C 1 395 ? -13.58337 73.90470 16.56749 1.000 26.44986 395 VAL C N 1
ATOM 12531 C CA . VAL C 1 395 ? -13.47808 72.66711 17.33700 1.000 28.97226 395 VAL C CA 1
ATOM 12532 C C . VAL C 1 395 ? -14.85458 72.23210 17.86467 1.000 26.60277 395 VAL C C 1
ATOM 12533 O O . VAL C 1 395 ? -15.15242 71.03934 17.92410 1.000 29.69733 395 VAL C O 1
ATOM 12537 N N . LEU C 1 396 ? -15.72842 73.17744 18.20709 1.000 28.54690 396 LEU C N 1
ATOM 12538 C CA . LEU C 1 396 ? -17.08939 72.81589 18.61367 1.000 33.15681 396 LEU C CA 1
ATOM 12539 C C . LEU C 1 396 ? -17.86783 72.16070 17.47642 1.000 31.07659 396 LEU C C 1
ATOM 12540 O O . LEU C 1 396 ? -18.59210 71.17568 17.69048 1.000 28.88464 396 LEU C O 1
ATOM 12545 N N . LYS C 1 397 ? -17.74740 72.70345 16.26421 1.000 33.96170 397 LYS C N 1
ATOM 12546 C CA . LYS C 1 397 ? -18.34534 72.05562 15.09883 1.000 33.89229 397 LYS C CA 1
ATOM 12547 C C . LYS C 1 397 ? -17.83753 70.62263 14.95513 1.000 36.04086 397 LYS C C 1
ATOM 12548 O O . LYS C 1 397 ? -18.62485 69.68199 14.77171 1.000 33.15768 397 LYS C O 1
ATOM 12554 N N . GLU C 1 398 ? -16.51392 70.43598 15.04271 1.000 28.47481 398 GLU C N 1
ATOM 12555 C CA . GLU C 1 398 ? -15.95145 69.09781 14.87785 1.000 35.52415 398 GLU C CA 1
ATOM 12556 C C . GLU C 1 398 ? -16.40475 68.15843 15.99404 1.000 33.13725 398 GLU C C 1
ATOM 12557 O O . GLU C 1 398 ? -16.70389 66.98275 15.74311 1.000 31.63643 398 GLU C O 1
ATOM 12563 N N . LEU C 1 399 ? -16.46448 68.65793 17.23078 1.000 28.48260 399 LEU C N 1
ATOM 12564 C CA . LEU C 1 399 ? -16.91891 67.81933 18.33528 1.000 31.41801 399 LEU C CA 1
ATOM 12565 C C . LEU C 1 399 ? -18.38383 67.44138 18.15282 1.000 31.65137 399 LEU C C 1
ATOM 12566 O O . LEU C 1 399 ? -18.76426 66.27502 18.32823 1.000 30.43895 399 LEU C O 1
ATOM 12571 N N . TYR C 1 400 ? -19.21952 68.41787 17.78894 1.000 33.32883 400 TYR C N 1
ATOM 12572 C CA . TYR C 1 400 ? -20.62692 68.12311 17.53695 1.000 31.63102 400 TYR C CA 1
ATOM 12573 C C . TYR C 1 400 ? -20.78706 67.09312 16.42543 1.000 32.03244 400 TYR C C 1
ATOM 12574 O O . TYR C 1 400 ? -21.60166 66.16984 16.54067 1.000 31.21122 400 TYR C O 1
ATOM 12583 N N . GLN C 1 401 ? -20.00588 67.21957 15.34840 1.000 30.40395 401 GLN C N 1
ATOM 12584 C CA . GLN C 1 401 ? -20.16499 66.30826 14.21587 1.000 33.46935 401 GLN C CA 1
ATOM 12585 C C . GLN C 1 401 ? -19.83971 64.87726 14.61576 1.000 32.31526 401 GLN C C 1
ATOM 12586 O O . GLN C 1 401 ? -20.45957 63.92645 14.11282 1.000 29.83737 401 GLN C O 1
ATOM 12592 N N . ARG C 1 402 ? -18.83188 64.70660 15.48132 1.000 28.01326 402 ARG C N 1
ATOM 12593 C CA . ARG C 1 402 ? -18.41749 63.37299 15.91306 1.000 29.94326 402 ARG C CA 1
ATOM 12594 C C . ARG C 1 402 ? -19.40547 62.76359 16.90344 1.000 25.78236 402 ARG C C 1
ATOM 12595 O O . ARG C 1 402 ? -19.69828 61.56181 16.84503 1.000 30.81688 402 ARG C O 1
ATOM 12603 N N . ASP C 1 403 ? -19.90447 63.55583 17.83808 1.000 25.26518 403 ASP C N 1
ATOM 12604 C CA . ASP C 1 403 ? -20.61077 63.01460 18.99272 1.000 26.09880 403 ASP C CA 1
ATOM 12605 C C . ASP C 1 403 ? -22.10731 63.32950 18.99130 1.000 31.95457 403 ASP C C 1
ATOM 12606 O O . ASP C 1 403 ? -22.80150 62.98832 19.96534 1.000 31.21436 403 ASP C O 1
ATOM 12611 N N . LYS C 1 404 ? -22.62779 63.96601 17.93443 1.000 30.83965 404 LYS C N 1
ATOM 12612 C CA . LYS C 1 404 ? -24.03209 64.39940 17.94631 1.000 32.76917 404 LYS C CA 1
ATOM 12613 C C . LYS C 1 404 ? -24.98373 63.24539 18.22955 1.000 30.38774 404 LYS C C 1
ATOM 12614 O O . LYS C 1 404 ? -26.00087 63.43335 18.89954 1.000 34.88903 404 LYS C O 1
ATOM 12620 N N . ASN C 1 405 ? -24.67178 62.04529 17.73903 1.000 30.10069 405 ASN C N 1
ATOM 12621 C CA . ASN C 1 405 ? -25.60593 60.92966 17.78708 1.000 31.11950 405 ASN C CA 1
ATOM 12622 C C . ASN C 1 405 ? -25.45012 60.03232 19.00804 1.000 34.13426 405 ASN C C 1
ATOM 12623 O O . ASN C 1 405 ? -26.11053 58.98792 19.07116 1.000 31.26426 405 ASN C O 1
ATOM 12628 N N . HIS C 1 406 ? -24.59239 60.40226 19.96475 1.000 30.30791 406 HIS C N 1
ATOM 12629 C CA . HIS C 1 406 ? -24.40119 59.60547 21.17476 1.000 28.96477 406 HIS C CA 1
ATOM 12630 C C . HIS C 1 406 ? -25.49789 59.94286 22.18390 1.000 29.80855 406 HIS C C 1
ATOM 12631 O O . HIS C 1 406 ? -25.55350 61.07939 22.65512 1.000 29.39900 406 HIS C O 1
ATOM 12638 N N . PRO C 1 407 ? -26.35655 58.99844 22.57017 1.000 27.27615 407 PRO C N 1
ATOM 12639 C CA . PRO C 1 407 ? -27.27554 59.28042 23.67664 1.000 29.81798 407 PRO C CA 1
ATOM 12640 C C . PRO C 1 407 ? -26.55565 59.55259 24.98393 1.000 30.95277 407 PRO C C 1
ATOM 12641 O O . PRO C 1 407 ? -27.12540 60.22355 25.87308 1.000 28.55144 407 PRO C O 1
ATOM 12645 N N . CYS C 1 408 ? -25.32638 59.08660 25.16699 1.000 29.83600 408 CYS C N 1
ATOM 12646 C CA . CYS C 1 408 ? -24.71182 59.30540 26.46187 1.000 31.07014 408 CYS C CA 1
ATOM 12647 C C . CYS C 1 408 ? -24.39444 60.79589 26.69321 1.000 32.21133 408 CYS C C 1
ATOM 12648 O O . CYS C 1 408 ? -24.35354 61.22083 27.84860 1.000 30.03453 408 CYS C O 1
ATOM 12651 N N . VAL C 1 409 ? -24.29530 61.60151 25.63679 1.000 29.72375 409 VAL C N 1
ATOM 12652 C CA . VAL C 1 409 ? -23.92280 62.99989 25.80381 1.000 30.86840 409 VAL C CA 1
ATOM 12653 C C . VAL C 1 409 ? -25.16310 63.81933 26.14933 1.000 33.82709 409 VAL C C 1
ATOM 12654 O O . VAL C 1 409 ? -26.06616 63.95687 25.32003 1.000 34.75562 409 VAL C O 1
ATOM 12658 N N . VAL C 1 410 ? -25.22618 64.37082 27.37028 1.000 32.10728 410 VAL C N 1
ATOM 12659 C CA . VAL C 1 410 ? -26.39427 65.16490 27.76289 1.000 32.60771 410 VAL C CA 1
ATOM 12660 C C . VAL C 1 410 ? -26.11294 66.65356 27.85334 1.000 35.82446 410 VAL C C 1
ATOM 12661 O O . VAL C 1 410 ? -27.06022 67.42786 28.08574 1.000 32.53233 410 VAL C O 1
ATOM 12665 N N . MET C 1 411 ? -24.86663 67.09068 27.67179 1.000 29.01723 411 MET C N 1
ATOM 12666 C CA . MET C 1 411 ? -24.55284 68.49866 27.85037 1.000 28.75740 411 MET C CA 1
ATOM 12667 C C . MET C 1 411 ? -23.18868 68.76908 27.22974 1.000 29.79908 411 MET C C 1
ATOM 12668 O O . MET C 1 411 ? -22.30784 67.91100 27.28507 1.000 30.73021 411 MET C O 1
ATOM 12673 N N . TRP C 1 412 ? -23.03206 69.93773 26.60204 1.000 33.17986 412 TRP C N 1
ATOM 12674 C CA . TRP C 1 412 ? -21.74333 70.37605 26.06091 1.000 31.19797 412 TRP C CA 1
ATOM 12675 C C . TRP C 1 412 ? -21.11390 71.34772 27.04146 1.000 30.85632 412 TRP C C 1
ATOM 12676 O O . TRP C 1 412 ? -21.78177 72.28278 27.50130 1.000 31.05102 412 TRP C O 1
ATOM 12687 N N . SER C 1 413 ? -19.83211 71.13764 27.34645 1.000 26.68645 413 SER C N 1
ATOM 12688 C CA . SER C 1 413 ? -19.05524 72.07227 28.15705 1.000 28.45223 413 SER C CA 1
ATOM 12689 C C . SER C 1 413 ? -18.07166 72.75606 27.22645 1.000 28.66975 413 SER C C 1
ATOM 12690 O O . SER C 1 413 ? -17.25868 72.08502 26.58697 1.000 32.41413 413 SER C O 1
ATOM 12693 N N . ILE C 1 414 ? -18.14813 74.08159 27.13871 1.000 27.65036 414 ILE C N 1
ATOM 12694 C CA . ILE C 1 414 ? -17.40831 74.79363 26.10706 1.000 29.08861 414 ILE C CA 1
ATOM 12695 C C . ILE C 1 414 ? -16.09239 75.34710 26.60968 1.000 30.52476 414 ILE C C 1
ATOM 12696 O O . ILE C 1 414 ? -15.34304 75.92680 25.81047 1.000 29.64540 414 ILE C O 1
ATOM 12701 N N . THR C 1 415 ? -15.79750 75.21517 27.90392 1.000 29.72911 415 THR C N 1
ATOM 12702 C CA . THR C 1 415 ? -14.59828 75.79835 28.48917 1.000 29.61904 415 THR C CA 1
ATOM 12703 C C . THR C 1 415 ? -14.41556 75.25111 29.89390 1.000 28.20564 415 THR C C 1
ATOM 12704 O O . THR C 1 415 ? -15.37429 74.82028 30.54056 1.000 29.85504 415 THR C O 1
ATOM 12708 N N . ASN C 1 416 ? -13.17143 75.29816 30.36611 1.000 25.61595 416 ASN C N 1
ATOM 12709 C CA . ASN C 1 416 ? -12.83334 74.94544 31.74086 1.000 24.35411 416 ASN C CA 1
ATOM 12710 C C . ASN C 1 416 ? -12.00741 76.07038 32.34316 1.000 28.23155 416 ASN C C 1
ATOM 12711 O O . ASN C 1 416 ? -10.88305 76.32768 31.89252 1.000 27.38619 416 ASN C O 1
ATOM 12716 N N . GLU C 1 417 ? -12.56816 76.73120 33.36102 1.000 30.01998 417 GLU C N 1
ATOM 12717 C CA . GLU C 1 417 ? -11.87865 77.75478 34.14256 1.000 30.59827 417 GLU C CA 1
ATOM 12718 C C . GLU C 1 417 ? -11.23081 78.86539 33.31496 1.000 33.08119 417 GLU C C 1
ATOM 12719 O O . GLU C 1 417 ? -10.03833 79.15801 33.49286 1.000 34.52368 417 GLU C O 1
ATOM 12725 N N . PRO C 1 418 ? -11.97319 79.53155 32.42946 1.000 35.18845 418 PRO C N 1
ATOM 12726 C CA . PRO C 1 418 ? -11.42328 80.72249 31.77181 1.000 34.84067 418 PRO C CA 1
ATOM 12727 C C . PRO C 1 418 ? -11.34751 81.87258 32.75760 1.000 31.96101 418 PRO C C 1
ATOM 12728 O O . PRO C 1 418 ? -12.03558 81.89075 33.77813 1.000 33.53068 418 PRO C O 1
ATOM 12732 N N . HIS C 1 419 ? -10.49471 82.85254 32.45303 1.000 34.84282 419 HIS C N 1
ATOM 12733 C CA . HIS C 1 419 ? -10.41775 84.05170 33.29912 1.000 33.93563 419 HIS C CA 1
ATOM 12734 C C . HIS C 1 419 ? -11.58447 84.97920 32.96076 1.000 36.97958 419 HIS C C 1
ATOM 12735 O O . HIS C 1 419 ? -11.42095 86.07517 32.42345 1.000 39.51649 419 HIS C O 1
ATOM 12742 N N . SER C 1 420 ? -12.78891 84.51224 33.29677 1.000 33.35328 420 SER C N 1
ATOM 12743 C CA . SER C 1 420 ? -14.03921 85.13915 32.88615 1.000 37.57145 420 SER C CA 1
ATOM 12744 C C . SER C 1 420 ? -14.42993 86.34672 33.75188 1.000 37.73163 420 SER C C 1
ATOM 12745 O O . SER C 1 420 ? -15.59081 86.77100 33.72992 1.000 38.76935 420 SER C O 1
ATOM 12748 N N . SER C 1 421 ? -13.49147 86.88885 34.52141 1.000 35.99163 421 SER C N 1
ATOM 12749 C CA . SER C 1 421 ? -13.69482 88.15132 35.21008 1.000 34.76628 421 SER C CA 1
ATOM 12750 C C . SER C 1 421 ? -13.36806 89.34696 34.32226 1.000 38.74414 421 SER C C 1
ATOM 12751 O O . SER C 1 421 ? -13.81966 90.46359 34.60264 1.000 38.19873 421 SER C O 1
ATOM 12754 N N . GLU C 1 422 ? -12.61094 89.13176 33.25177 1.000 36.35173 422 GLU C N 1
ATOM 12755 C CA . GLU C 1 422 ? -12.32073 90.19639 32.30752 1.000 39.56403 422 GLU C CA 1
ATOM 12756 C C . GLU C 1 422 ? -13.56777 90.55272 31.51117 1.000 39.49852 422 GLU C C 1
ATOM 12757 O O . GLU C 1 422 ? -14.28141 89.67336 31.02113 1.000 38.57664 422 GLU C O 1
ATOM 12763 N N . GLU C 1 423 ? -13.81787 91.85736 31.36839 1.000 40.20691 423 GLU C N 1
ATOM 12764 C CA . GLU C 1 423 ? -14.95435 92.30179 30.56730 1.000 42.20274 423 GLU C CA 1
ATOM 12765 C C . GLU C 1 423 ? -14.86329 91.78160 29.13804 1.000 40.82716 423 GLU C C 1
ATOM 12766 O O . GLU C 1 423 ? -15.88245 91.44657 28.52427 1.000 41.07933 423 GLU C O 1
ATOM 12772 N N . ALA C 1 424 ? -13.64878 91.69643 28.59421 1.000 40.47329 424 ALA C N 1
ATOM 12773 C CA . ALA C 1 424 ? -13.48544 91.26794 27.20980 1.000 36.60310 424 ALA C CA 1
ATOM 12774 C C . ALA C 1 424 ? -13.96776 89.83867 26.99253 1.000 40.95746 424 ALA C C 1
ATOM 12775 O O . ALA C 1 424 ? -14.33742 89.46885 25.86670 1.000 38.01382 424 ALA C O 1
ATOM 12777 N N . SER C 1 425 ? -13.97936 89.01564 28.04529 1.000 37.71414 425 SER C N 1
ATOM 12778 C CA . SER C 1 425 ? -14.44205 87.64540 27.85873 1.000 35.96516 425 SER C CA 1
ATOM 12779 C C . SER C 1 425 ? -15.95308 87.56068 27.61738 1.000 37.52939 425 SER C C 1
ATOM 12780 O O . SER C 1 425 ? -16.41716 86.56672 27.04246 1.000 38.00006 425 SER C O 1
ATOM 12783 N N . ARG C 1 426 ? -16.71826 88.59535 27.98021 1.000 34.49034 426 ARG C N 1
ATOM 12784 C CA . ARG C 1 426 ? -18.17123 88.55306 27.80475 1.000 38.48072 426 ARG C CA 1
ATOM 12785 C C . ARG C 1 426 ? -18.54791 88.30000 26.34895 1.000 38.87306 426 ARG C C 1
ATOM 12786 O O . ARG C 1 426 ? -19.25045 87.32990 26.03078 1.000 39.47622 426 ARG C O 1
ATOM 12794 N N . ASN C 1 427 ? -18.07366 89.16385 25.44430 1.000 39.39847 427 ASN C N 1
ATOM 12795 C CA . ASN C 1 427 ? -18.39913 89.01253 24.03010 1.000 40.93450 427 ASN C CA 1
ATOM 12796 C C . ASN C 1 427 ? -17.82614 87.72136 23.46036 1.000 40.64123 427 ASN C C 1
ATOM 12797 O O . ASN C 1 427 ? -18.45569 87.08269 22.60503 1.000 38.70853 427 ASN C O 1
ATOM 12802 N N . TYR C 1 428 ? -16.63401 87.32367 23.91936 1.000 37.45110 428 TYR C N 1
ATOM 12803 C CA . TYR C 1 428 ? -16.02653 86.07327 23.46938 1.000 35.79369 428 TYR C CA 1
ATOM 12804 C C . TYR C 1 428 ? -16.97425 84.90060 23.67774 1.000 34.47219 428 TYR C C 1
ATOM 12805 O O . TYR C 1 428 ? -17.28202 84.15278 22.74758 1.000 35.28784 428 TYR C O 1
ATOM 12814 N N . PHE C 1 429 ? -17.44077 84.72034 24.90462 1.000 35.29610 429 PHE C N 1
ATOM 12815 C CA . PHE C 1 429 ? -18.23974 83.54305 25.20577 1.000 38.50301 429 PHE C CA 1
ATOM 12816 C C . PHE C 1 429 ? -19.70099 83.69903 24.80531 1.000 36.33143 429 PHE C C 1
ATOM 12817 O O . PHE C 1 429 ? -20.39336 82.69087 24.66502 1.000 35.53982 429 PHE C O 1
ATOM 12825 N N . GLU C 1 430 ? -20.18598 84.92317 24.59298 1.000 37.27142 430 GLU C N 1
ATOM 12826 C CA . GLU C 1 430 ? -21.48811 85.06094 23.95362 1.000 39.03162 430 GLU C CA 1
ATOM 12827 C C . GLU C 1 430 ? -21.44015 84.51707 22.53246 1.000 38.45751 430 GLU C C 1
ATOM 12828 O O . GLU C 1 430 ? -22.34570 83.79760 22.09863 1.000 36.43616 430 GLU C O 1
ATOM 12834 N N . GLU C 1 431 ? -20.37005 84.82803 21.80519 1.000 41.25916 431 GLU C N 1
ATOM 12835 C CA . GLU C 1 431 ? -20.18010 84.26190 20.47650 1.000 35.06522 431 GLU C CA 1
ATOM 12836 C C . GLU C 1 431 ? -20.14706 82.73664 20.52669 1.000 39.53221 431 GLU C C 1
ATOM 12837 O O . GLU C 1 431 ? -20.84701 82.06039 19.75950 1.000 35.38340 431 GLU C O 1
ATOM 12843 N N . VAL C 1 432 ? -19.33846 82.17777 21.43614 1.000 36.36858 432 VAL C N 1
ATOM 12844 C CA . VAL C 1 432 ? -19.14660 80.72968 21.49316 1.000 34.73935 432 VAL C CA 1
ATOM 12845 C C . VAL C 1 432 ? -20.45728 80.03217 21.82030 1.000 31.15751 432 VAL C C 1
ATOM 12846 O O . VAL C 1 432 ? -20.82565 79.03206 21.18991 1.000 34.27199 432 VAL C O 1
ATOM 12850 N N . THR C 1 433 ? -21.18234 80.55388 22.81327 1.000 34.00395 433 THR C N 1
ATOM 12851 C CA . THR C 1 433 ? -22.42804 79.92230 23.24485 1.000 35.27656 433 THR C CA 1
ATOM 12852 C C . THR C 1 433 ? -23.51197 80.04244 22.17780 1.000 34.35203 433 THR C C 1
ATOM 12853 O O . THR C 1 433 ? -24.26161 79.08678 21.93592 1.000 36.57728 433 THR C O 1
ATOM 12857 N N . LYS C 1 434 ? -23.62787 81.21123 21.54677 1.000 34.52224 434 LYS C N 1
ATOM 12858 C CA . LYS C 1 434 ? -24.53129 81.33173 20.40855 1.000 39.57462 434 LYS C CA 1
ATOM 12859 C C . LYS C 1 434 ? -24.22710 80.26751 19.36602 1.000 41.62501 434 LYS C C 1
ATOM 12860 O O . LYS C 1 434 ? -25.13706 79.59531 18.87209 1.000 39.59112 434 LYS C O 1
ATOM 12866 N N . TYR C 1 435 ? -22.94572 80.06397 19.05482 1.000 36.03836 435 TYR C N 1
ATOM 12867 C CA . TYR C 1 435 ? -22.59671 79.15852 17.96664 1.000 36.80936 435 TYR C CA 1
ATOM 12868 C C . TYR C 1 435 ? -22.99605 77.72005 18.28330 1.000 39.90980 435 TYR C C 1
ATOM 12869 O O . TYR C 1 435 ? -23.62075 77.04865 17.45286 1.000 37.87284 435 TYR C O 1
ATOM 12878 N N . ILE C 1 436 ? -22.64209 77.22298 19.47839 1.000 38.23872 436 ILE C N 1
ATOM 12879 C CA . ILE C 1 436 ? -22.95601 75.82918 19.79722 1.000 33.93633 436 ILE C CA 1
ATOM 12880 C C . ILE C 1 436 ? -24.45843 75.64828 19.93244 1.000 34.89930 436 ILE C C 1
ATOM 12881 O O . ILE C 1 436 ? -24.99021 74.56953 19.63797 1.000 34.63100 436 ILE C O 1
ATOM 12886 N N . ARG C 1 437 ? -25.17459 76.68765 20.36009 1.000 34.81683 437 ARG C N 1
ATOM 12887 C CA . ARG C 1 437 ? -26.62918 76.56579 20.37888 1.000 39.70756 437 ARG C CA 1
ATOM 12888 C C . ARG C 1 437 ? -27.18924 76.43794 18.96616 1.000 44.26224 437 ARG C C 1
ATOM 12889 O O . ARG C 1 437 ? -28.24470 75.82277 18.77797 1.000 42.40851 437 ARG C O 1
ATOM 12897 N N . LYS C 1 438 ? -26.49095 76.98090 17.95902 1.000 41.81315 438 LYS C N 1
ATOM 12898 C CA . LYS C 1 438 ? -27.00143 76.85681 16.59962 1.000 40.34099 438 LYS C CA 1
ATOM 12899 C C . LYS C 1 438 ? -26.79875 75.44328 16.07922 1.000 38.78167 438 LYS C C 1
ATOM 12900 O O . LYS C 1 438 ? -27.63274 74.92674 15.33141 1.000 40.14785 438 LYS C O 1
ATOM 12906 N N . LEU C 1 439 ? -25.70947 74.79479 16.48695 1.000 40.64695 439 LEU C N 1
ATOM 12907 C CA . LEU C 1 439 ? -25.46068 73.41590 16.07886 1.000 39.53218 439 LEU C CA 1
ATOM 12908 C C . LEU C 1 439 ? -26.42155 72.44680 16.75628 1.000 39.97309 439 LEU C C 1
ATOM 12909 O O . LEU C 1 439 ? -26.84669 71.45640 16.14798 1.000 38.95734 439 LEU C O 1
ATOM 12914 N N . ASP C 1 440 ? -26.74737 72.69114 18.02300 1.000 38.20032 440 ASP C N 1
ATOM 12915 C CA . ASP C 1 440 ? -27.48546 71.72373 18.82782 1.000 40.57542 440 ASP C CA 1
ATOM 12916 C C . ASP C 1 440 ? -28.48070 72.49488 19.68202 1.000 44.87103 440 ASP C C 1
ATOM 12917 O O . ASP C 1 440 ? -28.09560 73.13457 20.66269 1.000 43.56327 440 ASP C O 1
ATOM 12922 N N . SER C 1 441 ? -29.75720 72.43455 19.31071 1.000 45.87712 441 SER C N 1
ATOM 12923 C CA . SER C 1 441 ? -30.80020 73.14009 20.04459 1.000 48.32346 441 SER C CA 1
ATOM 12924 C C . SER C 1 441 ? -31.32942 72.35683 21.23726 1.000 46.38403 441 SER C C 1
ATOM 12925 O O . SER C 1 441 ? -32.05907 72.92758 22.05419 1.000 54.47872 441 SER C O 1
ATOM 12928 N N . GLU C 1 442 ? -30.98956 71.07619 21.36629 1.000 43.10118 442 GLU C N 1
ATOM 12929 C CA . GLU C 1 442 ? -31.55685 70.25837 22.42981 1.000 48.09261 442 GLU C CA 1
ATOM 12930 C C . GLU C 1 442 ? -30.65995 70.11118 23.65504 1.000 51.49158 442 GLU C C 1
ATOM 12931 O O . GLU C 1 442 ? -31.16663 70.13261 24.78588 1.000 52.95915 442 GLU C O 1
ATOM 12937 N N . ARG C 1 443 ? -29.33563 69.98244 23.48429 1.000 42.99364 443 ARG C N 1
ATOM 12938 C CA . ARG C 1 443 ? -28.54493 69.72095 24.68539 1.000 38.70776 443 ARG C CA 1
ATOM 12939 C C . ARG C 1 443 ? -28.21641 71.02374 25.41970 1.000 38.44463 443 ARG C C 1
ATOM 12940 O O . ARG C 1 443 ? -27.88627 72.02986 24.78810 1.000 37.46103 443 ARG C O 1
ATOM 12948 N N . PRO C 1 444 ? -28.30652 71.02380 26.74833 1.000 33.93728 444 PRO C N 1
ATOM 12949 C CA . PRO C 1 444 ? -27.82014 72.16022 27.54720 1.000 37.44418 444 PRO C CA 1
ATOM 12950 C C . PRO C 1 444 ? -26.34486 72.46783 27.30423 1.000 35.32086 444 PRO C C 1
ATOM 12951 O O . PRO C 1 444 ? -25.56584 71.61049 26.89144 1.000 35.71890 444 PRO C O 1
ATOM 12955 N N . ILE C 1 445 ? -25.96411 73.70877 27.62133 1.000 34.20882 445 ILE C N 1
ATOM 12956 C CA . ILE C 1 445 ? -24.61849 74.24778 27.41563 1.000 34.81999 445 ILE C CA 1
ATOM 12957 C C . ILE C 1 445 ? -24.08594 74.72510 28.76105 1.000 34.71249 445 ILE C C 1
ATOM 12958 O O . ILE C 1 445 ? -24.84221 75.28673 29.56414 1.000 32.35754 445 ILE C O 1
ATOM 12963 N N . THR C 1 446 ? -22.78912 74.51986 29.00893 1.000 29.86496 446 THR C N 1
ATOM 12964 C CA . THR C 1 446 ? -22.19457 74.97391 30.26980 1.000 32.01600 446 THR C CA 1
ATOM 12965 C C . THR C 1 446 ? -20.70339 75.21935 30.07684 1.000 31.33937 446 THR C C 1
ATOM 12966 O O . THR C 1 446 ? -20.16869 75.12427 28.96985 1.000 27.78209 446 THR C O 1
ATOM 12970 N N . GLY C 1 447 ? -20.04105 75.55136 31.18241 1.000 30.72373 447 GLY C N 1
ATOM 12971 C CA . GLY C 1 447 ? -18.61068 75.79247 31.23023 1.000 29.10577 447 GLY C CA 1
ATOM 12972 C C . GLY C 1 447 ? -18.26941 75.98203 32.68927 1.000 32.03286 447 GLY C C 1
ATOM 12973 O O . GLY C 1 447 ? -19.11003 76.47313 33.45198 1.000 29.13998 447 GLY C O 1
ATOM 12974 N N . THR C 1 448 ? -17.06746 75.59094 33.10014 1.000 29.30393 448 THR C N 1
ATOM 12975 C CA . THR C 1 448 ? -16.73100 75.53044 34.51281 1.000 26.32989 448 THR C CA 1
ATOM 12976 C C . THR C 1 448 ? -16.04139 76.80969 34.96829 1.000 31.53962 448 THR C C 1
ATOM 12977 O O . THR C 1 448 ? -15.22268 77.38695 34.24206 1.000 30.87498 448 THR C O 1
ATOM 12981 N N . MET C 1 449 ? -16.37398 77.23268 36.18839 1.000 30.24257 449 MET C N 1
ATOM 12982 C CA . MET C 1 449 ? -15.91052 78.48148 36.77577 1.000 29.35533 449 MET C CA 1
ATOM 12983 C C . MET C 1 449 ? -14.81241 78.24399 37.79872 1.000 34.90695 449 MET C C 1
ATOM 12984 O O . MET C 1 449 ? -14.89030 77.31763 38.60806 1.000 29.69749 449 MET C O 1
ATOM 12989 N N . ASN C 1 450 ? -13.80892 79.11645 37.79439 1.000 35.84683 450 ASN C N 1
ATOM 12990 C CA . ASN C 1 450 ? -12.98593 79.28271 38.98018 1.000 36.07731 450 ASN C CA 1
ATOM 12991 C C . ASN C 1 450 ? -12.94239 80.71284 39.50386 1.000 34.18631 450 ASN C C 1
ATOM 12992 O O . ASN C 1 450 ? -12.65268 80.89393 40.68580 1.000 31.18514 450 ASN C O 1
ATOM 12997 N N . VAL C 1 451 ? -13.24914 81.72794 38.68312 1.000 30.42469 451 VAL C N 1
ATOM 12998 C CA . VAL C 1 451 ? -13.22182 83.09590 39.19917 1.000 30.53972 451 VAL C CA 1
ATOM 12999 C C . VAL C 1 451 ? -14.28935 83.26043 40.27846 1.000 33.09841 451 VAL C C 1
ATOM 13000 O O . VAL C 1 451 ? -15.25017 82.49112 40.36259 1.000 32.59060 451 VAL C O 1
ATOM 13004 N N . ASP C 1 452 ? -14.10892 84.29079 41.10787 1.000 33.88860 452 ASP C N 1
ATOM 13005 C CA . ASP C 1 452 ? -15.09955 84.65371 42.11445 1.000 33.72910 452 ASP C CA 1
ATOM 13006 C C . ASP C 1 452 ? -16.45955 84.92371 41.47252 1.000 31.99760 452 ASP C C 1
ATOM 13007 O O . ASP C 1 452 ? -16.54572 85.48954 40.37896 1.000 35.56911 452 ASP C O 1
ATOM 13012 N N . VAL C 1 453 ? -17.53142 84.54654 42.17893 1.000 35.65854 453 VAL C N 1
ATOM 13013 C CA . VAL C 1 453 ? -18.88307 84.72033 41.63728 1.000 36.42127 453 VAL C CA 1
ATOM 13014 C C . VAL C 1 453 ? -19.17919 86.19421 41.39939 1.000 38.27320 453 VAL C C 1
ATOM 13015 O O . VAL C 1 453 ? -19.85874 86.55897 40.43245 1.000 37.73287 453 VAL C O 1
ATOM 13019 N N . GLU C 1 454 ? -18.66414 87.06766 42.26801 1.000 39.26290 454 GLU C N 1
ATOM 13020 C CA . GLU C 1 454 ? -18.93302 88.48676 42.10680 1.000 36.44375 454 GLU C CA 1
ATOM 13021 C C . GLU C 1 454 ? -18.26141 89.05741 40.86638 1.000 44.09516 454 GLU C C 1
ATOM 13022 O O . GLU C 1 454 ? -18.72128 90.08034 40.34941 1.000 47.53686 454 GLU C O 1
ATOM 13028 N N . GLU C 1 455 ? -17.21699 88.39871 40.35117 1.000 39.13508 455 GLU C N 1
ATOM 13029 C CA . GLU C 1 455 ? -16.47424 88.89542 39.19937 1.000 38.87513 455 GLU C CA 1
ATOM 13030 C C . GLU C 1 455 ? -16.88211 88.27081 37.87181 1.000 38.33044 455 GLU C C 1
ATOM 13031 O O . GLU C 1 455 ? -16.53880 88.82557 36.81912 1.000 38.98934 455 GLU C O 1
ATOM 13037 N N . ASP C 1 456 ? -17.56845 87.13052 37.88374 1.000 36.29553 456 ASP C N 1
ATOM 13038 C CA . ASP C 1 456 ? -17.81036 86.41008 36.64230 1.000 38.21678 456 ASP C CA 1
ATOM 13039 C C . ASP C 1 456 ? -18.70019 87.22787 35.71948 1.000 39.25100 456 ASP C C 1
ATOM 13040 O O . ASP C 1 456 ? -19.57070 87.97912 36.16489 1.000 42.11008 456 ASP C O 1
ATOM 13045 N N . LYS C 1 457 ? -18.47476 87.07286 34.41539 1.000 38.86795 457 LYS C N 1
ATOM 13046 C CA . LYS C 1 457 ? -19.19016 87.86761 33.42674 1.000 38.58081 457 LYS C CA 1
ATOM 13047 C C . LYS C 1 457 ? -19.79832 87.04370 32.29458 1.000 39.06204 457 LYS C C 1
ATOM 13048 O O . LYS C 1 457 ? -20.25585 87.62985 31.30461 1.000 38.40194 457 LYS C O 1
ATOM 13054 N N . ILE C 1 458 ? -19.82428 85.71387 32.40100 1.000 39.14667 458 ILE C N 1
ATOM 13055 C CA . ILE C 1 458 ? -20.28371 84.87969 31.28942 1.000 38.68541 458 ILE C CA 1
ATOM 13056 C C . ILE C 1 458 ? -21.33131 83.84527 31.67751 1.000 37.47267 458 ILE C C 1
ATOM 13057 O O . ILE C 1 458 ? -22.06665 83.36973 30.79140 1.000 37.64513 458 ILE C O 1
ATOM 13062 N N . SER C 1 459 ? -21.44305 83.41352 32.93952 1.000 33.48023 459 SER C N 1
ATOM 13063 C CA . SER C 1 459 ? -22.26351 82.23584 33.22123 1.000 37.41328 459 SER C CA 1
ATOM 13064 C C . SER C 1 459 ? -23.75052 82.46195 32.95857 1.000 38.19346 459 SER C C 1
ATOM 13065 O O . SER C 1 459 ? -24.49437 81.48243 32.86315 1.000 34.38735 459 SER C O 1
ATOM 13068 N N . GLN C 1 460 ? -24.19392 83.72148 32.82511 1.000 38.90433 460 GLN C N 1
ATOM 13069 C CA . GLN C 1 460 ? -25.56046 84.00164 32.38858 1.000 38.35121 460 GLN C CA 1
ATOM 13070 C C . GLN C 1 460 ? -25.85553 83.40419 31.02201 1.000 39.95986 460 GLN C C 1
ATOM 13071 O O . GLN C 1 460 ? -27.02791 83.21208 30.68797 1.000 43.03601 460 GLN C O 1
ATOM 13077 N N . PHE C 1 461 ? -24.82534 83.10567 30.22305 1.000 37.66568 461 PHE C N 1
ATOM 13078 C CA . PHE C 1 461 ? -25.02557 82.48893 28.91443 1.000 34.70849 461 PHE C CA 1
ATOM 13079 C C . PHE C 1 461 ? -25.24503 80.98536 28.98435 1.000 35.38863 461 PHE C C 1
ATOM 13080 O O . PHE C 1 461 ? -25.57042 80.38157 27.96012 1.000 35.34304 461 PHE C O 1
ATOM 13088 N N . PHE C 1 462 ? -25.07860 80.36091 30.14733 1.000 35.73493 462 PHE C N 1
ATOM 13089 C CA . PHE C 1 462 ? -25.15734 78.91104 30.25861 1.000 35.56725 462 PHE C CA 1
ATOM 13090 C C . PHE C 1 462 ? -26.54382 78.47487 30.71958 1.000 35.99442 462 PHE C C 1
ATOM 13091 O O . PHE C 1 462 ? -27.30046 79.25489 31.28779 1.000 37.18899 462 PHE C O 1
ATOM 13099 N N . ASP C 1 463 ? -26.85874 77.20148 30.48304 1.000 35.23203 463 ASP C N 1
ATOM 13100 C CA . ASP C 1 463 ? -28.07450 76.59764 31.01959 1.000 36.10829 463 ASP C CA 1
ATOM 13101 C C . ASP C 1 463 ? -27.87688 76.00649 32.40587 1.000 39.88919 463 ASP C C 1
ATOM 13102 O O . ASP C 1 463 ? -28.84128 75.91074 33.17937 1.000 37.59895 463 ASP C O 1
ATOM 13107 N N . VAL C 1 464 ? -26.65527 75.58464 32.72043 1.000 34.44379 464 VAL C N 1
ATOM 13108 C CA . VAL C 1 464 ? -26.28498 75.07814 34.03407 1.000 31.56795 464 VAL C CA 1
ATOM 13109 C C . VAL C 1 464 ? -24.99008 75.77092 34.44160 1.000 37.59626 464 VAL C C 1
ATOM 13110 O O . VAL C 1 464 ? -24.07601 75.92986 33.62315 1.000 31.83115 464 VAL C O 1
ATOM 13114 N N . VAL C 1 465 ? -24.91705 76.20282 35.69954 1.000 37.56574 465 VAL C N 1
ATOM 13115 C CA . VAL C 1 465 ? -23.70450 76.80161 36.24432 1.000 31.42082 465 VAL C CA 1
ATOM 13116 C C . VAL C 1 465 ? -22.87223 75.69256 36.86852 1.000 32.94108 465 VAL C C 1
ATOM 13117 O O . VAL C 1 465 ? -23.37571 74.90916 37.68619 1.000 35.81046 465 VAL C O 1
ATOM 13121 N N . CYS C 1 466 ? -21.61014 75.58506 36.45070 1.000 32.69125 466 CYS C N 1
ATOM 13122 C CA . CYS C 1 466 ? -20.66223 74.60753 37.01109 1.000 31.78184 466 CYS C CA 1
ATOM 13123 C C . CYS C 1 466 ? -19.49693 75.33896 37.64483 1.000 32.98625 466 CYS C C 1
ATOM 13124 O O . CYS C 1 466 ? -18.85723 76.17100 36.98075 1.000 33.86182 466 CYS C O 1
ATOM 13127 N N . ILE C 1 467 ? -19.18045 74.98745 38.89204 1.000 32.17513 467 ILE C N 1
ATOM 13128 C CA . ILE C 1 467 ? -18.11002 75.64440 39.63437 1.000 28.27350 467 ILE C CA 1
ATOM 13129 C C . ILE C 1 467 ? -17.08799 74.61164 40.11428 1.000 31.42005 467 ILE C C 1
ATOM 13130 O O . ILE C 1 467 ? -17.44775 73.49510 40.50796 1.000 28.40092 467 ILE C O 1
ATOM 13135 N N . ASN C 1 468 ? -15.81089 74.99124 40.05537 1.000 31.87766 468 ASN C N 1
ATOM 13136 C CA . ASN C 1 468 ? -14.69609 74.22613 40.59623 1.000 28.23011 468 ASN C CA 1
ATOM 13137 C C . ASN C 1 468 ? -14.28735 74.88612 41.90929 1.000 28.90410 468 ASN C C 1
ATOM 13138 O O . ASN C 1 468 ? -13.87784 76.05253 41.91833 1.000 30.08564 468 ASN C O 1
ATOM 13143 N N . ARG C 1 469 ? -14.42592 74.16897 43.02065 1.000 25.41707 469 ARG C N 1
ATOM 13144 C CA . ARG C 1 469 ? -14.20018 74.80354 44.31509 1.000 29.12989 469 ARG C CA 1
ATOM 13145 C C . ARG C 1 469 ? -13.42983 73.85157 45.20528 1.000 27.43992 469 ARG C C 1
ATOM 13146 O O . ARG C 1 469 ? -13.78250 72.67482 45.32793 1.000 28.71445 469 ARG C O 1
ATOM 13154 N N . TYR C 1 470 ? -12.37825 74.36721 45.82063 1.000 29.68833 470 TYR C N 1
ATOM 13155 C CA . TYR C 1 470 ? -11.50259 73.53154 46.62390 1.000 28.90361 470 TYR C CA 1
ATOM 13156 C C . TYR C 1 470 ? -11.37386 74.11272 48.01993 1.000 32.46512 470 TYR C C 1
ATOM 13157 O O . TYR C 1 470 ? -10.25759 74.35001 48.49935 1.000 30.56765 470 TYR C O 1
ATOM 13166 N N . PHE C 1 471 ? -12.51182 74.36879 48.66504 1.000 25.80926 471 PHE C N 1
ATOM 13167 C CA . PHE C 1 471 ? -12.47947 74.72619 50.07049 1.000 29.70466 471 PHE C CA 1
ATOM 13168 C C . PHE C 1 471 ? -11.94433 73.55120 50.86800 1.000 30.38852 471 PHE C C 1
ATOM 13169 O O . PHE C 1 471 ? -12.31839 72.39823 50.62894 1.000 28.29647 471 PHE C O 1
ATOM 13177 N N . GLY C 1 472 ? -11.04662 73.85200 51.80691 1.000 27.53944 472 GLY C N 1
ATOM 13178 C CA . GLY C 1 472 ? -10.26236 72.84399 52.46864 1.000 26.67752 472 GLY C CA 1
ATOM 13179 C C . GLY C 1 472 ? -8.96195 72.48475 51.77236 1.000 32.96074 472 GLY C C 1
ATOM 13180 O O . GLY C 1 472 ? -8.16444 71.74057 52.35192 1.000 29.14784 472 GLY C O 1
ATOM 13181 N N . TRP C 1 473 ? -8.73232 72.96039 50.53873 1.000 29.74710 473 TRP C N 1
ATOM 13182 C CA . TRP C 1 473 ? -7.45452 72.71089 49.87874 1.000 31.36972 473 TRP C CA 1
ATOM 13183 C C . TRP C 1 473 ? -6.79892 74.00527 49.40456 1.000 30.10175 473 TRP C C 1
ATOM 13184 O O . TRP C 1 473 ? -5.85153 74.47880 50.03644 1.000 32.17589 473 TRP C O 1
ATOM 13195 N N . TYR C 1 474 ? -7.27301 74.59029 48.30350 1.000 29.87136 474 TYR C N 1
ATOM 13196 C CA . TYR C 1 474 ? -6.68339 75.84946 47.84791 1.000 32.91776 474 TYR C CA 1
ATOM 13197 C C . TYR C 1 474 ? -7.14417 77.04876 48.65423 1.000 31.64934 474 TYR C C 1
ATOM 13198 O O . TYR C 1 474 ? -6.48093 78.08733 48.61967 1.000 36.72087 474 TYR C O 1
ATOM 13207 N N . VAL C 1 475 ? -8.27248 76.94738 49.34603 1.000 34.00712 475 VAL C N 1
ATOM 13208 C CA . VAL C 1 475 ? -8.73947 77.98486 50.25350 1.000 31.69525 475 VAL C CA 1
ATOM 13209 C C . VAL C 1 475 ? -8.87851 77.34907 51.62872 1.000 35.64018 475 VAL C C 1
ATOM 13210 O O . VAL C 1 475 ? -9.61547 76.36810 51.79478 1.000 36.02461 475 VAL C O 1
ATOM 13214 N N . GLY C 1 476 ? -8.16431 77.89598 52.60612 1.000 39.26201 476 GLY C N 1
ATOM 13215 C CA . GLY C 1 476 ? -8.22246 77.38039 53.95824 1.000 35.19941 476 GLY C CA 1
ATOM 13216 C C . GLY C 1 476 ? -7.73381 75.94915 54.05839 1.000 36.70270 476 GLY C C 1
ATOM 13217 O O . GLY C 1 476 ? -8.45335 75.09588 54.58127 1.000 33.80595 476 GLY C O 1
ATOM 13218 N N . ALA C 1 477 ? -6.52488 75.67328 53.55316 1.000 33.01242 477 ALA C N 1
ATOM 13219 C CA . ALA C 1 477 ? -5.96754 74.33056 53.63152 1.000 29.74268 477 ALA C CA 1
ATOM 13220 C C . ALA C 1 477 ? -5.96583 73.86485 55.07510 1.000 36.22005 477 ALA C C 1
ATOM 13221 O O . ALA C 1 477 ? -5.61173 74.62265 55.97608 1.000 37.01705 477 ALA C O 1
ATOM 13223 N N . GLY C 1 478 ? -6.38006 72.61739 55.29167 1.000 35.42519 478 GLY C N 1
ATOM 13224 C CA . GLY C 1 478 ? -6.32303 72.00721 56.59821 1.000 34.69672 478 GLY C CA 1
ATOM 13225 C C . GLY C 1 478 ? -7.42211 72.39074 57.56788 1.000 37.80923 478 GLY C C 1
ATOM 13226 O O . GLY C 1 478 ? -7.51091 71.77961 58.64008 1.000 40.79362 478 GLY C O 1
ATOM 13227 N N . LYS C 1 479 ? -8.26443 73.37558 57.24974 1.000 36.99347 479 LYS C N 1
ATOM 13228 C CA . LYS C 1 479 ? -9.25571 73.86721 58.22179 1.000 39.56196 479 LYS C CA 1
ATOM 13229 C C . LYS C 1 479 ? -10.60761 73.22615 57.92488 1.000 36.74178 479 LYS C C 1
ATOM 13230 O O . LYS C 1 479 ? -11.48116 73.80106 57.27227 1.000 34.84213 479 LYS C O 1
ATOM 13236 N N . ILE C 1 480 ? -10.76346 72.00011 58.43179 1.000 33.01256 480 ILE C N 1
ATOM 13237 C CA . ILE C 1 480 ? -11.90211 71.16077 58.07404 1.000 38.73625 480 ILE C CA 1
ATOM 13238 C C . ILE C 1 480 ? -13.20900 71.84838 58.43527 1.000 39.08568 480 ILE C C 1
ATOM 13239 O O . ILE C 1 480 ? -14.17378 71.82666 57.66265 1.000 37.10476 480 ILE C O 1
ATOM 13244 N N . GLU C 1 481 ? -13.24687 72.50044 59.59627 1.000 35.79194 481 GLU C N 1
ATOM 13245 C CA . GLU C 1 481 ? -14.47997 73.08401 60.10612 1.000 39.28625 481 GLU C CA 1
ATOM 13246 C C . GLU C 1 481 ? -14.94331 74.28365 59.28963 1.000 37.98154 481 GLU C C 1
ATOM 13247 O O . GLU C 1 481 ? -16.08423 74.72668 59.46521 1.000 34.98320 481 GLU C O 1
ATOM 13253 N N . ARG C 1 482 ? -14.10896 74.80518 58.39347 1.000 31.40292 482 ARG C N 1
ATOM 13254 C CA . ARG C 1 482 ? -14.51543 75.92794 57.56047 1.000 34.29779 482 ARG C CA 1
ATOM 13255 C C . ARG C 1 482 ? -14.98683 75.51707 56.17247 1.000 33.04509 482 ARG C C 1
ATOM 13256 O O . ARG C 1 482 ? -15.46764 76.37475 55.42684 1.000 32.60873 482 ARG C O 1
ATOM 13264 N N . ILE C 1 483 ? -14.89937 74.23005 55.82076 1.000 32.45339 483 ILE C N 1
ATOM 13265 C CA . ILE C 1 483 ? -15.28262 73.79239 54.47419 1.000 30.52237 483 ILE C CA 1
ATOM 13266 C C . ILE C 1 483 ? -16.78769 73.94479 54.26296 1.000 32.58173 483 ILE C C 1
ATOM 13267 O O . ILE C 1 483 ? -17.23800 74.60071 53.31426 1.000 33.33045 483 ILE C O 1
ATOM 13272 N N . TYR C 1 484 ? -17.58668 73.33774 55.13985 1.000 33.16209 484 TYR C N 1
ATOM 13273 C CA . TYR C 1 484 ? -19.04070 73.38582 54.97915 1.000 31.39597 484 TYR C CA 1
ATOM 13274 C C . TYR C 1 484 ? -19.58574 74.81078 54.92601 1.000 30.12878 484 TYR C C 1
ATOM 13275 O O . TYR C 1 484 ? -20.30918 75.13683 53.96314 1.000 28.97369 484 TYR C O 1
ATOM 13284 N N . PRO C 1 485 ? -19.28874 75.69907 55.88016 1.000 30.13345 485 PRO C N 1
ATOM 13285 C CA . PRO C 1 485 ? -19.79051 77.07677 55.75796 1.000 30.15046 485 PRO C CA 1
ATOM 13286 C C . PRO C 1 485 ? -19.29369 77.79228 54.51688 1.000 30.96096 485 PRO C C 1
ATOM 13287 O O . PRO C 1 485 ? -20.02478 78.62707 53.96420 1.000 31.04252 485 PRO C O 1
ATOM 13291 N N . SER C 1 486 ? -18.05826 77.50962 54.07305 1.000 30.44892 486 SER C N 1
ATOM 13292 C CA . SER C 1 486 ? -17.50576 78.23259 52.93393 1.000 27.22529 486 SER C CA 1
ATOM 13293 C C . SER C 1 486 ? -18.20317 77.84704 51.63352 1.000 29.22891 486 SER C C 1
ATOM 13294 O O . SER C 1 486 ? -18.51105 78.71329 50.81302 1.000 30.47065 486 SER C O 1
ATOM 13297 N N . LEU C 1 487 ? -18.43627 76.55084 51.40968 1.000 28.04833 487 LEU C N 1
ATOM 13298 C CA . LEU C 1 487 ? -19.03690 76.13713 50.14025 1.000 29.10326 487 LEU C CA 1
ATOM 13299 C C . LEU C 1 487 ? -20.52776 76.45338 50.09889 1.000 30.42974 487 LEU C C 1
ATOM 13300 O O . LEU C 1 487 ? -21.05926 76.83883 49.04770 1.000 29.01608 487 LEU C O 1
ATOM 13305 N N . LYS C 1 488 ? -21.22728 76.27710 51.22049 1.000 30.47551 488 LYS C N 1
ATOM 13306 C CA . LYS C 1 488 ? -22.64836 76.60619 51.22895 1.000 34.27908 488 LYS C CA 1
ATOM 13307 C C . LYS C 1 488 ? -22.86178 78.06640 50.87187 1.000 31.75432 488 LYS C C 1
ATOM 13308 O O . LYS C 1 488 ? -23.66837 78.38880 49.99078 1.000 30.91563 488 LYS C O 1
ATOM 13314 N N . THR C 1 489 ? -22.12086 78.96314 51.53015 1.000 32.04920 489 THR C N 1
ATOM 13315 C CA . THR C 1 489 ? -22.19658 80.38355 51.19728 1.000 34.35202 489 THR C CA 1
ATOM 13316 C C . THR C 1 489 ? -21.92371 80.62162 49.71575 1.000 36.01528 489 THR C C 1
ATOM 13317 O O . THR C 1 489 ? -22.68436 81.31650 49.03067 1.000 35.55262 489 THR C O 1
ATOM 13321 N N . ASP C 1 490 ? -20.83140 80.05585 49.20116 1.000 32.46547 490 ASP C N 1
ATOM 13322 C CA . ASP C 1 490 ? -20.50314 80.28899 47.79618 1.000 32.81098 490 ASP C CA 1
ATOM 13323 C C . ASP C 1 490 ? -21.58330 79.72760 46.87768 1.000 33.18738 490 ASP C C 1
ATOM 13324 O O . ASP C 1 490 ? -21.98353 80.37981 45.90368 1.000 30.87809 490 ASP C O 1
ATOM 13329 N N . LEU C 1 491 ? -22.07606 78.52500 47.18152 1.000 30.30181 491 LEU C N 1
ATOM 13330 C CA . LEU C 1 491 ? -23.13463 77.93055 46.37325 1.000 33.96265 491 LEU C CA 1
ATOM 13331 C C . LEU C 1 491 ? -24.33816 78.85885 46.28047 1.000 34.47244 491 LEU C C 1
ATOM 13332 O O . LEU C 1 491 ? -24.85037 79.13063 45.18549 1.000 33.91668 491 LEU C O 1
ATOM 13337 N N . ILE C 1 492 ? -24.78369 79.38064 47.42549 1.000 35.53335 492 ILE C N 1
ATOM 13338 C CA . ILE C 1 492 ? -25.97360 80.22581 47.44859 1.000 33.23383 492 ILE C CA 1
ATOM 13339 C C . ILE C 1 492 ? -25.74166 81.48995 46.63324 1.000 34.25276 492 ILE C C 1
ATOM 13340 O O . ILE C 1 492 ? -26.63140 81.94757 45.90303 1.000 35.83343 492 ILE C O 1
ATOM 13345 N N . LYS C 1 493 ? -24.53743 82.05742 46.71558 1.000 31.25322 493 LYS C N 1
ATOM 13346 C CA . LYS C 1 493 ? -24.21386 83.21610 45.88422 1.000 34.81403 493 LYS C CA 1
ATOM 13347 C C . LYS C 1 493 ? -24.34682 82.89847 44.39415 1.000 34.20830 493 LYS C C 1
ATOM 13348 O O . LYS C 1 493 ? -24.94744 83.67441 43.64119 1.000 34.51975 493 LYS C O 1
ATOM 13354 N N . TRP C 1 494 ? -23.79246 81.76078 43.94574 1.000 34.92981 494 TRP C N 1
ATOM 13355 C CA . TRP C 1 494 ? -23.88447 81.40965 42.52600 1.000 37.10094 494 TRP C CA 1
ATOM 13356 C C . TRP C 1 494 ? -25.34391 81.26740 42.09875 1.000 38.69838 494 TRP C C 1
ATOM 13357 O O . TRP C 1 494 ? -25.73715 81.72858 41.01700 1.000 36.80259 494 TRP C O 1
ATOM 13368 N N . HIS C 1 495 ? -26.16041 80.63101 42.94031 1.000 35.49151 495 HIS C N 1
ATOM 13369 C CA . HIS C 1 495 ? -27.57638 80.47791 42.62362 1.000 34.77526 495 HIS C CA 1
ATOM 13370 C C . HIS C 1 495 ? -28.29430 81.82813 42.62329 1.000 34.84290 495 HIS C C 1
ATOM 13371 O O . HIS C 1 495 ? -29.05866 82.13620 41.70322 1.000 34.58829 495 HIS C O 1
ATOM 13378 N N . GLU C 1 496 ? -28.04818 82.65133 43.64518 1.000 35.14863 496 GLU C N 1
ATOM 13379 C CA . GLU C 1 496 ? -28.62572 83.99122 43.68593 1.000 37.11967 496 GLU C CA 1
ATOM 13380 C C . GLU C 1 496 ? -28.22370 84.82301 42.46895 1.000 36.39203 496 GLU C C 1
ATOM 13381 O O . GLU C 1 496 ? -29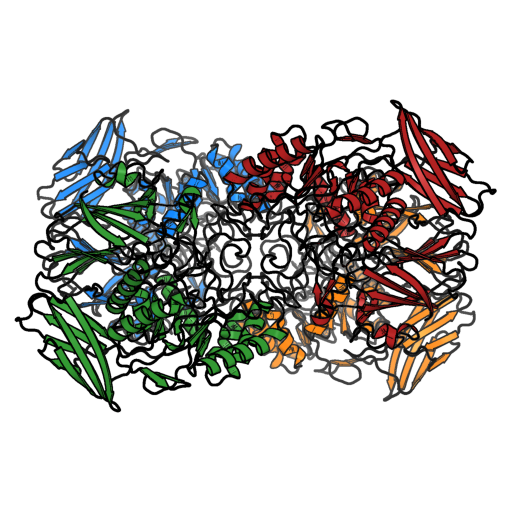.02812 85.60419 41.95218 1.000 36.65350 496 GLU C O 1
ATOM 13387 N N . LYS C 1 497 ? -26.97672 84.70008 42.00683 1.000 34.68766 497 LYS C N 1
ATOM 13388 C CA . LYS C 1 497 ? -26.55591 85.56669 40.91082 1.000 33.86957 497 LYS C CA 1
ATOM 13389 C C . LYS C 1 497 ? -27.20426 85.16206 39.59140 1.000 35.06312 497 LYS C C 1
ATOM 13390 O O . LYS C 1 497 ? -27.56881 86.02867 38.79168 1.000 35.70498 497 LYS C O 1
ATOM 13396 N N . TYR C 1 498 ? -27.37256 83.86188 39.34019 1.000 34.19601 498 TYR C N 1
ATOM 13397 C CA . TYR C 1 498 ? -27.80417 83.41499 38.01893 1.000 33.71909 498 TYR C CA 1
ATOM 13398 C C . TYR C 1 498 ? -29.11562 82.63707 38.00121 1.000 35.74213 498 TYR C C 1
ATOM 13399 O O . TYR C 1 498 ? -29.68758 82.46311 36.91990 1.000 36.91341 498 TYR C O 1
ATOM 13408 N N . GLY C 1 499 ? -29.61086 82.16663 39.14147 1.000 39.43722 499 GLY C N 1
ATOM 13409 C CA . GLY C 1 499 ? -30.91230 81.51525 39.14921 1.000 40.09901 499 GLY C CA 1
ATOM 13410 C C . GLY C 1 499 ? -30.97874 80.22714 38.35766 1.000 43.37533 499 GLY C C 1
ATOM 13411 O O . GLY C 1 499 ? -32.05945 79.84623 37.88673 1.000 39.29743 499 GLY C O 1
ATOM 13412 N N . LYS C 1 500 ? -29.85457 79.54071 38.20454 1.000 34.89795 500 LYS C N 1
ATOM 13413 C CA . LYS C 1 500 ? -29.76700 78.29523 37.46450 1.000 34.70721 500 LYS C CA 1
ATOM 13414 C C . LYS C 1 500 ? -29.31445 77.16914 38.38708 1.000 35.69876 500 LYS C C 1
ATOM 13415 O O . LYS C 1 500 ? -28.65902 77.41765 39.40673 1.000 34.90417 500 LYS C O 1
ATOM 13421 N N . PRO C 1 501 ? -29.64009 75.91785 38.05819 1.000 33.21611 501 PRO C N 1
ATOM 13422 C CA . PRO C 1 501 ? -29.10849 74.79680 38.84015 1.000 34.02718 501 PRO C CA 1
ATOM 13423 C C . PRO C 1 501 ? -27.58407 74.72715 38.73258 1.000 36.58164 501 PRO C C 1
ATOM 13424 O O . PRO C 1 501 ? -26.98130 75.17775 37.75372 1.000 33.45707 501 PRO C O 1
ATOM 13428 N N . VAL C 1 502 ? -26.95770 74.17479 39.77054 1.000 32.84074 502 VAL C N 1
ATOM 13429 C CA . VAL C 1 502 ? -25.51062 74.23585 39.93959 1.000 35.43086 502 VAL C CA 1
ATOM 13430 C C . VAL C 1 502 ? -24.96603 72.82021 40.05780 1.000 34.23177 502 VAL C C 1
ATOM 13431 O O . VAL C 1 502 ? -25.51513 72.00119 40.80489 1.000 33.77722 502 VAL C O 1
ATOM 13435 N N . ILE C 1 503 ? -23.90732 72.52799 39.30147 1.000 31.01366 503 ILE C N 1
ATOM 13436 C CA . ILE C 1 503 ? -23.08371 71.34264 39.51030 1.000 28.97014 503 ILE C CA 1
ATOM 13437 C C . ILE C 1 503 ? -21.74244 71.78373 40.06916 1.000 30.09949 503 ILE C C 1
ATOM 13438 O O . ILE C 1 503 ? -21.11420 72.70815 39.53417 1.000 31.28208 503 ILE C O 1
ATOM 13443 N N . VAL C 1 504 ? -21.28679 71.11021 41.12273 1.000 27.08126 504 VAL C N 1
ATOM 13444 C CA . VAL C 1 504 ? -19.91281 71.27007 41.59391 1.000 26.86458 504 VAL C CA 1
ATOM 13445 C C . VAL C 1 504 ? -19.06617 70.28958 40.78707 1.000 28.21174 504 VAL C C 1
ATOM 13446 O O . VAL C 1 504 ? -19.07119 69.08399 41.04827 1.000 26.18117 504 VAL C O 1
ATOM 13450 N N . THR C 1 505 ? -18.35415 70.81060 39.77733 1.000 24.98993 505 THR C N 1
ATOM 13451 C CA . THR C 1 505 ? -17.67623 69.96194 38.80220 1.000 27.40483 505 THR C CA 1
ATOM 13452 C C . THR C 1 505 ? -16.27480 69.51904 39.22984 1.000 29.23787 505 THR C C 1
ATOM 13453 O O . THR C 1 505 ? -15.72973 68.58743 38.62349 1.000 28.28242 505 THR C O 1
ATOM 13457 N N . GLU C 1 506 ? -15.68494 70.14329 40.25042 1.000 27.00844 506 GLU C N 1
ATOM 13458 C CA . GLU C 1 506 ? -14.43455 69.67293 40.83896 1.000 26.24522 506 GLU C CA 1
ATOM 13459 C C . GLU C 1 506 ? -14.41507 70.08145 42.30164 1.000 29.12522 506 GLU C C 1
ATOM 13460 O O . GLU C 1 506 ? -14.79641 71.21212 42.63209 1.000 26.69328 506 GLU C O 1
ATOM 13466 N N . TYR C 1 507 ? -13.96962 69.15457 43.15722 1.000 25.86178 507 TYR C N 1
ATOM 13467 C CA . TYR C 1 507 ? -13.61547 69.41341 44.55037 1.000 27.24074 507 TYR C CA 1
ATOM 13468 C C . TYR C 1 507 ? -12.83621 68.20889 45.07956 1.000 25.21074 507 TYR C C 1
ATOM 13469 O O . TYR C 1 507 ? -13.03866 67.08482 44.61161 1.000 28.67143 507 TYR C O 1
ATOM 13478 N N . GLY C 1 508 ? -11.93423 68.44073 46.03926 1.000 24.25713 508 GLY C N 1
ATOM 13479 C CA . GLY C 1 508 ? -11.16217 67.33558 46.59367 1.000 27.00709 508 GLY C CA 1
ATOM 13480 C C . GLY C 1 508 ? -9.80824 67.79144 47.13871 1.000 29.22516 508 GLY C C 1
ATOM 13481 O O . GLY C 1 508 ? -9.59400 68.96600 47.41094 1.000 28.06116 508 GLY C O 1
ATOM 13482 N N . ALA C 1 509 ? -8.89240 66.83010 47.28837 1.000 28.12595 509 ALA C N 1
ATOM 13483 C CA . ALA C 1 509 ? -7.64954 67.08886 48.01014 1.000 29.79665 509 ALA C CA 1
ATOM 13484 C C . ALA C 1 509 ? -6.57986 66.09205 47.58049 1.000 26.30410 509 ALA C C 1
ATOM 13485 O O . ALA C 1 509 ? -6.88347 64.91486 47.36636 1.000 27.47953 509 ALA C O 1
ATOM 13487 N N . ASP C 1 510 ? -5.33107 66.55369 47.48576 1.000 25.63671 510 ASP C N 1
ATOM 13488 C CA . ASP C 1 510 ? -4.24619 65.65401 47.09821 1.000 28.81709 510 ASP C CA 1
ATOM 13489 C C . ASP C 1 510 ? -4.01774 64.63977 48.20910 1.000 29.70996 510 ASP C C 1
ATOM 13490 O O . ASP C 1 510 ? -4.12063 64.96440 49.39334 1.000 25.60789 510 ASP C O 1
ATOM 13495 N N . THR C 1 511 ? -3.72374 63.40041 47.83136 1.000 25.91386 511 THR C N 1
ATOM 13496 C CA . THR C 1 511 ? -3.69757 62.33727 48.82484 1.000 26.76977 511 THR C CA 1
ATOM 13497 C C . THR C 1 511 ? -2.64689 61.31156 48.43284 1.000 29.99174 511 THR C C 1
ATOM 13498 O O . THR C 1 511 ? -2.77342 60.65845 47.39229 1.000 27.27754 511 THR C O 1
ATOM 13502 N N . ILE C 1 512 ? -1.61941 61.16754 49.27118 1.000 27.49565 512 ILE C N 1
ATOM 13503 C CA . ILE C 1 512 ? -0.58503 60.16470 49.06388 1.000 26.73589 512 ILE C CA 1
ATOM 13504 C C . ILE C 1 512 ? -1.07614 58.85020 49.65606 1.000 26.25502 512 ILE C C 1
ATOM 13505 O O . ILE C 1 512 ? -1.27304 58.74635 50.87218 1.000 28.16351 512 ILE C O 1
ATOM 13510 N N . ALA C 1 513 ? -1.23383 57.82903 48.81153 1.000 24.06376 513 ALA C N 1
ATOM 13511 C CA . ALA C 1 513 ? -1.62545 56.51304 49.31157 1.000 27.98016 513 ALA C CA 1
ATOM 13512 C C . ALA C 1 513 ? -0.65640 56.02567 50.39002 1.000 29.91114 513 ALA C C 1
ATOM 13513 O O . ALA C 1 513 ? 0.56173 56.06961 50.21685 1.000 28.55367 513 ALA C O 1
ATOM 13515 N N . GLY C 1 514 ? -1.19899 55.55070 51.50669 1.000 29.94394 514 GLY C N 1
ATOM 13516 C CA . GLY C 1 514 ? -0.37352 55.07831 52.59279 1.000 29.46777 514 GLY C CA 1
ATOM 13517 C C . GLY C 1 514 ? 0.00040 56.12828 53.60495 1.000 27.39086 514 GLY C C 1
ATOM 13518 O O . GLY C 1 514 ? 0.54988 55.78657 54.65583 1.000 32.54826 514 GLY C O 1
ATOM 13519 N N . LEU C 1 515 ? -0.28192 57.39158 53.32871 1.000 26.99197 515 LEU C N 1
ATOM 13520 C CA . LEU C 1 515 ? -0.06854 58.44431 54.30854 1.000 26.74974 515 LEU C CA 1
ATOM 13521 C C . LEU C 1 515 ? -1.28289 58.48845 55.23077 1.000 27.22506 515 LEU C C 1
ATOM 13522 O O . LEU C 1 515 ? -2.38653 58.82624 54.79240 1.000 30.26171 515 LEU C O 1
ATOM 13527 N N . HIS C 1 516 ? -1.08126 58.14552 56.49957 1.000 29.27724 516 HIS C N 1
ATOM 13528 C CA . HIS C 1 516 ? -2.11605 58.15375 57.51730 1.000 27.52864 516 HIS C CA 1
ATOM 13529 C C . HIS C 1 516 ? -1.68098 59.05531 58.66320 1.000 34.07325 516 HIS C C 1
ATOM 13530 O O . HIS C 1 516 ? -0.49256 59.11554 58.99483 1.000 29.61087 516 HIS C O 1
ATOM 13537 N N . LYS C 1 517 ? -2.64215 59.74831 59.28052 1.000 25.31073 517 LYS C N 1
ATOM 13538 C CA . LYS C 1 517 ? -2.29000 60.48350 60.48587 1.000 30.09833 517 LYS C CA 1
ATOM 13539 C C . LYS C 1 517 ? -3.51804 60.74374 61.34650 1.000 30.85572 517 LYS C C 1
ATOM 13540 O O . LYS C 1 517 ? -4.64325 60.90436 60.84681 1.000 30.92897 517 LYS C O 1
ATOM 13546 N N . LEU C 1 518 ? -3.27935 60.77764 62.65159 1.000 32.40802 518 LEU C N 1
ATOM 13547 C CA . LEU C 1 518 ? -4.32487 60.99983 63.64268 1.000 29.46886 518 LEU C CA 1
ATOM 13548 C C . LEU C 1 518 ? -3.81162 61.97454 64.69819 1.000 29.43994 518 LEU C C 1
ATOM 13549 O O . LEU C 1 518 ? -2.92911 61.61969 65.48855 1.000 28.36271 518 LEU C O 1
ATOM 13554 N N . PRO C 1 519 ? -4.32591 63.21447 64.75115 1.000 29.77631 519 PRO C N 1
ATOM 13555 C CA . PRO C 1 519 ? -5.37954 63.77572 63.88664 1.000 28.36744 519 PRO C CA 1
ATOM 13556 C C . PRO C 1 519 ? -4.92689 63.90183 62.42953 1.000 31.18806 519 PRO C C 1
ATOM 13557 O O . PRO C 1 519 ? -3.72349 63.88901 62.18084 1.000 29.09875 519 PRO C O 1
ATOM 13561 N N . GLU C 1 520 ? -5.86701 64.03295 61.49625 1.000 33.37817 520 GLU C N 1
ATOM 13562 C CA . GLU C 1 520 ? -5.52665 64.01512 60.07905 1.000 30.87451 520 GLU C CA 1
ATOM 13563 C C . GLU C 1 520 ? -4.86354 65.31791 59.65753 1.000 29.40666 520 GLU C C 1
ATOM 13564 O O . GLU C 1 520 ? -5.07243 66.37424 60.25704 1.000 30.70230 520 GLU C O 1
ATOM 13570 N N . VAL C 1 521 ? -4.05894 65.22751 58.59828 1.000 28.51194 521 VAL C N 1
ATOM 13571 C CA . VAL C 1 521 ? -3.36145 66.36177 58.01056 1.000 26.04799 521 VAL C CA 1
ATOM 13572 C C . VAL C 1 521 ? -3.60530 66.31055 56.50777 1.000 27.51056 521 VAL C C 1
ATOM 13573 O O . VAL C 1 521 ? -3.91226 65.25844 55.94556 1.000 27.05512 521 VAL C O 1
ATOM 13577 N N . ILE C 1 522 ? -3.46991 67.46739 55.85501 1.000 23.18805 522 ILE C N 1
ATOM 13578 C CA . ILE C 1 522 ? -3.53310 67.47719 54.40230 1.000 29.41300 522 ILE C CA 1
ATOM 13579 C C . ILE C 1 522 ? -2.47447 66.51424 53.86343 1.000 27.01128 522 ILE C C 1
ATOM 13580 O O . ILE C 1 522 ? -1.40223 66.33903 54.46208 1.000 25.93855 522 ILE C O 1
ATOM 13585 N N . PHE C 1 523 ? -2.80249 65.87523 52.73031 1.000 22.70172 523 PHE C N 1
ATOM 13586 C CA . PHE C 1 523 ? -2.11933 64.79821 52.02411 1.000 26.01093 523 PHE C CA 1
ATOM 13587 C C . PHE C 1 523 ? -2.41953 63.42705 52.60673 1.000 26.88513 523 PHE C C 1
ATOM 13588 O O . PHE C 1 523 ? -2.12640 62.42835 51.94927 1.000 27.12813 523 PHE C O 1
ATOM 13596 N N . SER C 1 524 ? -3.02186 63.32798 53.78722 1.000 25.10285 524 SER C N 1
ATOM 13597 C CA . SER C 1 524 ? -3.32432 62.01921 54.34303 1.000 24.32899 524 SER C CA 1
ATOM 13598 C C . SER C 1 524 ? -4.61898 61.47779 53.75382 1.000 26.24731 524 SER C C 1
ATOM 13599 O O . SER C 1 524 ? -5.45919 62.22114 53.23155 1.000 25.60909 524 SER C O 1
ATOM 13602 N N . GLU C 1 525 ? -4.74324 60.14629 53.79806 1.000 26.66918 525 GLU C N 1
ATOM 13603 C CA . GLU C 1 525 ? -5.95018 59.48452 53.31217 1.000 25.66177 525 GLU C CA 1
ATOM 13604 C C . GLU C 1 525 ? -7.17203 59.92647 54.10572 1.000 28.78356 525 GLU C C 1
ATOM 13605 O O . GLU C 1 525 ? -8.26795 60.06932 53.55097 1.000 26.16069 525 GLU C O 1
ATOM 13611 N N . GLU C 1 526 ? -6.99564 60.14375 55.41338 1.000 26.78861 526 GLU C N 1
ATOM 13612 C CA . GLU C 1 526 ? -8.11418 60.51542 56.26686 1.000 25.30411 526 GLU C CA 1
ATOM 13613 C C . GLU C 1 526 ? -8.60599 61.92603 55.94618 1.000 27.90955 526 GLU C C 1
ATOM 13614 O O . GLU C 1 526 ? -9.81408 62.19228 55.97955 1.000 28.91380 526 GLU C O 1
ATOM 13620 N N . TYR C 1 527 ? -7.68830 62.84291 55.61801 1.000 27.94657 527 TYR C N 1
ATOM 13621 C CA . TYR C 1 527 ? -8.09854 64.20480 55.29898 1.000 27.94124 527 TYR C CA 1
ATOM 13622 C C . TYR C 1 527 ? -8.92525 64.25172 54.01419 1.000 26.35685 527 TYR C C 1
ATOM 13623 O O . TYR C 1 527 ? -9.90660 64.98686 53.93708 1.000 26.65654 527 TYR C O 1
ATOM 13632 N N . GLN C 1 528 ? -8.50592 63.52112 52.97952 1.000 27.33423 528 GLN C N 1
ATOM 13633 C CA . GLN C 1 528 ? -9.25972 63.50106 51.72878 1.000 28.92804 528 GLN C CA 1
ATOM 13634 C C . GLN C 1 528 ? -10.70683 63.12168 51.99182 1.000 29.64405 528 GLN C C 1
ATOM 13635 O O . GLN C 1 528 ? -11.63073 63.74035 51.45474 1.000 30.36781 528 GLN C O 1
ATOM 13641 N N . LYS C 1 529 ? -10.90509 62.10492 52.82842 1.000 25.58891 529 LYS C N 1
ATOM 13642 C CA . LYS C 1 529 ? -12.23632 61.64353 53.15568 1.000 29.57431 529 LYS C CA 1
ATOM 13643 C C . LYS C 1 529 ? -13.03055 62.72164 53.88277 1.000 28.61953 529 LYS C C 1
ATOM 13644 O O . LYS C 1 529 ? -14.19072 62.98439 53.54381 1.000 28.39824 529 LYS C O 1
ATOM 13650 N N . ARG C 1 530 ? -12.42406 63.37252 54.87989 1.000 26.17745 530 ARG C N 1
ATOM 13651 C CA . ARG C 1 530 ? -13.16973 64.38366 55.62771 1.000 28.16268 530 ARG C CA 1
ATOM 13652 C C . ARG C 1 530 ? -13.44029 65.62543 54.77215 1.000 30.04225 530 ARG C C 1
ATOM 13653 O O . ARG C 1 530 ? -14.51368 66.23219 54.86905 1.000 26.13192 530 ARG C O 1
ATOM 13661 N N . CYS C 1 531 ? -12.47603 66.01830 53.94363 1.000 25.98740 531 CYS C N 1
ATOM 13662 C CA . CYS C 1 531 ? -12.64347 67.18518 53.10368 1.000 25.99347 531 CYS C CA 1
ATOM 13663 C C . CYS C 1 531 ? -13.82442 67.01728 52.13935 1.000 28.50133 531 CYS C C 1
ATOM 13664 O O . CYS C 1 531 ? -14.62370 67.94321 51.94205 1.000 29.69310 531 CYS C O 1
ATOM 13667 N N . ILE C 1 532 ? -13.96937 65.83338 51.55405 1.000 26.40482 532 ILE C N 1
ATOM 13668 C CA . ILE C 1 532 ? -15.08202 65.58837 50.64917 1.000 27.36857 532 ILE C CA 1
ATOM 13669 C C . ILE C 1 532 ? -16.40879 65.54716 51.42061 1.000 30.73463 532 ILE C C 1
ATOM 13670 O O . ILE C 1 532 ? -17.44074 66.02760 50.93395 1.000 29.69999 532 ILE C O 1
ATOM 13675 N N . GLU C 1 533 ? -16.39711 64.97010 52.62711 1.000 29.98035 533 GLU C N 1
ATOM 13676 C CA . GLU C 1 533 ? -17.58311 64.90625 53.48117 1.000 30.49808 533 GLU C CA 1
ATOM 13677 C C . GLU C 1 533 ? -18.14410 66.29496 53.76741 1.000 32.65427 533 GLU C C 1
ATOM 13678 O O . GLU C 1 533 ? -19.34359 66.54043 53.59875 1.000 32.34680 533 GLU C O 1
ATOM 13684 N N . GLU C 1 534 ? -17.29160 67.20714 54.25058 1.000 27.32402 534 GLU C N 1
ATOM 13685 C CA . GLU C 1 534 ? -17.75198 68.54692 54.60057 1.000 27.30745 534 GLU C CA 1
ATOM 13686 C C . GLU C 1 534 ? -18.28178 69.29597 53.37870 1.000 32.93894 534 GLU C C 1
ATOM 13687 O O . GLU C 1 534 ? -19.29402 70.00844 53.47439 1.000 32.32502 534 GLU C O 1
ATOM 13693 N N . ASN C 1 535 ? -17.61557 69.14907 52.22361 1.000 26.26258 535 ASN C N 1
ATOM 13694 C CA . ASN C 1 535 ? -18.13988 69.74672 50.99863 1.000 32.75539 535 ASN C CA 1
ATOM 13695 C C . ASN C 1 535 ? -19.49849 69.15223 50.65050 1.000 29.89572 535 ASN C C 1
ATOM 13696 O O . ASN C 1 535 ? -20.39972 69.86413 50.19899 1.000 29.55724 535 ASN C O 1
ATOM 13701 N N . ASN C 1 536 ? -19.66534 67.84603 50.87844 1.000 28.85633 536 ASN C N 1
ATOM 13702 C CA . ASN C 1 536 ? -20.92590 67.18935 50.56613 1.000 29.81806 536 ASN C CA 1
ATOM 13703 C C . ASN C 1 536 ? -22.03680 67.63671 51.50387 1.000 33.10580 536 ASN C C 1
ATOM 13704 O O . ASN C 1 536 ? -23.20667 67.70468 51.09938 1.000 30.19588 536 ASN C O 1
ATOM 13709 N N . LYS C 1 537 ? -21.69028 67.92595 52.76078 1.000 32.19988 537 LYS C N 1
ATOM 13710 C CA . LYS C 1 537 ? -22.66688 68.47488 53.69354 1.000 30.82664 537 LYS C CA 1
ATOM 13711 C C . LYS C 1 537 ? -23.23621 69.78889 53.18364 1.000 32.44709 537 LYS C C 1
ATOM 13712 O O . LYS C 1 537 ? -24.44427 70.02217 53.28357 1.000 31.21888 537 LYS C O 1
ATOM 13718 N N . ALA C 1 538 ? -22.38477 70.66084 52.62790 1.000 31.59424 538 ALA C N 1
ATOM 13719 C CA . ALA C 1 538 ? -22.88581 71.92120 52.08040 1.000 30.62717 538 ALA C CA 1
ATOM 13720 C C . ALA C 1 538 ? -23.80350 71.68170 50.88574 1.000 31.20220 538 ALA C C 1
ATOM 13721 O O . ALA C 1 538 ? -24.84949 72.32728 50.75420 1.000 31.91081 538 ALA C O 1
ATOM 13723 N N . MET C 1 539 ? -23.43501 70.76091 50.00371 1.000 33.40322 539 MET C N 1
ATOM 13724 C CA . MET C 1 539 ? -24.28794 70.50057 48.85008 1.000 33.67043 539 MET C CA 1
ATOM 13725 C C . MET C 1 539 ? -25.63558 69.92166 49.26592 1.000 32.43678 539 MET C C 1
ATOM 13726 O O . MET C 1 539 ? -26.66262 70.25829 48.67421 1.000 32.25546 539 MET C O 1
ATOM 13731 N N . ASP C 1 540 ? -25.65754 69.06581 50.28529 1.000 32.28804 540 ASP C N 1
ATOM 13732 C CA . ASP C 1 540 ? -26.91391 68.48948 50.74402 1.000 32.82786 540 ASP C CA 1
ATOM 13733 C C . ASP C 1 540 ? -27.87186 69.51626 51.32347 1.000 32.78625 540 ASP C C 1
ATOM 13734 O O . ASP C 1 540 ? -29.04496 69.19225 51.50876 1.000 32.08887 540 ASP C O 1
ATOM 13739 N N . GLU C 1 541 ? -27.41918 70.73265 51.61036 1.000 36.53393 541 GLU C N 1
ATOM 13740 C CA . GLU C 1 541 ? -28.28870 71.77066 52.15198 1.000 36.77209 541 GLU C CA 1
ATOM 13741 C C . GLU C 1 541 ? -28.75040 72.76975 51.09487 1.000 42.55039 541 GLU C C 1
ATOM 13742 O O . GLU C 1 541 ? -29.42229 73.75228 51.43372 1.000 41.55728 541 GLU C O 1
ATOM 13748 N N . CYS C 1 542 ? -28.42419 72.52546 49.82072 1.000 36.78752 542 CYS C N 1
ATOM 13749 C CA . CYS C 1 542 ? -28.70637 73.43821 48.71772 1.000 35.41642 542 CYS C CA 1
ATOM 13750 C C . CYS C 1 542 ? -29.56056 72.67706 47.71553 1.000 39.32721 542 CYS C C 1
ATOM 13751 O O . CYS C 1 542 ? -29.05031 71.77998 47.03293 1.000 40.70177 542 CYS C O 1
ATOM 13754 N N . ASP C 1 543 ? -30.84808 73.03623 47.61511 1.000 40.12157 543 ASP C N 1
ATOM 13755 C CA . ASP C 1 543 ? -31.78390 72.27642 46.78358 1.000 37.54293 543 ASP C CA 1
ATOM 13756 C C . ASP C 1 543 ? -31.52723 72.45692 45.28851 1.000 38.88568 543 ASP C C 1
ATOM 13757 O O . ASP C 1 543 ? -32.02520 71.66169 44.48529 1.000 39.40685 543 ASP C O 1
ATOM 13762 N N . PHE C 1 544 ? -30.75181 73.46737 44.90095 1.000 36.12880 544 PHE C N 1
ATOM 13763 C CA . PHE C 1 544 ? -30.50611 73.78508 43.50300 1.000 36.55747 544 PHE C CA 1
ATOM 13764 C C . PHE C 1 544 ? -29.24927 73.11024 42.95093 1.000 36.90679 544 PHE C C 1
ATOM 13765 O O . PHE C 1 544 ? -28.85454 73.39952 41.81403 1.000 32.75192 544 PHE C O 1
ATOM 13773 N N . VAL C 1 545 ? -28.60676 72.24282 43.73135 1.000 31.43240 545 VAL C N 1
ATOM 13774 C CA . VAL C 1 545 ? -27.44544 71.48498 43.28069 1.000 33.42532 545 VAL C CA 1
ATOM 13775 C C . VAL C 1 545 ? -27.92636 70.22288 42.57205 1.000 32.01689 545 VAL C C 1
ATOM 13776 O O . VAL C 1 545 ? -28.64614 69.40650 43.15974 1.000 34.50160 545 VAL C O 1
ATOM 13780 N N . ILE C 1 546 ? -27.50826 70.03877 41.32055 1.000 27.85231 546 ILE C N 1
ATOM 13781 C CA . ILE C 1 546 ? -27.93782 68.87788 40.54725 1.000 31.93824 546 ILE C CA 1
ATOM 13782 C C . ILE C 1 546 ? -26.81329 67.88129 40.30496 1.000 29.54618 546 ILE C C 1
ATOM 13783 O O . ILE C 1 546 ? -27.03500 66.86399 39.63580 1.000 29.93320 546 ILE C O 1
ATOM 13788 N N . GLY C 1 547 ? -25.62727 68.11254 40.84654 1.000 28.68172 547 GLY C N 1
ATOM 13789 C CA . GLY C 1 547 ? -24.55353 67.16651 40.62437 1.000 27.82559 547 GLY C CA 1
ATOM 13790 C C . GLY C 1 547 ? -23.33991 67.46642 41.47378 1.000 28.78734 547 GLY C C 1
ATOM 13791 O O . GLY C 1 547 ? -23.09517 68.60975 41.88214 1.000 24.05506 547 GLY C O 1
ATOM 13792 N N . GLU C 1 548 ? -22.58087 66.40740 41.73780 1.000 29.33058 548 GLU C N 1
ATOM 13793 C CA . GLU C 1 548 ? -21.32006 66.49531 42.45713 1.000 28.34502 548 GLU C CA 1
ATOM 13794 C C . GLU C 1 548 ? -20.31966 65.63109 41.71123 1.000 30.71544 548 GLU C C 1
ATOM 13795 O O . GLU C 1 548 ? -20.51637 64.41481 41.58593 1.000 26.98499 548 GLU C O 1
ATOM 13801 N N . HIS C 1 549 ? -19.27793 66.26385 41.17014 1.000 27.85965 549 HIS C N 1
ATOM 13802 C CA . HIS C 1 549 ? -18.19152 65.54581 40.51230 1.000 29.00934 549 HIS C CA 1
ATOM 13803 C C . HIS C 1 549 ? -16.92916 65.78655 41.32363 1.000 28.12637 549 HIS C C 1
ATOM 13804 O O . HIS C 1 549 ? -16.45401 66.92037 41.41789 1.000 26.69300 549 HIS C O 1
ATOM 13811 N N . ILE C 1 550 ? -16.40360 64.72267 41.92202 1.000 27.08166 550 ILE C N 1
ATOM 13812 C CA . ILE C 1 550 ? -15.13396 64.80096 42.62772 1.000 25.67873 550 ILE C CA 1
ATOM 13813 C C . ILE C 1 550 ? -13.97921 64.92990 41.62866 1.000 27.07422 550 ILE C C 1
ATOM 13814 O O . ILE C 1 550 ? -13.98478 64.31490 40.55723 1.000 29.41077 550 ILE C O 1
ATOM 13819 N N . TRP C 1 551 ? -12.99092 65.75216 41.96016 1.000 28.17007 551 TRP C N 1
ATOM 13820 C CA . TRP C 1 551 ? -11.69109 65.74480 41.29113 1.000 25.76341 551 TRP C CA 1
ATOM 13821 C C . TRP C 1 551 ? -10.71071 65.11681 42.26858 1.000 28.32700 551 TRP C C 1
ATOM 13822 O O . TRP C 1 551 ? -10.56553 65.61563 43.38949 1.000 27.98772 551 TRP C O 1
ATOM 13833 N N . ALA C 1 552 ? -10.05327 64.02478 41.87363 1.000 25.04033 552 ALA C N 1
ATOM 13834 C CA . ALA C 1 552 ? -10.07599 63.45656 40.53345 1.000 26.31474 552 ALA C CA 1
ATOM 13835 C C . ALA C 1 552 ? -10.47179 61.99332 40.58420 1.000 27.53964 552 ALA C C 1
ATOM 13836 O O . ALA C 1 552 ? -10.49209 61.38428 41.66362 1.000 28.75956 552 ALA C O 1
ATOM 13838 N N . PHE C 1 553 ? -10.73900 61.40299 39.42163 1.000 24.67158 553 PHE C N 1
ATOM 13839 C CA . PHE C 1 553 ? -11.00169 59.96863 39.38128 1.000 27.64499 553 PHE C CA 1
ATOM 13840 C C . PHE C 1 553 ? -9.76409 59.16444 39.77667 1.000 26.76789 553 PHE C C 1
ATOM 13841 O O . PHE C 1 553 ? -9.83471 58.27668 40.62915 1.000 28.46803 553 PHE C O 1
ATOM 13849 N N . ALA C 1 554 ? -8.63521 59.41315 39.11796 1.000 26.53491 554 ALA C N 1
ATOM 13850 C CA . ALA C 1 554 ? -7.40042 58.68620 39.37790 1.000 26.00989 554 ALA C CA 1
ATOM 13851 C C . ALA C 1 554 ? -6.23112 59.65443 39.29499 1.000 26.88751 554 ALA C C 1
ATOM 13852 O O . ALA C 1 554 ? -6.24792 60.58680 38.48388 1.000 25.24974 554 ALA C O 1
ATOM 13854 N N . ASP C 1 555 ? -5.22198 59.43033 40.15348 1.000 25.35108 555 ASP C N 1
ATOM 13855 C CA . ASP C 1 555 ? -3.96452 60.16915 40.06156 1.000 26.86551 555 ASP C CA 1
ATOM 13856 C C . ASP C 1 555 ? -3.48127 60.18954 38.61264 1.000 22.50905 555 ASP C C 1
ATOM 13857 O O . ASP C 1 555 ? -3.54580 59.17790 37.91588 1.000 22.63013 555 ASP C O 1
ATOM 13862 N N . PHE C 1 556 ? -2.99592 61.34786 38.16599 1.000 24.88117 556 PHE C N 1
ATOM 13863 C CA . PHE C 1 556 ? -2.57368 61.54170 36.78157 1.000 23.70603 556 PHE C CA 1
ATOM 13864 C C . PHE C 1 556 ? -1.36887 62.47140 36.74215 1.000 20.57507 556 PHE C C 1
ATOM 13865 O O . PHE C 1 556 ? -1.06545 63.17074 37.70733 1.000 22.77582 556 PHE C O 1
ATOM 13873 N N . MET C 1 557 ? -0.69623 62.49088 35.60015 1.000 24.01806 557 MET C N 1
ATOM 13874 C CA . MET C 1 557 ? 0.56398 63.21267 35.45147 1.000 25.53310 557 MET C CA 1
ATOM 13875 C C . MET C 1 557 ? 0.32775 64.68234 35.12171 1.000 27.22800 557 MET C C 1
ATOM 13876 O O . MET C 1 557 ? -0.57047 65.02677 34.33908 1.000 25.09925 557 MET C O 1
ATOM 13881 N N . THR C 1 558 ? 1.15573 65.54044 35.70724 1.000 23.09014 558 THR C N 1
ATOM 13882 C CA . THR C 1 558 ? 1.16038 66.97155 35.45005 1.000 22.54282 558 THR C CA 1
ATOM 13883 C C . THR C 1 558 ? 2.54828 67.41703 34.99847 1.000 26.29531 558 THR C C 1
ATOM 13884 O O . THR C 1 558 ? 3.55369 66.74665 35.24965 1.000 23.94125 558 THR C O 1
ATOM 13888 N N . ALA C 1 559 ? 2.60045 68.57828 34.34838 1.000 23.48793 559 ALA C N 1
ATOM 13889 C CA . ALA C 1 559 ? 3.85660 69.30314 34.23213 1.000 27.95020 559 ALA C CA 1
ATOM 13890 C C . ALA C 1 559 ? 4.48406 69.45910 35.62044 1.000 27.75893 559 ALA C C 1
ATOM 13891 O O . ALA C 1 559 ? 3.79210 69.44221 36.64068 1.000 27.63304 559 ALA C O 1
ATOM 13893 N N . PHE C 1 560 ? 5.80726 69.55540 35.67396 1.000 24.32190 560 PHE C N 1
ATOM 13894 C CA . PHE C 1 560 ? 6.48512 69.49867 36.96669 1.000 27.46924 560 PHE C CA 1
ATOM 13895 C C . PHE C 1 560 ? 6.24521 70.77476 37.76367 1.000 25.82561 560 PHE C C 1
ATOM 13896 O O . PHE C 1 560 ? 6.21326 71.87133 37.21080 1.000 27.83136 560 PHE C O 1
ATOM 13904 N N . GLY C 1 561 ? 6.06601 70.61992 39.07267 1.000 28.84789 561 GLY C N 1
ATOM 13905 C CA . GLY C 1 561 ? 5.79594 71.74519 39.95206 1.000 24.73826 561 GLY C CA 1
ATOM 13906 C C . GLY C 1 561 ? 5.88978 71.30366 41.39079 1.000 27.82797 561 GLY C C 1
ATOM 13907 O O . GLY C 1 561 ? 5.74029 70.11753 41.70526 1.000 26.99171 561 GLY C O 1
ATOM 13908 N N . LEU C 1 562 ? 6.14858 72.27514 42.26657 1.000 24.16608 562 LEU C N 1
ATOM 13909 C CA . LEU C 1 562 ? 6.42548 71.95081 43.65911 1.000 29.66406 562 LEU C CA 1
ATOM 13910 C C . LEU C 1 562 ? 5.17492 71.57598 44.44434 1.000 31.14843 562 LEU C C 1
ATOM 13911 O O . LEU C 1 562 ? 5.29454 71.13332 45.59891 1.000 25.53312 562 LEU C O 1
ATOM 13916 N N . LYS C 1 563 ? 3.98990 71.75547 43.86582 1.000 25.29417 563 LYS C N 1
ATOM 13917 C CA . LYS C 1 563 ? 2.75223 71.29873 44.49356 1.000 31.96671 563 LYS C CA 1
ATOM 13918 C C . LYS C 1 563 ? 2.29802 69.93254 43.98198 1.000 28.85244 563 LYS C C 1
ATOM 13919 O O . LYS C 1 563 ? 1.26430 69.41619 44.44014 1.000 28.42314 563 LYS C O 1
ATOM 13925 N N . ARG C 1 564 ? 3.06661 69.31603 43.09131 1.000 26.57148 564 ARG C N 1
ATOM 13926 C CA . ARG C 1 564 ? 2.64582 68.12522 42.35537 1.000 27.82803 564 ARG C CA 1
ATOM 13927 C C . ARG C 1 564 ? 3.61845 66.98565 42.62826 1.000 29.27261 564 ARG C C 1
ATOM 13928 O O . ARG C 1 564 ? 4.69038 66.89918 42.00779 1.000 26.57591 564 ARG C O 1
ATOM 13936 N N . VAL C 1 565 ? 3.23352 66.09600 43.54287 1.000 27.17428 565 VAL C N 1
ATOM 13937 C CA . VAL C 1 565 ? 4.09788 64.98957 43.96074 1.000 27.87528 565 VAL C CA 1
ATOM 13938 C C . VAL C 1 565 ? 3.98144 63.89313 42.90717 1.000 28.34670 565 VAL C C 1
ATOM 13939 O O . VAL C 1 565 ? 3.06849 63.06658 42.95476 1.000 28.38917 565 VAL C O 1
ATOM 13943 N N . ASP C 1 566 ? 4.91699 63.87659 41.95801 1.000 25.85378 566 ASP C N 1
ATOM 13944 C CA . ASP C 1 566 ? 4.82368 63.01718 40.77872 1.000 28.99902 566 ASP C CA 1
ATOM 13945 C C . ASP C 1 566 ? 3.42473 63.09657 40.14955 1.000 28.15911 566 ASP C C 1
ATOM 13946 O O . ASP C 1 566 ? 2.79959 62.08714 39.82119 1.000 26.69373 566 ASP C O 1
ATOM 13951 N N . GLY C 1 567 ? 2.93189 64.31673 39.98604 1.000 24.30429 567 GLY C N 1
ATOM 13952 C CA . GLY C 1 567 ? 1.67751 64.54525 39.31246 1.000 25.54028 567 GLY C CA 1
ATOM 13953 C C . GLY C 1 567 ? 0.61506 65.01390 40.28311 1.000 28.21678 567 GLY C C 1
ATOM 13954 O O . GLY C 1 567 ? 0.89765 65.43735 41.40532 1.000 28.32763 567 GLY C O 1
ATOM 13955 N N . ASN C 1 568 ? -0.63173 64.94056 39.83019 1.000 25.15162 568 ASN C N 1
ATOM 13956 C CA . ASN C 1 568 ? -1.77582 65.33976 40.63204 1.000 22.80361 568 ASN C CA 1
ATOM 13957 C C . ASN C 1 568 ? -2.23515 64.11567 41.41691 1.000 24.60475 568 ASN C C 1
ATOM 13958 O O . ASN C 1 568 ? -2.45292 63.04770 40.83721 1.000 29.63998 568 ASN C O 1
ATOM 13963 N N . LYS C 1 569 ? -2.35147 64.26431 42.73589 1.000 23.80529 569 LYS C N 1
ATOM 13964 C CA . LYS C 1 569 ? -2.65454 63.15325 43.63113 1.000 24.60945 569 LYS C CA 1
ATOM 13965 C C . LYS C 1 569 ? -4.05868 63.24377 44.21379 1.000 28.45689 569 LYS C C 1
ATOM 13966 O O . LYS C 1 569 ? -4.33912 62.62405 45.25220 1.000 24.60092 569 LYS C O 1
ATOM 13972 N N . LYS C 1 570 ? -4.94669 64.02025 43.57984 1.000 25.11392 570 LYS C N 1
ATOM 13973 C CA . LYS C 1 570 ? -6.33162 64.10650 44.03090 1.000 24.29345 570 LYS C CA 1
ATOM 13974 C C . LYS C 1 570 ? -7.15222 62.89287 43.61960 1.000 25.88058 570 LYS C C 1
ATOM 13975 O O . LYS C 1 570 ? -8.36815 62.87437 43.84988 1.000 28.46510 570 LYS C O 1
ATOM 13981 N N . GLY C 1 571 ? -6.52243 61.88912 43.01216 1.000 23.90934 571 GLY C N 1
ATOM 13982 C CA . GLY C 1 571 ? -7.26186 60.70325 42.62012 1.000 26.56220 571 GLY C CA 1
ATOM 13983 C C . GLY C 1 571 ? -7.95553 60.07383 43.81627 1.000 28.22235 571 GLY C C 1
ATOM 13984 O O . GLY C 1 571 ? -7.40622 60.02489 44.92344 1.000 22.56059 571 GLY C O 1
ATOM 13985 N N . ILE C 1 572 ? -9.22128 59.68227 43.60041 1.000 26.30739 572 ILE C N 1
ATOM 13986 C CA . ILE C 1 572 ? -9.92704 58.77189 44.49931 1.000 24.40601 572 ILE C CA 1
ATOM 13987 C C . ILE C 1 572 ? -9.35592 57.37129 44.34521 1.000 25.89910 572 ILE C C 1
ATOM 13988 O O . ILE C 1 572 ? -9.31223 56.59121 45.30360 1.000 27.99961 572 ILE C O 1
ATOM 13993 N N . PHE C 1 573 ? -8.90956 57.03260 43.14317 1.000 25.38087 573 PHE C N 1
ATOM 13994 C CA . PHE C 1 573 ? -8.13444 55.83243 42.88893 1.000 26.20802 573 PHE C CA 1
ATOM 13995 C C . PHE C 1 573 ? -6.69948 56.22953 42.55289 1.000 24.48571 573 PHE C C 1
ATOM 13996 O O . PHE C 1 573 ? -6.42811 57.36718 42.15249 1.000 25.43545 573 PHE C O 1
ATOM 14004 N N . THR C 1 574 ? -5.77022 55.29610 42.75435 1.000 24.09958 574 THR C N 1
ATOM 14005 C CA . THR C 1 574 ? -4.39831 55.49970 42.30136 1.000 25.05431 574 THR C CA 1
ATOM 14006 C C . THR C 1 574 ? -4.32691 55.44807 40.76518 1.000 27.62542 574 THR C C 1
ATOM 14007 O O . THR C 1 574 ? -5.28315 55.06099 40.08472 1.000 24.81141 574 THR C O 1
ATOM 14011 N N . ARG C 1 575 ? -3.16943 55.84419 40.20878 1.000 24.76189 575 ARG C N 1
ATOM 14012 C CA . ARG C 1 575 ? -3.00200 55.77591 38.75588 1.000 23.94111 575 ARG C CA 1
ATOM 14013 C C . ARG C 1 575 ? -3.12773 54.34734 38.25351 1.000 26.80821 575 ARG C C 1
ATOM 14014 O O . ARG C 1 575 ? -3.47652 54.12286 37.08442 1.000 24.23521 575 ARG C O 1
ATOM 14022 N N . GLU C 1 576 ? -2.84041 53.37120 39.11830 1.000 22.75998 576 GLU C N 1
ATOM 14023 C CA . GLU C 1 576 ? -3.01355 51.96081 38.80625 1.000 26.34862 576 GLU C CA 1
ATOM 14024 C C . GLU C 1 576 ? -4.40827 51.44380 39.16878 1.000 27.79564 576 GLU C C 1
ATOM 14025 O O . GLU C 1 576 ? -4.61214 50.22380 39.22713 1.000 26.41842 576 GLU C O 1
ATOM 14031 N N . ARG C 1 577 ? -5.35618 52.34609 39.43953 1.000 26.94499 577 ARG C N 1
ATOM 14032 C CA . ARG C 1 577 ? -6.79307 52.02457 39.50246 1.000 29.39178 577 ARG C CA 1
ATOM 14033 C C . ARG C 1 577 ? -7.13559 51.15407 40.71078 1.000 27.04252 577 ARG C C 1
ATOM 14034 O O . ARG C 1 577 ? -7.92067 50.21095 40.61330 1.000 26.07535 577 ARG C O 1
ATOM 14042 N N . GLN C 1 578 ? -6.56048 51.48730 41.86122 1.000 27.46162 578 GLN C N 1
ATOM 14043 C CA . GLN C 1 578 ? -6.96832 50.90098 43.12784 1.000 27.08953 578 GLN C CA 1
ATOM 14044 C C . GLN C 1 578 ? -7.46161 51.99871 44.06328 1.000 28.13923 578 GLN C C 1
ATOM 14045 O O . GLN C 1 578 ? -6.99652 53.13774 43.98573 1.000 29.35169 578 GLN C O 1
ATOM 14051 N N . PRO C 1 579 ? -8.39434 51.69249 44.96156 1.000 31.34159 579 PRO C N 1
ATOM 14052 C CA . PRO C 1 579 ? -9.02301 52.75490 45.75171 1.000 27.03482 579 PRO C CA 1
ATOM 14053 C C . PRO C 1 579 ? -8.18862 53.17591 46.95390 1.000 28.63346 579 PRO C C 1
ATOM 14054 O O . PRO C 1 579 ? -7.54294 52.35408 47.60432 1.000 27.73708 579 PRO C O 1
ATOM 14058 N N . LYS C 1 580 ? -8.20355 54.47953 47.23650 1.000 26.22555 580 LYS C N 1
ATOM 14059 C CA . LYS C 1 580 ? -7.78224 54.99955 48.52783 1.000 27.70205 580 LYS C CA 1
ATOM 14060 C C . LYS C 1 580 ? -8.96038 54.90749 49.49218 1.000 31.42430 580 LYS C C 1
ATOM 14061 O O . LYS C 1 580 ? -10.08937 54.60910 49.07904 1.000 27.87252 580 LYS C O 1
ATOM 14067 N N . THR C 1 581 ? -8.69414 55.17390 50.78331 1.000 26.46310 581 THR C N 1
ATOM 14068 C CA . THR C 1 581 ? -9.73050 55.02854 51.80529 1.000 30.34965 581 THR C CA 1
ATOM 14069 C C . THR C 1 581 ? -11.00082 55.78708 51.45913 1.000 26.94839 581 THR C C 1
ATOM 14070 O O . THR C 1 581 ? -12.10202 55.27971 51.67909 1.000 30.01868 581 THR C O 1
ATOM 14074 N N . ALA C 1 582 ? -10.87840 57.01526 50.95068 1.000 26.80558 582 ALA C N 1
ATOM 14075 C CA . ALA C 1 582 ? -12.07670 57.80905 50.70833 1.000 29.14449 582 ALA C CA 1
ATOM 14076 C C . ALA C 1 582 ? -13.01923 57.15397 49.69212 1.000 29.49598 582 ALA C C 1
ATOM 14077 O O . ALA C 1 582 ? -14.22700 57.42720 49.71995 1.000 28.47276 582 ALA C O 1
ATOM 14079 N N . ALA C 1 583 ? -12.50906 56.27048 48.82617 1.000 27.03765 583 ALA C N 1
ATOM 14080 C CA . ALA C 1 583 ? -13.37972 55.61617 47.84743 1.000 29.13907 583 ALA C CA 1
ATOM 14081 C C . ALA C 1 583 ? -14.52603 54.85250 48.51703 1.000 32.91818 583 ALA C C 1
ATOM 14082 O O . ALA C 1 583 ? -15.63302 54.80290 47.96963 1.000 27.43753 583 ALA C O 1
ATOM 14084 N N . PHE C 1 584 ? -14.28938 54.25858 49.69652 1.000 30.74667 584 PHE C N 1
ATOM 14085 C CA . PHE C 1 584 ? -15.31183 53.42290 50.32843 1.000 30.79491 584 PHE C CA 1
ATOM 14086 C C . PHE C 1 584 ? -16.39655 54.24399 51.01177 1.000 34.89098 584 PHE C C 1
ATOM 14087 O O . PHE C 1 584 ? -17.55708 53.81317 51.05450 1.000 40.91529 584 PHE C O 1
ATOM 14095 N N . ALA C 1 585 ? -16.04821 55.41353 51.55326 1.000 31.04354 585 ALA C N 1
ATOM 14096 C CA . ALA C 1 585 ? -17.07044 56.30911 52.08525 1.000 31.70084 585 ALA C CA 1
ATOM 14097 C C . ALA C 1 585 ? -17.88002 56.96269 50.96688 1.000 30.61118 585 ALA C C 1
ATOM 14098 O O . ALA C 1 585 ? -19.08551 57.19249 51.11695 1.000 32.84566 585 ALA C O 1
ATOM 14100 N N . ILE C 1 586 ? -17.23419 57.28454 49.84426 1.000 32.48572 586 ILE C N 1
ATOM 14101 C CA . ILE C 1 586 ? -17.95800 57.83926 48.69756 1.000 27.53047 586 ILE C CA 1
ATOM 14102 C C . ILE C 1 586 ? -18.96029 56.81968 48.16989 1.000 28.44310 586 ILE C C 1
ATOM 14103 O O . ILE C 1 586 ? -20.12873 57.13550 47.91931 1.000 31.32015 586 ILE C O 1
ATOM 14108 N N . ARG C 1 587 ? -18.51490 55.57317 48.02569 1.000 26.94911 587 ARG C N 1
ATOM 14109 C CA . ARG C 1 587 ? -19.37992 54.48950 47.57612 1.000 27.43046 587 ARG C CA 1
ATOM 14110 C C . ARG C 1 587 ? -20.61532 54.35096 48.45655 1.000 33.28291 587 ARG C C 1
ATOM 14111 O O . ARG C 1 587 ? -21.73170 54.20054 47.94618 1.000 32.24529 587 ARG C O 1
ATOM 14119 N N . GLU C 1 588 ? -20.43835 54.38695 49.78389 1.000 30.58124 588 GLU C N 1
ATOM 14120 C CA . GLU C 1 588 ? -21.58681 54.26797 50.68314 1.000 37.75161 588 GLU C CA 1
ATOM 14121 C C . GLU C 1 588 ? -22.59601 55.37271 50.41571 1.000 36.99931 588 GLU C C 1
ATOM 14122 O O . GLU C 1 588 ? -23.79741 55.11884 50.29084 1.000 37.48621 588 GLU C O 1
ATOM 14128 N N . ARG C 1 589 ? -22.11112 56.60840 50.29519 1.000 33.64668 589 ARG C N 1
ATOM 14129 C CA . ARG C 1 589 ? -22.99340 57.72675 49.99416 1.000 31.95247 589 ARG C CA 1
ATOM 14130 C C . ARG C 1 589 ? -23.67362 57.56471 48.62987 1.000 34.74270 589 ARG C C 1
ATOM 14131 O O . ARG C 1 589 ? -24.89947 57.66907 48.52583 1.000 34.97780 589 ARG C O 1
ATOM 14139 N N . TRP C 1 590 ? -22.89676 57.30651 47.56711 1.000 33.13165 590 TRP C N 1
ATOM 14140 C CA . TRP C 1 590 ? -23.48147 57.29775 46.22518 1.000 32.32382 590 TRP C CA 1
ATOM 14141 C C . TRP C 1 590 ? -24.36969 56.08263 45.98671 1.000 34.68871 590 TRP C C 1
ATOM 14142 O O . TRP C 1 590 ? -25.31630 56.16672 45.19842 1.000 33.82326 590 TRP C O 1
ATOM 14153 N N . ARG C 1 591 ? -24.07874 54.94665 46.62457 1.000 34.39370 591 ARG C N 1
ATOM 14154 C CA . ARG C 1 591 ? -24.87903 53.75014 46.38455 1.000 35.53447 591 ARG C CA 1
ATOM 14155 C C . ARG C 1 591 ? -26.21886 53.78075 47.10345 1.000 41.42364 591 ARG C C 1
ATOM 14156 O O . ARG C 1 591 ? -27.14853 53.09217 46.68137 1.000 40.33507 591 ARG C O 1
ATOM 14164 N N . LYS C 1 592 ? -26.34349 54.56528 48.16332 1.000 40.50292 592 LYS C N 1
ATOM 14165 C CA . LYS C 1 592 ? -27.62052 54.72516 48.83677 1.000 44.82885 592 LYS C CA 1
ATOM 14166 C C . LYS C 1 592 ? -28.33433 55.99899 48.41728 1.000 46.06026 592 LYS C C 1
ATOM 14167 O O . LYS C 1 592 ? -29.36391 56.34614 48.99563 1.000 47.95444 592 LYS C O 1
ATOM 14173 N N . MET C 1 593 ? -27.82562 56.67915 47.40335 1.000 44.00443 593 MET C N 1
ATOM 14174 C CA . MET C 1 593 ? -28.41887 57.91919 46.94081 1.000 47.79712 593 MET C CA 1
ATOM 14175 C C . MET C 1 593 ? -29.40400 57.63282 45.81692 1.000 46.35853 593 MET C C 1
ATOM 14176 O O . MET C 1 593 ? -29.06524 56.93624 44.85472 1.000 49.31322 593 MET C O 1
ATOM 14181 N N . ASP D 1 9 ? 24.39296 83.62555 84.31986 1.000 48.18879 9 ASP D N 1
ATOM 14182 C CA . ASP D 1 9 ? 24.90614 82.60255 85.23647 1.000 43.52816 9 ASP D CA 1
ATOM 14183 C C . ASP D 1 9 ? 24.24349 81.24660 84.98813 1.000 44.53268 9 ASP D C 1
ATOM 14184 O O . ASP D 1 9 ? 23.09187 81.03608 85.36494 1.000 44.99661 9 ASP D O 1
ATOM 14189 N N . MET D 1 10 ? 24.95938 80.31247 84.36778 1.000 40.41132 10 MET D N 1
ATOM 14190 C CA . MET D 1 10 ? 24.27727 79.11649 83.89221 1.000 42.68489 10 MET D CA 1
ATOM 14191 C C . MET D 1 10 ? 25.22496 77.94397 83.68085 1.000 41.60865 10 MET D C 1
ATOM 14192 O O . MET D 1 10 ? 25.33784 77.43299 82.55978 1.000 39.73108 10 MET D O 1
ATOM 14197 N N . LEU D 1 11 ? 25.90645 77.51478 84.73956 1.000 37.89973 11 LEU D N 1
ATOM 14198 C CA . LEU D 1 11 ? 26.71060 76.30274 84.67413 1.000 32.56703 11 LEU D CA 1
ATOM 14199 C C . LEU D 1 11 ? 25.80250 75.07836 84.58568 1.000 34.45374 11 LEU D C 1
ATOM 14200 O O . LEU D 1 11 ? 24.79221 74.98574 85.28169 1.000 35.75679 11 LEU D O 1
ATOM 14205 N N . PHE D 1 12 ? 26.16084 74.13184 83.73180 1.000 35.55471 12 PHE D N 1
ATOM 14206 C CA . PHE D 1 12 ? 25.35569 72.92315 83.62317 1.000 37.78825 12 PHE D CA 1
ATOM 14207 C C . PHE D 1 12 ? 25.34088 72.18777 84.96361 1.000 33.37422 12 PHE D C 1
ATOM 14208 O O . PHE D 1 12 ? 26.38938 72.04201 85.59958 1.000 34.57971 12 PHE D O 1
ATOM 14216 N N . PRO D 1 13 ? 24.18146 71.71474 85.42130 1.000 34.29411 13 PRO D N 1
ATOM 14217 C CA . PRO D 1 13 ? 24.12865 71.02136 86.71703 1.000 35.22546 13 PRO D CA 1
ATOM 14218 C C . PRO D 1 13 ? 24.93751 69.73423 86.68688 1.000 35.39013 13 PRO D C 1
ATOM 14219 O O . PRO D 1 13 ? 24.94883 69.01943 85.68354 1.000 35.30194 13 PRO D O 1
ATOM 14223 N N . VAL D 1 14 ? 25.60898 69.43770 87.80967 1.000 31.37450 14 VAL D N 1
ATOM 14224 C CA . VAL D 1 14 ? 26.44844 68.25304 87.95397 1.000 31.75668 14 VAL D CA 1
ATOM 14225 C C . VAL D 1 14 ? 26.08202 67.48681 89.22608 1.000 35.12494 14 VAL D C 1
ATOM 14226 O O . VAL D 1 14 ? 25.46713 68.01873 90.15470 1.000 31.73312 14 VAL D O 1
ATOM 14230 N N . ASP D 1 15 ? 26.47595 66.21402 89.25079 1.000 34.51552 15 ASP D N 1
ATOM 14231 C CA . ASP D 1 15 ? 26.38011 65.34962 90.42378 1.000 35.01914 15 ASP D CA 1
ATOM 14232 C C . ASP D 1 15 ? 27.77990 65.02887 90.92939 1.000 36.69228 15 ASP D C 1
ATOM 14233 O O . ASP D 1 15 ? 28.61234 64.52619 90.16520 1.000 38.04705 15 ASP D O 1
ATOM 14238 N N . ASN D 1 16 ? 28.04119 65.30355 92.20207 1.000 34.92285 16 ASN D N 1
ATOM 14239 C CA . ASN D 1 16 ? 29.29294 64.84539 92.81242 1.000 35.67367 16 ASN D CA 1
ATOM 14240 C C . ASN D 1 16 ? 29.05428 64.67711 94.31595 1.000 35.42918 16 ASN D C 1
ATOM 14241 O O . ASN D 1 16 ? 27.91397 64.50997 94.76110 1.000 35.27293 16 ASN D O 1
ATOM 14246 N N . GLU D 1 17 ? 30.12867 64.68378 95.10646 1.000 35.92292 17 GLU D N 1
ATOM 14247 C CA . GLU D 1 17 ? 29.95805 64.52181 96.54764 1.000 38.49292 17 GLU D CA 1
ATOM 14248 C C . GLU D 1 17 ? 29.27825 65.72982 97.19146 1.000 38.59871 17 GLU D C 1
ATOM 14249 O O . GLU D 1 17 ? 28.66368 65.57491 98.24937 1.000 37.80391 17 GLU D O 1
ATOM 14255 N N . ALA D 1 18 ? 29.35349 66.91061 96.56491 1.000 35.72896 18 ALA D N 1
ATOM 14256 C CA . ALA D 1 18 ? 28.81710 68.15710 97.10658 1.000 37.49630 18 ALA D CA 1
ATOM 14257 C C . ALA D 1 18 ? 27.50257 68.60318 96.46901 1.000 41.57722 18 ALA D C 1
ATOM 14258 O O . ALA D 1 18 ? 26.67358 69.22395 97.14696 1.000 39.18399 18 ALA D O 1
ATOM 14260 N N . ARG D 1 19 ? 27.30924 68.34777 95.17666 1.000 39.32439 19 ARG D N 1
ATOM 14261 C CA . ARG D 1 19 ? 26.12491 68.76388 94.44338 1.000 33.51703 19 ARG D CA 1
ATOM 14262 C C . ARG D 1 19 ? 25.32720 67.53547 94.01797 1.000 38.88207 19 ARG D C 1
ATOM 14263 O O . ARG D 1 19 ? 25.89589 66.47094 93.74796 1.000 37.10372 19 ARG D O 1
ATOM 14271 N N . GLN D 1 20 ? 24.00407 67.68918 93.94530 1.000 36.24008 20 GLN D N 1
ATOM 14272 C CA . GLN D 1 20 ? 23.12255 66.57368 93.62434 1.000 38.27570 20 GLN D CA 1
ATOM 14273 C C . GLN D 1 20 ? 21.94957 67.04826 92.77177 1.000 38.60604 20 GLN D C 1
ATOM 14274 O O . GLN D 1 20 ? 21.42155 68.14449 92.98785 1.000 36.21997 20 GLN D O 1
ATOM 14280 N N . ILE D 1 21 ? 21.52918 66.20615 91.82358 1.000 33.78877 21 ILE D N 1
ATOM 14281 C CA . ILE D 1 21 ? 20.47996 66.54293 90.86416 1.000 32.45439 21 ILE D CA 1
ATOM 14282 C C . ILE D 1 21 ? 19.25016 65.69256 91.14594 1.000 31.36555 21 ILE D C 1
ATOM 14283 O O . ILE D 1 21 ? 19.35170 64.48116 91.36282 1.000 33.56853 21 ILE D O 1
ATOM 14288 N N . LYS D 1 22 ? 18.08784 66.32806 91.14551 1.000 30.48334 22 LYS D N 1
ATOM 14289 C CA . LYS D 1 22 ? 16.81005 65.62853 91.20801 1.000 32.37374 22 LYS D CA 1
ATOM 14290 C C . LYS D 1 22 ? 16.07006 65.90329 89.90463 1.000 34.58477 22 LYS D C 1
ATOM 14291 O O . LYS D 1 22 ? 15.67945 67.04647 89.64434 1.000 34.93771 22 LYS D O 1
ATOM 14297 N N . GLU D 1 23 ? 15.89270 64.86497 89.08534 1.000 33.18309 23 GLU D N 1
ATOM 14298 C CA . GLU D 1 23 ? 15.20588 65.00380 87.80760 1.000 36.03064 23 GLU D CA 1
ATOM 14299 C C . GLU D 1 23 ? 13.70570 65.05976 88.04387 1.000 35.32616 23 GLU D C 1
ATOM 14300 O O . GLU D 1 23 ? 13.16172 64.23654 88.78405 1.000 35.19170 23 GLU D O 1
ATOM 14306 N N . LEU D 1 24 ? 13.03926 66.03403 87.42734 1.000 34.91127 24 LEU D N 1
ATOM 14307 C CA . LEU D 1 24 ? 11.58539 66.15054 87.55091 1.000 34.60733 24 LEU D CA 1
ATOM 14308 C C . LEU D 1 24 ? 10.88866 65.92760 86.21467 1.000 35.46448 24 LEU D C 1
ATOM 14309 O O . LEU D 1 24 ? 10.06561 66.74873 85.80900 1.000 36.70246 24 LEU D O 1
ATOM 14314 N N . ASN D 1 25 ? 11.21138 64.84701 85.51844 1.000 35.16607 25 ASN D N 1
ATOM 14315 C CA . ASN D 1 25 ? 10.65613 64.57462 84.19592 1.000 35.12844 25 ASN D CA 1
ATOM 14316 C C . ASN D 1 25 ? 9.44789 63.65552 84.35067 1.000 37.09371 25 ASN D C 1
ATOM 14317 O O . ASN D 1 25 ? 8.55106 64.00017 85.12762 1.000 36.56146 25 ASN D O 1
ATOM 14322 N N . GLY D 1 26 ? 9.35384 62.53787 83.63140 1.000 33.27445 26 GLY D N 1
ATOM 14323 C CA . GLY D 1 26 ? 8.21098 61.65822 83.78389 1.000 32.01786 26 GLY D CA 1
ATOM 14324 C C . GLY D 1 26 ? 6.91216 62.26281 83.25952 1.000 33.47261 26 GLY D C 1
ATOM 14325 O O . GLY D 1 26 ? 6.88845 63.02906 82.29186 1.000 36.03506 26 GLY D O 1
ATOM 14326 N N . ILE D 1 27 ? 5.81627 61.91547 83.92966 1.000 32.04550 27 ILE D N 1
ATOM 14327 C CA . ILE D 1 27 ? 4.45373 62.23153 83.50178 1.000 33.19540 27 ILE D CA 1
ATOM 14328 C C . ILE D 1 27 ? 3.90795 63.34803 84.38707 1.000 37.12173 27 ILE D C 1
ATOM 14329 O O . ILE D 1 27 ? 3.87401 63.21516 85.61734 1.000 31.57674 27 ILE D O 1
ATOM 14334 N N . TRP D 1 28 ? 3.48214 64.44416 83.77123 1.000 30.81123 28 TRP D N 1
ATOM 14335 C CA . TRP D 1 28 ? 2.86097 65.53437 84.50274 1.000 32.73225 28 TRP D CA 1
ATOM 14336 C C . TRP D 1 28 ? 1.37036 65.55939 84.19703 1.000 31.95428 28 TRP D C 1
ATOM 14337 O O . TRP D 1 28 ? 0.88775 64.90130 83.27416 1.000 33.21922 28 TRP D O 1
ATOM 14348 N N . LYS D 1 29 ? 0.64708 66.33719 84.98595 1.000 30.15515 29 LYS D N 1
ATOM 14349 C CA . LYS D 1 29 ? -0.73238 66.67463 84.68846 1.000 31.32802 29 LYS D CA 1
ATOM 14350 C C . LYS D 1 29 ? -0.74740 67.91722 83.81709 1.000 30.26703 29 LYS D C 1
ATOM 14351 O O . LYS D 1 29 ? 0.15353 68.75008 83.90374 1.000 30.05633 29 LYS D O 1
ATOM 14357 N N . PHE D 1 30 ? -1.79757 68.05593 83.00772 1.000 27.95093 30 PHE D N 1
ATOM 14358 C CA . PHE D 1 30 ? -1.78726 68.98275 81.88188 1.000 30.34154 30 PHE D CA 1
ATOM 14359 C C . PHE D 1 30 ? -3.20668 69.38593 81.51272 1.000 30.19820 30 PHE D C 1
ATOM 14360 O O . PHE D 1 30 ? -4.09582 68.53427 81.44581 1.000 27.94553 30 PHE D O 1
ATOM 14368 N N . LYS D 1 31 ? -3.39038 70.66493 81.19016 1.000 31.49475 31 LYS D N 1
ATOM 14369 C CA . LYS D 1 31 ? -4.64027 71.10770 80.57969 1.000 34.94508 31 LYS D CA 1
ATOM 14370 C C . LYS D 1 31 ? -4.39131 72.39917 79.80690 1.000 31.27088 31 LYS D C 1
ATOM 14371 O O . LYS D 1 31 ? -3.51005 73.18428 80.15490 1.000 30.30008 31 LYS D O 1
ATOM 14377 N N . ARG D 1 32 ? -5.18006 72.62615 78.76510 1.000 33.65488 32 ARG D N 1
ATOM 14378 C CA . ARG D 1 32 ? -5.03209 73.84989 77.99247 1.000 33.74710 32 ARG D CA 1
ATOM 14379 C C . ARG D 1 32 ? -6.08957 74.87740 78.37492 1.000 34.05247 32 ARG D C 1
ATOM 14380 O O . ARG D 1 32 ? -7.18101 74.53146 78.82918 1.000 37.20447 32 ARG D O 1
ATOM 14388 N N . ASP D 1 33 ? -5.74732 76.15310 78.18892 1.000 35.72943 33 ASP D N 1
ATOM 14389 C CA . ASP D 1 33 ? -6.74210 77.21198 78.26908 1.000 34.62395 33 ASP D CA 1
ATOM 14390 C C . ASP D 1 33 ? -7.85792 76.94359 77.26207 1.000 42.05547 33 ASP D C 1
ATOM 14391 O O . ASP D 1 33 ? -7.60977 76.45946 76.15057 1.000 39.70782 33 ASP D O 1
ATOM 14396 N N . ASN D 1 34 ? -9.09900 77.24109 77.65637 1.000 39.34685 34 ASN D N 1
ATOM 14397 C CA . ASN D 1 34 ? -10.21704 77.19234 76.71855 1.000 39.59392 34 ASN D CA 1
ATOM 14398 C C . ASN D 1 34 ? -10.58221 78.55688 76.17170 1.000 35.47591 34 ASN D C 1
ATOM 14399 O O . ASN D 1 34 ? -11.38416 78.63912 75.24362 1.000 35.04561 34 ASN D O 1
ATOM 14404 N N . TYR D 1 35 ? -10.03464 79.62477 76.73599 1.000 38.75530 35 TYR D N 1
ATOM 14405 C CA . TYR D 1 35 ? -10.03453 80.92310 76.08232 1.000 38.90980 35 TYR D CA 1
ATOM 14406 C C . TYR D 1 35 ? -8.72134 81.59879 76.44839 1.000 37.89639 35 TYR D C 1
ATOM 14407 O O . TYR D 1 35 ? -7.99764 81.15051 77.34303 1.000 36.22451 35 TYR D O 1
ATOM 14416 N N . TYR D 1 36 ? -8.40491 82.67173 75.73483 1.000 41.24677 36 TYR D N 1
ATOM 14417 C CA . TYR D 1 36 ? -7.10957 83.32104 75.88472 1.000 36.97324 36 TYR D CA 1
ATOM 14418 C C . TYR D 1 36 ? -6.85424 83.70350 77.34091 1.000 41.93145 36 TYR D C 1
ATOM 14419 O O . TYR D 1 36 ? -7.63115 84.45147 77.94160 1.000 39.57844 36 TYR D O 1
ATOM 14428 N N . LYS D 1 37 ? -5.77217 83.16104 77.90411 1.000 38.18507 37 LYS D N 1
ATOM 14429 C CA . LYS D 1 37 ? -5.30024 83.43722 79.26133 1.000 38.16604 37 LYS D CA 1
ATOM 14430 C C . LYS D 1 37 ? -6.27925 82.99546 80.34589 1.000 38.18117 37 LYS D C 1
ATOM 14431 O O . LYS D 1 37 ? -6.21048 83.49274 81.47633 1.000 42.82009 37 LYS D O 1
ATOM 14437 N N . GLN D 1 38 ? -7.14947 82.02353 80.04642 1.000 37.01130 38 GLN D N 1
ATOM 14438 C CA . GLN D 1 38 ? -8.10466 81.54999 81.04638 1.000 38.57298 38 GLN D CA 1
ATOM 14439 C C . GLN D 1 38 ? -7.41628 81.13714 82.34415 1.000 41.86839 38 GLN D C 1
ATOM 14440 O O . GLN D 1 38 ? -7.92908 81.39693 83.43733 1.000 42.13319 38 GLN D O 1
ATOM 14446 N N . GLY D 1 39 ? -6.24740 80.50524 82.24518 1.000 39.63800 39 GLY D N 1
ATOM 14447 C CA . GLY D 1 39 ? -5.55946 80.06632 83.44616 1.000 37.60984 39 GLY D CA 1
ATOM 14448 C C . GLY D 1 39 ? -5.13040 81.21714 84.33434 1.000 38.80043 39 GLY D C 1
ATOM 14449 O O . GLY D 1 39 ? -5.23196 81.13408 85.56143 1.000 39.60580 39 GLY D O 1
ATOM 14450 N N . PHE D 1 40 ? -4.64417 82.30635 83.72926 1.000 38.33308 40 PHE D N 1
ATOM 14451 C CA . PHE D 1 40 ? -4.25185 83.47214 84.51549 1.000 39.21768 40 PHE D CA 1
ATOM 14452 C C . PHE D 1 40 ? -5.46550 84.19278 85.09415 1.000 43.58292 40 PHE D C 1
ATOM 14453 O O . PHE D 1 40 ? -5.41689 84.67663 86.23252 1.000 44.02793 40 PHE D O 1
ATOM 14461 N N . GLU D 1 41 ? -6.55331 84.29338 84.31619 1.000 43.93822 41 GLU D N 1
ATOM 14462 C CA . GLU D 1 41 ? -7.75858 84.96420 84.79980 1.000 44.31381 41 GLU D CA 1
ATOM 14463 C C . GLU D 1 41 ? -8.36266 84.22546 85.98193 1.000 44.29052 41 GLU D C 1
ATOM 14464 O O . GLU D 1 41 ? -8.75233 84.84514 86.97526 1.000 41.32189 41 GLU D O 1
ATOM 14470 N N . GLU D 1 42 ? -8.45654 82.90197 85.89072 1.000 44.75955 42 GLU D N 1
ATOM 14471 C CA . GLU D 1 42 ? -9.07457 82.09666 86.92837 1.000 38.91976 42 GLU D CA 1
ATOM 14472 C C . GLU D 1 42 ? -8.07382 81.58229 87.94753 1.000 42.53447 42 GLU D C 1
ATOM 14473 O O . GLU D 1 42 ? -8.43801 80.74820 88.77748 1.000 44.88539 42 GLU D O 1
ATOM 14479 N N . LYS D 1 43 ? -6.82960 82.05566 87.90088 1.000 42.99537 43 LYS D N 1
ATOM 14480 C CA . LYS D 1 43 ? -5.82135 81.75480 88.91993 1.000 43.24436 43 LYS D CA 1
ATOM 14481 C C . LYS D 1 43 ? -5.72568 80.25543 89.18443 1.000 43.00849 43 LYS D C 1
ATOM 14482 O O . LYS D 1 43 ? -5.71890 79.79787 90.33194 1.000 41.54611 43 LYS D O 1
ATOM 14488 N N . TRP D 1 44 ? -5.64462 79.48664 88.08522 1.000 43.10277 44 TRP D N 1
ATOM 14489 C CA . TRP D 1 44 ? -5.59445 78.02835 88.16940 1.000 36.74875 44 TRP D CA 1
ATOM 14490 C C . TRP D 1 44 ? -4.42686 77.54476 89.01747 1.000 37.56403 44 TRP D C 1
ATOM 14491 O O . TRP D 1 44 ? -4.50450 76.46496 89.61222 1.000 42.27084 44 TRP D O 1
ATOM 14502 N N . PHE D 1 45 ? -3.33760 78.31665 89.08092 1.000 35.42305 45 PHE D N 1
ATOM 14503 C CA . PHE D 1 45 ? -2.16994 77.90657 89.85818 1.000 38.39913 45 PHE D CA 1
ATOM 14504 C C . PHE D 1 45 ? -2.40559 77.89745 91.36958 1.000 40.33773 45 PHE D C 1
ATOM 14505 O O . PHE D 1 45 ? -1.62082 77.27287 92.08962 1.000 36.82332 45 PHE D O 1
ATOM 14513 N N . GLU D 1 46 ? -3.44956 78.56783 91.87816 1.000 42.91508 46 GLU D N 1
ATOM 14514 C CA . GLU D 1 46 ? -3.56981 78.69121 93.33535 1.000 44.78320 46 GLU D CA 1
ATOM 14515 C C . GLU D 1 46 ? -4.04005 77.41453 94.00630 1.000 46.19609 46 GLU D C 1
ATOM 14516 O O . GLU D 1 46 ? -3.93120 77.30847 95.23177 1.000 48.12051 46 GLU D O 1
ATOM 14522 N N . LYS D 1 47 ? -4.52695 76.44467 93.24745 1.000 43.58515 47 LYS D N 1
ATOM 14523 C CA . LYS D 1 47 ? -4.90834 75.13656 93.75321 1.000 42.41849 47 LYS D CA 1
ATOM 14524 C C . LYS D 1 47 ? -4.49590 74.11812 92.70201 1.000 39.91320 47 LYS D C 1
ATOM 14525 O O . LYS D 1 47 ? -4.22305 74.48863 91.55723 1.000 40.19845 47 LYS D O 1
ATOM 14531 N N . PRO D 1 48 ? -4.43613 72.83380 93.05540 1.000 38.24888 48 PRO D N 1
ATOM 14532 C CA . PRO D 1 48 ? -4.07956 71.80882 92.05904 1.000 39.66709 48 PRO D CA 1
ATOM 14533 C C . PRO D 1 48 ? -4.95638 71.88614 90.81383 1.000 42.43988 48 PRO D C 1
ATOM 14534 O O . PRO D 1 48 ? -6.11069 72.31653 90.86350 1.000 40.92728 48 PRO D O 1
ATOM 14538 N N . LEU D 1 49 ? -4.39820 71.46575 89.68211 1.000 37.63597 49 LEU D N 1
ATOM 14539 C CA . LEU D 1 49 ? -5.15789 71.52444 88.44051 1.000 37.07513 49 LEU D CA 1
ATOM 14540 C C . LEU D 1 49 ? -6.22779 70.44270 88.43048 1.000 38.34701 49 LEU D C 1
ATOM 14541 O O . LEU D 1 49 ? -6.01640 69.33549 88.92991 1.000 39.14912 49 LEU D O 1
ATOM 14546 N N . GLU D 1 50 ? -7.38606 70.77331 87.86068 1.000 35.12013 50 GLU D N 1
ATOM 14547 C CA . GLU D 1 50 ? -8.50493 69.85282 87.73979 1.000 45.95043 50 GLU D CA 1
ATOM 14548 C C . GLU D 1 50 ? -8.91270 69.72353 86.27553 1.000 42.72112 50 GLU D C 1
ATOM 14549 O O . GLU D 1 50 ? -8.74864 70.65628 85.48237 1.000 41.91562 50 GLU D O 1
ATOM 14555 N N . ASP D 1 51 ? -9.45383 68.55728 85.92536 1.000 42.30634 51 ASP D N 1
ATOM 14556 C CA . ASP D 1 51 ? -9.82090 68.23430 84.54674 1.000 40.97910 51 ASP D CA 1
ATOM 14557 C C . ASP D 1 51 ? -8.57782 68.24942 83.65155 1.000 39.31084 51 ASP D C 1
ATOM 14558 O O . ASP D 1 51 ? -8.46687 69.01975 82.69773 1.000 36.24184 51 ASP D O 1
ATOM 14563 N N . VAL D 1 52 ? -7.64168 67.36503 83.98791 1.000 36.96285 52 VAL D N 1
ATOM 14564 C CA . VAL D 1 52 ? -6.32637 67.30903 83.37039 1.000 36.19684 52 VAL D CA 1
ATOM 14565 C C . VAL D 1 52 ? -6.17862 65.97282 82.65176 1.000 38.11858 52 VAL D C 1
ATOM 14566 O O . VAL D 1 52 ? -6.95334 65.03361 82.85360 1.000 35.39658 52 VAL D O 1
ATOM 14570 N N . ILE D 1 53 ? -5.13918 65.89149 81.82930 1.000 33.30800 53 ILE D N 1
ATOM 14571 C CA . ILE D 1 53 ? -4.71724 64.64953 81.20472 1.000 33.40686 53 ILE D CA 1
ATOM 14572 C C . ILE D 1 53 ? -3.23241 64.47665 81.50367 1.000 30.23664 53 ILE D C 1
ATOM 14573 O O . ILE D 1 53 ? -2.58157 65.37455 82.03136 1.000 33.91188 53 ILE D O 1
ATOM 14578 N N . ASP D 1 54 ? -2.70017 63.31061 81.15595 1.000 30.64699 54 ASP D N 1
ATOM 14579 C CA . ASP D 1 54 ? -1.27158 63.05162 81.29771 1.000 31.42671 54 ASP D CA 1
ATOM 14580 C C . ASP D 1 54 ? -0.47983 63.64031 80.13697 1.000 34.10197 54 ASP D C 1
ATOM 14581 O O . ASP D 1 54 ? -0.91734 63.61197 78.98127 1.000 33.02815 54 ASP D O 1
ATOM 14586 N N . MET D 1 55 ? 0.69996 64.18757 80.44916 1.000 35.40530 55 MET D N 1
ATOM 14587 C CA . MET D 1 55 ? 1.56764 64.73214 79.42031 1.000 30.86095 55 MET D CA 1
ATOM 14588 C C . MET D 1 55 ? 3.00109 64.38355 79.80065 1.000 31.19380 55 MET D C 1
ATOM 14589 O O . MET D 1 55 ? 3.42579 64.68018 80.92539 1.000 31.22663 55 MET D O 1
ATOM 14594 N N . PRO D 1 56 ? 3.77169 63.77693 78.90161 1.000 32.96060 56 PRO D N 1
ATOM 14595 C CA . PRO D 1 56 ? 5.15944 63.44468 79.24257 1.000 30.95342 56 PRO D CA 1
ATOM 14596 C C . PRO D 1 56 ? 6.01799 64.68943 79.23878 1.000 29.34611 56 PRO D C 1
ATOM 14597 O O . PRO D 1 56 ? 5.75300 65.65639 78.52202 1.000 31.12904 56 PRO D O 1
ATOM 14601 N N . VAL D 1 57 ? 7.04740 64.66556 80.07513 1.000 32.15783 57 VAL D N 1
ATOM 14602 C CA . VAL D 1 57 ? 8.05814 65.71603 80.10971 1.000 28.38974 57 VAL D CA 1
ATOM 14603 C C . VAL D 1 57 ? 9.40155 65.00221 80.13406 1.000 31.80164 57 VAL D C 1
ATOM 14604 O O . VAL D 1 57 ? 9.58929 64.09565 80.95588 1.000 30.19085 57 VAL D O 1
ATOM 14608 N N . PRO D 1 58 ? 10.35535 65.34508 79.25424 1.000 32.22953 58 PRO D N 1
ATOM 14609 C CA . PRO D 1 58 ? 10.29021 66.37158 78.20725 1.000 30.33842 58 PRO D CA 1
ATOM 14610 C C . PRO D 1 58 ? 9.60930 65.89621 76.91319 1.000 29.99546 58 PRO D C 1
ATOM 14611 O O . PRO D 1 58 ? 9.79710 64.74920 76.51144 1.000 29.43297 58 PRO D O 1
ATOM 14615 N N . SER D 1 59 ? 8.82661 66.78076 76.28536 1.000 29.47696 59 SER D N 1
ATOM 14616 C CA . SER D 1 59 ? 8.12865 66.49075 75.02834 1.000 27.26114 59 SER D CA 1
ATOM 14617 C C . SER D 1 59 ? 7.34722 67.71862 74.57931 1.000 27.82467 59 SER D C 1
ATOM 14618 O O . SER D 1 59 ? 6.97004 68.54799 75.41453 1.000 26.86160 59 SER D O 1
ATOM 14621 N N . SER D 1 60 ? 7.12241 67.87405 73.27325 1.000 28.73412 60 SER D N 1
ATOM 14622 C CA . SER D 1 60 ? 6.08107 68.78400 72.82931 1.000 26.25933 60 SER D CA 1
ATOM 14623 C C . SER D 1 60 ? 4.74219 68.16093 73.20259 1.000 28.03328 60 SER D C 1
ATOM 14624 O O . SER D 1 60 ? 4.63323 66.94472 73.33867 1.000 25.83946 60 SER D O 1
ATOM 14627 N N . TYR D 1 61 ? 3.71238 68.98799 73.36956 1.000 27.51529 61 TYR D N 1
ATOM 14628 C CA . TYR D 1 61 ? 2.39690 68.40454 73.61758 1.000 30.00139 61 TYR D CA 1
ATOM 14629 C C . TYR D 1 61 ? 1.59186 68.17461 72.33891 1.000 28.27425 61 TYR D C 1
ATOM 14630 O O . TYR D 1 61 ? 0.58939 67.45557 72.38113 1.000 27.49168 61 TYR D O 1
ATOM 14639 N N . ASN D 1 62 ? 2.03873 68.70432 71.19757 1.000 27.34085 62 ASN D N 1
ATOM 14640 C CA . ASN D 1 62 ? 1.15647 68.82905 70.03505 1.000 29.55714 62 ASN D CA 1
ATOM 14641 C C . ASN D 1 62 ? 0.84012 67.49519 69.36611 1.000 32.89082 62 ASN D C 1
ATOM 14642 O O . ASN D 1 62 ? -0.22848 67.36595 68.75327 1.000 31.73735 62 ASN D O 1
ATOM 14647 N N . ASP D 1 63 ? 1.74605 66.51390 69.42702 1.000 31.36522 63 ASP D N 1
ATOM 14648 C CA . ASP D 1 63 ? 1.57130 65.25801 68.69658 1.000 30.56908 63 ASP D CA 1
ATOM 14649 C C . ASP D 1 63 ? 1.26054 64.07563 69.60498 1.000 28.54211 63 ASP D C 1
ATOM 14650 O O . ASP D 1 63 ? 1.25759 62.92725 69.13587 1.000 27.21002 63 ASP D O 1
ATOM 14655 N N . ILE D 1 64 ? 0.99021 64.32933 70.88525 1.000 27.04560 64 ILE D N 1
ATOM 14656 C CA . ILE D 1 64 ? 0.74027 63.25229 71.83571 1.000 27.27731 64 ILE D CA 1
ATOM 14657 C C . ILE D 1 64 ? -0.71283 62.78001 71.76843 1.000 28.89916 64 ILE D C 1
ATOM 14658 O O . ILE D 1 64 ? -0.98713 61.58027 71.87000 1.000 28.36012 64 ILE D O 1
ATOM 14663 N N . THR D 1 65 ? -1.67193 63.68840 71.60750 1.000 26.52410 65 THR D N 1
ATOM 14664 C CA . THR D 1 65 ? -3.06852 63.27559 71.69251 1.000 33.73268 65 THR D CA 1
ATOM 14665 C C . THR D 1 65 ? -3.66241 63.10261 70.30303 1.000 31.44685 65 THR D C 1
ATOM 14666 O O . THR D 1 65 ? -3.04701 63.43085 69.29085 1.000 32.44089 65 THR D O 1
ATOM 14670 N N . THR D 1 66 ? -4.90191 62.61169 70.27584 1.000 29.80065 66 THR D N 1
ATOM 14671 C CA . THR D 1 66 ? -5.66425 62.43568 69.05219 1.000 33.19390 66 THR D CA 1
ATOM 14672 C C . THR D 1 66 ? -6.50454 63.66317 68.71397 1.000 34.25424 66 THR D C 1
ATOM 14673 O O . THR D 1 66 ? -7.37551 63.59542 67.84595 1.000 36.16433 66 THR D O 1
ATOM 14677 N N . ASP D 1 67 ? -6.21576 64.78967 69.33791 1.000 33.09827 67 ASP D N 1
ATOM 14678 C CA . ASP D 1 67 ? -7.10806 65.93843 69.40130 1.000 35.54030 67 ASP D CA 1
ATOM 14679 C C . ASP D 1 67 ? -6.54759 67.07822 68.54747 1.000 32.86286 67 ASP D C 1
ATOM 14680 O O . ASP D 1 67 ? -5.55467 67.71120 68.92302 1.000 33.08848 67 ASP D O 1
ATOM 14685 N N . GLN D 1 68 ? -7.20396 67.37044 67.42144 1.000 34.28267 68 GLN D N 1
ATOM 14686 C CA . GLN D 1 68 ? -6.73885 68.46719 66.57053 1.000 35.57223 68 GLN D CA 1
ATOM 14687 C C . GLN D 1 68 ? -6.74948 69.80802 67.30336 1.000 32.01514 68 GLN D C 1
ATOM 14688 O O . GLN D 1 68 ? -5.90501 70.66018 67.02668 1.000 29.79093 68 GLN D O 1
ATOM 14694 N N . GLU D 1 69 ? -7.68482 70.01806 68.23463 1.000 34.45154 69 GLU D N 1
ATOM 14695 C CA . GLU D 1 69 ? -7.73129 71.28563 68.96779 1.000 36.72059 69 GLU D CA 1
ATOM 14696 C C . GLU D 1 69 ? -6.47592 71.50284 69.79920 1.000 34.89348 69 GLU D C 1
ATOM 14697 O O . GLU D 1 69 ? -5.97188 72.62764 69.89412 1.000 32.51814 69 GLU D O 1
ATOM 14703 N N . LEU D 1 70 ? -5.98313 70.45378 70.45236 1.000 32.00578 70 LEU D N 1
ATOM 14704 C CA . LEU D 1 70 ? -4.75208 70.61583 71.21407 1.000 32.39797 70 LEU D CA 1
ATOM 14705 C C . LEU D 1 70 ? -3.55831 70.78116 70.27498 1.000 29.62654 70 LEU D C 1
ATOM 14706 O O . LEU D 1 70 ? -2.70406 71.64344 70.50029 1.000 30.34432 70 LEU D O 1
ATOM 14711 N N . ARG D 1 71 ? -3.50406 69.99023 69.19872 1.000 28.03706 71 ARG D N 1
ATOM 14712 C CA . ARG D 1 71 ? -2.38686 70.08403 68.25690 1.000 30.03926 71 ARG D CA 1
ATOM 14713 C C . ARG D 1 71 ? -2.20110 71.51697 67.77249 1.000 32.88053 71 ARG D C 1
ATOM 14714 O O . ARG D 1 71 ? -1.08901 72.06230 67.80506 1.000 29.31807 71 ARG D O 1
ATOM 14722 N N . ASP D 1 72 ? -3.29920 72.15683 67.37247 1.000 28.61102 72 ASP D N 1
ATOM 14723 C CA . ASP D 1 72 ? -3.29623 73.48792 66.78658 1.000 30.44370 72 ASP D CA 1
ATOM 14724 C C . ASP D 1 72 ? -3.53194 74.61090 67.80592 1.000 29.24159 72 ASP D C 1
ATOM 14725 O O . ASP D 1 72 ? -3.82636 75.74224 67.39551 1.000 28.43377 72 ASP D O 1
ATOM 14730 N N . HIS D 1 73 ? -3.40436 74.33346 69.10928 1.000 29.24437 73 HIS D N 1
ATOM 14731 C CA . HIS D 1 73 ? -3.67838 75.33426 70.13969 1.000 27.11149 73 HIS D CA 1
ATOM 14732 C C . HIS D 1 73 ? -2.87055 76.61661 69.93782 1.000 31.99844 73 HIS D C 1
ATOM 14733 O O . HIS D 1 73 ? -1.70893 76.59113 69.51869 1.000 32.00860 73 HIS D O 1
ATOM 14740 N N . VAL D 1 74 ? -3.50308 77.74880 70.23697 1.000 34.46835 74 VAL D N 1
ATOM 14741 C CA . VAL D 1 74 ? -2.86283 79.06058 70.21544 1.000 29.21304 74 VAL D CA 1
ATOM 14742 C C . VAL D 1 74 ? -3.03506 79.69104 71.58779 1.000 31.81330 74 VAL D C 1
ATOM 14743 O O . VAL D 1 74 ? -4.16592 79.92884 72.02657 1.000 32.84082 74 VAL D O 1
ATOM 14747 N N . GLY D 1 75 ? -1.92553 79.97247 72.26221 1.000 34.78101 75 GLY D N 1
ATOM 14748 C CA . GLY D 1 75 ? -2.02144 80.54371 73.60149 1.000 35.06813 75 GLY D CA 1
ATOM 14749 C C . GLY D 1 75 ? -1.27879 79.76710 74.67381 1.000 33.80658 75 GLY D C 1
ATOM 14750 O O . GLY D 1 75 ? -0.14408 79.34642 74.45229 1.000 32.61815 75 GLY D O 1
ATOM 14751 N N . TRP D 1 76 ? -1.90687 79.55501 75.82901 1.000 32.26311 76 TRP D N 1
ATOM 14752 C CA . TRP D 1 76 ? -1.24683 78.98510 76.99374 1.000 28.84250 76 TRP D CA 1
ATOM 14753 C C . TRP D 1 76 ? -1.83846 77.63356 77.35694 1.000 31.69654 76 TRP D C 1
ATOM 14754 O O . TRP D 1 76 ? -3.03427 77.37660 77.16262 1.000 32.54829 76 TRP D O 1
ATOM 14765 N N . VAL D 1 77 ? -0.96907 76.77396 77.88800 1.000 29.17945 77 VAL D N 1
ATOM 14766 C CA . VAL D 1 77 ? -1.32692 75.49755 78.48661 1.000 27.70242 77 VAL D CA 1
ATOM 14767 C C . VAL D 1 77 ? -0.66644 75.44667 79.86679 1.000 30.25827 77 VAL D C 1
ATOM 14768 O O . VAL D 1 77 ? 0.21922 76.24370 80.18321 1.000 30.58866 77 VAL D O 1
ATOM 14772 N N . TRP D 1 78 ? -1.10109 74.48684 80.68400 1.000 29.68985 78 TRP D N 1
ATOM 14773 C CA . TRP D 1 78 ? -0.75278 74.41636 82.10078 1.000 26.61278 78 TRP D CA 1
ATOM 14774 C C . TRP D 1 78 ? -0.26609 73.01600 82.41192 1.000 29.10577 78 TRP D C 1
ATOM 14775 O O . TRP D 1 78 ? -0.97351 72.04317 82.13347 1.000 31.32708 78 TRP D O 1
ATOM 14786 N N . TYR D 1 79 ? 0.94390 72.91555 82.96506 1.000 28.49419 79 TYR D N 1
ATOM 14787 C CA . TYR D 1 79 ? 1.51359 71.66340 83.45202 1.000 29.59579 79 TYR D CA 1
ATOM 14788 C C . TYR D 1 79 ? 1.58068 71.67938 84.97541 1.000 31.15632 79 TYR D C 1
ATOM 14789 O O . TYR D 1 79 ? 1.75800 72.73772 85.57758 1.000 28.48530 79 TYR D O 1
ATOM 14798 N N . GLU D 1 80 ? 1.52807 70.49568 85.59446 1.000 27.62516 80 GLU D N 1
ATOM 14799 C CA . GLU D 1 80 ? 1.68051 70.42054 87.04058 1.000 30.26990 80 GLU D CA 1
ATOM 14800 C C . GLU D 1 80 ? 2.20659 69.06279 87.48829 1.000 31.04230 80 GLU D C 1
ATOM 14801 O O . GLU D 1 80 ? 1.76221 68.01994 87.00975 1.000 31.13073 80 GLU D O 1
ATOM 14807 N N . ARG D 1 81 ? 3.12704 69.08009 88.44325 1.000 29.62487 81 ARG D N 1
ATOM 14808 C CA . ARG D 1 81 ? 3.49724 67.85305 89.12414 1.000 30.25723 81 ARG D CA 1
ATOM 14809 C C . ARG D 1 81 ? 3.88309 68.21160 90.54283 1.000 30.97880 81 ARG D C 1
ATOM 14810 O O . ARG D 1 81 ? 3.92310 69.38970 90.90996 1.000 33.47517 81 ARG D O 1
ATOM 14818 N N . LYS D 1 82 ? 4.18354 67.18352 91.33545 1.000 31.31261 82 LYS D N 1
ATOM 14819 C CA . LYS D 1 82 ? 4.71145 67.36132 92.67830 1.000 35.16875 82 LYS D CA 1
ATOM 14820 C C . LYS D 1 82 ? 6.15926 66.88445 92.75218 1.000 35.39237 82 LYS D C 1
ATOM 14821 O O . LYS D 1 82 ? 6.58532 66.01151 91.98852 1.000 36.15750 82 LYS D O 1
ATOM 14827 N N . PHE D 1 83 ? 6.91971 67.47657 93.67560 1.000 33.99382 83 PHE D N 1
ATOM 14828 C CA . PHE D 1 83 ? 8.26508 67.01555 93.99040 1.000 36.60536 83 PHE D CA 1
ATOM 14829 C C . PHE D 1 83 ? 8.51587 67.14684 95.48723 1.000 38.85954 83 PHE D C 1
ATOM 14830 O O . PHE D 1 83 ? 7.83832 67.90817 96.18127 1.000 35.56271 83 PHE D O 1
ATOM 14838 N N . ALA D 1 84 ? 9.52836 66.42215 95.97450 1.000 35.22282 84 ALA D N 1
ATOM 14839 C CA . ALA D 1 84 ? 9.84782 66.38266 97.39688 1.000 39.39564 84 ALA D CA 1
ATOM 14840 C C . ALA D 1 84 ? 11.22629 66.96571 97.66667 1.000 37.98190 84 ALA D C 1
ATOM 14841 O O . ALA D 1 84 ? 12.15614 66.78368 96.87434 1.000 35.68485 84 ALA D O 1
ATOM 14843 N N . VAL D 1 85 ? 11.36321 67.64870 98.79529 1.000 36.83702 85 VAL D N 1
ATOM 14844 C CA . VAL D 1 85 ? 12.66386 68.05171 99.31722 1.000 32.86495 85 VAL D CA 1
ATOM 14845 C C . VAL D 1 85 ? 12.98016 67.15058 100.50486 1.000 38.19314 85 VAL D C 1
ATOM 14846 O O . VAL D 1 85 ? 12.25247 67.17958 101.51303 1.000 34.49895 85 VAL D O 1
ATOM 14850 N N . PRO D 1 86 ? 14.02419 66.33193 100.43075 1.000 38.52134 86 PRO D N 1
ATOM 14851 C CA . PRO D 1 86 ? 14.33378 65.42583 101.54691 1.000 39.34608 86 PRO D CA 1
ATOM 14852 C C . PRO D 1 86 ? 14.88779 66.17596 102.75483 1.000 41.49039 86 PRO D C 1
ATOM 14853 O O . PRO D 1 86 ? 15.47567 67.25120 102.64106 1.000 41.26653 86 PRO D O 1
ATOM 14857 N N . ARG D 1 87 ? 14.67062 65.58660 103.92918 1.000 44.98497 87 ARG D N 1
ATOM 14858 C CA . ARG D 1 87 ? 15.29589 66.08719 105.16047 1.000 45.40463 87 ARG D CA 1
ATOM 14859 C C . ARG D 1 87 ? 16.79953 66.28659 104.97045 1.000 41.43893 87 ARG D C 1
ATOM 14860 O O . ARG D 1 87 ? 17.35638 67.26498 105.45098 1.000 45.52132 87 ARG D O 1
ATOM 14868 N N . LEU D 1 88 ? 17.45603 65.38765 104.23099 1.000 46.12391 88 LEU D N 1
ATOM 14869 C CA . LEU D 1 88 ? 18.90339 65.43519 104.05912 1.000 45.09936 88 LEU D CA 1
ATOM 14870 C C . LEU D 1 88 ? 19.39752 66.68750 103.32675 1.000 41.77256 88 LEU D C 1
ATOM 14871 O O . LEU D 1 88 ? 20.59098 66.97139 103.37156 1.000 46.88048 88 LEU D O 1
ATOM 14876 N N . TRP D 1 89 ? 18.51249 67.45052 102.69598 1.000 40.17180 89 TRP D N 1
ATOM 14877 C CA . TRP D 1 89 ? 18.89641 68.66080 101.97785 1.000 41.19092 89 TRP D CA 1
ATOM 14878 C C . TRP D 1 89 ? 18.71550 69.93010 102.82669 1.000 44.89656 89 TRP D C 1
ATOM 14879 O O . TRP D 1 89 ? 18.66556 71.04117 102.28185 1.000 41.84634 89 TRP D O 1
ATOM 14890 N N . LYS D 1 90 ? 18.62479 69.78464 104.15017 1.000 48.68872 90 LYS D N 1
ATOM 14891 C CA . LYS D 1 90 ? 18.07187 70.84080 104.99260 1.000 54.02422 90 LYS D CA 1
ATOM 14892 C C . LYS D 1 90 ? 18.79705 72.17373 104.81578 1.000 53.53939 90 LYS D C 1
ATOM 14893 O O . LYS D 1 90 ? 18.15423 73.22123 104.66498 1.000 58.82698 90 LYS D O 1
ATOM 14899 N N . ASP D 1 91 ? 20.12450 72.18147 104.86302 1.000 42.86275 91 ASP D N 1
ATOM 14900 C CA . ASP D 1 91 ? 20.81078 73.46979 104.87636 1.000 51.57920 91 ASP D CA 1
ATOM 14901 C C . ASP D 1 91 ? 21.50304 73.79004 103.55388 1.000 49.79975 91 ASP D C 1
ATOM 14902 O O . ASP D 1 91 ? 22.48006 74.54027 103.52180 1.000 48.05630 91 ASP D O 1
ATOM 14907 N N . GLN D 1 92 ? 20.99444 73.25433 102.45454 1.000 44.95691 92 GLN D N 1
ATOM 14908 C CA . GLN D 1 92 ? 21.61638 73.47119 101.15981 1.000 43.62135 92 GLN D CA 1
ATOM 14909 C C . GLN D 1 92 ? 20.91522 74.59197 100.41384 1.000 39.64654 92 GLN D C 1
ATOM 14910 O O . GLN D 1 92 ? 19.78781 74.98007 100.72838 1.000 42.31124 92 GLN D O 1
ATOM 14916 N N . ARG D 1 93 ? 21.60902 75.11294 99.41619 1.000 38.05035 93 ARG D N 1
ATOM 14917 C CA . ARG D 1 93 ? 20.98906 75.97583 98.42595 1.000 36.97365 93 ARG D CA 1
ATOM 14918 C C . ARG D 1 93 ? 20.22366 75.11316 97.42106 1.000 38.38161 93 ARG D C 1
ATOM 14919 O O . ARG D 1 93 ? 20.73643 74.09115 96.95379 1.000 38.40801 93 ARG D O 1
ATOM 14927 N N . LEU D 1 94 ? 18.98834 75.50371 97.10866 1.000 37.03982 94 LEU D N 1
ATOM 14928 C CA . LEU D 1 94 ? 18.11259 74.72062 96.24209 1.000 35.08120 94 LEU D CA 1
ATOM 14929 C C . LEU D 1 94 ? 17.77882 75.51779 94.98438 1.000 37.24339 94 LEU D C 1
ATOM 14930 O O . LEU D 1 94 ? 17.37548 76.68093 95.07440 1.000 36.35897 94 LEU D O 1
ATOM 14935 N N . VAL D 1 95 ? 17.93382 74.89155 93.81438 1.000 36.61356 95 VAL D N 1
ATOM 14936 C CA . VAL D 1 95 ? 17.72653 75.55591 92.52503 1.000 33.67494 95 VAL D CA 1
ATOM 14937 C C . VAL D 1 95 ? 16.80352 74.70208 91.66646 1.000 35.60119 95 VAL D C 1
ATOM 14938 O O . VAL D 1 95 ? 16.99658 73.48509 91.54935 1.000 33.39333 95 VAL D O 1
ATOM 14942 N N . LEU D 1 96 ? 15.80124 75.33533 91.06910 1.000 33.85967 96 LEU D N 1
ATOM 14943 C CA . LEU D 1 96 ? 14.92286 74.66577 90.11981 1.000 36.25879 96 LEU D CA 1
ATOM 14944 C C . LEU D 1 96 ? 15.32910 75.09537 88.72115 1.000 34.00270 96 LEU D C 1
ATOM 14945 O O . LEU D 1 96 ? 15.29907 76.29228 88.40586 1.000 32.98681 96 LEU D O 1
ATOM 14950 N N . ARG D 1 97 ? 15.73392 74.13603 87.89280 1.000 33.73028 97 ARG D N 1
ATOM 14951 C CA . ARG D 1 97 ? 16.25225 74.45273 86.56558 1.000 34.46491 97 ARG D CA 1
ATOM 14952 C C . ARG D 1 97 ? 15.36061 73.89594 85.46624 1.000 32.02859 97 ARG D C 1
ATOM 14953 O O . ARG D 1 97 ? 14.95700 72.72765 85.51538 1.000 30.24125 97 ARG D O 1
ATOM 14961 N N . PHE D 1 98 ? 15.09448 74.73202 84.47204 1.000 29.70637 98 PHE D N 1
ATOM 14962 C CA . PHE D 1 98 ? 14.42096 74.35524 83.23639 1.000 34.76651 98 PHE D CA 1
ATOM 14963 C C . PHE D 1 98 ? 15.41833 74.47607 82.08612 1.000 31.03489 98 PHE D C 1
ATOM 14964 O O . PHE D 1 98 ? 15.91279 75.57537 81.81132 1.000 27.55733 98 PHE D O 1
ATOM 14972 N N . GLY D 1 99 ? 15.72070 73.35084 81.42928 1.000 28.37617 99 GLY D N 1
ATOM 14973 C CA . GLY D 1 99 ? 16.53521 73.40426 80.21571 1.000 28.07194 99 GLY D CA 1
ATOM 14974 C C . GLY D 1 99 ? 15.90530 74.24467 79.11320 1.000 31.83355 99 GLY D C 1
ATOM 14975 O O . GLY D 1 99 ? 16.61161 74.90885 78.34552 1.000 28.21659 99 GLY D O 1
ATOM 14976 N N . SER D 1 100 ? 14.57378 74.21476 79.00538 1.000 29.02488 100 SER D N 1
ATOM 14977 C CA . SER D 1 100 ? 13.82618 75.15432 78.16790 1.000 27.36518 100 SER D CA 1
ATOM 14978 C C . SER D 1 100 ? 12.33154 74.96900 78.39969 1.000 33.48542 100 SER D C 1
ATOM 14979 O O . SER D 1 100 ? 11.87335 73.91405 78.86464 1.000 29.01824 100 SER D O 1
ATOM 14982 N N . VAL D 1 101 ? 11.57924 76.01768 78.05619 1.000 29.57206 101 VAL D N 1
ATOM 14983 C CA . VAL D 1 101 ? 10.12622 75.97560 77.97826 1.000 28.49124 101 VAL D CA 1
ATOM 14984 C C . VAL D 1 101 ? 9.73368 76.80520 76.76413 1.000 29.98995 101 VAL D C 1
ATOM 14985 O O . VAL D 1 101 ? 10.09566 77.98236 76.67913 1.000 34.18293 101 VAL D O 1
ATOM 14989 N N . THR D 1 102 ? 9.01235 76.19821 75.81468 1.000 29.61729 102 THR D N 1
ATOM 14990 C CA . THR D 1 102 ? 8.76025 76.79747 74.50003 1.000 30.49806 102 THR D CA 1
ATOM 14991 C C . THR D 1 102 ? 7.30486 77.23908 74.38054 1.000 27.65550 102 THR D C 1
ATOM 14992 O O . THR D 1 102 ? 6.40397 76.39190 74.39864 1.000 32.54581 102 THR D O 1
ATOM 14996 N N . HIS D 1 103 ? 7.06373 78.54577 74.21034 1.000 30.29070 103 HIS D N 1
ATOM 14997 C CA . HIS D 1 103 ? 8.07821 79.60144 74.09805 1.000 32.32109 103 HIS D CA 1
ATOM 14998 C C . HIS D 1 103 ? 8.22407 80.46534 75.35734 1.000 34.00092 103 HIS D C 1
ATOM 14999 O O . HIS D 1 103 ? 9.28198 81.03483 75.58416 1.000 33.14651 103 HIS D O 1
ATOM 15006 N N . HIS D 1 104 ? 7.15019 80.60311 76.13758 1.000 29.76850 104 HIS D N 1
ATOM 15007 C CA . HIS D 1 104 ? 7.11896 81.51021 77.27416 1.000 33.78673 104 HIS D CA 1
ATOM 15008 C C . HIS D 1 104 ? 6.68714 80.75023 78.52172 1.000 33.02755 104 HIS D C 1
ATOM 15009 O O . HIS D 1 104 ? 5.82523 79.87020 78.46174 1.000 32.48342 104 HIS D O 1
ATOM 15016 N N . ALA D 1 105 ? 7.28418 81.08923 79.64933 1.000 27.06590 105 ALA D N 1
ATOM 15017 C CA . ALA D 1 105 ? 7.04279 80.34646 80.87392 1.000 32.30575 105 ALA D CA 1
ATOM 15018 C C . ALA D 1 105 ? 6.65663 81.27870 82.00846 1.000 31.51011 105 ALA D C 1
ATOM 15019 O O . ALA D 1 105 ? 7.17049 82.39492 82.10942 1.000 33.47242 105 ALA D O 1
ATOM 15021 N N . VAL D 1 106 ? 5.75178 80.80435 82.86539 1.000 37.56386 106 VAL D N 1
ATOM 15022 C CA . VAL D 1 106 ? 5.53870 81.35041 84.20440 1.000 31.97431 106 VAL D CA 1
ATOM 15023 C C . VAL D 1 106 ? 5.59997 80.18183 85.17524 1.000 32.96946 106 VAL D C 1
ATOM 15024 O O . VAL D 1 106 ? 4.89441 79.18454 84.98889 1.000 34.54377 106 VAL D O 1
ATOM 15028 N N . ILE D 1 107 ? 6.43471 80.29539 86.20526 1.000 33.84679 107 ILE D N 1
ATOM 15029 C CA . ILE D 1 107 ? 6.68734 79.20043 87.13706 1.000 31.48550 107 ILE D CA 1
ATOM 15030 C C . ILE D 1 107 ? 6.03865 79.53123 88.47833 1.000 37.47318 107 ILE D C 1
ATOM 15031 O O . ILE D 1 107 ? 6.16917 80.65765 88.97654 1.000 37.67969 107 ILE D O 1
ATOM 15036 N N . TYR D 1 108 ? 5.35923 78.54173 89.06781 1.000 31.39669 108 TYR D N 1
ATOM 15037 C CA . TYR D 1 108 ? 4.68379 78.68363 90.35182 1.000 35.27747 108 TYR D CA 1
ATOM 15038 C C . TYR D 1 108 ? 5.11742 77.55819 91.27889 1.000 37.19424 108 TYR D C 1
ATOM 15039 O O . TYR D 1 108 ? 5.11363 76.38381 90.88674 1.000 35.24235 108 TYR D O 1
ATOM 15048 N N . LEU D 1 109 ? 5.48130 77.91572 92.50861 1.000 34.90724 109 LEU D N 1
ATOM 15049 C CA . LEU D 1 109 ? 5.82000 76.94354 93.53819 1.000 37.50199 109 LEU D CA 1
ATOM 15050 C C . LEU D 1 109 ? 4.80505 77.08438 94.66333 1.000 42.21350 109 LEU D C 1
ATOM 15051 O O . LEU D 1 109 ? 4.70420 78.15365 95.28016 1.000 38.74408 109 LEU D O 1
ATOM 15056 N N . ASN D 1 110 ? 4.04173 76.01468 94.90695 1.000 38.18708 110 ASN D N 1
ATOM 15057 C CA . ASN D 1 110 ? 3.01489 75.99438 95.95031 1.000 44.75932 110 ASN D CA 1
ATOM 15058 C C . ASN D 1 110 ? 2.06097 77.18615 95.82301 1.000 44.27878 110 ASN D C 1
ATOM 15059 O O . ASN D 1 110 ? 1.71707 77.84844 96.80615 1.000 38.67144 110 ASN D O 1
ATOM 15064 N N . GLY D 1 111 ? 1.64080 77.47303 94.58725 1.000 40.00780 111 GLY D N 1
ATOM 15065 C CA . GLY D 1 111 ? 0.65613 78.50088 94.32559 1.000 35.08010 111 GLY D CA 1
ATOM 15066 C C . GLY D 1 111 ? 1.18278 79.91786 94.18012 1.000 41.77307 111 GLY D C 1
ATOM 15067 O O . GLY D 1 111 ? 0.39451 80.81469 93.85344 1.000 43.51754 111 GLY D O 1
ATOM 15068 N N . LYS D 1 112 ? 2.47746 80.15685 94.39590 1.000 42.41691 112 LYS D N 1
ATOM 15069 C CA . LYS D 1 112 ? 3.07093 81.48756 94.28411 1.000 43.38005 112 LYS D CA 1
ATOM 15070 C C . LYS D 1 112 ? 4.04395 81.54464 93.11364 1.000 39.93924 112 LYS D C 1
ATOM 15071 O O . LYS D 1 112 ? 4.85669 80.63563 92.92687 1.000 38.20307 112 LYS D O 1
ATOM 15077 N N . GLU D 1 113 ? 3.98023 82.63668 92.35311 1.000 42.68864 113 GLU D N 1
ATOM 15078 C CA . GLU D 1 113 ? 4.85158 82.81077 91.19693 1.000 40.61421 113 GLU D CA 1
ATOM 15079 C C . GLU D 1 113 ? 6.28270 83.08244 91.63744 1.000 40.38692 113 GLU D C 1
ATOM 15080 O O . GLU D 1 113 ? 6.52899 83.97665 92.45190 1.000 42.03882 113 GLU D O 1
ATOM 15086 N N . ILE D 1 114 ? 7.23561 82.34628 91.06687 1.000 41.04470 114 ILE D N 1
ATOM 15087 C CA . ILE D 1 114 ? 8.63626 82.50985 91.43562 1.000 39.66712 114 ILE D CA 1
ATOM 15088 C C . ILE D 1 114 ? 9.52498 82.99466 90.30049 1.000 40.50259 114 ILE D C 1
ATOM 15089 O O . ILE D 1 114 ? 10.58843 83.56206 90.59223 1.000 40.51765 114 ILE D O 1
ATOM 15094 N N . THR D 1 115 ? 9.16496 82.79760 89.02552 1.000 38.03239 115 THR D N 1
ATOM 15095 C CA . THR D 1 115 ? 9.94176 83.37163 87.92533 1.000 37.64099 115 THR D CA 1
ATOM 15096 C C . THR D 1 115 ? 9.14925 83.24958 86.63010 1.000 36.61392 115 THR D C 1
ATOM 15097 O O . THR D 1 115 ? 8.12105 82.57343 86.56847 1.000 38.09810 115 THR D O 1
ATOM 15101 N N . ARG D 1 116 ? 9.62852 83.95637 85.60429 1.000 36.92651 116 ARG D N 1
ATOM 15102 C CA . ARG D 1 116 ? 9.11118 83.87378 84.24342 1.000 41.01005 116 ARG D CA 1
ATOM 15103 C C . ARG D 1 116 ? 10.28165 83.82881 83.27279 1.000 40.27058 116 ARG D C 1
ATOM 15104 O O . ARG D 1 116 ? 11.42501 84.13223 83.62855 1.000 35.63194 116 ARG D O 1
ATOM 15112 N N . HIS D 1 117 ? 9.97975 83.47890 82.02310 1.000 33.06789 117 HIS D N 1
ATOM 15113 C CA . HIS D 1 117 ? 11.02157 83.41658 81.01427 1.000 31.95498 117 HIS D CA 1
ATOM 15114 C C . HIS D 1 117 ? 10.41794 83.60027 79.63278 1.000 33.80265 117 HIS D C 1
ATOM 15115 O O . HIS D 1 117 ? 9.32158 83.10883 79.35637 1.000 36.24129 117 HIS D O 1
ATOM 15122 N N . LYS D 1 118 ? 11.14823 84.30299 78.77364 1.000 31.22769 118 LYS D N 1
ATOM 15123 C CA . LYS D 1 118 ? 10.76027 84.53890 77.39155 1.000 31.36507 118 LYS D CA 1
ATOM 15124 C C . LYS D 1 118 ? 11.82926 83.93523 76.48760 1.000 35.61676 118 LYS D C 1
ATOM 15125 O O . LYS D 1 118 ? 13.00037 84.31410 76.57411 1.000 34.56579 118 LYS D O 1
ATOM 15131 N N . GLY D 1 119 ? 11.43204 83.00839 75.61946 1.000 33.95340 119 GLY D N 1
ATOM 15132 C CA . GLY D 1 119 ? 12.39597 82.34241 74.76042 1.000 33.18112 119 GLY D CA 1
ATOM 15133 C C . GLY D 1 119 ? 12.35621 80.83733 74.91914 1.000 32.69436 119 GLY D C 1
ATOM 15134 O O . GLY D 1 119 ? 12.57467 80.31789 76.01839 1.000 30.51564 119 GLY D O 1
ATOM 15135 N N . GLY D 1 120 ? 12.09085 80.11793 73.83425 1.000 33.99786 120 GLY D N 1
ATOM 15136 C CA . GLY D 1 120 ? 11.77736 78.70995 73.95735 1.000 31.25195 120 GLY D CA 1
ATOM 15137 C C . GLY D 1 120 ? 12.93909 77.74979 73.87594 1.000 27.81967 120 GLY D C 1
ATOM 15138 O O . GLY D 1 120 ? 12.71341 76.53668 73.89650 1.000 30.62040 120 GLY D O 1
ATOM 15139 N N . PHE D 1 121 ? 14.18225 78.23132 73.80057 1.000 29.50207 121 PHE D N 1
ATOM 15140 C CA . PHE D 1 121 ? 15.27527 77.31460 73.50219 1.000 27.07482 121 PHE D CA 1
ATOM 15141 C C . PHE D 1 121 ? 16.50370 77.51301 74.37987 1.000 30.61960 121 PHE D C 1
ATOM 15142 O O . PHE D 1 121 ? 17.56414 76.96969 74.04983 1.000 31.95336 121 PHE D O 1
ATOM 15150 N N . LEU D 1 122 ? 16.39845 78.23572 75.49459 1.000 28.42992 122 LEU D N 1
ATOM 15151 C CA . LEU D 1 122 ? 17.53501 78.47284 76.38237 1.000 29.79985 122 LEU D CA 1
ATOM 15152 C C . LEU D 1 122 ? 17.10287 78.26973 77.82912 1.000 34.16323 122 LEU D C 1
ATOM 15153 O O . LEU D 1 122 ? 15.94515 78.53745 78.18272 1.000 28.67118 122 LEU D O 1
ATOM 15158 N N . PRO D 1 123 ? 18.00342 77.79631 78.68361 1.000 33.12906 123 PRO D N 1
ATOM 15159 C CA . PRO D 1 123 ? 17.60510 77.40824 80.03833 1.000 31.29597 123 PRO D CA 1
ATOM 15160 C C . PRO D 1 123 ? 17.35190 78.62374 80.92406 1.000 32.35319 123 PRO D C 1
ATOM 15161 O O . PRO D 1 123 ? 17.66407 79.76137 80.57499 1.000 32.73097 123 PRO D O 1
ATOM 15165 N N . PHE D 1 124 ? 16.75800 78.35282 82.08799 1.000 34.68384 124 PHE D N 1
ATOM 15166 C CA . PHE D 1 124 ? 16.55226 79.36763 83.11950 1.000 33.91008 124 PHE D CA 1
ATOM 15167 C C . PHE D 1 124 ? 16.30453 78.66596 84.45011 1.000 32.98419 124 PHE D C 1
ATOM 15168 O O . PHE D 1 124 ? 15.91654 77.49712 84.49543 1.000 34.91397 124 PHE D O 1
ATOM 15176 N N . GLU D 1 125 ? 16.56060 79.37658 85.54122 1.000 33.29281 125 GLU D N 1
ATOM 15177 C CA . GLU D 1 125 ? 16.45231 78.73477 86.83806 1.000 36.28071 125 GLU D CA 1
ATOM 15178 C C . GLU D 1 125 ? 15.94391 79.73626 87.86644 1.000 38.04162 125 GLU D C 1
ATOM 15179 O O . GLU D 1 125 ? 15.84642 80.93641 87.60357 1.000 39.73744 125 GLU D O 1
ATOM 15185 N N . ALA D 1 126 ? 15.60504 79.21120 89.04228 1.000 31.62415 126 ALA D N 1
ATOM 15186 C CA . ALA D 1 126 ? 15.07215 79.98497 90.15508 1.000 38.07136 126 ALA D CA 1
ATOM 15187 C C . ALA D 1 126 ? 15.60069 79.40335 91.46021 1.000 36.36350 126 ALA D C 1
ATOM 15188 O O . ALA D 1 126 ? 15.51998 78.19077 91.67547 1.000 33.34530 126 ALA D O 1
ATOM 15190 N N . ASP D 1 127 ? 16.15499 80.26569 92.31584 1.000 36.61222 127 ASP D N 1
ATOM 15191 C CA . ASP D 1 127 ? 16.60637 79.86842 93.64682 1.000 33.50048 127 ASP D CA 1
ATOM 15192 C C . ASP D 1 127 ? 15.39619 79.72541 94.56683 1.000 36.41652 127 ASP D C 1
ATOM 15193 O O . ASP D 1 127 ? 14.71174 80.71168 94.84126 1.000 37.32810 127 ASP D O 1
ATOM 15198 N N . VAL D 1 128 ? 15.13772 78.50899 95.05362 1.000 34.10523 128 VAL D N 1
ATOM 15199 C CA . VAL D 1 128 ? 13.97090 78.23283 95.88516 1.000 40.71760 128 VAL D CA 1
ATOM 15200 C C . VAL D 1 128 ? 14.37572 77.79940 97.30217 1.000 40.79305 128 VAL D C 1
ATOM 15201 O O . VAL D 1 128 ? 13.58650 77.17607 98.01206 1.000 35.56501 128 VAL D O 1
ATOM 15205 N N . THR D 1 129 ? 15.59599 78.15387 97.71927 1.000 37.58040 129 THR D N 1
ATOM 15206 C CA . THR D 1 129 ? 16.10801 77.77492 99.03612 1.000 43.33656 129 THR D CA 1
ATOM 15207 C C . THR D 1 129 ? 15.14876 78.16220 100.16090 1.000 44.79052 129 THR D C 1
ATOM 15208 O O . THR D 1 129 ? 14.86512 77.36584 101.06134 1.000 49.02955 129 THR D O 1
ATOM 15212 N N . GLU D 1 130 ? 14.63621 79.38384 100.11977 1.000 45.98474 130 GLU D N 1
ATOM 15213 C CA . GLU D 1 130 ? 13.79083 79.90540 101.18149 1.000 51.08707 130 GLU D CA 1
ATOM 15214 C C . GLU D 1 130 ? 12.30089 79.77159 100.87170 1.000 56.41210 130 GLU D C 1
ATOM 15215 O O . GLU D 1 130 ? 11.48436 80.42419 101.52894 1.000 60.01137 130 GLU D O 1
ATOM 15221 N N . MET D 1 131 ? 11.92730 78.94734 99.88533 1.000 49.70474 131 MET D N 1
ATOM 15222 C CA . MET D 1 131 ? 10.52596 78.84189 99.48694 1.000 48.12191 131 MET D CA 1
ATOM 15223 C C . MET D 1 131 ? 10.03927 77.40185 99.49025 1.000 48.98326 131 MET D C 1
ATOM 15224 O O . MET D 1 131 ? 8.86332 77.14772 99.76276 1.000 50.63886 131 MET D O 1
ATOM 15229 N N . ALA D 1 132 ? 10.91347 76.45556 99.16296 1.000 46.24537 132 ALA D N 1
ATOM 15230 C CA . ALA D 1 132 ? 10.49406 75.06250 99.13055 1.000 44.87328 132 ALA D CA 1
ATOM 15231 C C . ALA D 1 132 ? 10.34016 74.54081 100.54817 1.000 46.38505 132 ALA D C 1
ATOM 15232 O O . ALA D 1 132 ? 11.14043 74.86352 101.43074 1.000 48.28654 132 ALA D O 1
ATOM 15234 N N . ASN D 1 133 ? 9.30212 73.74032 100.76732 1.000 41.79407 133 ASN D N 1
ATOM 15235 C CA . ASN D 1 133 ? 9.12851 73.05377 102.03731 1.000 46.50852 133 ASN D CA 1
ATOM 15236 C C . ASN D 1 133 ? 9.82519 71.70549 101.97725 1.000 44.95568 133 ASN D C 1
ATOM 15237 O O . ASN D 1 133 ? 9.92299 71.07780 100.91786 1.000 39.65889 133 ASN D O 1
ATOM 15242 N N . GLU D 1 134 ? 10.33756 71.28151 103.12300 1.000 41.03770 134 GLU D N 1
ATOM 15243 C CA . GLU D 1 134 ? 10.70240 69.88612 103.29918 1.000 41.22725 134 GLU D CA 1
ATOM 15244 C C . GLU D 1 134 ? 9.48781 69.00974 103.01004 1.000 37.62684 134 GLU D C 1
ATOM 15245 O O . GLU D 1 134 ? 8.35541 69.36510 103.33731 1.000 40.42367 134 GLU D O 1
ATOM 15251 N N . GLY D 1 135 ? 9.71038 67.87820 102.35482 1.000 40.18176 135 GLY D N 1
ATOM 15252 C CA . GLY D 1 135 ? 8.57741 67.08278 101.92331 1.000 38.39588 135 GLY D CA 1
ATOM 15253 C C . GLY D 1 135 ? 7.93920 67.63730 100.65658 1.000 42.07564 135 GLY D C 1
ATOM 15254 O O . GLY D 1 135 ? 8.60176 68.24683 99.80710 1.000 39.68286 135 GLY D O 1
ATOM 15255 N N . GLU D 1 136 ? 6.62658 67.45528 100.54968 1.000 40.15141 136 GLU D N 1
ATOM 15256 C CA . GLU D 1 136 ? 5.95007 67.61465 99.26988 1.000 38.90467 136 GLU D CA 1
ATOM 15257 C C . GLU D 1 136 ? 5.80355 69.07629 98.86832 1.000 41.70468 136 GLU D C 1
ATOM 15258 O O . GLU D 1 136 ? 5.50288 69.94189 99.69496 1.000 41.62426 136 GLU D O 1
ATOM 15264 N N . ASN D 1 137 ? 6.02141 69.34469 97.57804 1.000 37.16719 137 ASN D N 1
ATOM 15265 C CA . ASN D 1 137 ? 5.79077 70.64798 96.98048 1.000 34.68136 137 ASN D CA 1
ATOM 15266 C C . ASN D 1 137 ? 5.01499 70.46089 95.68705 1.000 39.24738 137 ASN D C 1
ATOM 15267 O O . ASN D 1 137 ? 4.94517 69.35957 95.13514 1.000 39.48745 137 ASN D O 1
ATOM 15272 N N . ARG D 1 138 ? 4.43968 71.55397 95.20158 1.000 36.38244 138 ARG D N 1
ATOM 15273 C CA . ARG D 1 138 ? 3.62663 71.54556 93.99284 1.000 40.41753 138 ARG D CA 1
ATOM 15274 C C . ARG D 1 138 ? 4.21962 72.53475 93.00045 1.000 37.58531 138 ARG D C 1
ATOM 15275 O O . ARG D 1 138 ? 4.34515 73.72940 93.30495 1.000 37.51437 138 ARG D O 1
ATOM 15283 N N . LEU D 1 139 ? 4.59169 72.03270 91.82520 1.000 38.46775 139 LEU D N 1
ATOM 15284 C CA . LEU D 1 139 ? 5.21828 72.82044 90.76790 1.000 32.42684 139 LEU D CA 1
ATOM 15285 C C . LEU D 1 139 ? 4.21812 73.00140 89.62657 1.000 34.21063 139 LEU D C 1
ATOM 15286 O O . LEU D 1 139 ? 3.70982 72.01358 89.07631 1.000 30.27898 139 LEU D O 1
ATOM 15291 N N . THR D 1 140 ? 3.93751 74.25742 89.27642 1.000 29.53592 140 THR D N 1
ATOM 15292 C CA . THR D 1 140 ? 2.94742 74.60069 88.26621 1.000 33.73579 140 THR D CA 1
ATOM 15293 C C . THR D 1 140 ? 3.62839 75.46756 87.21786 1.000 31.99038 140 THR D C 1
ATOM 15294 O O . THR D 1 140 ? 4.30598 76.44131 87.56896 1.000 30.14196 140 THR D O 1
ATOM 15298 N N . VAL D 1 141 ? 3.45648 75.11483 85.93922 1.000 31.33085 141 VAL D N 1
ATOM 15299 C CA . VAL D 1 141 ? 4.18649 75.75350 84.83931 1.000 30.23089 141 VAL D CA 1
ATOM 15300 C C . VAL D 1 141 ? 3.20114 76.15656 83.74708 1.000 31.66580 141 VAL D C 1
ATOM 15301 O O . VAL D 1 141 ? 2.59530 75.29258 83.10039 1.000 36.07991 141 VAL D O 1
ATOM 15305 N N . ALA D 1 142 ? 3.04840 77.46027 83.52256 1.000 33.63254 142 ALA D N 1
ATOM 15306 C CA . ALA D 1 142 ? 2.26011 77.94940 82.39525 1.000 31.11075 142 ALA D CA 1
ATOM 15307 C C . ALA D 1 142 ? 3.16516 78.08769 81.17274 1.000 34.85506 142 ALA D C 1
ATOM 15308 O O . ALA D 1 142 ? 4.24285 78.68481 81.26565 1.000 30.62256 142 ALA D O 1
ATOM 15310 N N . VAL D 1 143 ? 2.71807 77.54872 80.03195 1.000 31.92949 143 VAL D N 1
ATOM 15311 C CA . VAL D 1 143 ? 3.52469 77.42763 78.81235 1.000 28.05956 143 VAL D CA 1
ATOM 15312 C C . VAL D 1 143 ? 2.76309 78.08810 77.66416 1.000 28.74564 143 VAL D C 1
ATOM 15313 O O . VAL D 1 143 ? 1.66514 77.64113 77.30392 1.000 27.37990 143 VAL D O 1
ATOM 15317 N N . GLY D 1 144 ? 3.33829 79.13228 77.08440 1.000 28.43319 144 GLY D N 1
ATOM 15318 C CA . GLY D 1 144 ? 2.67643 79.89801 76.03175 1.000 31.66639 144 GLY D CA 1
ATOM 15319 C C . GLY D 1 144 ? 3.44927 79.83893 74.72750 1.000 29.56665 144 GLY D C 1
ATOM 15320 O O . GLY D 1 144 ? 4.67682 79.89045 74.72833 1.000 30.71325 144 GLY D O 1
ATOM 15321 N N . ASN D 1 145 ? 2.72555 79.76192 73.60968 1.000 30.71140 145 ASN D N 1
ATOM 15322 C CA . ASN D 1 145 ? 3.37626 79.52328 72.32544 1.000 28.17456 145 ASN D CA 1
ATOM 15323 C C . ASN D 1 145 ? 3.26850 80.69883 71.36279 1.000 32.65187 145 ASN D C 1
ATOM 15324 O O . ASN D 1 145 ? 3.61157 80.55385 70.17615 1.000 31.22709 145 ASN D O 1
ATOM 15329 N N . ILE D 1 146 ? 2.81568 81.85764 71.83829 1.000 28.80116 146 ILE D N 1
ATOM 15330 C CA . ILE D 1 146 ? 2.53160 82.97450 70.94958 1.000 32.38971 146 ILE D CA 1
ATOM 15331 C C . ILE D 1 146 ? 3.83166 83.67905 70.59438 1.000 34.06955 146 ILE D C 1
ATOM 15332 O O . ILE D 1 146 ? 4.64923 83.99800 71.47217 1.000 31.42535 146 ILE D O 1
ATOM 15337 N N . LEU D 1 147 ? 4.04570 83.89440 69.30283 1.000 33.12718 147 LEU D N 1
ATOM 15338 C CA . LEU D 1 147 ? 5.19454 84.65047 68.82967 1.000 32.72643 147 LEU D CA 1
ATOM 15339 C C . LEU D 1 147 ? 4.70448 85.97886 68.27729 1.000 33.79784 147 LEU D C 1
ATOM 15340 O O . LEU D 1 147 ? 3.79494 86.00901 67.44385 1.000 34.60780 147 LEU D O 1
ATOM 15345 N N . GLU D 1 148 ? 5.27697 87.06954 68.77417 1.000 36.61153 148 GLU D N 1
ATOM 15346 C CA . GLU D 1 148 ? 5.02911 88.40892 68.26386 1.000 38.06065 148 GLU D CA 1
ATOM 15347 C C . GLU D 1 148 ? 6.31440 88.96022 67.64876 1.000 37.96864 148 GLU D C 1
ATOM 15348 O O . GLU D 1 148 ? 7.34555 88.28590 67.60335 1.000 34.70441 148 GLU D O 1
ATOM 15354 N N . TRP D 1 149 ? 6.24181 90.20988 67.17495 1.000 39.51366 149 TRP D N 1
ATOM 15355 C CA . TRP D 1 149 ? 7.35678 90.81880 66.45693 1.000 39.03464 149 TRP D CA 1
ATOM 15356 C C . TRP D 1 149 ? 8.58022 91.03045 67.33048 1.000 38.35746 149 TRP D C 1
ATOM 15357 O O . TRP D 1 149 ? 9.66368 91.27437 66.78979 1.000 36.66675 149 TRP D O 1
ATOM 15368 N N . ASP D 1 150 ? 8.43892 90.94554 68.65704 1.000 36.65012 150 ASP D N 1
ATOM 15369 C CA . ASP D 1 150 ? 9.55689 91.12160 69.57514 1.000 38.50525 150 ASP D CA 1
ATOM 15370 C C . ASP D 1 150 ? 10.01484 89.79839 70.17864 1.000 40.21297 150 ASP D C 1
ATOM 15371 O O . ASP D 1 150 ? 10.74254 89.79966 71.17895 1.000 41.00031 150 ASP D O 1
ATOM 15376 N N . CYS D 1 151 ? 9.58548 88.66958 69.60966 1.000 37.63158 151 CYS D N 1
ATOM 15377 C CA . CYS D 1 151 ? 10.08921 87.35904 70.01009 1.000 33.32156 151 CYS D CA 1
ATOM 15378 C C . CYS D 1 151 ? 11.07620 86.81016 68.98092 1.000 36.78333 151 CYS D C 1
ATOM 15379 O O . CYS D 1 151 ? 11.22829 87.33003 67.87067 1.000 34.14655 151 CYS D O 1
ATOM 15382 N N . LEU D 1 152 ? 11.75233 85.73733 69.37112 1.000 30.50528 152 LEU D N 1
ATOM 15383 C CA . LEU D 1 152 ? 12.64864 85.01242 68.47809 1.000 31.25103 152 LEU D CA 1
ATOM 15384 C C . LEU D 1 152 ? 12.34368 83.53852 68.67301 1.000 30.96912 152 LEU D C 1
ATOM 15385 O O . LEU D 1 152 ? 12.57139 83.00794 69.77927 1.000 31.64530 152 LEU D O 1
ATOM 15390 N N . PRO D 1 153 ? 11.81849 82.83597 67.65531 1.000 31.29001 153 PRO D N 1
ATOM 15391 C CA . PRO D 1 153 ? 11.47204 83.30778 66.31492 1.000 31.81029 153 PRO D CA 1
ATOM 15392 C C . PRO D 1 153 ? 10.41276 84.41021 66.27232 1.000 32.33583 153 PRO D C 1
ATOM 15393 O O . PRO D 1 153 ? 9.61247 84.59074 67.18947 1.000 31.79941 153 PRO D O 1
ATOM 15397 N N . VAL D 1 154 ? 10.45458 85.14811 65.18302 1.000 34.48775 154 VAL D N 1
ATOM 15398 C CA . VAL D 1 154 ? 9.51960 86.22496 64.90508 1.000 35.97618 154 VAL D CA 1
ATOM 15399 C C . VAL D 1 154 ? 8.19625 85.63593 64.42770 1.000 37.17900 154 VAL D C 1
ATOM 15400 O O . VAL D 1 154 ? 8.17036 84.64515 63.68668 1.000 35.21616 154 VAL D O 1
ATOM 15404 N N . GLY D 1 155 ? 7.09348 86.25109 64.83920 1.000 38.39299 155 GLY D N 1
ATOM 15405 C CA . GLY D 1 155 ? 5.77176 85.93845 64.32891 1.000 34.39026 155 GLY D CA 1
ATOM 15406 C C . GLY D 1 155 ? 4.83649 87.07792 64.67741 1.000 38.71503 155 GLY D C 1
ATOM 15407 O O . GLY D 1 155 ? 5.27599 88.13100 65.13778 1.000 36.12553 155 GLY D O 1
ATOM 15408 N N . HIS D 1 156 ? 3.53378 86.86955 64.44387 1.000 40.27727 156 HIS D N 1
ATOM 15409 C CA . HIS D 1 156 ? 2.52956 87.85313 64.86030 1.000 40.40871 156 HIS D CA 1
ATOM 15410 C C . HIS D 1 156 ? 1.14096 87.21751 64.83264 1.000 38.95520 156 HIS D C 1
ATOM 15411 O O . HIS D 1 156 ? 0.91468 86.19213 64.18612 1.000 38.92213 156 HIS D O 1
ATOM 15418 N N . ILE D 1 157 ? 0.21394 87.83839 65.55293 1.000 40.59006 157 ILE D N 1
ATOM 15419 C CA . ILE D 1 157 ? -1.13667 87.31474 65.71953 1.000 41.94672 157 ILE D CA 1
ATOM 15420 C C . ILE D 1 157 ? -2.09371 88.13692 64.86701 1.000 44.22739 157 ILE D C 1
ATOM 15421 O O . ILE D 1 157 ? -1.96319 89.36280 64.78271 1.000 43.94618 157 ILE D O 1
ATOM 15426 N N . GLU D 1 158 ? -3.02835 87.45486 64.20546 1.000 45.09800 158 GLU D N 1
ATOM 15427 C CA . GLU D 1 158 ? -4.11737 88.08465 63.46965 1.000 47.41242 158 GLU D CA 1
ATOM 15428 C C . GLU D 1 158 ? -5.45574 87.54987 63.96797 1.000 48.66236 158 GLU D C 1
ATOM 15429 O O . GLU D 1 158 ? -5.54737 86.42389 64.46651 1.000 48.05285 158 GLU D O 1
ATOM 15435 N N . TYR D 1 159 ? -6.49576 88.36535 63.81184 1.000 52.69138 159 TYR D N 1
ATOM 15436 C CA . TYR D 1 159 ? -7.83624 88.05736 64.31788 1.000 52.33091 159 TYR D CA 1
ATOM 15437 C C . TYR D 1 159 ? -8.88616 87.99049 63.20096 1.000 51.20609 159 TYR D C 1
ATOM 15438 O O . TYR D 1 159 ? -8.88501 87.08954 62.36070 1.000 51.54055 159 TYR D O 1
ATOM 15447 N N . MET D 1 170 ? -7.96124 84.12849 67.44680 1.000 52.15153 170 MET D N 1
ATOM 15448 C CA . MET D 1 170 ? -6.53456 84.34299 67.23226 1.000 48.18144 170 MET D CA 1
ATOM 15449 C C . MET D 1 170 ? -5.95233 83.31201 66.28184 1.000 43.36919 170 MET D C 1
ATOM 15450 O O . MET D 1 170 ? -6.09604 82.11563 66.48848 1.000 48.76608 170 MET D O 1
ATOM 15455 N N . GLU D 1 171 ? -5.28204 83.77697 65.24211 1.000 44.68961 171 GLU D N 1
ATOM 15456 C CA . GLU D 1 171 ? -4.48705 82.90626 64.39495 1.000 46.45781 171 GLU D CA 1
ATOM 15457 C C . GLU D 1 171 ? -3.03246 83.32568 64.49968 1.000 38.98674 171 GLU D C 1
ATOM 15458 O O . GLU D 1 171 ? -2.72124 84.52110 64.47858 1.000 40.39435 171 GLU D O 1
ATOM 15464 N N . GLN D 1 172 ? -2.15006 82.34224 64.64043 1.000 37.47891 172 GLN D N 1
ATOM 15465 C CA . GLN D 1 172 ? -0.71848 82.59993 64.72290 1.000 38.37397 172 GLN D CA 1
ATOM 15466 C C . GLN D 1 172 ? -0.15826 82.64325 63.30921 1.000 37.91252 172 GLN D C 1
ATOM 15467 O O . GLN D 1 172 ? -0.33063 81.69114 62.54317 1.000 39.62966 172 GLN D O 1
ATOM 15473 N N . LYS D 1 173 ? 0.48621 83.74793 62.95211 1.000 35.10231 173 LYS D N 1
ATOM 15474 C CA . LYS D 1 173 ? 1.18543 83.83631 61.68138 1.000 36.24162 173 LYS D CA 1
ATOM 15475 C C . LYS D 1 173 ? 2.68914 83.84036 61.92512 1.000 36.57700 173 LYS D C 1
ATOM 15476 O O . LYS D 1 173 ? 3.16234 84.29428 62.97179 1.000 30.21319 173 LYS D O 1
ATOM 15482 N N . PHE D 1 174 ? 3.42874 83.30154 60.95626 1.000 34.81373 174 PHE D N 1
ATOM 15483 C CA . PHE D 1 174 ? 4.88599 83.36317 60.93738 1.000 35.66277 174 PHE D CA 1
ATOM 15484 C C . PHE D 1 174 ? 5.36563 82.88418 59.57357 1.000 39.73366 174 PHE D C 1
ATOM 15485 O O . PHE D 1 174 ? 4.61117 82.28458 58.80256 1.000 40.69624 174 PHE D O 1
ATOM 15493 N N . ASP D 1 175 ? 6.62927 83.16728 59.28207 1.000 36.12612 175 ASP D N 1
ATOM 15494 C CA . ASP D 1 175 ? 7.20392 82.87333 57.97683 1.000 39.23985 175 ASP D CA 1
ATOM 15495 C C . ASP D 1 175 ? 8.42020 81.96238 58.08671 1.000 41.15650 175 ASP D C 1
ATOM 15496 O O . ASP D 1 175 ? 9.28349 81.97001 57.21690 1.000 49.37493 175 ASP D O 1
ATOM 15501 N N . PHE D 1 176 ? 8.52354 81.18535 59.15282 1.000 39.54833 176 PHE D N 1
ATOM 15502 C CA . PHE D 1 176 ? 9.54253 80.15337 59.18394 1.000 35.25837 176 PHE D CA 1
ATOM 15503 C C . PHE D 1 176 ? 8.90998 78.80295 58.88593 1.000 36.20443 176 PHE D C 1
ATOM 15504 O O . PHE D 1 176 ? 7.69943 78.60284 59.02458 1.000 35.74006 176 PHE D O 1
ATOM 15512 N N . ASP D 1 177 ? 9.76039 77.87282 58.47750 1.000 38.65214 177 ASP D N 1
ATOM 15513 C CA . ASP D 1 177 ? 9.34489 76.57924 57.94586 1.000 41.01816 177 ASP D CA 1
ATOM 15514 C C . ASP D 1 177 ? 9.78710 75.46318 58.89226 1.000 45.85097 177 ASP D C 1
ATOM 15515 O O . ASP D 1 177 ? 10.69751 74.67599 58.58389 1.000 45.35745 177 ASP D O 1
ATOM 15520 N N . PHE D 1 178 ? 9.17369 75.44139 60.07893 1.000 30.14386 178 PHE D N 1
ATOM 15521 C CA . PHE D 1 178 ? 9.15788 74.30180 60.98784 1.000 29.87196 178 PHE D CA 1
ATOM 15522 C C . PHE D 1 178 ? 7.94389 74.48482 61.89287 1.000 31.65311 178 PHE D C 1
ATOM 15523 O O . PHE D 1 178 ? 7.51092 75.61177 62.14952 1.000 26.80741 178 PHE D O 1
ATOM 15531 N N . PHE D 1 179 ? 7.36380 73.36780 62.31495 1.000 26.71581 179 PHE D N 1
ATOM 15532 C CA . PHE D 1 179 ? 6.12835 73.43178 63.07691 1.000 28.59899 179 PHE D CA 1
ATOM 15533 C C . PHE D 1 179 ? 6.39870 74.11107 64.42001 1.000 30.67350 179 PHE D C 1
ATOM 15534 O O . PHE D 1 179 ? 7.44849 73.91125 65.03963 1.000 32.08036 179 PHE D O 1
ATOM 15542 N N . ASN D 1 180 ? 5.46420 74.95040 64.85731 1.000 29.55781 180 ASN D N 1
ATOM 15543 C CA . ASN D 1 180 ? 5.65627 75.71811 66.08918 1.000 27.72615 180 ASN D CA 1
ATOM 15544 C C . ASN D 1 180 ? 5.21862 74.86580 67.27764 1.000 29.95914 180 ASN D C 1
ATOM 15545 O O . ASN D 1 180 ? 4.23476 75.14124 67.96339 1.000 31.24794 180 ASN D O 1
ATOM 15550 N N . TYR D 1 181 ? 5.98233 73.79876 67.50075 1.000 29.83358 181 TYR D N 1
ATOM 15551 C CA . TYR D 1 181 ? 5.77417 72.93118 68.65376 1.000 26.50413 181 TYR D CA 1
ATOM 15552 C C . TYR D 1 181 ? 5.96159 73.69401 69.96152 1.000 29.78180 181 TYR D C 1
ATOM 15553 O O . TYR D 1 181 ? 6.82197 74.57021 70.07976 1.000 27.90861 181 TYR D O 1
ATOM 15562 N N . SER D 1 182 ? 5.18187 73.30684 70.97170 1.000 28.83764 182 SER D N 1
ATOM 15563 C CA . SER D 1 182 ? 5.21852 73.95008 72.27350 1.000 28.93648 182 SER D CA 1
ATOM 15564 C C . SER D 1 182 ? 5.21409 72.87207 73.35176 1.000 28.20946 182 SER D C 1
ATOM 15565 O O . SER D 1 182 ? 4.76417 71.74330 73.11974 1.000 28.45999 182 SER D O 1
ATOM 15568 N N . GLY D 1 183 ? 5.73941 73.21350 74.53044 1.000 25.52222 183 GLY D N 1
ATOM 15569 C CA . GLY D 1 183 ? 5.81209 72.26793 75.62009 1.000 25.42483 183 GLY D CA 1
ATOM 15570 C C . GLY D 1 183 ? 7.08279 72.46107 76.42578 1.000 27.20354 183 GLY D C 1
ATOM 15571 O O . GLY D 1 183 ? 7.79711 73.44524 76.26794 1.000 28.59465 183 GLY D O 1
ATOM 15572 N N . ILE D 1 184 ? 7.35047 71.50631 77.31202 1.000 27.76177 184 ILE D N 1
ATOM 15573 C CA . ILE D 1 184 ? 8.59190 71.47618 78.09045 1.000 30.53346 184 ILE D CA 1
ATOM 15574 C C . ILE D 1 184 ? 9.50679 70.48588 77.37542 1.000 30.72956 184 ILE D C 1
ATOM 15575 O O . ILE D 1 184 ? 9.44496 69.27295 77.59546 1.000 30.34638 184 ILE D O 1
ATOM 15580 N N . HIS D 1 185 ? 10.38258 71.01445 76.51387 1.000 29.00761 185 HIS D N 1
ATOM 15581 C CA . HIS D 1 185 ? 11.14293 70.18884 75.59008 1.000 28.93760 185 HIS D CA 1
ATOM 15582 C C . HIS D 1 185 ? 12.41361 69.60899 76.17781 1.000 30.96225 185 HIS D C 1
ATOM 15583 O O . HIS D 1 185 ? 12.99482 68.70717 75.55759 1.000 30.25522 185 HIS D O 1
ATOM 15590 N N . ARG D 1 186 ? 12.86273 70.09262 77.33034 1.000 30.80013 186 ARG D N 1
ATOM 15591 C CA . ARG D 1 186 ? 14.14836 69.69655 77.88164 1.000 28.89018 186 ARG D CA 1
ATOM 15592 C C . ARG D 1 186 ? 14.00238 69.41128 79.37275 1.000 32.39600 186 ARG D C 1
ATOM 15593 O O . ARG D 1 186 ? 13.01088 69.81094 79.99541 1.000 30.69508 186 ARG D O 1
ATOM 15601 N N . PRO D 1 187 ? 14.95401 68.68429 79.96438 1.000 29.39279 187 PRO D N 1
ATOM 15602 C CA . PRO D 1 187 ? 14.74382 68.17246 81.32731 1.000 29.56894 187 PRO D CA 1
ATOM 15603 C C . PRO D 1 187 ? 14.53423 69.27758 82.35120 1.000 31.21475 187 PRO D C 1
ATOM 15604 O O . PRO D 1 187 ? 15.08696 70.37358 82.24499 1.000 27.12773 187 PRO D O 1
ATOM 15608 N N . VAL D 1 188 ? 13.67934 68.97943 83.32871 1.000 28.64262 188 VAL D N 1
ATOM 15609 C CA . VAL D 1 188 ? 13.43914 69.84556 84.47359 1.000 30.13019 188 VAL D CA 1
ATOM 15610 C C . VAL D 1 188 ? 14.20793 69.25061 85.64523 1.000 35.67894 188 VAL D C 1
ATOM 15611 O O . VAL D 1 188 ? 14.09109 68.04829 85.92146 1.000 31.21070 188 VAL D O 1
ATOM 15615 N N . ARG D 1 189 ? 15.01084 70.07749 86.31613 1.000 31.37931 189 ARG D N 1
ATOM 15616 C CA . ARG D 1 189 ? 15.91165 69.60800 87.36587 1.000 34.48443 189 ARG D CA 1
ATOM 15617 C C . ARG D 1 189 ? 15.79585 70.49104 88.59843 1.000 35.57273 189 ARG D C 1
ATOM 15618 O O . ARG D 1 189 ? 15.87615 71.72063 88.49575 1.000 37.12307 189 ARG D O 1
ATOM 15626 N N . LEU D 1 190 ? 15.60300 69.85642 89.75261 1.000 31.87683 190 LEU D N 1
ATOM 15627 C CA . LEU D 1 190 ? 15.83673 70.47024 91.05293 1.000 33.30325 190 LEU D CA 1
ATOM 15628 C C . LEU D 1 190 ? 17.20025 70.00692 91.55942 1.000 34.18640 190 LEU D C 1
ATOM 15629 O O . LEU D 1 190 ? 17.45839 68.80147 91.63008 1.000 35.40622 190 LEU D O 1
ATOM 15634 N N . TYR D 1 191 ? 18.07786 70.94246 91.90191 1.000 33.32182 191 TYR D N 1
ATOM 15635 C CA . TYR D 1 191 ? 19.40326 70.52142 92.31574 1.000 32.62085 191 TYR D CA 1
ATOM 15636 C C . TYR D 1 191 ? 19.87085 71.33519 93.51682 1.000 32.63675 191 TYR D C 1
ATOM 15637 O O . TYR D 1 191 ? 19.40735 72.44807 93.73984 1.000 32.27911 191 TYR D O 1
ATOM 15646 N N . CYS D 1 192 ? 20.79705 70.76744 94.29031 1.000 31.66989 192 CYS D N 1
ATOM 15647 C CA . CYS D 1 192 ? 21.33481 71.44519 95.44398 1.000 38.16434 192 CYS D CA 1
ATOM 15648 C C . CYS D 1 192 ? 22.82574 71.72074 95.26443 1.000 39.67900 192 CYS D C 1
ATOM 15649 O O . CYS D 1 192 ? 23.52754 71.05150 94.48845 1.000 37.26030 192 CYS D O 1
ATOM 15652 N N . THR D 1 193 ? 23.28576 72.78344 95.92382 1.000 35.37648 193 THR D N 1
ATOM 15653 C CA . THR D 1 193 ? 24.69026 73.13678 96.09095 1.000 35.67720 193 THR D CA 1
ATOM 15654 C C . THR D 1 193 ? 24.88664 73.65459 97.51108 1.000 40.71144 193 THR D C 1
ATOM 15655 O O . THR D 1 193 ? 23.91701 74.02721 98.18938 1.000 35.68387 193 THR D O 1
ATOM 15659 N N . PRO D 1 194 ? 26.13355 73.71667 97.98247 1.000 39.97436 194 PRO D N 1
ATOM 15660 C CA . PRO D 1 194 ? 26.39547 74.44408 99.23169 1.000 37.08044 194 PRO D CA 1
ATOM 15661 C C . PRO D 1 194 ? 26.02900 75.91560 99.08408 1.000 37.79542 194 PRO D C 1
ATOM 15662 O O . PRO D 1 194 ? 25.85698 76.44327 97.97975 1.000 36.14514 194 PRO D O 1
ATOM 15666 N N . LYS D 1 195 ? 25.90995 76.59395 100.22171 1.000 33.52340 195 LYS D N 1
ATOM 15667 C CA . LYS D 1 195 ? 25.46404 77.97675 100.16164 1.000 37.12026 195 LYS D CA 1
ATOM 15668 C C . LYS D 1 195 ? 26.57736 78.92861 99.74563 1.000 34.16942 195 LYS D C 1
ATOM 15669 O O . LYS D 1 195 ? 26.28446 80.03594 99.27631 1.000 35.69477 195 LYS D O 1
ATOM 15675 N N . GLU D 1 196 ? 27.83863 78.52069 99.86872 1.000 35.74004 196 GLU D N 1
ATOM 15676 C CA . GLU D 1 196 ? 28.95503 79.22915 99.24886 1.000 37.50012 196 GLU D CA 1
ATOM 15677 C C . GLU D 1 196 ? 29.43620 78.36734 98.08970 1.000 32.89200 196 GLU D C 1
ATOM 15678 O O . GLU D 1 196 ? 29.85504 77.22431 98.29897 1.000 32.98278 196 GLU D O 1
ATOM 15684 N N . TYR D 1 197 ? 29.33949 78.88528 96.86579 1.000 33.58474 197 TYR D N 1
ATOM 15685 C CA . TYR D 1 197 ? 29.40563 77.98231 95.72540 1.000 34.05231 197 TYR D CA 1
ATOM 15686 C C . TYR D 1 197 ? 30.01194 78.67224 94.50288 1.000 34.87457 197 TYR D C 1
ATOM 15687 O O . TYR D 1 197 ? 30.12189 79.89938 94.42400 1.000 33.60738 197 TYR D O 1
ATOM 15696 N N . ILE D 1 198 ? 30.38516 77.84372 93.53600 1.000 35.37927 198 ILE D N 1
ATOM 15697 C CA . ILE D 1 198 ? 30.87215 78.29500 92.23685 1.000 33.16303 198 ILE D CA 1
ATOM 15698 C C . ILE D 1 198 ? 29.67939 78.69528 91.36483 1.000 36.30870 198 ILE D C 1
ATOM 15699 O O . ILE D 1 198 ? 28.80738 77.86882 91.07667 1.000 32.38233 198 ILE D O 1
ATOM 15704 N N . GLU D 1 199 ? 29.64460 79.96868 90.94449 1.000 37.06471 199 GLU D N 1
ATOM 15705 C CA . GLU D 1 199 ? 28.58596 80.55934 90.12653 1.000 38.58694 199 GLU D CA 1
ATOM 15706 C C . GLU D 1 199 ? 28.85038 80.48160 88.62020 1.000 38.32595 199 GLU D C 1
ATOM 15707 O O . GLU D 1 199 ? 27.92880 80.19992 87.84723 1.000 37.78288 199 GLU D O 1
ATOM 15713 N N . ASP D 1 200 ? 30.07119 80.77631 88.17825 1.000 33.69972 200 ASP D N 1
ATOM 15714 C CA . ASP D 1 200 ? 30.35222 80.89627 86.75558 1.000 33.33657 200 ASP D CA 1
ATOM 15715 C C . ASP D 1 200 ? 31.80458 80.53782 86.50298 1.000 37.46821 200 ASP D C 1
ATOM 15716 O O . ASP D 1 200 ? 32.66221 80.68662 87.38324 1.000 34.69428 200 ASP D O 1
ATOM 15721 N N . ILE D 1 201 ? 32.06695 80.04871 85.29221 1.000 33.06750 201 ILE D N 1
ATOM 15722 C CA . ILE D 1 201 ? 33.40880 79.68962 84.84403 1.000 33.57688 201 ILE D CA 1
ATOM 15723 C C . ILE D 1 201 ? 33.53793 80.10628 83.38576 1.000 35.71691 201 ILE D C 1
ATOM 15724 O O . ILE D 1 201 ? 32.58965 79.97845 82.60431 1.000 33.93642 201 ILE D O 1
ATOM 15729 N N . SER D 1 202 ? 34.69733 80.64390 83.03073 1.000 33.50781 202 SER D N 1
ATOM 15730 C CA . SER D 1 202 ? 35.04401 80.93448 81.65171 1.000 32.81313 202 SER D CA 1
ATOM 15731 C C . SER D 1 202 ? 36.41294 80.33640 81.38945 1.000 39.43701 202 SER D C 1
ATOM 15732 O O . SER D 1 202 ? 37.30677 80.44095 82.23563 1.000 32.31503 202 SER D O 1
ATOM 15735 N N . VAL D 1 203 ? 36.56787 79.68806 80.23481 1.000 32.84437 203 VAL D N 1
ATOM 15736 C CA . VAL D 1 203 ? 37.84666 79.12268 79.81971 1.000 37.45610 203 VAL D CA 1
ATOM 15737 C C . VAL D 1 203 ? 38.13423 79.57422 78.39520 1.000 42.36716 203 VAL D C 1
ATOM 15738 O O . VAL D 1 203 ? 37.24439 79.55928 77.53431 1.000 38.95285 203 VAL D O 1
ATOM 15742 N N . ARG D 1 204 ? 39.37449 79.98982 78.15636 1.000 39.02413 204 ARG D N 1
ATOM 15743 C CA . ARG D 1 204 ? 39.89425 80.27694 76.83026 1.000 34.18844 204 ARG D CA 1
ATOM 15744 C C . ARG D 1 204 ? 41.24934 79.60009 76.74763 1.000 44.19568 204 ARG D C 1
ATOM 15745 O O . ARG D 1 204 ? 41.94128 79.48291 77.75994 1.000 38.18989 204 ARG D O 1
ATOM 15753 N N . THR D 1 205 ? 41.62325 79.13113 75.55335 1.000 40.05941 205 THR D N 1
ATOM 15754 C CA . THR D 1 205 ? 42.86718 78.39412 75.38525 1.000 43.08392 205 THR D CA 1
ATOM 15755 C C . THR D 1 205 ? 43.66559 78.96770 74.21921 1.000 46.92288 205 THR D C 1
ATOM 15756 O O . THR D 1 205 ? 43.09449 79.43416 73.23201 1.000 41.34578 205 THR D O 1
ATOM 15760 N N . THR D 1 206 ? 44.99362 78.95518 74.35545 1.000 45.66868 206 THR D N 1
ATOM 15761 C CA . THR D 1 206 ? 45.92438 79.27776 73.27915 1.000 46.31389 206 THR D CA 1
ATOM 15762 C C . THR D 1 206 ? 46.93759 78.14760 73.16342 1.000 44.25711 206 THR D C 1
ATOM 15763 O O . THR D 1 206 ? 47.03237 77.27599 74.03541 1.000 44.38370 206 THR D O 1
ATOM 15767 N N . VAL D 1 207 ? 47.69476 78.15424 72.06625 1.000 43.42339 207 VAL D N 1
ATOM 15768 C CA . VAL D 1 207 ? 48.69830 77.12696 71.79788 1.000 48.41523 207 VAL D CA 1
ATOM 15769 C C . VAL D 1 207 ? 49.98262 77.79487 71.32353 1.000 47.84486 207 VAL D C 1
ATOM 15770 O O . VAL D 1 207 ? 49.95411 78.62585 70.40927 1.000 49.47438 207 VAL D O 1
ATOM 15774 N N . ASP D 1 208 ? 51.10573 77.43513 71.94269 1.000 54.70716 208 ASP D N 1
ATOM 15775 C CA . ASP D 1 208 ? 52.43082 77.79728 71.43645 1.000 60.15278 208 ASP D CA 1
ATOM 15776 C C . ASP D 1 208 ? 53.17651 76.51056 71.10716 1.000 60.85511 208 ASP D C 1
ATOM 15777 O O . ASP D 1 208 ? 53.64648 75.80918 72.01246 1.000 56.11052 208 ASP D O 1
ATOM 15782 N N . ASP D 1 209 ? 53.28289 76.22147 69.80715 1.000 61.36577 209 ASP D N 1
ATOM 15783 C CA . ASP D 1 209 ? 53.75492 74.94780 69.28067 1.000 61.74054 209 ASP D CA 1
ATOM 15784 C C . ASP D 1 209 ? 53.13535 73.76831 70.02038 1.000 59.81871 209 ASP D C 1
ATOM 15785 O O . ASP D 1 209 ? 51.96155 73.44465 69.80633 1.000 62.39380 209 ASP D O 1
ATOM 15790 N N . LYS D 1 210 ? 53.91033 73.11457 70.88473 1.000 55.75251 210 LYS D N 1
ATOM 15791 C CA . LYS D 1 210 ? 53.43825 71.90721 71.54891 1.000 57.62097 210 LYS D CA 1
ATOM 15792 C C . LYS D 1 210 ? 52.72436 72.18385 72.86829 1.000 53.24989 210 LYS D C 1
ATOM 15793 O O . LYS D 1 210 ? 52.07131 71.28138 73.40309 1.000 53.40277 210 LYS D O 1
ATOM 15799 N N . ASP D 1 211 ? 52.81283 73.39613 73.39990 1.000 53.06773 211 ASP D N 1
ATOM 15800 C CA . ASP D 1 211 ? 52.30592 73.68434 74.73455 1.000 53.70801 211 ASP D CA 1
ATOM 15801 C C . ASP D 1 211 ? 50.98530 74.44151 74.65043 1.000 47.42251 211 ASP D C 1
ATOM 15802 O O . ASP D 1 211 ? 50.87075 75.43517 73.92809 1.000 48.07302 211 ASP D O 1
ATOM 15807 N N . GLY D 1 212 ? 49.99654 73.97268 75.38764 1.000 47.82651 212 GLY D N 1
ATOM 15808 C CA . GLY D 1 212 ? 48.76450 74.70726 75.53040 1.000 48.94557 212 GLY D CA 1
ATOM 15809 C C . GLY D 1 212 ? 48.80067 75.61492 76.74678 1.000 45.64241 212 GLY D C 1
ATOM 15810 O O . GLY D 1 212 ? 49.44711 75.31506 77.74661 1.000 50.77554 212 GLY D O 1
ATOM 15811 N N . MET D 1 213 ? 48.11320 76.73969 76.63634 1.000 42.62878 213 MET D N 1
ATOM 15812 C CA . MET D 1 213 ? 47.89638 77.66246 77.73307 1.000 41.72988 213 MET D CA 1
ATOM 15813 C C . MET D 1 213 ? 46.39733 77.73722 78.02579 1.000 43.47165 213 MET D C 1
ATOM 15814 O O . MET D 1 213 ? 45.60255 77.99855 77.12176 1.000 44.34499 213 MET D O 1
ATOM 15819 N N . VAL D 1 214 ? 46.01228 77.50646 79.28066 1.000 41.97097 214 VAL D N 1
ATOM 15820 C CA . VAL D 1 214 ? 44.61343 77.54594 79.71297 1.000 42.12280 214 VAL D CA 1
ATOM 15821 C C . VAL D 1 214 ? 44.39628 78.81265 80.53906 1.000 40.70289 214 VAL D C 1
ATOM 15822 O O . VAL D 1 214 ? 44.94740 78.94236 81.63897 1.000 40.77202 214 VAL D O 1
ATOM 15826 N N . HIS D 1 215 ? 43.60237 79.75037 80.01517 1.000 33.91531 215 HIS D N 1
ATOM 15827 C CA . HIS D 1 215 ? 43.13500 80.91702 80.76753 1.000 38.09843 215 HIS D CA 1
ATOM 15828 C C . HIS D 1 215 ? 41.76879 80.60300 81.37825 1.000 37.06774 215 HIS D C 1
ATOM 15829 O O . HIS D 1 215 ? 40.81465 80.30837 80.65419 1.000 35.59618 215 HIS D O 1
ATOM 15836 N N . TYR D 1 216 ? 41.65114 80.67569 82.69557 1.000 36.36014 216 TYR D N 1
ATOM 15837 C CA . TYR D 1 216 ? 40.34337 80.45554 83.29176 1.000 34.60149 216 TYR D CA 1
ATOM 15838 C C . TYR D 1 216 ? 39.99882 81.59568 84.22909 1.000 37.12980 216 TYR D C 1
ATOM 15839 O O . TYR D 1 216 ? 40.87534 82.27534 84.77107 1.000 37.95256 216 TYR D O 1
ATOM 15848 N N . GLU D 1 217 ? 38.69729 81.77661 84.42146 1.000 35.59209 217 GLU D N 1
ATOM 15849 C CA . GLU D 1 217 ? 38.16508 82.73828 85.37714 1.000 39.80469 217 GLU D CA 1
ATOM 15850 C C . GLU D 1 217 ? 36.97868 82.10676 86.09470 1.000 38.27431 217 GLU D C 1
ATOM 15851 O O . GLU D 1 217 ? 36.02677 81.65228 85.44771 1.000 33.65917 217 GLU D O 1
ATOM 15857 N N . ILE D 1 218 ? 37.04076 82.05705 87.42522 1.000 32.15921 218 ILE D N 1
ATOM 15858 C CA . ILE D 1 218 ? 36.02291 81.40563 88.24174 1.000 32.35031 218 ILE D CA 1
ATOM 15859 C C . ILE D 1 218 ? 35.37162 82.45199 89.13125 1.000 38.57748 218 ILE D C 1
ATOM 15860 O O . ILE D 1 218 ? 36.06408 83.16169 89.87048 1.000 40.62694 218 ILE D O 1
ATOM 15865 N N . LYS D 1 219 ? 34.04790 82.52406 89.08275 1.000 34.72110 219 LYS D N 1
ATOM 15866 C CA . LYS D 1 219 ? 33.27264 83.42412 89.92224 1.000 36.06791 219 LYS D CA 1
ATOM 15867 C C . LYS D 1 219 ? 32.58578 82.61241 91.01506 1.000 38.93163 219 LYS D C 1
ATOM 15868 O O . LYS D 1 219 ? 31.99108 81.56432 90.73725 1.000 33.55514 219 LYS D O 1
ATOM 15874 N N . THR D 1 220 ? 32.72057 83.06983 92.26052 1.000 35.86968 220 THR D N 1
ATOM 15875 C CA . THR D 1 220 ? 32.05733 82.48149 93.41855 1.000 34.98326 220 THR D CA 1
ATOM 15876 C C . THR D 1 220 ? 31.28825 83.57887 94.13637 1.000 36.09624 220 THR D C 1
ATOM 15877 O O . THR D 1 220 ? 31.38835 84.75700 93.79406 1.000 39.91773 220 THR D O 1
ATOM 15881 N N . ASN D 1 221 ? 30.49290 83.19082 95.13175 1.000 38.50829 221 ASN D N 1
ATOM 15882 C CA . ASN D 1 221 ? 29.84460 84.16887 95.99374 1.000 37.93095 221 ASN D CA 1
ATOM 15883 C C . ASN D 1 221 ? 30.60389 84.37756 97.30199 1.000 34.77401 221 ASN D C 1
ATOM 15884 O O . ASN D 1 221 ? 30.00747 84.80988 98.28877 1.000 40.82348 221 ASN D O 1
ATOM 15889 N N . ALA D 1 222 ? 31.90907 84.09027 97.32182 1.000 32.31942 222 ALA D N 1
ATOM 15890 C CA . ALA D 1 222 ? 32.77044 84.42263 98.45608 1.000 36.07976 222 ALA D CA 1
ATOM 15891 C C . ALA D 1 222 ? 34.22837 84.47613 98.00926 1.000 34.50310 222 ALA D C 1
ATOM 15892 O O . ALA D 1 222 ? 35.01404 83.57997 98.32602 1.000 36.83755 222 ALA D O 1
ATOM 15894 N N . GLU D 1 223 ? 34.60453 85.52876 97.28404 1.000 36.98925 223 GLU D N 1
ATOM 15895 C CA . GLU D 1 223 ? 35.87234 85.53888 96.55398 1.000 40.11623 223 GLU D CA 1
ATOM 15896 C C . GLU D 1 223 ? 37.10721 85.52976 97.45680 1.000 43.05763 223 GLU D C 1
ATOM 15897 O O . GLU D 1 223 ? 38.20905 85.23082 96.97353 1.000 44.17598 223 GLU D O 1
ATOM 15903 N N . GLU D 1 224 ? 36.96117 85.88660 98.73513 1.000 39.89678 224 GLU D N 1
ATOM 15904 C CA . GLU D 1 224 ? 38.09264 85.86685 99.65408 1.000 42.93124 224 GLU D CA 1
ATOM 15905 C C . GLU D 1 224 ? 38.44819 84.45909 100.13086 1.000 41.00081 224 GLU D C 1
ATOM 15906 O O . GLU D 1 224 ? 39.53959 84.26844 100.64654 1.000 43.29904 224 GLU D O 1
ATOM 15912 N N . LYS D 1 225 ? 37.54920 83.49005 100.03426 1.000 37.92834 225 LYS D N 1
ATOM 15913 C CA . LYS D 1 225 ? 37.77365 82.16262 100.57344 1.000 37.42668 225 LYS D CA 1
ATOM 15914 C C . LYS D 1 225 ? 38.67979 81.37764 99.58876 1.000 39.18163 225 LYS D C 1
ATOM 15915 O O . LYS D 1 225 ? 38.98458 81.82383 98.48463 1.000 42.60497 225 LYS D O 1
ATOM 15921 N N . PHE D 1 226 ? 39.15917 80.23835 100.06711 1.000 40.21970 226 PHE D N 1
ATOM 15922 C CA . PHE D 1 226 ? 40.10140 79.34257 99.36333 1.000 47.35779 226 PHE D CA 1
ATOM 15923 C C . PHE D 1 226 ? 39.50099 78.48827 98.25195 1.000 38.56344 226 PHE D C 1
ATOM 15924 O O . PHE D 1 226 ? 38.29909 78.21065 98.25640 1.000 43.61397 226 PHE D O 1
ATOM 15932 N N . ILE D 1 227 ? 40.22246 78.48506 97.11099 1.000 40.50234 227 ILE D N 1
ATOM 15933 C CA . ILE D 1 227 ? 39.85513 77.60781 96.03073 1.000 42.99568 227 ILE D CA 1
ATOM 15934 C C . ILE D 1 227 ? 41.06426 76.74180 95.70989 1.000 45.61664 227 ILE D C 1
ATOM 15935 O O . ILE D 1 227 ? 42.21393 77.16616 95.87123 1.000 43.98301 227 ILE D O 1
ATOM 15940 N N . LYS D 1 228 ? 40.81078 75.48839 95.30703 1.000 43.86186 228 LYS D N 1
ATOM 15941 C CA . LYS D 1 228 ? 41.81176 74.59800 94.68795 1.000 41.77999 228 LYS D CA 1
ATOM 15942 C C . LYS D 1 228 ? 41.30848 74.22483 93.28902 1.000 43.09774 228 LYS D C 1
ATOM 15943 O O . LYS D 1 228 ? 40.18726 73.71839 93.13900 1.000 35.57026 228 LYS D O 1
ATOM 15949 N N . VAL D 1 229 ? 42.13804 74.47937 92.28192 1.000 37.16808 229 VAL D N 1
ATOM 15950 C CA . VAL D 1 229 ? 41.83353 74.24280 90.87599 1.000 40.73322 229 VAL D CA 1
ATOM 15951 C C . VAL D 1 229 ? 42.84657 73.24550 90.31887 1.000 42.50330 229 VAL D C 1
ATOM 15952 O O . VAL D 1 229 ? 44.05787 73.48994 90.38306 1.000 42.20736 229 VAL D O 1
ATOM 15956 N N . TYR D 1 230 ? 42.35539 72.13073 89.77650 1.000 38.30996 230 TYR D N 1
ATOM 15957 C CA . TYR D 1 230 ? 43.17205 71.17971 89.03885 1.000 37.43435 230 TYR D CA 1
ATOM 15958 C C . TYR D 1 230 ? 42.77054 71.16990 87.57236 1.000 40.10660 230 TYR D C 1
ATOM 15959 O O . TYR D 1 230 ? 41.59838 71.35661 87.22801 1.000 36.33362 230 TYR D O 1
ATOM 15968 N N . ILE D 1 231 ? 43.74585 70.90063 86.71238 1.000 37.78508 231 ILE D N 1
ATOM 15969 C CA . ILE D 1 231 ? 43.48298 70.51579 85.33447 1.000 35.96233 231 ILE D CA 1
ATOM 15970 C C . ILE D 1 231 ? 43.89549 69.06338 85.19432 1.000 36.48358 231 ILE D C 1
ATOM 15971 O O . ILE D 1 231 ? 45.05537 68.71266 85.43804 1.000 40.51408 231 ILE D O 1
ATOM 15976 N N . ARG D 1 232 ? 42.93832 68.21990 84.83151 1.000 33.20111 232 ARG D N 1
ATOM 15977 C CA . ARG D 1 232 ? 43.12111 66.78139 84.73543 1.000 36.31656 232 ARG D CA 1
ATOM 15978 C C . ARG D 1 232 ? 42.99543 66.35483 83.28175 1.000 37.60410 232 ARG D C 1
ATOM 15979 O O . ARG D 1 232 ? 42.17717 66.90265 82.53441 1.000 39.42664 232 ARG D O 1
ATOM 15987 N N . ASP D 1 233 ? 43.80097 65.37526 82.88495 1.000 41.68744 233 ASP D N 1
ATOM 15988 C CA . ASP D 1 233 ? 43.72246 64.84873 81.52951 1.000 43.61001 233 ASP D CA 1
ATOM 15989 C C . ASP D 1 233 ? 42.62275 63.78833 81.48405 1.000 44.36089 233 ASP D C 1
ATOM 15990 O O . ASP D 1 233 ? 41.92136 63.55262 82.47664 1.000 40.12871 233 ASP D O 1
ATOM 15995 N N . GLU D 1 234 ? 42.46300 63.12475 80.32314 1.000 41.29929 234 GLU D N 1
ATOM 15996 C CA . GLU D 1 234 ? 41.40791 62.12950 80.18322 1.000 45.82762 234 GLU D CA 1
ATOM 15997 C C . GLU D 1 234 ? 41.66246 60.91563 81.05694 1.000 48.03165 234 GLU D C 1
ATOM 15998 O O . GLU D 1 234 ? 40.72830 60.15297 81.33692 1.000 51.17776 234 GLU D O 1
ATOM 16004 N N . LYS D 1 235 ? 42.89494 60.71705 81.50089 1.000 45.98167 235 LYS D N 1
ATOM 16005 C CA . LYS D 1 235 ? 43.25583 59.71608 82.47905 1.000 49.25874 235 LYS D CA 1
ATOM 16006 C C . LYS D 1 235 ? 42.94897 60.16903 83.89158 1.000 51.02439 235 LYS D C 1
ATOM 16007 O O . LYS D 1 235 ? 43.32896 59.48024 84.85477 1.000 49.32375 235 LYS D O 1
ATOM 16013 N N . ASN D 1 236 ? 42.30994 61.33166 84.05365 1.000 49.87976 236 ASN D N 1
ATOM 16014 C CA . ASN D 1 236 ? 42.02394 61.96170 85.33655 1.000 48.29751 236 ASN D CA 1
ATOM 16015 C C . ASN D 1 236 ? 43.28260 62.33793 86.11681 1.000 49.13783 236 ASN D C 1
ATOM 16016 O O . ASN D 1 236 ? 43.21282 62.60104 87.32707 1.000 49.46246 236 ASN D O 1
ATOM 16021 N N . GLN D 1 237 ? 44.43188 62.38137 85.46794 1.000 48.19407 237 GLN D N 1
ATOM 16022 C CA . GLN D 1 237 ? 45.67247 62.69817 86.14844 1.000 48.07684 237 GLN D CA 1
ATOM 16023 C C . GLN D 1 237 ? 45.93232 64.19705 86.11042 1.000 47.01425 237 GLN D C 1
ATOM 16024 O O . GLN D 1 237 ? 45.71192 64.85224 85.08744 1.000 41.23784 237 GLN D O 1
ATOM 16030 N N . VAL D 1 238 ? 46.40974 64.73027 87.23878 1.000 43.19477 238 VAL D N 1
ATOM 16031 C CA . VAL D 1 238 ? 46.64198 66.16342 87.36443 1.000 40.44844 238 VAL D CA 1
ATOM 16032 C C . VAL D 1 238 ? 47.81786 66.56137 86.49037 1.000 40.57112 238 VAL D C 1
ATOM 16033 O O . VAL D 1 238 ? 48.90406 65.97888 86.57539 1.000 47.69671 238 VAL D O 1
ATOM 16037 N N . VAL D 1 239 ? 47.60880 67.55645 85.63808 1.000 41.21745 239 VAL D N 1
ATOM 16038 C CA . VAL D 1 239 ? 48.68469 68.11179 84.82821 1.000 38.82936 239 VAL D CA 1
ATOM 16039 C C . VAL D 1 239 ? 48.95638 69.56314 85.15707 1.000 41.20532 239 VAL D C 1
ATOM 16040 O O . VAL D 1 239 ? 49.90346 70.14060 84.60670 1.000 42.63853 239 VAL D O 1
ATOM 16044 N N . ALA D 1 240 ? 48.16569 70.16504 86.03639 1.000 42.41793 240 ALA D N 1
ATOM 16045 C CA . ALA D 1 240 ? 48.34461 71.54423 86.44745 1.000 42.47669 240 ALA D CA 1
ATOM 16046 C C . ALA D 1 240 ? 47.45631 71.78980 87.65669 1.000 43.98641 240 ALA D C 1
ATOM 16047 O O . ALA D 1 240 ? 46.51601 71.03691 87.92049 1.000 43.63692 240 ALA D O 1
ATOM 16049 N N . GLU D 1 241 ? 47.75732 72.86826 88.37401 1.000 45.47784 241 GLU D N 1
ATOM 16050 C CA . GLU D 1 241 ? 47.27947 73.06116 89.73373 1.000 44.08229 241 GLU D CA 1
ATOM 16051 C C . GLU D 1 241 ? 47.38864 74.53546 90.07604 1.000 42.69759 241 GLU D C 1
ATOM 16052 O O . GLU D 1 241 ? 48.39389 75.16879 89.73825 1.000 40.88412 241 GLU D O 1
ATOM 16058 N N . SER D 1 242 ? 46.37486 75.07537 90.75709 1.000 36.22222 242 SER D N 1
ATOM 16059 C CA . SER D 1 242 ? 46.46964 76.46303 91.19145 1.000 35.36605 242 SER D CA 1
ATOM 16060 C C . SER D 1 242 ? 45.46209 76.74943 92.29603 1.000 40.25388 242 SER D C 1
ATOM 16061 O O . SER D 1 242 ? 44.47859 76.02476 92.48177 1.000 40.62197 242 SER D O 1
ATOM 16064 N N . ASN D 1 243 ? 45.73258 77.83022 93.02864 1.000 36.77038 243 ASN D N 1
ATOM 16065 C CA . ASN D 1 243 ? 44.87583 78.31262 94.09902 1.000 36.80475 243 ASN D CA 1
ATOM 16066 C C . ASN D 1 243 ? 44.27146 79.66743 93.78249 1.000 37.16025 243 ASN D C 1
ATOM 16067 O O . ASN D 1 243 ? 43.74649 80.32546 94.68457 1.000 38.08081 243 ASN D O 1
ATOM 16072 N N . GLU D 1 244 ? 44.34266 80.10097 92.53200 1.000 33.88412 244 GLU D N 1
ATOM 16073 C CA . GLU D 1 244 ? 43.81387 81.38817 92.12184 1.000 35.28116 244 GLU D CA 1
ATOM 16074 C C . GLU D 1 244 ? 42.45785 81.21510 91.44807 1.000 38.59227 244 GLU D C 1
ATOM 16075 O O . GLU D 1 244 ? 42.20856 80.23297 90.73958 1.000 35.57140 244 GLU D O 1
ATOM 16081 N N . MET D 1 245 ? 41.58414 82.19319 91.67208 1.000 36.36432 245 MET D N 1
ATOM 16082 C CA . MET D 1 245 ? 40.27031 82.19556 91.04151 1.000 38.06804 245 MET D CA 1
ATOM 16083 C C . MET D 1 245 ? 40.34011 82.59403 89.57403 1.000 40.55289 245 MET D C 1
ATOM 16084 O O . MET D 1 245 ? 39.43257 82.25889 88.80054 1.000 38.02397 245 MET D O 1
ATOM 16089 N N . LYS D 1 246 ? 41.37199 83.34247 89.19659 1.000 35.58690 246 LYS D N 1
ATOM 16090 C CA . LYS D 1 246 ? 41.68511 83.66781 87.81402 1.000 34.58821 246 LYS D CA 1
ATOM 16091 C C . LYS D 1 246 ? 43.15545 83.35054 87.60992 1.000 39.31425 246 LYS D C 1
ATOM 16092 O O . LYS D 1 246 ? 43.99751 83.79281 88.39616 1.000 39.19879 246 LYS D O 1
ATOM 16098 N N . ASP D 1 247 ? 43.46674 82.55386 86.59283 1.000 33.88405 247 ASP D N 1
ATOM 16099 C CA . ASP D 1 247 ? 44.84916 82.17788 86.36595 1.000 34.87065 247 ASP D CA 1
ATOM 16100 C C . ASP D 1 247 ? 45.06976 81.85656 84.89263 1.000 43.45889 247 ASP D C 1
ATOM 16101 O O . ASP D 1 247 ? 44.13189 81.74388 84.09068 1.000 38.55570 247 ASP D O 1
ATOM 16106 N N . MET D 1 248 ? 46.34779 81.72202 84.55468 1.000 38.71624 248 MET D N 1
ATOM 16107 C CA . MET D 1 248 ? 46.80271 81.29081 83.24475 1.000 43.07321 248 MET D CA 1
ATOM 16108 C C . MET D 1 248 ? 47.78403 80.16717 83.50082 1.000 45.25111 248 MET D C 1
ATOM 16109 O O . MET D 1 248 ? 48.81325 80.38656 84.14425 1.000 49.09693 248 MET D O 1
ATOM 16114 N N . VAL D 1 249 ? 47.46335 78.96936 83.03030 1.000 42.94452 249 VAL D N 1
ATOM 16115 C CA . VAL D 1 249 ? 48.21282 77.77600 83.38994 1.000 39.69470 249 VAL D CA 1
ATOM 16116 C C . VAL D 1 249 ? 48.64251 77.03746 82.12772 1.000 46.32474 249 VAL D C 1
ATOM 16117 O O . VAL D 1 249 ? 47.88139 76.94214 81.15984 1.000 43.62190 249 VAL D O 1
ATOM 16121 N N . LEU D 1 250 ? 49.86181 76.50729 82.14102 1.000 45.97996 250 LEU D N 1
ATOM 16122 C CA . LEU D 1 250 ? 50.46556 75.89284 80.96498 1.000 45.91940 250 LEU D CA 1
ATOM 16123 C C . LEU D 1 250 ? 50.28078 74.38054 80.99920 1.000 45.14618 250 LEU D C 1
ATOM 16124 O O . LEU D 1 250 ? 50.48408 73.75022 82.03835 1.000 42.11554 250 LEU D O 1
ATOM 16129 N N . VAL D 1 251 ? 49.88109 73.80627 79.86509 1.000 47.97769 251 VAL D N 1
ATOM 16130 C CA . VAL D 1 251 ? 49.71697 72.36287 79.71278 1.000 44.49554 251 VAL D CA 1
ATOM 16131 C C . VAL D 1 251 ? 50.77963 71.90736 78.71826 1.000 48.19690 251 VAL D C 1
ATOM 16132 O O . VAL D 1 251 ? 50.66187 72.14067 77.50832 1.000 46.30701 251 VAL D O 1
ATOM 16136 N N . LYS D 1 252 ? 51.83724 71.28243 79.22989 1.000 48.21508 252 LYS D N 1
ATOM 16137 C CA . LYS D 1 252 ? 52.94591 70.87721 78.38736 1.000 51.08774 252 LYS D CA 1
ATOM 16138 C C . LYS D 1 252 ? 52.50785 69.76340 77.45010 1.000 47.71796 252 LYS D C 1
ATOM 16139 O O . LYS D 1 252 ? 51.80903 68.83461 77.85780 1.000 45.26807 252 LYS D O 1
ATOM 16145 N N . ASP D 1 253 ? 52.93764 69.85145 76.18671 1.000 47.90343 253 ASP D N 1
ATOM 16146 C CA . ASP D 1 253 ? 52.62493 68.83740 75.18459 1.000 48.91984 253 ASP D CA 1
ATOM 16147 C C . ASP D 1 253 ? 51.12831 68.54068 75.15249 1.000 45.98531 253 ASP D C 1
ATOM 16148 O O . ASP D 1 253 ? 50.69512 67.39189 75.27218 1.000 44.92302 253 ASP D O 1
ATOM 16153 N N . ALA D 1 254 ? 50.33342 69.59827 75.01616 1.000 42.79071 254 ALA D N 1
ATOM 16154 C CA . ALA D 1 254 ? 48.88590 69.47522 75.15302 1.000 43.88340 254 ALA D CA 1
ATOM 16155 C C . ALA D 1 254 ? 48.28787 68.59038 74.06064 1.000 45.11942 254 ALA D C 1
ATOM 16156 O O . ALA D 1 254 ? 48.66713 68.67270 72.88642 1.000 45.36495 254 ALA D O 1
ATOM 16158 N N . GLN D 1 255 ? 47.35130 67.73112 74.45913 1.000 41.55592 255 GLN D N 1
ATOM 16159 C CA . GLN D 1 255 ? 46.55388 66.95762 73.51201 1.000 42.40071 255 GLN D CA 1
ATOM 16160 C C . GLN D 1 255 ? 45.43693 67.83943 72.97289 1.000 40.37732 255 GLN D C 1
ATOM 16161 O O . GLN D 1 255 ? 44.47659 68.13018 73.68707 1.000 38.86288 255 GLN D O 1
ATOM 16167 N N . LEU D 1 256 ? 45.54719 68.25882 71.71772 1.000 39.34964 256 LEU D N 1
ATOM 16168 C CA . LEU D 1 256 ? 44.58254 69.20495 71.18551 1.000 41.26462 256 LEU D CA 1
ATOM 16169 C C . LEU D 1 256 ? 43.24366 68.52422 70.90256 1.000 39.10695 256 LEU D C 1
ATOM 16170 O O . LEU D 1 256 ? 43.16270 67.32091 70.64124 1.000 37.39996 256 LEU D O 1
ATOM 16175 N N . TRP D 1 257 ? 42.18328 69.31151 70.97887 1.000 35.28978 257 TRP D N 1
ATOM 16176 C CA . TRP D 1 257 ? 40.86703 68.85014 70.57244 1.000 37.06698 257 TRP D CA 1
ATOM 16177 C C . TRP D 1 257 ? 40.78836 68.94889 69.05109 1.000 34.79039 257 TRP D C 1
ATOM 16178 O O . TRP D 1 257 ? 40.89306 70.04976 68.49460 1.000 33.74487 257 TRP D O 1
ATOM 16189 N N . GLN D 1 258 ? 40.63937 67.78620 68.36009 1.000 33.20324 258 GLN D N 1
ATOM 16190 C CA . GLN D 1 258 ? 40.62145 67.84025 66.88704 1.000 36.73508 258 GLN D CA 1
ATOM 16191 C C . GLN D 1 258 ? 39.26669 67.42019 66.30681 1.000 31.30648 258 GLN D C 1
ATOM 16192 O O . GLN D 1 258 ? 38.59350 66.54382 66.85551 1.000 29.72932 258 GLN D O 1
ATOM 16198 N N . PRO D 1 259 ? 38.86374 67.98269 65.16903 1.000 34.56996 259 PRO D N 1
ATOM 16199 C CA . PRO D 1 259 ? 37.67536 67.46392 64.47262 1.000 34.16063 259 PRO D CA 1
ATOM 16200 C C . PRO D 1 259 ? 37.81080 65.96986 64.20772 1.000 33.34235 259 PRO D C 1
ATOM 16201 O O . PRO D 1 259 ? 38.83115 65.49977 63.70498 1.000 37.31519 259 PRO D O 1
ATOM 16205 N N . GLY D 1 260 ? 36.80269 65.20352 64.60770 1.000 32.83964 260 GLY D N 1
ATOM 16206 C CA . GLY D 1 260 ? 36.90140 63.75692 64.48489 1.000 27.69097 260 GLY D CA 1
ATOM 16207 C C . GLY D 1 260 ? 37.80719 63.07117 65.48415 1.000 33.83838 260 GLY D C 1
ATOM 16208 O O . GLY D 1 260 ? 37.84322 61.83788 65.50819 1.000 35.87343 260 GLY D O 1
ATOM 16209 N N . SER D 1 261 ? 38.53831 63.82041 66.32175 1.000 34.08123 261 SER D N 1
ATOM 16210 C CA . SER D 1 261 ? 39.37250 63.19702 67.35243 1.000 37.07392 261 SER D CA 1
ATOM 16211 C C . SER D 1 261 ? 39.39337 64.12949 68.57444 1.000 39.55322 261 SER D C 1
ATOM 16212 O O . SER D 1 261 ? 40.30757 64.93745 68.78561 1.000 33.80155 261 SER D O 1
ATOM 16215 N N . ALA D 1 262 ? 38.35606 64.00858 69.39446 1.000 37.82533 262 ALA D N 1
ATOM 16216 C CA . ALA D 1 262 ? 38.18206 64.89805 70.52930 1.000 35.79736 262 ALA D CA 1
ATOM 16217 C C . ALA D 1 262 ? 39.16775 64.56652 71.64701 1.000 36.36248 262 ALA D C 1
ATOM 16218 O O . ALA D 1 262 ? 39.52453 63.40851 71.87377 1.000 33.75305 262 ALA D O 1
ATOM 16220 N N . TYR D 1 263 ? 39.60651 65.60109 72.35444 1.000 35.34545 263 TYR D N 1
ATOM 16221 C CA . TYR D 1 263 ? 40.27166 65.40041 73.63477 1.000 36.14098 263 TYR D CA 1
ATOM 16222 C C . TYR D 1 263 ? 39.75282 66.45379 74.59108 1.000 30.24021 263 TYR D C 1
ATOM 16223 O O . TYR D 1 263 ? 39.74270 67.64252 74.26217 1.000 31.33275 263 TYR D O 1
ATOM 16232 N N . LEU D 1 264 ? 39.27952 66.01670 75.75155 1.000 34.42285 264 LEU D N 1
ATOM 16233 C CA . LEU D 1 264 ? 38.69981 66.91936 76.73747 1.000 36.45825 264 LEU D CA 1
ATOM 16234 C C . LEU D 1 264 ? 39.52897 66.86268 78.01325 1.000 36.86841 264 LEU D C 1
ATOM 16235 O O . LEU D 1 264 ? 39.70074 65.78820 78.59563 1.000 32.97389 264 LEU D O 1
ATOM 16240 N N . TYR D 1 265 ? 40.05066 68.01144 78.43381 1.000 34.85969 265 TYR D N 1
ATOM 16241 C CA . TYR D 1 265 ? 40.58549 68.13421 79.77961 1.000 34.02476 265 TYR D CA 1
ATOM 16242 C C . TYR D 1 265 ? 39.45323 68.48352 80.74448 1.000 37.33918 265 TYR D C 1
ATOM 16243 O O . TYR D 1 265 ? 38.31059 68.73732 80.34434 1.000 34.52499 265 TYR D O 1
ATOM 16252 N N . LYS D 1 266 ? 39.78365 68.49647 82.03437 1.000 37.32661 266 LYS D N 1
ATOM 16253 C CA . LYS D 1 266 ? 38.82269 68.78559 83.09399 1.000 37.78187 266 LYS D CA 1
ATOM 16254 C C . LYS D 1 266 ? 39.36808 69.90008 83.97330 1.000 34.45737 266 LYS D C 1
ATOM 16255 O O . LYS D 1 266 ? 40.48387 69.79526 84.48953 1.000 37.98637 266 LYS D O 1
ATOM 16261 N N . LEU D 1 267 ? 38.60762 70.98106 84.10048 1.000 34.89942 267 LEU D N 1
ATOM 16262 C CA . LEU D 1 267 ? 38.86303 72.00209 85.11334 1.000 30.50697 267 LEU D CA 1
ATOM 16263 C C . LEU D 1 267 ? 38.12865 71.54850 86.36542 1.000 32.04990 267 LEU D C 1
ATOM 16264 O O . LEU D 1 267 ? 36.90067 71.63386 86.44350 1.000 34.14575 267 LEU D O 1
ATOM 16269 N N . ASP D 1 268 ? 38.87846 71.03777 87.33128 1.000 33.34083 268 ASP D N 1
ATOM 16270 C CA . ASP D 1 268 ? 38.33944 70.37529 88.51316 1.000 35.80437 268 ASP D CA 1
ATOM 16271 C C . ASP D 1 268 ? 38.54571 71.30725 89.71180 1.000 36.65798 268 ASP D C 1
ATOM 16272 O O . ASP D 1 268 ? 39.68820 71.57610 90.10592 1.000 37.03047 268 ASP D O 1
ATOM 16277 N N . ILE D 1 269 ? 37.44383 71.81131 90.27626 1.000 33.50224 269 ILE D N 1
ATOM 16278 C CA . ILE D 1 269 ? 37.45195 72.97343 91.16865 1.000 33.15490 269 ILE D CA 1
ATOM 16279 C C . ILE D 1 269 ? 36.87538 72.57714 92.52043 1.000 39.43699 269 ILE D C 1
ATOM 16280 O O . ILE D 1 269 ? 35.70563 72.17135 92.60886 1.000 35.48444 269 ILE D O 1
ATOM 16285 N N . TYR D 1 270 ? 37.68636 72.71864 93.57437 1.000 36.16519 270 TYR D N 1
ATOM 16286 C CA . TYR D 1 270 ? 37.23698 72.56356 94.95485 1.000 36.29463 270 TYR D CA 1
ATOM 16287 C C . TYR D 1 270 ? 37.18559 73.93395 95.61643 1.000 37.70692 270 TYR D C 1
ATOM 16288 O O . TYR D 1 270 ? 38.15162 74.70248 95.54140 1.000 36.94539 270 TYR D O 1
ATOM 16297 N N . PHE D 1 271 ? 36.04319 74.24803 96.22712 1.000 30.50693 271 PHE D N 1
ATOM 16298 C CA . PHE D 1 271 ? 35.81292 75.57884 96.78233 1.000 34.90788 271 PHE D CA 1
ATOM 16299 C C . PHE D 1 271 ? 34.96675 75.41056 98.03895 1.000 36.28154 271 PHE D C 1
ATOM 16300 O O . PHE D 1 271 ? 33.75864 75.17966 97.94765 1.000 31.91026 271 PHE D O 1
ATOM 16308 N N . GLY D 1 272 ? 35.60710 75.51105 99.20001 1.000 34.47082 272 GLY D N 1
ATOM 16309 C CA . GLY D 1 272 ? 34.87247 75.34970 100.43955 1.000 36.16192 272 GLY D CA 1
ATOM 16310 C C . GLY D 1 272 ? 34.34397 73.94155 100.52780 1.000 36.22284 272 GLY D C 1
ATOM 16311 O O . GLY D 1 272 ? 35.09229 72.96786 100.43640 1.000 41.18677 272 GLY D O 1
ATOM 16312 N N . GLN D 1 273 ? 33.03858 73.80844 100.69442 1.000 40.79958 273 GLN D N 1
ATOM 16313 C CA . GLN D 1 273 ? 32.41337 72.49778 100.59504 1.000 39.86152 273 GLN D CA 1
ATOM 16314 C C . GLN D 1 273 ? 31.97398 72.15863 99.17217 1.000 37.13374 273 GLN D C 1
ATOM 16315 O O . GLN D 1 273 ? 31.48999 71.04934 98.94212 1.000 36.61499 273 GLN D O 1
ATOM 16321 N N . ASP D 1 274 ? 32.15524 73.06685 98.21691 1.000 35.77365 274 ASP D N 1
ATOM 16322 C CA . ASP D 1 274 ? 31.62415 72.91241 96.86645 1.000 35.04074 274 ASP D CA 1
ATOM 16323 C C . ASP D 1 274 ? 32.62518 72.22767 95.94684 1.000 32.58460 274 ASP D C 1
ATOM 16324 O O . ASP D 1 274 ? 33.82507 72.19111 96.20669 1.000 39.12459 274 ASP D O 1
ATOM 16329 N N . HIS D 1 275 ? 32.10733 71.69730 94.84059 1.000 37.73922 275 HIS D N 1
ATOM 16330 C CA . HIS D 1 275 ? 32.91043 70.99716 93.84788 1.000 35.35471 275 HIS D CA 1
ATOM 16331 C C . HIS D 1 275 ? 32.21749 71.12147 92.49390 1.000 36.49339 275 HIS D C 1
ATOM 16332 O O . HIS D 1 275 ? 31.02158 70.84297 92.38302 1.000 33.45982 275 HIS D O 1
ATOM 16339 N N . TYR D 1 276 ? 32.95806 71.56222 91.47850 1.000 34.04358 276 TYR D N 1
ATOM 16340 C CA . TYR D 1 276 ? 32.46050 71.59470 90.10803 1.000 35.22979 276 TYR D CA 1
ATOM 16341 C C . TYR D 1 276 ? 33.55812 71.13948 89.16080 1.000 35.73051 276 TYR D C 1
ATOM 16342 O O . TYR D 1 276 ? 34.72411 71.50989 89.33259 1.000 35.13161 276 TYR D O 1
ATOM 16351 N N . THR D 1 277 ? 33.18649 70.33289 88.16666 1.000 33.46617 277 THR D N 1
ATOM 16352 C CA . THR D 1 277 ? 34.13388 69.84013 87.17453 1.000 32.20887 277 THR D CA 1
ATOM 16353 C C . THR D 1 277 ? 33.63188 70.20220 85.78497 1.000 32.51175 277 THR D C 1
ATOM 16354 O O . THR D 1 277 ? 32.53891 69.79199 85.38499 1.000 33.68500 277 THR D O 1
ATOM 16358 N N . LEU D 1 278 ? 34.41885 70.98520 85.06775 1.000 31.49994 278 LEU D N 1
ATOM 16359 C CA . LEU D 1 278 ? 34.04153 71.48979 83.75724 1.000 29.38439 278 LEU D CA 1
ATOM 16360 C C . LEU D 1 278 ? 34.93542 70.90500 82.66942 1.000 35.27002 278 LEU D C 1
ATOM 16361 O O . LEU D 1 278 ? 36.13011 71.25010 82.60534 1.000 32.41461 278 LEU D O 1
ATOM 16366 N N . PRO D 1 279 ? 34.41601 70.04942 81.78471 1.000 36.14216 279 PRO D N 1
ATOM 16367 C CA . PRO D 1 279 ? 35.22217 69.59651 80.63992 1.000 30.04765 279 PRO D CA 1
ATOM 16368 C C . PRO D 1 279 ? 35.48300 70.73846 79.67047 1.000 33.00939 279 PRO D C 1
ATOM 16369 O O . PRO D 1 279 ? 34.68565 71.66864 79.55070 1.000 33.13375 279 PRO D O 1
ATOM 16373 N N . PHE D 1 280 ? 36.62445 70.66689 78.97924 1.000 31.56050 280 PHE D N 1
ATOM 16374 C CA . PHE D 1 280 ? 36.97758 71.68781 78.00266 1.000 31.74464 280 PHE D CA 1
ATOM 16375 C C . PHE D 1 280 ? 38.02376 71.12782 77.04126 1.000 31.28329 280 PHE D C 1
ATOM 16376 O O . PHE D 1 280 ? 38.74054 70.17188 77.35363 1.000 32.28842 280 PHE D O 1
ATOM 16384 N N . GLY D 1 281 ? 38.10105 71.73815 75.86390 1.000 31.43751 281 GLY D N 1
ATOM 16385 C CA . GLY D 1 281 ? 39.02648 71.30998 74.83540 1.000 31.06616 281 GLY D CA 1
ATOM 16386 C C . GLY D 1 281 ? 40.01626 72.41244 74.51680 1.000 35.63591 281 GLY D C 1
ATOM 16387 O O . GLY D 1 281 ? 39.68551 73.59718 74.56958 1.000 34.94146 281 GLY D O 1
ATOM 16388 N N . ILE D 1 282 ? 41.24676 72.01509 74.20228 1.000 33.41477 282 ILE D N 1
ATOM 16389 C CA . ILE D 1 282 ? 42.28606 72.96234 73.82366 1.000 32.88756 282 ILE D CA 1
ATOM 16390 C C . ILE D 1 282 ? 42.34500 72.97279 72.30242 1.000 33.39590 282 ILE D C 1
ATOM 16391 O O . ILE D 1 282 ? 42.75084 71.98453 71.68119 1.000 34.00084 282 ILE D O 1
ATOM 16396 N N . ARG D 1 283 ? 41.92115 74.07516 71.69124 1.000 34.99181 283 ARG D N 1
ATOM 16397 C CA . ARG D 1 283 ? 41.92111 74.15420 70.23700 1.000 36.34000 283 ARG D CA 1
ATOM 16398 C C . ARG D 1 283 ? 41.84036 75.61298 69.82611 1.000 33.7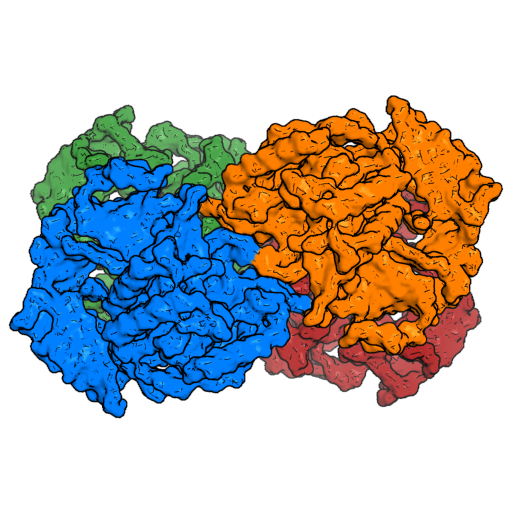5263 283 ARG D C 1
ATOM 16399 O O . ARG D 1 283 ? 41.22761 76.42821 70.51619 1.000 37.17009 283 ARG D O 1
ATOM 16407 N N . THR D 1 284 ? 42.45961 75.93010 68.69552 1.000 33.15884 284 THR D N 1
ATOM 16408 C CA . THR D 1 284 ? 42.47695 77.28361 68.15895 1.000 31.54864 284 THR D CA 1
ATOM 16409 C C . THR D 1 284 ? 41.67039 77.36203 66.87145 1.000 31.60999 284 THR D C 1
ATOM 16410 O O . THR D 1 284 ? 41.48580 76.36679 66.16427 1.000 30.98843 284 THR D O 1
ATOM 16414 N N . ILE D 1 285 ? 41.21614 78.57553 66.56439 1.000 33.82853 285 ILE D N 1
ATOM 16415 C CA . ILE D 1 285 ? 40.46031 78.87540 65.35157 1.000 36.37641 285 ILE D CA 1
ATOM 16416 C C . ILE D 1 285 ? 41.07078 80.09761 64.68632 1.000 37.62463 285 ILE D C 1
ATOM 16417 O O . ILE D 1 285 ? 41.30135 81.11749 65.34630 1.000 35.77434 285 ILE D O 1
ATOM 16422 N N . GLN D 1 286 ? 41.26485 80.02294 63.37458 1.000 34.69753 286 GLN D N 1
ATOM 16423 C CA . GLN D 1 286 ? 41.78561 81.16527 62.64464 1.000 38.87573 286 GLN D CA 1
ATOM 16424 C C . GLN D 1 286 ? 41.21178 81.16419 61.22748 1.000 37.79140 286 GLN D C 1
ATOM 16425 O O . GLN D 1 286 ? 41.24505 80.13393 60.54544 1.000 40.70845 286 GLN D O 1
ATOM 16431 N N . LEU D 1 287 ? 40.68788 82.30493 60.80179 1.000 39.84628 287 LEU D N 1
ATOM 16432 C CA . LEU D 1 287 ? 40.18917 82.49196 59.46994 1.000 43.20901 287 LEU D CA 1
ATOM 16433 C C . LEU D 1 287 ? 41.28058 83.08652 58.60286 1.000 47.97917 287 LEU D C 1
ATOM 16434 O O . LEU D 1 287 ? 41.83220 84.12881 58.92619 1.000 50.93457 287 LEU D O 1
ATOM 16439 N N . THR D 1 288 ? 41.59236 82.43273 57.49285 1.000 44.64468 288 THR D N 1
ATOM 16440 C CA . THR D 1 288 ? 42.40773 83.11232 56.51671 1.000 48.16907 288 THR D CA 1
ATOM 16441 C C . THR D 1 288 ? 41.48699 83.68362 55.43700 1.000 48.10411 288 THR D C 1
ATOM 16442 O O . THR D 1 288 ? 40.27442 83.79282 55.61898 1.000 52.67527 288 THR D O 1
ATOM 16446 N N . GLU D 1 289 ? 42.06542 84.04911 54.30923 1.000 47.18882 289 GLU D N 1
ATOM 16447 C CA . GLU D 1 289 ? 41.29074 84.67425 53.24729 1.000 51.36001 289 GLU D CA 1
ATOM 16448 C C . GLU D 1 289 ? 40.29265 83.69770 52.64450 1.000 45.88966 289 GLU D C 1
ATOM 16449 O O . GLU D 1 289 ? 39.17933 84.07736 52.26782 1.000 45.76287 289 GLU D O 1
ATOM 16455 N N . LYS D 1 290 ? 40.68381 82.43085 52.57406 1.000 47.45881 290 LYS D N 1
ATOM 16456 C CA . LYS D 1 290 ? 39.94049 81.40948 51.85021 1.000 47.00148 290 LYS D CA 1
ATOM 16457 C C . LYS D 1 290 ? 39.93129 80.07582 52.57878 1.000 44.63091 290 LYS D C 1
ATOM 16458 O O . LYS D 1 290 ? 39.45581 79.08213 52.01579 1.000 44.01573 290 LYS D O 1
ATOM 16464 N N . GLN D 1 291 ? 40.46092 80.01771 53.79798 1.000 36.20450 291 GLN D N 1
ATOM 16465 C CA . GLN D 1 291 ? 40.47769 78.78826 54.56782 1.000 40.29411 291 GLN D CA 1
ATOM 16466 C C . GLN D 1 291 ? 39.97429 79.04416 55.98133 1.000 41.85080 291 GLN D C 1
ATOM 16467 O O . GLN D 1 291 ? 40.01371 80.16676 56.49902 1.000 41.80238 291 GLN D O 1
ATOM 16473 N N . PHE D 1 292 ? 39.46981 77.97391 56.57916 1.000 37.96997 292 PHE D N 1
ATOM 16474 C CA . PHE D 1 292 ? 39.01858 77.94184 57.96139 1.000 36.37461 292 PHE D CA 1
ATOM 16475 C C . PHE D 1 292 ? 39.95911 76.99465 58.68224 1.000 34.83815 292 PHE D C 1
ATOM 16476 O O . PHE D 1 292 ? 40.02793 75.81115 58.33583 1.000 38.93838 292 PHE D O 1
ATOM 16484 N N . LEU D 1 293 ? 40.71902 77.51791 59.63787 1.000 35.11000 293 LEU D N 1
ATOM 16485 C CA . LEU D 1 293 ? 41.77663 76.75487 60.28975 1.000 36.31116 293 LEU D CA 1
ATOM 16486 C C . LEU D 1 293 ? 41.35487 76.40026 61.70533 1.000 34.62246 293 LEU D C 1
ATOM 16487 O O . LEU D 1 293 ? 40.99162 77.28623 62.48634 1.000 33.85991 293 LEU D O 1
ATOM 16492 N N . ILE D 1 294 ? 41.40104 75.10956 62.02196 1.000 31.76710 294 ILE D N 1
ATOM 16493 C CA . ILE D 1 294 ? 41.29037 74.61093 63.38395 1.000 35.79425 294 ILE D CA 1
ATOM 16494 C C . ILE D 1 294 ? 42.63162 73.98294 63.73813 1.000 35.41233 294 ILE D C 1
ATOM 16495 O O . ILE D 1 294 ? 43.06936 73.02389 63.08510 1.000 35.08153 294 ILE D O 1
ATOM 16500 N N . ASN D 1 295 ? 43.29095 74.53070 64.75750 1.000 35.30051 295 ASN D N 1
ATOM 16501 C CA . ASN D 1 295 ? 44.61702 74.06314 65.16655 1.000 33.31316 295 ASN D CA 1
ATOM 16502 C C . ASN D 1 295 ? 45.60017 74.17790 64.00948 1.000 36.49036 295 ASN D C 1
ATOM 16503 O O . ASN D 1 295 ? 46.43230 73.29896 63.78394 1.000 38.73422 295 ASN D O 1
ATOM 16508 N N . GLY D 1 296 ? 45.47683 75.26077 63.25204 1.000 34.25866 296 GLY D N 1
ATOM 16509 C CA . GLY D 1 296 ? 46.33481 75.49992 62.11744 1.000 38.27999 296 GLY D CA 1
ATOM 16510 C C . GLY D 1 296 ? 46.03427 74.70471 60.86164 1.000 41.52101 296 GLY D C 1
ATOM 16511 O O . GLY D 1 296 ? 46.68728 74.93834 59.84224 1.000 43.47207 296 GLY D O 1
ATOM 16512 N N . LYS D 1 297 ? 45.06713 73.78721 60.87928 1.000 40.51008 297 LYS D N 1
ATOM 16513 C CA . LYS D 1 297 ? 44.89556 72.98109 59.68523 1.000 37.88846 297 LYS D CA 1
ATOM 16514 C C . LYS D 1 297 ? 43.54625 73.23572 59.02199 1.000 38.58633 297 LYS D C 1
ATOM 16515 O O . LYS D 1 297 ? 42.52135 73.31672 59.70969 1.000 39.44994 297 LYS D O 1
ATOM 16521 N N . PRO D 1 298 ? 43.52035 73.37751 57.69240 1.000 38.18701 298 PRO D N 1
ATOM 16522 C CA . PRO D 1 298 ? 42.27123 73.72801 56.99928 1.000 35.64852 298 PRO D CA 1
ATOM 16523 C C . PRO D 1 298 ? 41.13944 72.78019 57.35720 1.000 34.11937 298 PRO D C 1
ATOM 16524 O O . PRO D 1 298 ? 41.31856 71.56215 57.44768 1.000 37.24294 298 PRO D O 1
ATOM 16528 N N . PHE D 1 299 ? 39.96510 73.35163 57.58775 1.000 35.37757 299 PHE D N 1
ATOM 16529 C CA . PHE D 1 299 ? 38.77500 72.57571 57.89495 1.000 34.12973 299 PHE D CA 1
ATOM 16530 C C . PHE D 1 299 ? 37.71800 72.89235 56.85029 1.000 31.80596 299 PHE D C 1
ATOM 16531 O O . PHE D 1 299 ? 37.43512 74.06282 56.57828 1.000 33.41328 299 PHE D O 1
ATOM 16539 N N . TYR D 1 300 ? 37.14846 71.85960 56.25338 1.000 27.00096 300 TYR D N 1
ATOM 16540 C CA . TYR D 1 300 ? 36.08394 72.03676 55.27639 1.000 30.34122 300 TYR D CA 1
ATOM 16541 C C . TYR D 1 300 ? 34.81906 71.44320 55.87896 1.000 28.91206 300 TYR D C 1
ATOM 16542 O O . TYR D 1 300 ? 34.78281 70.24945 56.19806 1.000 31.02718 300 TYR D O 1
ATOM 16551 N N . PHE D 1 301 ? 33.81188 72.28494 56.09326 1.000 28.08219 301 PHE D N 1
ATOM 16552 C CA . PHE D 1 301 ? 32.57152 71.81940 56.70376 1.000 28.09376 301 PHE D CA 1
ATOM 16553 C C . PHE D 1 301 ? 31.86096 70.84094 55.77410 1.000 28.98598 301 PHE D C 1
ATOM 16554 O O . PHE D 1 301 ? 31.53497 71.18193 54.63234 1.000 29.07698 301 PHE D O 1
ATOM 16562 N N . LYS D 1 302 ? 31.63572 69.62135 56.25615 1.000 27.56292 302 LYS D N 1
ATOM 16563 C CA . LYS D 1 302 ? 30.74854 68.66935 55.60010 1.000 28.57145 302 LYS D CA 1
ATOM 16564 C C . LYS D 1 302 ? 29.66305 68.29175 56.59488 1.000 30.93184 302 LYS D C 1
ATOM 16565 O O . LYS D 1 302 ? 29.96931 67.73367 57.66489 1.000 26.63183 302 LYS D O 1
ATOM 16571 N N . GLY D 1 303 ? 28.40021 68.60165 56.25272 1.000 23.96073 303 GLY D N 1
ATOM 16572 C CA . GLY D 1 303 ? 27.31029 68.20453 57.12048 1.000 23.75119 303 GLY D CA 1
ATOM 16573 C C . GLY D 1 303 ? 25.92722 68.70883 56.76201 1.000 26.31271 303 GLY D C 1
ATOM 16574 O O . GLY D 1 303 ? 25.52876 68.70379 55.58961 1.000 26.22646 303 GLY D O 1
ATOM 16575 N N . PHE D 1 304 ? 25.19453 69.14634 57.78366 1.000 23.60821 304 PHE D N 1
ATOM 16576 C CA . PHE D 1 304 ? 23.77873 69.48741 57.69218 1.000 26.39827 304 PHE D CA 1
ATOM 16577 C C . PHE D 1 304 ? 23.44491 70.55285 58.72532 1.000 28.80466 304 PHE D C 1
ATOM 16578 O O . PHE D 1 304 ? 24.03606 70.59823 59.80830 1.000 28.14440 304 PHE D O 1
ATOM 16586 N N . GLY D 1 305 ? 22.46880 71.38880 58.39920 1.000 26.59158 305 GLY D N 1
ATOM 16587 C CA . GLY D 1 305 ? 21.61396 71.94325 59.42978 1.000 28.75061 305 GLY D CA 1
ATOM 16588 C C . GLY D 1 305 ? 20.64250 70.85793 59.88062 1.000 33.78194 305 GLY D C 1
ATOM 16589 O O . GLY D 1 305 ? 20.17378 70.04420 59.08147 1.000 35.52183 305 GLY D O 1
ATOM 16590 N N . LYS D 1 306 ? 20.37153 70.82500 61.18519 1.000 32.74299 306 LYS D N 1
ATOM 16591 C CA . LYS D 1 306 ? 19.51303 69.80033 61.75102 1.000 32.44554 306 LYS D CA 1
ATOM 16592 C C . LYS D 1 306 ? 18.19373 70.42078 62.23275 1.000 31.83434 306 LYS D C 1
ATOM 16593 O O . LYS D 1 306 ? 17.83242 71.54548 61.84691 1.000 31.76468 306 LYS D O 1
ATOM 16599 N N . HIS D 1 307 ? 17.48558 69.68923 63.07971 1.000 29.63141 307 HIS D N 1
ATOM 16600 C CA . HIS D 1 307 ? 16.32715 70.18838 63.79761 1.000 31.59389 307 HIS D CA 1
ATOM 16601 C C . HIS D 1 307 ? 16.15824 69.30966 65.02026 1.000 30.84622 307 HIS D C 1
ATOM 16602 O O . HIS D 1 307 ? 16.54700 68.13837 65.01278 1.000 34.83487 307 HIS D O 1
ATOM 16609 N N . GLU D 1 308 ? 15.57944 69.87546 66.06634 1.000 27.74534 308 GLU D N 1
ATOM 16610 C CA . GLU D 1 308 ? 15.10177 69.06158 67.17813 1.000 29.29702 308 GLU D CA 1
ATOM 16611 C C . GLU D 1 308 ? 13.68385 68.66264 66.79655 1.000 28.92216 308 GLU D C 1
ATOM 16612 O O . GLU D 1 308 ? 12.73788 69.45672 66.89778 1.000 29.23935 308 GLU D O 1
ATOM 16618 N N . ASP D 1 309 ? 13.55629 67.44209 66.28678 1.000 27.03942 309 ASP D N 1
ATOM 16619 C CA . ASP D 1 309 ? 12.30516 66.97003 65.71651 1.000 30.43204 309 ASP D CA 1
ATOM 16620 C C . ASP D 1 309 ? 12.38759 65.45814 65.59652 1.000 29.32720 309 ASP D C 1
ATOM 16621 O O . ASP D 1 309 ? 13.41240 64.92526 65.15392 1.000 26.75452 309 ASP D O 1
ATOM 16626 N N . SER D 1 310 ? 11.31970 64.78052 66.00451 1.000 23.52824 310 SER D N 1
ATOM 16627 C CA . SER D 1 310 ? 11.15171 63.35871 65.72916 1.000 26.96025 310 SER D CA 1
ATOM 16628 C C . SER D 1 310 ? 9.68872 63.00056 65.94140 1.000 26.52708 310 SER D C 1
ATOM 16629 O O . SER D 1 310 ? 8.87490 63.83322 66.34979 1.000 27.50620 310 SER D O 1
ATOM 16632 N N . ASP D 1 311 ? 9.35573 61.74980 65.65181 1.000 28.92513 311 ASP D N 1
ATOM 16633 C CA . ASP D 1 311 ? 7.97251 61.31971 65.75571 1.000 28.33059 311 ASP D CA 1
ATOM 16634 C C . ASP D 1 311 ? 7.49326 61.39038 67.19927 1.000 26.95779 311 ASP D C 1
ATOM 16635 O O . ASP D 1 311 ? 8.27689 61.21357 68.14438 1.000 27.32088 311 ASP D O 1
ATOM 16640 N N . ILE D 1 312 ? 6.19582 61.69678 67.35240 1.000 26.61532 312 ILE D N 1
ATOM 16641 C CA . ILE D 1 312 ? 5.45345 61.63684 68.62103 1.000 27.64981 312 ILE D CA 1
ATOM 16642 C C . ILE D 1 312 ? 5.81835 62.77341 69.56928 1.000 26.73032 312 ILE D C 1
ATOM 16643 O O . ILE D 1 312 ? 4.93447 63.49742 70.04003 1.000 30.63971 312 ILE D O 1
ATOM 16648 N N . ARG D 1 313 ? 7.10987 62.93492 69.87467 1.000 26.31839 313 ARG D N 1
ATOM 16649 C CA . ARG D 1 313 ? 7.55065 63.85327 70.92104 1.000 26.25924 313 ARG D CA 1
ATOM 16650 C C . ARG D 1 313 ? 7.89702 65.25506 70.40922 1.000 25.84275 313 ARG D C 1
ATOM 16651 O O . ARG D 1 313 ? 8.37240 66.08148 71.19456 1.000 28.11995 313 ARG D O 1
ATOM 16659 N N . GLY D 1 314 ? 7.65517 65.55114 69.13605 1.000 23.81491 314 GLY D N 1
ATOM 16660 C CA . GLY D 1 314 ? 7.97319 66.87221 68.59950 1.000 24.34585 314 GLY D CA 1
ATOM 16661 C C . GLY D 1 314 ? 9.44528 67.23508 68.78749 1.000 25.93925 314 GLY D C 1
ATOM 16662 O O . GLY D 1 314 ? 10.34987 66.53550 68.31443 1.000 24.62938 314 GLY D O 1
ATOM 16663 N N . LYS D 1 315 ? 9.68317 68.33968 69.49336 1.000 27.53680 315 LYS D N 1
ATOM 16664 C CA . LYS D 1 315 ? 11.01196 68.87598 69.75376 1.000 29.33712 315 LYS D CA 1
ATOM 16665 C C . LYS D 1 315 ? 11.59904 68.38675 71.07072 1.000 28.60562 315 LYS D C 1
ATOM 16666 O O . LYS D 1 315 ? 12.63006 68.91407 71.51429 1.000 30.40341 315 LYS D O 1
ATOM 16672 N N . GLY D 1 316 ? 10.99106 67.37905 71.68815 1.000 27.59594 316 GLY D N 1
ATOM 16673 C CA . GLY D 1 316 ? 11.46926 66.92547 72.98388 1.000 28.23674 316 GLY D CA 1
ATOM 16674 C C . GLY D 1 316 ? 12.81937 66.23085 72.87963 1.000 31.83786 316 GLY D C 1
ATOM 16675 O O . GLY D 1 316 ? 13.09886 65.49545 71.93074 1.000 29.94046 316 GLY D O 1
ATOM 16676 N N . LEU D 1 317 ? 13.65880 66.46893 73.88069 1.000 30.32896 317 LEU D N 1
ATOM 16677 C CA . LEU D 1 317 ? 14.97116 65.83960 73.93588 1.000 30.40628 317 LEU D CA 1
ATOM 16678 C C . LEU D 1 317 ? 14.82237 64.33279 73.96015 1.000 31.11755 317 LEU D C 1
ATOM 16679 O O . LEU D 1 317 ? 13.98166 63.79344 74.68463 1.000 26.92488 317 LEU D O 1
ATOM 16684 N N . ASP D 1 318 ? 15.63235 63.65326 73.15648 1.000 28.03674 318 ASP D N 1
ATOM 16685 C CA . ASP D 1 318 ? 15.64468 62.19630 73.13315 1.000 29.25450 318 ASP D CA 1
ATOM 16686 C C . ASP D 1 318 ? 17.08795 61.79275 72.90191 1.000 31.39360 318 ASP D C 1
ATOM 16687 O O . ASP D 1 318 ? 17.60509 61.94652 71.78832 1.000 29.44448 318 ASP D O 1
ATOM 16692 N N . GLU D 1 319 ? 17.73305 61.27536 73.94581 1.000 30.40433 319 GLU D N 1
ATOM 16693 C CA . GLU D 1 319 ? 19.16358 61.02540 73.86166 1.000 3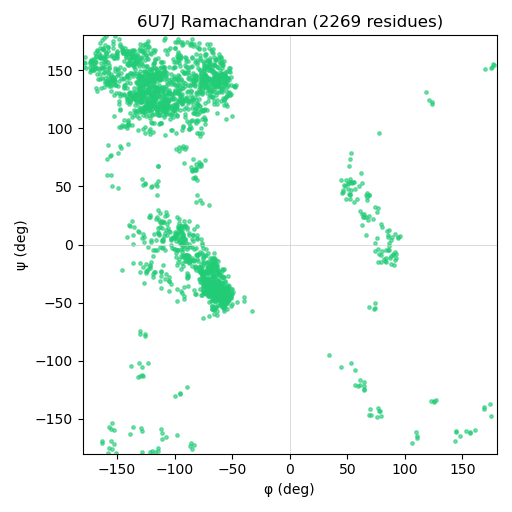3.28598 319 GLU D CA 1
ATOM 16694 C C . GLU D 1 319 ? 19.48306 59.78424 73.03642 1.000 31.44999 319 GLU D C 1
ATOM 16695 O O . GLU D 1 319 ? 20.57092 59.70462 72.45303 1.000 29.29264 319 GLU D O 1
ATOM 16701 N N . ALA D 1 320 ? 18.56559 58.81532 72.95812 1.000 27.69700 320 ALA D N 1
ATOM 16702 C CA . ALA D 1 320 ? 18.81018 57.68939 72.06198 1.000 28.50158 320 ALA D CA 1
ATOM 16703 C C . ALA D 1 320 ? 18.75390 58.14477 70.60844 1.000 28.81821 320 ALA D C 1
ATOM 16704 O O . ALA D 1 320 ? 19.59392 57.74987 69.79088 1.000 27.90651 320 ALA D O 1
ATOM 16706 N N . LEU D 1 321 ? 17.78059 58.99437 70.28191 1.000 29.39857 321 LEU D N 1
ATOM 16707 C CA . LEU D 1 321 ? 17.74654 59.65137 68.97981 1.000 28.87926 321 LEU D CA 1
ATOM 16708 C C . LEU D 1 321 ? 19.05014 60.40635 68.70710 1.000 31.48469 321 LEU D C 1
ATOM 16709 O O . LEU D 1 321 ? 19.59970 60.34277 67.59688 1.000 27.14254 321 LEU D O 1
ATOM 16714 N N . ASN D 1 322 ? 19.58053 61.10155 69.72176 1.000 26.83834 322 ASN D N 1
ATOM 16715 C CA . ASN D 1 322 ? 20.82238 61.84054 69.52889 1.000 30.84114 322 ASN D CA 1
ATOM 16716 C C . ASN D 1 322 ? 21.98344 60.90535 69.21264 1.000 26.94290 322 ASN D C 1
ATOM 16717 O O . ASN D 1 322 ? 22.78660 61.19829 68.32234 1.000 27.58698 322 ASN D O 1
ATOM 16722 N N . VAL D 1 323 ? 22.08482 59.76926 69.91573 1.000 24.25583 323 VAL D N 1
ATOM 16723 C CA . VAL D 1 323 ? 23.17304 58.82784 69.62880 1.000 27.70506 323 VAL D CA 1
ATOM 16724 C C . VAL D 1 323 ? 23.03545 58.24443 68.22001 1.000 28.82770 323 VAL D C 1
ATOM 16725 O O . VAL D 1 323 ? 24.02583 58.09816 67.48583 1.000 27.49122 323 VAL D O 1
ATOM 16729 N N . ARG D 1 324 ? 21.80883 57.91010 67.81401 1.000 27.50604 324 ARG D N 1
ATOM 16730 C CA . ARG D 1 324 ? 21.60085 57.40241 66.46214 1.000 24.12762 324 ARG D CA 1
ATOM 16731 C C . ARG D 1 324 ? 22.04876 58.42342 65.42807 1.000 22.22332 324 ARG D C 1
ATOM 16732 O O . ARG D 1 324 ? 22.75934 58.08628 64.47539 1.000 28.15230 324 ARG D O 1
ATOM 16740 N N . ASP D 1 325 ? 21.67461 59.69063 65.62357 1.000 27.22605 325 ASP D N 1
ATOM 16741 C CA . ASP D 1 325 ? 22.02687 60.75209 64.66862 1.000 23.77593 325 ASP D CA 1
ATOM 16742 C C . ASP D 1 325 ? 23.54425 60.90086 64.54396 1.000 27.72206 325 ASP D C 1
ATOM 16743 O O . ASP D 1 325 ? 24.06235 61.09956 63.44255 1.000 25.62914 325 ASP D O 1
ATOM 16748 N N . CYS D 1 326 ? 24.27291 60.83311 65.67309 1.000 24.79349 326 CYS D N 1
ATOM 16749 C CA . CYS D 1 326 ? 25.73230 60.90749 65.62238 1.000 27.29208 326 CYS D CA 1
ATOM 16750 C C . CYS D 1 326 ? 26.34932 59.70521 64.91928 1.000 24.09282 326 CYS D C 1
ATOM 16751 O O . CYS D 1 326 ? 27.35547 59.83736 64.22070 1.000 27.56674 326 CYS D O 1
ATOM 16754 N N . GLU D 1 327 ? 25.79873 58.51624 65.13918 1.000 28.40871 327 GLU D N 1
ATOM 16755 C CA . GLU D 1 327 ? 26.20851 57.34948 64.35478 1.000 26.41422 327 GLU D CA 1
ATOM 16756 C C . GLU D 1 327 ? 25.97127 57.57151 62.86101 1.000 28.74776 327 GLU D C 1
ATOM 16757 O O . GLU D 1 327 ? 26.80238 57.18736 62.02233 1.000 23.75620 327 GLU D O 1
ATOM 16763 N N . LEU D 1 328 ? 24.83753 58.17658 62.50094 1.000 23.55741 328 LEU D N 1
ATOM 16764 C CA . LEU D 1 328 ? 24.59785 58.42702 61.07959 1.000 29.82969 328 LEU D CA 1
ATOM 16765 C C . LEU D 1 328 ? 25.57657 59.45749 60.54311 1.000 27.49871 328 LEU D C 1
ATOM 16766 O O . LEU D 1 328 ? 26.06801 59.32383 59.41144 1.000 28.05195 328 LEU D O 1
ATOM 16771 N N . LEU D 1 329 ? 25.86587 60.49536 61.33726 1.000 25.65864 329 LEU D N 1
ATOM 16772 C CA . LEU D 1 329 ? 26.79346 61.53548 60.89593 1.000 27.89998 329 LEU D CA 1
ATOM 16773 C C . LEU D 1 329 ? 28.17860 60.95826 60.64515 1.000 23.87673 329 LEU D C 1
ATOM 16774 O O . LEU D 1 329 ? 28.83356 61.29465 59.65522 1.000 30.08420 329 LEU D O 1
ATOM 16779 N N . LYS D 1 330 ? 28.62697 60.07317 61.52771 1.000 25.44585 330 LYS D N 1
ATOM 16780 C CA . LYS D 1 330 ? 29.89923 59.38821 61.33830 1.000 30.05351 330 LYS D CA 1
ATOM 16781 C C . LYS D 1 330 ? 29.85215 58.47139 60.12055 1.000 29.46464 330 LYS D C 1
ATOM 16782 O O . LYS D 1 330 ? 30.77335 58.47468 59.29223 1.000 26.79871 330 LYS D O 1
ATOM 16788 N N . TRP D 1 331 ? 28.76862 57.69339 59.99036 1.000 26.74103 331 TRP D N 1
ATOM 16789 C CA . TRP D 1 331 ? 28.62046 56.76337 58.86881 1.000 28.11110 331 TRP D CA 1
ATOM 16790 C C . TRP D 1 331 ? 28.69640 57.48994 57.52710 1.000 24.51796 331 TRP D C 1
ATOM 16791 O O . TRP D 1 331 ? 29.34871 57.01607 56.59156 1.000 26.70681 331 TRP D O 1
ATOM 16802 N N . ILE D 1 332 ? 28.04194 58.64928 57.41274 1.000 25.53837 332 ILE D N 1
ATOM 16803 C CA . ILE D 1 332 ? 27.97837 59.34855 56.13357 1.000 25.69484 332 ILE D CA 1
ATOM 16804 C C . ILE D 1 332 ? 29.19416 60.23901 55.87694 1.000 27.55693 332 ILE D C 1
ATOM 16805 O O . ILE D 1 332 ? 29.27689 60.85087 54.80712 1.000 25.95255 332 ILE D O 1
ATOM 16810 N N . GLY D 1 333 ? 30.13920 60.34065 56.81822 1.000 28.44685 333 GLY D N 1
ATOM 16811 C CA . GLY D 1 333 ? 31.30958 61.17748 56.61217 1.000 24.85679 333 GLY D CA 1
ATOM 16812 C C . GLY D 1 333 ? 31.15599 62.64560 56.97271 1.000 26.00691 333 GLY D C 1
ATOM 16813 O O . GLY D 1 333 ? 32.04700 63.44518 56.64820 1.000 23.54972 333 GLY D O 1
ATOM 16814 N N . ALA D 1 334 ? 30.04640 63.03557 57.59840 1.000 26.11890 334 ALA D N 1
ATOM 16815 C CA . ALA D 1 334 ? 29.87914 64.41152 58.04350 1.000 29.05144 334 ALA D CA 1
ATOM 16816 C C . ALA D 1 334 ? 30.87401 64.73031 59.15796 1.000 28.37191 334 ALA D C 1
ATOM 16817 O O . ALA D 1 334 ? 31.25731 63.86083 59.94776 1.000 26.86154 334 ALA D O 1
ATOM 16819 N N . ASN D 1 335 ? 31.29125 65.99346 59.22647 1.000 27.63058 335 ASN D N 1
ATOM 16820 C CA . ASN D 1 335 ? 32.15006 66.42751 60.31953 1.000 27.63335 335 ASN D CA 1
ATOM 16821 C C . ASN D 1 335 ? 31.54552 67.55803 61.14445 1.000 30.69640 335 ASN D C 1
ATOM 16822 O O . ASN D 1 335 ? 32.20668 68.05092 62.07204 1.000 25.99303 335 ASN D O 1
ATOM 16827 N N . SER D 1 336 ? 30.30813 67.96634 60.86109 1.000 24.56100 336 SER D N 1
ATOM 16828 C CA . SER D 1 336 ? 29.81518 69.21252 61.42664 1.000 23.59555 336 SER D CA 1
ATOM 16829 C C . SER D 1 336 ? 28.30203 69.27902 61.28725 1.000 26.05990 336 SER D C 1
ATOM 16830 O O . SER D 1 336 ? 27.70455 68.55939 60.48733 1.000 25.23081 336 SER D O 1
ATOM 16833 N N . PHE D 1 337 ? 27.68941 70.17255 62.06003 1.000 27.21602 337 PHE D N 1
ATOM 16834 C CA . PHE D 1 337 ? 26.29126 70.52416 61.82491 1.000 28.07646 337 PHE D CA 1
ATOM 16835 C C . PHE D 1 337 ? 26.05757 71.93578 62.33154 1.000 26.00862 337 PHE D C 1
ATOM 16836 O O . PHE D 1 337 ? 26.85810 72.48181 63.09658 1.000 27.71653 337 PHE D O 1
ATOM 16844 N N . ARG D 1 338 ? 24.97728 72.54556 61.84702 1.000 25.37612 338 ARG D N 1
ATOM 16845 C CA . ARG D 1 338 ? 24.50245 73.82346 62.35145 1.000 24.31963 338 ARG D CA 1
ATOM 16846 C C . ARG D 1 338 ? 23.23527 73.59689 63.17705 1.000 27.37850 338 ARG D C 1
ATOM 16847 O O . ARG D 1 338 ? 22.38273 72.78731 62.79646 1.000 28.03309 338 ARG D O 1
ATOM 16855 N N . THR D 1 339 ? 23.10152 74.30920 64.30717 1.000 28.26762 339 THR D N 1
ATOM 16856 C CA . THR D 1 339 ? 21.88776 74.20607 65.12688 1.000 29.97592 339 THR D CA 1
ATOM 16857 C C . THR D 1 339 ? 20.77462 75.09924 64.56104 1.000 30.44193 339 THR D C 1
ATOM 16858 O O . THR D 1 339 ? 20.32918 76.06202 65.17783 1.000 31.54570 339 THR D O 1
ATOM 16862 N N . SER D 1 340 ? 20.33169 74.77315 63.34959 1.000 30.19499 340 SER D N 1
ATOM 16863 C CA . SER D 1 340 ? 19.18452 75.46376 62.77534 1.000 28.87809 340 SER D CA 1
ATOM 16864 C C . SER D 1 340 ? 17.90420 75.06661 63.51623 1.000 29.86931 340 SER D C 1
ATOM 16865 O O . SER D 1 340 ? 17.69650 73.88380 63.82532 1.000 29.07127 340 SER D O 1
ATOM 16868 N N . HIS D 1 341 ? 17.07036 76.04656 63.86723 1.000 26.45266 341 HIS D N 1
ATOM 16869 C CA . HIS D 1 341 ? 17.35507 77.47433 63.80146 1.000 30.48750 341 HIS D CA 1
ATOM 16870 C C . HIS D 1 341 ? 17.22981 78.08416 65.19202 1.000 31.22892 341 HIS D C 1
ATOM 16871 O O . HIS D 1 341 ? 16.53590 79.07381 65.37730 1.000 32.55890 341 HIS D O 1
ATOM 16878 N N . TYR D 1 342 ? 17.87059 77.45515 66.16642 1.000 27.92228 342 TYR D N 1
ATOM 16879 C CA . TYR D 1 342 ? 17.73117 77.77230 67.58219 1.000 30.64767 342 TYR D CA 1
ATOM 16880 C C . TYR D 1 342 ? 18.76815 76.94478 68.31886 1.000 30.06865 342 TYR D C 1
ATOM 16881 O O . TYR D 1 342 ? 19.24300 75.94528 67.77703 1.000 29.11893 342 TYR D O 1
ATOM 16890 N N . PRO D 1 343 ? 19.15951 77.34974 69.52639 1.000 26.57936 343 PRO D N 1
ATOM 16891 C CA . PRO D 1 343 ? 20.05541 76.49739 70.31082 1.000 24.75145 343 PRO D CA 1
ATOM 16892 C C . PRO D 1 343 ? 19.42013 75.13892 70.56665 1.000 27.63466 343 PRO D C 1
ATOM 16893 O O . PRO D 1 343 ? 18.21699 75.02979 70.82488 1.000 27.68868 343 PRO D O 1
ATOM 16897 N N . TYR D 1 344 ? 20.24143 74.09952 70.47685 1.000 29.09894 344 TYR D N 1
ATOM 16898 C CA . TYR D 1 344 ? 19.83177 72.74890 70.82511 1.000 29.06556 344 TYR D CA 1
ATOM 16899 C C . TYR D 1 344 ? 20.09340 72.47791 72.29965 1.000 31.25784 344 TYR D C 1
ATOM 16900 O O . TYR D 1 344 ? 20.70628 73.27857 73.00627 1.000 30.56065 344 TYR D O 1
ATOM 16909 N N . ALA D 1 345 ? 19.64252 71.30753 72.74997 1.000 30.49336 345 ALA D N 1
ATOM 16910 C CA . ALA D 1 345 ? 19.86898 70.89255 74.12349 1.000 29.98356 345 ALA D CA 1
ATOM 16911 C C . ALA D 1 345 ? 21.36317 70.79786 74.38703 1.000 32.92185 345 ALA D C 1
ATOM 16912 O O . ALA D 1 345 ? 22.13683 70.36773 73.52750 1.000 30.79276 345 ALA D O 1
ATOM 16914 N N . GLU D 1 346 ? 21.76714 71.20711 75.58736 1.000 30.42514 346 GLU D N 1
ATOM 16915 C CA . GLU D 1 346 ? 23.16771 71.09626 75.97518 1.000 31.71018 346 GLU D CA 1
ATOM 16916 C C . GLU D 1 346 ? 23.66944 69.66779 75.86387 1.000 32.09511 346 GLU D C 1
ATOM 16917 O O . GLU D 1 346 ? 24.84671 69.45061 75.56503 1.000 30.01757 346 GLU D O 1
ATOM 16923 N N . GLU D 1 347 ? 22.79674 68.68212 76.09188 1.000 33.16426 347 GLU D N 1
ATOM 16924 C CA . GLU D 1 347 ? 23.20186 67.28756 75.93159 1.000 31.56092 347 GLU D CA 1
ATOM 16925 C C . GLU D 1 347 ? 23.77854 67.02834 74.54253 1.000 32.19653 347 GLU D C 1
ATOM 16926 O O . GLU D 1 347 ? 24.77771 66.31332 74.40026 1.000 29.15496 347 GLU D O 1
ATOM 16932 N N . MET D 1 348 ? 23.16566 67.60635 73.50417 1.000 30.28879 348 MET D N 1
ATOM 16933 C CA . MET D 1 348 ? 23.70723 67.47329 72.15162 1.000 30.70763 348 MET D CA 1
ATOM 16934 C C . MET D 1 348 ? 25.05312 68.17460 72.02068 1.000 28.52189 348 MET D C 1
ATOM 16935 O O . MET D 1 348 ? 25.94441 67.70335 71.30306 1.000 30.58618 348 MET D O 1
ATOM 16940 N N . MET D 1 349 ? 25.20844 69.31995 72.68201 1.000 31.68080 349 MET D N 1
ATOM 16941 C CA . MET D 1 349 ? 26.47578 70.04016 72.62783 1.000 33.60144 349 MET D CA 1
ATOM 16942 C C . MET D 1 349 ? 27.57148 69.28417 73.37237 1.000 31.91451 349 MET D C 1
ATOM 16943 O O . MET D 1 349 ? 28.73005 69.25551 72.93039 1.000 31.79734 349 MET D O 1
ATOM 16948 N N . GLN D 1 350 ? 27.22538 68.66624 74.50156 1.000 28.80479 350 GLN D N 1
ATOM 16949 C CA . GLN D 1 350 ? 28.18525 67.82461 75.20694 1.000 30.14465 350 GLN D CA 1
ATOM 16950 C C . GLN D 1 350 ? 28.62072 66.65693 74.34007 1.000 32.71649 350 GLN D C 1
ATOM 16951 O O . GLN D 1 350 ? 29.80767 66.32788 74.28532 1.000 30.68494 350 GLN D O 1
ATOM 16957 N N . MET D 1 351 ? 27.66498 66.02837 73.64867 1.000 30.44990 351 MET D N 1
ATOM 16958 C CA . MET D 1 351 ? 27.96308 64.91556 72.75008 1.000 31.79281 351 MET D CA 1
ATOM 16959 C C . MET D 1 351 ? 28.88445 65.34306 71.60485 1.000 28.91231 351 MET D C 1
ATOM 16960 O O . MET D 1 351 ? 29.82688 64.61954 71.26204 1.000 30.21191 351 MET D O 1
ATOM 16965 N N . ALA D 1 352 ? 28.62513 66.50861 70.99477 1.000 27.44427 352 ALA D N 1
ATOM 16966 C CA . ALA D 1 352 ? 29.51717 67.00983 69.94529 1.000 28.06819 352 ALA D CA 1
ATOM 16967 C C . ALA D 1 352 ? 30.92407 67.25472 70.48379 1.000 30.85139 352 ALA D C 1
ATOM 16968 O O . ALA D 1 352 ? 31.91442 66.96348 69.80409 1.000 30.74496 352 ALA D O 1
ATOM 16970 N N . ASP D 1 353 ? 31.02941 67.81546 71.69393 1.000 33.11277 353 ASP D N 1
ATOM 16971 C CA . ASP D 1 353 ? 32.32693 67.97398 72.35377 1.000 26.88462 353 ASP D CA 1
ATOM 16972 C C . ASP D 1 353 ? 33.06969 66.64464 72.41898 1.000 32.35159 353 ASP D C 1
ATOM 16973 O O . ASP D 1 353 ? 34.27341 66.57069 72.14282 1.000 34.71529 353 ASP D O 1
ATOM 16978 N N . GLN D 1 354 ? 32.35673 65.57714 72.79435 1.000 30.51321 354 GLN D N 1
ATOM 16979 C CA . GLN D 1 354 ? 32.98296 64.28349 73.04687 1.000 33.12752 354 GLN D CA 1
ATOM 16980 C C . GLN D 1 354 ? 33.29661 63.51072 71.76666 1.000 37.42654 354 GLN D C 1
ATOM 16981 O O . GLN D 1 354 ? 34.23902 62.71147 71.74726 1.000 33.70785 354 GLN D O 1
ATOM 16987 N N . LYS D 1 355 ? 32.51669 63.70183 70.70481 1.000 33.29138 355 LYS D N 1
ATOM 16988 C CA . LYS D 1 355 ? 32.75655 62.99230 69.45296 1.000 35.54181 355 LYS D CA 1
ATOM 16989 C C . LYS D 1 355 ? 33.60074 63.80327 68.47898 1.000 33.55596 355 LYS D C 1
ATOM 16990 O O . LYS D 1 355 ? 33.88919 63.32524 67.37980 1.000 39.27170 355 LYS D O 1
ATOM 16996 N N . GLY D 1 356 ? 34.01190 65.00759 68.85833 1.000 34.54518 356 GLY D N 1
ATOM 16997 C CA . GLY D 1 356 ? 34.76223 65.86444 67.95778 1.000 32.03822 356 GLY D CA 1
ATOM 16998 C C . GLY D 1 356 ? 33.98253 66.37317 66.76169 1.000 31.98337 356 GLY D C 1
ATOM 16999 O O . GLY D 1 356 ? 34.54740 66.46652 65.66620 1.000 30.51878 356 GLY D O 1
ATOM 17000 N N . ILE D 1 357 ? 32.69528 66.70747 66.93986 1.000 30.82546 357 ILE D N 1
ATOM 17001 C CA . ILE D 1 357 ? 31.87351 67.26233 65.85981 1.000 30.01112 357 ILE D CA 1
ATOM 17002 C C . ILE D 1 357 ? 31.89854 68.77992 65.96163 1.000 27.47397 357 ILE D C 1
ATOM 17003 O O . ILE D 1 357 ? 31.71405 69.34409 67.04490 1.000 29.23114 357 ILE D O 1
ATOM 17008 N N . VAL D 1 358 ? 32.12029 69.43724 64.84783 1.000 27.15775 358 VAL D N 1
ATOM 17009 C CA . VAL D 1 358 ? 32.23679 70.88810 64.81166 1.000 26.46287 358 VAL D CA 1
ATOM 17010 C C . VAL D 1 358 ? 30.85421 71.49629 64.62700 1.000 32.38588 358 VAL D C 1
ATOM 17011 O O . VAL D 1 358 ? 30.05144 70.99576 63.83386 1.000 29.20042 358 VAL D O 1
ATOM 17015 N N . VAL D 1 359 ? 30.55126 72.56399 65.37431 1.000 29.12494 359 VAL D N 1
ATOM 17016 C CA . VAL D 1 359 ? 29.18643 73.07967 65.45675 1.000 25.13642 359 VAL D CA 1
ATOM 17017 C C . VAL D 1 359 ? 29.14947 74.56576 65.11720 1.000 27.71014 359 VAL D C 1
ATOM 17018 O O . VAL D 1 359 ? 30.02065 75.33886 65.54518 1.000 26.15592 359 VAL D O 1
ATOM 17022 N N . ILE D 1 360 ? 28.13256 74.95292 64.34435 1.000 24.12547 360 ILE D N 1
ATOM 17023 C CA . ILE D 1 360 ? 27.74303 76.33986 64.12427 1.000 24.46949 360 ILE D CA 1
ATOM 17024 C C . ILE D 1 360 ? 26.51042 76.59073 64.98413 1.000 28.30613 360 ILE D C 1
ATOM 17025 O O . ILE D 1 360 ? 25.42731 76.05327 64.71265 1.000 26.45904 360 ILE D O 1
ATOM 17030 N N . ASP D 1 361 ? 26.68205 77.41329 66.01976 1.000 28.70484 361 ASP D N 1
ATOM 17031 C CA . ASP D 1 361 ? 25.67255 77.66284 67.04664 1.000 29.16750 361 ASP D CA 1
ATOM 17032 C C . ASP D 1 361 ? 24.82463 78.86958 66.65135 1.000 30.84989 361 ASP D C 1
ATOM 17033 O O . ASP D 1 361 ? 25.36373 79.96271 66.43783 1.000 35.42297 361 ASP D O 1
ATOM 17038 N N . GLU D 1 362 ? 23.50436 78.68987 66.57279 1.000 29.42136 362 GLU D N 1
ATOM 17039 C CA . GLU D 1 362 ? 22.60799 79.68843 65.99030 1.000 31.17934 362 GLU D CA 1
ATOM 17040 C C . GLU D 1 362 ? 21.54065 80.12359 66.99851 1.000 34.88976 362 GLU D C 1
ATOM 17041 O O . GLU D 1 362 ? 21.00688 79.29010 67.73136 1.000 34.43225 362 GLU D O 1
ATOM 17047 N N . VAL D 1 363 ? 21.23347 81.42539 67.04432 1.000 31.90086 363 VAL D N 1
ATOM 17048 C CA . VAL D 1 363 ? 20.11591 81.94406 67.84465 1.000 30.21039 363 VAL D CA 1
ATOM 17049 C C . VAL D 1 363 ? 18.84086 81.91319 67.00472 1.000 30.64361 363 VAL D C 1
ATOM 17050 O O . VAL D 1 363 ? 18.92388 81.94582 65.77074 1.000 30.45460 363 VAL D O 1
ATOM 17054 N N . PRO D 1 364 ? 17.63786 81.89846 67.60881 1.000 31.58762 364 PRO D N 1
ATOM 17055 C CA . PRO D 1 364 ? 16.40867 81.75528 66.80209 1.000 30.05157 364 PRO D CA 1
ATOM 17056 C C . PRO D 1 364 ? 15.94535 83.01563 66.08488 1.000 30.49164 364 PRO D C 1
ATOM 17057 O O . PRO D 1 364 ? 14.73589 83.26452 65.99605 1.000 32.88997 364 PRO D O 1
ATOM 17061 N N . ALA D 1 365 ? 16.87222 83.81507 65.55871 1.000 31.43075 365 ALA D N 1
ATOM 17062 C CA . ALA D 1 365 ? 16.51221 85.01375 64.79709 1.000 31.38993 365 ALA D CA 1
ATOM 17063 C C . ALA D 1 365 ? 16.15363 84.60085 63.36824 1.000 36.27086 365 ALA D C 1
ATOM 17064 O O . ALA D 1 365 ? 16.85589 84.88216 62.39266 1.000 33.97599 365 ALA D O 1
ATOM 17066 N N . VAL D 1 366 ? 15.02495 83.91142 63.26923 1.000 34.01703 366 VAL D N 1
ATOM 17067 C CA . VAL D 1 366 ? 14.52065 83.33447 62.03244 1.000 30.57106 366 VAL D CA 1
ATOM 17068 C C . VAL D 1 366 ? 13.08935 83.82619 61.86893 1.000 32.72774 366 VAL D C 1
ATOM 17069 O O . VAL D 1 366 ? 12.42752 84.17939 62.84932 1.000 29.52927 366 VAL D O 1
ATOM 17073 N N . GLY D 1 367 ? 12.62292 83.88997 60.62609 1.000 34.41427 367 GLY D N 1
ATOM 17074 C CA . GLY D 1 367 ? 11.30486 84.42531 60.35896 1.000 36.76102 367 GLY D CA 1
ATOM 17075 C C . GLY D 1 367 ? 11.23048 85.92289 60.13781 1.000 37.80429 367 GLY D C 1
ATOM 17076 O O . GLY D 1 367 ? 10.11791 86.45237 60.02372 1.000 38.20357 367 GLY D O 1
ATOM 17077 N N . MET D 1 368 ? 12.37250 86.61815 60.06557 1.000 35.96618 368 MET D N 1
ATOM 17078 C CA . MET D 1 368 ? 12.42963 88.05800 59.78481 1.000 36.12982 368 MET D CA 1
ATOM 17079 C C . MET D 1 368 ? 12.34840 88.31096 58.27761 1.000 39.46276 368 MET D C 1
ATOM 17080 O O . MET D 1 368 ? 13.21441 88.93839 57.67137 1.000 36.46694 368 MET D O 1
ATOM 17085 N N . ASN D 1 369 ? 11.27174 87.81389 57.67568 1.000 42.45472 369 ASN D N 1
ATOM 17086 C CA . ASN D 1 369 ? 11.13488 87.80441 56.22544 1.000 41.22738 369 ASN D CA 1
ATOM 17087 C C . ASN D 1 369 ? 9.67229 87.52491 55.91439 1.000 48.43382 369 ASN D C 1
ATOM 17088 O O . ASN D 1 369 ? 8.87804 87.24501 56.81825 1.000 52.45649 369 ASN D O 1
ATOM 17093 N N . PHE D 1 370 ? 9.31665 87.60870 54.63036 1.000 49.86870 370 PHE D N 1
ATOM 17094 C CA . PHE D 1 370 ? 7.90767 87.45518 54.23105 1.000 49.37074 370 PHE D CA 1
ATOM 17095 C C . PHE D 1 370 ? 7.72091 86.42254 53.12870 1.000 47.92272 370 PHE D C 1
ATOM 17096 O O . PHE D 1 370 ? 8.63025 86.18530 52.34356 1.000 54.14625 370 PHE D O 1
ATOM 17104 N N . GLY D 1 377 ? 7.71117 95.50100 54.12251 1.000 48.17266 377 GLY D N 1
ATOM 17105 C CA . GLY D 1 377 ? 8.83242 95.83867 54.98471 1.000 50.51087 377 GLY D CA 1
ATOM 17106 C C . GLY D 1 377 ? 8.78455 95.15525 56.34019 1.000 48.62090 377 GLY D C 1
ATOM 17107 O O . GLY D 1 377 ? 7.73854 95.11972 56.98370 1.000 52.06055 377 GLY D O 1
ATOM 17108 N N . ILE D 1 378 ? 9.92126 94.61724 56.77345 1.000 49.17783 378 ILE D N 1
ATOM 17109 C CA . ILE D 1 378 ? 10.02158 93.87487 58.02506 1.000 47.32017 378 ILE D CA 1
ATOM 17110 C C . ILE D 1 378 ? 10.71255 94.69089 59.11365 1.000 43.20050 378 ILE D C 1
ATOM 17111 O O . ILE D 1 378 ? 10.30068 94.66431 60.27495 1.000 40.92641 378 ILE D O 1
ATOM 17116 N N . PHE D 1 379 ? 11.76281 95.42841 58.76294 1.000 43.32318 379 PHE D N 1
ATOM 17117 C CA . PHE D 1 379 ? 12.51394 96.20056 59.75371 1.000 43.19388 379 PHE D CA 1
ATOM 17118 C C . PHE D 1 379 ? 11.92130 97.60382 59.80662 1.000 43.67373 379 PHE D C 1
ATOM 17119 O O . PHE D 1 379 ? 12.37541 98.52895 59.13217 1.000 42.73225 379 PHE D O 1
ATOM 17127 N N . THR D 1 380 ? 10.86329 97.74146 60.60326 1.000 42.61863 380 THR D N 1
ATOM 17128 C CA . THR D 1 380 ? 10.09864 98.96884 60.73220 1.000 45.29033 380 THR D CA 1
ATOM 17129 C C . THR D 1 380 ? 9.67580 99.12259 62.18948 1.000 49.02729 380 THR D C 1
ATOM 17130 O O . THR D 1 380 ? 9.78567 98.19064 62.99733 1.000 46.47133 380 THR D O 1
ATOM 17134 N N . GLU D 1 381 ? 9.16750 100.31542 62.51591 1.000 51.18609 381 GLU D N 1
ATOM 17135 C CA . GLU D 1 381 ? 8.90586 100.66585 63.90906 1.000 51.34743 381 GLU D CA 1
ATOM 17136 C C . GLU D 1 381 ? 7.82134 99.78896 64.52821 1.000 46.57949 381 GLU D C 1
ATOM 17137 O O . GLU D 1 381 ? 7.87436 99.49808 65.72756 1.000 48.10238 381 GLU D O 1
ATOM 17143 N N . ASP D 1 382 ? 6.85108 99.33590 63.73621 1.000 47.33178 382 ASP D N 1
ATOM 17144 C CA . ASP D 1 382 ? 5.74835 98.53913 64.25725 1.000 48.60008 382 ASP D CA 1
ATOM 17145 C C . ASP D 1 382 ? 5.96429 97.03730 64.10082 1.000 49.34871 382 ASP D C 1
ATOM 17146 O O . ASP D 1 382 ? 5.05609 96.26069 64.40661 1.000 52.08093 382 ASP D O 1
ATOM 17151 N N . LYS D 1 383 ? 7.13730 96.60611 63.63450 1.000 50.73501 383 LYS D N 1
ATOM 17152 C CA . LYS D 1 383 ? 7.42401 95.17837 63.52308 1.000 46.05486 383 LYS D CA 1
ATOM 17153 C C . LYS D 1 383 ? 8.76295 94.84257 64.17160 1.000 42.26264 383 LYS D C 1
ATOM 17154 O O . LYS D 1 383 ? 8.89407 94.94460 65.39642 1.000 45.15097 383 LYS D O 1
ATOM 17160 N N . VAL D 1 384 ? 9.75874 94.43879 63.38066 1.000 43.44014 384 VAL D N 1
ATOM 17161 C CA . VAL D 1 384 ? 11.08892 94.13369 63.91861 1.000 45.25115 384 VAL D CA 1
ATOM 17162 C C . VAL D 1 384 ? 11.77829 95.46860 64.18865 1.000 43.60456 384 VAL D C 1
ATOM 17163 O O . VAL D 1 384 ? 12.31172 96.10249 63.27387 1.000 45.15523 384 VAL D O 1
ATOM 17167 N N . ASN D 1 385 ? 11.78591 95.89098 65.44824 1.000 42.70694 385 ASN D N 1
ATOM 17168 C CA . ASN D 1 385 ? 12.22683 97.23397 65.80693 1.000 44.74450 385 ASN D CA 1
ATOM 17169 C C . ASN D 1 385 ? 13.27658 97.16640 66.91508 1.000 46.20647 385 ASN D C 1
ATOM 17170 O O . ASN D 1 385 ? 13.90209 96.12902 67.17335 1.000 44.44121 385 ASN D O 1
ATOM 17175 N N . GLU D 1 386 ? 13.46081 98.29356 67.60746 1.000 42.58059 386 GLU D N 1
ATOM 17176 C CA . GLU D 1 386 ? 14.48509 98.37724 68.64538 1.000 44.29959 386 GLU D CA 1
ATOM 17177 C C . GLU D 1 386 ? 14.17141 97.45341 69.82025 1.000 43.26539 386 GLU D C 1
ATOM 17178 O O . GLU D 1 386 ? 15.08845 96.98290 70.50155 1.000 41.02513 386 GLU D O 1
ATOM 17184 N N . LYS D 1 387 ? 12.89193 97.15310 70.04998 1.000 43.27812 387 LYS D N 1
ATOM 17185 C CA . LYS D 1 387 ? 12.55001 96.17341 71.07011 1.000 43.12808 387 LYS D CA 1
ATOM 17186 C C . LYS D 1 387 ? 12.99197 94.77283 70.66290 1.000 43.08000 387 LYS D C 1
ATOM 17187 O O . LYS D 1 387 ? 13.52891 94.02154 71.48595 1.000 45.58880 387 LYS D O 1
ATOM 17193 N N . THR D 1 388 ? 12.77142 94.40182 69.40025 1.000 40.52200 388 THR D N 1
ATOM 17194 C CA . THR D 1 388 ? 13.31583 93.14628 68.88840 1.000 42.21230 388 THR D CA 1
ATOM 17195 C C . THR D 1 388 ? 14.83012 93.12092 69.03510 1.000 40.43342 388 THR D C 1
ATOM 17196 O O . THR D 1 388 ? 15.40741 92.12859 69.49512 1.000 38.84986 388 THR D O 1
ATOM 17200 N N . LEU D 1 389 ? 15.48480 94.22286 68.66281 1.000 40.70641 389 LEU D N 1
ATOM 17201 C CA . LEU D 1 389 ? 16.93461 94.32081 68.76953 1.000 40.15796 389 LEU D CA 1
ATOM 17202 C C . LEU D 1 389 ? 17.41032 94.05586 70.19736 1.000 42.18013 389 LEU D C 1
ATOM 17203 O O . LEU D 1 389 ? 18.31317 93.23975 70.42273 1.000 41.56827 389 LEU D O 1
ATOM 17208 N N . ALA D 1 390 ? 16.80942 94.73191 71.18177 1.000 42.01696 390 ALA D N 1
ATOM 17209 C CA . ALA D 1 390 ? 17.26849 94.56454 72.55767 1.000 40.88985 390 ALA D CA 1
ATOM 17210 C C . ALA D 1 390 ? 17.07863 93.12679 73.02872 1.000 40.19568 390 ALA D C 1
ATOM 17211 O O . ALA D 1 390 ? 17.91585 92.59503 73.77019 1.000 38.59770 390 ALA D O 1
ATOM 17213 N N . TYR D 1 391 ? 15.98753 92.47682 72.60513 1.000 38.80636 391 TYR D N 1
ATOM 17214 C CA . TYR D 1 391 ? 15.80283 91.07280 72.96150 1.000 37.13411 391 TYR D CA 1
ATOM 17215 C C . TYR D 1 391 ? 16.77956 90.18839 72.19730 1.000 36.81758 391 TYR D C 1
ATOM 17216 O O . TYR D 1 391 ? 17.30426 89.21340 72.74854 1.000 39.03672 391 TYR D O 1
ATOM 17225 N N . HIS D 1 392 ? 17.04057 90.52044 70.93096 1.000 37.01339 392 HIS D N 1
ATOM 17226 C CA . HIS D 1 392 ? 18.04338 89.79388 70.16143 1.000 35.31783 392 HIS D CA 1
ATOM 17227 C C . HIS D 1 392 ? 19.39702 89.81097 70.87060 1.000 37.22515 392 HIS D C 1
ATOM 17228 O O . HIS D 1 392 ? 20.07080 88.77751 70.97512 1.000 36.84350 392 HIS D O 1
ATOM 17235 N N . LYS D 1 393 ? 19.79968 90.96270 71.40471 1.000 36.76167 393 LYS D N 1
ATOM 17236 C CA . LYS D 1 393 ? 21.05962 90.98963 72.13840 1.000 38.07554 393 LYS D CA 1
ATOM 17237 C C . LYS D 1 393 ? 20.99012 90.11724 73.38830 1.000 36.03424 393 LYS D C 1
ATOM 17238 O O . LYS D 1 393 ? 21.94890 89.40660 73.71027 1.000 35.99221 393 LYS D O 1
ATOM 17244 N N . GLN D 1 394 ? 19.85418 90.13512 74.08946 1.000 34.82809 394 GLN D N 1
ATOM 17245 C CA . GLN D 1 394 ? 19.73376 89.35546 75.31736 1.000 35.82187 394 GLN D CA 1
ATOM 17246 C C . GLN D 1 394 ? 19.82667 87.85717 75.03707 1.000 33.01280 394 GLN D C 1
ATOM 17247 O O . GLN D 1 394 ? 20.48338 87.11942 75.78292 1.000 31.86272 394 GLN D O 1
ATOM 17253 N N . VAL D 1 395 ? 19.16533 87.38743 73.97387 1.000 33.67868 395 VAL D N 1
ATOM 17254 C CA . VAL D 1 395 ? 19.28183 85.97937 73.58427 1.000 35.64737 395 VAL D CA 1
ATOM 17255 C C . VAL D 1 395 ? 20.74276 85.61578 73.31570 1.000 30.05911 395 VAL D C 1
ATOM 17256 O O . VAL D 1 395 ? 21.22222 84.55098 73.72800 1.000 30.05494 395 VAL D O 1
ATOM 17260 N N . LEU D 1 396 ? 21.47852 86.49469 72.63086 1.000 30.94842 396 LEU D N 1
ATOM 17261 C CA . LEU D 1 396 ? 22.88643 86.20464 72.35989 1.000 32.86787 396 LEU D CA 1
ATOM 17262 C C . LEU D 1 396 ? 23.70057 86.12540 73.64328 1.000 36.66115 396 LEU D C 1
ATOM 17263 O O . LEU D 1 396 ? 24.59463 85.27683 73.76840 1.000 32.87162 396 LEU D O 1
ATOM 17268 N N . LYS D 1 397 ? 23.42664 87.02034 74.59618 1.000 34.51425 397 LYS D N 1
ATOM 17269 C CA . LYS D 1 397 ? 24.11776 86.96386 75.87611 1.000 33.95691 397 LYS D CA 1
ATOM 17270 C C . LYS D 1 397 ? 23.88409 85.61543 76.53625 1.000 36.03666 397 LYS D C 1
ATOM 17271 O O . LYS D 1 397 ? 24.82498 84.95803 77.00219 1.000 35.93754 397 LYS D O 1
ATOM 17277 N N . GLU D 1 398 ? 22.62925 85.16757 76.54206 1.000 35.92104 398 GLU D N 1
ATOM 17278 C CA . GLU D 1 398 ? 22.29140 83.88780 77.15426 1.000 36.78140 398 GLU D CA 1
ATOM 17279 C C . GLU D 1 398 ? 22.94059 82.72414 76.41064 1.000 35.32019 398 GLU D C 1
ATOM 17280 O O . GLU D 1 398 ? 23.47582 81.80094 77.04256 1.000 32.13142 398 GLU D O 1
ATOM 17286 N N . LEU D 1 399 ? 22.90354 82.74224 75.07093 1.000 33.74363 399 LEU D N 1
ATOM 17287 C CA . LEU D 1 399 ? 23.54172 81.66293 74.32314 1.000 32.64214 399 LEU D CA 1
ATOM 17288 C C . LEU D 1 399 ? 25.02293 81.59156 74.64978 1.000 30.36834 399 LEU D C 1
ATOM 17289 O O . LEU D 1 399 ? 25.56825 80.50508 74.88805 1.000 28.74539 399 LEU D O 1
ATOM 17294 N N . TYR D 1 400 ? 25.68447 82.74626 74.68357 1.000 32.26422 400 TYR D N 1
ATOM 17295 C CA . TYR D 1 400 ? 27.11523 82.77133 74.95348 1.000 29.38471 400 TYR D CA 1
ATOM 17296 C C . TYR D 1 400 ? 27.41153 82.23457 76.34942 1.000 30.69900 400 TYR D C 1
ATOM 17297 O O . TYR D 1 400 ? 28.28471 81.37631 76.52280 1.000 30.43216 400 TYR D O 1
ATOM 17306 N N . GLN D 1 401 ? 26.66900 82.70959 77.35754 1.000 34.07747 401 GLN D N 1
ATOM 17307 C CA . GLN D 1 401 ? 26.87197 82.23600 78.72565 1.000 34.83843 401 GLN D CA 1
ATOM 17308 C C . GLN D 1 401 ? 26.77071 80.71668 78.81186 1.000 33.26175 401 GLN D C 1
ATOM 17309 O O . GLN D 1 401 ? 27.53289 80.07750 79.54606 1.000 30.62601 401 GLN D O 1
ATOM 17315 N N . ARG D 1 402 ? 25.83604 80.11710 78.06350 1.000 31.51338 402 ARG D N 1
ATOM 17316 C CA . ARG D 1 402 ? 25.60926 78.67700 78.17713 1.000 30.14193 402 ARG D CA 1
ATOM 17317 C C . ARG D 1 402 ? 26.66778 77.86661 77.43964 1.000 32.13778 402 ARG D C 1
ATOM 17318 O O . ARG D 1 402 ? 27.07871 76.80359 77.92145 1.000 31.72987 402 ARG D O 1
ATOM 17326 N N . ASP D 1 403 ? 27.11751 78.33951 76.27150 1.000 29.45048 403 ASP D N 1
ATOM 17327 C CA . ASP D 1 403 ? 27.93650 77.52326 75.37984 1.000 31.37626 403 ASP D CA 1
ATOM 17328 C C . ASP D 1 403 ? 29.38035 78.00184 75.23014 1.000 31.34239 403 ASP D C 1
ATOM 17329 O O . ASP D 1 403 ? 30.16598 77.32989 74.54930 1.000 29.82621 403 ASP D O 1
ATOM 17334 N N . LYS D 1 404 ? 29.75875 79.12211 75.86241 1.000 32.03070 404 LYS D N 1
ATOM 17335 C CA . LYS D 1 404 ? 31.08159 79.71714 75.65145 1.000 32.63273 404 LYS D CA 1
ATOM 17336 C C . LYS D 1 404 ? 32.22269 78.73241 75.87526 1.000 29.25395 404 LYS D C 1
ATOM 17337 O O . LYS D 1 404 ? 33.29316 78.89606 75.28613 1.000 30.79378 404 LYS D O 1
ATOM 17343 N N . ASN D 1 405 ? 32.03095 77.71470 76.71782 1.000 30.39681 405 ASN D N 1
ATOM 17344 C CA . ASN D 1 405 ? 33.11957 76.79170 77.02778 1.000 29.90272 405 ASN D CA 1
ATOM 17345 C C . ASN D 1 405 ? 33.14935 75.51967 76.16964 1.000 34.22346 405 ASN D C 1
ATOM 17346 O O . ASN D 1 405 ? 34.04412 74.68719 76.36346 1.000 32.80857 405 ASN D O 1
ATOM 17351 N N . HIS D 1 406 ? 32.23918 75.36322 75.20917 1.000 33.25098 406 HIS D N 1
ATOM 17352 C CA . HIS D 1 406 ? 32.25602 74.19343 74.32331 1.000 30.06559 406 HIS D CA 1
ATOM 17353 C C . HIS D 1 406 ? 33.33054 74.34970 73.25200 1.000 29.31873 406 HIS D C 1
ATOM 17354 O O . HIS D 1 406 ? 33.26148 75.29221 72.45572 1.000 30.05765 406 HIS D O 1
ATOM 17361 N N . PRO D 1 407 ? 34.32199 73.45509 73.18117 1.000 28.65242 407 PRO D N 1
ATOM 17362 C CA . PRO D 1 407 ? 35.25612 73.49721 72.04528 1.000 28.96715 407 PRO D CA 1
ATOM 17363 C C . PRO D 1 407 ? 34.59595 73.14445 70.72363 1.000 31.43370 407 PRO D C 1
ATOM 17364 O O . PRO D 1 407 ? 35.10456 73.54750 69.67053 1.000 31.69233 407 PRO D O 1
ATOM 17368 N N . CYS D 1 408 ? 33.47712 72.42210 70.73764 1.000 29.95483 408 CYS D N 1
ATOM 17369 C CA . CYS D 1 408 ? 32.82866 72.09004 69.47443 1.000 30.91755 408 CYS D CA 1
ATOM 17370 C C . CYS D 1 408 ? 32.29653 73.33059 68.76886 1.000 29.05779 408 CYS D C 1
ATOM 17371 O O . CYS D 1 408 ? 32.30574 73.37423 67.53775 1.000 29.69077 408 CYS D O 1
ATOM 17374 N N . VAL D 1 409 ? 31.87874 74.35878 69.51253 1.000 27.40140 409 VAL D N 1
ATOM 17375 C CA . VAL D 1 409 ? 31.38530 75.57782 68.87638 1.000 27.81718 409 VAL D CA 1
ATOM 17376 C C . VAL D 1 409 ? 32.55227 76.35917 68.28357 1.000 32.73202 409 VAL D C 1
ATOM 17377 O O . VAL D 1 409 ? 33.48887 76.75574 68.99005 1.000 30.87044 409 VAL D O 1
ATOM 17381 N N . VAL D 1 410 ? 32.50009 76.59615 66.97591 1.000 30.02651 410 VAL D N 1
ATOM 17382 C CA . VAL D 1 410 ? 33.54773 77.34900 66.29757 1.000 29.26278 410 VAL D CA 1
ATOM 17383 C C . VAL D 1 410 ? 33.02352 78.61732 65.65424 1.000 31.19250 410 VAL D C 1
ATOM 17384 O O . VAL D 1 410 ? 33.82813 79.43805 65.19832 1.000 32.30185 410 VAL D O 1
ATOM 17388 N N . MET D 1 411 ? 31.71272 78.80872 65.58974 1.000 28.99714 411 MET D N 1
ATOM 17389 C CA . MET D 1 411 ? 31.17415 79.98337 64.92968 1.000 27.95627 411 MET D CA 1
ATOM 17390 C C . MET D 1 411 ? 29.80137 80.24657 65.52118 1.000 29.30687 411 MET D C 1
ATOM 17391 O O . MET D 1 411 ? 29.11428 79.31491 65.93691 1.000 31.98841 411 MET D O 1
ATOM 17396 N N . TRP D 1 412 ? 29.43850 81.52461 65.61734 1.000 32.46411 412 TRP D N 1
ATOM 17397 C CA . TRP D 1 412 ? 28.11175 81.94225 66.05159 1.000 27.97926 412 TRP D CA 1
ATOM 17398 C C . TRP D 1 412 ? 27.33784 82.40097 64.83004 1.000 30.38331 412 TRP D C 1
ATOM 17399 O O . TRP D 1 412 ? 27.85437 83.18395 64.02925 1.000 35.32704 412 TRP D O 1
ATOM 17410 N N . SER D 1 413 ? 26.10384 81.93354 64.68925 1.000 28.53519 413 SER D N 1
ATOM 17411 C CA . SER D 1 413 ? 25.22708 82.39693 63.61896 1.000 31.45209 413 SER D CA 1
ATOM 17412 C C . SER D 1 413 ? 24.12935 83.22481 64.26117 1.000 31.23374 413 SER D C 1
ATOM 17413 O O . SER D 1 413 ? 23.40545 82.72550 65.12882 1.000 28.74815 413 SER D O 1
ATOM 17416 N N . ILE D 1 414 ? 24.01038 84.48852 63.84558 1.000 30.58136 414 ILE D N 1
ATOM 17417 C CA . ILE D 1 414 ? 23.13870 85.43080 64.54373 1.000 31.17255 414 ILE D CA 1
ATOM 17418 C C . ILE D 1 414 ? 21.77786 85.57968 63.89279 1.000 33.01481 414 ILE D C 1
ATOM 17419 O O . ILE D 1 414 ? 20.92296 86.28696 64.44576 1.000 30.53836 414 ILE D O 1
ATOM 17424 N N . THR D 1 415 ? 21.54447 84.94219 62.74070 1.000 30.70761 415 THR D N 1
ATOM 17425 C CA . THR D 1 415 ? 20.26449 85.04858 62.04083 1.000 30.15198 415 THR D CA 1
ATOM 17426 C C . THR D 1 415 ? 20.19879 84.01289 60.92229 1.000 32.62726 415 THR D C 1
ATOM 17427 O O . THR D 1 415 ? 21.22802 83.61471 60.36703 1.000 32.06772 415 THR D O 1
ATOM 17431 N N . ASN D 1 416 ? 18.97760 83.60436 60.57312 1.000 31.59232 416 ASN D N 1
ATOM 17432 C CA . ASN D 1 416 ? 18.75197 82.75621 59.40641 1.000 32.33078 416 ASN D CA 1
ATOM 17433 C C . ASN D 1 416 ? 17.78666 83.45725 58.45877 1.000 30.00011 416 ASN D C 1
ATOM 17434 O O . ASN D 1 416 ? 16.63072 83.70399 58.81498 1.000 29.30892 416 ASN D O 1
ATOM 17439 N N . GLU D 1 417 ? 18.27107 83.78924 57.26409 1.000 32.47935 417 GLU D N 1
ATOM 17440 C CA . GLU D 1 417 ? 17.44939 84.32062 56.17799 1.000 34.31330 417 GLU D CA 1
ATOM 17441 C C . GLU D 1 417 ? 16.62296 85.54154 56.58234 1.000 35.94217 417 GLU D C 1
ATOM 17442 O O . GLU D 1 417 ? 15.39629 85.55878 56.39091 1.000 31.82811 417 GLU D O 1
ATOM 17448 N N . PRO D 1 418 ? 17.23988 86.58469 57.12474 1.000 34.70817 418 PRO D N 1
ATOM 17449 C CA . PRO D 1 418 ? 16.49803 87.82501 57.32970 1.000 36.39856 418 PRO D CA 1
ATOM 17450 C C . PRO D 1 418 ? 16.28043 88.49931 55.98779 1.000 34.63843 418 PRO D C 1
ATOM 17451 O O . PRO D 1 418 ? 16.91768 88.17498 54.97693 1.000 32.38254 418 PRO D O 1
ATOM 17455 N N . HIS D 1 419 ? 15.35390 89.44915 55.97738 1.000 35.38180 419 HIS D N 1
ATOM 17456 C CA . HIS D 1 419 ? 15.11927 90.22944 54.76426 1.000 36.88346 419 HIS D CA 1
ATOM 17457 C C . HIS D 1 419 ? 16.13701 91.37483 54.71400 1.000 42.61146 419 HIS D C 1
ATOM 17458 O O . HIS D 1 419 ? 15.82989 92.54772 54.94274 1.000 42.76670 419 HIS D O 1
ATOM 17465 N N . SER D 1 420 ? 17.38716 91.00654 54.41530 1.000 37.96060 420 SER D N 1
ATOM 17466 C CA . SER D 1 420 ? 18.51650 91.92222 54.52829 1.000 38.57568 420 SER D CA 1
ATOM 17467 C C . SER D 1 420 ? 18.68914 92.80831 53.30728 1.000 38.91801 420 SER D C 1
ATOM 17468 O O . SER D 1 420 ? 19.70474 93.49481 53.20215 1.000 38.36073 420 SER D O 1
ATOM 17471 N N . SER D 1 421 ? 17.74492 92.78849 52.37637 1.000 40.07080 421 SER D N 1
ATOM 17472 C CA . SER D 1 421 ? 17.72689 93.76762 51.30164 1.000 44.63912 421 SER D CA 1
ATOM 17473 C C . SER D 1 421 ? 17.17716 95.10793 51.76326 1.000 42.39393 421 SER D C 1
ATOM 17474 O O . SER D 1 421 ? 17.46027 96.13065 51.13288 1.000 46.42820 421 SER D O 1
ATOM 17477 N N . GLU D 1 422 ? 16.38673 95.11705 52.83325 1.000 43.26989 422 GLU D N 1
ATOM 17478 C CA . GLU D 1 422 ? 15.86234 96.35846 53.38261 1.000 43.17669 422 GLU D CA 1
ATOM 17479 C C . GLU D 1 422 ? 17.00610 97.19083 53.93726 1.000 43.78663 422 GLU D C 1
ATOM 17480 O O . GLU D 1 422 ? 17.86979 96.67192 54.65384 1.000 40.30614 422 GLU D O 1
ATOM 17486 N N . GLU D 1 423 ? 17.00706 98.48836 53.61386 1.000 46.65076 423 GLU D N 1
ATOM 17487 C CA . GLU D 1 423 ? 18.09029 99.34907 54.07463 1.000 45.63551 423 GLU D CA 1
ATOM 17488 C C . GLU D 1 423 ? 18.11710 99.42637 55.59455 1.000 43.58858 423 GLU D C 1
ATOM 17489 O O . GLU D 1 423 ? 19.19683 99.47590 56.19238 1.000 45.54831 423 GLU D O 1
ATOM 17495 N N . ALA D 1 424 ? 16.94849 99.37342 56.23945 1.000 42.31400 424 ALA D N 1
ATOM 17496 C CA . ALA D 1 424 ? 16.88607 99.47389 57.69594 1.000 43.63255 424 ALA D CA 1
ATOM 17497 C C . ALA D 1 424 ? 17.53569 98.29096 58.40780 1.000 44.62361 424 ALA D C 1
ATOM 17498 O O . ALA D 1 424 ? 17.89184 98.41458 59.58352 1.000 42.94587 424 ALA D O 1
ATOM 17500 N N . SER D 1 425 ? 17.69508 97.14435 57.73795 1.000 45.29884 425 SER D N 1
ATOM 17501 C CA . SER D 1 425 ? 18.35458 96.01509 58.38845 1.000 42.93672 425 SER D CA 1
ATOM 17502 C C . SER D 1 425 ? 19.83907 96.26560 58.63191 1.000 41.68215 425 SER D C 1
ATOM 17503 O O . SER D 1 425 ? 20.41067 95.64926 59.53985 1.000 39.78653 425 SER D O 1
ATOM 17506 N N . ARG D 1 426 ? 20.47296 97.15613 57.85853 1.000 44.23723 426 ARG D N 1
ATOM 17507 C CA . ARG D 1 426 ? 21.91229 97.37581 58.01371 1.000 42.90907 426 ARG D CA 1
ATOM 17508 C C . ARG D 1 426 ? 22.25761 97.81147 59.43341 1.000 44.39989 426 ARG D C 1
ATOM 17509 O O . ARG D 1 426 ? 23.10400 97.19512 60.08846 1.000 45.68284 426 ARG D O 1
ATOM 17517 N N . ASN D 1 427 ? 21.60383 98.86915 59.93077 1.000 45.15611 427 ASN D N 1
ATOM 17518 C CA . ASN D 1 427 ? 21.85774 99.31922 61.29847 1.000 45.80063 427 ASN D CA 1
ATOM 17519 C C . ASN D 1 427 ? 21.47298 98.24424 62.31246 1.000 44.33435 427 ASN D C 1
ATOM 17520 O O . ASN D 1 427 ? 22.13475 98.09003 63.34610 1.000 41.15450 427 ASN D O 1
ATOM 17525 N N . TYR D 1 428 ? 20.40052 97.49423 62.04088 1.000 40.10222 428 TYR D N 1
ATOM 17526 C CA . TYR D 1 428 ? 19.99488 96.44025 62.96906 1.000 41.99751 428 TYR D CA 1
ATOM 17527 C C . TYR D 1 428 ? 21.11941 95.43492 63.17811 1.000 41.57654 428 TYR D C 1
ATOM 17528 O O . TYR D 1 428 ? 21.50207 95.13582 64.31375 1.000 39.86796 428 TYR D O 1
ATOM 17537 N N . PHE D 1 429 ? 21.65918 94.89193 62.08828 1.000 43.28086 429 PHE D N 1
ATOM 17538 C CA . PHE D 1 429 ? 22.61200 93.80863 62.23538 1.000 40.10044 429 PHE D CA 1
ATOM 17539 C C . PHE D 1 429 ? 24.00805 94.30550 62.53624 1.000 40.94241 429 PHE D C 1
ATOM 17540 O O . PHE D 1 429 ? 24.81572 93.53187 63.05950 1.000 37.88695 429 PHE D O 1
ATOM 17548 N N . GLU D 1 430 ? 24.31046 95.57478 62.24089 1.000 42.56360 430 GLU D N 1
ATOM 17549 C CA . GLU D 1 430 ? 25.55963 96.13135 62.74584 1.000 43.04333 430 GLU D CA 1
ATOM 17550 C C . GLU D 1 430 ? 25.55614 96.12995 64.26238 1.000 42.70807 430 GLU D C 1
ATOM 17551 O O . GLU D 1 430 ? 26.55372 95.76309 64.89733 1.000 45.83811 430 GLU D O 1
ATOM 17557 N N . GLU D 1 431 ? 24.42254 96.51164 64.85837 1.000 43.08392 431 GLU D N 1
ATOM 17558 C CA . GLU D 1 431 ? 24.28843 96.49246 66.31106 1.000 43.77133 431 GLU D CA 1
ATOM 17559 C C . GLU D 1 431 ? 24.42904 95.07768 66.85898 1.000 39.51579 431 GLU D C 1
ATOM 17560 O O . GLU D 1 431 ? 25.16381 94.84587 67.82509 1.000 41.92997 431 GLU D O 1
ATOM 17566 N N . VAL D 1 432 ? 23.73722 94.11219 66.24863 1.000 36.81948 432 VAL D N 1
ATOM 17567 C CA . VAL D 1 432 ? 23.81806 92.73801 66.73194 1.000 38.13041 432 VAL D CA 1
ATOM 17568 C C . VAL D 1 432 ? 25.23622 92.19245 66.59135 1.000 42.05275 432 VAL D C 1
ATOM 17569 O O . VAL D 1 432 ? 25.75532 91.54954 67.51318 1.000 36.79823 432 VAL D O 1
ATOM 17573 N N . THR D 1 433 ? 25.88033 92.42173 65.43860 1.000 37.05763 433 THR D N 1
ATOM 17574 C CA . THR D 1 433 ? 27.23263 91.90187 65.22839 1.000 37.65192 433 THR D CA 1
ATOM 17575 C C . THR D 1 433 ? 28.21550 92.49367 66.23106 1.000 41.23080 433 THR D C 1
ATOM 17576 O O . THR D 1 433 ? 29.08296 91.78061 66.76102 1.000 38.85353 433 THR D O 1
ATOM 17580 N N . LYS D 1 434 ? 28.10197 93.80015 66.49942 1.000 40.75271 434 LYS D N 1
ATOM 17581 C CA . LYS D 1 434 ? 28.99661 94.43161 67.46388 1.000 43.07829 434 LYS D CA 1
ATOM 17582 C C . LYS D 1 434 ? 28.81258 93.83484 68.85181 1.000 40.38645 434 LYS D C 1
ATOM 17583 O O . LYS D 1 434 ? 29.78234 93.67472 69.59850 1.000 39.84966 434 LYS D O 1
ATOM 17589 N N . TYR D 1 435 ? 27.58011 93.46261 69.20256 1.000 37.63121 435 TYR D N 1
ATOM 17590 C CA . TYR D 1 435 ? 27.33090 92.91630 70.53404 1.000 35.84637 435 TYR D CA 1
ATOM 17591 C C . TYR D 1 435 ? 27.99187 91.54918 70.72449 1.000 38.32360 435 TYR D C 1
ATOM 17592 O O . TYR D 1 435 ? 28.71398 91.33017 71.70515 1.000 39.96559 435 TYR D O 1
ATOM 17601 N N . ILE D 1 436 ? 27.74397 90.60143 69.81602 1.000 35.94649 436 ILE D N 1
ATOM 17602 C CA . ILE D 1 436 ? 28.31863 89.26590 69.99966 1.000 34.76616 436 ILE D CA 1
ATOM 17603 C C . ILE D 1 436 ? 29.84711 89.33895 69.98673 1.000 38.18453 436 ILE D C 1
ATOM 17604 O O . ILE D 1 436 ? 30.52172 88.64020 70.75690 1.000 38.32663 436 ILE D O 1
ATOM 17609 N N . ARG D 1 437 ? 30.41602 90.21259 69.14230 1.000 34.23116 437 ARG D N 1
ATOM 17610 C CA . ARG D 1 437 ? 31.86811 90.36392 69.08839 1.000 39.57815 437 ARG D CA 1
ATOM 17611 C C . ARG D 1 437 ? 32.42718 90.93202 70.38710 1.000 44.29337 437 ARG D C 1
ATOM 17612 O O . ARG D 1 437 ? 33.56088 90.61051 70.76304 1.000 41.66991 437 ARG D O 1
ATOM 17620 N N . LYS D 1 438 ? 31.65681 91.77746 71.07816 1.000 39.28005 438 LYS D N 1
ATOM 17621 C CA . LYS D 1 438 ? 32.08137 92.24458 72.39502 1.000 46.03873 438 LYS D CA 1
ATOM 17622 C C . LYS D 1 438 ? 32.04975 91.11210 73.42178 1.000 45.94952 438 LYS D C 1
ATOM 17623 O O . LYS D 1 438 ? 32.93915 91.01679 74.27376 1.000 44.09197 438 LYS D O 1
ATOM 17629 N N . LEU D 1 439 ? 31.03676 90.23889 73.34932 1.000 44.71988 439 LEU D N 1
ATOM 17630 C CA . LEU D 1 439 ? 30.98482 89.06768 74.22307 1.000 40.38403 439 LEU D CA 1
ATOM 17631 C C . LEU D 1 439 ? 32.12280 88.09419 73.94211 1.000 41.27677 439 LEU D C 1
ATOM 17632 O O . LEU D 1 439 ? 32.66840 87.48596 74.87076 1.000 38.79048 439 LEU D O 1
ATOM 17637 N N . ASP D 1 440 ? 32.45199 87.88373 72.66336 1.000 42.11521 440 ASP D N 1
ATOM 17638 C CA . ASP D 1 440 ? 33.35343 86.80385 72.25443 1.000 42.33110 440 ASP D CA 1
ATOM 17639 C C . ASP D 1 440 ? 34.25102 87.33092 71.14246 1.000 43.11563 440 ASP D C 1
ATOM 17640 O O . ASP D 1 440 ? 33.82073 87.44996 69.99199 1.000 42.93772 440 ASP D O 1
ATOM 17645 N N . SER D 1 441 ? 35.49364 87.62739 71.48684 1.000 42.64495 441 SER D N 1
ATOM 17646 C CA . SER D 1 441 ? 36.46788 88.10551 70.51802 1.000 47.96198 441 SER D CA 1
ATOM 17647 C C . SER D 1 441 ? 37.15674 86.98174 69.76270 1.000 47.34942 441 SER D C 1
ATOM 17648 O O . SER D 1 441 ? 38.06035 87.26706 68.97173 1.000 48.23299 441 SER D O 1
ATOM 17651 N N . GLU D 1 442 ? 36.78024 85.72096 69.98701 1.000 46.05036 442 GLU D N 1
ATOM 17652 C CA . GLU D 1 442 ? 37.53618 84.61588 69.41056 1.000 51.11145 442 GLU D CA 1
ATOM 17653 C C . GLU D 1 442 ? 36.80156 83.80202 68.34700 1.000 46.56572 442 GLU D C 1
ATOM 17654 O O . GLU D 1 442 ? 37.45445 83.29939 67.43313 1.000 47.19660 442 GLU D O 1
ATOM 17660 N N . ARG D 1 443 ? 35.47328 83.66622 68.41674 1.000 39.56880 443 ARG D N 1
ATOM 17661 C CA . ARG D 1 443 ? 34.93316 82.86571 67.32225 1.000 33.79662 443 ARG D CA 1
ATOM 17662 C C . ARG D 1 443 ? 34.43006 83.75670 66.19498 1.000 32.04353 443 ARG D C 1
ATOM 17663 O O . ARG D 1 443 ? 33.88680 84.83080 66.44372 1.000 34.30158 443 ARG D O 1
ATOM 17671 N N . PRO D 1 444 ? 34.56401 83.32630 64.94310 1.000 33.80242 444 PRO D N 1
ATOM 17672 C CA . PRO D 1 444 ? 33.94287 84.06470 63.83557 1.000 31.07724 444 PRO D CA 1
ATOM 17673 C C . PRO D 1 444 ? 32.43299 84.19418 64.01156 1.000 32.06822 444 PRO D C 1
ATOM 17674 O O . PRO D 1 444 ? 31.78786 83.36351 64.64790 1.000 32.10789 444 PRO D O 1
ATOM 17678 N N . ILE D 1 445 ? 31.87139 85.24601 63.40583 1.000 35.72042 445 ILE D N 1
ATOM 17679 C CA . ILE D 1 445 ? 30.43909 85.53589 63.39887 1.000 31.31388 445 ILE D CA 1
ATOM 17680 C C . ILE D 1 445 ? 29.91604 85.37106 61.97613 1.000 34.90092 445 ILE D C 1
ATOM 17681 O O . ILE D 1 445 ? 30.61966 85.67776 61.00886 1.000 31.19441 445 ILE D O 1
ATOM 17686 N N . THR D 1 446 ? 28.67156 84.90116 61.84171 1.000 34.11482 446 THR D N 1
ATOM 17687 C CA . THR D 1 446 ? 28.05257 84.78706 60.52147 1.000 32.30701 446 THR D CA 1
ATOM 17688 C C . THR D 1 446 ? 26.53424 84.79963 60.67771 1.000 33.34289 446 THR D C 1
ATOM 17689 O O . THR D 1 446 ? 26.00248 85.00112 61.77370 1.000 31.96780 446 THR D O 1
ATOM 17693 N N . GLY D 1 447 ? 25.84295 84.60615 59.54806 1.000 33.30803 447 GLY D N 1
ATOM 17694 C CA . GLY D 1 447 ? 24.38824 84.53194 59.45335 1.000 32.63874 447 GLY D CA 1
ATOM 17695 C C . GLY D 1 447 ? 24.03665 84.14266 58.02830 1.000 35.34489 447 GLY D C 1
ATOM 17696 O O . GLY D 1 447 ? 24.82947 84.42366 57.12514 1.000 34.01077 447 GLY D O 1
ATOM 17697 N N . THR D 1 448 ? 22.89960 83.49205 57.78303 1.000 31.51272 448 THR D N 1
ATOM 17698 C CA . THR D 1 448 ? 22.64048 82.89051 56.47718 1.000 30.41735 448 THR D CA 1
ATOM 17699 C C . THR D 1 448 ? 21.77555 83.77462 55.58523 1.000 32.91805 448 THR D C 1
ATOM 17700 O O . THR D 1 448 ? 20.81606 84.40295 56.04174 1.000 33.95995 448 THR D O 1
ATOM 17704 N N . MET D 1 449 ? 22.08799 83.75698 54.29445 1.000 31.75719 449 MET D N 1
ATOM 17705 C CA . MET D 1 449 ? 21.48759 84.63556 53.30157 1.000 30.87706 449 MET D CA 1
ATOM 17706 C C . MET D 1 449 ? 20.41853 83.91180 52.49923 1.000 35.24233 449 MET D C 1
ATOM 17707 O O . MET D 1 449 ? 20.60085 82.75967 52.09417 1.000 31.64549 449 MET D O 1
ATOM 17712 N N . ASN D 1 450 ? 19.32372 84.61264 52.21756 1.000 35.88256 450 ASN D N 1
ATOM 17713 C CA . ASN D 1 450 ? 18.44128 84.17609 51.15311 1.000 37.25054 450 ASN D CA 1
ATOM 17714 C C . ASN D 1 450 ? 18.18564 85.23227 50.08942 1.000 36.24462 450 ASN D C 1
ATOM 17715 O O . ASN D 1 450 ? 17.89026 84.85624 48.95463 1.000 38.25556 450 ASN D O 1
ATOM 17720 N N . VAL D 1 451 ? 18.32385 86.52710 50.39343 1.000 34.44707 451 VAL D N 1
ATOM 17721 C CA . VAL D 1 451 ? 18.09700 87.55193 49.36894 1.000 36.32099 451 VAL D CA 1
ATOM 17722 C C . VAL D 1 451 ? 19.17452 87.50014 48.28810 1.000 31.63379 451 VAL D C 1
ATOM 17723 O O . VAL D 1 451 ? 20.22719 86.87308 48.45916 1.000 33.35898 451 VAL D O 1
ATOM 17727 N N . ASP D 1 452 ? 18.93658 88.20277 47.18943 1.000 34.54681 452 ASP D N 1
ATOM 17728 C CA . ASP D 1 452 ? 19.89698 88.24215 46.09684 1.000 34.88266 452 ASP D CA 1
ATOM 17729 C C . ASP D 1 452 ? 21.20072 88.90720 46.54064 1.000 39.97780 452 ASP D C 1
ATOM 17730 O O . ASP D 1 452 ? 21.20923 89.81149 47.38756 1.000 35.36355 452 ASP D O 1
ATOM 17735 N N . VAL D 1 453 ? 22.31633 88.43657 45.96526 1.000 33.50111 453 VAL D N 1
ATOM 17736 C CA . VAL D 1 453 ? 23.62529 88.97652 46.33082 1.000 35.41291 453 VAL D CA 1
ATOM 17737 C C . VAL D 1 453 ? 23.66204 90.48256 46.09694 1.000 42.06868 453 VAL D C 1
ATOM 17738 O O . VAL D 1 453 ? 24.21894 91.24139 46.90463 1.000 38.17981 453 VAL D O 1
ATOM 17742 N N . GLU D 1 454 ? 23.03151 90.94050 45.01040 1.000 38.36101 454 GLU D N 1
ATOM 17743 C CA . GLU D 1 454 ? 23.07391 92.35088 44.65708 1.000 39.16594 454 GLU D CA 1
ATOM 17744 C C . GLU D 1 454 ? 22.35218 93.22185 45.67780 1.000 43.22846 454 GLU D C 1
ATOM 17745 O O . GLU D 1 454 ? 22.70865 94.39228 45.84301 1.000 43.01904 454 GLU D O 1
ATOM 17751 N N . GLU D 1 455 ? 21.34487 92.67753 46.36902 1.000 43.78580 455 GLU D N 1
ATOM 17752 C CA . GLU D 1 455 ? 20.52861 93.45510 47.29659 1.000 44.59998 455 GLU D CA 1
ATOM 17753 C C . GLU D 1 455 ? 20.99455 93.39000 48.74145 1.000 40.90082 455 GLU D C 1
ATOM 17754 O O . GLU D 1 455 ? 20.62369 94.26948 49.52849 1.000 42.81241 455 GLU D O 1
ATOM 17760 N N . ASP D 1 456 ? 21.75872 92.36732 49.12268 1.000 39.84118 456 ASP D N 1
ATOM 17761 C CA . ASP D 1 456 ? 22.08907 92.18017 50.53511 1.000 40.64422 456 ASP D CA 1
ATOM 17762 C C . ASP D 1 456 ? 22.86801 93.37101 51.08594 1.000 39.59730 456 ASP D C 1
ATOM 17763 O O . ASP D 1 456 ? 23.71925 93.95191 50.40593 1.000 38.42406 456 ASP D O 1
ATOM 17768 N N . LYS D 1 457 ? 22.58219 93.72387 52.33930 1.000 40.07556 457 LYS D N 1
ATOM 17769 C CA . LYS D 1 457 ? 23.17059 94.91053 52.94834 1.000 38.89962 457 LYS D CA 1
ATOM 17770 C C . LYS D 1 457 ? 23.84066 94.63750 54.28812 1.000 43.64415 457 LYS D C 1
ATOM 17771 O O . LYS D 1 457 ? 24.22377 95.59314 54.97632 1.000 43.74696 457 LYS D O 1
ATOM 17777 N N . ILE D 1 458 ? 24.00179 93.37468 54.68220 1.000 38.07964 458 ILE D N 1
ATOM 17778 C CA . ILE D 1 458 ? 24.52808 93.08275 56.01171 1.000 36.50109 458 ILE D CA 1
ATOM 17779 C C . ILE D 1 458 ? 25.71915 92.13568 56.02082 1.000 36.33058 458 ILE D C 1
ATOM 17780 O O . ILE D 1 458 ? 26.46478 92.12347 57.01561 1.000 35.73108 458 ILE D O 1
ATOM 17785 N N . SER D 1 459 ? 25.97703 91.33621 54.97280 1.000 37.74887 459 SER D N 1
ATOM 17786 C CA . SER D 1 459 ? 26.99377 90.29035 55.08680 1.000 36.90364 459 SER D CA 1
ATOM 17787 C C . SER D 1 459 ? 28.39928 90.85032 55.25559 1.000 38.18778 459 SER D C 1
ATOM 17788 O O . SER D 1 459 ? 29.29433 90.11713 55.68987 1.000 38.02890 459 SER D O 1
ATOM 17791 N N . GLN D 1 460 ? 28.60901 92.13353 54.95130 1.000 39.76396 460 GLN D N 1
ATOM 17792 C CA . GLN D 1 460 ? 29.90785 92.75195 55.19065 1.000 37.86160 460 GLN D CA 1
ATOM 17793 C C . GLN D 1 460 ? 30.27024 92.79080 56.66676 1.000 40.70759 460 GLN D C 1
ATOM 17794 O O . GLN D 1 460 ? 31.45970 92.90757 56.98729 1.000 36.81536 460 GLN D O 1
ATOM 17800 N N . PHE D 1 461 ? 29.28849 92.68544 57.57586 1.000 35.83274 461 PHE D N 1
ATOM 17801 C CA . PHE D 1 461 ? 29.61311 92.62659 59.00031 1.000 36.78681 461 PHE D CA 1
ATOM 17802 C C . PHE D 1 461 ? 30.07346 91.24955 59.45376 1.000 37.27087 461 PHE D C 1
ATOM 17803 O O . PHE D 1 461 ? 30.53204 91.11974 60.59163 1.000 37.73979 461 PHE D O 1
ATOM 17811 N N . PHE D 1 462 ? 29.97246 90.22724 58.61074 1.000 33.88900 462 PHE D N 1
ATOM 17812 C CA . PHE D 1 462 ? 30.28114 88.86298 59.01359 1.000 34.28605 462 PHE D CA 1
ATOM 17813 C C . PHE D 1 462 ? 31.72159 88.49434 58.66602 1.000 35.79954 462 PHE D C 1
ATOM 17814 O O . PHE D 1 462 ? 32.36190 89.12991 57.83123 1.000 35.87946 462 PHE D O 1
ATOM 17822 N N . ASP D 1 463 ? 32.22447 87.44070 59.32358 1.000 34.85284 463 ASP D N 1
ATOM 17823 C CA . ASP D 1 463 ? 33.52025 86.85900 58.99829 1.000 35.70098 463 ASP D CA 1
ATOM 17824 C C . ASP D 1 463 ? 33.42911 85.76825 57.94246 1.000 38.24728 463 ASP D C 1
ATOM 17825 O O . ASP D 1 463 ? 34.42415 85.49423 57.25945 1.000 34.81488 463 ASP D O 1
ATOM 17830 N N . VAL D 1 464 ? 32.26975 85.13479 57.80958 1.000 34.55449 464 VAL D N 1
ATOM 17831 C CA . VAL D 1 464 ? 32.03598 84.07629 56.83248 1.000 32.42670 464 VAL D CA 1
ATOM 17832 C C . VAL D 1 464 ? 30.70537 84.38413 56.16126 1.000 30.24199 464 VAL D C 1
ATOM 17833 O O . VAL D 1 464 ? 29.75740 84.81128 56.82368 1.000 31.95031 464 VAL D O 1
ATOM 17837 N N . VAL D 1 465 ? 30.62116 84.18225 54.85836 1.000 35.13202 465 VAL D N 1
ATOM 17838 C CA . VAL D 1 465 ? 29.36499 84.36595 54.14528 1.000 28.85826 465 VAL D CA 1
ATOM 17839 C C . VAL D 1 465 ? 28.70747 83.00122 54.00184 1.000 32.08215 465 VAL D C 1
ATOM 17840 O O . VAL D 1 465 ? 29.31123 82.05919 53.46706 1.000 28.11191 465 VAL D O 1
ATOM 17844 N N . CYS D 1 466 ? 27.47430 82.89352 54.49611 1.000 28.31953 466 CYS D N 1
ATOM 17845 C CA . CYS D 1 466 ? 26.68651 81.67721 54.40517 1.000 28.25804 466 CYS D CA 1
ATOM 17846 C C . CYS D 1 466 ? 25.44150 81.95239 53.57085 1.000 30.25623 466 CYS D C 1
ATOM 17847 O O . CYS D 1 466 ? 24.67665 82.88339 53.86366 1.000 31.23536 466 CYS D O 1
ATOM 17850 N N . ILE D 1 467 ? 25.20506 81.11755 52.57470 1.000 28.38195 467 ILE D N 1
ATOM 17851 C CA . ILE D 1 467 ? 24.08588 81.30051 51.65981 1.000 30.78834 467 ILE D CA 1
ATOM 17852 C C . ILE D 1 467 ? 23.24905 80.02716 51.61348 1.000 32.23894 467 ILE D C 1
ATOM 17853 O O . ILE D 1 467 ? 23.78422 78.91089 51.60380 1.000 28.40493 467 ILE D O 1
ATOM 17858 N N . ASN D 1 468 ? 21.92199 80.20907 51.61774 1.000 30.29136 468 ASN D N 1
ATOM 17859 C CA . ASN D 1 468 ? 20.96391 79.14632 51.37252 1.000 28.03779 468 ASN D CA 1
ATOM 17860 C C . ASN D 1 468 ? 20.51633 79.25361 49.92142 1.000 33.09324 468 ASN D C 1
ATOM 17861 O O . ASN D 1 468 ? 19.96272 80.27923 49.51271 1.000 29.85019 468 ASN D O 1
ATOM 17866 N N . ARG D 1 469 ? 20.74112 78.19787 49.14843 1.000 30.19642 469 ARG D N 1
ATOM 17867 C CA . ARG D 1 469 ? 20.50092 78.26032 47.71671 1.000 32.51142 469 ARG D CA 1
ATOM 17868 C C . ARG D 1 469 ? 19.87692 76.95179 47.28029 1.000 28.93195 469 ARG D C 1
ATOM 17869 O O . ARG D 1 469 ? 20.38163 75.88029 47.62594 1.000 30.48189 469 ARG D O 1
ATOM 17877 N N . TYR D 1 470 ? 18.78470 77.03646 46.53025 1.000 28.95945 470 TYR D N 1
ATOM 17878 C CA . TYR D 1 470 ? 18.03305 75.85729 46.13104 1.000 27.41273 470 TYR D CA 1
ATOM 17879 C C . TYR D 1 470 ? 17.86775 75.81639 44.62132 1.000 31.99470 470 TYR D C 1
ATOM 17880 O O . TYR D 1 470 ? 16.76430 75.65748 44.08923 1.000 26.07768 470 TYR D O 1
ATOM 17889 N N . PHE D 1 471 ? 18.97825 75.94527 43.90635 1.000 28.48101 471 PHE D N 1
ATOM 17890 C CA . PHE D 1 471 ? 18.91342 75.78601 42.46398 1.000 28.97954 471 PHE D CA 1
ATOM 17891 C C . PHE D 1 471 ? 18.54064 74.34820 42.13823 1.000 29.24003 471 PHE D C 1
ATOM 17892 O O . PHE D 1 471 ? 19.02354 73.39746 42.76782 1.000 28.76783 471 PHE D O 1
ATOM 17900 N N . GLY D 1 472 ? 17.64597 74.19921 41.17422 1.000 27.88348 472 GLY D N 1
ATOM 17901 C CA . GLY D 1 472 ? 17.05538 72.91942 40.89896 1.000 27.43495 472 GLY D CA 1
ATOM 17902 C C . GLY D 1 472 ? 15.87546 72.58130 41.77847 1.000 30.69771 472 GLY D C 1
ATOM 17903 O O . GLY D 1 472 ? 15.26183 71.52660 41.56965 1.000 26.78979 472 GLY D O 1
ATOM 17904 N N . TRP D 1 473 ? 15.55249 73.42579 42.77115 1.000 28.71370 473 TRP D N 1
ATOM 17905 C CA . TRP D 1 473 ? 14.33308 73.22849 43.55590 1.000 31.86863 473 TRP D CA 1
ATOM 17906 C C . TRP D 1 473 ? 13.44456 74.47536 43.55678 1.000 29.83918 473 TRP D C 1
ATOM 17907 O O . TRP D 1 473 ? 12.44846 74.51351 42.82990 1.000 29.68918 473 TRP D O 1
ATOM 17918 N N . TYR D 1 474 ? 13.77027 75.49638 44.36588 1.000 26.43439 474 TYR D N 1
ATOM 17919 C CA . TYR D 1 474 ? 12.98705 76.73487 44.32198 1.000 30.38228 474 TYR D CA 1
ATOM 17920 C C . TYR D 1 474 ? 13.27147 77.57409 43.07886 1.000 33.97549 474 TYR D C 1
ATOM 17921 O O . TYR D 1 474 ? 12.40597 78.35019 42.66673 1.000 34.63801 474 TYR D O 1
ATOM 17930 N N . VAL D 1 475 ? 14.44485 77.43162 42.46798 1.000 30.37253 475 VAL D N 1
ATOM 17931 C CA . VAL D 1 475 ? 14.77517 78.10266 41.21512 1.000 30.10965 475 VAL D CA 1
ATOM 17932 C C . VAL D 1 475 ? 15.04464 77.02843 40.17186 1.000 33.36772 475 VAL D C 1
ATOM 17933 O O . VAL D 1 475 ? 15.94284 76.19166 40.35227 1.000 34.01512 475 VAL D O 1
ATOM 17937 N N . GLY D 1 476 ? 14.29553 77.06411 39.07680 1.000 34.54637 476 GLY D N 1
ATOM 17938 C CA . GLY D 1 476 ? 14.53753 76.12868 37.99067 1.000 28.31907 476 GLY D CA 1
ATOM 17939 C C . GLY D 1 476 ? 14.23908 74.69435 38.36639 1.000 32.80760 476 GLY D C 1
ATOM 17940 O O . GLY D 1 476 ? 15.01896 73.79550 38.02232 1.000 32.08171 476 GLY D O 1
ATOM 17941 N N . ALA D 1 477 ? 13.13113 74.46457 39.07734 1.000 31.72941 477 ALA D N 1
ATOM 17942 C CA . ALA D 1 477 ? 12.75802 73.13413 39.53851 1.000 32.09934 477 ALA D CA 1
ATOM 17943 C C . ALA D 1 477 ? 12.75500 72.14422 38.38584 1.000 31.87900 477 ALA D C 1
ATOM 17944 O O . ALA D 1 477 ? 12.17567 72.40047 37.32992 1.000 31.76136 477 ALA D O 1
ATOM 17946 N N . GLY D 1 478 ? 13.42597 71.01502 38.59124 1.000 34.39194 478 GLY D N 1
ATOM 17947 C CA . GLY D 1 478 ? 13.50036 69.98227 37.58264 1.000 32.53454 478 GLY D CA 1
ATOM 17948 C C . GLY D 1 478 ? 14.55228 70.17937 36.51681 1.000 35.62373 478 GLY D C 1
ATOM 17949 O O . GLY D 1 478 ? 14.85290 69.22070 35.79448 1.000 38.90950 478 GLY D O 1
ATOM 17950 N N . LYS D 1 479 ? 15.13176 71.37925 36.38972 1.000 34.55192 479 LYS D N 1
ATOM 17951 C CA . LYS D 1 479 ? 16.04928 71.67767 35.28196 1.000 34.62464 479 LYS D CA 1
ATOM 17952 C C . LYS D 1 479 ? 17.47583 71.33887 35.71542 1.000 32.47999 479 LYS D C 1
ATOM 17953 O O . LYS D 1 479 ? 18.26170 72.19388 36.13072 1.000 30.94798 479 LYS D O 1
ATOM 17959 N N . ILE D 1 480 ? 17.80965 70.05487 35.59926 1.000 29.84687 480 ILE D N 1
ATOM 17960 C CA . ILE D 1 480 ? 19.05656 69.54713 36.16160 1.000 35.31046 480 ILE D CA 1
ATOM 17961 C C . ILE D 1 480 ? 20.25861 70.22355 35.51423 1.000 37.30725 480 ILE D C 1
ATOM 17962 O O . ILE D 1 480 ? 21.24087 70.56172 36.19210 1.000 33.48120 480 ILE D O 1
ATOM 17967 N N . GLU D 1 481 ? 20.18416 70.45404 34.19792 1.000 30.81069 481 GLU D N 1
ATOM 17968 C CA . GLU D 1 481 ? 21.26760 71.06390 33.43610 1.000 33.04610 481 GLU D CA 1
ATOM 17969 C C . GLU D 1 481 ? 21.58332 72.48934 33.87634 1.000 33.43189 481 GLU D C 1
ATOM 17970 O O . GLU D 1 481 ? 22.67733 72.97370 33.58669 1.000 32.30841 481 GLU D O 1
ATOM 17976 N N . ARG D 1 482 ? 20.66487 73.16652 34.56691 1.000 29.86339 482 ARG D N 1
ATOM 17977 C CA . ARG D 1 482 ? 20.86450 74.55586 34.96567 1.000 32.13163 482 ARG D CA 1
ATOM 17978 C C . ARG D 1 482 ? 21.42550 74.72455 36.37581 1.000 28.94706 482 ARG D C 1
ATOM 17979 O O . ARG D 1 482 ? 21.79404 75.84195 36.74351 1.000 30.20667 482 ARG D O 1
ATOM 17987 N N . ILE D 1 483 ? 21.49978 73.66205 37.17210 1.000 29.68336 483 ILE D N 1
ATOM 17988 C CA . ILE D 1 483 ? 21.93481 73.80184 38.56542 1.000 29.74528 483 ILE D CA 1
ATOM 17989 C C . ILE D 1 483 ? 23.39963 74.23626 38.63597 1.000 31.43355 483 ILE D C 1
ATOM 17990 O O . ILE D 1 483 ? 23.73798 75.24867 39.26525 1.000 30.41267 483 ILE D O 1
ATOM 17995 N N . TYR D 1 484 ? 24.28798 73.48291 37.98910 1.000 25.75626 484 TYR D N 1
ATOM 17996 C CA . TYR D 1 484 ? 25.71645 73.78615 38.08383 1.000 29.68132 484 TYR D CA 1
ATOM 17997 C C . TYR D 1 484 ? 26.04145 75.21515 37.65303 1.000 28.87029 484 TYR D C 1
ATOM 17998 O O . TYR D 1 484 ? 26.65541 75.94730 38.45157 1.000 28.87249 484 TYR D O 1
ATOM 18007 N N . PRO D 1 485 ? 25.65206 75.68946 36.45780 1.000 33.49787 485 PRO D N 1
ATOM 18008 C CA . PRO D 1 485 ? 25.96993 77.08702 36.09200 1.000 30.37934 485 PRO D CA 1
ATOM 18009 C C . PRO D 1 485 ? 25.32494 78.10570 36.99949 1.000 32.02060 485 PRO D C 1
ATOM 18010 O O . PRO D 1 485 ? 25.91261 79.16865 37.24663 1.000 31.50901 485 PRO D O 1
ATOM 18014 N N . SER D 1 486 ? 24.11920 77.81146 37.50292 1.000 30.46953 486 SER D N 1
ATOM 18015 C CA . SER D 1 486 ? 23.42214 78.74822 38.37432 1.000 27.70071 486 SER D CA 1
ATOM 18016 C C . SER D 1 486 ? 24.17304 78.96677 39.68014 1.000 28.51561 486 SER D C 1
ATOM 18017 O O . SER D 1 486 ? 24.43983 80.11083 40.06204 1.000 31.64827 486 SER D O 1
ATOM 18020 N N . LEU D 1 487 ? 24.50234 77.88684 40.40017 1.000 29.89630 487 LEU D N 1
ATOM 18021 C CA . LEU D 1 487 ? 25.15477 78.06470 41.69675 1.000 28.27533 487 LEU D CA 1
ATOM 18022 C C . LEU D 1 487 ? 26.57478 78.60567 41.54134 1.000 29.88926 487 LEU D C 1
ATOM 18023 O O . LEU D 1 487 ? 27.02333 79.43858 42.34337 1.000 31.82275 487 LEU D O 1
ATOM 18028 N N . LYS D 1 488 ? 27.30861 78.13640 40.53585 1.000 28.99251 488 LYS D N 1
ATOM 18029 C CA . LYS D 1 488 ? 28.66574 78.64387 40.34279 1.000 31.40464 488 LYS D CA 1
ATOM 18030 C C . LYS D 1 488 ? 28.65376 80.15667 40.13515 1.000 31.63232 488 LYS D C 1
ATOM 18031 O O . LYS D 1 488 ? 29.39248 80.89565 40.79859 1.000 29.41932 488 LYS D O 1
ATOM 18037 N N . THR D 1 489 ? 27.78025 80.63423 39.24278 1.000 34.21777 489 THR D N 1
ATOM 18038 C CA . THR D 1 489 ? 27.66024 82.06940 38.99634 1.000 35.26850 489 THR D CA 1
ATOM 18039 C C . THR D 1 489 ? 27.34193 82.82614 40.28034 1.000 34.43122 489 THR D C 1
ATOM 18040 O O . THR D 1 489 ? 27.95444 83.85951 40.56801 1.000 34.61936 489 THR D O 1
ATOM 18044 N N . ASP D 1 490 ? 26.38943 82.31694 41.07129 1.000 31.28084 490 ASP D N 1
ATOM 18045 C CA . ASP D 1 490 ? 25.99296 83.00646 42.29655 1.000 30.24442 490 ASP D CA 1
ATOM 18046 C C . ASP D 1 490 ? 27.12442 83.01994 43.31953 1.000 35.89759 490 ASP D C 1
ATOM 18047 O O . ASP D 1 490 ? 27.39161 84.05500 43.94647 1.000 34.57233 490 ASP D O 1
ATOM 18052 N N . LEU D 1 491 ? 27.79268 81.87354 43.50074 1.000 30.35072 491 LEU D N 1
ATOM 18053 C CA . LEU D 1 491 ? 28.91440 81.77672 44.43506 1.000 33.13046 491 LEU D CA 1
ATOM 18054 C C . LEU D 1 491 ? 29.99615 82.79991 44.11471 1.000 33.67117 491 LEU D C 1
ATOM 18055 O O . LEU D 1 491 ? 30.53444 83.45214 45.01459 1.000 30.66403 491 LEU D O 1
ATOM 18060 N N . ILE D 1 492 ? 30.33942 82.94239 42.83643 1.000 33.68312 492 ILE D N 1
ATOM 18061 C CA . ILE D 1 492 ? 31.38583 83.88801 42.45895 1.000 33.20216 492 ILE D CA 1
ATOM 18062 C C . ILE D 1 492 ? 30.95869 85.31437 42.77919 1.000 35.13318 492 ILE D C 1
ATOM 18063 O O . ILE D 1 492 ? 31.75355 86.11168 43.29285 1.000 37.22913 492 ILE D O 1
ATOM 18068 N N . LYS D 1 493 ? 29.68808 85.64839 42.52827 1.000 34.02820 493 LYS D N 1
ATOM 18069 C CA . LYS D 1 493 ? 29.18746 86.97367 42.89769 1.000 35.33265 493 LYS D CA 1
ATOM 18070 C C . LYS D 1 493 ? 29.26688 87.21790 44.40640 1.000 35.10017 493 LYS D C 1
ATOM 18071 O O . LYS D 1 493 ? 29.58976 88.32779 44.84417 1.000 36.13458 493 LYS D O 1
ATOM 18077 N N . TRP D 1 494 ? 28.93205 86.21652 45.22335 1.000 31.47218 494 TRP D N 1
ATOM 18078 C CA . TRP D 1 494 ? 29.04149 86.41541 46.66451 1.000 32.65817 494 TRP D CA 1
ATOM 18079 C C . TRP D 1 494 ? 30.48943 86.65436 47.05561 1.000 33.49747 494 TRP D C 1
ATOM 18080 O O . TRP D 1 494 ? 30.78030 87.50195 47.90721 1.000 36.84922 494 TRP D O 1
ATOM 18091 N N . HIS D 1 495 ? 31.41431 85.91712 46.43866 1.000 30.60246 495 HIS D N 1
ATOM 18092 C CA . HIS D 1 495 ? 32.82286 86.08906 46.77565 1.000 34.40598 495 HIS D CA 1
ATOM 18093 C C . HIS D 1 495 ? 33.35306 87.42693 46.26727 1.000 35.28968 495 HIS D C 1
ATOM 18094 O O . HIS D 1 495 ? 34.12230 88.09683 46.96432 1.000 35.97192 495 HIS D O 1
ATOM 18101 N N . GLU D 1 496 ? 32.92146 87.85346 45.07689 1.000 37.09748 496 GLU D N 1
ATOM 18102 C CA . GLU D 1 496 ? 33.39783 89.12559 44.53609 1.000 40.13644 496 GLU D CA 1
ATOM 18103 C C . GLU D 1 496 ? 32.89198 90.29764 45.36785 1.000 40.16004 496 GLU D C 1
ATOM 18104 O O . GLU D 1 496 ? 33.61336 91.27678 45.57079 1.000 38.63793 496 GLU D O 1
ATOM 18110 N N . LYS D 1 497 ? 31.66009 90.21678 45.86509 1.000 38.03538 497 LYS D N 1
ATOM 18111 C CA . LYS D 1 497 ? 31.09762 91.35067 46.59164 1.000 38.66264 497 LYS D CA 1
ATOM 18112 C C . LYS D 1 497 ? 31.69081 91.48492 47.99617 1.000 36.05972 497 LYS D C 1
ATOM 18113 O O . LYS D 1 497 ? 31.97086 92.59726 48.44581 1.000 37.33800 497 LYS D O 1
ATOM 18119 N N . TYR D 1 498 ? 31.90228 90.38080 48.70992 1.000 35.02844 498 TYR D N 1
ATOM 18120 C CA . TYR D 1 498 ? 32.34719 90.48492 50.09180 1.000 32.51683 498 TYR D CA 1
ATOM 18121 C C . TYR D 1 498 ? 33.78596 90.04561 50.33645 1.000 35.73589 498 TYR D C 1
ATOM 18122 O O . TYR D 1 498 ? 34.34060 90.39339 51.38227 1.000 35.73264 498 TYR D O 1
ATOM 18131 N N . GLY D 1 499 ? 34.39776 89.29667 49.42053 1.000 33.11648 499 GLY D N 1
ATOM 18132 C CA . GLY D 1 499 ? 35.77852 88.86833 49.60349 1.000 34.95097 499 GLY D CA 1
ATOM 18133 C C . GLY D 1 499 ? 36.02337 88.00251 50.82125 1.000 38.30993 499 GLY D C 1
ATOM 18134 O O . GLY D 1 499 ? 37.12956 88.02381 51.37116 1.000 37.51949 499 GLY D O 1
ATOM 18135 N N . LYS D 1 500 ? 35.02524 87.24155 51.25990 1.000 29.73709 500 LYS D N 1
ATOM 18136 C CA . LYS D 1 500 ? 35.12032 86.36374 52.41782 1.000 32.21197 500 LYS D CA 1
ATOM 18137 C C . LYS D 1 500 ? 34.93636 84.90606 51.99865 1.000 30.49904 500 LYS D C 1
ATOM 18138 O O . LYS D 1 500 ? 34.38116 84.62272 50.92927 1.000 35.95817 500 LYS D O 1
ATOM 18144 N N . PRO D 1 501 ? 35.40356 83.95698 52.80841 1.000 32.92442 501 PRO D N 1
ATOM 18145 C CA . PRO D 1 501 ? 35.06721 82.54865 52.55993 1.000 33.77030 501 PRO D CA 1
ATOM 18146 C C . PRO D 1 501 ? 33.55585 82.33642 52.58206 1.000 32.38716 501 PRO D C 1
ATOM 18147 O O . PRO D 1 501 ? 32.81063 83.06922 53.23511 1.000 29.37549 501 PRO D O 1
ATOM 18151 N N . VAL D 1 502 ? 33.10580 81.29610 51.88253 1.000 29.63468 502 VAL D N 1
ATOM 18152 C CA . VAL D 1 502 ? 31.68160 81.04877 51.68484 1.000 26.98861 502 VAL D CA 1
ATOM 18153 C C . VAL D 1 502 ? 31.33613 79.62165 52.08615 1.000 30.35682 502 VAL D C 1
ATOM 18154 O O . VAL D 1 502 ? 32.05778 78.67465 51.75180 1.000 32.02978 502 VAL D O 1
ATOM 18158 N N . ILE D 1 503 ? 30.23556 79.47413 52.81984 1.000 28.98782 503 ILE D N 1
ATOM 18159 C CA . ILE D 1 503 ? 29.63572 78.17857 53.10863 1.000 31.10840 503 ILE D CA 1
ATOM 18160 C C . ILE D 1 503 ? 28.27040 78.16010 52.44735 1.000 26.45888 503 ILE D C 1
ATOM 18161 O O . ILE D 1 503 ? 27.48818 79.10354 52.60663 1.000 28.00031 503 ILE D O 1
ATOM 18166 N N . VAL D 1 504 ? 27.96317 77.08585 51.73301 1.000 25.22880 504 VAL D N 1
ATOM 18167 C CA . VAL D 1 504 ? 26.59049 76.86717 51.29476 1.000 28.63312 504 VAL D CA 1
ATOM 18168 C C . VAL D 1 504 ? 25.88970 76.15262 52.44690 1.000 25.52171 504 VAL D C 1
ATOM 18169 O O . VAL D 1 504 ? 26.04932 74.94350 52.64046 1.000 28.29985 504 VAL D O 1
ATOM 18173 N N . THR D 1 505 ? 25.12835 76.91303 53.24025 1.000 27.90553 505 THR D N 1
ATOM 18174 C CA . THR D 1 505 ? 24.55073 76.36064 54.46594 1.000 24.97479 505 THR D CA 1
ATOM 18175 C C . THR D 1 505 ? 23.25421 75.59018 54.24407 1.000 25.66925 505 THR D C 1
ATOM 18176 O O . THR D 1 505 ? 22.82219 74.87454 55.16326 1.000 27.45909 505 THR D O 1
ATOM 18180 N N . GLU D 1 506 ? 22.62941 75.70093 53.06750 1.000 26.79802 506 GLU D N 1
ATOM 18181 C CA . GLU D 1 506 ? 21.44325 74.90951 52.73789 1.000 26.09575 506 GLU D CA 1
ATOM 18182 C C . GLU D 1 506 ? 21.37938 74.69469 51.23188 1.000 27.85901 506 GLU D C 1
ATOM 18183 O O . GLU D 1 506 ? 21.64748 75.61832 50.46243 1.000 28.20318 506 GLU D O 1
ATOM 18189 N N . TYR D 1 507 ? 21.03903 73.46997 50.82451 1.000 25.55127 507 TYR D N 1
ATOM 18190 C CA . TYR D 1 507 ? 20.63358 73.12205 49.46334 1.000 28.12274 507 TYR D CA 1
ATOM 18191 C C . TYR D 1 507 ? 20.11448 71.69333 49.48721 1.000 29.32247 507 TYR D C 1
ATOM 18192 O O . TYR D 1 507 ? 20.53855 70.89076 50.32616 1.000 28.16138 507 TYR D O 1
ATOM 18201 N N . GLY D 1 508 ? 19.19313 71.38664 48.57714 1.000 28.84049 508 GLY D N 1
ATOM 18202 C CA . GLY D 1 508 ? 18.63645 70.04351 48.50958 1.000 27.11000 508 GLY D CA 1
ATOM 18203 C C . GLY D 1 508 ? 17.31624 70.03537 47.75230 1.000 29.84960 508 GLY D C 1
ATOM 18204 O O . GLY D 1 508 ? 17.02633 70.94918 46.97691 1.000 25.34670 508 GLY D O 1
ATOM 18205 N N . ALA D 1 509 ? 16.53212 68.97717 47.99942 1.000 28.42516 509 ALA D N 1
ATOM 18206 C CA . ALA D 1 509 ? 15.27672 68.75986 47.28021 1.000 28.90608 509 ALA D CA 1
ATOM 18207 C C . ALA D 1 509 ? 14.36000 67.84838 48.09463 1.000 26.54490 509 ALA D C 1
ATOM 18208 O O . ALA D 1 509 ? 14.82176 66.86908 48.68492 1.000 25.80703 509 ALA D O 1
ATOM 18210 N N . ASP D 1 510 ? 13.06453 68.15472 48.09876 1.000 26.36025 510 ASP D N 1
ATOM 18211 C CA . ASP D 1 510 ? 12.10961 67.27327 48.76232 1.000 29.37897 510 ASP D CA 1
ATOM 18212 C C . ASP D 1 510 ? 12.10894 65.91232 48.07896 1.000 29.16699 510 ASP D C 1
ATOM 18213 O O . ASP D 1 510 ? 12.22430 65.81598 46.85252 1.000 27.50048 510 ASP D O 1
ATOM 18218 N N . THR D 1 511 ? 11.97936 64.85399 48.87749 1.000 24.48257 511 THR D N 1
ATOM 18219 C CA . THR D 1 511 ? 12.13606 63.50024 48.35441 1.000 25.41917 511 THR D CA 1
ATOM 18220 C C . THR D 1 511 ? 11.23297 62.55194 49.11975 1.000 29.85828 511 THR D C 1
ATOM 18221 O O . THR D 1 511 ? 11.42275 62.34652 50.32985 1.000 28.11867 511 THR D O 1
ATOM 18225 N N . ILE D 1 512 ? 10.26608 61.96863 48.41896 1.000 23.48019 512 ILE D N 1
ATOM 18226 C CA . ILE D 1 512 ? 9.42796 60.94313 49.02451 1.000 26.02161 512 ILE D CA 1
ATOM 18227 C C . ILE D 1 512 ? 10.16182 59.61432 48.92185 1.000 30.08273 512 ILE D C 1
ATOM 18228 O O . ILE D 1 512 ? 10.48114 59.15723 47.81736 1.000 26.99951 512 ILE D O 1
ATOM 18233 N N . ALA D 1 513 ? 10.41687 58.98881 50.07314 1.000 29.75111 513 ALA D N 1
ATOM 18234 C CA . ALA D 1 513 ? 11.01187 57.65854 50.09505 1.000 27.57560 513 ALA D CA 1
ATOM 18235 C C . ALA D 1 513 ? 10.12965 56.66715 49.34087 1.000 30.11264 513 ALA D C 1
ATOM 18236 O O . ALA D 1 513 ? 8.91443 56.59303 49.57164 1.000 29.33643 513 ALA D O 1
ATOM 18238 N N . GLY D 1 514 ?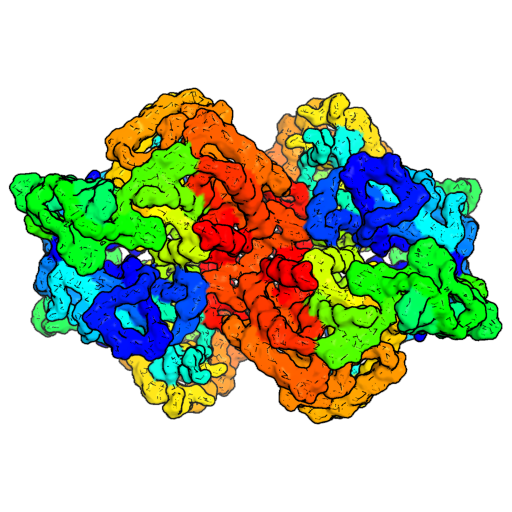 10.75108 55.89929 48.44311 1.000 26.62501 514 GLY D N 1
ATOM 18239 C CA . GLY D 1 514 ? 10.04820 54.95150 47.61017 1.000 27.37384 514 GLY D CA 1
ATOM 18240 C C . GLY D 1 514 ? 9.57239 55.48099 46.27396 1.000 28.46140 514 GLY D C 1
ATOM 18241 O O . GLY D 1 514 ? 9.16985 54.68088 45.42719 1.000 29.43847 514 GLY D O 1
ATOM 18242 N N . LEU D 1 515 ? 9.57915 56.79588 46.07675 1.000 24.86833 515 LEU D N 1
ATOM 18243 C CA . LEU D 1 515 ? 9.23253 57.40841 44.80125 1.000 25.30638 515 LEU D CA 1
ATOM 18244 C C . LEU D 1 515 ? 10.44031 57.31412 43.87327 1.000 27.03408 515 LEU D C 1
ATOM 18245 O O . LEU D 1 515 ? 11.41736 58.03843 44.05888 1.000 28.97645 515 LEU D O 1
ATOM 18250 N N . HIS D 1 516 ? 10.37905 56.42569 42.87834 1.000 24.61833 516 HIS D N 1
ATOM 18251 C CA . HIS D 1 516 ? 11.44048 56.24552 41.90051 1.000 25.72312 516 HIS D CA 1
ATOM 18252 C C . HIS D 1 516 ? 10.91402 56.58222 40.51357 1.000 29.62072 516 HIS D C 1
ATOM 18253 O O . HIS D 1 516 ? 9.75344 56.31118 40.20225 1.000 25.93710 516 HIS D O 1
ATOM 18260 N N . LYS D 1 517 ? 11.78181 57.12385 39.65749 1.000 26.95611 517 LYS D N 1
ATOM 18261 C CA . LYS D 1 517 ? 11.36399 57.33614 38.27883 1.000 27.96518 517 LYS D CA 1
ATOM 18262 C C . LYS D 1 517 ? 12.56638 57.44220 37.35027 1.000 26.96231 517 LYS D C 1
ATOM 18263 O O . LYS D 1 517 ? 13.62326 57.97047 37.72637 1.000 28.58277 517 LYS D O 1
ATOM 18269 N N . LEU D 1 518 ? 12.38595 56.92979 36.14064 1.000 27.34224 518 LEU D N 1
ATOM 18270 C CA . LEU D 1 518 ? 13.42859 56.92547 35.11690 1.000 28.44222 518 LEU D CA 1
ATOM 18271 C C . LEU D 1 518 ? 12.78363 57.35078 33.80156 1.000 28.33832 518 LEU D C 1
ATOM 18272 O O . LEU D 1 518 ? 11.94272 56.60309 33.26199 1.000 27.48700 518 LEU D O 1
ATOM 18277 N N . PRO D 1 519 ? 13.10688 58.54139 33.25868 1.000 27.79989 519 PRO D N 1
ATOM 18278 C CA . PRO D 1 519 ? 14.01947 59.55616 33.81490 1.000 26.90782 519 PRO D CA 1
ATOM 18279 C C . PRO D 1 519 ? 13.50882 60.14405 35.12507 1.000 28.17626 519 PRO D C 1
ATOM 18280 O O . PRO D 1 519 ? 12.29622 60.07869 35.38612 1.000 26.64125 519 PRO D O 1
ATOM 18284 N N . GLU D 1 520 ? 14.41444 60.71608 35.91453 1.000 26.07790 520 GLU D N 1
ATOM 18285 C CA . GLU D 1 520 ? 14.08132 61.18188 37.25447 1.000 25.86229 520 GLU D CA 1
ATOM 18286 C C . GLU D 1 520 ? 13.21927 62.44036 37.19519 1.000 26.18692 520 GLU D C 1
ATOM 18287 O O . GLU D 1 520 ? 13.26252 63.21646 36.23485 1.000 25.12327 520 GLU D O 1
ATOM 18293 N N . VAL D 1 521 ? 12.42552 62.63502 38.24652 1.000 24.78111 521 VAL D N 1
ATOM 18294 C CA . VAL D 1 521 ? 11.55577 63.79365 38.39394 1.000 28.34915 521 VAL D CA 1
ATOM 18295 C C . VAL D 1 521 ? 11.67438 64.31107 39.81949 1.000 24.22058 521 VAL D C 1
ATOM 18296 O O . VAL D 1 521 ? 12.05957 63.58126 40.73454 1.000 24.72075 521 VAL D O 1
ATOM 18300 N N . ILE D 1 522 ? 11.30970 65.58396 40.00634 1.000 21.88565 522 ILE D N 1
ATOM 18301 C CA . ILE D 1 522 ? 11.30726 66.14779 41.34725 1.000 24.90504 522 ILE D CA 1
ATOM 18302 C C . ILE D 1 522 ? 10.43282 65.28018 42.24716 1.000 25.39365 522 ILE D C 1
ATOM 18303 O O . ILE D 1 522 ? 9.43873 64.69871 41.80359 1.000 21.85135 522 ILE D O 1
ATOM 18308 N N . PHE D 1 523 ? 10.85614 65.15114 43.50331 1.000 21.85243 523 PHE D N 1
ATOM 18309 C CA . PHE D 1 523 ? 10.33066 64.33395 44.58547 1.000 25.12409 523 PHE D CA 1
ATOM 18310 C C . PHE D 1 523 ? 10.83577 62.89856 44.52638 1.000 25.00470 523 PHE D C 1
ATOM 18311 O O . PHE D 1 523 ? 10.64410 62.16508 45.49522 1.000 25.49819 523 PHE D O 1
ATOM 18319 N N . SER D 1 524 ? 11.46336 62.46435 43.44095 1.000 19.78955 524 SER D N 1
ATOM 18320 C CA . SER D 1 524 ? 11.99566 61.11341 43.38509 1.000 23.03412 524 SER D CA 1
ATOM 18321 C C . SER D 1 524 ? 13.34567 61.06162 44.09132 1.000 25.24868 524 SER D C 1
ATOM 18322 O O . SER D 1 524 ? 14.01766 62.08466 44.28514 1.000 24.27378 524 SER D O 1
ATOM 18325 N N . GLU D 1 525 ? 13.72792 59.84775 44.49212 1.000 19.78242 525 GLU D N 1
ATOM 18326 C CA . GLU D 1 525 ? 14.99789 59.66445 45.18793 1.000 27.61487 525 GLU D CA 1
ATOM 18327 C C . GLU D 1 525 ? 16.16776 59.92689 44.25300 1.000 28.81772 525 GLU D C 1
ATOM 18328 O O . GLU D 1 525 ? 17.20635 60.44590 44.68064 1.000 27.70776 525 GLU D O 1
ATOM 18334 N N . GLU D 1 526 ? 16.01018 59.56688 42.97399 1.000 23.83323 526 GLU D N 1
ATOM 18335 C CA . GLU D 1 526 ? 17.05144 59.82388 41.98466 1.000 28.96061 526 GLU D CA 1
ATOM 18336 C C . GLU D 1 526 ? 17.24490 61.32093 41.76650 1.000 25.21694 526 GLU D C 1
ATOM 18337 O O . GLU D 1 526 ? 18.37860 61.78750 41.63015 1.000 26.03514 526 GLU D O 1
ATOM 18343 N N . TYR D 1 527 ? 16.16045 62.10325 41.76216 1.000 25.77795 527 TYR D N 1
ATOM 18344 C CA . TYR D 1 527 ? 16.33542 63.53558 41.53514 1.000 23.56508 527 TYR D CA 1
ATOM 18345 C C . TYR D 1 527 ? 17.11200 64.17621 42.67743 1.000 26.62635 527 TYR D C 1
ATOM 18346 O O . TYR D 1 527 ? 17.95040 65.05929 42.45375 1.000 24.77485 527 TYR D O 1
ATOM 18355 N N . GLN D 1 528 ? 16.84211 63.75142 43.91241 1.000 26.13328 528 GLN D N 1
ATOM 18356 C CA . GLN D 1 528 ? 17.57139 64.31147 45.04472 1.000 27.19411 528 GLN D CA 1
ATOM 18357 C C . GLN D 1 528 ? 19.07354 64.11760 44.86558 1.000 25.27979 528 GLN D C 1
ATOM 18358 O O . GLN D 1 528 ? 19.85819 65.05862 45.01506 1.000 25.83753 528 GLN D O 1
ATOM 18364 N N . LYS D 1 529 ? 19.48614 62.89475 44.53736 1.000 25.30872 529 LYS D N 1
ATOM 18365 C CA . LYS D 1 529 ? 20.89588 62.61170 44.29597 1.000 28.28752 529 LYS D CA 1
ATOM 18366 C C . LYS D 1 529 ? 21.47222 63.51959 43.20742 1.000 26.67734 529 LYS D C 1
ATOM 18367 O O . LYS D 1 529 ? 22.50891 64.15844 43.40751 1.000 28.54187 529 LYS D O 1
ATOM 18373 N N . ARG D 1 530 ? 20.80314 63.60036 42.05035 1.000 25.50776 530 ARG D N 1
ATOM 18374 C CA . ARG D 1 530 ? 21.33887 64.38483 40.93733 1.000 25.63947 530 ARG D CA 1
ATOM 18375 C C . ARG D 1 530 ? 21.39676 65.87167 41.28003 1.000 26.12497 530 ARG D C 1
ATOM 18376 O O . ARG D 1 530 ? 22.33013 66.56676 40.87545 1.000 25.74349 530 ARG D O 1
ATOM 18384 N N . CYS D 1 531 ? 20.38751 66.37576 41.99960 1.000 24.77602 531 CYS D N 1
ATOM 18385 C CA . CYS D 1 531 ? 20.35176 67.78287 42.38539 1.000 25.57047 531 CYS D CA 1
ATOM 18386 C C . CYS D 1 531 ? 21.53933 68.13416 43.27098 1.000 26.66056 531 CYS D C 1
ATOM 18387 O O . CYS D 1 531 ? 22.22856 69.13460 43.05102 1.000 29.04509 531 CYS D O 1
ATOM 18390 N N . ILE D 1 532 ? 21.78970 67.31376 44.28388 1.000 24.67479 532 ILE D N 1
ATOM 18391 C CA . ILE D 1 532 ? 22.89284 67.58849 45.19357 1.000 28.73720 532 ILE D CA 1
ATOM 18392 C C . ILE D 1 532 ? 24.21742 67.51655 44.44303 1.000 27.57205 532 ILE D C 1
ATOM 18393 O O . ILE D 1 532 ? 25.09543 68.36718 44.60823 1.000 24.72394 532 ILE D O 1
ATOM 18398 N N . GLU D 1 533 ? 24.33548 66.53665 43.54887 1.000 28.04873 533 GLU D N 1
ATOM 18399 C CA . GLU D 1 533 ? 25.56585 66.29409 42.80778 1.000 30.13011 533 GLU D CA 1
ATOM 18400 C C . GLU D 1 533 ? 25.94070 67.46665 41.89334 1.000 28.10142 533 GLU D C 1
ATOM 18401 O O . GLU D 1 533 ? 27.12651 67.77836 41.73588 1.000 30.09241 533 GLU D O 1
ATOM 18407 N N . GLU D 1 534 ? 24.95458 68.10851 41.25904 1.000 28.15907 534 GLU D N 1
ATOM 18408 C CA . GLU D 1 534 ? 25.24477 69.24159 40.37667 1.000 25.52294 534 GLU D CA 1
ATOM 18409 C C . GLU D 1 534 ? 25.59423 70.49933 41.17653 1.000 29.94664 534 GLU D C 1
ATOM 18410 O O . GLU D 1 534 ? 26.42344 71.31566 40.74442 1.000 27.01513 534 GLU D O 1
ATOM 18416 N N . ASN D 1 535 ? 24.94627 70.69243 42.32668 1.000 25.38882 535 ASN D N 1
ATOM 18417 C CA . ASN D 1 535 ? 25.35148 71.77057 43.21786 1.000 26.52312 535 ASN D CA 1
ATOM 18418 C C . ASN D 1 535 ? 26.78318 71.55714 43.68481 1.000 29.06679 535 ASN D C 1
ATOM 18419 O O . ASN D 1 535 ? 27.56388 72.51102 43.78155 1.000 30.25919 535 ASN D O 1
ATOM 18424 N N . ASN D 1 536 ? 27.14271 70.30690 43.99115 1.000 26.62592 536 ASN D N 1
ATOM 18425 C CA . ASN D 1 536 ? 28.49631 70.02655 44.46139 1.000 27.73600 536 ASN D CA 1
ATOM 18426 C C . ASN D 1 536 ? 29.51343 70.28685 43.36370 1.000 31.11876 536 ASN D C 1
ATOM 18427 O O . ASN D 1 536 ? 30.64014 70.71213 43.64568 1.000 29.58923 536 ASN D O 1
ATOM 18432 N N . LYS D 1 537 ? 29.13819 70.01902 42.11092 1.000 28.28125 537 LYS D N 1
ATOM 18433 C CA . LYS D 1 537 ? 30.02877 70.31627 40.99349 1.000 29.43501 537 LYS D CA 1
ATOM 18434 C C . LYS D 1 537 ? 30.35548 71.80589 40.93481 1.000 28.69325 537 LYS D C 1
ATOM 18435 O O . LYS D 1 537 ? 31.50916 72.18578 40.70748 1.000 29.95652 537 LYS D O 1
ATOM 18441 N N . ALA D 1 538 ? 29.35459 72.66788 41.14248 1.000 28.36796 538 ALA D N 1
ATOM 18442 C CA . ALA D 1 538 ? 29.61647 74.10519 41.16418 1.000 27.56455 538 ALA D CA 1
ATOM 18443 C C . ALA D 1 538 ? 30.57684 74.46395 42.29154 1.000 30.82682 538 ALA D C 1
ATOM 18444 O O . ALA D 1 538 ? 31.54684 75.19971 42.07359 1.000 31.45711 538 ALA D O 1
ATOM 18446 N N . MET D 1 539 ? 30.34218 73.92120 43.50304 1.000 26.86296 539 MET D N 1
ATOM 18447 C CA . MET D 1 539 ? 31.20439 74.24984 44.63600 1.000 32.32142 539 MET D CA 1
ATOM 18448 C C . MET D 1 539 ? 32.64061 73.80872 44.38254 1.000 33.59020 539 MET D C 1
ATOM 18449 O O . MET D 1 539 ? 33.58378 74.52417 44.73547 1.000 33.43416 539 MET D O 1
ATOM 18454 N N . ASP D 1 540 ? 32.82182 72.64802 43.74400 1.000 34.48105 540 ASP D N 1
ATOM 18455 C CA . ASP D 1 540 ? 34.15195 72.10105 43.53088 1.000 34.41184 540 ASP D CA 1
ATOM 18456 C C . ASP D 1 540 ? 34.98869 72.94541 42.57719 1.000 35.64330 540 ASP D C 1
ATOM 18457 O O . ASP D 1 540 ? 36.21647 72.82094 42.57652 1.000 38.66262 540 ASP D O 1
ATOM 18462 N N . GLU D 1 541 ? 34.37425 73.80966 41.78310 1.000 34.19396 541 GLU D N 1
ATOM 18463 C CA . GLU D 1 541 ? 35.15856 74.64933 40.88622 1.000 36.21133 541 GLU D CA 1
ATOM 18464 C C . GLU D 1 541 ? 35.49569 76.01342 41.48635 1.000 39.92868 541 GLU D C 1
ATOM 18465 O O . GLU D 1 541 ? 36.11639 76.82849 40.80479 1.000 44.71254 541 GLU D O 1
ATOM 18471 N N . CYS D 1 542 ? 35.11908 76.27340 42.73968 1.000 37.23267 542 CYS D N 1
ATOM 18472 C CA . CYS D 1 542 ? 35.42560 77.52269 43.42998 1.000 37.38014 542 CYS D CA 1
ATOM 18473 C C . CYS D 1 542 ? 36.49552 77.29084 44.49422 1.000 38.48288 542 CYS D C 1
ATOM 18474 O O . CYS D 1 542 ? 36.49410 76.25799 45.17265 1.000 42.81229 542 CYS D O 1
ATOM 18477 N N . ASP D 1 543 ? 37.39581 78.25443 44.67102 1.000 35.70446 543 ASP D N 1
ATOM 18478 C CA . ASP D 1 543 ? 38.47834 78.08181 45.64076 1.000 42.04386 543 ASP D CA 1
ATOM 18479 C C . ASP D 1 543 ? 38.22055 78.78930 46.96709 1.000 37.40025 543 ASP D C 1
ATOM 18480 O O . ASP D 1 543 ? 39.09695 78.79922 47.82792 1.000 42.47226 543 ASP D O 1
ATOM 18485 N N . PHE D 1 544 ? 37.04409 79.37567 47.15084 1.000 36.28515 544 PHE D N 1
ATOM 18486 C CA . PHE D 1 544 ? 36.72699 80.13627 48.34931 1.000 34.33648 544 PHE D CA 1
ATOM 18487 C C . PHE D 1 544 ? 35.59540 79.51489 49.15256 1.000 35.82717 544 PHE D C 1
ATOM 18488 O O . PHE D 1 544 ? 35.14866 80.11601 50.14069 1.000 35.13841 544 PHE D O 1
ATOM 18496 N N . VAL D 1 545 ? 35.09324 78.35788 48.73730 1.000 32.69515 545 VAL D N 1
ATOM 18497 C CA . VAL D 1 545 ? 34.07798 77.65118 49.50392 1.000 31.51461 545 VAL D CA 1
ATOM 18498 C C . VAL D 1 545 ? 34.76366 76.85453 50.60650 1.000 29.03210 545 VAL D C 1
ATOM 18499 O O . VAL D 1 545 ? 35.65979 76.04889 50.33994 1.000 29.03157 545 VAL D O 1
ATOM 18503 N N . ILE D 1 546 ? 34.32904 77.04946 51.84509 1.000 26.95557 546 ILE D N 1
ATOM 18504 C CA . ILE D 1 546 ? 34.90177 76.31940 52.96925 1.000 31.43741 546 ILE D CA 1
ATOM 18505 C C . ILE D 1 546 ? 33.90527 75.33690 53.58640 1.000 32.13600 546 ILE D C 1
ATOM 18506 O O . ILE D 1 546 ? 34.13396 74.84214 54.69333 1.000 26.95762 546 ILE D O 1
ATOM 18511 N N . GLY D 1 547 ? 32.81519 75.02361 52.90054 1.000 31.03783 547 GLY D N 1
ATOM 18512 C CA . GLY D 1 547 ? 31.86980 74.10195 53.49499 1.000 30.03346 547 GLY D CA 1
ATOM 18513 C C . GLY D 1 547 ? 30.60754 73.88204 52.69158 1.000 29.95978 547 GLY D C 1
ATOM 18514 O O . GLY D 1 547 ? 30.18207 74.76611 51.94041 1.000 25.88512 547 GLY D O 1
ATOM 18515 N N . GLU D 1 548 ? 30.00582 72.70108 52.85163 1.000 28.50293 548 GLU D N 1
ATOM 18516 C CA . GLU D 1 548 ? 28.71611 72.36852 52.25835 1.000 28.41309 548 GLU D CA 1
ATOM 18517 C C . GLU D 1 548 ? 27.84351 71.71897 53.32745 1.000 26.98869 548 GLU D C 1
ATOM 18518 O O . GLU D 1 548 ? 28.23280 70.70473 53.91825 1.000 26.69384 548 GLU D O 1
ATOM 18524 N N . HIS D 1 549 ? 26.66335 72.29887 53.57287 1.000 25.49247 549 HIS D N 1
ATOM 18525 C CA . HIS D 1 549 ? 25.66951 71.72466 54.47645 1.000 26.97879 549 HIS D CA 1
ATOM 18526 C C . HIS D 1 549 ? 24.39664 71.45707 53.68390 1.000 24.65703 549 HIS D C 1
ATOM 18527 O O . HIS D 1 549 ? 23.71610 72.39077 53.24531 1.000 20.95321 549 HIS D O 1
ATOM 18534 N N . ILE D 1 550 ? 24.08986 70.17708 53.49796 1.000 27.17190 550 ILE D N 1
ATOM 18535 C CA . ILE D 1 550 ? 22.85807 69.77945 52.83863 1.000 26.93193 550 ILE D CA 1
ATOM 18536 C C . ILE D 1 550 ? 21.68881 70.05682 53.76886 1.000 28.45644 550 ILE D C 1
ATOM 18537 O O . ILE D 1 550 ? 21.77460 69.84876 54.98546 1.000 27.72466 550 ILE D O 1
ATOM 18542 N N . TRP D 1 551 ? 20.60016 70.54598 53.20352 1.000 27.17305 551 TRP D N 1
ATOM 18543 C CA . TRP D 1 551 ? 19.30382 70.60453 53.86361 1.000 25.75478 551 TRP D CA 1
ATOM 18544 C C . TRP D 1 551 ? 18.42756 69.53802 53.22208 1.000 28.59685 551 TRP D C 1
ATOM 18545 O O . TRP D 1 551 ? 18.20652 69.57847 52.00460 1.000 29.17657 551 TRP D O 1
ATOM 18556 N N . ALA D 1 552 ? 17.92781 68.58478 54.01274 1.000 26.30366 552 ALA D N 1
ATOM 18557 C CA . ALA D 1 552 ? 18.01120 68.53950 55.46495 1.000 28.31027 552 ALA D CA 1
ATOM 18558 C C . ALA D 1 552 ? 18.64998 67.22681 55.92931 1.000 25.36552 552 ALA D C 1
ATOM 18559 O O . ALA D 1 552 ? 18.78013 66.26546 55.15316 1.000 28.79640 552 ALA D O 1
ATOM 18561 N N . PHE D 1 553 ? 19.02465 67.16510 57.20080 1.000 23.47518 553 PHE D N 1
ATOM 18562 C CA . PHE D 1 553 ? 19.49969 65.90548 57.75940 1.000 24.53812 553 PHE D CA 1
ATOM 18563 C C . PHE D 1 553 ? 18.39183 64.85741 57.72253 1.000 25.41320 553 PHE D C 1
ATOM 18564 O O . PHE D 1 553 ? 18.54640 63.79139 57.11432 1.000 23.15651 553 PHE D O 1
ATOM 18572 N N . ALA D 1 554 ? 17.24608 65.16205 58.34800 1.000 24.65677 554 ALA D N 1
ATOM 18573 C CA . ALA D 1 554 ? 16.12241 64.23875 58.41950 1.000 27.02429 554 ALA D CA 1
ATOM 18574 C C . ALA D 1 554 ? 14.82360 64.97598 58.13235 1.000 27.10960 554 ALA D C 1
ATOM 18575 O O . ALA D 1 554 ? 14.68126 66.15305 58.48270 1.000 25.78535 554 ALA D O 1
ATOM 18577 N N . ASP D 1 555 ? 13.88642 64.27442 57.46896 1.000 25.42615 555 ASP D N 1
ATOM 18578 C CA . ASP D 1 555 ? 12.52803 64.78847 57.29222 1.000 26.27554 555 ASP D CA 1
ATOM 18579 C C . ASP D 1 555 ? 11.99821 65.28760 58.63378 1.000 26.33950 555 ASP D C 1
ATOM 18580 O O . ASP D 1 555 ? 12.17556 64.63208 59.66220 1.000 23.97723 555 ASP D O 1
ATOM 18585 N N . PHE D 1 556 ? 11.34494 66.44806 58.62914 1.000 25.47607 556 PHE D N 1
ATOM 18586 C CA . PHE D 1 556 ? 10.83003 67.02046 59.87016 1.000 27.50813 556 PHE D CA 1
ATOM 18587 C C . PHE D 1 556 ? 9.47434 67.66759 59.61462 1.000 24.41125 556 PHE D C 1
ATOM 18588 O O . PHE D 1 556 ? 9.07819 67.90133 58.47258 1.000 25.04518 556 PHE D O 1
ATOM 18596 N N . MET D 1 557 ? 8.76202 67.97518 60.70140 1.000 26.69501 557 MET D N 1
ATOM 18597 C CA . MET D 1 557 ? 7.41965 68.53446 60.58884 1.000 27.16099 557 MET D CA 1
ATOM 18598 C C . MET D 1 557 ? 7.44557 70.04478 60.35947 1.000 27.00499 557 MET D C 1
ATOM 18599 O O . MET D 1 557 ? 8.29134 70.76305 60.90953 1.000 26.49699 557 MET D O 1
ATOM 18604 N N . THR D 1 558 ? 6.50336 70.51780 59.53583 1.000 25.34577 558 THR D N 1
ATOM 18605 C CA . THR D 1 558 ? 6.30373 71.93455 59.25536 1.000 25.75430 558 THR D CA 1
ATOM 18606 C C . THR D 1 558 ? 4.85490 72.30701 59.54987 1.000 27.22400 558 THR D C 1
ATOM 18607 O O . THR D 1 558 ? 3.97564 71.44692 59.65067 1.000 26.54680 558 THR D O 1
ATOM 18611 N N . ALA D 1 559 ? 4.61679 73.60639 59.68180 1.000 25.82633 559 ALA D N 1
ATOM 18612 C CA . ALA D 1 559 ? 3.26394 74.12030 59.58846 1.000 26.91886 559 ALA D CA 1
ATOM 18613 C C . ALA D 1 559 ? 2.64583 73.70525 58.25053 1.000 28.04811 559 ALA D C 1
ATOM 18614 O O . ALA D 1 559 ? 3.33804 73.54073 57.24281 1.000 26.01931 559 ALA D O 1
ATOM 18616 N N . PHE D 1 560 ? 1.33172 73.51193 58.24942 1.000 25.27347 560 PHE D N 1
ATOM 18617 C CA . PHE D 1 560 ? 0.67350 72.88272 57.11172 1.000 26.32412 560 PHE D CA 1
ATOM 18618 C C . PHE D 1 560 ? 0.74747 73.77150 55.87801 1.000 28.94553 560 PHE D C 1
ATOM 18619 O O . PHE D 1 560 ? 0.63042 74.99147 55.96945 1.000 29.47089 560 PHE D O 1
ATOM 18627 N N . GLY D 1 561 ? 0.94797 73.15449 54.71883 1.000 27.23804 561 GLY D N 1
ATOM 18628 C CA . GLY D 1 561 ? 1.04865 73.90905 53.48821 1.000 26.48181 561 GLY D CA 1
ATOM 18629 C C . GLY D 1 561 ? 1.06120 72.97250 52.30419 1.000 27.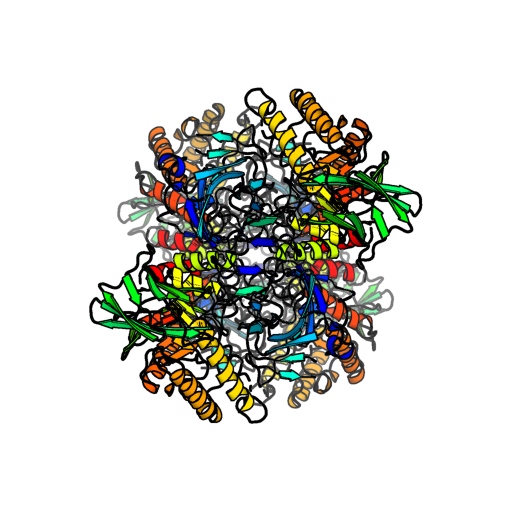70402 561 GLY D C 1
ATOM 18630 O O . GLY D 1 561 ? 1.43219 71.80490 52.42318 1.000 26.03454 561 GLY D O 1
ATOM 18631 N N . LEU D 1 562 ? 0.63945 73.50091 51.15082 1.000 25.42021 562 LEU D N 1
ATOM 18632 C CA . LEU D 1 562 ? 0.49145 72.65598 49.97551 1.000 28.01890 562 LEU D CA 1
ATOM 18633 C C . LEU D 1 562 ? 1.82620 72.24289 49.35786 1.000 29.43825 562 LEU D C 1
ATOM 18634 O O . LEU D 1 562 ? 1.82824 71.39999 48.45500 1.000 26.08106 562 LEU D O 1
ATOM 18639 N N . LYS D 1 563 ? 2.94946 72.80341 49.79558 1.000 27.84641 563 LYS D N 1
ATOM 18640 C CA . LYS D 1 563 ? 4.24667 72.34028 49.31560 1.000 29.09854 563 LYS D CA 1
ATOM 18641 C C . LYS D 1 563 ? 4.91178 71.39630 50.29606 1.000 28.50145 563 LYS D C 1
ATOM 18642 O O . LYS D 1 563 ? 6.09121 71.07009 50.12385 1.000 29.03672 563 LYS D O 1
ATOM 18648 N N . ARG D 1 564 ? 4.18891 70.94115 51.31453 1.000 26.02855 564 ARG D N 1
ATOM 18649 C CA . ARG D 1 564 ? 4.79861 70.17937 52.40802 1.000 28.48685 564 ARG D CA 1
ATOM 18650 C C . ARG D 1 564 ? 4.03072 68.88174 52.60658 1.000 29.27346 564 ARG D C 1
ATOM 18651 O O . ARG D 1 564 ? 2.99302 68.86733 53.28473 1.000 29.19586 564 ARG D O 1
ATOM 18659 N N . VAL D 1 565 ? 4.55564 67.78399 52.06179 1.000 24.61148 565 VAL D N 1
ATOM 18660 C CA . VAL D 1 565 ? 3.87218 66.49210 52.17673 1.000 25.53360 565 VAL D CA 1
ATOM 18661 C C . VAL D 1 565 ? 4.14600 65.91875 53.56497 1.000 29.49336 565 VAL D C 1
ATOM 18662 O O . VAL D 1 565 ? 5.15882 65.25507 53.78567 1.000 27.96137 565 VAL D O 1
ATOM 18666 N N . ASP D 1 566 ? 3.21207 66.14293 54.49290 1.000 27.27121 566 ASP D N 1
ATOM 18667 C CA . ASP D 1 566 ? 3.38510 65.79551 55.90592 1.000 28.42754 566 ASP D CA 1
ATOM 18668 C C . ASP D 1 566 ? 4.74922 66.26313 56.41599 1.000 28.59115 566 ASP D C 1
ATOM 18669 O O . ASP D 1 566 ? 5.52467 65.50865 57.01013 1.000 23.09845 566 ASP D O 1
ATOM 18674 N N . GLY D 1 567 ? 5.03890 67.51925 56.16782 1.000 27.33204 567 GLY D N 1
ATOM 18675 C CA . GLY D 1 567 ? 6.26439 68.11122 56.63355 1.000 27.45695 567 GLY D CA 1
ATOM 18676 C C . GLY D 1 567 ? 7.21053 68.40621 55.48282 1.000 26.62962 567 GLY D C 1
ATOM 18677 O O . GLY D 1 567 ? 6.83735 68.41701 54.30558 1.000 26.63283 567 GLY D O 1
ATOM 18678 N N . ASN D 1 568 ? 8.44703 68.68632 55.86090 1.000 25.11777 568 ASN D N 1
ATOM 18679 C CA . ASN D 1 568 ? 9.53249 68.95544 54.92841 1.000 24.88880 568 ASN D CA 1
ATOM 18680 C C . ASN D 1 568 ? 10.18667 67.62309 54.58519 1.000 24.62038 568 ASN D C 1
ATOM 18681 O O . ASN D 1 568 ? 10.62221 66.89014 55.48362 1.000 24.59703 568 ASN D O 1
ATOM 18686 N N . LYS D 1 569 ? 10.26843 67.30959 53.29630 1.000 24.88167 569 LYS D N 1
ATOM 18687 C CA . LYS D 1 569 ? 10.80821 66.02741 52.86323 1.000 24.64083 569 LYS D CA 1
ATOM 18688 C C . LYS D 1 569 ? 12.21547 66.13883 52.28712 1.000 25.73809 569 LYS D C 1
ATOM 18689 O O . LYS D 1 569 ? 12.64722 65.23984 51.55783 1.000 26.28961 569 LYS D O 1
ATOM 18695 N N . LYS D 1 570 ? 12.94353 67.21649 52.59455 1.000 26.67865 570 LYS D N 1
ATOM 18696 C CA . LYS D 1 570 ? 14.32305 67.36957 52.11846 1.000 24.86645 570 LYS D CA 1
ATOM 18697 C C . LYS D 1 570 ? 15.33612 66.50953 52.89509 1.000 26.83203 570 LYS D C 1
ATOM 18698 O O . LYS D 1 570 ? 16.52990 66.52300 52.56330 1.000 24.51959 570 LYS D O 1
ATOM 18704 N N . GLY D 1 571 ? 14.88868 65.72283 53.87073 1.000 23.49681 571 GLY D N 1
ATOM 18705 C CA . GLY D 1 571 ? 15.81325 64.87377 54.60452 1.000 23.06193 571 GLY D CA 1
ATOM 18706 C C . GLY D 1 571 ? 16.60263 63.94843 53.69040 1.000 24.16064 571 GLY D C 1
ATOM 18707 O O . GLY D 1 571 ? 16.08580 63.41522 52.70001 1.000 23.52796 571 GLY D O 1
ATOM 18708 N N . ILE D 1 572 ? 17.89307 63.80618 54.00515 1.000 24.19405 572 ILE D N 1
ATOM 18709 C CA . ILE D 1 572 ? 18.71007 62.73488 53.44385 1.000 21.31287 572 ILE D CA 1
ATOM 18710 C C . ILE D 1 572 ? 18.35355 61.42482 54.12610 1.000 24.50939 572 ILE D C 1
ATOM 18711 O O . ILE D 1 572 ? 18.47106 60.35095 53.52897 1.000 24.83397 572 ILE D O 1
ATOM 18716 N N . PHE D 1 573 ? 17.89387 61.50535 55.36787 1.000 19.91182 573 PHE D N 1
ATOM 18717 C CA . PHE D 1 573 ? 17.34676 60.39599 56.13022 1.000 24.34228 573 PHE D CA 1
ATOM 18718 C C . PHE D 1 573 ? 15.85952 60.64593 56.35267 1.000 23.02706 573 PHE D C 1
ATOM 18719 O O . PHE D 1 573 ? 15.41233 61.79551 56.39837 1.000 25.39185 573 PHE D O 1
ATOM 18727 N N . THR D 1 574 ? 15.09619 59.56909 56.49710 1.000 22.41453 574 THR D N 1
ATOM 18728 C CA . THR D 1 574 ? 13.69825 59.69787 56.88281 1.000 24.81255 574 THR D CA 1
ATOM 18729 C C . THR D 1 574 ? 13.60304 60.23063 58.31743 1.000 26.04127 574 THR D C 1
ATOM 18730 O O . THR D 1 574 ? 14.58541 60.27047 59.05521 1.000 23.81678 574 THR D O 1
ATOM 18734 N N . ARG D 1 575 ? 12.39437 60.63165 58.72191 1.000 29.10101 575 ARG D N 1
ATOM 18735 C CA . ARG D 1 575 ? 12.19573 61.07026 60.10595 1.000 27.94214 575 ARG D CA 1
ATOM 18736 C C . ARG D 1 575 ? 12.53255 59.96015 61.09608 1.000 25.86828 575 ARG D C 1
ATOM 18737 O O . ARG D 1 575 ? 12.87243 60.23097 62.25165 1.000 29.85340 575 ARG D O 1
ATOM 18745 N N . GLU D 1 576 ? 12.45161 58.71368 60.66370 1.000 25.80238 576 GLU D N 1
ATOM 18746 C CA . GLU D 1 576 ? 12.80628 57.56965 61.48862 1.000 29.80190 576 GLU D CA 1
ATOM 18747 C C . GLU D 1 576 ? 14.27127 57.15534 61.31263 1.000 31.15553 576 GLU D C 1
ATOM 18748 O O . GLU D 1 576 ? 14.65001 56.03631 61.69704 1.000 24.13559 576 GLU D O 1
ATOM 18754 N N . ARG D 1 577 ? 15.07939 58.03224 60.70510 1.000 25.23330 577 ARG D N 1
ATOM 18755 C CA . ARG D 1 577 ? 16.54024 57.93560 60.66812 1.000 28.95109 577 ARG D CA 1
ATOM 18756 C C . ARG D 1 577 ? 17.01158 56.73353 59.85296 1.000 25.57827 577 ARG D C 1
ATOM 18757 O O . ARG D 1 577 ? 17.91554 56.00398 60.26964 1.000 26.58595 577 ARG D O 1
ATOM 18765 N N . GLN D 1 578 ? 16.40095 56.53365 58.68656 1.000 23.56009 578 GLN D N 1
ATOM 18766 C CA . GLN D 1 578 ? 16.85772 55.58268 57.69498 1.000 24.18632 578 GLN D CA 1
ATOM 18767 C C . GLN D 1 578 ? 17.18426 56.31895 56.39745 1.000 25.69178 578 GLN D C 1
ATOM 18768 O O . GLN D 1 578 ? 16.55970 57.33614 56.08276 1.000 24.84277 578 GLN D O 1
ATOM 18774 N N . PRO D 1 579 ? 18.18483 55.85317 55.64660 1.000 26.29415 579 PRO D N 1
ATOM 18775 C CA . PRO D 1 579 ? 18.68977 56.64301 54.51817 1.000 24.66959 579 PRO D CA 1
ATOM 18776 C C . PRO D 1 579 ? 17.85111 56.50154 53.26786 1.000 26.51366 579 PRO D C 1
ATOM 18777 O O . PRO D 1 579 ? 17.37028 55.41771 52.93474 1.000 29.69022 579 PRO D O 1
ATOM 18781 N N . LYS D 1 580 ? 17.73840 57.60324 52.54026 1.000 25.77483 580 LYS D N 1
ATOM 18782 C CA . LYS D 1 580 ? 17.25831 57.55885 51.17058 1.000 27.54221 580 LYS D CA 1
ATOM 18783 C C . LYS D 1 580 ? 18.44353 57.28638 50.24160 1.000 27.11227 580 LYS D C 1
ATOM 18784 O O . LYS D 1 580 ? 19.60059 57.27591 50.66714 1.000 28.13774 580 LYS D O 1
ATOM 18790 N N . THR D 1 581 ? 18.13978 57.04079 48.96624 1.000 28.00756 581 THR D N 1
ATOM 18791 C CA . THR D 1 581 ? 19.17045 56.75543 47.96182 1.000 28.09559 581 THR D CA 1
ATOM 18792 C C . THR D 1 581 ? 20.35457 57.71855 48.03954 1.000 26.17419 581 THR D C 1
ATOM 18793 O O . THR D 1 581 ? 21.51299 57.29421 48.03404 1.000 25.12692 581 THR D O 1
ATOM 18797 N N . ALA D 1 582 ? 20.08229 59.02991 48.07213 1.000 27.23204 582 ALA D N 1
ATOM 18798 C CA . ALA D 1 582 ? 21.15664 60.02108 47.95853 1.000 26.84903 582 ALA D CA 1
ATOM 18799 C C . ALA D 1 582 ? 22.18678 59.88673 49.08230 1.000 28.81941 582 ALA D C 1
ATOM 18800 O O . ALA D 1 582 ? 23.37170 60.20003 48.88486 1.000 29.24211 582 ALA D O 1
ATOM 18802 N N . ALA D 1 583 ? 21.76530 59.37732 50.24467 1.000 25.78229 583 ALA D N 1
ATOM 18803 C CA . ALA D 1 583 ? 22.66458 59.20765 51.38494 1.000 26.10931 583 ALA D CA 1
ATOM 18804 C C . ALA D 1 583 ? 23.91495 58.40230 51.03451 1.000 26.05676 583 ALA D C 1
ATOM 18805 O O . ALA D 1 583 ? 24.99885 58.67087 51.56069 1.000 23.80071 583 ALA D O 1
ATOM 18807 N N . PHE D 1 584 ? 23.78943 57.40818 50.15240 1.000 28.44117 584 PHE D N 1
ATOM 18808 C CA . PHE D 1 584 ? 24.93632 56.55746 49.84098 1.000 27.16545 584 PHE D CA 1
ATOM 18809 C C . PHE D 1 584 ? 25.91460 57.24504 48.90323 1.000 28.15260 584 PHE D C 1
ATOM 18810 O O . PHE D 1 584 ? 27.12959 57.03888 49.01757 1.000 29.66354 584 PHE D O 1
ATOM 18818 N N . ALA D 1 585 ? 25.41116 58.08924 48.00447 1.000 26.80623 585 ALA D N 1
ATOM 18819 C CA . ALA D 1 585 ? 26.29674 58.84995 47.12772 1.000 30.22969 585 ALA D CA 1
ATOM 18820 C C . ALA D 1 585 ? 27.01134 59.95413 47.89352 1.000 27.90991 585 ALA D C 1
ATOM 18821 O O . ALA D 1 585 ? 28.19526 60.22574 47.64919 1.000 27.25268 585 ALA D O 1
ATOM 18823 N N . ILE D 1 586 ? 26.30040 60.61799 48.80477 1.000 23.91490 586 ILE D N 1
ATOM 18824 C CA . ILE D 1 586 ? 26.91913 61.64677 49.63690 1.000 24.53578 586 ILE D CA 1
ATOM 18825 C C . ILE D 1 586 ? 28.03941 61.03721 50.47195 1.000 26.50842 586 ILE D C 1
ATOM 18826 O O . ILE D 1 586 ? 29.12939 61.60774 50.60564 1.000 27.63129 586 ILE D O 1
ATOM 18831 N N . ARG D 1 587 ? 27.79429 59.84910 51.01936 1.000 28.63606 587 ARG D N 1
ATOM 18832 C CA . ARG D 1 587 ? 28.80302 59.16609 51.81690 1.000 26.44503 587 ARG D CA 1
ATOM 18833 C C . ARG D 1 587 ? 30.06574 58.89760 51.00183 1.000 32.64988 587 ARG D C 1
ATOM 18834 O O . ARG D 1 587 ? 31.18699 59.13543 51.47532 1.000 28.43339 587 ARG D O 1
ATOM 18842 N N . GLU D 1 588 ? 29.90470 58.38267 49.77467 1.000 28.91320 588 GLU D N 1
ATOM 18843 C CA . GLU D 1 588 ? 31.06891 58.12033 48.93125 1.000 35.07587 588 GLU D CA 1
ATOM 18844 C C . GLU D 1 588 ? 31.90530 59.37870 48.74753 1.000 31.60725 588 GLU D C 1
ATOM 18845 O O . GLU D 1 588 ? 33.14017 59.32554 48.78740 1.000 35.12073 588 GLU D O 1
ATOM 18851 N N . ARG D 1 589 ? 31.24479 60.52323 48.56734 1.000 30.52997 589 ARG D N 1
ATOM 18852 C CA . ARG D 1 589 ? 31.95060 61.79355 48.41413 1.000 29.90066 589 ARG D CA 1
ATOM 18853 C C . ARG D 1 589 ? 32.59993 62.24282 49.72442 1.000 33.11605 589 ARG D C 1
ATOM 18854 O O . ARG D 1 589 ? 33.77663 62.61169 49.74870 1.000 30.25033 589 ARG D O 1
ATOM 18862 N N . TRP D 1 590 ? 31.84538 62.24798 50.82443 1.000 29.34392 590 TRP D N 1
ATOM 18863 C CA . TRP D 1 590 ? 32.39751 62.81684 52.04825 1.000 27.65711 590 TRP D CA 1
ATOM 18864 C C . TRP D 1 590 ? 33.48461 61.93003 52.64847 1.000 31.06038 590 TRP D C 1
ATOM 18865 O O . TRP D 1 590 ? 34.40835 62.43715 53.30198 1.000 27.64249 590 TRP D O 1
ATOM 18876 N N . ARG D 1 591 ? 33.39351 60.61410 52.44591 1.000 28.25531 591 ARG D N 1
ATOM 18877 C CA . ARG D 1 591 ? 34.38048 59.70939 53.03324 1.000 33.43296 591 ARG D CA 1
ATOM 18878 C C . ARG D 1 591 ? 35.71991 59.77680 52.30207 1.000 35.15256 591 ARG D C 1
ATOM 18879 O O . ARG D 1 591 ? 36.76044 59.48239 52.89875 1.000 40.07730 591 ARG D O 1
ATOM 18887 N N . LYS D 1 592 ? 35.71282 60.15805 51.02545 1.000 33.12534 592 LYS D N 1
ATOM 18888 C CA . LYS D 1 592 ? 36.93602 60.44623 50.28531 1.000 41.39903 592 LYS D CA 1
ATOM 18889 C C . LYS D 1 592 ? 37.48755 61.83491 50.58599 1.000 42.66052 592 LYS D C 1
ATOM 18890 O O . LYS D 1 592 ? 38.63427 62.11914 50.23775 1.000 43.61309 592 LYS D O 1
ATOM 18896 N N . MET D 1 593 ? 36.71025 62.70416 51.21612 1.000 42.56872 593 MET D N 1
ATOM 18897 C CA . MET D 1 593 ? 37.20353 64.02344 51.57028 1.000 43.57151 593 MET D CA 1
ATOM 18898 C C . MET D 1 593 ? 37.80940 64.00824 52.97559 1.000 44.79580 593 MET D C 1
ATOM 18899 O O . MET D 1 593 ? 39.02769 64.13901 53.13105 1.000 54.82124 593 MET D O 1
#

Solvent-accessible surface area: 77252 Å² total; per-residue (Å²): 90,38,23,50,4,33,51,18,27,4,9,4,12,12,43,2,34,26,50,1,86,2,38,66,5,100,102,97,83,21,0,48,111,88,112,33,32,96,142,66,18,120,132,39,67,5,0,3,5,28,0,0,0,2,22,0,5,29,50,55,97,5,16,55,23,42,1,36,0,0,0,14,64,107,8,12,8,6,81,48,3,158,77,30,29,8,1,1,2,2,5,1,0,0,4,27,2,4,0,6,6,61,17,144,62,38,33,156,28,74,11,1,6,8,4,12,49,14,71,0,28,148,101,17,81,101,11,106,4,30,0,0,0,0,0,0,6,19,1,69,36,49,8,3,0,2,2,32,20,82,209,79,76,32,73,42,76,8,43,7,18,22,3,0,0,0,3,7,11,0,18,0,13,0,0,13,101,81,30,2,23,22,0,35,14,89,15,62,42,118,128,117,17,0,35,0,60,2,90,10,120,8,68,11,142,133,94,140,3,41,2,45,2,44,24,86,174,69,121,61,60,15,94,14,74,103,42,128,46,109,19,91,2,140,86,14,98,44,0,47,38,64,75,28,30,17,7,43,0,8,0,84,2,70,121,2,18,4,42,20,65,2,8,0,25,42,31,106,50,42,140,72,76,1,22,4,16,52,102,86,18,66,0,26,0,0,0,7,16,28,10,8,32,18,23,0,8,8,21,10,44,4,17,15,0,3,2,5,23,0,4,162,28,0,15,18,30,1,0,0,0,0,11,0,0,4,0,11,17,8,0,48,6,1,9,94,59,2,18,0,0,0,0,0,1,5,0,7,7,0,22,132,66,1,14,47,156,101,52,4,26,132,151,0,23,63,17,0,49,99,7,1,92,50,1,17,41,16,0,11,22,24,4,0,0,0,0,1,1,0,0,5,48,1,57,1,20,28,102,55,0,85,112,16,0,81,53,0,4,115,55,1,88,177,32,3,91,81,23,10,1,0,0,0,0,53,14,92,3,111,95,5,48,0,0,71,37,2,43,0,0,1,0,4,21,23,27,2,6,117,87,31,33,22,75,26,114,118,1,46,67,37,0,59,78,12,0,65,80,0,37,136,87,30,42,49,6,0,0,0,0,9,1,1,0,8,0,26,37,23,26,12,22,16,12,35,6,3,2,0,0,13,1,1,61,72,0,4,73,30,0,10,102,0,4,89,82,12,101,10,12,7,0,0,0,1,10,3,3,9,9,6,8,2,25,66,15,32,106,69,8,38,3,7,38,5,0,0,0,20,28,47,4,33,0,0,22,0,0,71,31,6,63,115,44,2,151,154,105,185,34,30,22,52,5,31,48,17,28,3,10,2,8,5,47,2,30,25,48,1,84,3,35,59,4,104,103,106,82,21,0,48,114,79,109,18,32,108,88,72,18,113,133,46,66,6,0,4,6,28,0,0,0,3,22,0,5,28,54,65,100,8,16,54,22,43,1,32,0,0,0,6,61,92,8,8,7,3,70,53,1,162,90,27,29,10,1,0,7,2,13,0,0,0,4,26,2,8,0,6,0,46,16,105,82,34,34,163,28,72,11,1,7,8,4,13,48,11,68,0,29,151,76,18,76,98,8,108,1,27,0,0,0,0,0,1,7,18,1,73,40,48,7,3,0,2,1,33,27,72,216,79,46,33,75,46,74,14,46,6,20,21,4,0,0,0,3,9,14,0,34,0,13,0,0,11,101,76,28,3,28,18,0,23,15,94,19,67,43,111,134,86,29,0,35,0,50,4,73,10,81,4,70,11,125,123,98,189,6,67,2,46,2,45,14,84,126,80,114,61,57,16,102,12,99,96,40,141,40,111,20,78,1,136,92,1,90,40,0,47,39,67,73,30,23,17,7,43,0,7,0,84,2,64,114,2,17,4,48,20,71,4,8,0,24,44,33,111,48,37,121,80,75,0,23,4,15,57,105,86,19,57,0,25,0,0,0,9,15,29,10,7,32,20,21,0,9,7,25,13,42,6,13,17,0,2,2,5,26,0,4,149,24,0,13,16,32,1,0,1,0,0,10,0,0,4,0,16,19,6,0,49,9,1,11,94,60,2,18,0,0,1,0,0,0,5,0,7,6,0,22,137,66,0,12,55,160,104,51,4,42,133,97,0,29,44,18,0,51,108,6,1,69,50,1,28,20,15,0,14,23,22,4,0,0,0,0,1,1,0,0,6,48,0,59,0,22,28,103,57,0,81,108,12,0,68,64,0,3,112,63,0,91,183,35,5,100,73,23,13,0,0,0,0,0,55,14,87,3,112,88,4,50,0,0,69,42,1,38,0,0,0,0,4,25,23,25,2,5,101,87,32,33,21,86,23,83,128,1,49,46,36,0,51,77,14,0,61,80,1,36,137,92,30,43,49,3,0,0,0,0,9,0,1,0,4,0,26,38,21,25,11,24,16,12,36,7,4,2,0,0,16,2,1,75,72,0,4,57,30,0,10,95,0,4,90,84,10,103,10,11,7,0,0,0,1,10,2,2,10,9,8,8,2,33,68,22,31,104,38,7,36,3,1,38,2,0,0,0,21,32,49,5,32,0,0,19,0,0,66,32,7,67,94,55,2,119,157,107,90,38,23,52,4,32,51,17,29,6,10,2,14,15,44,3,33,25,50,1,84,2,39,70,4,103,116,100,78,18,0,43,120,87,106,32,30,80,140,72,17,130,134,47,67,6,0,4,5,27,0,0,0,3,21,0,5,28,50,53,95,6,16,54,20,43,1,34,0,0,0,5,62,85,9,15,8,7,83,49,4,166,88,27,27,10,1,0,2,1,6,1,0,0,4,28,2,8,0,6,5,50,6,150,83,36,33,160,28,76,10,1,7,6,7,15,46,12,74,0,38,173,99,19,77,97,10,129,2,26,0,0,0,0,0,1,6,21,1,64,38,42,9,4,0,2,2,28,29,80,210,81,52,34,67,46,66,10,47,6,19,20,4,0,0,0,4,8,11,0,24,0,14,0,0,11,111,82,26,2,22,24,0,19,16,100,16,71,49,102,129,141,22,0,43,0,62,5,69,7,106,1,66,20,77,142,111,184,9,70,1,45,0,47,29,88,157,62,117,64,56,17,89,15,89,94,40,131,43,101,14,76,2,139,111,12,100,42,0,44,36,64,77,28,38,22,6,45,0,7,0,80,2,63,117,2,17,4,40,17,74,2,9,0,26,43,32,110,51,47,121,93,74,0,21,2,22,53,118,83,20,65,0,24,0,0,0,8,17,28,10,7,28,19,25,0,8,7,22,11,43,4,17,17,0,4,2,5,22,0,3,150,24,0,15,15,32,0,0,1,0,0,11,0,0,3,0,13,16,8,0,48,8,1,11,93,59,3,16,0,0,0,0,0,0,5,0,6,7,0,21,136,70,2,15,55,144,113,58,4,33,137,132,0,27,49,20,0,48,98,8,1,99,68,1,26,43,18,0,12,21,22,4,0,0,0,0,1,0,0,0,4,47,0,63,0,21,29,103,54,0,79,107,15,0,56,66,0,5,102,64,0,78,141,49,11,107,100,23,8,0,1,0,0,0,56,13,87,4,108,84,4,45,0,0,71,41,1,35,0,0,0,0,4,26,24,24,2,6,117,88,28,33,19,66,10,105,114,1,50,64,36,0,56,75,14,0,69,81,0,43,133,91,28,43,52,4,0,0,0,0,9,0,0,0,8,0,25,38,22,25,12,22,16,12,34,6,4,2,0,0,14,2,0,66,74,0,5,60,29,0,9,96,0,5,94,77,8,98,11,11,5,0,0,0,1,11,2,4,10,10,6,8,1,24,66,17,25,96,68,5,36,3,6,37,6,0,0,0,20,32,49,6,33,0,0,29,0,0,64,34,7,64,90,53,1,131,166,101,79,34,23,51,4,31,57,17,27,6,8,1,15,12,51,3,31,26,51,1,82,3,31,66,5,110,110,100,78,22,0,47,111,87,110,32,25,106,117,78,20,99,131,41,69,6,0,3,5,28,0,0,0,2,21,0,5,30,45,53,99,4,13,64,26,42,1,33,0,0,0,14,64,115,10,11,7,3,81,43,2,135,102,29,26,9,1,2,5,2,8,0,0,0,3,29,2,4,0,5,4,36,11,135,82,34,35,153,25,69,11,1,6,8,4,14,50,12,72,1,30,156,97,19,76,88,10,119,3,29,0,0,0,0,0,1,6,19,1,69,37,51,8,3,0,2,2,31,24,78,207,74,58,32,78,44,70,8,50,6,19,20,4,0,0,0,3,7,12,0,22,0,12,0,0,14,104,70,31,2,32,20,0,36,16,91,17,70,45,120,115,138,23,0,44,0,62,3,88,8,113,13,69,11,149,137,100,121,2,44,2,46,3,42,18,98,147,65,88,65,59,14,94,13,78,104,32,143,45,109,20,75,2,142,93,14,95,45,0,68,40,67,73,29,37,22,7,60,0,8,0,81,1,64,112,2,17,4,35,20,69,2,6,0,27,42,32,111,49,53,127,78,85,0,22,3,23,42,145,80,17,64,0,24,0,0,0,8,16,27,12,9,28,20,20,1,9,8,25,14,45,4,16,16,1,3,1,5,23,0,4,152,26,0,14,17,30,1,0,0,0,0,12,0,0,4,0,11,22,8,0,46,9,1,10,88,60,2,17,0,0,0,0,0,0,5,0,7,6,0,22,138,67,0,12,55,158,106,51,3,21,110,132,0,26,63,12,0,50,92,6,1,87,43,2,22,31,16,0,13,24,22,5,0,0,0,0,1,1,0,0,6,47,0,58,0,24,28,104,57,0,81,111,14,0,61,69,0,2,118,51,0,91,172,25,2,90,88,25,10,0,1,0,0,0,54,15,88,4,108,87,5,48,0,0,68,35,2,44,0,0,1,0,4,25,24,26,2,5,118,87,35,35,22,77,23,105,116,1,49,65,34,0,54,78,12,0,65,73,0,37,136,93,29,36,50,4,0,0,0,0,10,0,1,0,8,0,27,38,22,26,11,21,15,10,38,6,3,2,0,0,12,2,0,68,73,0,4,74,29,0,8,98,0,3,85,85,18,98,8,15,5,0,1,0,1,10,2,2,9,10,6,8,1,25,67,15,30,96,65,7,36,3,6,36,5,0,0,0,19,29,48,3,32,0,0,24,0,0,64,35,7,62,99,47,1,140,176,112

CATH classification: 2.60.120.260 (+2 more: 2.60.40.10, 3.20.20.80)